Protein 3UAO (pdb70)

Nearest PDB structures (foldseek):
  3uao-assembly1_A  TM=1.004E+00  e=2.116E-42  Bordetella bronchiseptica
  4l07-assembly1_A  TM=9.527E-01  e=1.468E-21  Pseudomonas putida S16
  4l08-assembly3_F  TM=9.529E-01  e=1.859E-20  Pseudomonas putida S16
  3irv-assembly1_A-2  TM=9.202E-01  e=2.487E-13  Pseudomonas savastanoi pv. phaseolicola 1448A
  2fq1-assembly1_B  TM=8.838E-01  e=3.565E-12  Escherichia coli

Structure (mmCIF, N/CA/C/O backbone):
data_3UAO
#
_entry.id   3UAO
#
_cell.length_a   157.560
_cell.length_b   157.560
_cell.length_c   198.480
_cell.angle_alpha   90.00
_cell.angle_beta   90.00
_cell.angle_gamma   120.00
#
_symmetry.space_group_name_H-M   'H 3'
#
loop_
_entity.id
_entity.type
_entity.pdbx_description
1 polymer 'Putative isochorismatase'
2 non-polymer 'ACETATE ION'
3 water water
#
loop_
_atom_site.group_PDB
_atom_site.id
_atom_site.type_symbol
_atom_site.label_atom_id
_atom_site.label_alt_id
_atom_site.label_comp_id
_atom_site.label_asym_id
_atom_site.label_entity_id
_atom_site.label_seq_id
_atom_site.pdbx_PDB_ins_code
_atom_site.Cartn_x
_atom_site.Cartn_y
_atom_site.Cartn_z
_atom_site.occupancy
_atom_site.B_iso_or_equiv
_atom_site.auth_seq_id
_atom_site.auth_comp_id
_atom_site.auth_asym_id
_atom_site.auth_atom_id
_atom_site.pdbx_PDB_model_num
ATOM 1 N N . ASP A 1 26 ? 40.226 15.585 7.654 1.00 38.74 4 ASP A N 1
ATOM 2 C CA . ASP A 1 26 ? 38.955 15.408 6.864 1.00 39.27 4 ASP A CA 1
ATOM 3 C C . ASP A 1 26 ? 37.749 15.934 7.618 1.00 37.89 4 ASP A C 1
ATOM 4 O O . ASP A 1 26 ? 37.647 15.769 8.836 1.00 37.84 4 ASP A O 1
ATOM 9 N N . LEU A 1 27 ? 36.807 16.480 6.842 1.00 36.43 5 LEU A N 1
ATOM 10 C CA . LEU A 1 27 ? 35.809 17.428 7.314 1.00 34.76 5 LEU A CA 1
ATOM 11 C C . LEU A 1 27 ? 34.482 16.859 7.842 1.00 33.88 5 LEU A C 1
ATOM 12 O O . LEU A 1 27 ? 33.583 17.618 8.188 1.00 32.76 5 LEU A O 1
ATOM 17 N N . GLY A 1 28 ? 34.365 15.540 7.938 1.00 33.60 6 GLY A N 1
ATOM 18 C CA . GLY A 1 28 ? 33.186 14.914 8.540 1.00 33.22 6 GLY A CA 1
ATOM 19 C C . GLY A 1 28 ? 33.087 15.181 10.040 1.00 32.30 6 GLY A C 1
ATOM 20 O O . GLY A 1 28 ? 31.977 15.226 10.605 1.00 32.53 6 GLY A O 1
ATOM 21 N N . SER A 1 29 ? 34.249 15.340 10.675 1.00 30.61 7 SER A N 1
ATOM 22 C CA . SER A 1 29 ? 34.373 15.769 12.073 1.00 29.49 7 SER A CA 1
ATOM 23 C C . SER A 1 29 ? 33.495 16.971 12.484 1.00 28.54 7 SER A C 1
ATOM 24 O O . SER A 1 29 ? 32.998 17.038 13.612 1.00 28.11 7 SER A O 1
ATOM 27 N N . TYR A 1 30 ? 33.326 17.923 11.583 1.00 27.01 8 TYR A N 1
ATOM 28 C CA . TYR A 1 30 ? 32.468 19.071 11.872 1.00 26.55 8 TYR A CA 1
ATOM 29 C C . TYR A 1 30 ? 31.027 18.699 12.205 1.00 27.44 8 TYR A C 1
ATOM 30 O O . TYR A 1 30 ? 30.499 19.149 13.207 1.00 27.23 8 TYR A O 1
ATOM 39 N N . GLU A 1 31 ? 30.379 17.898 11.379 1.00 28.94 9 GLU A N 1
ATOM 40 C CA . GLU A 1 31 ? 28.993 17.520 11.675 1.00 30.78 9 GLU A CA 1
ATOM 41 C C . GLU A 1 31 ? 28.947 16.586 12.898 1.00 30.63 9 GLU A C 1
ATOM 42 O O . GLU A 1 31 ? 28.064 16.735 13.737 1.00 30.83 9 GLU A O 1
ATOM 48 N N . ARG A 1 32 ? 29.896 15.661 13.018 1.00 30.50 10 ARG A N 1
ATOM 49 C CA . ARG A 1 32 ? 29.972 14.776 14.183 1.00 31.35 10 ARG A CA 1
ATOM 50 C C . ARG A 1 32 ? 30.068 15.503 15.514 1.00 29.80 10 ARG A C 1
ATOM 51 O O . ARG A 1 32 ? 29.430 15.137 16.487 1.00 30.24 10 ARG A O 1
ATOM 59 N N . GLN A 1 33 ? 30.904 16.525 15.563 1.00 28.08 11 GLN A N 1
ATOM 60 C CA . GLN A 1 33 ? 31.182 17.208 16.817 1.00 26.49 11 GLN A CA 1
ATOM 61 C C . GLN A 1 33 ? 30.242 18.361 17.040 1.00 24.85 11 GLN A C 1
ATOM 62 O O . GLN A 1 33 ? 30.365 19.069 18.017 1.00 23.86 11 GLN A O 1
ATOM 68 N N . GLY A 1 34 ? 29.319 18.547 16.104 1.00 23.99 12 GLY A N 1
ATOM 69 C CA . GLY A 1 34 ? 28.190 19.420 16.275 1.00 23.11 12 GLY A CA 1
ATOM 70 C C . GLY A 1 34 ? 28.478 20.855 15.925 1.00 22.07 12 GLY A C 1
ATOM 71 O O . GLY A 1 34 ? 27.852 21.745 16.470 1.00 21.53 12 GLY A O 1
ATOM 72 N N . PHE A 1 35 ? 29.400 21.066 14.985 1.00 21.97 13 PHE A N 1
ATOM 73 C CA . PHE A 1 35 ? 29.650 22.372 14.386 1.00 20.88 13 PHE A CA 1
ATOM 74 C C . PHE A 1 35 ? 28.550 22.799 13.411 1.00 21.40 13 PHE A C 1
ATOM 75 O O . PHE A 1 35 ? 27.720 21.995 12.977 1.00 21.87 13 PHE A O 1
ATOM 83 N N . GLY A 1 36 ? 28.544 24.088 13.109 1.00 20.99 14 GLY A N 1
ATOM 84 C CA . GLY A 1 36 ? 27.678 24.644 12.111 1.00 21.21 14 GLY A CA 1
ATOM 85 C C . GLY A 1 36 ? 26.209 24.660 12.447 1.00 22.24 14 GLY A C 1
ATOM 86 O O . GLY A 1 36 ? 25.391 24.646 11.516 1.00 23.33 14 GLY A O 1
ATOM 87 N N . ALA A 1 37 ? 25.844 24.696 13.738 1.00 21.85 15 ALA A N 1
ATOM 88 C CA . ALA A 1 37 ? 24.427 24.801 14.107 1.00 21.78 15 ALA A CA 1
ATOM 89 C C . ALA A 1 37 ? 23.911 26.171 13.667 1.00 21.77 15 ALA A C 1
ATOM 90 O O . ALA A 1 37 ? 24.697 27.120 13.500 1.00 20.65 15 ALA A O 1
ATOM 92 N N . ALA A 1 38 ? 22.591 26.263 13.492 1.00 21.57 16 ALA A N 1
ATOM 93 C CA . ALA A 1 38 ? 21.981 27.445 12.983 1.00 21.18 16 ALA A CA 1
ATOM 94 C C . ALA A 1 38 ? 22.067 28.502 14.068 1.00 20.94 16 ALA A C 1
ATOM 95 O O . ALA A 1 38 ? 21.895 28.184 15.257 1.00 20.97 16 ALA A O 1
ATOM 97 N N . LEU A 1 39 ? 22.346 29.741 13.649 1.00 19.91 17 LEU A N 1
ATOM 98 C CA . LEU A 1 39 ? 22.252 30.912 14.516 1.00 19.45 17 LEU A CA 1
ATOM 99 C C . LEU A 1 39 ? 20.928 31.656 14.248 1.00 20.44 17 LEU A C 1
ATOM 100 O O . LEU A 1 39 ? 20.824 32.485 13.309 1.00 20.37 17 LEU A O 1
ATOM 105 N N . PRO A 1 40 ? 19.902 31.380 15.070 1.00 21.47 18 PRO A N 1
ATOM 106 C CA . PRO A 1 40 ? 18.630 32.080 14.897 1.00 22.20 18 PRO A CA 1
ATOM 107 C C . PRO A 1 40 ? 18.853 33.583 14.835 1.00 21.43 18 PRO A C 1
ATOM 108 O O . PRO A 1 40 ? 19.667 34.101 15.581 1.00 20.63 18 PRO A O 1
ATOM 112 N N . LEU A 1 41 ? 18.147 34.267 13.944 1.00 21.84 19 LEU A N 1
ATOM 113 C CA . LEU A 1 41 ? 18.267 35.720 13.830 1.00 21.84 19 LEU A CA 1
ATOM 114 C C . LEU A 1 41 ? 17.400 36.391 14.850 1.00 23.20 19 LEU A C 1
ATOM 115 O O . LEU A 1 41 ? 16.366 35.845 15.217 1.00 24.65 19 LEU A O 1
ATOM 120 N N . LYS A 1 42 ? 17.793 37.593 15.277 1.00 24.29 20 LYS A N 1
ATOM 121 C CA . LYS A 1 42 ? 17.075 38.317 16.335 1.00 24.84 20 LYS A CA 1
ATOM 122 C C . LYS A 1 42 ? 17.292 39.841 16.321 1.00 24.87 20 LYS A C 1
ATOM 123 O O . LYS A 1 42 ? 18.412 40.329 16.414 1.00 24.35 20 LYS A O 1
ATOM 129 N N . ALA A 1 43 ? 16.185 40.570 16.248 1.00 25.69 21 ALA A N 1
ATOM 130 C CA . ALA A 1 43 ? 16.152 42.023 16.272 1.00 25.31 21 ALA A CA 1
ATOM 131 C C . ALA A 1 43 ? 16.445 42.481 17.682 1.00 25.03 21 ALA A C 1
ATOM 132 O O . ALA A 1 43 ? 16.316 41.686 18.598 1.00 25.36 21 ALA A O 1
ATOM 134 N N . PRO A 1 44 ? 16.848 43.756 17.866 1.00 24.52 22 PRO A N 1
ATOM 135 C CA . PRO A 1 44 ? 17.093 44.745 16.798 1.00 23.83 22 PRO A CA 1
ATOM 136 C C . PRO A 1 44 ? 18.280 44.364 15.934 1.00 21.98 22 PRO A C 1
ATOM 137 O O . PRO A 1 44 ? 19.227 43.762 16.432 1.00 20.63 22 PRO A O 1
ATOM 141 N N . TYR A 1 45 ? 18.216 44.710 14.653 1.00 21.31 23 TYR A N 1
ATOM 142 C CA . TYR A 1 45 ? 19.337 44.485 13.736 1.00 20.58 23 TYR A CA 1
ATOM 143 C C . TYR A 1 45 ? 20.218 45.705 13.553 1.00 20.16 23 TYR A C 1
ATOM 144 O O . TYR A 1 45 ? 19.803 46.831 13.779 1.00 21.81 23 TYR A O 1
ATOM 153 N N . GLY A 1 46 ? 21.437 45.442 13.112 1.00 19.41 24 GLY A N 1
ATOM 154 C CA . GLY A 1 46 ? 22.410 46.451 12.768 1.00 18.51 24 GLY A CA 1
ATOM 155 C C . GLY A 1 46 ? 23.241 45.960 11.605 1.00 17.71 24 GLY A C 1
ATOM 156 O O . GLY A 1 46 ? 23.155 44.781 11.187 1.00 18.73 24 GLY A O 1
ATOM 157 N N . LEU A 1 47 ? 24.040 46.864 11.066 1.00 16.45 25 LEU A N 1
ATOM 158 C CA . LEU A 1 47 ? 24.823 46.601 9.872 1.00 15.42 25 LEU A CA 1
ATOM 159 C C . LEU A 1 47 ? 26.203 47.186 10.081 1.00 14.85 25 LEU A C 1
ATOM 160 O O . LEU A 1 47 ? 26.356 48.352 10.414 1.00 15.72 25 LEU A O 1
ATOM 165 N N . LEU A 1 48 ? 27.201 46.350 9.867 1.00 14.28 26 LEU A N 1
ATOM 166 C CA . LEU A 1 48 ? 28.580 46.753 9.838 1.00 13.83 26 LEU A CA 1
ATOM 167 C C . LEU A 1 48 ? 29.121 46.556 8.447 1.00 13.85 26 LEU A C 1
ATOM 168 O O . LEU A 1 48 ? 29.057 45.433 7.940 1.00 14.37 26 LEU A O 1
ATOM 173 N N . ILE A 1 49 ? 29.661 47.606 7.846 1.00 13.24 27 ILE A N 1
ATOM 174 C CA . ILE A 1 49 ? 30.353 47.497 6.583 1.00 13.45 27 ILE A CA 1
ATOM 175 C C . ILE A 1 49 ? 31.842 47.695 6.854 1.00 14.27 27 ILE A C 1
ATOM 176 O O . ILE A 1 49 ? 32.282 48.802 7.187 1.00 15.25 27 ILE A O 1
ATOM 181 N N . VAL A 1 50 ? 32.645 46.651 6.720 1.00 14.61 28 VAL A N 1
ATOM 182 C CA . VAL A 1 50 ? 34.048 46.796 7.128 1.00 15.26 28 VAL A CA 1
ATOM 183 C C . VAL A 1 50 ? 35.011 47.106 5.979 1.00 15.86 28 VAL A C 1
ATOM 184 O O . VAL A 1 50 ? 35.133 46.349 5.050 1.00 16.72 28 VAL A O 1
ATOM 188 N N . ASP A 1 51 ? 35.625 48.278 6.048 1.00 16.64 29 ASP A N 1
ATOM 189 C CA . ASP A 1 51 ? 36.727 48.678 5.176 1.00 17.80 29 ASP A CA 1
ATOM 190 C C . ASP A 1 51 ? 36.474 48.687 3.679 1.00 18.87 29 ASP A C 1
ATOM 191 O O . ASP A 1 51 ? 37.396 48.495 2.886 1.00 19.61 29 ASP A O 1
ATOM 196 N N . PHE A 1 52 ? 35.254 48.941 3.264 1.00 19.88 30 PHE A N 1
ATOM 197 C CA . PHE A 1 52 ? 35.010 49.148 1.841 1.00 21.05 30 PHE A CA 1
ATOM 198 C C . PHE A 1 52 ? 35.502 50.534 1.434 1.00 22.02 30 PHE A C 1
ATOM 199 O O . PHE A 1 52 ? 34.699 51.437 1.201 1.00 23.04 30 PHE A O 1
ATOM 207 N N . VAL A 1 53 ? 36.833 50.667 1.347 1.00 22.01 31 VAL A N 1
ATOM 208 C CA . VAL A 1 53 ? 37.497 51.952 1.129 1.00 22.42 31 VAL A CA 1
ATOM 209 C C . VAL A 1 53 ? 38.210 51.907 -0.214 1.00 23.90 31 VAL A C 1
ATOM 210 O O . VAL A 1 53 ? 38.525 50.825 -0.701 1.00 24.27 31 VAL A O 1
ATOM 214 N N . ASN A 1 54 ? 38.437 53.068 -0.831 1.00 25.46 32 ASN A N 1
ATOM 215 C CA . ASN A 1 54 ? 38.944 53.135 -2.225 1.00 26.52 32 ASN A CA 1
ATOM 216 C C . ASN A 1 54 ? 40.168 52.210 -2.485 1.00 26.92 32 ASN A C 1
ATOM 217 O O . ASN A 1 54 ? 40.309 51.643 -3.565 1.00 27.50 32 ASN A O 1
ATOM 222 N N . GLY A 1 55 ? 41.049 52.073 -1.504 1.00 26.26 33 GLY A N 1
ATOM 223 C CA . GLY A 1 55 ? 42.247 51.280 -1.666 1.00 26.89 33 GLY A CA 1
ATOM 224 C C . GLY A 1 55 ? 41.994 49.783 -1.728 1.00 27.31 33 GLY A C 1
ATOM 225 O O . GLY A 1 55 ? 42.772 49.046 -2.328 1.00 27.66 33 GLY A O 1
ATOM 226 N N . PHE A 1 56 ? 40.917 49.319 -1.100 1.00 27.52 34 PHE A N 1
ATOM 227 C CA . PHE A 1 56 ? 40.486 47.899 -1.208 1.00 27.27 34 PHE A CA 1
ATOM 228 C C . PHE A 1 56 ? 39.568 47.606 -2.429 1.00 27.81 34 PHE A C 1
ATOM 229 O O . PHE A 1 56 ? 39.405 46.452 -2.828 1.00 25.83 34 PHE A O 1
ATOM 237 N N . ALA A 1 57 ? 38.956 48.649 -2.991 1.00 29.36 35 ALA A N 1
ATOM 238 C CA . ALA A 1 57 ? 38.167 48.529 -4.227 1.00 31.47 35 ALA A CA 1
ATOM 239 C C . ALA A 1 57 ? 39.071 48.493 -5.449 1.00 33.25 35 ALA A C 1
ATOM 240 O O . ALA A 1 57 ? 38.879 47.656 -6.306 1.00 33.87 35 ALA A O 1
ATOM 242 N N . ASP A 1 58 ? 40.044 49.400 -5.513 1.00 35.15 36 ASP A N 1
ATOM 243 C CA . ASP A 1 58 ? 41.049 49.448 -6.599 1.00 37.65 36 ASP A CA 1
ATOM 244 C C . ASP A 1 58 ? 41.916 48.183 -6.665 1.00 37.99 36 ASP A C 1
ATOM 245 O O . ASP A 1 58 ? 42.662 47.918 -5.742 1.00 37.14 36 ASP A O 1
ATOM 250 N N . PRO A 1 59 ? 41.836 47.414 -7.768 1.00 39.66 37 PRO A N 1
ATOM 251 C CA . PRO A 1 59 ? 42.696 46.238 -7.813 1.00 40.59 37 PRO A CA 1
ATOM 252 C C . PRO A 1 59 ? 44.197 46.533 -7.932 1.00 41.76 37 PRO A C 1
ATOM 253 O O . PRO A 1 59 ? 44.996 45.633 -7.706 1.00 41.63 37 PRO A O 1
ATOM 257 N N . ALA A 1 60 ? 44.580 47.772 -8.240 1.00 43.32 38 ALA A N 1
ATOM 258 C CA . ALA A 1 60 ? 45.999 48.130 -8.300 1.00 44.55 38 ALA A CA 1
ATOM 259 C C . ALA A 1 60 ? 46.621 48.438 -6.933 1.00 44.65 38 ALA A C 1
ATOM 260 O O . ALA A 1 60 ? 47.839 48.530 -6.826 1.00 45.22 38 ALA A O 1
ATOM 262 N N . GLN A 1 61 ? 45.793 48.575 -5.895 1.00 44.14 39 GLN A N 1
ATOM 263 C CA . GLN A 1 61 ? 46.270 48.892 -4.549 1.00 43.85 39 GLN A CA 1
ATOM 264 C C . GLN A 1 61 ? 46.140 47.733 -3.542 1.00 42.00 39 GLN A C 1
ATOM 265 O O . GLN A 1 61 ? 47.147 47.186 -3.069 1.00 42.26 39 GLN A O 1
ATOM 271 N N . PHE A 1 62 ? 44.910 47.398 -3.167 1.00 40.29 40 PHE A N 1
ATOM 272 C CA . PHE A 1 62 ? 44.656 46.325 -2.177 1.00 38.43 40 PHE A CA 1
ATOM 273 C C . PHE A 1 62 ? 43.467 45.481 -2.543 1.00 36.48 40 PHE A C 1
ATOM 274 O O . PHE A 1 62 ? 43.098 44.591 -1.780 1.00 36.02 40 PHE A O 1
ATOM 282 N N . GLY A 1 63 ? 42.867 45.763 -3.695 1.00 35.16 41 GLY A N 1
ATOM 283 C CA . GLY A 1 63 ? 41.661 45.088 -4.131 1.00 33.99 41 GLY A CA 1
ATOM 284 C C . GLY A 1 63 ? 41.912 43.971 -5.108 1.00 33.02 41 GLY A C 1
ATOM 285 O O . GLY A 1 63 ? 42.997 43.412 -5.174 1.00 33.41 41 GLY A O 1
ATOM 286 N N . GLY A 1 64 ? 40.892 43.688 -5.897 1.00 32.18 42 GLY A N 1
ATOM 287 C CA . GLY A 1 64 ? 40.897 42.563 -6.812 1.00 31.78 42 GLY A CA 1
ATOM 288 C C . GLY A 1 64 ? 39.866 41.582 -6.307 1.00 30.14 42 GLY A C 1
ATOM 289 O O . GLY A 1 64 ? 39.055 41.922 -5.437 1.00 29.71 42 GLY A O 1
ATOM 290 N N . GLY A 1 65 ? 39.919 40.365 -6.836 1.00 28.89 43 GLY A N 1
ATOM 291 C CA . GLY A 1 65 ? 39.032 39.297 -6.448 1.00 27.29 43 GLY A CA 1
ATOM 292 C C . GLY A 1 65 ? 37.592 39.643 -6.724 1.00 27.06 43 GLY A C 1
ATOM 293 O O . GLY A 1 65 ? 37.281 40.193 -7.783 1.00 28.53 43 GLY A O 1
ATOM 294 N N . ASN A 1 66 ? 36.720 39.317 -5.772 1.00 25.17 44 ASN A N 1
ATOM 295 C CA . ASN A 1 66 ? 35.306 39.608 -5.856 1.00 24.68 44 ASN A CA 1
ATOM 296 C C . ASN A 1 66 ? 34.899 40.820 -4.980 1.00 24.61 44 ASN A C 1
ATOM 297 O O . ASN A 1 66 ? 33.748 40.898 -4.545 1.00 24.53 44 ASN A O 1
ATOM 302 N N . ILE A 1 67 ? 35.830 41.753 -4.731 1.00 23.67 45 ILE A N 1
ATOM 303 C CA . ILE A 1 67 ? 35.569 42.903 -3.873 1.00 23.24 45 ILE A CA 1
ATOM 304 C C . ILE A 1 67 ? 34.680 43.979 -4.545 1.00 24.06 45 ILE A C 1
ATOM 305 O O . ILE A 1 67 ? 33.773 44.539 -3.893 1.00 23.26 45 ILE A O 1
ATOM 310 N N . ALA A 1 68 ? 34.935 44.280 -5.828 1.00 24.88 46 ALA A N 1
ATOM 311 C CA . ALA A 1 68 ? 34.107 45.260 -6.572 1.00 25.37 46 ALA A CA 1
ATOM 312 C C . ALA A 1 68 ? 32.636 44.848 -6.592 1.00 25.27 46 ALA A C 1
ATOM 313 O O . ALA A 1 68 ? 31.748 45.691 -6.376 1.00 26.18 46 ALA A O 1
ATOM 315 N N . ALA A 1 69 ? 32.404 43.550 -6.825 1.00 24.10 47 ALA A N 1
ATOM 316 C CA . ALA A 1 69 ? 31.076 42.933 -6.819 1.00 23.19 47 ALA A CA 1
ATOM 317 C C . ALA A 1 69 ? 30.431 42.985 -5.451 1.00 22.01 47 ALA A C 1
ATOM 318 O O . ALA A 1 69 ? 29.250 43.321 -5.317 1.00 22.33 47 ALA A O 1
ATOM 320 N N . ALA A 1 70 ? 31.200 42.637 -4.429 1.00 20.43 48 ALA A N 1
ATOM 321 C CA . ALA A 1 70 ? 30.714 42.763 -3.036 1.00 19.73 48 ALA A CA 1
ATOM 322 C C . ALA A 1 70 ? 30.282 44.181 -2.654 1.00 19.42 48 ALA A C 1
ATOM 323 O O . ALA A 1 70 ? 29.300 44.344 -1.954 1.00 19.38 48 ALA A O 1
ATOM 325 N N . ILE A 1 71 ? 31.015 45.198 -3.096 1.00 20.03 49 ILE A N 1
ATOM 326 C CA . ILE A 1 71 ? 30.703 46.571 -2.726 1.00 20.85 49 ILE A CA 1
ATOM 327 C C . ILE A 1 71 ? 29.325 46.958 -3.236 1.00 22.50 49 ILE A C 1
ATOM 328 O O . ILE A 1 71 ? 28.471 47.396 -2.482 1.00 22.04 49 ILE A O 1
ATOM 333 N N . GLU A 1 72 ? 29.106 46.755 -4.519 1.00 24.61 50 GLU A N 1
ATOM 334 C CA . GLU A 1 72 ? 27.813 47.042 -5.125 1.00 26.55 50 GLU A CA 1
ATOM 335 C C . GLU A 1 72 ? 26.626 46.298 -4.559 1.00 26.14 50 GLU A C 1
ATOM 336 O O . GLU A 1 72 ? 25.543 46.892 -4.436 1.00 25.92 50 GLU A O 1
ATOM 342 N N . THR A 1 73 ? 26.792 44.994 -4.299 1.00 24.97 51 THR A N 1
ATOM 343 C CA . THR A 1 73 ? 25.698 44.222 -3.735 1.00 24.49 51 THR A CA 1
ATOM 344 C C . THR A 1 73 ? 25.324 44.843 -2.376 1.00 24.46 51 THR A C 1
ATOM 345 O O . THR A 1 73 ? 24.140 45.026 -2.075 1.00 25.43 51 THR A O 1
ATOM 349 N N . THR A 1 74 ? 26.330 45.249 -1.603 1.00 23.75 52 THR A N 1
ATOM 350 C CA . THR A 1 74 ? 26.104 45.873 -0.292 1.00 22.93 52 THR A CA 1
ATOM 351 C C . THR A 1 74 ? 25.223 47.129 -0.349 1.00 23.92 52 THR A C 1
ATOM 352 O O . THR A 1 74 ? 24.514 47.425 0.607 1.00 23.59 52 THR A O 1
ATOM 356 N N . ARG A 1 75 ? 25.256 47.865 -1.452 1.00 25.13 53 ARG A N 1
ATOM 357 C CA . ARG A 1 75 ? 24.396 49.048 -1.569 1.00 26.97 53 ARG A CA 1
ATOM 358 C C . ARG A 1 75 ? 22.948 48.769 -1.235 1.00 26.50 53 ARG A C 1
ATOM 359 O O . ARG A 1 75 ? 22.313 49.580 -0.561 1.00 27.05 53 ARG A O 1
ATOM 367 N N . THR A 1 76 ? 22.433 47.642 -1.715 1.00 25.84 54 THR A N 1
ATOM 368 C CA . THR A 1 76 ? 21.042 47.251 -1.479 1.00 26.16 54 THR A CA 1
ATOM 369 C C . THR A 1 76 ? 20.795 46.998 0.008 1.00 25.29 54 THR A C 1
ATOM 370 O O . THR A 1 76 ? 19.708 47.276 0.525 1.00 26.16 54 THR A O 1
ATOM 374 N N . VAL A 1 77 ? 21.819 46.513 0.701 1.00 24.03 55 VAL A N 1
ATOM 375 C CA . VAL A 1 77 ? 21.717 46.264 2.129 1.00 22.74 55 VAL A CA 1
ATOM 376 C C . VAL A 1 77 ? 21.710 47.536 2.955 1.00 23.40 55 VAL A C 1
ATOM 377 O O . VAL A 1 77 ? 20.881 47.675 3.859 1.00 23.49 55 VAL A O 1
ATOM 381 N N . LEU A 1 78 ? 22.636 48.447 2.635 1.00 23.76 56 LEU A N 1
ATOM 382 C CA . LEU A 1 78 ? 22.733 49.753 3.252 1.00 23.92 56 LEU A CA 1
ATOM 383 C C . LEU A 1 78 ? 21.414 50.554 3.077 1.00 25.47 56 LEU A C 1
ATOM 384 O O . LEU A 1 78 ? 20.857 51.080 4.053 1.00 25.78 56 LEU A O 1
ATOM 389 N N . ALA A 1 79 ? 20.906 50.622 1.852 1.00 26.31 57 ALA A N 1
ATOM 390 C CA . ALA A 1 79 ? 19.615 51.267 1.609 1.00 27.67 57 ALA A CA 1
ATOM 391 C C . ALA A 1 79 ? 18.527 50.575 2.441 1.00 27.82 57 ALA A C 1
ATOM 392 O O . ALA A 1 79 ? 17.756 51.245 3.148 1.00 29.22 57 ALA A O 1
ATOM 394 N N . ALA A 1 80 ? 18.484 49.251 2.416 1.00 27.39 58 ALA A N 1
ATOM 395 C CA . ALA A 1 80 ? 17.463 48.541 3.187 1.00 27.66 58 ALA A CA 1
ATOM 396 C C . ALA A 1 80 ? 17.635 48.792 4.699 1.00 27.45 58 ALA A C 1
ATOM 397 O O . ALA A 1 80 ? 16.650 48.958 5.425 1.00 28.00 58 ALA A O 1
ATOM 399 N N . ALA A 1 81 ? 18.886 48.834 5.161 1.00 26.89 59 ALA A N 1
ATOM 400 C CA . ALA A 1 81 ? 19.202 49.216 6.551 1.00 26.48 59 ALA A CA 1
ATOM 401 C C . ALA A 1 81 ? 18.625 50.596 6.868 1.00 27.31 59 ALA A C 1
ATOM 402 O O . ALA A 1 81 ? 18.006 50.788 7.904 1.00 26.80 59 ALA A O 1
ATOM 404 N N . ARG A 1 82 ? 18.825 51.539 5.951 1.00 28.35 60 ARG A N 1
ATOM 405 C CA . ARG A 1 82 ? 18.298 52.896 6.102 1.00 29.55 60 ARG A CA 1
ATOM 406 C C . ARG A 1 82 ? 16.764 52.960 6.057 1.00 30.77 60 ARG A C 1
ATOM 407 O O . ARG A 1 82 ? 16.179 53.669 6.830 1.00 30.15 60 ARG A O 1
ATOM 415 N N . GLU A 1 83 ? 16.120 52.200 5.173 1.00 32.04 61 GLU A N 1
ATOM 416 C CA . GLU A 1 83 ? 14.657 52.110 5.216 1.00 33.58 61 GLU A CA 1
ATOM 417 C C . GLU A 1 83 ? 14.146 51.523 6.550 1.00 32.94 61 GLU A C 1
ATOM 418 O O . GLU A 1 83 ? 13.117 51.945 7.078 1.00 33.54 61 GLU A O 1
ATOM 424 N N . ARG A 1 84 ? 14.865 50.564 7.107 1.00 31.65 62 ARG A N 1
ATOM 425 C CA . ARG A 1 84 ? 14.383 49.909 8.303 1.00 31.19 62 ARG A CA 1
ATOM 426 C C . ARG A 1 84 ? 14.783 50.606 9.606 1.00 30.77 62 ARG A C 1
ATOM 427 O O . ARG A 1 84 ? 14.310 50.242 10.662 1.00 31.66 62 ARG A O 1
ATOM 435 N N . GLY A 1 85 ? 15.603 51.644 9.533 1.00 30.04 63 GLY A N 1
ATOM 436 C CA . GLY A 1 85 ? 16.043 52.352 10.737 1.00 29.60 63 GLY A CA 1
ATOM 437 C C . GLY A 1 85 ? 17.037 51.541 11.567 1.00 28.16 63 GLY A C 1
ATOM 438 O O . GLY A 1 85 ? 16.992 51.559 12.786 1.00 27.44 63 GLY A O 1
ATOM 439 N N . TRP A 1 86 ? 17.932 50.824 10.888 1.00 26.44 64 TRP A N 1
ATOM 440 C CA . TRP A 1 86 ? 18.863 49.928 11.546 1.00 24.56 64 TRP A CA 1
ATOM 441 C C . TRP A 1 86 ? 20.076 50.728 11.915 1.00 23.25 64 TRP A C 1
ATOM 442 O O . TRP A 1 86 ? 20.527 51.527 11.129 1.00 24.20 64 TRP A O 1
ATOM 453 N N . ALA A 1 87 ? 20.618 50.515 13.102 1.00 21.31 65 ALA A N 1
ATOM 454 C CA . ALA A 1 87 ? 21.900 51.103 13.430 1.00 20.11 65 ALA A CA 1
ATOM 455 C C . ALA A 1 87 ? 22.876 50.762 12.278 1.00 19.59 65 ALA A C 1
ATOM 456 O O . ALA A 1 87 ? 22.871 49.638 11.767 1.00 18.83 65 ALA A O 1
ATOM 458 N N . VAL A 1 88 ? 23.693 51.719 11.857 1.00 19.38 66 VAL A N 1
ATOM 459 C CA . VAL A 1 88 ? 24.665 51.451 10.787 1.00 19.47 66 VAL A CA 1
ATOM 460 C C . VAL A 1 88 ? 26.056 52.013 11.130 1.00 19.10 66 VAL A C 1
ATOM 461 O O . VAL A 1 88 ? 26.167 53.160 11.564 1.00 18.29 66 VAL A O 1
ATOM 465 N N . ALA A 1 89 ? 27.084 51.163 10.955 1.00 18.17 67 ALA A N 1
ATOM 466 C CA . ALA A 1 89 ? 28.468 51.480 11.307 1.00 17.77 67 ALA A CA 1
ATOM 467 C C . ALA A 1 89 ? 29.378 51.123 10.149 1.00 17.55 67 ALA A C 1
ATOM 468 O O . ALA A 1 89 ? 29.216 50.099 9.523 1.00 18.08 67 ALA A O 1
ATOM 470 N N . HIS A 1 90 ? 30.307 52.009 9.852 1.00 17.48 68 HIS A N 1
ATOM 471 C CA . HIS A 1 90 ? 31.290 51.809 8.810 1.00 17.00 68 HIS A CA 1
ATOM 472 C C . HIS A 1 90 ? 32.673 51.834 9.470 1.00 15.89 68 HIS A C 1
ATOM 473 O O . HIS A 1 90 ? 32.898 52.564 10.427 1.00 14.87 68 HIS A O 1
ATOM 480 N N . SER A 1 91 ? 33.590 51.036 8.954 1.00 14.67 69 SER A N 1
ATOM 481 C CA . SER A 1 91 ? 34.924 50.975 9.485 1.00 14.07 69 SER A CA 1
ATOM 482 C C . SER A 1 91 ? 35.878 51.457 8.390 1.00 14.43 69 SER A C 1
ATOM 483 O O . SER A 1 91 ? 35.613 51.347 7.190 1.00 14.44 69 SER A O 1
ATOM 486 N N . ARG A 1 92 ? 37.000 51.993 8.828 1.00 14.10 70 ARG A N 1
ATOM 487 C CA . ARG A 1 92 ? 38.064 52.457 7.934 1.00 13.52 70 ARG A CA 1
ATOM 488 C C . ARG A 1 92 ? 39.350 52.168 8.662 1.00 12.82 70 ARG A C 1
ATOM 489 O O . ARG A 1 92 ? 39.378 52.336 9.876 1.00 11.49 70 ARG A O 1
ATOM 497 N N . ILE A 1 93 ? 40.389 51.697 7.959 1.00 12.98 71 ILE A N 1
ATOM 498 C CA . ILE A 1 93 ? 41.726 51.624 8.536 1.00 12.32 71 ILE A CA 1
ATOM 499 C C . ILE A 1 93 ? 42.317 53.003 8.401 1.00 13.10 71 ILE A C 1
ATOM 500 O O . ILE A 1 93 ? 42.261 53.620 7.315 1.00 14.33 71 ILE A O 1
ATOM 505 N N . VAL A 1 94 ? 42.779 53.546 9.533 1.00 12.97 72 VAL A N 1
ATOM 506 C CA . VAL A 1 94 ? 43.455 54.849 9.578 1.00 12.81 72 VAL A CA 1
ATOM 507 C C . VAL A 1 94 ? 44.643 54.838 10.538 1.00 13.12 72 VAL A C 1
ATOM 508 O O . VAL A 1 94 ? 44.491 54.588 11.739 1.00 12.83 72 VAL A O 1
ATOM 512 N N . TYR A 1 95 ? 45.826 55.129 10.018 1.00 14.44 73 TYR A N 1
ATOM 513 C CA . TYR A 1 95 ? 46.999 55.428 10.856 1.00 14.65 73 TYR A CA 1
ATOM 514 C C . TYR A 1 95 ? 47.260 56.929 10.892 1.00 15.70 73 TYR A C 1
ATOM 515 O O . TYR A 1 95 ? 46.763 57.667 10.034 1.00 14.72 73 TYR A O 1
ATOM 524 N N . ALA A 1 96 ? 48.077 57.347 11.871 1.00 16.43 74 ALA A N 1
ATOM 525 C CA . ALA A 1 96 ? 48.556 58.719 11.984 1.00 17.86 74 ALA A CA 1
ATOM 526 C C . ALA A 1 96 ? 49.516 59.069 10.840 1.00 18.98 74 ALA A C 1
ATOM 527 O O . ALA A 1 96 ? 50.334 58.255 10.450 1.00 17.97 74 ALA A O 1
ATOM 529 N N . ASP A 1 97 ? 49.385 60.309 10.360 1.00 20.75 75 ASP A N 1
ATOM 530 C CA . ASP A 1 97 ? 50.190 60.891 9.265 1.00 22.82 75 ASP A CA 1
ATOM 531 C C . ASP A 1 97 ? 51.696 60.648 9.422 1.00 23.34 75 ASP A C 1
ATOM 532 O O . ASP A 1 97 ? 52.372 60.319 8.440 1.00 23.81 75 ASP A O 1
ATOM 537 N N . ASP A 1 98 ? 52.198 60.762 10.647 1.00 23.41 76 ASP A N 1
ATOM 538 C CA . ASP A 1 98 ? 53.620 60.511 10.925 1.00 25.20 76 ASP A CA 1
ATOM 539 C C . ASP A 1 98 ? 53.971 59.044 11.311 1.00 24.85 76 ASP A C 1
ATOM 540 O O . ASP A 1 98 ? 55.042 58.791 11.870 1.00 25.02 76 ASP A O 1
ATOM 545 N N . ASP A 1 99 ? 53.070 58.094 11.034 1.00 24.26 77 ASP A N 1
ATOM 546 C CA . ASP A 1 99 ? 53.273 56.695 11.441 1.00 23.78 77 ASP A CA 1
ATOM 547 C C . ASP A 1 99 ? 53.410 56.494 12.970 1.00 22.29 77 ASP A C 1
ATOM 548 O O . ASP A 1 99 ? 54.011 55.514 13.400 1.00 20.98 77 ASP A O 1
ATOM 553 N N . ALA A 1 100 ? 52.891 57.431 13.777 1.00 21.62 78 ALA A N 1
ATOM 554 C CA . ALA A 1 100 ? 53.013 57.376 15.257 1.00 20.46 78 ALA A CA 1
ATOM 555 C C . ALA A 1 100 ? 52.462 56.083 15.829 1.00 19.12 78 ALA A C 1
ATOM 556 O O . ALA A 1 100 ? 53.030 55.481 16.725 1.00 18.32 78 ALA A O 1
ATOM 558 N N . ASP A 1 101 ? 51.333 55.670 15.285 1.00 18.42 79 ASP A N 1
ATOM 559 C CA . ASP A 1 101 ? 50.684 54.440 15.701 1.00 17.39 79 ASP A CA 1
ATOM 560 C C . ASP A 1 101 ? 51.007 53.236 14.810 1.00 16.70 79 ASP A C 1
ATOM 561 O O . ASP A 1 101 ? 50.231 52.308 14.773 1.00 15.86 79 ASP A O 1
ATOM 566 N N . GLY A 1 102 ? 52.139 53.284 14.092 1.00 17.65 80 GLY A N 1
ATOM 567 C CA . GLY A 1 102 ? 52.646 52.166 13.271 1.00 17.48 80 GLY A CA 1
ATOM 568 C C . GLY A 1 102 ? 52.796 50.952 14.191 1.00 17.47 80 GLY A C 1
ATOM 569 O O . GLY A 1 102 ? 53.281 51.093 15.315 1.00 18.17 80 GLY A O 1
ATOM 570 N N . ASN A 1 103 ? 52.351 49.774 13.755 1.00 16.64 81 ASN A N 1
ATOM 571 C CA . ASN A 1 103 ? 52.154 48.675 14.701 1.00 15.34 81 ASN A CA 1
ATOM 572 C C . ASN A 1 103 ? 52.631 47.329 14.151 1.00 14.81 81 ASN A C 1
ATOM 573 O O . ASN A 1 103 ? 53.476 47.307 13.270 1.00 14.77 81 ASN A O 1
ATOM 578 N N . ILE A 1 104 ? 52.157 46.210 14.703 1.00 14.40 82 ILE A N 1
ATOM 579 C CA . ILE A 1 104 ? 52.625 44.903 14.257 1.00 13.03 82 ILE A CA 1
ATOM 580 C C . ILE A 1 104 ? 51.963 44.595 12.915 1.00 13.78 82 ILE A C 1
ATOM 581 O O . ILE A 1 104 ? 52.640 44.264 11.943 1.00 14.78 82 ILE A O 1
ATOM 586 N N . PHE A 1 105 ? 50.647 44.770 12.830 1.00 13.21 83 PHE A N 1
ATOM 587 C CA . PHE A 1 105 ? 49.917 44.625 11.571 1.00 12.63 83 PHE A CA 1
ATOM 588 C C . PHE A 1 105 ? 50.586 45.313 10.384 1.00 14.81 83 PHE A C 1
ATOM 589 O O . PHE A 1 105 ? 50.605 44.739 9.265 1.00 15.90 83 PHE A O 1
ATOM 597 N N . SER A 1 106 ? 51.056 46.557 10.581 1.00 14.67 84 SER A N 1
ATOM 598 C CA . SER A 1 106 ? 51.677 47.330 9.482 1.00 15.98 84 SER A CA 1
ATOM 599 C C . SER A 1 106 ? 53.167 46.996 9.224 1.00 17.39 84 SER A C 1
ATOM 600 O O . SER A 1 106 ? 53.772 47.572 8.341 1.00 17.97 84 SER A O 1
ATOM 603 N N . ILE A 1 107 ? 53.742 46.068 9.997 1.00 17.91 85 ILE A N 1
ATOM 604 C CA . ILE A 1 107 ? 55.013 45.437 9.668 1.00 18.14 85 ILE A CA 1
ATOM 605 C C . ILE A 1 107 ? 54.731 44.274 8.742 1.00 18.23 85 ILE A C 1
ATOM 606 O O . ILE A 1 107 ? 55.372 44.133 7.685 1.00 19.26 85 ILE A O 1
ATOM 611 N N . LYS A 1 108 ? 53.777 43.431 9.126 1.00 17.53 86 LYS A N 1
ATOM 612 C CA . LYS A 1 108 ? 53.360 42.298 8.278 1.00 17.27 86 LYS A CA 1
ATOM 613 C C . LYS A 1 108 ? 52.842 42.752 6.930 1.00 17.58 86 LYS A C 1
ATOM 614 O O . LYS A 1 108 ? 53.170 42.156 5.919 1.00 18.83 86 LYS A O 1
ATOM 620 N N . VAL A 1 109 ? 52.004 43.785 6.912 1.00 18.03 87 VAL A N 1
ATOM 621 C CA . VAL A 1 109 ? 51.495 44.366 5.651 1.00 18.33 87 VAL A CA 1
ATOM 622 C C . VAL A 1 109 ? 51.795 45.858 5.538 1.00 19.04 87 VAL A C 1
ATOM 623 O O . VAL A 1 109 ? 50.967 46.666 5.867 1.00 19.51 87 VAL A O 1
ATOM 627 N N . PRO A 1 110 ? 53.003 46.233 5.079 1.00 21.12 88 PRO A N 1
ATOM 628 C CA . PRO A 1 110 ? 53.452 47.648 5.108 1.00 22.27 88 PRO A CA 1
ATOM 629 C C . PRO A 1 110 ? 52.565 48.707 4.425 1.00 23.34 88 PRO A C 1
ATOM 630 O O . PRO A 1 110 ? 52.611 49.887 4.812 1.00 24.36 88 PRO A O 1
ATOM 634 N N . GLY A 1 111 ? 51.757 48.317 3.451 1.00 23.44 89 GLY A N 1
ATOM 635 C CA . GLY A 1 111 ? 50.945 49.296 2.739 1.00 24.23 89 GLY A CA 1
ATOM 636 C C . GLY A 1 111 ? 49.742 49.854 3.488 1.00 24.04 89 GLY A C 1
ATOM 637 O O . GLY A 1 111 ? 49.156 50.853 3.075 1.00 24.15 89 GLY A O 1
ATOM 638 N N . MET A 1 112 ? 49.359 49.192 4.571 1.00 23.72 90 MET A N 1
ATOM 639 C CA . MET A 1 112 ? 48.296 49.671 5.450 1.00 23.44 90 MET A CA 1
ATOM 640 C C . MET A 1 112 ? 48.714 50.931 6.135 1.00 24.10 90 MET A C 1
ATOM 641 O O . MET A 1 112 ? 47.897 51.677 6.594 1.00 24.91 90 MET A O 1
ATOM 646 N N . LEU A 1 113 ? 50.014 51.145 6.230 1.00 24.98 91 LEU A N 1
ATOM 647 C CA . LEU A 1 113 ? 50.563 52.285 6.900 1.00 25.18 91 LEU A CA 1
ATOM 648 C C . LEU A 1 113 ? 50.367 53.533 6.081 1.00 25.90 91 LEU A C 1
ATOM 649 O O . LEU A 1 113 ? 50.600 54.610 6.585 1.00 27.20 91 LEU A O 1
ATOM 654 N N . THR A 1 114 ? 49.984 53.386 4.815 1.00 25.99 92 THR A N 1
ATOM 655 C CA . THR A 1 114 ? 49.762 54.519 3.926 1.00 25.69 92 THR A CA 1
ATOM 656 C C . THR A 1 114 ? 48.315 54.947 3.967 1.00 24.80 92 THR A C 1
ATOM 657 O O . THR A 1 114 ? 47.972 55.948 3.379 1.00 24.77 92 THR A O 1
ATOM 661 N N . LEU A 1 115 ? 47.473 54.176 4.662 1.00 23.78 93 LEU A N 1
ATOM 662 C CA . LEU A 1 115 ? 46.062 54.518 4.888 1.00 23.25 93 LEU A CA 1
ATOM 663 C C . LEU A 1 115 ? 45.872 55.638 5.922 1.00 23.75 93 LEU A C 1
ATOM 664 O O . LEU A 1 115 ? 45.567 55.390 7.075 1.00 23.89 93 LEU A O 1
ATOM 669 N N . LYS A 1 116 ? 46.028 56.880 5.477 1.00 24.87 94 LYS A N 1
ATOM 670 C CA . LYS A 1 116 ? 46.021 58.027 6.352 1.00 25.04 94 LYS A CA 1
ATOM 671 C C . LYS A 1 116 ? 44.647 58.693 6.267 1.00 25.64 94 LYS A C 1
ATOM 672 O O . LYS A 1 116 ? 43.831 58.359 5.414 1.00 26.26 94 LYS A O 1
ATOM 678 N N . GLU A 1 117 ? 44.369 59.593 7.185 1.00 25.76 95 GLU A N 1
ATOM 679 C CA . GLU A 1 117 ? 43.021 60.097 7.337 1.00 26.54 95 GLU A CA 1
ATOM 680 C C . GLU A 1 117 ? 42.506 60.747 6.032 1.00 28.60 95 GLU A C 1
ATOM 681 O O . GLU A 1 117 ? 41.348 60.535 5.635 1.00 29.15 95 GLU A O 1
ATOM 687 N N . HIS A 1 118 ? 43.382 61.475 5.342 1.00 30.52 96 HIS A N 1
ATOM 688 C CA . HIS A 1 118 ? 43.016 62.238 4.146 1.00 31.64 96 HIS A CA 1
ATOM 689 C C . HIS A 1 118 ? 43.543 61.620 2.850 1.00 32.61 96 HIS A C 1
ATOM 690 O O . HIS A 1 118 ? 43.341 62.161 1.772 1.00 33.62 96 HIS A O 1
ATOM 697 N N . ALA A 1 119 ? 44.205 60.477 2.952 1.00 32.70 97 ALA A N 1
ATOM 698 C CA . ALA A 1 119 ? 44.592 59.713 1.762 1.00 33.68 97 ALA A CA 1
ATOM 699 C C . ALA A 1 119 ? 43.326 59.139 1.123 1.00 33.80 97 ALA A C 1
ATOM 700 O O . ALA A 1 119 ? 42.547 58.471 1.802 1.00 32.96 97 ALA A O 1
ATOM 702 N N . PRO A 1 120 ? 43.099 59.430 -0.179 1.00 35.13 98 PRO A N 1
ATOM 703 C CA . PRO A 1 120 ? 41.842 58.958 -0.758 1.00 34.89 98 PRO A CA 1
ATOM 704 C C . PRO A 1 120 ? 41.713 57.428 -0.657 1.00 33.04 98 PRO A C 1
ATOM 705 O O . PRO A 1 120 ? 40.609 56.923 -0.509 1.00 31.92 98 PRO A O 1
ATOM 709 N N . ALA A 1 121 ? 42.840 56.713 -0.708 1.00 31.96 99 ALA A N 1
ATOM 710 C CA . ALA A 1 121 ? 42.856 55.260 -0.511 1.00 30.13 99 ALA A CA 1
ATOM 711 C C . ALA A 1 121 ? 42.052 54.842 0.734 1.00 28.87 99 ALA A C 1
ATOM 712 O O . ALA A 1 121 ? 41.348 53.829 0.736 1.00 28.37 99 ALA A O 1
ATOM 714 N N . SER A 1 122 ? 42.130 55.640 1.786 1.00 28.11 100 SER A N 1
ATOM 715 C CA . SER A 1 122 ? 41.547 55.246 3.064 1.00 27.06 100 SER A CA 1
ATOM 716 C C . SER A 1 122 ? 40.071 55.606 3.170 1.00 26.93 100 SER A C 1
ATOM 717 O O . SER A 1 122 ? 39.410 55.163 4.083 1.00 25.55 100 SER A O 1
ATOM 720 N N . ALA A 1 123 ? 39.565 56.407 2.238 1.00 27.68 101 ALA A N 1
ATOM 721 C CA . ALA A 1 123 ? 38.192 56.883 2.298 1.00 28.07 101 ALA A CA 1
ATOM 722 C C . ALA A 1 123 ? 37.185 55.806 1.919 1.00 28.23 101 ALA A C 1
ATOM 723 O O . ALA A 1 123 ? 37.443 54.975 1.039 1.00 28.00 101 ALA A O 1
ATOM 725 N N . ILE A 1 124 ? 36.009 55.880 2.538 1.00 28.64 102 ILE A N 1
ATOM 726 C CA . ILE A 1 124 ? 34.865 55.047 2.130 1.00 28.76 102 ILE A CA 1
ATOM 727 C C . ILE A 1 124 ? 34.443 55.315 0.672 1.00 29.49 102 ILE A C 1
ATOM 728 O O . ILE A 1 124 ? 34.450 56.444 0.214 1.00 29.91 102 ILE A O 1
ATOM 733 N N . VAL A 1 125 ? 34.106 54.250 -0.045 1.00 30.62 103 VAL A N 1
ATOM 734 C CA . VAL A 1 125 ? 33.868 54.330 -1.488 1.00 31.85 103 VAL A CA 1
ATOM 735 C C . VAL A 1 125 ? 32.586 55.095 -1.711 1.00 33.15 103 VAL A C 1
ATOM 736 O O . VAL A 1 125 ? 31.625 54.865 -1.003 1.00 32.85 103 VAL A O 1
ATOM 740 N N . PRO A 1 126 ? 32.562 56.005 -2.700 1.00 35.61 104 PRO A N 1
ATOM 741 C CA . PRO A 1 126 ? 31.392 56.860 -2.898 1.00 37.05 104 PRO A CA 1
ATOM 742 C C . PRO A 1 126 ? 30.097 56.085 -2.952 1.00 37.39 104 PRO A C 1
ATOM 743 O O . PRO A 1 126 ? 29.095 56.590 -2.468 1.00 38.67 104 PRO A O 1
ATOM 747 N N . GLN A 1 127 ? 30.134 54.869 -3.494 1.00 37.37 105 GLN A N 1
ATOM 748 C CA . GLN A 1 127 ? 28.976 53.970 -3.526 1.00 37.59 105 GLN A CA 1
ATOM 749 C C . GLN A 1 127 ? 28.293 53.745 -2.168 1.00 36.12 105 GLN A C 1
ATOM 750 O O . GLN A 1 127 ? 27.082 53.481 -2.112 1.00 36.35 105 GLN A O 1
ATOM 756 N N . LEU A 1 128 ? 29.060 53.811 -1.078 1.00 34.31 106 LEU A N 1
ATOM 757 C CA . LEU A 1 128 ? 28.521 53.489 0.262 1.00 32.36 106 LEU A CA 1
ATOM 758 C C . LEU A 1 128 ? 28.675 54.626 1.266 1.00 32.02 106 LEU A C 1
ATOM 759 O O . LEU A 1 128 ? 28.749 54.390 2.483 1.00 30.65 106 LEU A O 1
ATOM 764 N N . ALA A 1 129 ? 28.717 55.863 0.765 1.00 32.98 107 ALA A N 1
ATOM 765 C CA . ALA A 1 129 ? 29.051 57.010 1.618 1.00 32.57 107 ALA A CA 1
ATOM 766 C C . ALA A 1 129 ? 28.109 56.993 2.803 1.00 32.04 107 ALA A C 1
ATOM 767 O O . ALA A 1 129 ? 26.919 56.764 2.625 1.00 31.80 107 ALA A O 1
ATOM 769 N N . PRO A 1 130 ? 28.642 57.208 4.019 1.00 31.83 108 PRO A N 1
ATOM 770 C CA . PRO A 1 130 ? 27.878 57.380 5.255 1.00 31.54 108 PRO A CA 1
ATOM 771 C C . PRO A 1 130 ? 26.858 58.529 5.277 1.00 32.23 108 PRO A C 1
ATOM 772 O O . PRO A 1 130 ? 27.007 59.517 4.581 1.00 32.86 108 PRO A O 1
ATOM 776 N N . GLN A 1 131 ? 25.849 58.386 6.121 1.00 32.40 109 GLN A N 1
ATOM 777 C CA . GLN A 1 131 ? 24.852 59.402 6.339 1.00 33.32 109 GLN A CA 1
ATOM 778 C C . GLN A 1 131 ? 24.795 59.749 7.823 1.00 32.93 109 GLN A C 1
ATOM 779 O O . GLN A 1 131 ? 25.412 59.051 8.632 1.00 32.12 109 GLN A O 1
ATOM 785 N N . ALA A 1 132 ? 24.027 60.800 8.147 1.00 33.06 110 ALA A N 1
ATOM 786 C CA . ALA A 1 132 ? 23.773 61.263 9.517 1.00 32.85 110 ALA A CA 1
ATOM 787 C C . ALA A 1 132 ? 23.382 60.119 10.458 1.00 31.87 110 ALA A C 1
ATOM 788 O O . ALA A 1 132 ? 22.400 59.409 10.187 1.00 32.89 110 ALA A O 1
ATOM 790 N N . GLY A 1 133 ? 24.174 59.920 11.520 1.00 29.79 111 GLY A N 1
ATOM 791 C CA . GLY A 1 133 ? 23.865 58.962 12.596 1.00 28.34 111 GLY A CA 1
ATOM 792 C C . GLY A 1 133 ? 24.541 57.606 12.448 1.00 26.62 111 GLY A C 1
ATOM 793 O O . GLY A 1 133 ? 24.444 56.757 13.327 1.00 25.96 111 GLY A O 1
ATOM 794 N N . GLU A 1 134 ? 25.203 57.416 11.316 1.00 25.12 112 GLU A N 1
ATOM 795 C CA . GLU A 1 134 ? 25.899 56.197 11.013 1.00 23.39 112 GLU A CA 1
ATOM 796 C C . GLU A 1 134 ? 27.362 56.398 11.410 1.00 22.10 112 GLU A C 1
ATOM 797 O O . GLU A 1 134 ? 27.984 57.409 11.059 1.00 21.21 112 GLU A O 1
ATOM 803 N N . TYR A 1 135 ? 27.895 55.412 12.128 1.00 20.02 113 TYR A N 1
ATOM 804 C CA . TYR A 1 135 ? 29.103 55.574 12.887 1.00 18.98 113 TYR A CA 1
ATOM 805 C C . TYR A 1 135 ? 30.279 55.121 12.068 1.00 18.85 113 TYR A C 1
ATOM 806 O O . TYR A 1 135 ? 30.244 54.036 11.474 1.00 19.49 113 TYR A O 1
ATOM 815 N N . VAL A 1 136 ? 31.317 55.952 12.020 1.00 17.85 114 VAL A N 1
ATOM 816 C CA . VAL A 1 136 ? 32.530 55.639 11.263 1.00 16.60 114 VAL A CA 1
ATOM 817 C C . VAL A 1 136 ? 33.570 55.305 12.290 1.00 16.08 114 VAL A C 1
ATOM 818 O O . VAL A 1 136 ? 34.011 56.150 13.046 1.00 15.87 114 VAL A O 1
ATOM 822 N N . VAL A 1 137 ? 33.952 54.046 12.345 1.00 16.41 115 VAL A N 1
ATOM 823 C CA . VAL A 1 137 ? 34.921 53.640 13.300 1.00 16.01 115 VAL A CA 1
ATOM 824 C C . VAL A 1 137 ? 36.247 53.496 12.563 1.00 16.04 115 VAL A C 1
ATOM 825 O O . VAL A 1 137 ? 36.317 52.924 11.475 1.00 15.74 115 VAL A O 1
ATOM 829 N N . ARG A 1 138 ? 37.287 54.089 13.168 1.00 16.03 116 ARG A N 1
ATOM 830 C CA . ARG A 1 138 ? 38.634 54.097 12.642 1.00 15.20 116 ARG A CA 1
ATOM 831 C C . ARG A 1 138 ? 39.439 53.130 13.432 1.00 14.69 116 ARG A C 1
ATOM 832 O O . ARG A 1 138 ? 39.298 53.044 14.650 1.00 14.95 116 ARG A O 1
ATOM 840 N N . LYS A 1 139 ? 40.305 52.388 12.738 1.00 13.90 117 LYS A N 1
ATOM 841 C CA . LYS A 1 139 ? 41.021 51.328 13.365 1.00 12.35 117 LYS A CA 1
ATOM 842 C C . LYS A 1 139 ? 42.387 51.242 12.732 1.00 13.01 117 LYS A C 1
ATOM 843 O O . LYS A 1 139 ? 42.587 51.705 11.614 1.00 13.74 117 LYS A O 1
ATOM 849 N N . SER A 1 140 ? 43.335 50.695 13.482 1.00 12.07 118 SER A N 1
ATOM 850 C CA . SER A 1 140 ? 44.650 50.406 12.992 1.00 11.85 118 SER A CA 1
ATOM 851 C C . SER A 1 140 ? 44.923 48.900 13.080 1.00 12.36 118 SER A C 1
ATOM 852 O O . SER A 1 140 ? 46.049 48.481 12.938 1.00 12.34 118 SER A O 1
ATOM 855 N N . THR A 1 141 ? 43.882 48.097 13.327 1.00 12.70 119 THR A N 1
ATOM 856 C CA . THR A 1 141 ? 43.980 46.618 13.377 1.00 12.42 119 THR A CA 1
ATOM 857 C C . THR A 1 141 ? 42.904 46.004 12.474 1.00 11.65 119 THR A C 1
ATOM 858 O O . THR A 1 141 ? 42.056 46.746 11.940 1.00 12.87 119 THR A O 1
ATOM 862 N N . PRO A 1 142 ? 42.925 44.672 12.264 1.00 10.14 120 PRO A N 1
ATOM 863 C CA . PRO A 1 142 ? 41.926 44.041 11.395 1.00 9.73 120 PRO A CA 1
ATOM 864 C C . PRO A 1 142 ? 40.458 44.169 11.821 1.00 9.51 120 PRO A C 1
ATOM 865 O O . PRO A 1 142 ? 39.577 44.426 10.974 1.00 9.81 120 PRO A O 1
ATOM 869 N N . SER A 1 143 ? 40.173 43.987 13.101 1.00 9.30 121 SER A N 1
ATOM 870 C CA . SER A 1 143 ? 38.769 43.962 13.583 1.00 9.20 121 SER A CA 1
ATOM 871 C C . SER A 1 143 ? 38.190 45.324 13.885 1.00 9.23 121 SER A C 1
ATOM 872 O O . SER A 1 143 ? 38.817 46.128 14.512 1.00 9.20 121 SER A O 1
ATOM 875 N N . ALA A 1 144 ? 36.951 45.561 13.488 1.00 9.30 122 ALA A N 1
ATOM 876 C CA . ALA A 1 144 ? 36.291 46.866 13.738 1.00 9.96 122 ALA A CA 1
ATOM 877 C C . ALA A 1 144 ? 35.986 47.063 15.223 1.00 10.44 122 ALA A C 1
ATOM 878 O O . ALA A 1 144 ? 35.517 48.154 15.636 1.00 12.33 122 ALA A O 1
ATOM 880 N N . PHE A 1 145 ? 36.252 46.032 16.022 1.00 9.32 123 PHE A N 1
ATOM 881 C CA . PHE A 1 145 ? 35.976 46.035 17.448 1.00 9.70 123 PHE A CA 1
ATOM 882 C C . PHE A 1 145 ? 37.235 46.267 18.274 1.00 11.15 123 PHE A C 1
ATOM 883 O O . PHE A 1 145 ? 37.149 46.817 19.409 1.00 12.48 123 PHE A O 1
ATOM 891 N N . TYR A 1 146 ? 38.399 45.827 17.766 1.00 11.25 124 TYR A N 1
ATOM 892 C CA . TYR A 1 146 ? 39.632 45.890 18.568 1.00 10.75 124 TYR A CA 1
ATOM 893 C C . TYR A 1 146 ? 40.098 47.336 18.795 1.00 10.86 124 TYR A C 1
ATOM 894 O O . TYR A 1 146 ? 40.569 48.016 17.851 1.00 11.53 124 TYR A O 1
ATOM 903 N N . GLY A 1 147 ? 40.031 47.808 20.035 1.00 10.79 125 GLY A N 1
ATOM 904 C CA . GLY A 1 147 ? 40.594 49.130 20.341 1.00 10.41 125 GLY A CA 1
ATOM 905 C C . GLY A 1 147 ? 39.810 50.246 19.716 1.00 10.46 125 GLY A C 1
ATOM 906 O O . GLY A 1 147 ? 40.357 51.256 19.295 1.00 11.92 125 GLY A O 1
ATOM 907 N N . THR A 1 148 ? 38.511 50.026 19.637 1.00 10.76 126 THR A N 1
ATOM 908 C CA . THR A 1 148 ? 37.554 50.962 19.120 1.00 10.30 126 THR A CA 1
ATOM 909 C C . THR A 1 148 ? 36.340 50.912 20.032 1.00 9.75 126 THR A C 1
ATOM 910 O O . THR A 1 148 ? 36.258 50.112 20.964 1.00 9.55 126 THR A O 1
ATOM 914 N N . MET A 1 149 ? 35.381 51.760 19.745 1.00 9.58 127 MET A N 1
ATOM 915 C CA . MET A 1 149 ? 34.174 51.857 20.553 1.00 10.02 127 MET A CA 1
ATOM 916 C C . MET A 1 149 ? 32.997 51.126 19.945 1.00 10.27 127 MET A C 1
ATOM 917 O O . MET A 1 149 ? 31.861 51.310 20.401 1.00 10.74 127 MET A O 1
ATOM 922 N N . LEU A 1 150 ? 33.249 50.240 18.968 1.00 10.89 128 LEU A N 1
ATOM 923 C CA . LEU A 1 150 ? 32.136 49.572 18.254 1.00 11.72 128 LEU A CA 1
ATOM 924 C C . LEU A 1 150 ? 31.244 48.789 19.219 1.00 12.39 128 LEU A C 1
ATOM 925 O O . LEU A 1 150 ? 30.017 48.966 19.189 1.00 13.41 128 LEU A O 1
ATOM 930 N N . ALA A 1 151 ? 31.836 47.950 20.079 1.00 12.43 129 ALA A N 1
ATOM 931 C CA . ALA A 1 151 ? 31.011 47.120 20.962 1.00 13.00 129 ALA A CA 1
ATOM 932 C C . ALA A 1 151 ? 30.053 48.017 21.738 1.00 13.97 129 ALA A C 1
ATOM 933 O O . ALA A 1 151 ? 28.887 47.732 21.843 1.00 15.16 129 ALA A O 1
ATOM 935 N N . ALA A 1 152 ? 30.560 49.098 22.296 1.00 14.21 130 ALA A N 1
ATOM 936 C CA . ALA A 1 152 ? 29.749 49.923 23.193 1.00 14.11 130 ALA A CA 1
ATOM 937 C C . ALA A 1 152 ? 28.711 50.749 22.400 1.00 14.40 130 ALA A C 1
ATOM 938 O O . ALA A 1 152 ? 27.587 50.984 22.879 1.00 14.67 130 ALA A O 1
ATOM 940 N N . TRP A 1 153 ? 29.066 51.137 21.166 1.00 14.23 131 TRP A N 1
ATOM 941 C CA . TRP A 1 153 ? 28.144 51.843 20.275 1.00 12.90 131 TRP A CA 1
ATOM 942 C C . TRP A 1 153 ? 26.957 50.974 19.988 1.00 13.57 131 TRP A C 1
ATOM 943 O O . TRP A 1 153 ? 25.809 51.439 20.009 1.00 15.71 131 TRP A O 1
ATOM 954 N N . LEU A 1 154 ? 27.219 49.692 19.734 1.00 13.40 132 LEU A N 1
ATOM 955 C CA . LEU A 1 154 ? 26.168 48.721 19.437 1.00 12.67 132 LEU A CA 1
ATOM 956 C C . LEU A 1 154 ? 25.345 48.375 20.695 1.00 12.99 132 LEU A C 1
ATOM 957 O O . LEU A 1 154 ? 24.113 48.359 20.653 1.00 13.55 132 LEU A O 1
ATOM 962 N N . ALA A 1 155 ? 26.025 48.092 21.797 1.00 11.96 133 ALA A N 1
ATOM 963 C CA . ALA A 1 155 ? 25.372 47.844 23.078 1.00 12.44 133 ALA A CA 1
ATOM 964 C C . ALA A 1 155 ? 24.356 48.934 23.452 1.00 13.77 133 ALA A C 1
ATOM 965 O O . ALA A 1 155 ? 23.217 48.656 23.832 1.00 13.99 133 ALA A O 1
ATOM 967 N N . GLN A 1 156 ? 24.796 50.186 23.360 1.00 14.70 134 GLN A N 1
ATOM 968 C CA . GLN A 1 156 ? 23.968 51.310 23.716 1.00 15.88 134 GLN A CA 1
ATOM 969 C C . GLN A 1 156 ? 22.686 51.297 22.923 1.00 15.97 134 GLN A C 1
ATOM 970 O O . GLN A 1 156 ? 21.638 51.614 23.447 1.00 16.97 134 GLN A O 1
ATOM 976 N N . ARG A 1 157 ? 22.794 50.916 21.659 1.00 15.50 135 ARG A N 1
ATOM 977 C CA . ARG A 1 157 ? 21.661 50.860 20.753 1.00 15.33 135 ARG A CA 1
ATOM 978 C C . ARG A 1 157 ? 20.876 49.541 20.891 1.00 15.83 135 ARG A C 1
ATOM 979 O O . ARG A 1 157 ? 19.905 49.332 20.200 1.00 16.50 135 ARG A O 1
ATOM 987 N N . GLY A 1 158 ? 21.302 48.650 21.783 1.00 15.76 136 GLY A N 1
ATOM 988 C CA . GLY A 1 158 ? 20.584 47.418 22.046 1.00 16.44 136 GLY A CA 1
ATOM 989 C C . GLY A 1 158 ? 20.567 46.388 20.925 1.00 17.42 136 GLY A C 1
ATOM 990 O O . GLY A 1 158 ? 19.643 45.554 20.868 1.00 18.08 136 GLY A O 1
ATOM 991 N N . VAL A 1 159 ? 21.614 46.384 20.081 1.00 16.74 137 VAL A N 1
ATOM 992 C CA . VAL A 1 159 ? 21.657 45.532 18.886 1.00 16.47 137 VAL A CA 1
ATOM 993 C C . VAL A 1 159 ? 21.920 44.072 19.200 1.00 16.46 137 VAL A C 1
ATOM 994 O O . VAL A 1 159 ? 22.899 43.742 19.877 1.00 17.24 137 VAL A O 1
ATOM 998 N N . GLN A 1 160 ? 21.056 43.193 18.703 1.00 16.51 138 GLN A N 1
ATOM 999 C CA . GLN A 1 160 ? 21.153 41.747 18.996 1.00 16.52 138 GLN A CA 1
ATOM 1000 C C . GLN A 1 160 ? 21.869 41.004 17.893 1.00 15.14 138 GLN A C 1
ATOM 1001 O O . GLN A 1 160 ? 22.665 40.131 18.166 1.00 14.88 138 GLN A O 1
ATOM 1007 N N . THR A 1 161 ? 21.544 41.346 16.652 1.00 14.60 139 THR A N 1
ATOM 1008 C CA . THR A 1 161 ? 22.100 40.752 15.451 1.00 13.74 139 THR A CA 1
ATOM 1009 C C . THR A 1 161 ? 22.737 41.821 14.522 1.00 13.27 139 THR A C 1
ATOM 1010 O O . THR A 1 161 ? 22.131 42.845 14.199 1.00 14.25 139 THR A O 1
ATOM 1014 N N . LEU A 1 162 ? 23.944 41.558 14.062 1.00 12.22 140 LEU A N 1
ATOM 1015 C CA . LEU A 1 162 ? 24.695 42.470 13.240 1.00 12.06 140 LEU A CA 1
ATOM 1016 C C . LEU A 1 162 ? 25.003 41.870 11.871 1.00 12.33 140 LEU A C 1
ATOM 1017 O O . LEU A 1 162 ? 25.674 40.861 11.755 1.00 13.00 140 LEU A O 1
ATOM 1022 N N . LEU A 1 163 ? 24.526 42.503 10.814 1.00 14.19 141 LEU A N 1
ATOM 1023 C CA . LEU A 1 163 ? 24.853 42.067 9.469 1.00 14.53 141 LEU A CA 1
ATOM 1024 C C . LEU A 1 163 ? 26.253 42.612 9.161 1.00 14.40 141 LEU A C 1
ATOM 1025 O O . LEU A 1 163 ? 26.566 43.751 9.492 1.00 15.34 141 LEU A O 1
ATOM 1030 N N . VAL A 1 164 ? 27.110 41.784 8.578 1.00 14.07 142 VAL A N 1
ATOM 1031 C CA . VAL A 1 164 ? 28.449 42.219 8.187 1.00 13.01 142 VAL A CA 1
ATOM 1032 C C . VAL A 1 164 ? 28.692 42.131 6.682 1.00 12.07 142 VAL A C 1
ATOM 1033 O O . VAL A 1 164 ? 28.384 41.140 6.040 1.00 11.58 142 VAL A O 1
ATOM 1037 N N . ALA A 1 165 ? 29.268 43.202 6.160 1.00 11.75 143 ALA A N 1
ATOM 1038 C CA . ALA A 1 165 ? 29.765 43.294 4.818 1.00 11.41 143 ALA A CA 1
ATOM 1039 C C . ALA A 1 165 ? 31.183 43.862 4.874 1.00 11.32 143 ALA A C 1
ATOM 1040 O O . ALA A 1 165 ? 31.586 44.370 5.889 1.00 10.90 143 ALA A O 1
ATOM 1042 N N . GLY A 1 166 ? 31.931 43.781 3.771 1.00 12.04 144 GLY A N 1
ATOM 1043 C CA . GLY A 1 166 ? 33.192 44.457 3.656 1.00 11.93 144 GLY A CA 1
ATOM 1044 C C . GLY A 1 166 ? 34.279 43.622 3.035 1.00 12.91 144 GLY A C 1
ATOM 1045 O O . GLY A 1 166 ? 34.020 42.604 2.398 1.00 12.84 144 GLY A O 1
ATOM 1046 N N . ALA A 1 167 ? 35.520 44.076 3.226 1.00 13.29 145 ALA A N 1
ATOM 1047 C CA . ALA A 1 167 ? 36.700 43.385 2.712 1.00 13.34 145 ALA A CA 1
ATOM 1048 C C . ALA A 1 167 ? 37.764 43.467 3.804 1.00 12.89 145 ALA A C 1
ATOM 1049 O O . ALA A 1 167 ? 37.647 44.331 4.655 1.00 13.65 145 ALA A O 1
ATOM 1051 N N . THR A 1 168 ? 38.734 42.561 3.844 1.00 12.52 146 THR A N 1
ATOM 1052 C CA . THR A 1 168 ? 38.706 41.352 3.066 1.00 13.02 146 THR A CA 1
ATOM 1053 C C . THR A 1 168 ? 38.158 40.203 3.904 1.00 12.73 146 THR A C 1
ATOM 1054 O O . THR A 1 168 ? 38.317 40.148 5.124 1.00 14.31 146 THR A O 1
ATOM 1058 N N . THR A 1 169 ? 37.524 39.262 3.236 1.00 13.18 147 THR A N 1
ATOM 1059 C CA . THR A 1 169 ? 36.883 38.130 3.888 1.00 12.70 147 THR A CA 1
ATOM 1060 C C . THR A 1 169 ? 37.796 37.340 4.817 1.00 12.33 147 THR A C 1
ATOM 1061 O O . THR A 1 169 ? 37.384 36.963 5.895 1.00 12.84 147 THR A O 1
ATOM 1065 N N . SER A 1 170 ? 38.996 37.010 4.342 1.00 12.58 148 SER A N 1
ATOM 1066 C CA . SER A 1 170 ? 39.994 36.335 5.139 1.00 12.01 148 SER A CA 1
ATOM 1067 C C . SER A 1 170 ? 40.834 37.285 5.999 1.00 12.86 148 SER A C 1
ATOM 1068 O O . SER A 1 170 ? 41.856 36.879 6.585 1.00 13.44 148 SER A O 1
ATOM 1071 N N . GLY A 1 171 ? 40.459 38.564 6.029 1.00 12.58 149 GLY A N 1
ATOM 1072 C CA . GLY A 1 171 ? 41.138 39.525 6.871 1.00 12.25 149 GLY A CA 1
ATOM 1073 C C . GLY A 1 171 ? 40.214 40.136 7.886 1.00 11.45 149 GLY A C 1
ATOM 1074 O O . GLY A 1 171 ? 39.814 39.472 8.846 1.00 11.36 149 GLY A O 1
ATOM 1082 N N . VAL A 1 173 ? 37.133 41.384 7.642 1.00 11.09 151 VAL A N 1
ATOM 1083 C CA . VAL A 1 173 ? 35.799 40.833 7.810 1.00 10.89 151 VAL A CA 1
ATOM 1084 C C . VAL A 1 173 ? 35.795 39.751 8.907 1.00 10.88 151 VAL A C 1
ATOM 1085 O O . VAL A 1 173 ? 35.152 39.901 9.940 1.00 10.53 151 VAL A O 1
ATOM 1089 N N . ARG A 1 174 ? 36.521 38.671 8.679 1.00 11.76 152 ARG A N 1
ATOM 1090 C CA . ARG A 1 174 ? 36.580 37.561 9.622 1.00 11.89 152 ARG A CA 1
ATOM 1091 C C . ARG A 1 174 ? 36.956 38.031 11.019 1.00 12.27 152 ARG A C 1
ATOM 1092 O O . ARG A 1 174 ? 36.318 37.637 11.996 1.00 13.70 152 ARG A O 1
ATOM 1100 N N . ALA A 1 175 ? 37.993 38.861 11.135 1.00 11.97 153 ALA A N 1
ATOM 1101 C CA . ALA A 1 175 ? 38.430 39.330 12.459 1.00 11.04 153 ALA A CA 1
ATOM 1102 C C . ALA A 1 175 ? 37.256 40.013 13.124 1.00 10.52 153 ALA A C 1
ATOM 1103 O O . ALA A 1 175 ? 36.997 39.799 14.279 1.00 12.60 153 ALA A O 1
ATOM 1105 N N . SER A 1 176 ? 36.546 40.836 12.372 1.00 9.75 154 SER A N 1
ATOM 1106 C CA . SER A 1 176 ? 35.432 41.574 12.874 1.00 9.41 154 SER A CA 1
ATOM 1107 C C . SER A 1 176 ? 34.222 40.682 13.259 1.00 9.69 154 SER A C 1
ATOM 1108 O O . SER A 1 176 ? 33.450 41.031 14.165 1.00 10.04 154 SER A O 1
ATOM 1111 N N . VAL A 1 177 ? 34.041 39.579 12.549 1.00 9.52 155 VAL A N 1
ATOM 1112 C CA . VAL A 1 177 ? 32.934 38.671 12.802 1.00 9.70 155 VAL A CA 1
ATOM 1113 C C . VAL A 1 177 ? 33.143 37.843 14.075 1.00 10.23 155 VAL A C 1
ATOM 1114 O O . VAL A 1 177 ? 32.250 37.694 14.908 1.00 10.53 155 VAL A O 1
ATOM 1118 N N . VAL A 1 178 ? 34.341 37.304 14.226 1.00 10.97 156 VAL A N 1
ATOM 1119 C CA . VAL A 1 178 ? 34.714 36.605 15.431 1.00 10.98 156 VAL A CA 1
ATOM 1120 C C . VAL A 1 178 ? 34.605 37.555 16.627 1.00 11.45 156 VAL A C 1
ATOM 1121 O O . VAL A 1 178 ? 34.162 37.156 17.695 1.00 10.58 156 VAL A O 1
ATOM 1125 N N . ASP A 1 179 ? 34.991 38.818 16.449 1.00 11.53 157 ASP A N 1
ATOM 1126 C CA . ASP A 1 179 ? 34.860 39.776 17.577 1.00 10.99 157 ASP A CA 1
ATOM 1127 C C . ASP A 1 179 ? 33.435 40.048 17.979 1.00 11.13 157 ASP A C 1
ATOM 1128 O O . ASP A 1 179 ? 33.113 40.166 19.209 1.00 11.72 157 ASP A O 1
ATOM 1133 N N . ALA A 1 180 ? 32.583 40.145 16.954 1.00 10.22 158 ALA A N 1
ATOM 1134 C CA . ALA A 1 180 ? 31.198 40.509 17.120 1.00 9.58 158 ALA A CA 1
ATOM 1135 C C . ALA A 1 180 ? 30.548 39.441 17.917 1.00 9.77 158 ALA A C 1
ATOM 1136 O O . ALA A 1 180 ? 29.809 39.675 18.853 1.00 10.48 158 ALA A O 1
ATOM 1138 N N . MET A 1 181 ? 30.840 38.228 17.521 1.00 10.18 159 MET A N 1
ATOM 1139 C CA . MET A 1 181 ? 30.369 37.048 18.226 1.00 10.46 159 MET A CA 1
ATOM 1140 C C . MET A 1 181 ? 30.846 37.123 19.678 1.00 10.05 159 MET A C 1
ATOM 1141 O O . MET A 1 181 ? 30.063 37.035 20.624 1.00 10.66 159 MET A O 1
ATOM 1146 N N . SER A 1 182 ? 32.140 37.273 19.823 1.00 9.85 160 SER A N 1
ATOM 1147 C CA . SER A 1 182 ? 32.722 37.320 21.121 1.00 9.91 160 SER A CA 1
ATOM 1148 C C . SER A 1 182 ? 32.067 38.420 21.994 1.00 9.98 160 SER A C 1
ATOM 1149 O O . SER A 1 182 ? 31.699 38.151 23.111 1.00 10.56 160 SER A O 1
ATOM 1152 N N . ALA A 1 183 ? 31.827 39.595 21.439 1.00 9.84 161 ALA A N 1
ATOM 1153 C CA . ALA A 1 183 ? 31.189 40.711 22.143 1.00 10.26 161 ALA A CA 1
ATOM 1154 C C . ALA A 1 183 ? 29.706 40.532 22.505 1.00 11.69 161 ALA A C 1
ATOM 1155 O O . ALA A 1 183 ? 29.128 41.403 23.145 1.00 13.02 161 ALA A O 1
ATOM 1157 N N . GLY A 1 184 ? 29.074 39.427 22.108 1.00 12.27 162 GLY A N 1
ATOM 1158 C CA . GLY A 1 184 ? 27.664 39.212 22.391 1.00 11.92 162 GLY A CA 1
ATOM 1159 C C . GLY A 1 184 ? 26.635 39.468 21.304 1.00 12.23 162 GLY A C 1
ATOM 1160 O O . GLY A 1 184 ? 25.437 39.424 21.584 1.00 12.87 162 GLY A O 1
ATOM 1161 N N . PHE A 1 185 ? 27.069 39.698 20.061 1.00 12.18 163 PHE A N 1
ATOM 1162 C CA . PHE A 1 185 ? 26.147 39.944 18.927 1.00 11.77 163 PHE A CA 1
ATOM 1163 C C . PHE A 1 185 ? 26.044 38.725 17.997 1.00 12.04 163 PHE A C 1
ATOM 1164 O O . PHE A 1 185 ? 27.001 38.016 17.767 1.00 12.69 163 PHE A O 1
ATOM 1172 N N . ARG A 1 186 ? 24.879 38.490 17.421 1.00 13.04 164 ARG A N 1
ATOM 1173 C CA . ARG A 1 186 ? 24.720 37.376 16.468 1.00 13.34 164 ARG A CA 1
ATOM 1174 C C . ARG A 1 186 ? 25.201 37.936 15.154 1.00 14.24 164 ARG A C 1
ATOM 1175 O O . ARG A 1 186 ? 24.551 38.863 14.638 1.00 14.52 164 ARG A O 1
ATOM 1183 N N . PRO A 1 187 ? 26.358 37.446 14.635 1.00 13.83 165 PRO A N 1
ATOM 1184 C CA . PRO A 1 187 ? 26.768 37.946 13.336 1.00 14.11 165 PRO A CA 1
ATOM 1185 C C . PRO A 1 187 ? 26.009 37.257 12.203 1.00 14.94 165 PRO A C 1
ATOM 1186 O O . PRO A 1 187 ? 25.779 36.037 12.245 1.00 15.08 165 PRO A O 1
ATOM 1190 N N . LEU A 1 188 ? 25.617 38.054 11.201 1.00 15.33 166 LEU A N 1
ATOM 1191 C CA . LEU A 1 188 ? 25.020 37.568 9.969 1.00 15.12 166 LEU A CA 1
ATOM 1192 C C . LEU A 1 188 ? 25.952 38.004 8.832 1.00 15.07 166 LEU A C 1
ATOM 1193 O O . LEU A 1 188 ? 25.928 39.161 8.388 1.00 13.78 166 LEU A O 1
ATOM 1198 N N . VAL A 1 189 ? 26.787 37.079 8.368 1.00 15.12 167 VAL A N 1
ATOM 1199 C CA . VAL A 1 189 ? 27.725 37.377 7.294 1.00 15.13 167 VAL A CA 1
ATOM 1200 C C . VAL A 1 189 ? 27.031 37.309 5.926 1.00 16.53 167 VAL A C 1
ATOM 1201 O O . VAL A 1 189 ? 26.565 36.265 5.490 1.00 18.10 167 VAL A O 1
ATOM 1205 N N . LEU A 1 190 ? 26.938 38.454 5.276 1.00 16.99 168 LEU A N 1
ATOM 1206 C CA . LEU A 1 190 ? 26.398 38.551 3.959 1.00 17.67 168 LEU A CA 1
ATOM 1207 C C . LEU A 1 190 ? 27.418 37.981 2.968 1.00 18.13 168 LEU A C 1
ATOM 1208 O O . LEU A 1 190 ? 28.335 38.686 2.559 1.00 18.19 168 LEU A O 1
ATOM 1213 N N . SER A 1 191 ? 27.245 36.711 2.589 1.00 18.75 169 SER A N 1
ATOM 1214 C CA . SER A 1 191 ? 28.210 35.984 1.756 1.00 19.40 169 SER A CA 1
ATOM 1215 C C . SER A 1 191 ? 28.484 36.630 0.407 1.00 19.91 169 SER A C 1
ATOM 1216 O O . SER A 1 191 ? 29.544 36.393 -0.164 1.00 20.33 169 SER A O 1
ATOM 1219 N N . ASP A 1 192 ? 27.515 37.397 -0.109 1.00 19.68 170 ASP A N 1
ATOM 1220 C CA . ASP A 1 192 ? 27.642 38.064 -1.389 1.00 20.09 170 ASP A CA 1
ATOM 1221 C C . ASP A 1 192 ? 27.998 39.537 -1.208 1.00 19.87 170 ASP A C 1
ATOM 1222 O O . ASP A 1 192 ? 28.087 40.263 -2.191 1.00 20.77 170 ASP A O 1
ATOM 1227 N N . CYS A 1 193 ? 28.240 39.951 0.037 1.00 18.65 171 CYS A N 1
ATOM 1228 C CA . CYS A 1 193 ? 28.647 41.312 0.367 1.00 18.19 171 CYS A CA 1
ATOM 1229 C C . CYS A 1 193 ? 29.994 41.411 1.099 1.00 17.62 171 CYS A C 1
ATOM 1230 O O . CYS A 1 193 ? 30.385 42.489 1.622 1.00 16.76 171 CYS A O 1
ATOM 1233 N N . VAL A 1 194 ? 30.719 40.306 1.133 1.00 17.01 172 VAL A N 1
ATOM 1234 C CA . VAL A 1 194 ? 32.071 40.326 1.650 1.00 16.60 172 VAL A CA 1
ATOM 1235 C C . VAL A 1 194 ? 32.931 39.936 0.472 1.00 17.71 172 VAL A C 1
ATOM 1236 O O . VAL A 1 194 ? 32.560 39.059 -0.279 1.00 19.64 172 VAL A O 1
ATOM 1240 N N . GLY A 1 195 ? 34.050 40.601 0.248 1.00 18.21 173 GLY A N 1
ATOM 1241 C CA . GLY A 1 195 ? 34.917 40.200 -0.862 1.00 18.25 173 GLY A CA 1
ATOM 1242 C C . GLY A 1 195 ? 36.357 40.044 -0.466 1.00 18.26 173 GLY A C 1
ATOM 1243 O O . GLY A 1 195 ? 36.798 40.576 0.541 1.00 16.72 173 GLY A O 1
ATOM 1244 N N . ASP A 1 196 ? 37.100 39.276 -1.237 1.00 19.11 174 ASP A N 1
ATOM 1245 C CA . ASP A 1 196 ? 38.515 39.142 -0.960 1.00 19.95 174 ASP A CA 1
ATOM 1246 C C . ASP A 1 196 ? 39.288 39.355 -2.250 1.00 21.22 174 ASP A C 1
ATOM 1247 O O . ASP A 1 196 ? 38.713 39.302 -3.337 1.00 20.55 174 ASP A O 1
ATOM 1252 N N . ARG A 1 197 ? 40.584 39.617 -2.119 1.00 21.61 175 ARG A N 1
ATOM 1253 C CA . ARG A 1 197 ? 41.452 39.742 -3.286 1.00 22.75 175 ARG A CA 1
ATOM 1254 C C . ARG A 1 197 ? 41.767 38.380 -3.868 1.00 23.16 175 ARG A C 1
ATOM 1255 O O . ARG A 1 197 ? 42.267 38.274 -4.971 1.00 23.72 175 ARG A O 1
ATOM 1263 N N . ALA A 1 198 ? 41.481 37.335 -3.113 1.00 23.27 176 ALA A N 1
ATOM 1264 C CA . ALA A 1 198 ? 41.772 35.975 -3.558 1.00 24.26 176 ALA A CA 1
ATOM 1265 C C . ALA A 1 198 ? 40.650 35.058 -3.139 1.00 23.87 176 ALA A C 1
ATOM 1266 O O . ALA A 1 198 ? 40.257 35.091 -1.971 1.00 24.06 176 ALA A O 1
ATOM 1268 N N . LEU A 1 199 ? 40.154 34.216 -4.049 1.00 24.03 177 LEU A N 1
ATOM 1269 C CA . LEU A 1 199 ? 38.902 33.495 -3.768 1.00 23.58 177 LEU A CA 1
ATOM 1270 C C . LEU A 1 199 ? 39.025 32.257 -2.869 1.00 22.85 177 LEU A C 1
ATOM 1271 O O . LEU A 1 199 ? 38.043 31.858 -2.247 1.00 22.37 177 LEU A O 1
ATOM 1276 N N . GLY A 1 200 ? 40.181 31.604 -2.877 1.00 22.67 178 GLY A N 1
ATOM 1277 C CA . GLY A 1 200 ? 40.419 30.430 -2.019 1.00 22.20 178 GLY A CA 1
ATOM 1278 C C . GLY A 1 200 ? 40.280 30.820 -0.540 1.00 20.61 178 GLY A C 1
ATOM 1279 O O . GLY A 1 200 ? 39.476 30.240 0.186 1.00 19.22 178 GLY A O 1
ATOM 1280 N N . PRO A 1 201 ? 41.035 31.841 -0.102 1.00 19.54 179 PRO A N 1
ATOM 1281 C CA . PRO A 1 201 ? 40.841 32.456 1.232 1.00 18.79 179 PRO A CA 1
ATOM 1282 C C . PRO A 1 201 ? 39.393 32.917 1.558 1.00 17.91 179 PRO A C 1
ATOM 1283 O O . PRO A 1 201 ? 38.874 32.617 2.651 1.00 17.65 179 PRO A O 1
ATOM 1287 N N . HIS A 1 202 ? 38.758 33.610 0.619 1.00 17.21 180 HIS A N 1
ATOM 1288 C CA . HIS A 1 202 ? 37.317 33.936 0.689 1.00 17.01 180 HIS A CA 1
ATOM 1289 C C . HIS A 1 202 ? 36.444 32.726 1.056 1.00 16.65 180 HIS A C 1
ATOM 1290 O O . HIS A 1 202 ? 35.626 32.787 1.953 1.00 16.47 180 HIS A O 1
ATOM 1297 N N . GLU A 1 203 ? 36.648 31.613 0.380 1.00 17.41 181 GLU A N 1
ATOM 1298 C CA . GLU A 1 203 ? 35.802 30.419 0.553 1.00 17.78 181 GLU A CA 1
ATOM 1299 C C . GLU A 1 203 ? 36.158 29.670 1.854 1.00 17.14 181 GLU A C 1
ATOM 1300 O O . GLU A 1 203 ? 35.255 29.148 2.553 1.00 16.24 181 GLU A O 1
ATOM 1306 N N . ALA A 1 204 ? 37.464 29.644 2.194 1.00 15.68 182 ALA A N 1
ATOM 1307 C CA . ALA A 1 204 ? 37.910 29.009 3.416 1.00 14.82 182 ALA A CA 1
ATOM 1308 C C . ALA A 1 204 ? 37.373 29.770 4.643 1.00 14.53 182 ALA A C 1
ATOM 1309 O O . ALA A 1 204 ? 36.983 29.179 5.632 1.00 13.83 182 ALA A O 1
ATOM 1311 N N . ASN A 1 205 ? 37.333 31.090 4.574 1.00 13.59 183 ASN A N 1
ATOM 1312 C CA . ASN A 1 205 ? 37.007 31.834 5.741 1.00 13.01 183 ASN A CA 1
ATOM 1313 C C . ASN A 1 205 ? 35.508 31.893 5.932 1.00 13.45 183 ASN A C 1
ATOM 1314 O O . ASN A 1 205 ? 35.017 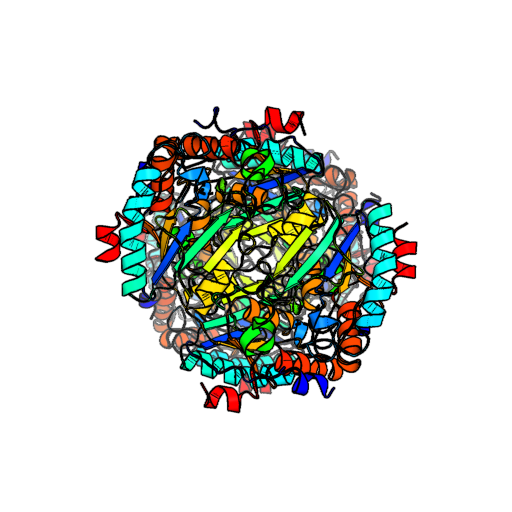31.907 7.050 1.00 12.54 183 ASN A O 1
ATOM 1319 N N . LEU A 1 206 ? 34.768 31.833 4.837 1.00 14.55 184 LEU A N 1
ATOM 1320 C CA . LEU A 1 206 ? 33.336 31.646 4.937 1.00 14.34 184 LEU A CA 1
ATOM 1321 C C . LEU A 1 206 ? 33.058 30.325 5.577 1.00 14.91 184 LEU A C 1
ATOM 1322 O O . LEU A 1 206 ? 32.200 30.245 6.449 1.00 16.01 184 LEU A O 1
ATOM 1327 N N . PHE A 1 207 ? 33.762 29.280 5.156 1.00 15.46 185 PHE A N 1
ATOM 1328 C CA . PHE A 1 207 ? 33.565 27.954 5.729 1.00 15.45 185 PHE A CA 1
ATOM 1329 C C . PHE A 1 207 ? 33.769 28.033 7.230 1.00 15.16 185 PHE A C 1
ATOM 1330 O O . PHE A 1 207 ? 32.860 27.728 7.999 1.00 14.96 185 PHE A O 1
ATOM 1338 N N . ASP A 1 208 ? 34.941 28.503 7.653 1.00 14.95 186 ASP A N 1
ATOM 1339 C CA . ASP A 1 208 ? 35.227 28.646 9.079 1.00 14.71 186 ASP A CA 1
ATOM 1340 C C . ASP A 1 208 ? 34.063 29.349 9.788 1.00 14.64 186 ASP A C 1
ATOM 1341 O O . ASP A 1 208 ? 33.526 28.862 10.806 1.00 14.30 186 ASP A O 1
ATOM 1346 N N . MET A 1 209 ? 33.678 30.498 9.230 1.00 14.04 187 MET A N 1
ATOM 1347 C CA . MET A 1 209 ? 32.674 31.346 9.849 1.00 13.45 187 MET A CA 1
ATOM 1348 C C . MET A 1 209 ? 31.319 30.664 9.968 1.00 14.12 187 MET A C 1
ATOM 1349 O O . MET A 1 209 ? 30.723 30.636 11.053 1.00 14.08 187 MET A O 1
ATOM 1354 N N . ARG A 1 210 ? 30.838 30.084 8.877 1.00 14.60 188 ARG A N 1
ATOM 1355 C CA . ARG A 1 210 ? 29.644 29.233 8.915 1.00 15.68 188 ARG A CA 1
ATOM 1356 C C . ARG A 1 210 ? 29.719 28.127 9.977 1.00 15.25 188 ARG A C 1
ATOM 1357 O O . ARG A 1 210 ? 28.731 27.747 10.560 1.00 14.78 188 ARG A O 1
ATOM 1365 N N . GLN A 1 211 ? 30.908 27.594 10.231 1.00 14.97 189 GLN A N 1
ATOM 1366 C CA . GLN A 1 211 ? 31.007 26.397 11.044 1.00 14.79 189 GLN A CA 1
ATOM 1367 C C . GLN A 1 211 ? 30.978 26.765 12.492 1.00 14.37 189 GLN A C 1
ATOM 1368 O O . GLN A 1 211 ? 30.533 25.996 13.305 1.00 15.06 189 GLN A O 1
ATOM 1374 N N . LYS A 1 212 ? 31.390 27.989 12.811 1.00 14.18 190 LYS A N 1
ATOM 1375 C CA . LYS A 1 212 ? 31.779 28.360 14.165 1.00 12.78 190 LYS A CA 1
ATOM 1376 C C . LYS A 1 212 ? 31.272 29.710 14.713 1.00 12.75 190 LYS A C 1
ATOM 1377 O O . LYS A 1 212 ? 31.175 29.889 15.926 1.00 14.63 190 LYS A O 1
ATOM 1383 N N . TYR A 1 213 ? 30.981 30.669 13.861 1.00 11.68 191 TYR A N 1
ATOM 1384 C CA . TYR A 1 213 ? 30.968 32.058 14.287 1.00 10.86 191 TYR A CA 1
ATOM 1385 C C . TYR A 1 213 ? 29.786 32.908 13.858 1.00 11.18 191 TYR A C 1
ATOM 1386 O O . TYR A 1 213 ? 29.596 33.993 14.418 1.00 11.23 191 TYR A O 1
ATOM 1395 N N . ALA A 1 214 ? 29.019 32.475 12.864 1.00 11.51 192 ALA A N 1
ATOM 1396 C CA . ALA A 1 214 ? 27.997 33.369 12.281 1.00 12.69 192 ALA A CA 1
ATOM 1397 C C . ALA A 1 214 ? 26.915 32.620 11.555 1.00 13.63 192 ALA A C 1
ATOM 1398 O O . ALA A 1 214 ? 27.090 31.478 11.146 1.00 13.91 192 ALA A O 1
ATOM 1400 N N . ALA A 1 215 ? 25.776 33.274 11.426 1.00 14.83 193 ALA A N 1
ATOM 1401 C CA . ALA A 1 215 ? 24.816 32.902 10.374 1.00 15.61 193 ALA A CA 1
ATOM 1402 C C . ALA A 1 215 ? 25.374 33.514 9.076 1.00 15.64 193 ALA A C 1
ATOM 1403 O O . ALA A 1 215 ? 25.859 34.644 9.056 1.00 14.95 193 ALA A O 1
ATOM 1405 N N . VAL A 1 216 ? 25.333 32.716 8.014 1.00 17.40 194 VAL A N 1
ATOM 1406 C CA . VAL A 1 216 ? 25.950 33.020 6.714 1.00 17.21 194 VAL A CA 1
ATOM 1407 C C . VAL A 1 216 ? 24.932 32.771 5.586 1.00 18.48 194 VAL A C 1
ATOM 1408 O O . VAL A 1 216 ? 24.522 31.650 5.333 1.00 19.00 194 VAL A O 1
ATOM 1412 N N . MET A 1 217 ? 24.532 33.840 4.921 1.00 19.63 195 MET A N 1
ATOM 1413 C CA . MET A 1 217 ? 23.592 33.742 3.831 1.00 20.67 195 MET A CA 1
ATOM 1414 C C . MET A 1 217 ? 23.803 34.896 2.830 1.00 20.77 195 MET A C 1
ATOM 1415 O O . MET A 1 217 ? 24.471 35.889 3.138 1.00 20.82 195 MET A O 1
ATOM 1420 N N . THR A 1 218 ? 23.242 34.754 1.636 1.00 20.97 196 THR A N 1
ATOM 1421 C CA . THR A 1 218 ? 23.249 35.824 0.637 1.00 21.34 196 THR A CA 1
ATOM 1422 C C . THR A 1 218 ? 22.287 36.926 1.065 1.00 22.61 196 THR A C 1
ATOM 1423 O O . THR A 1 218 ? 21.397 36.692 1.882 1.00 22.59 196 THR A O 1
ATOM 1427 N N . HIS A 1 219 ? 22.474 38.123 0.512 1.00 23.83 197 HIS A N 1
ATOM 1428 C CA . HIS A 1 219 ? 21.774 39.317 0.990 1.00 25.31 197 HIS A CA 1
ATOM 1429 C C . HIS A 1 219 ? 20.249 39.294 0.793 1.00 26.08 197 HIS A C 1
ATOM 1430 O O . HIS A 1 219 ? 19.513 39.789 1.622 1.00 26.27 197 HIS A O 1
ATOM 1437 N N . ASP A 1 220 ? 19.777 38.727 -0.297 1.00 27.52 198 ASP A N 1
ATOM 1438 C CA . ASP A 1 220 ? 18.329 38.620 -0.517 1.00 28.95 198 ASP A CA 1
ATOM 1439 C C . ASP A 1 220 ? 17.711 37.787 0.595 1.00 28.95 198 ASP A C 1
ATOM 1440 O O . ASP A 1 220 ? 16.659 38.118 1.136 1.00 29.50 198 ASP A O 1
ATOM 1445 N N . GLU A 1 221 ? 18.432 36.741 0.961 1.00 29.05 199 GLU A N 1
ATOM 1446 C CA . GLU A 1 221 ? 18.037 35.837 2.024 1.00 29.61 199 GLU A CA 1
ATOM 1447 C C . GLU A 1 221 ? 18.010 36.571 3.363 1.00 28.49 199 GLU A C 1
ATOM 1448 O O . GLU A 1 221 ? 17.032 36.442 4.101 1.00 28.38 199 GLU A O 1
ATOM 1454 N N . ALA A 1 222 ? 19.092 37.312 3.665 1.00 27.18 200 ALA A N 1
ATOM 1455 C CA . ALA A 1 222 ? 19.229 38.066 4.921 1.00 26.46 200 ALA A CA 1
ATOM 1456 C C . ALA A 1 222 ? 18.089 39.087 5.074 1.00 26.57 200 ALA A C 1
ATOM 1457 O O . ALA A 1 222 ? 17.362 39.050 6.055 1.00 26.17 200 ALA A O 1
ATOM 1459 N N . LEU A 1 223 ? 17.908 39.937 4.068 1.00 26.57 201 LEU A N 1
ATOM 1460 C CA . LEU A 1 223 ? 16.873 40.957 4.082 1.00 27.17 201 LEU A CA 1
ATOM 1461 C C . LEU A 1 223 ? 15.452 40.398 4.148 1.00 28.86 201 LEU A C 1
ATOM 1462 O O . LEU A 1 223 ? 14.578 41.059 4.698 1.00 29.18 201 LEU A O 1
ATOM 1467 N N . ALA A 1 224 ? 15.209 39.211 3.583 1.00 29.89 202 ALA A N 1
ATOM 1468 C CA . ALA A 1 224 ? 13.904 38.546 3.740 1.00 31.59 202 ALA A CA 1
ATOM 1469 C C . ALA A 1 224 ? 13.716 37.986 5.167 1.00 32.31 202 ALA A C 1
ATOM 1470 O O . ALA A 1 224 ? 12.580 37.930 5.665 1.00 33.50 202 ALA A O 1
ATOM 1472 N N . LYS A 1 225 ? 14.839 37.600 5.795 1.00 32.08 203 LYS A N 1
ATOM 1473 C CA . LYS A 1 225 ? 14.929 36.910 7.104 1.00 31.70 203 LYS A CA 1
ATOM 1474 C C . LYS A 1 225 ? 14.740 35.404 6.935 1.00 32.26 203 LYS A C 1
ATOM 1475 O O . LYS A 1 225 ? 15.725 34.666 6.720 1.00 32.10 203 LYS A O 1
ATOM 1481 N N . LEU B 1 27 ? 33.477 74.692 43.545 1.00 39.12 5 LEU B N 1
ATOM 1482 C CA . LEU B 1 27 ? 32.390 73.653 43.468 1.00 38.87 5 LEU B CA 1
ATOM 1483 C C . LEU B 1 27 ? 31.135 74.054 42.658 1.00 38.27 5 LEU B C 1
ATOM 1484 O O . LEU B 1 27 ? 30.386 73.188 42.202 1.00 37.34 5 LEU B O 1
ATOM 1489 N N . GLY B 1 28 ? 30.927 75.354 42.460 1.00 38.12 6 GLY B N 1
ATOM 1490 C CA . GLY B 1 28 ? 29.881 75.859 41.541 1.00 37.40 6 GLY B CA 1
ATOM 1491 C C . GLY B 1 28 ? 30.088 75.613 40.038 1.00 36.18 6 GLY B C 1
ATOM 1492 O O . GLY B 1 28 ? 29.129 75.693 39.248 1.00 35.84 6 GLY B O 1
ATOM 1493 N N . SER B 1 29 ? 31.326 75.326 39.637 1.00 34.45 7 SER B N 1
ATOM 1494 C CA . SER B 1 29 ? 31.662 75.017 38.226 1.00 33.56 7 SER B CA 1
ATOM 1495 C C . SER B 1 29 ? 30.956 73.749 37.651 1.00 31.76 7 SER B C 1
ATOM 1496 O O . SER B 1 29 ? 30.686 73.654 36.458 1.00 30.62 7 SER B O 1
ATOM 1499 N N . TYR B 1 30 ? 30.668 72.780 38.507 1.00 30.57 8 TYR B N 1
ATOM 1500 C CA . TYR B 1 30 ? 29.868 71.630 38.104 1.00 29.47 8 TYR B CA 1
ATOM 1501 C C . TYR B 1 30 ? 28.545 72.058 37.491 1.00 30.21 8 TYR B C 1
ATOM 1502 O O . TYR B 1 30 ? 28.162 71.538 36.454 1.00 29.22 8 TYR B O 1
ATOM 1511 N N . GLU B 1 31 ? 27.872 73.024 38.112 1.00 31.71 9 GLU B N 1
ATOM 1512 C CA . GLU B 1 31 ? 26.562 73.476 37.640 1.00 33.25 9 GLU B CA 1
ATOM 1513 C C . GLU B 1 31 ? 26.684 74.387 36.401 1.00 33.08 9 GLU B C 1
ATOM 1514 O O . GLU B 1 31 ? 25.983 74.191 35.404 1.00 32.44 9 GLU B O 1
ATOM 1520 N N . ARG B 1 32 ? 27.593 75.355 36.461 1.00 33.09 10 ARG B N 1
ATOM 1521 C CA . ARG B 1 32 ? 27.806 76.294 35.363 1.00 33.99 10 ARG B CA 1
ATOM 1522 C C . ARG B 1 32 ? 28.183 75.552 34.076 1.00 32.46 10 ARG B C 1
ATOM 1523 O O . ARG B 1 32 ? 27.697 75.883 32.991 1.00 32.20 10 ARG B O 1
ATOM 1531 N N . GLN B 1 33 ? 29.008 74.520 34.230 1.00 30.04 11 GLN B N 1
ATOM 1532 C CA . GLN B 1 33 ? 29.548 73.768 33.111 1.00 28.23 11 GLN B CA 1
ATOM 1533 C C . GLN B 1 33 ? 28.636 72.646 32.626 1.00 26.89 11 GLN B C 1
ATOM 1534 O O . GLN B 1 33 ? 28.923 72.036 31.597 1.00 24.92 11 GLN B O 1
ATOM 1540 N N . GLY B 1 34 ? 27.523 72.414 33.333 1.00 25.95 12 GLY B N 1
ATOM 1541 C CA . GLY B 1 34 ? 26.517 71.436 32.904 1.00 25.52 12 GLY B CA 1
ATOM 1542 C C . GLY B 1 34 ? 26.842 69.985 33.259 1.00 24.93 12 GLY B C 1
ATOM 1543 O O . GLY B 1 34 ? 26.506 69.058 32.518 1.00 25.16 12 GLY B O 1
ATOM 1544 N N . PHE B 1 35 ? 27.509 69.767 34.382 1.00 24.23 13 PHE B N 1
ATOM 1545 C CA . PHE B 1 35 ? 27.659 68.406 34.905 1.00 23.55 13 PHE B CA 1
ATOM 1546 C C . PHE B 1 35 ? 26.405 68.049 35.658 1.00 23.97 13 PHE B C 1
ATOM 1547 O O . PHE B 1 35 ? 25.549 68.905 35.862 1.00 25.62 13 PHE B O 1
ATOM 1555 N N . GLY B 1 36 ? 26.272 66.783 36.048 1.00 23.80 14 GLY B N 1
ATOM 1556 C CA . GLY B 1 36 ? 25.158 66.336 36.897 1.00 23.66 14 GLY B CA 1
ATOM 1557 C C . GLY B 1 36 ? 23.765 66.296 36.274 1.00 23.94 14 GLY B C 1
ATOM 1558 O O . GLY B 1 36 ? 22.754 66.242 36.996 1.00 23.80 14 GLY B O 1
ATOM 1559 N N . ALA B 1 37 ? 23.709 66.289 34.945 1.00 23.85 15 ALA B N 1
ATOM 1560 C CA . ALA B 1 37 ? 22.441 66.096 34.231 1.00 24.10 15 ALA B CA 1
ATOM 1561 C C . ALA B 1 37 ? 21.879 64.730 34.600 1.00 23.32 15 ALA B C 1
ATOM 1562 O O . ALA B 1 37 ? 22.620 63.832 34.940 1.00 22.91 15 ALA B O 1
ATOM 1564 N N . ALA B 1 38 ? 20.563 64.595 34.511 1.00 23.54 16 ALA B N 1
ATOM 1565 C CA . ALA B 1 38 ? 19.868 63.396 34.894 1.00 22.95 16 ALA B CA 1
ATOM 1566 C C . ALA B 1 38 ? 20.094 62.353 33.814 1.00 22.79 16 ALA B C 1
ATOM 1567 O O . ALA B 1 38 ? 20.113 62.662 32.614 1.00 22.96 16 ALA B O 1
ATOM 1569 N N . LEU B 1 39 ? 20.293 61.120 34.262 1.00 22.05 17 LEU B N 1
ATOM 1570 C CA . LEU B 1 39 ? 20.392 59.975 33.389 1.00 21.36 17 LEU B CA 1
ATOM 1571 C C . LEU B 1 39 ? 19.056 59.233 33.519 1.00 21.85 17 LEU B C 1
ATOM 1572 O O . LEU B 1 39 ? 18.787 58.613 34.550 1.00 22.26 17 LEU B O 1
ATOM 1577 N N . PRO B 1 40 ? 18.188 59.353 32.490 1.00 22.00 18 PRO B N 1
ATOM 1578 C CA . PRO B 1 40 ? 16.938 58.649 32.411 1.00 21.89 18 PRO B CA 1
ATOM 1579 C C . PRO B 1 40 ? 17.130 57.158 32.413 1.00 21.72 18 PRO B C 1
ATOM 1580 O O . PRO B 1 40 ? 17.934 56.635 31.655 1.00 21.87 18 PRO B O 1
ATOM 1584 N N . LEU B 1 41 ? 16.382 56.492 33.277 1.00 22.19 19 LEU B N 1
ATOM 1585 C CA . LEU B 1 41 ? 16.429 55.069 33.468 1.00 21.22 19 LEU B CA 1
ATOM 1586 C C . LEU B 1 41 ? 15.736 54.517 32.271 1.00 21.43 19 LEU B C 1
ATOM 1587 O O . LEU B 1 41 ? 14.712 55.047 31.851 1.00 21.84 19 LEU B O 1
ATOM 1592 N N . LYS B 1 42 ? 16.277 53.438 31.727 1.00 21.12 20 LYS B N 1
ATOM 1593 C CA . LYS B 1 42 ? 15.691 52.774 30.555 1.00 20.98 20 LYS B CA 1
ATOM 1594 C C . LYS B 1 42 ? 15.853 51.252 30.634 1.00 19.72 20 LYS B C 1
ATOM 1595 O O . LYS B 1 42 ? 16.960 50.744 30.913 1.00 17.37 20 LYS B O 1
ATOM 1601 N N . ALA B 1 43 ? 14.757 50.534 30.376 1.00 19.85 21 ALA B N 1
ATOM 1602 C CA . ALA B 1 43 ? 14.774 49.044 30.339 1.00 19.35 21 ALA B CA 1
ATOM 1603 C C . ALA B 1 43 ? 15.411 48.490 29.056 1.00 19.92 21 ALA B C 1
ATOM 1604 O O . ALA B 1 43 ? 15.492 49.213 28.049 1.00 21.18 21 ALA B O 1
ATOM 1606 N N . PRO B 1 44 ? 15.832 47.198 29.040 1.00 19.64 22 PRO B N 1
ATOM 1607 C CA . PRO B 1 44 ? 15.881 46.223 30.116 1.00 19.84 22 PRO B CA 1
ATOM 1608 C C . PRO B 1 44 ? 16.908 46.591 31.208 1.00 18.97 22 PRO B C 1
ATOM 1609 O O . PRO B 1 44 ? 17.905 47.273 30.938 1.00 18.32 22 PRO B O 1
ATOM 1613 N N . TYR B 1 45 ? 16.607 46.143 32.430 1.00 17.87 23 TYR B N 1
ATOM 1614 C CA . TYR B 1 45 ? 17.405 46.388 33.597 1.00 16.72 23 TYR B CA 1
ATOM 1615 C C . TYR B 1 45 ? 18.273 45.174 33.910 1.00 15.88 23 TYR B C 1
ATOM 1616 O O . TYR B 1 45 ? 17.977 44.046 33.531 1.00 15.05 23 TYR B O 1
ATOM 1625 N N . GLY B 1 46 ? 19.362 45.432 34.607 1.00 14.15 24 GLY B N 1
ATOM 1626 C CA . GLY B 1 46 ? 20.226 44.373 35.048 1.00 13.28 24 GLY B CA 1
ATOM 1627 C C . GLY B 1 46 ? 20.819 44.876 36.315 1.00 12.19 24 GLY B C 1
ATOM 1628 O O . GLY B 1 46 ? 20.753 46.052 36.561 1.00 12.43 24 GLY B O 1
ATOM 1629 N N . LEU B 1 47 ? 21.363 43.974 37.114 1.00 11.87 25 LEU B N 1
ATOM 1630 C CA . LEU B 1 47 ? 21.961 44.294 38.385 1.00 11.83 25 LEU B CA 1
ATOM 1631 C C . LEU B 1 47 ? 23.318 43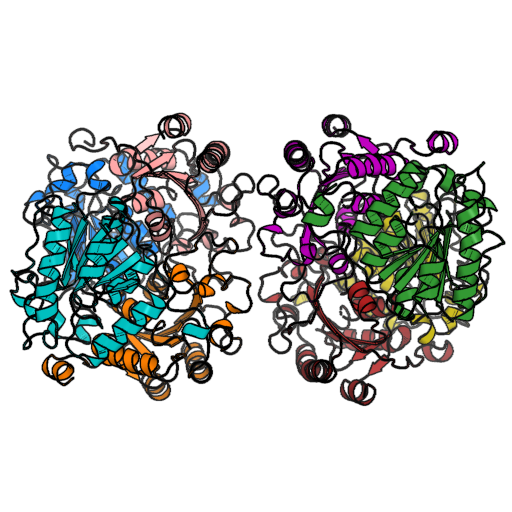.676 38.405 1.00 11.78 25 LEU B C 1
ATOM 1632 O O . LEU B 1 47 ? 23.494 42.546 37.971 1.00 12.73 25 LEU B O 1
ATOM 1637 N N . LEU B 1 48 ? 24.276 44.448 38.894 1.00 12.10 26 LEU B N 1
ATOM 1638 C CA . LEU B 1 48 ? 25.652 44.038 39.099 1.00 10.98 26 LEU B CA 1
ATOM 1639 C C . LEU B 1 48 ? 25.946 44.203 40.580 1.00 11.48 26 LEU B C 1
ATOM 1640 O O . LEU B 1 48 ? 25.769 45.300 41.129 1.00 11.46 26 LEU B O 1
ATOM 1645 N N . ILE B 1 49 ? 26.405 43.128 41.226 1.00 11.95 27 ILE B N 1
ATOM 1646 C CA . ILE B 1 49 ? 26.839 43.213 42.606 1.00 12.30 27 ILE B CA 1
ATOM 1647 C C . ILE B 1 49 ? 28.345 43.033 42.639 1.00 11.49 27 ILE B C 1
ATOM 1648 O O . ILE B 1 49 ? 28.886 41.974 42.302 1.00 12.81 27 ILE B O 1
ATOM 1653 N N . VAL B 1 50 ? 29.029 44.087 43.043 1.00 11.13 28 VAL B N 1
ATOM 1654 C CA . VAL B 1 50 ? 30.485 44.112 43.029 1.00 10.01 28 VAL B CA 1
ATOM 1655 C C . VAL B 1 50 ? 31.106 43.731 44.360 1.00 10.18 28 VAL B C 1
ATOM 1656 O O . VAL B 1 50 ? 30.985 44.428 45.342 1.00 10.34 28 VAL B O 1
ATOM 1660 N N . ASP B 1 51 ? 31.746 42.574 44.359 1.00 10.78 29 ASP B N 1
ATOM 1661 C CA . ASP B 1 51 ? 32.743 42.209 45.352 1.00 11.06 29 ASP B CA 1
ATOM 1662 C C . ASP B 1 51 ? 32.189 42.167 46.757 1.00 11.69 29 ASP B C 1
ATOM 1663 O O . ASP B 1 51 ? 32.919 42.433 47.697 1.00 12.84 29 ASP B O 1
ATOM 1668 N N . PHE B 1 52 ? 30.919 41.812 46.928 1.00 12.63 30 PHE B N 1
ATOM 1669 C CA . PHE B 1 52 ? 30.422 41.516 48.279 1.00 14.35 30 PHE B CA 1
ATOM 1670 C C . PHE B 1 52 ? 30.811 40.095 48.639 1.00 15.63 30 PHE B C 1
ATOM 1671 O O . PHE B 1 52 ? 29.988 39.179 48.561 1.00 16.59 30 PHE B O 1
ATOM 1679 N N . VAL B 1 53 ? 32.070 39.943 49.051 1.00 16.05 31 VAL B N 1
ATOM 1680 C CA . VAL B 1 53 ? 32.659 38.638 49.372 1.00 16.74 31 VAL B CA 1
ATOM 1681 C C . VAL B 1 53 ? 33.014 38.705 50.849 1.00 17.39 31 VAL B C 1
ATOM 1682 O O . VAL B 1 53 ? 33.091 39.797 51.407 1.00 16.77 31 VAL B O 1
ATOM 1686 N N . ASN B 1 54 ? 33.243 37.558 51.480 1.00 18.81 32 ASN B N 1
ATOM 1687 C CA . ASN B 1 54 ? 33.489 37.523 52.939 1.00 20.16 32 ASN B CA 1
ATOM 1688 C C . ASN B 1 54 ? 34.677 38.387 53.362 1.00 20.40 32 ASN B C 1
ATOM 1689 O O . ASN B 1 54 ? 34.597 39.104 54.354 1.00 21.40 32 ASN B O 1
ATOM 1694 N N . GLY B 1 55 ? 35.737 38.399 52.572 1.00 19.72 33 GLY B N 1
ATOM 1695 C CA . GLY B 1 55 ? 36.834 39.331 52.804 1.00 19.74 33 GLY B CA 1
ATOM 1696 C C . GLY B 1 55 ? 36.463 40.819 52.905 1.00 19.75 33 GLY B C 1
ATOM 1697 O O . GLY B 1 55 ? 37.095 41.576 53.618 1.00 18.25 33 GLY B O 1
ATOM 1698 N N . PHE B 1 56 ? 35.462 41.256 52.151 1.00 20.40 34 PHE B N 1
ATOM 1699 C CA . PHE B 1 56 ? 35.118 42.670 52.155 1.00 20.71 34 PHE B CA 1
ATOM 1700 C C . PHE B 1 56 ? 34.010 42.970 53.197 1.00 22.58 34 PHE B C 1
ATOM 1701 O O . PHE B 1 56 ? 33.694 44.128 53.462 1.00 22.65 34 PHE B O 1
ATOM 1709 N N . ALA B 1 57 ? 33.456 41.923 53.799 1.00 24.07 35 ALA B N 1
ATOM 1710 C CA . ALA B 1 57 ? 32.447 42.045 54.839 1.00 25.54 35 ALA B CA 1
ATOM 1711 C C . ALA B 1 57 ? 33.095 41.990 56.193 1.00 27.58 35 ALA B C 1
ATOM 1712 O O . ALA B 1 57 ? 32.476 42.397 57.165 1.00 28.20 35 ALA B O 1
ATOM 1714 N N . ASP B 1 58 ? 34.322 41.460 56.253 1.00 29.32 36 ASP B N 1
ATOM 1715 C CA . ASP B 1 58 ? 35.027 41.259 57.515 1.00 31.65 36 ASP B CA 1
ATOM 1716 C C . ASP B 1 58 ? 36.148 42.347 57.661 1.00 30.57 36 ASP B C 1
ATOM 1717 O O . ASP B 1 58 ? 37.036 42.446 56.828 1.00 29.15 36 ASP B O 1
ATOM 1722 N N . PRO B 1 59 ? 36.076 43.191 58.713 1.00 31.01 37 PRO B N 1
ATOM 1723 C CA . PRO B 1 59 ? 36.983 44.349 58.950 1.00 30.42 37 PRO B CA 1
ATOM 1724 C C . PRO B 1 59 ? 38.438 44.033 59.300 1.00 29.99 37 PRO B C 1
ATOM 1725 O O . PRO B 1 59 ? 39.332 44.889 59.147 1.00 28.52 37 PRO B O 1
ATOM 1729 N N . ALA B 1 60 ? 38.684 42.815 59.755 1.00 30.61 38 ALA B N 1
ATOM 1730 C CA . ALA B 1 60 ? 40.059 42.341 59.861 1.00 31.19 38 ALA B CA 1
ATOM 1731 C C . ALA B 1 60 ? 40.696 42.263 58.474 1.00 30.31 38 ALA B C 1
ATOM 1732 O O . ALA B 1 60 ? 41.889 42.431 58.365 1.00 31.37 38 ALA B O 1
ATOM 1734 N N . GLN B 1 61 ? 39.905 42.041 57.422 1.00 29.37 39 GLN B N 1
ATOM 1735 C CA . GLN B 1 61 ? 40.436 41.904 56.053 1.00 28.77 39 GLN B CA 1
ATOM 1736 C C . GLN B 1 61 ? 40.228 43.169 55.191 1.00 27.72 39 GLN B C 1
ATOM 1737 O O . GLN B 1 61 ? 41.121 44.012 55.141 1.00 26.72 39 GLN B O 1
ATOM 1743 N N . PHE B 1 62 ? 39.092 43.302 54.501 1.00 26.39 40 PHE B N 1
ATOM 1744 C CA . PHE B 1 62 ? 38.845 44.505 53.694 1.00 25.83 40 PHE B CA 1
ATOM 1745 C C . PHE B 1 62 ? 37.535 45.230 53.984 1.00 24.70 40 PHE B C 1
ATOM 1746 O O . PHE B 1 62 ? 37.163 46.155 53.267 1.00 24.90 40 PHE B O 1
ATOM 1754 N N . GLY B 1 63 ? 36.866 44.839 55.056 1.00 24.01 41 GLY B N 1
ATOM 1755 C CA . GLY B 1 63 ? 35.595 45.430 55.429 1.00 23.50 41 GLY B CA 1
ATOM 1756 C C . GLY B 1 63 ? 35.718 46.608 56.347 1.00 22.76 41 GLY B C 1
ATOM 1757 O O . GLY B 1 63 ? 36.785 47.211 56.456 1.00 21.57 41 GLY B O 1
ATOM 1758 N N . GLY B 1 64 ? 34.610 46.911 57.012 1.00 23.05 42 GLY B N 1
ATOM 1759 C CA . GLY B 1 64 ? 34.498 48.084 57.859 1.00 23.39 42 GLY B CA 1
ATOM 1760 C C . GLY B 1 64 ? 33.610 49.114 57.200 1.00 23.13 42 GLY B C 1
ATOM 1761 O O . GLY B 1 64 ? 32.949 48.824 56.205 1.00 22.09 42 GLY B O 1
ATOM 1762 N N . GLY B 1 65 ? 33.554 50.313 57.785 1.00 23.89 43 GLY B N 1
ATOM 1763 C CA . GLY B 1 65 ? 32.647 51.371 57.312 1.00 23.58 43 GLY B CA 1
ATOM 1764 C C . GLY B 1 65 ? 31.204 50.890 57.161 1.00 24.13 43 GLY B C 1
ATOM 1765 O O . GLY B 1 65 ? 30.688 50.180 58.041 1.00 24.96 43 GLY B O 1
ATOM 1766 N N . ASN B 1 66 ? 30.556 51.255 56.050 1.00 23.09 44 ASN B N 1
ATOM 1767 C CA . ASN B 1 66 ? 29.137 50.962 55.861 1.00 22.87 44 ASN B CA 1
ATOM 1768 C C . ASN B 1 66 ? 28.839 49.822 54.893 1.00 22.00 44 ASN B C 1
ATOM 1769 O O . ASN B 1 66 ? 27.740 49.730 54.342 1.00 22.90 44 ASN B O 1
ATOM 1774 N N . ILE B 1 67 ? 29.812 48.952 54.706 1.00 21.24 45 ILE B N 1
ATOM 1775 C CA . ILE B 1 67 ? 29.686 47.815 53.797 1.00 19.89 45 ILE B CA 1
ATOM 1776 C C . ILE B 1 67 ? 28.611 46.842 54.263 1.00 20.29 45 ILE B C 1
ATOM 1777 O O . ILE B 1 67 ? 27.754 46.420 53.472 1.00 19.89 45 ILE B O 1
ATOM 1782 N N . ALA B 1 68 ? 28.632 46.513 55.554 1.00 20.51 46 ALA B N 1
ATOM 1783 C CA . ALA B 1 68 ? 27.704 45.515 56.088 1.00 21.42 46 ALA B CA 1
ATOM 1784 C C . ALA B 1 68 ? 26.235 45.918 55.858 1.00 21.88 46 ALA B C 1
ATOM 1785 O O . ALA B 1 68 ? 25.411 45.084 55.544 1.00 22.32 46 ALA B O 1
ATOM 1787 N N . ALA B 1 69 ? 25.945 47.206 55.958 1.00 22.00 47 ALA B N 1
ATOM 1788 C CA . ALA B 1 69 ? 24.610 47.718 55.778 1.00 22.96 47 ALA B CA 1
ATOM 1789 C C . ALA B 1 69 ? 24.227 47.706 54.311 1.00 22.46 47 ALA B C 1
ATOM 1790 O O . ALA B 1 69 ? 23.085 47.447 53.969 1.00 23.58 47 ALA B O 1
ATOM 1792 N N . ALA B 1 70 ? 25.194 48.032 53.460 1.00 22.19 48 ALA B N 1
ATOM 1793 C CA . ALA B 1 70 ? 25.044 47.977 51.994 1.00 21.08 48 ALA B CA 1
ATOM 1794 C C . ALA B 1 70 ? 24.725 46.532 51.535 1.00 20.27 48 ALA B C 1
ATOM 1795 O O . ALA B 1 70 ? 23.862 46.316 50.685 1.00 18.81 48 ALA B O 1
ATOM 1797 N N . ILE B 1 71 ? 25.410 45.562 52.133 1.00 20.34 49 ILE B N 1
ATOM 1798 C CA . ILE B 1 71 ? 25.071 44.132 51.945 1.00 20.53 49 ILE B CA 1
ATOM 1799 C C . ILE B 1 71 ? 23.609 43.825 52.281 1.00 21.62 49 ILE B C 1
ATOM 1800 O O . ILE B 1 71 ? 22.890 43.235 51.474 1.00 21.15 49 ILE B O 1
ATOM 1805 N N . GLU B 1 72 ? 23.158 44.253 53.452 1.00 23.09 50 GLU B N 1
ATOM 1806 C CA . GLU B 1 72 ? 21.791 43.975 53.851 1.00 24.51 50 GLU B CA 1
ATOM 1807 C C . GLU B 1 72 ? 20.752 44.571 52.929 1.00 24.03 50 GLU B C 1
ATOM 1808 O O . GLU B 1 72 ? 19.852 43.895 52.490 1.00 23.85 50 GLU B O 1
ATOM 1814 N N . THR B 1 73 ? 20.860 45.861 52.674 1.00 23.96 51 THR B N 1
ATOM 1815 C CA . THR B 1 73 ? 19.921 46.536 51.778 1.00 23.34 51 THR B CA 1
ATOM 1816 C C . THR B 1 73 ? 19.921 45.907 50.378 1.00 22.69 51 THR B C 1
ATOM 1817 O O . THR B 1 73 ? 18.853 45.822 49.736 1.00 22.89 51 THR B O 1
ATOM 1821 N N . THR B 1 74 ? 21.104 45.438 49.931 1.00 21.43 52 THR B N 1
ATOM 1822 C CA . THR B 1 74 ? 21.279 44.857 48.591 1.00 19.66 52 THR B CA 1
ATOM 1823 C C . THR B 1 74 ? 20.395 43.640 48.452 1.00 20.92 52 THR B C 1
ATOM 1824 O O . THR B 1 74 ? 19.966 43.321 47.353 1.00 20.29 52 THR B O 1
ATOM 1828 N N . ARG B 1 75 ? 20.066 42.989 49.561 1.00 22.60 53 ARG B N 1
ATOM 1829 C CA . ARG B 1 75 ? 19.220 41.786 49.461 1.00 24.65 53 ARG B CA 1
ATOM 1830 C C . ARG B 1 75 ? 17.865 42.082 48.871 1.00 24.90 53 ARG B C 1
ATOM 1831 O O . ARG B 1 75 ? 17.284 41.215 48.227 1.00 25.59 53 ARG B O 1
ATOM 1839 N N . THR B 1 76 ? 17.361 43.292 49.112 1.00 24.92 54 THR B N 1
ATOM 1840 C CA . THR B 1 76 ? 16.042 43.667 48.636 1.00 25.27 54 THR B CA 1
ATOM 1841 C C . THR B 1 76 ? 16.188 43.862 47.149 1.00 23.75 54 THR B C 1
ATOM 1842 O O . THR B 1 76 ? 15.366 43.422 46.376 1.00 24.90 54 THR B O 1
ATOM 1846 N N . VAL B 1 77 ? 17.287 44.457 46.735 1.00 22.62 55 VAL B N 1
ATOM 1847 C CA . VAL B 1 77 ? 17.473 44.717 45.337 1.00 20.63 55 VAL B CA 1
ATOM 1848 C C . VAL B 1 77 ? 17.641 43.378 44.627 1.00 20.32 55 VAL B C 1
ATOM 1849 O O . VAL B 1 77 ? 17.026 43.153 43.608 1.00 20.51 55 VAL B O 1
ATOM 1853 N N . LEU B 1 78 ? 18.390 42.457 45.209 1.00 20.18 56 LEU B N 1
ATOM 1854 C CA . LEU B 1 78 ? 18.551 41.122 44.624 1.00 20.90 56 LEU B CA 1
ATOM 1855 C C . LEU B 1 78 ? 17.222 40.362 44.464 1.00 22.31 56 LEU B C 1
ATOM 1856 O O . LEU B 1 78 ? 16.894 39.817 43.380 1.00 23.38 56 LEU B O 1
ATOM 1861 N N . ALA B 1 79 ? 16.452 40.329 45.537 1.00 23.32 57 ALA B N 1
ATOM 1862 C CA . ALA B 1 79 ? 15.150 39.711 45.490 1.00 23.73 57 ALA B CA 1
ATOM 1863 C C . ALA B 1 79 ? 14.233 40.418 44.442 1.00 23.82 57 ALA B C 1
ATOM 1864 O O . ALA B 1 79 ? 13.525 39.747 43.700 1.00 23.74 57 ALA B O 1
ATOM 1866 N N . ALA B 1 80 ? 14.265 41.744 44.324 1.00 23.50 58 ALA B N 1
ATOM 1867 C CA . ALA B 1 80 ? 13.463 42.373 43.250 1.00 24.00 58 ALA B CA 1
ATOM 1868 C C . ALA B 1 80 ? 13.973 41.981 41.861 1.00 23.82 58 ALA B C 1
ATOM 1869 O O . ALA B 1 80 ? 13.186 41.678 40.970 1.00 24.22 58 ALA B O 1
ATOM 1871 N N . ALA B 1 81 ? 15.285 41.962 41.700 1.00 23.74 59 ALA B N 1
ATOM 1872 C CA . ALA B 1 81 ? 15.901 41.533 40.456 1.00 24.17 59 ALA B CA 1
ATOM 1873 C C . ALA B 1 81 ? 15.441 40.156 40.024 1.00 25.28 59 ALA B C 1
ATOM 1874 O O . ALA B 1 81 ? 15.211 39.912 38.830 1.00 26.78 59 ALA B O 1
ATOM 1876 N N . ARG B 1 82 ? 15.307 39.238 40.973 1.00 25.74 60 ARG B N 1
ATOM 1877 C CA . ARG B 1 82 ? 14.935 37.880 40.625 1.00 25.52 60 ARG B CA 1
ATOM 1878 C C . ARG B 1 82 ? 13.466 37.837 40.207 1.00 26.85 60 ARG B C 1
ATOM 1879 O O . ARG B 1 82 ? 13.086 37.238 39.196 1.00 28.27 60 ARG B O 1
ATOM 1887 N N . GLU B 1 83 ? 12.633 38.513 40.969 1.00 27.42 61 GLU B N 1
ATOM 1888 C CA . GLU B 1 83 ? 11.207 38.461 40.724 1.00 27.47 61 GLU B CA 1
ATOM 1889 C C . GLU B 1 83 ? 10.822 39.237 39.461 1.00 26.70 61 GLU B C 1
ATOM 1890 O O . GLU B 1 83 ? 9.749 39.009 38.900 1.00 26.78 61 GLU B O 1
ATOM 1896 N N . ARG B 1 84 ? 11.695 40.152 39.016 1.00 25.67 62 ARG B N 1
ATOM 1897 C CA . ARG B 1 84 ? 11.408 40.975 37.840 1.00 25.37 62 ARG B CA 1
ATOM 1898 C C . ARG B 1 84 ? 12.015 40.414 36.562 1.00 25.21 62 ARG B C 1
ATOM 1899 O O . ARG B 1 84 ? 11.798 40.979 35.488 1.00 25.23 62 ARG B O 1
ATOM 1907 N N . GLY B 1 85 ? 12.773 39.321 36.679 1.00 24.44 63 GLY B N 1
ATOM 1908 C CA . GLY B 1 85 ? 13.424 38.727 35.530 1.00 23.92 63 GLY B CA 1
ATOM 1909 C C . GLY B 1 85 ? 14.601 39.513 34.995 1.00 22.78 63 GLY B C 1
ATOM 1910 O O . GLY B 1 85 ? 14.993 39.346 33.853 1.00 24.15 63 GLY B O 1
ATOM 1911 N N . TRP B 1 86 ? 15.183 40.356 35.833 1.00 21.16 64 TRP B N 1
ATOM 1912 C CA . TRP B 1 86 ? 16.421 41.073 35.524 1.00 18.96 64 TRP B CA 1
ATOM 1913 C C . TRP B 1 86 ? 17.684 40.196 35.362 1.00 17.48 64 TRP B C 1
ATOM 1914 O O . TRP B 1 86 ? 17.859 39.189 36.025 1.00 17.13 64 TRP B O 1
ATOM 1925 N N . ALA B 1 87 ? 18.559 40.603 34.459 1.00 15.44 65 ALA B N 1
ATOM 1926 C CA . ALA B 1 87 ? 19.864 40.008 34.320 1.00 14.48 65 ALA B CA 1
ATOM 1927 C C . ALA B 1 87 ? 20.646 40.319 35.601 1.00 13.64 65 ALA B C 1
ATOM 1928 O O . ALA B 1 87 ? 20.756 41.478 36.003 1.00 12.80 65 ALA B O 1
ATOM 1930 N N . VAL B 1 88 ? 21.160 39.290 36.256 1.00 12.92 66 VAL B N 1
ATOM 1931 C CA . VAL B 1 88 ? 21.962 39.496 37.456 1.00 12.53 66 VAL B CA 1
ATOM 1932 C C . VAL B 1 88 ? 23.384 38.975 37.268 1.00 12.10 66 VAL B C 1
ATOM 1933 O O . VAL B 1 88 ? 23.588 37.848 36.817 1.00 11.92 66 VAL B O 1
ATOM 1937 N N . ALA B 1 89 ? 24.351 39.823 37.616 1.00 11.37 67 ALA B N 1
ATOM 1938 C CA . ALA B 1 89 ? 25.761 39.488 37.583 1.00 11.05 67 ALA B CA 1
ATOM 1939 C C . ALA B 1 89 ? 26.435 39.894 38.907 1.00 12.10 67 ALA B C 1
ATOM 1940 O O . ALA B 1 89 ? 26.066 40.911 39.541 1.00 11.14 67 ALA B O 1
ATOM 1942 N N . HIS B 1 90 ? 27.444 39.100 39.293 1.00 12.54 68 HIS B N 1
ATOM 1943 C CA . HIS B 1 90 ? 28.170 39.273 40.551 1.00 12.51 68 HIS B CA 1
ATOM 1944 C C . HIS B 1 90 ? 29.634 39.225 40.235 1.00 12.39 68 HIS B C 1
ATOM 1945 O O . HIS B 1 90 ? 30.084 38.449 39.445 1.00 13.20 68 HIS B O 1
ATOM 1952 N N . SER B 1 91 ? 30.385 39.975 40.975 1.00 12.97 69 SER B N 1
ATOM 1953 C CA . SER B 1 91 ? 31.788 40.126 40.762 1.00 13.12 69 SER B CA 1
ATOM 1954 C C . SER B 1 91 ? 32.475 39.390 41.888 1.00 13.50 69 SER B C 1
ATOM 1955 O O . SER B 1 91 ? 31.992 39.399 43.002 1.00 13.21 69 SER B O 1
ATOM 1958 N N . ARG B 1 92 ? 33.636 38.809 41.622 1.00 14.62 70 ARG B N 1
ATOM 1959 C CA . ARG B 1 92 ? 34.549 38.341 42.677 1.00 14.25 70 ARG B CA 1
ATOM 1960 C C . ARG B 1 92 ? 35.975 38.774 42.314 1.00 13.74 70 ARG B C 1
ATOM 1961 O O . ARG B 1 92 ? 36.363 38.626 41.158 1.00 14.57 70 ARG B O 1
ATOM 1969 N N . ILE B 1 93 ? 36.760 39.288 43.264 1.00 12.31 71 ILE B N 1
ATOM 1970 C CA . ILE B 1 93 ? 38.200 39.308 43.066 1.00 11.21 71 ILE B CA 1
ATOM 1971 C C . ILE B 1 93 ? 38.804 37.898 43.286 1.00 11.85 71 ILE B C 1
ATOM 1972 O O . ILE B 1 93 ? 38.580 37.288 44.352 1.00 11.27 71 ILE B O 1
ATOM 1977 N N . VAL B 1 94 ? 39.526 37.371 42.276 1.00 11.29 72 VAL B N 1
ATOM 1978 C CA . VAL B 1 94 ? 40.291 36.106 42.413 1.00 11.43 72 VAL B CA 1
ATOM 1979 C C . VAL B 1 94 ? 41.664 36.122 41.744 1.00 12.12 72 VAL B C 1
ATOM 1980 O O . VAL B 1 94 ? 41.800 36.308 40.535 1.00 13.26 72 VAL B O 1
ATOM 1984 N N . TYR B 1 95 ? 42.676 35.805 42.516 1.00 13.06 73 TYR B N 1
ATOM 1985 C CA . TYR B 1 95 ? 44.018 35.611 42.013 1.00 12.55 73 TYR B CA 1
ATOM 1986 C C . TYR B 1 95 ? 44.400 34.135 42.029 1.00 13.13 73 TYR B C 1
ATOM 1987 O O . TYR B 1 95 ? 43.785 33.335 42.725 1.00 13.15 73 TYR B O 1
ATOM 1996 N N . ALA B 1 96 ? 45.459 33.791 41.298 1.00 13.10 74 ALA B N 1
ATOM 1997 C CA . ALA B 1 96 ? 45.806 32.396 41.093 1.00 13.70 74 ALA B CA 1
ATOM 1998 C C . ALA B 1 96 ? 46.471 31.886 42.351 1.00 14.51 74 ALA B C 1
ATOM 1999 O O . ALA B 1 96 ? 47.054 32.652 43.077 1.00 15.84 74 ALA B O 1
ATOM 2001 N N . ASP B 1 97 ? 46.370 30.584 42.594 1.00 15.56 75 ASP B N 1
ATOM 2002 C CA . ASP B 1 97 ? 46.860 29.938 43.819 1.00 16.13 75 ASP B CA 1
ATOM 2003 C C . ASP B 1 97 ? 48.380 30.035 44.014 1.00 16.63 75 ASP B C 1
ATOM 2004 O O . ASP B 1 97 ? 48.864 29.969 45.156 1.00 17.84 75 ASP B O 1
ATOM 2009 N N . ASP B 1 98 ? 49.114 30.136 42.899 1.00 16.21 76 ASP B N 1
ATOM 2010 C CA . ASP B 1 98 ? 50.569 30.361 42.887 1.00 15.61 76 ASP B CA 1
ATOM 2011 C C . ASP B 1 98 ? 50.965 31.819 42.616 1.00 14.91 76 ASP B C 1
ATOM 2012 O O . ASP B 1 98 ? 52.131 32.119 42.417 1.00 14.59 76 ASP B O 1
ATOM 2017 N N . ASP B 1 99 ? 50.004 32.734 42.643 1.00 14.36 77 ASP B N 1
ATOM 2018 C CA . ASP B 1 99 ? 50.284 34.167 42.456 1.00 14.07 77 ASP B CA 1
ATOM 2019 C C . ASP B 1 99 ? 50.755 34.470 41.032 1.00 13.56 77 ASP B C 1
ATOM 2020 O O . ASP B 1 99 ? 51.329 35.522 40.772 1.00 12.22 77 ASP B O 1
ATOM 2025 N N . ALA B 1 100 ? 50.497 33.549 40.111 1.00 13.47 78 ALA B N 1
ATOM 2026 C CA . ALA B 1 100 ? 50.994 33.677 38.752 1.00 13.40 78 ALA B CA 1
ATOM 2027 C C . ALA B 1 100 ? 50.423 34.889 38.068 1.00 12.65 78 ALA B C 1
ATOM 2028 O O . ALA B 1 100 ? 51.057 35.406 37.163 1.00 12.94 78 ALA B O 1
ATOM 2030 N N . ASP B 1 101 ? 49.232 35.328 38.468 1.00 11.28 79 ASP B N 1
ATOM 2031 C CA . ASP B 1 101 ? 48.700 36.575 37.944 1.00 10.72 79 ASP B CA 1
ATOM 2032 C C . ASP B 1 101 ? 48.853 37.805 38.862 1.00 10.64 79 ASP B C 1
ATOM 2033 O O . ASP B 1 101 ? 48.170 38.827 38.664 1.00 10.75 79 ASP B O 1
ATOM 2038 N N . GLY B 1 102 ? 49.751 37.716 39.837 1.00 10.96 80 GLY B N 1
ATOM 2039 C CA . GLY B 1 102 ? 50.109 38.854 40.687 1.00 11.39 80 GLY B CA 1
ATOM 2040 C C . GLY B 1 102 ? 50.359 40.050 39.800 1.00 11.07 80 GLY B C 1
ATOM 2041 O O . GLY B 1 102 ? 51.038 39.929 38.771 1.00 11.27 80 GLY B O 1
ATOM 2042 N N . ASN B 1 103 ? 49.730 41.177 40.113 1.00 11.16 81 ASN B N 1
ATOM 2043 C CA . ASN B 1 103 ? 49.780 42.317 39.179 1.00 11.15 81 ASN B CA 1
ATOM 2044 C C . ASN B 1 103 ? 50.236 43.631 39.809 1.00 11.18 81 ASN B C 1
ATOM 2045 O O . ASN B 1 103 ? 50.938 43.619 40.867 1.00 11.40 81 ASN B O 1
ATOM 2050 N N . ILE B 1 104 ? 49.921 44.753 39.164 1.00 10.34 82 ILE B N 1
ATOM 2051 C CA . ILE B 1 104 ? 50.293 46.038 39.728 1.00 10.38 82 ILE B CA 1
ATOM 2052 C C . ILE B 1 104 ? 49.347 46.371 40.891 1.00 10.66 82 ILE B C 1
ATOM 2053 O O . ILE B 1 104 ? 49.733 47.020 41.901 1.00 10.40 82 ILE B O 1
ATOM 2058 N N . PHE B 1 105 ? 48.094 45.939 40.711 1.00 10.01 83 PHE B N 1
ATOM 2059 C CA . PHE B 1 105 ? 47.077 46.122 41.698 1.00 10.38 83 PHE B CA 1
ATOM 2060 C C . PHE B 1 105 ? 47.492 45.512 43.031 1.00 11.58 83 PHE B C 1
ATOM 2061 O O . PHE B 1 105 ? 47.337 46.157 44.081 1.00 12.47 83 PHE B O 1
ATOM 2069 N N . SER B 1 106 ? 48.038 44.301 42.992 1.00 11.98 84 SER B N 1
ATOM 2070 C CA . SER B 1 106 ? 48.501 43.640 44.207 1.00 12.95 84 SER B CA 1
ATOM 2071 C C . SER B 1 106 ? 49.909 44.011 44.641 1.00 13.77 84 SER B C 1
ATOM 2072 O O . SER B 1 106 ? 50.333 43.579 45.708 1.00 15.38 84 SER B O 1
ATOM 2075 N N . ILE B 1 107 ? 50.626 44.860 43.900 1.00 14.68 85 ILE B N 1
ATOM 2076 C CA . ILE B 1 107 ? 51.838 45.478 44.481 1.00 14.33 85 ILE B CA 1
ATOM 2077 C C . ILE B 1 107 ? 51.388 46.585 45.434 1.00 15.32 85 ILE B C 1
ATOM 2078 O O . ILE B 1 107 ? 51.924 46.723 46.521 1.00 15.60 85 ILE B O 1
ATOM 2083 N N . LYS B 1 108 ? 50.357 47.318 45.001 1.00 15.32 86 LYS B N 1
ATOM 2084 C CA . LYS B 1 108 ? 49.771 48.474 45.676 1.00 15.68 86 LYS B CA 1
ATOM 2085 C C . LYS B 1 108 ? 48.923 48.104 46.885 1.00 16.30 86 LYS B C 1
ATOM 2086 O O . LYS B 1 108 ? 48.880 48.838 47.881 1.00 16.33 86 LYS B O 1
ATOM 2092 N N . VAL B 1 109 ? 48.209 46.984 46.770 1.00 16.31 87 VAL B N 1
ATOM 2093 C CA . VAL B 1 109 ? 47.384 46.456 47.849 1.00 15.94 87 VAL B CA 1
ATOM 2094 C C . VAL B 1 109 ? 47.633 44.951 47.945 1.00 15.86 87 VAL B C 1
ATOM 2095 O O . VAL B 1 109 ? 46.823 44.186 47.474 1.00 15.46 87 VAL B O 1
ATOM 2099 N N . PRO B 1 110 ? 48.761 44.525 48.556 1.00 16.24 88 PRO B N 1
ATOM 2100 C CA . PRO B 1 110 ? 49.188 43.119 48.539 1.00 17.00 88 PRO B CA 1
ATOM 2101 C C . PRO B 1 110 ? 48.201 42.097 49.131 1.00 17.60 88 PRO B C 1
ATOM 2102 O O . PRO B 1 110 ? 48.320 40.907 48.892 1.00 17.15 88 PRO B O 1
ATOM 2106 N N . GLY B 1 111 ? 47.261 42.573 49.934 1.00 18.50 89 GLY B N 1
ATOM 2107 C CA . GLY B 1 111 ? 46.253 41.729 50.541 1.00 18.52 89 GLY B CA 1
ATOM 2108 C C . GLY B 1 111 ? 45.364 41.153 49.461 1.00 18.37 89 GLY B C 1
ATOM 2109 O O . GLY B 1 111 ? 44.862 40.042 49.581 1.00 18.81 89 GLY B O 1
ATOM 2110 N N . MET B 1 112 ? 45.170 41.892 48.384 1.00 17.58 90 MET B N 1
ATOM 2111 C CA . MET B 1 112 ? 44.392 41.375 47.280 1.00 16.82 90 MET B CA 1
ATOM 2112 C C . MET B 1 112 ? 44.799 39.935 46.881 1.00 16.92 90 MET B C 1
ATOM 2113 O O . MET B 1 112 ? 43.943 39.111 46.535 1.00 17.16 90 MET B O 1
ATOM 2118 N N . LEU B 1 113 ? 46.091 39.635 46.946 1.00 16.86 91 LEU B N 1
ATOM 2119 C CA . LEU B 1 113 ? 46.635 38.332 46.550 1.00 17.31 91 LEU B CA 1
ATOM 2120 C C . LEU B 1 113 ? 46.127 37.137 47.366 1.00 17.67 91 LEU B C 1
ATOM 2121 O O . LEU B 1 113 ? 46.223 35.998 46.903 1.00 18.10 91 LEU B O 1
ATOM 2126 N N . THR B 1 114 ? 45.652 37.383 48.580 1.00 17.60 92 THR B N 1
ATOM 2127 C CA . THR B 1 114 ? 45.117 36.324 49.426 1.00 18.21 92 THR B CA 1
ATOM 2128 C C . THR B 1 114 ? 43.770 35.868 48.949 1.00 18.14 92 THR B C 1
ATOM 2129 O O . THR B 1 114 ? 43.242 34.874 49.441 1.00 18.94 92 THR B O 1
ATOM 2133 N N . LEU B 1 115 ? 43.147 36.654 48.081 1.00 17.94 93 LEU B N 1
ATOM 2134 C CA . LEU B 1 115 ? 41.826 36.323 47.603 1.00 16.95 93 LEU B CA 1
ATOM 2135 C C . LEU B 1 115 ? 41.907 35.259 46.518 1.00 16.70 93 LEU B C 1
ATOM 2136 O O . LEU B 1 115 ? 41.856 35.558 45.330 1.00 14.72 93 LEU B O 1
ATOM 2141 N N . LYS B 1 116 ? 42.034 34.007 46.952 1.00 17.50 94 LYS B N 1
ATOM 2142 C CA . LYS B 1 116 ? 42.103 32.866 46.052 1.00 17.96 94 LYS B CA 1
ATOM 2143 C C . LYS B 1 116 ? 40.728 32.207 45.892 1.00 17.96 94 LYS B C 1
ATOM 2144 O O . LYS B 1 116 ? 39.862 32.322 46.767 1.00 18.51 94 LYS B O 1
ATOM 2150 N N . GLU B 1 117 ? 40.573 31.484 44.785 1.00 17.54 95 GLU B N 1
ATOM 2151 C CA . GLU B 1 117 ? 39.317 30.870 44.378 1.00 17.87 95 GLU B CA 1
ATOM 2152 C C . GLU B 1 117 ? 38.601 30.151 45.496 1.00 19.08 95 GLU B C 1
ATOM 2153 O O . GLU B 1 117 ? 37.399 30.283 45.622 1.00 19.07 95 GLU B O 1
ATOM 2159 N N . HIS B 1 118 ? 39.336 29.385 46.300 1.00 20.04 96 HIS B N 1
ATOM 2160 C CA . HIS B 1 118 ? 38.726 28.592 47.341 1.00 20.20 96 HIS B CA 1
ATOM 2161 C C . HIS B 1 118 ? 39.029 29.085 48.740 1.00 20.71 96 HIS B C 1
ATOM 2162 O O . HIS B 1 118 ? 38.649 28.415 49.705 1.00 20.46 96 HIS B O 1
ATOM 2169 N N . ALA B 1 119 ? 39.651 30.267 48.859 1.00 20.15 97 ALA B N 1
ATOM 2170 C CA . ALA B 1 119 ? 39.767 30.953 50.160 1.00 20.32 97 ALA B CA 1
ATOM 2171 C C . ALA B 1 119 ? 38.406 31.452 50.568 1.00 20.61 97 ALA B C 1
ATOM 2172 O O . ALA B 1 119 ? 37.763 32.143 49.792 1.00 20.59 97 ALA B O 1
ATOM 2174 N N . PRO B 1 120 ? 37.957 31.136 51.792 1.00 21.69 98 PRO B N 1
ATOM 2175 C CA . PRO B 1 120 ? 36.669 31.667 52.228 1.00 21.58 98 PRO B CA 1
ATOM 2176 C C . PRO B 1 120 ? 36.499 33.154 51.933 1.00 20.41 98 PRO B C 1
ATOM 2177 O O . PRO B 1 120 ? 35.403 33.575 51.566 1.00 20.17 98 PRO B O 1
ATOM 2181 N N . ALA B 1 121 ? 37.582 33.905 52.126 1.00 19.14 99 ALA B N 1
ATOM 2182 C CA . ALA B 1 121 ? 37.636 35.350 51.951 1.00 18.08 99 ALA B CA 1
ATOM 2183 C C . ALA B 1 121 ? 37.184 35.859 50.561 1.00 17.56 99 ALA B C 1
ATOM 2184 O O . ALA B 1 121 ? 36.686 36.974 50.433 1.00 16.24 99 ALA B O 1
ATOM 2186 N N . SER B 1 122 ? 37.394 35.047 49.521 1.00 17.07 100 SER B N 1
ATOM 2187 C CA . SER B 1 122 ? 37.003 35.413 48.177 1.00 16.33 100 SER B CA 1
ATOM 2188 C C . SER B 1 122 ? 35.587 35.004 47.829 1.00 15.92 100 SER B C 1
ATOM 2189 O O . SER B 1 122 ? 35.134 35.279 46.731 1.00 15.91 100 SER B O 1
ATOM 2192 N N . ALA B 1 123 ? 34.889 34.336 48.730 1.00 16.02 101 ALA B N 1
ATOM 2193 C CA . ALA B 1 123 ? 33.553 33.823 48.402 1.00 16.33 101 ALA B CA 1
ATOM 2194 C C . ALA B 1 123 ? 32.450 34.874 48.646 1.00 16.22 101 ALA B C 1
ATOM 2195 O O . ALA B 1 123 ? 32.434 35.535 49.682 1.00 16.43 101 ALA B O 1
ATOM 2197 N N . ILE B 1 124 ? 31.523 34.989 47.690 1.00 16.69 102 ILE B N 1
ATOM 2198 C CA . ILE B 1 124 ? 30.337 35.854 47.802 1.00 16.71 102 ILE B CA 1
ATOM 2199 C C . ILE B 1 124 ? 29.680 35.603 49.174 1.00 18.37 102 ILE B C 1
ATOM 2200 O O . ILE B 1 124 ? 29.512 34.434 49.559 1.00 18.22 102 ILE B O 1
ATOM 2205 N N . VAL B 1 125 ? 29.343 36.689 49.904 1.00 19.20 103 VAL B N 1
ATOM 2206 C CA . VAL B 1 125 ? 28.667 36.600 51.217 1.00 19.87 103 VAL B CA 1
ATOM 2207 C C . VAL B 1 125 ? 27.372 35.784 51.081 1.00 21.47 103 VAL B C 1
ATOM 2208 O O . VAL B 1 125 ? 26.619 35.993 50.145 1.00 21.39 103 VAL B O 1
ATOM 2212 N N . PRO B 1 126 ? 27.119 34.845 52.013 1.00 23.49 104 PRO B N 1
ATOM 2213 C CA . PRO B 1 126 ? 25.937 33.937 51.933 1.00 24.89 104 PRO B CA 1
ATOM 2214 C C . PRO B 1 126 ? 24.569 34.613 51.777 1.00 24.97 104 PRO B C 1
ATOM 2215 O O . PRO B 1 126 ? 23.696 34.091 51.094 1.00 24.83 104 PRO B O 1
ATOM 2219 N N . GLN B 1 127 ? 24.406 35.758 52.415 1.00 25.32 105 GLN B N 1
ATOM 2220 C CA . GLN B 1 127 ? 23.233 36.616 52.263 1.00 26.03 105 GLN B CA 1
ATOM 2221 C C . GLN B 1 127 ? 22.898 36.887 50.801 1.00 25.03 105 GLN B C 1
ATOM 2222 O O . GLN B 1 127 ? 21.753 37.208 50.457 1.00 24.50 105 GLN B O 1
ATOM 2228 N N . LEU B 1 128 ? 23.929 36.838 49.955 1.00 24.66 106 LEU B N 1
ATOM 2229 C CA . LEU B 1 128 ? 23.795 37.237 48.551 1.00 23.50 106 LEU B CA 1
ATOM 2230 C C . LEU B 1 128 ? 24.307 36.176 47.619 1.00 23.62 106 LEU B C 1
ATOM 2231 O O . LEU B 1 128 ? 24.778 36.479 46.547 1.00 24.01 106 LEU B O 1
ATOM 2236 N N . ALA B 1 129 ? 24.195 34.919 48.019 1.00 24.38 107 ALA B N 1
ATOM 2237 C CA . ALA B 1 129 ? 24.617 33.807 47.166 1.00 23.96 107 ALA B CA 1
ATOM 2238 C C . ALA B 1 129 ? 23.873 33.841 45.820 1.00 23.26 107 ALA B C 1
ATOM 2239 O O . ALA B 1 129 ? 22.637 33.999 45.791 1.00 23.91 107 ALA B O 1
ATOM 2241 N N . PRO B 1 130 ? 24.613 33.679 44.711 1.00 22.23 108 PRO B N 1
ATOM 2242 C CA . PRO B 1 130 ? 24.022 33.537 43.383 1.00 21.87 108 PRO B CA 1
ATOM 2243 C C . PRO B 1 130 ? 23.156 32.298 43.225 1.00 22.90 108 PRO B C 1
ATOM 2244 O O . PRO B 1 130 ? 23.462 31.242 43.784 1.00 22.08 108 PRO B O 1
ATOM 2248 N N . GLN B 1 131 ? 22.095 32.430 42.439 1.00 23.51 109 GLN B N 1
ATOM 2249 C CA . GLN B 1 131 ? 21.341 31.274 42.025 1.00 24.40 109 GLN B CA 1
ATOM 2250 C C . GLN B 1 131 ? 21.521 31.128 40.506 1.00 23.88 109 GLN B C 1
ATOM 2251 O O . GLN B 1 131 ? 22.235 31.913 39.894 1.00 24.25 109 GLN B O 1
ATOM 2257 N N . ALA B 1 132 ? 20.922 30.096 39.932 1.00 23.63 110 ALA B N 1
ATOM 2258 C CA . ALA B 1 132 ? 21.070 29.721 38.522 1.00 22.99 110 ALA B CA 1
ATOM 2259 C C . ALA B 1 132 ? 20.743 30.873 37.608 1.00 22.40 110 ALA B C 1
ATOM 2260 O O . ALA B 1 132 ? 19.773 31.617 37.874 1.00 23.46 110 ALA B O 1
ATOM 2262 N N . GLY B 1 133 ? 21.538 31.031 36.535 1.00 21.12 111 GLY B N 1
ATOM 2263 C CA . GLY B 1 133 ? 21.341 32.102 35.523 1.00 19.18 111 GLY B CA 1
ATOM 2264 C C . GLY B 1 133 ? 22.105 33.374 35.835 1.00 18.49 111 GLY B C 1
ATOM 2265 O O . GLY B 1 133 ? 22.291 34.244 34.960 1.00 18.27 111 GLY B O 1
ATOM 2266 N N . GLU B 1 134 ? 22.598 33.482 37.068 1.00 17.96 112 GLU B N 1
ATOM 2267 C CA . GLU B 1 134 ? 23.341 34.674 37.507 1.00 17.13 112 GLU B CA 1
ATOM 2268 C C . GLU B 1 134 ? 24.849 34.482 37.299 1.00 16.30 112 GLU B C 1
ATOM 2269 O O . GLU B 1 134 ? 25.437 33.534 37.811 1.00 16.47 112 GLU B O 1
ATOM 2275 N N . TYR B 1 135 ? 25.449 35.377 36.516 1.00 15.05 113 TYR B N 1
ATOM 2276 C CA . TYR B 1 135 ? 26.852 35.286 36.137 1.00 14.11 113 TYR B CA 1
ATOM 2277 C C . TYR B 1 135 ? 27.680 35.667 37.314 1.00 13.88 113 TYR B C 1
ATOM 2278 O O . TYR B 1 135 ? 27.289 36.558 38.047 1.00 14.98 113 TYR B O 1
ATOM 2287 N N . VAL B 1 136 ? 28.775 34.946 37.544 1.00 13.78 114 VAL B N 1
ATOM 2288 C CA . VAL B 1 136 ? 29.797 35.356 38.479 1.00 13.42 114 VAL B CA 1
ATOM 2289 C C . VAL B 1 136 ? 31.061 35.629 37.696 1.00 13.94 114 VAL B C 1
ATOM 2290 O O . VAL B 1 136 ? 31.539 34.786 36.943 1.00 13.88 114 VAL B O 1
ATOM 2294 N N . VAL B 1 137 ? 31.583 36.845 37.867 1.00 14.22 115 VAL B N 1
ATOM 2295 C CA . VAL B 1 137 ? 32.682 37.306 37.074 1.00 14.77 115 VAL B CA 1
ATOM 2296 C C . VAL B 1 137 ? 33.901 37.325 38.011 1.00 13.62 115 VAL B C 1
ATOM 2297 O O . VAL B 1 137 ? 33.867 37.932 39.061 1.00 12.81 115 VAL B O 1
ATOM 2301 N N . ARG B 1 138 ? 34.941 36.566 37.676 1.00 12.85 116 ARG B N 1
ATOM 2302 C CA . ARG B 1 138 ? 36.194 36.619 38.451 1.00 12.07 116 ARG B CA 1
ATOM 2303 C C . ARG B 1 138 ? 37.137 37.659 37.850 1.00 11.15 116 ARG B C 1
ATOM 2304 O O . ARG B 1 138 ? 37.307 37.734 36.630 1.00 12.65 116 ARG B O 1
ATOM 2312 N N . LYS B 1 139 ? 37.693 38.510 38.693 1.00 10.16 117 LYS B N 1
ATOM 2313 C CA . LYS B 1 139 ? 38.532 39.598 38.215 1.00 9.71 117 LYS B CA 1
ATOM 2314 C C . LYS B 1 139 ? 39.782 39.708 39.094 1.00 9.42 117 LYS B C 1
ATOM 2315 O O . LYS B 1 139 ? 39.875 39.105 40.189 1.00 9.59 117 LYS B O 1
ATOM 2321 N N . SER B 1 140 ? 40.780 40.397 38.555 1.00 9.35 118 SER B N 1
ATOM 2322 C CA . SER B 1 140 ? 41.948 40.696 39.345 1.00 9.45 118 SER B CA 1
ATOM 2323 C C . SER B 1 140 ? 42.286 42.152 39.276 1.00 9.37 118 SER B C 1
ATOM 2324 O O . SER B 1 140 ? 43.397 42.541 39.561 1.00 9.56 118 SER B O 1
ATOM 2327 N N . THR B 1 141 ? 41.301 42.953 38.889 1.00 9.76 119 THR B N 1
ATOM 2328 C CA . THR B 1 141 ? 41.438 44.396 38.808 1.00 10.47 119 THR B CA 1
ATOM 2329 C C . THR B 1 141 ? 40.212 44.991 39.486 1.00 10.52 119 THR B C 1
ATOM 2330 O O . THR B 1 141 ? 39.349 44.237 39.976 1.00 11.82 119 THR B O 1
ATOM 2334 N N . PRO B 1 142 ? 40.114 46.333 39.538 1.00 10.13 120 PRO B N 1
ATOM 2335 C CA . PRO B 1 142 ? 38.984 46.900 40.237 1.00 10.13 120 PRO B CA 1
ATOM 2336 C C . PRO B 1 142 ? 37.644 46.840 39.504 1.00 10.57 120 PRO B C 1
ATOM 2337 O O . PRO B 1 142 ? 36.624 46.449 40.101 1.00 10.84 120 PRO B O 1
ATOM 2341 N N . SER B 1 143 ? 37.610 47.254 38.249 1.00 10.61 121 SER B N 1
ATOM 2342 C CA . SER B 1 143 ? 36.364 47.170 37.489 1.00 10.72 121 SER B CA 1
ATOM 2343 C C . SER B 1 143 ? 35.953 45.719 37.212 1.00 10.67 121 SER B C 1
ATOM 2344 O O . SER B 1 143 ? 36.772 44.897 36.819 1.00 11.34 121 SER B O 1
ATOM 2347 N N . ALA B 1 144 ? 34.657 45.443 37.331 1.00 10.95 122 ALA B N 1
ATOM 2348 C CA . ALA B 1 144 ? 34.081 44.164 36.902 1.00 9.84 122 ALA B CA 1
ATOM 2349 C C . ALA B 1 144 ? 34.059 44.052 35.408 1.00 9.75 122 ALA B C 1
ATOM 2350 O O . ALA B 1 144 ? 33.673 43.001 34.875 1.00 9.93 122 ALA B O 1
ATOM 2352 N N . PHE B 1 145 ? 34.460 45.101 34.696 1.00 9.49 123 PHE B N 1
ATOM 2353 C CA . PHE B 1 145 ? 34.451 45.014 33.235 1.00 9.29 123 PHE B CA 1
ATOM 2354 C C . PHE B 1 145 ? 35.809 44.719 32.656 1.00 9.75 123 PHE B C 1
ATOM 2355 O O . PHE B 1 145 ? 35.900 44.265 31.517 1.00 9.10 123 PHE B O 1
ATOM 2363 N N . TYR B 1 146 ? 36.873 44.946 33.440 1.00 10.47 124 TYR B N 1
ATOM 2364 C CA . TYR B 1 146 ? 38.206 44.959 32.861 1.00 9.91 124 TYR B CA 1
ATOM 2365 C C . TYR B 1 146 ? 38.742 43.552 32.820 1.00 9.75 124 TYR B C 1
ATOM 2366 O O . TYR B 1 146 ? 38.930 42.942 33.857 1.00 11.09 124 TYR B O 1
ATOM 2375 N N . GLY B 1 147 ? 39.043 43.070 31.629 1.00 9.73 125 GLY B N 1
ATOM 2376 C CA . GLY B 1 147 ? 39.561 41.714 31.423 1.00 9.46 125 GLY B CA 1
ATOM 2377 C C . GLY B 1 147 ? 38.560 40.672 31.836 1.00 9.36 125 GLY B C 1
ATOM 2378 O O . GLY B 1 147 ? 38.886 39.684 32.497 1.00 9.47 125 GLY B O 1
ATOM 2379 N N . THR B 1 148 ? 37.320 40.896 31.437 1.00 9.81 126 THR B N 1
ATOM 2380 C CA . THR B 1 148 ? 36.215 39.986 31.745 1.00 9.30 126 THR B CA 1
ATOM 2381 C C . THR B 1 148 ? 35.159 40.047 30.651 1.00 9.34 126 THR B C 1
ATOM 2382 O O . THR B 1 148 ? 35.241 40.826 29.678 1.00 9.70 126 THR B O 1
ATOM 2386 N N . MET B 1 149 ? 34.174 39.188 30.806 1.00 9.40 127 MET B N 1
ATOM 2387 C CA . MET B 1 149 ? 33.130 39.037 29.805 1.00 10.36 127 MET B CA 1
ATOM 2388 C C . MET B 1 149 ? 31.894 39.857 30.126 1.00 9.59 127 MET B C 1
ATOM 2389 O O . MET B 1 149 ? 30.890 39.733 29.443 1.00 9.70 127 MET B O 1
ATOM 2394 N N . LEU B 1 150 ? 31.958 40.699 31.160 1.00 9.57 128 LEU B N 1
ATOM 2395 C CA . LEU B 1 150 ? 30.725 41.373 31.599 1.00 9.49 128 LEU B CA 1
ATOM 2396 C C . LEU B 1 150 ? 30.046 42.161 30.512 1.00 9.60 128 LEU B C 1
ATOM 2397 O O . LEU B 1 150 ? 28.834 42.057 30.356 1.00 10.60 128 LEU B O 1
ATOM 2402 N N . ALA B 1 151 ? 30.796 42.961 29.763 1.00 9.78 129 ALA B N 1
ATOM 2403 C CA . ALA B 1 151 ? 30.198 43.844 28.741 1.00 10.51 129 ALA B CA 1
ATOM 2404 C C . ALA B 1 151 ? 29.432 42.990 27.732 1.00 10.92 129 ALA B C 1
ATOM 2405 O O . ALA B 1 151 ? 28.255 43.246 27.421 1.00 12.02 129 ALA B O 1
ATOM 2407 N N . ALA B 1 152 ? 30.104 41.937 27.292 1.00 10.39 130 ALA B N 1
ATOM 2408 C CA . ALA B 1 152 ? 29.568 41.011 26.308 1.00 11.05 130 ALA B CA 1
ATOM 2409 C C . ALA B 1 152 ? 28.313 40.233 26.802 1.00 11.00 130 ALA B C 1
ATOM 2410 O O . ALA B 1 152 ? 27.315 40.059 26.062 1.00 10.63 130 ALA B O 1
ATOM 2412 N N . TRP B 1 153 ? 28.383 39.811 28.058 1.00 10.35 131 TRP B N 1
ATOM 2413 C CA . TRP B 1 153 ? 27.278 39.215 28.765 1.00 10.70 131 TRP B CA 1
ATOM 2414 C C . TRP B 1 153 ? 26.045 40.116 28.837 1.00 10.78 131 TRP B C 1
ATOM 2415 O O . TRP B 1 153 ? 24.956 39.656 28.622 1.00 11.18 131 TRP B O 1
ATOM 2426 N N . LEU B 1 154 ? 26.221 41.392 29.157 1.00 11.29 132 LEU B N 1
ATOM 2427 C CA . LEU B 1 154 ? 25.100 42.356 29.220 1.00 11.19 132 LEU B CA 1
ATOM 2428 C C . LEU B 1 154 ? 24.517 42.720 27.857 1.00 12.00 132 LEU B C 1
ATOM 2429 O O . LEU B 1 154 ? 23.277 42.775 27.673 1.00 13.53 132 LEU B O 1
ATOM 2434 N N . ALA B 1 155 ? 25.418 42.989 26.911 1.00 12.71 133 ALA B N 1
ATOM 2435 C CA . ALA B 1 155 ? 25.101 43.246 25.483 1.00 12.75 133 ALA B CA 1
ATOM 2436 C C . ALA B 1 155 ? 24.202 42.196 24.843 1.00 13.81 133 ALA B C 1
ATOM 2437 O O . ALA B 1 155 ? 23.278 42.509 24.080 1.00 14.22 133 ALA B O 1
ATOM 2439 N N . GLN B 1 156 ? 24.483 40.936 25.157 1.00 14.87 134 GLN B N 1
ATOM 2440 C CA . GLN B 1 156 ? 23.806 39.809 24.505 1.00 15.38 134 GLN B CA 1
ATOM 2441 C C . GLN B 1 156 ? 22.442 39.760 25.075 1.00 15.87 134 GLN B C 1
ATOM 2442 O O . GLN B 1 156 ? 21.535 39.309 24.412 1.00 17.11 134 GLN B O 1
ATOM 2448 N N . ARG B 1 157 ? 22.306 40.251 26.310 1.00 15.45 135 ARG B N 1
ATOM 2449 C CA . ARG B 1 157 ? 21.016 40.309 26.978 1.00 15.91 135 ARG B CA 1
ATOM 2450 C C . ARG B 1 157 ? 20.237 41.615 26.757 1.00 15.66 135 ARG B C 1
ATOM 2451 O O . ARG B 1 157 ? 19.127 41.794 27.284 1.00 14.56 135 ARG B O 1
ATOM 2459 N N . GLY B 1 158 ? 20.821 42.520 25.990 1.00 15.07 136 GLY B N 1
ATOM 2460 C CA . GLY B 1 158 ? 20.110 43.731 25.614 1.00 15.60 136 GLY B CA 1
ATOM 2461 C C . GLY B 1 158 ? 19.958 44.765 26.723 1.00 14.92 136 GLY B C 1
ATOM 2462 O O . GLY B 1 158 ? 19.181 45.701 26.576 1.00 16.33 136 GLY B O 1
ATOM 2463 N N . VAL B 1 159 ? 20.731 44.621 27.794 1.00 13.65 137 VAL B N 1
ATOM 2464 C CA . VAL B 1 159 ? 20.632 45.506 28.921 1.00 13.30 137 VAL B CA 1
ATOM 2465 C C . VAL B 1 159 ? 20.964 46.929 28.577 1.00 13.56 137 VAL B C 1
ATOM 2466 O O . VAL B 1 159 ? 21.975 47.212 27.971 1.00 13.33 137 VAL B O 1
ATOM 2470 N N . GLN B 1 160 ? 20.069 47.822 28.987 1.00 14.10 138 GLN B N 1
ATOM 2471 C CA . GLN B 1 160 ? 20.182 49.237 28.746 1.00 13.81 138 GLN B CA 1
ATOM 2472 C C . GLN B 1 160 ? 20.593 49.987 29.988 1.00 13.50 138 GLN B C 1
ATOM 2473 O O . GLN B 1 160 ? 21.335 50.961 29.874 1.00 13.39 138 GLN B O 1
ATOM 2479 N N . THR B 1 161 ? 20.074 49.588 31.157 1.00 13.36 139 THR B N 1
ATOM 2480 C CA . THR B 1 161 ? 20.377 50.278 32.434 1.00 13.07 139 THR B CA 1
ATOM 2481 C C . THR B 1 161 ? 20.886 49.258 33.424 1.00 12.94 139 THR B C 1
ATOM 2482 O O . THR B 1 161 ? 20.212 48.241 33.637 1.00 13.02 139 THR B O 1
ATOM 2486 N N . LEU B 1 162 ? 22.046 49.524 34.044 1.00 12.60 140 LEU B N 1
ATOM 2487 C CA . LEU B 1 162 ? 22.672 48.566 34.976 1.00 12.09 140 LEU B CA 1
ATOM 2488 C C . LEU B 1 162 ? 22.665 49.143 36.330 1.00 12.59 140 LEU B C 1
ATOM 2489 O O . LEU B 1 162 ? 23.289 50.174 36.540 1.00 13.98 140 LEU B O 1
ATOM 2494 N N . LEU B 1 163 ? 21.957 48.495 37.262 1.00 12.61 141 LEU B N 1
ATOM 2495 C CA . LEU B 1 163 ? 21.983 48.909 38.650 1.00 12.03 141 LEU B CA 1
ATOM 2496 C C . LEU B 1 163 ? 23.249 48.366 39.285 1.00 12.07 141 LEU B C 1
ATOM 2497 O O . LEU B 1 163 ? 23.630 47.217 39.027 1.00 11.46 141 LEU B O 1
ATOM 2502 N N . VAL B 1 164 ? 23.877 49.154 40.158 1.00 12.34 142 VAL B N 1
ATOM 2503 C CA . VAL B 1 164 ? 25.108 48.710 40.789 1.00 11.75 142 VAL B CA 1
ATOM 2504 C C . VAL B 1 164 ? 25.041 48.809 42.292 1.00 12.14 142 VAL B C 1
ATOM 2505 O O . VAL B 1 164 ? 24.578 49.803 42.849 1.00 12.17 142 VAL B O 1
ATOM 2509 N N . ALA B 1 165 ? 25.508 47.734 42.919 1.00 12.36 143 ALA B N 1
ATOM 2510 C CA . ALA B 1 165 ? 25.673 47.620 44.360 1.00 11.89 143 ALA B CA 1
ATOM 2511 C C . ALA B 1 165 ? 27.060 47.050 44.510 1.00 11.61 143 ALA B C 1
ATOM 2512 O O . ALA B 1 165 ? 27.574 46.432 43.566 1.00 10.58 143 ALA B O 1
ATOM 2514 N N . GLY B 1 166 ? 27.668 47.241 45.681 1.00 11.27 144 GLY B N 1
ATOM 2515 C CA . GLY B 1 166 ? 28.898 46.557 45.961 1.00 11.61 144 GLY B CA 1
ATOM 2516 C C . GLY B 1 166 ? 29.872 47.265 46.881 1.00 11.52 144 GLY B C 1
ATOM 2517 O O . GLY B 1 166 ? 29.501 48.071 47.686 1.00 12.47 144 GLY B O 1
ATOM 2518 N N . ALA B 1 167 ? 31.127 46.885 46.788 1.00 11.19 145 ALA B N 1
ATOM 2519 C CA . ALA B 1 167 ? 32.152 47.429 47.645 1.00 11.94 145 ALA B CA 1
ATOM 2520 C C . ALA B 1 167 ? 33.404 47.434 46.787 1.00 11.76 145 ALA B C 1
ATOM 2521 O O . ALA B 1 167 ? 33.595 46.506 46.025 1.00 10.91 145 ALA B O 1
ATOM 2523 N N . THR B 1 168 ? 34.259 48.442 46.922 1.00 11.68 146 THR B N 1
ATOM 2524 C CA . THR B 1 168 ? 34.047 49.574 47.797 1.00 11.71 146 THR B CA 1
ATOM 2525 C C . THR B 1 168 ? 33.667 50.780 46.919 1.00 11.46 146 THR B C 1
ATOM 2526 O O . THR B 1 168 ? 34.081 50.877 45.770 1.00 10.93 146 THR B O 1
ATOM 2530 N N . THR B 1 169 ? 32.916 51.728 47.456 1.00 11.70 147 THR B N 1
ATOM 2531 C CA . THR B 1 169 ? 32.485 52.865 46.663 1.00 10.83 147 THR B CA 1
ATOM 2532 C C . THR B 1 169 ? 33.657 53.525 45.949 1.00 10.76 147 THR B C 1
ATOM 2533 O O . THR B 1 169 ? 33.580 53.791 44.764 1.00 10.45 147 THR B O 1
ATOM 2537 N N . SER B 1 170 ? 34.741 53.786 46.682 1.00 10.97 148 SER B N 1
ATOM 2538 C CA . SER B 1 170 ? 35.896 54.488 46.166 1.00 10.69 148 SER B CA 1
ATOM 2539 C C . SER B 1 170 ? 36.915 53.597 45.484 1.00 10.50 148 SER B C 1
ATOM 2540 O O . SER B 1 170 ? 38.058 54.039 45.200 1.00 10.53 148 SER B O 1
ATOM 2543 N N . GLY B 1 171 ? 36.513 52.364 45.199 1.00 10.00 149 GLY B N 1
ATOM 2544 C CA . GLY B 1 171 ? 37.393 51.378 44.606 1.00 9.84 149 GLY B CA 1
ATOM 2545 C C . GLY B 1 171 ? 36.769 50.679 43.406 1.00 9.64 149 GLY B C 1
ATOM 2546 O O . GLY B 1 171 ? 36.626 51.270 42.322 1.00 9.54 149 GLY B O 1
ATOM 2554 N N . VAL B 1 173 ? 33.619 49.736 42.967 1.00 9.81 151 VAL B N 1
ATOM 2555 C CA . VAL B 1 173 ? 32.307 50.191 42.561 1.00 10.03 151 VAL B CA 1
ATOM 2556 C C . VAL B 1 173 ? 32.462 51.323 41.553 1.00 9.76 151 VAL B C 1
ATOM 2557 O O . VAL B 1 173 ? 31.909 51.274 40.462 1.00 9.61 151 VAL B O 1
ATOM 2561 N N . ARG B 1 174 ? 33.250 52.328 41.908 1.00 10.37 152 ARG B N 1
ATOM 2562 C CA . ARG B 1 174 ? 33.556 53.403 40.965 1.00 10.26 152 ARG B CA 1
ATOM 2563 C C . ARG B 1 174 ? 34.245 52.929 39.700 1.00 10.59 152 ARG B C 1
ATOM 2564 O O . ARG B 1 174 ? 34.029 53.479 38.669 1.00 12.54 152 ARG B O 1
ATOM 2572 N N . ALA B 1 175 ? 35.095 51.917 39.754 1.00 10.78 153 ALA B N 1
ATOM 2573 C CA . ALA B 1 175 ? 35.780 51.490 38.546 1.00 9.92 153 ALA B CA 1
ATOM 2574 C C . ALA B 1 175 ? 34.769 50.793 37.648 1.00 9.92 153 ALA B C 1
ATOM 2575 O O . ALA B 1 175 ? 34.703 51.019 36.412 1.00 10.58 153 ALA B O 1
ATOM 2577 N N . SER B 1 176 ? 33.948 49.957 38.249 1.00 9.48 154 SER B N 1
ATOM 2578 C CA . SER B 1 176 ? 32.923 49.285 37.478 1.00 9.41 154 SER B CA 1
ATOM 2579 C C . SER B 1 176 ? 31.893 50.274 36.916 1.00 9.66 154 SER B C 1
ATOM 2580 O O . SER B 1 176 ? 31.366 50.036 35.837 1.00 10.45 154 SER B O 1
ATOM 2583 N N . VAL B 1 177 ? 31.602 51.379 37.619 1.00 9.55 155 VAL B N 1
ATOM 2584 C CA . VAL B 1 177 ? 30.586 52.324 37.127 1.00 9.65 155 VAL B CA 1
ATOM 2585 C C . VAL B 1 177 ? 31.082 53.139 35.961 1.00 9.67 155 VAL B C 1
ATOM 2586 O O . VAL B 1 177 ? 30.367 53.319 34.964 1.00 9.77 155 VAL B O 1
ATOM 2590 N N . VAL B 1 178 ? 32.304 53.652 36.061 1.00 9.61 156 VAL B N 1
ATOM 2591 C CA . VAL B 1 178 ? 32.874 54.351 34.921 1.00 9.67 156 VAL B CA 1
ATOM 2592 C C . VAL B 1 178 ? 32.974 53.461 33.682 1.00 9.61 156 VAL B C 1
ATOM 2593 O O . VAL B 1 178 ? 32.740 53.892 32.552 1.00 9.74 156 VAL B O 1
ATOM 2597 N N . ASP B 1 179 ? 33.321 52.206 33.872 1.00 9.80 157 ASP B N 1
ATOM 2598 C CA . ASP B 1 179 ? 33.365 51.267 32.739 1.00 9.50 157 ASP B CA 1
ATOM 2599 C C . ASP B 1 179 ? 31.973 50.894 32.254 1.00 9.83 157 ASP B C 1
ATOM 2600 O O . ASP B 1 179 ? 31.736 50.828 31.047 1.00 11.00 157 ASP B O 1
ATOM 2605 N N . ALA B 1 180 ? 31.063 50.580 33.158 1.00 9.63 158 ALA B N 1
ATOM 2606 C CA . ALA B 1 180 ? 29.686 50.292 32.732 1.00 10.20 158 ALA B CA 1
ATOM 2607 C C . ALA B 1 180 ? 29.269 51.405 31.775 1.00 11.13 158 ALA B C 1
ATOM 2608 O O . ALA B 1 180 ? 28.849 51.160 30.615 1.00 12.45 158 ALA B O 1
ATOM 2610 N N . MET B 1 181 ? 29.435 52.635 32.222 1.00 10.57 159 MET B N 1
ATOM 2611 C CA . MET B 1 181 ? 29.030 53.763 31.392 1.00 11.40 159 MET B CA 1
ATOM 2612 C C . MET B 1 181 ? 29.780 53.797 30.061 1.00 11.86 159 MET B C 1
ATOM 2613 O O . MET B 1 181 ? 29.213 53.929 28.983 1.00 12.98 159 MET B O 1
ATOM 2618 N N . SER B 1 182 ? 31.084 53.685 30.146 1.00 11.44 160 SER B N 1
ATOM 2619 C CA . SER B 1 182 ? 31.875 53.682 28.962 1.00 11.31 160 SER B CA 1
ATOM 2620 C C . SER B 1 182 ? 31.437 52.634 27.964 1.00 10.96 160 SER B C 1
ATOM 2621 O O . SER B 1 182 ? 31.594 52.813 26.760 1.00 12.33 160 SER B O 1
ATOM 2624 N N . ALA B 1 183 ? 30.885 51.546 28.458 1.00 11.37 161 ALA B N 1
ATOM 2625 C CA . ALA B 1 183 ? 30.584 50.338 27.645 1.00 11.00 161 ALA B CA 1
ATOM 2626 C C . ALA B 1 183 ? 29.213 50.435 26.995 1.00 12.00 161 ALA B C 1
ATOM 2627 O O . ALA B 1 183 ? 28.793 49.543 26.229 1.00 11.92 161 ALA B O 1
ATOM 2629 N N . GLY B 1 184 ? 28.528 51.526 27.317 1.00 12.28 162 GLY B N 1
ATOM 2630 C CA . GLY B 1 184 ? 27.332 51.908 26.656 1.00 13.24 162 GLY B CA 1
ATOM 2631 C C . GLY B 1 184 ? 26.127 51.589 27.466 1.00 13.42 162 GLY B C 1
ATOM 2632 O O . GLY B 1 184 ? 25.019 51.632 26.941 1.00 14.94 162 GLY B O 1
ATOM 2633 N N . PHE B 1 185 ? 26.329 51.260 28.733 1.00 13.39 163 PHE B N 1
ATOM 2634 C CA . PHE B 1 185 ? 25.216 51.017 29.667 1.00 12.79 163 PHE B CA 1
ATOM 2635 C C . PHE B 1 185 ? 24.956 52.189 30.596 1.00 12.42 163 PHE B C 1
ATOM 2636 O O . PHE B 1 185 ? 25.881 52.874 30.983 1.00 14.65 163 PHE B O 1
ATOM 2644 N N . ARG B 1 186 ? 23.703 52.393 30.975 1.00 12.26 164 ARG B N 1
ATOM 2645 C CA . ARG B 1 186 ? 23.297 53.483 31.834 1.00 11.90 164 ARG B CA 1
ATOM 2646 C C . ARG B 1 186 ? 23.427 53.012 33.260 1.00 11.41 164 ARG B C 1
ATOM 2647 O O . ARG B 1 186 ? 22.621 52.179 33.668 1.00 10.99 164 ARG B O 1
ATOM 2655 N N . PRO B 1 187 ? 24.416 53.543 34.024 1.00 10.89 165 PRO B N 1
ATOM 2656 C CA . PRO B 1 187 ? 24.649 53.150 35.400 1.00 10.98 165 PRO B CA 1
ATOM 2657 C C . PRO B 1 187 ? 23.734 53.848 36.395 1.00 11.52 165 PRO B C 1
ATOM 2658 O O . PRO B 1 187 ? 23.457 55.023 36.232 1.00 12.15 165 PRO B O 1
ATOM 2662 N N . LEU B 1 188 ? 23.274 53.092 37.395 1.00 11.42 166 LEU B N 1
ATOM 2663 C CA . LEU B 1 188 ? 22.403 53.541 38.455 1.00 11.46 166 LEU B CA 1
ATOM 2664 C C . LEU B 1 188 ? 23.026 52.982 39.728 1.00 11.47 166 LEU B C 1
ATOM 2665 O O . LEU B 1 188 ? 22.895 51.795 40.076 1.00 12.18 166 LEU B O 1
ATOM 2670 N N . VAL B 1 189 ? 23.726 53.850 40.423 1.00 11.43 167 VAL B N 1
ATOM 2671 C CA . VAL B 1 189 ? 24.374 53.507 41.645 1.00 11.35 167 VAL B CA 1
ATOM 2672 C C . VAL B 1 189 ? 23.311 53.503 42.733 1.00 12.43 167 VAL B C 1
ATOM 2673 O O . VAL B 1 189 ? 22.614 54.469 42.912 1.00 13.19 167 VAL B O 1
ATOM 2677 N N . LEU B 1 190 ? 23.152 52.378 43.423 1.00 14.49 168 LEU B N 1
ATOM 2678 C CA . LEU B 1 190 ? 22.279 52.302 44.551 1.00 15.62 168 LEU B CA 1
ATOM 2679 C C . LEU B 1 190 ? 23.069 52.867 45.706 1.00 16.43 168 LEU B C 1
ATOM 2680 O O . LEU B 1 190 ? 23.938 52.205 46.226 1.00 16.71 168 LEU B O 1
ATOM 2685 N N . SER B 1 191 ? 22.768 54.096 46.108 1.00 17.35 169 SER B N 1
ATOM 2686 C CA . SER B 1 191 ? 23.621 54.804 47.052 1.00 17.77 169 SER B CA 1
ATOM 2687 C C . SER B 1 191 ? 23.662 54.170 48.455 1.00 18.59 169 SER B C 1
ATOM 2688 O O . SER B 1 191 ? 24.649 54.353 49.191 1.00 18.05 169 SER B O 1
ATOM 2691 N N . ASP B 1 192 ? 22.605 53.431 48.824 1.00 18.68 170 ASP B N 1
ATOM 2692 C CA . ASP B 1 192 ? 22.561 52.731 50.123 1.00 19.28 170 ASP B CA 1
ATOM 2693 C C . ASP B 1 192 ? 22.907 51.229 50.016 1.00 18.74 170 ASP B C 1
ATOM 2694 O O . ASP B 1 192 ? 22.750 50.481 50.986 1.00 18.10 170 ASP B O 1
ATOM 2699 N N . CYS B 1 193 ? 23.372 50.817 48.831 1.00 18.06 171 CYS B N 1
ATOM 2700 C CA . CYS B 1 193 ? 23.770 49.431 48.514 1.00 17.32 171 CYS B CA 1
ATOM 2701 C C . CYS B 1 193 ? 25.216 49.371 47.984 1.00 16.09 171 CYS B C 1
ATOM 2702 O O . CYS B 1 193 ? 25.670 48.330 47.485 1.00 15.74 171 CYS B O 1
ATOM 2705 N N . VAL B 1 194 ? 25.927 50.482 48.080 1.00 14.97 172 VAL B N 1
ATOM 2706 C CA . VAL B 1 194 ? 27.360 50.475 47.833 1.00 14.21 172 VAL B CA 1
ATOM 2707 C C . VAL B 1 194 ? 28.045 50.835 49.149 1.00 14.05 172 VAL B C 1
ATOM 2708 O O . VAL B 1 194 ? 27.559 51.679 49.874 1.00 13.76 172 VAL B O 1
ATOM 2712 N N . GLY B 1 195 ? 29.158 50.169 49.458 1.00 13.73 173 GLY B N 1
ATOM 2713 C CA . GLY B 1 195 ? 29.812 50.307 50.755 1.00 13.38 173 GLY B CA 1
ATOM 2714 C C . GLY B 1 195 ? 31.264 50.710 50.690 1.00 13.49 173 GLY B C 1
ATOM 2715 O O . GLY B 1 195 ? 31.976 50.383 49.748 1.00 13.35 173 GLY B O 1
ATOM 2716 N N . ASP B 1 196 ? 31.732 51.448 51.682 1.00 13.84 174 ASP B N 1
ATOM 2717 C CA . ASP B 1 196 ? 33.167 51.659 51.790 1.00 13.64 174 ASP B CA 1
ATOM 2718 C C . ASP B 1 196 ? 33.664 51.449 53.213 1.00 14.27 174 ASP B C 1
ATOM 2719 O O . ASP B 1 196 ? 32.899 51.538 54.147 1.00 14.66 174 ASP B O 1
ATOM 2724 N N . ARG B 1 197 ? 34.945 51.145 53.354 1.00 14.44 175 ARG B N 1
ATOM 2725 C CA . ARG B 1 197 ? 35.601 51.150 54.654 1.00 15.52 175 ARG B CA 1
ATOM 2726 C C . ARG B 1 197 ? 35.824 52.536 55.277 1.00 16.24 175 ARG B C 1
ATOM 2727 O O . ARG B 1 197 ? 36.168 52.643 56.446 1.00 17.98 175 ARG B O 1
ATOM 2735 N N . ALA B 1 198 ? 35.683 53.600 54.514 1.00 16.72 176 ALA B N 1
ATOM 2736 C CA . ALA B 1 198 ? 35.789 54.945 55.094 1.00 17.54 176 ALA B CA 1
ATOM 2737 C C . ALA B 1 198 ? 34.720 55.809 54.485 1.00 17.67 176 ALA B C 1
ATOM 2738 O O . ALA B 1 198 ? 34.406 55.665 53.303 1.00 17.63 176 ALA B O 1
ATOM 2740 N N . LEU B 1 199 ? 34.182 56.732 55.268 1.00 18.75 177 LEU B N 1
ATOM 2741 C CA . LEU B 1 199 ? 33.036 57.505 54.804 1.00 19.18 177 LEU B CA 1
ATOM 2742 C C . LEU B 1 199 ? 33.390 58.659 53.847 1.00 19.13 177 LEU B C 1
ATOM 2743 O O . LEU B 1 199 ? 32.617 58.963 52.932 1.00 20.15 177 LEU B O 1
ATOM 2748 N N . GLY B 1 200 ? 34.538 59.293 54.035 1.00 19.00 178 GLY B N 1
ATOM 2749 C CA . GLY B 1 200 ? 34.953 60.433 53.170 1.00 18.75 178 GLY B CA 1
ATOM 2750 C C . GLY B 1 200 ? 35.155 60.012 51.708 1.00 17.74 178 GLY B C 1
ATOM 2751 O O . GLY B 1 200 ? 34.571 60.586 50.794 1.00 17.34 178 GLY B O 1
ATOM 2752 N N . PRO B 1 201 ? 35.979 59.007 51.490 1.00 16.11 179 PRO B N 1
ATOM 2753 C CA . PRO B 1 201 ? 36.056 58.366 50.190 1.00 16.14 179 PRO B CA 1
ATOM 2754 C C . PRO B 1 201 ? 34.671 57.900 49.655 1.00 16.43 179 PRO B C 1
ATOM 2755 O O . PRO B 1 201 ? 34.339 58.179 48.498 1.00 15.04 179 PRO B O 1
ATOM 2759 N N . HIS B 1 202 ? 33.867 57.223 50.494 1.00 18.24 180 HIS B N 1
ATOM 2760 C CA . HIS B 1 202 ? 32.488 56.815 50.107 1.00 18.36 180 HIS B CA 1
ATOM 2761 C C . HIS B 1 202 ? 31.713 58.010 49.546 1.00 19.07 180 HIS B C 1
ATOM 2762 O O . HIS B 1 202 ? 31.148 57.956 48.446 1.00 19.61 180 HIS B O 1
ATOM 2769 N N . GLU B 1 203 ? 31.707 59.104 50.289 1.00 19.54 181 GLU B N 1
ATOM 2770 C CA . GLU B 1 203 ? 30.940 60.279 49.873 1.00 19.83 181 GLU B CA 1
ATOM 2771 C C . GLU B 1 203 ? 31.582 60.990 48.670 1.00 19.22 181 GLU B C 1
ATOM 2772 O O . GLU B 1 203 ? 30.878 61.484 47.786 1.00 20.21 181 GLU B O 1
ATOM 2778 N N . ALA B 1 204 ? 32.912 61.077 48.626 1.00 17.88 182 ALA B N 1
ATOM 2779 C CA . ALA B 1 204 ? 33.582 61.827 47.549 1.00 16.33 182 ALA B CA 1
ATOM 2780 C C . ALA B 1 204 ? 33.363 61.178 46.205 1.00 15.40 182 ALA B C 1
ATOM 2781 O O . ALA B 1 204 ? 33.218 61.868 45.202 1.00 16.76 182 ALA B O 1
ATOM 2783 N N . ASN B 1 205 ? 33.354 59.860 46.190 1.00 14.97 183 ASN B N 1
ATOM 2784 C CA . ASN B 1 205 ? 33.143 59.078 44.967 1.00 14.93 183 ASN B CA 1
ATOM 2785 C C . ASN B 1 205 ? 31.681 59.003 44.534 1.00 14.62 183 ASN B C 1
ATOM 2786 O O . ASN B 1 205 ? 31.406 58.936 43.330 1.00 14.41 183 ASN B O 1
ATOM 2791 N N . LEU B 1 206 ? 30.749 59.018 45.492 1.00 14.29 184 LEU B N 1
ATOM 2792 C CA . LEU B 1 206 ? 29.338 59.282 45.163 1.00 14.56 184 LEU B CA 1
ATOM 2793 C C . LEU B 1 206 ? 29.109 60.597 44.425 1.00 14.86 184 LEU B C 1
ATOM 2794 O O . LEU B 1 206 ? 28.355 60.653 43.431 1.00 16.16 184 LEU B O 1
ATOM 2799 N N . PHE B 1 207 ? 29.746 61.648 44.896 1.00 14.48 185 PHE B N 1
ATOM 2800 C CA . PHE B 1 207 ? 29.708 62.974 44.236 1.00 14.76 185 PHE B CA 1
ATOM 2801 C C . PHE B 1 207 ? 30.110 62.921 42.784 1.00 14.68 185 PHE B C 1
ATOM 2802 O O . PHE B 1 207 ? 29.337 63.251 41.896 1.00 13.89 185 PHE B O 1
ATOM 2810 N N . ASP B 1 208 ? 31.332 62.451 42.560 1.00 15.28 186 ASP B N 1
ATOM 2811 C CA . ASP B 1 208 ? 31.867 62.259 41.231 1.00 14.66 186 ASP B CA 1
ATOM 2812 C C . ASP B 1 208 ? 30.948 61.445 40.355 1.00 14.29 186 ASP B C 1
ATOM 2813 O O . ASP B 1 208 ? 30.750 61.778 39.200 1.00 15.20 186 ASP B O 1
ATOM 2818 N N . MET B 1 209 ? 30.389 60.363 40.876 1.00 14.17 187 MET B N 1
ATOM 2819 C CA . MET B 1 209 ? 29.563 59.508 40.030 1.00 13.83 187 MET B CA 1
ATOM 2820 C C . MET B 1 209 ? 28.277 60.236 39.668 1.00 15.15 187 MET B C 1
ATOM 2821 O O . MET B 1 209 ? 27.869 60.223 38.519 1.00 16.34 187 MET B O 1
ATOM 2826 N N . ARG B 1 210 ? 27.600 60.817 40.647 1.00 17.02 188 ARG B N 1
ATOM 2827 C CA . ARG B 1 210 ? 26.415 61.630 40.385 1.00 19.50 188 ARG B CA 1
ATOM 2828 C C . ARG B 1 210 ? 26.679 62.800 39.370 1.00 19.11 188 ARG B C 1
ATOM 2829 O O . ARG B 1 210 ? 25.807 63.243 38.653 1.00 20.04 188 ARG B O 1
ATOM 2837 N N . GLN B 1 211 ? 27.898 63.269 39.281 1.00 18.34 189 GLN B N 1
ATOM 2838 C CA . GLN B 1 211 ? 28.163 64.408 38.456 1.00 18.45 189 GLN B CA 1
ATOM 2839 C C . GLN B 1 211 ? 28.524 64.040 37.020 1.00 17.90 189 GLN B C 1
ATOM 2840 O O . GLN B 1 211 ? 28.295 64.840 36.076 1.00 16.90 189 GLN B O 1
ATOM 2846 N N . LYS B 1 212 ? 29.086 62.841 36.859 1.00 15.82 190 LYS B N 1
ATOM 2847 C CA . LYS B 1 212 ? 29.690 62.477 35.608 1.00 15.93 190 LYS B CA 1
ATOM 2848 C C . LYS B 1 212 ? 29.245 61.152 34.974 1.00 15.74 190 LYS B C 1
ATOM 2849 O O . LYS B 1 212 ? 29.382 61.008 33.768 1.00 15.44 190 LYS B O 1
ATOM 2855 N N . TYR B 1 213 ? 28.767 60.191 35.772 1.00 15.66 191 TYR B N 1
ATOM 2856 C CA . TYR B 1 213 ? 28.729 58.790 35.328 1.00 15.00 191 TYR B CA 1
ATOM 2857 C C . TYR B 1 213 ? 27.446 58.026 35.561 1.00 14.85 191 TYR B C 1
ATOM 2858 O O . TYR B 1 213 ? 27.235 57.061 34.877 1.00 14.56 191 TYR B O 1
ATOM 2867 N N . ALA B 1 214 ? 26.619 58.401 36.536 1.00 15.42 192 ALA B N 1
ATOM 2868 C CA . ALA B 1 214 ? 25.487 57.565 36.917 1.00 14.97 192 ALA B CA 1
ATOM 2869 C C . ALA B 1 214 ? 24.276 58.376 37.306 1.00 16.30 192 ALA B C 1
ATOM 2870 O O . ALA B 1 214 ? 24.380 59.558 37.628 1.00 17.52 192 ALA B O 1
ATOM 2872 N N . ALA B 1 215 ? 23.121 57.720 37.294 1.00 16.99 193 ALA B N 1
ATOM 2873 C CA . ALA B 1 215 ? 21.993 58.113 38.120 1.00 17.25 193 ALA B CA 1
ATOM 2874 C C . ALA B 1 215 ? 22.274 57.561 39.507 1.00 17.78 193 ALA B C 1
ATOM 2875 O O . ALA B 1 215 ? 22.757 56.437 39.668 1.00 18.13 193 ALA B O 1
ATOM 2877 N N . VAL B 1 216 ? 22.005 58.344 40.537 1.00 18.73 194 VAL B N 1
ATOM 2878 C CA . VAL B 1 216 ? 22.321 57.901 41.896 1.00 18.32 194 VAL B CA 1
ATOM 2879 C C . VAL B 1 216 ? 21.123 58.064 42.772 1.00 19.10 194 VAL B C 1
ATOM 2880 O O . VAL B 1 216 ? 20.636 59.162 42.916 1.00 19.51 194 VAL B O 1
ATOM 2884 N N . MET B 1 217 ? 20.646 56.975 43.366 1.00 20.02 195 MET B N 1
ATOM 2885 C CA . MET B 1 217 ? 19.485 57.084 44.212 1.00 21.04 195 MET B CA 1
ATOM 2886 C C . MET B 1 217 ? 19.424 55.914 45.135 1.00 21.01 195 MET B C 1
ATOM 2887 O O . MET B 1 217 ? 20.091 54.918 44.890 1.00 20.69 195 MET B O 1
ATOM 2892 N N . THR B 1 218 ? 18.629 56.031 46.203 1.00 21.70 196 THR B N 1
ATOM 2893 C CA . THR B 1 218 ? 18.467 54.942 47.149 1.00 21.94 196 THR B CA 1
ATOM 2894 C C . THR B 1 218 ? 17.756 53.774 46.505 1.00 22.76 196 THR B C 1
ATOM 2895 O O . THR B 1 218 ? 17.114 53.916 45.475 1.00 23.48 196 THR B O 1
ATOM 2899 N N . HIS B 1 219 ? 17.826 52.622 47.146 1.00 23.96 197 HIS B N 1
ATOM 2900 C CA . HIS B 1 219 ? 17.217 51.434 46.604 1.00 25.39 197 HIS B CA 1
ATOM 2901 C C . HIS B 1 219 ? 15.696 51.581 46.414 1.00 26.60 197 HIS B C 1
ATOM 2902 O O . HIS B 1 219 ? 15.174 51.141 45.403 1.00 26.57 197 HIS B O 1
ATOM 2909 N N . ASP B 1 220 ? 14.990 52.202 47.350 1.00 28.22 198 ASP B N 1
ATOM 2910 C CA . ASP B 1 220 ? 13.530 52.329 47.178 1.00 30.49 198 ASP B CA 1
ATOM 2911 C C . ASP B 1 220 ? 13.115 53.267 46.027 1.00 30.40 198 ASP B C 1
ATOM 2912 O O . ASP B 1 220 ? 12.203 52.926 45.282 1.00 29.97 198 ASP B O 1
ATOM 2917 N N . GLU B 1 221 ? 13.806 54.394 45.841 1.00 30.85 199 GLU B N 1
ATOM 2918 C CA . GLU B 1 221 ? 13.591 55.212 44.641 1.00 31.07 199 GLU B CA 1
ATOM 2919 C C . GLU B 1 221 ? 13.863 54.357 43.420 1.00 29.35 199 GLU B C 1
ATOM 2920 O O . GLU B 1 221 ? 13.131 54.401 42.431 1.00 30.57 199 GLU B O 1
ATOM 2926 N N . ALA B 1 222 ? 14.951 53.613 43.469 1.00 27.19 200 ALA B N 1
ATOM 2927 C CA . ALA B 1 222 ? 15.378 52.866 42.295 1.00 26.07 200 ALA B CA 1
ATOM 2928 C C . ALA B 1 222 ? 14.381 51.747 41.952 1.00 25.55 200 ALA B C 1
ATOM 2929 O O . ALA B 1 222 ? 14.059 51.533 40.797 1.00 24.86 200 ALA B O 1
ATOM 2931 N N . LEU B 1 223 ? 13.890 51.036 42.956 1.00 26.16 201 LEU B N 1
ATOM 2932 C CA . LEU B 1 223 ? 12.955 49.935 42.702 1.00 26.69 201 LEU B CA 1
ATOM 2933 C C . LEU B 1 223 ? 11.580 50.465 42.290 1.00 28.28 201 LEU B C 1
ATOM 2934 O O . LEU B 1 223 ? 10.998 49.943 41.345 1.00 28.55 201 LEU B O 1
ATOM 2939 N N . ALA B 1 224 ? 11.099 51.521 42.948 1.00 29.57 202 ALA B N 1
ATOM 2940 C CA . ALA B 1 224 ? 9.861 52.182 42.539 1.00 31.42 202 ALA B CA 1
ATOM 2941 C C . ALA B 1 224 ? 9.937 52.597 41.061 1.00 32.04 202 ALA B C 1
ATOM 2942 O O . ALA B 1 224 ? 9.005 52.383 40.291 1.00 32.47 202 ALA B O 1
ATOM 2944 N N . LYS B 1 225 ? 11.058 53.178 40.660 1.00 32.65 203 LYS B N 1
ATOM 2945 C CA . LYS B 1 225 ? 11.158 53.743 39.307 1.00 33.10 203 LYS B CA 1
ATOM 2946 C C . LYS B 1 225 ? 11.529 52.762 38.181 1.00 33.39 203 LYS B C 1
ATOM 2947 O O . LYS B 1 225 ? 11.605 53.157 37.013 1.00 34.11 203 LYS B O 1
ATOM 2953 N N . THR B 1 226 ? 11.749 51.498 38.513 1.00 33.16 204 THR B N 1
ATOM 2954 C CA . THR B 1 226 ? 11.939 50.486 37.501 1.00 32.47 204 THR B CA 1
ATOM 2955 C C . THR B 1 226 ? 10.720 49.536 37.604 1.00 33.63 204 THR B C 1
ATOM 2956 O O . THR B 1 226 ? 10.555 48.604 36.818 1.00 35.03 204 THR B O 1
ATOM 2960 N N . LEU C 1 27 ? 71.980 14.002 56.991 1.00 36.37 5 LEU C N 1
ATOM 2961 C CA . LEU C 1 27 ? 71.130 14.010 58.233 1.00 36.22 5 LEU C CA 1
ATOM 2962 C C . LEU C 1 27 ? 70.783 15.409 58.773 1.00 36.45 5 LEU C C 1
ATOM 2963 O O . LEU C 1 27 ? 69.870 15.559 59.602 1.00 36.12 5 LEU C O 1
ATOM 2968 N N . GLY C 1 28 ? 71.480 16.435 58.298 1.00 37.06 6 GLY C N 1
ATOM 2969 C CA . GLY C 1 28 ? 71.156 17.818 58.708 1.00 37.16 6 GLY C CA 1
ATOM 2970 C C . GLY C 1 28 ? 69.774 18.271 58.243 1.00 35.94 6 GLY C C 1
ATOM 2971 O O . GLY C 1 28 ? 69.189 19.205 58.792 1.00 35.91 6 GLY C O 1
ATOM 2972 N N . SER C 1 29 ? 69.267 17.603 57.215 1.00 34.59 7 SER C N 1
ATOM 2973 C CA . SER C 1 29 ? 67.933 17.857 56.672 1.00 33.79 7 SER C CA 1
ATOM 2974 C C . SER C 1 29 ? 66.772 17.753 57.710 1.00 32.25 7 SER C C 1
ATOM 2975 O O . SER C 1 29 ? 65.843 18.569 57.688 1.00 32.34 7 SER C O 1
ATOM 2978 N N . TYR C 1 30 ? 66.831 16.784 58.613 1.00 30.32 8 TYR C N 1
ATOM 2979 C CA . TYR C 1 30 ? 65.803 16.646 59.634 1.00 30.09 8 TYR C CA 1
ATOM 2980 C C . TYR C 1 30 ? 65.559 17.904 60.504 1.00 31.52 8 TYR C C 1
ATOM 2981 O O . TYR C 1 30 ? 64.410 18.339 60.652 1.00 31.23 8 TYR C O 1
ATOM 2990 N N . GLU C 1 31 ? 66.610 18.515 61.046 1.00 33.33 9 GLU C N 1
ATOM 2991 C CA . GLU C 1 31 ? 66.424 19.723 61.865 1.00 35.24 9 GLU C CA 1
ATOM 2992 C C . GLU C 1 31 ? 66.085 20.959 61.000 1.00 35.21 9 GLU C C 1
ATOM 2993 O O . GLU C 1 31 ? 65.269 21.789 61.388 1.00 35.19 9 GLU C O 1
ATOM 2999 N N . ARG C 1 32 ? 66.664 21.058 59.816 1.00 35.00 10 ARG C N 1
ATOM 3000 C CA . ARG C 1 32 ? 66.349 22.165 58.902 1.00 35.35 10 ARG C CA 1
ATOM 3001 C C . ARG C 1 32 ? 64.861 22.145 58.480 1.00 33.58 10 ARG C C 1
ATOM 3002 O O . ARG C 1 32 ? 64.204 23.185 58.456 1.00 33.93 10 ARG C O 1
ATOM 3010 N N . GLN C 1 33 ? 64.337 20.957 58.179 1.00 31.24 11 GLN C N 1
ATOM 3011 C CA . GLN C 1 33 ? 62.931 20.788 57.758 1.00 29.53 11 GLN C CA 1
ATOM 3012 C C . GLN C 1 33 ? 61.912 20.633 58.901 1.00 27.78 11 GLN C C 1
ATOM 3013 O O . GLN C 1 33 ? 60.717 20.523 58.649 1.00 26.81 11 GLN C O 1
ATOM 3019 N N . GLY C 1 34 ? 62.383 20.651 60.148 1.00 26.77 12 GLY C N 1
ATOM 3020 C CA . GLY C 1 34 ? 61.482 20.769 61.290 1.00 25.49 12 GLY C CA 1
ATOM 3021 C C . GLY C 1 34 ? 60.994 19.420 61.763 1.00 23.51 12 GLY C C 1
ATOM 3022 O O . GLY C 1 34 ? 59.988 19.319 62.439 1.00 22.72 12 GLY C O 1
ATOM 3023 N N . PHE C 1 35 ? 61.729 18.374 61.426 1.00 22.32 13 PHE C N 1
ATOM 3024 C CA . PHE C 1 35 ? 61.438 17.052 61.944 1.00 21.20 13 PHE C CA 1
ATOM 3025 C C . PHE C 1 35 ? 61.802 16.916 63.425 1.00 21.83 13 PHE C C 1
ATOM 3026 O O . PHE C 1 35 ? 62.541 17.740 64.016 1.00 21.82 13 PHE C O 1
ATOM 3034 N N . GLY C 1 36 ? 61.262 15.862 64.028 1.00 21.41 14 GLY C N 1
ATOM 3035 C CA . GLY C 1 36 ? 61.719 15.437 65.352 1.00 21.40 14 GLY C CA 1
ATOM 3036 C C . GLY C 1 36 ? 61.336 16.354 66.503 1.00 21.75 14 GLY C C 1
ATOM 3037 O O . GLY C 1 36 ? 62.065 16.402 67.506 1.00 22.37 14 GLY C O 1
ATOM 3038 N N . ALA C 1 37 ? 60.204 17.059 66.356 1.00 20.73 15 ALA C N 1
ATOM 3039 C CA . ALA C 1 37 ? 59.603 17.867 67.428 1.00 20.43 15 ALA C CA 1
ATOM 3040 C C . ALA C 1 37 ? 59.100 16.998 68.571 1.00 19.18 15 ALA C C 1
ATOM 3041 O O . ALA C 1 37 ? 58.777 15.830 68.392 1.00 17.84 15 ALA C O 1
ATOM 3043 N N . ALA C 1 38 ? 59.017 17.629 69.734 1.00 19.14 16 ALA C N 1
ATOM 3044 C CA . ALA C 1 38 ? 58.583 17.000 70.961 1.00 18.67 16 ALA C CA 1
ATOM 3045 C C . ALA C 1 38 ? 57.114 16.632 70.832 1.00 17.80 16 ALA C C 1
ATOM 3046 O O . ALA C 1 38 ? 56.330 17.401 70.286 1.00 17.46 16 ALA C O 1
ATOM 3048 N N . LEU C 1 39 ? 56.767 15.447 71.316 1.00 16.93 17 LEU C N 1
ATOM 3049 C CA . LEU C 1 39 ? 55.391 15.043 71.448 1.00 16.62 17 LEU C CA 1
ATOM 3050 C C . LEU C 1 39 ? 55.045 15.102 72.909 1.00 17.01 17 LEU C C 1
ATOM 3051 O O . LEU C 1 39 ? 55.320 14.145 73.623 1.00 17.04 17 LEU C O 1
ATOM 3056 N N . PRO C 1 40 ? 54.459 16.225 73.376 1.00 17.60 18 PRO C N 1
ATOM 3057 C CA . PRO C 1 40 ? 54.078 16.277 74.793 1.00 18.02 18 PRO C CA 1
ATOM 3058 C C . PRO C 1 40 ? 53.269 15.059 75.214 1.00 17.67 18 PRO C C 1
ATOM 3059 O O . PRO C 1 40 ? 52.493 14.530 74.434 1.00 16.07 18 PRO C O 1
ATOM 3063 N N . LEU C 1 41 ? 53.497 14.586 76.437 1.00 18.59 19 LEU C N 1
ATOM 3064 C CA . LEU C 1 41 ? 52.788 13.400 76.941 1.00 18.49 19 LEU C CA 1
ATOM 3065 C C . LEU C 1 41 ? 51.476 13.863 77.483 1.00 18.78 19 LEU C C 1
ATOM 3066 O O . LEU C 1 41 ? 51.405 14.921 78.083 1.00 20.13 19 LEU C O 1
ATOM 3071 N N . LYS C 1 42 ? 50.421 13.092 77.270 1.00 18.04 20 LYS C N 1
ATOM 3072 C CA . LYS C 1 42 ? 49.125 13.512 77.759 1.00 17.87 20 LYS C CA 1
ATOM 3073 C C . LYS C 1 42 ? 48.282 12.349 78.294 1.00 17.01 20 LYS C C 1
ATOM 3074 O O . LYS C 1 42 ? 48.064 11.340 77.622 1.00 16.48 20 LYS C O 1
ATOM 3080 N N . ALA C 1 43 ? 47.825 12.515 79.522 1.00 16.66 21 ALA C N 1
ATOM 3081 C CA . ALA C 1 43 ? 46.940 11.554 80.158 1.00 16.88 21 ALA C CA 1
ATOM 3082 C C . ALA C 1 43 ? 45.561 11.576 79.494 1.00 16.16 21 ALA C C 1
ATOM 3083 O O . ALA C 1 43 ? 45.130 12.612 78.948 1.00 16.29 21 ALA C O 1
ATOM 3085 N N . PRO C 1 44 ? 44.846 10.447 79.551 1.00 15.32 22 PRO C N 1
ATOM 3086 C CA . PRO C 1 44 ? 45.204 9.155 80.150 1.00 15.07 22 PRO C CA 1
ATOM 3087 C C . PRO C 1 44 ? 46.129 8.233 79.313 1.00 14.11 22 PRO C C 1
ATOM 3088 O O . PRO C 1 44 ? 46.110 8.248 78.078 1.00 13.20 22 PRO C O 1
ATOM 3092 N N . TYR C 1 45 ? 46.874 7.405 80.024 1.00 13.37 23 TYR C N 1
ATOM 3093 C CA . TYR C 1 45 ? 47.790 6.494 79.434 1.00 13.64 23 TYR C CA 1
ATOM 3094 C C . TYR C 1 45 ? 47.263 5.061 79.315 1.00 13.87 23 TYR C C 1
ATOM 3095 O O . TYR C 1 45 ? 46.383 4.608 80.067 1.00 15.49 23 TYR C O 1
ATOM 3104 N N . GLY C 1 46 ? 47.779 4.404 78.290 1.00 13.17 24 GLY C N 1
ATOM 3105 C CA . GLY C 1 46 ? 47.601 3.023 78.026 1.00 12.94 24 GLY C CA 1
ATOM 3106 C C . GLY C 1 46 ? 48.991 2.466 77.812 1.00 13.48 24 GLY C C 1
ATOM 3107 O O . GLY C 1 46 ? 49.997 3.236 77.663 1.00 12.83 24 GLY C O 1
ATOM 3108 N N . LEU C 1 47 ? 49.057 1.138 77.862 1.00 12.99 25 LEU C N 1
ATOM 3109 C CA . LEU C 1 47 ? 50.243 0.393 77.525 1.00 11.99 25 LEU C CA 1
ATOM 3110 C C . LEU C 1 47 ? 49.910 -0.627 76.423 1.00 11.95 25 LEU C C 1
ATOM 3111 O O . LEU C 1 47 ? 48.931 -1.382 76.531 1.00 11.86 25 LEU C O 1
ATOM 3116 N N . LEU C 1 48 ? 50.709 -0.670 75.353 1.00 11.87 26 LEU C N 1
ATOM 3117 C CA . LEU C 1 48 ? 50.557 -1.757 74.376 1.00 11.38 26 LEU C CA 1
ATOM 3118 C C . LEU C 1 48 ? 51.824 -2.548 74.399 1.00 11.55 26 LEU C C 1
ATOM 3119 O O . LEU C 1 48 ? 52.872 -1.984 74.334 1.00 13.51 26 LEU C O 1
ATOM 3124 N N . ILE C 1 49 ? 51.738 -3.861 74.534 1.00 12.14 27 ILE C N 1
ATOM 3125 C CA . ILE C 1 49 ? 52.916 -4.715 74.473 1.00 11.79 27 ILE C CA 1
ATOM 3126 C C . ILE C 1 49 ? 52.794 -5.532 73.191 1.00 12.16 27 ILE C C 1
ATOM 3127 O O . ILE C 1 49 ? 51.866 -6.317 73.028 1.00 12.09 27 ILE C O 1
ATOM 3132 N N . VAL C 1 50 ? 53.721 -5.317 72.257 1.00 13.01 28 VAL C N 1
ATOM 3133 C CA . VAL C 1 50 ? 53.639 -6.000 70.962 1.00 12.37 28 VAL C CA 1
ATOM 3134 C C . VAL C 1 50 ? 54.511 -7.282 70.784 1.00 12.61 28 VAL C C 1
ATOM 3135 O O . VAL C 1 50 ? 55.736 -7.255 70.784 1.00 11.06 28 VAL C O 1
ATOM 3139 N N . ASP C 1 51 ? 53.775 -8.402 70.679 1.00 13.29 29 ASP C N 1
ATOM 3140 C CA . ASP C 1 51 ? 54.273 -9.730 70.330 1.00 13.51 29 ASP C CA 1
ATOM 3141 C C . ASP C 1 51 ? 55.413 -10.196 71.194 1.00 13.74 29 ASP C C 1
ATOM 3142 O O . ASP C 1 51 ? 56.389 -10.735 70.688 1.00 14.07 29 ASP C O 1
ATOM 3147 N N . PHE C 1 52 ? 55.287 -10.023 72.509 1.00 13.93 30 PHE C N 1
ATOM 3148 C CA . PHE C 1 52 ? 56.271 -10.616 73.409 1.00 14.91 30 PHE C CA 1
ATOM 3149 C C . PHE C 1 52 ? 55.831 -12.040 73.711 1.00 16.20 30 PHE C C 1
ATOM 3150 O O . PHE C 1 52 ? 55.364 -12.363 74.803 1.00 16.66 30 PHE C O 1
ATOM 3158 N N . VAL C 1 53 ? 55.997 -12.882 72.701 1.00 16.84 31 VAL C N 1
ATOM 3159 C CA . VAL C 1 53 ? 55.562 -14.246 72.741 1.00 17.09 31 VAL C CA 1
ATOM 3160 C C . VAL C 1 53 ? 56.793 -15.151 72.758 1.00 18.55 31 VAL C C 1
ATOM 3161 O O . VAL C 1 53 ? 57.906 -14.728 72.461 1.00 18.33 31 VAL C O 1
ATOM 3165 N N . ASN C 1 54 ? 56.617 -16.405 73.155 1.00 20.78 32 ASN C N 1
ATOM 3166 C CA . ASN C 1 54 ? 57.783 -17.266 73.339 1.00 20.90 32 ASN C CA 1
ATOM 3167 C C . ASN C 1 54 ? 58.583 -17.386 72.055 1.00 21.18 32 ASN C C 1
ATOM 3168 O O . ASN C 1 54 ? 59.804 -17.474 72.123 1.00 23.29 32 ASN C O 1
ATOM 3173 N N . GLY C 1 55 ? 57.934 -17.419 70.895 1.00 20.73 33 GLY C N 1
ATOM 3174 C CA . GLY C 1 55 ? 58.671 -17.579 69.642 1.00 21.18 33 GLY C CA 1
ATOM 3175 C C . GLY C 1 55 ? 59.630 -16.424 69.387 1.00 20.70 33 GLY C C 1
ATOM 3176 O O . GLY C 1 55 ? 60.682 -16.577 68.767 1.00 20.24 33 GLY C O 1
ATOM 3177 N N . PHE C 1 56 ? 59.230 -15.250 69.851 1.00 20.82 34 PHE C N 1
ATOM 3178 C CA . PHE C 1 56 ? 60.009 -14.064 69.638 1.00 20.92 34 PHE C CA 1
ATOM 3179 C C . PHE C 1 56 ? 61.034 -13.894 70.770 1.00 21.53 34 PHE C C 1
ATOM 3180 O O . PHE C 1 56 ? 62.048 -13.233 70.564 1.00 21.65 34 PHE C O 1
ATOM 3188 N N . ALA C 1 57 ? 60.761 -14.483 71.929 1.00 22.28 35 ALA C N 1
ATOM 3189 C CA . ALA C 1 57 ? 61.693 -14.472 73.081 1.00 23.56 35 ALA C CA 1
ATOM 3190 C C . ALA C 1 57 ? 62.832 -15.437 72.845 1.00 24.46 35 ALA C C 1
ATOM 3191 O O . ALA C 1 57 ? 63.869 -15.300 73.470 1.00 25.16 35 ALA C O 1
ATOM 3193 N N . ASP C 1 58 ? 62.625 -16.395 71.936 1.00 25.59 36 ASP C N 1
ATOM 3194 C CA . ASP C 1 58 ? 63.528 -17.523 71.724 1.00 26.33 36 ASP C CA 1
ATOM 3195 C C . ASP C 1 58 ? 64.480 -17.272 70.560 1.00 26.47 36 ASP C C 1
ATOM 3196 O O . ASP C 1 58 ? 64.042 -17.174 69.429 1.00 25.91 36 ASP C O 1
ATOM 3201 N N . PRO C 1 59 ? 65.791 -17.178 70.838 1.00 27.19 37 PRO C N 1
ATOM 3202 C CA . PRO C 1 59 ? 66.759 -16.914 69.770 1.00 27.47 37 PRO C CA 1
ATOM 3203 C C . PRO C 1 59 ? 66.805 -17.974 68.653 1.00 27.77 37 PRO C C 1
ATOM 3204 O O . PRO C 1 59 ? 67.213 -17.667 67.526 1.00 27.21 37 PRO C O 1
ATOM 3208 N N . ALA C 1 60 ? 66.395 -19.193 68.967 1.00 28.56 38 ALA C N 1
ATOM 3209 C CA . ALA C 1 60 ? 66.361 -20.279 67.985 1.00 29.79 38 ALA C CA 1
ATOM 3210 C C . ALA C 1 60 ? 65.207 -20.136 66.998 1.00 29.75 38 ALA C C 1
ATOM 3211 O O . ALA C 1 60 ? 65.212 -20.763 65.928 1.00 29.42 38 ALA C O 1
ATOM 3213 N N . GLN C 1 61 ? 64.225 -19.308 67.367 1.00 29.17 39 GLN C N 1
ATOM 3214 C CA . GLN C 1 61 ? 63.025 -19.100 66.581 1.00 29.29 39 GLN C CA 1
ATOM 3215 C C . GLN C 1 61 ? 62.980 -17.702 65.869 1.00 28.57 39 GLN C C 1
ATOM 3216 O O . GLN C 1 61 ? 63.426 -17.580 64.706 1.00 27.39 39 GLN C O 1
ATOM 3222 N N . PHE C 1 62 ? 62.432 -16.679 66.531 1.00 27.15 40 PHE C N 1
ATOM 3223 C CA . PHE C 1 62 ? 62.384 -15.337 65.920 1.00 26.47 40 PHE C CA 1
ATOM 3224 C C . PHE C 1 62 ? 63.079 -14.284 66.721 1.00 24.76 40 PHE C C 1
ATOM 3225 O O . PHE C 1 62 ? 62.981 -13.117 66.368 1.00 23.71 40 PHE C O 1
ATOM 3233 N N . GLY C 1 63 ? 63.827 -14.716 67.735 1.00 23.97 41 GLY C N 1
ATOM 3234 C CA . GLY C 1 63 ? 64.361 -13.854 68.770 1.00 23.05 41 GLY C CA 1
ATOM 3235 C C . GLY C 1 63 ? 65.840 -13.613 68.624 1.00 22.49 41 GLY C C 1
ATOM 3236 O O . GLY C 1 63 ? 66.430 -13.896 67.572 1.00 22.87 41 GLY C O 1
ATOM 3237 N N . GLY C 1 64 ? 66.447 -13.118 69.702 1.00 21.23 42 GLY C N 1
ATOM 3238 C CA . GLY C 1 64 ? 67.860 -12.687 69.665 1.00 20.09 42 GLY C CA 1
ATOM 3239 C C . GLY C 1 64 ? 67.978 -11.219 70.045 1.00 18.71 42 GLY C C 1
ATOM 3240 O O . GLY C 1 64 ? 67.035 -10.633 70.601 1.00 17.80 42 GLY C O 1
ATOM 3241 N N . GLY C 1 65 ? 69.118 -10.620 69.728 1.00 17.41 43 GLY C N 1
ATOM 3242 C CA . GLY C 1 65 ? 69.444 -9.262 70.133 1.00 16.89 43 GLY C CA 1
ATOM 3243 C C . GLY C 1 65 ? 69.070 -9.003 71.578 1.00 17.18 43 GLY C C 1
ATOM 3244 O O . GLY C 1 65 ? 69.327 -9.844 72.458 1.00 18.13 43 GLY C O 1
ATOM 3245 N N . ASN C 1 66 ? 68.393 -7.871 71.794 1.00 17.06 44 ASN C N 1
ATOM 3246 C CA . ASN C 1 66 ? 67.985 -7.383 73.108 1.00 16.84 44 ASN C CA 1
ATOM 3247 C C . ASN C 1 66 ? 66.527 -7.678 73.412 1.00 17.03 44 ASN C C 1
ATOM 3248 O O . ASN C 1 66 ? 65.975 -7.143 74.371 1.00 18.50 44 ASN C O 1
ATOM 3253 N N . ILE C 1 67 ? 65.897 -8.544 72.618 1.00 16.53 45 ILE C N 1
ATOM 3254 C CA . ILE C 1 67 ? 64.516 -8.892 72.828 1.00 15.39 45 ILE C CA 1
ATOM 3255 C C . ILE C 1 67 ? 64.343 -9.350 74.270 1.00 16.24 45 ILE C C 1
ATOM 3256 O O . ILE C 1 67 ? 63.437 -8.885 74.951 1.00 16.35 45 ILE C O 1
ATOM 3261 N N . ALA C 1 68 ? 65.231 -10.217 74.750 1.00 17.01 46 ALA C N 1
ATOM 3262 C CA . ALA C 1 68 ? 65.084 -10.795 76.094 1.00 17.82 46 ALA C CA 1
ATOM 3263 C C . ALA C 1 68 ? 65.107 -9.693 77.161 1.00 18.14 46 ALA C C 1
ATOM 3264 O O . ALA C 1 68 ? 64.289 -9.687 78.059 1.00 19.85 46 ALA C O 1
ATOM 3266 N N . ALA C 1 69 ? 66.024 -8.750 77.032 1.00 17.66 47 ALA C N 1
ATOM 3267 C CA . ALA C 1 69 ? 66.228 -7.724 78.032 1.00 17.28 47 ALA C CA 1
ATOM 3268 C C . ALA C 1 69 ? 65.053 -6.741 77.966 1.00 16.72 47 ALA C C 1
ATOM 3269 O O . ALA C 1 69 ? 64.589 -6.241 78.978 1.00 16.61 47 ALA C O 1
ATOM 3271 N N . ALA C 1 70 ? 64.562 -6.484 76.760 1.00 16.50 48 ALA C N 1
ATOM 3272 C CA . ALA C 1 70 ? 63.396 -5.636 76.591 1.00 15.96 48 ALA C CA 1
ATOM 3273 C C . ALA C 1 70 ? 62.142 -6.224 77.284 1.00 16.73 48 ALA C C 1
ATOM 3274 O O . ALA C 1 70 ? 61.359 -5.494 77.914 1.00 16.77 48 ALA C O 1
ATOM 3276 N N . ILE C 1 71 ? 61.955 -7.539 77.167 1.00 17.49 49 ILE C N 1
ATOM 3277 C CA . ILE C 1 71 ? 60.906 -8.227 77.896 1.00 17.91 49 ILE C CA 1
ATOM 3278 C C . ILE C 1 71 ? 61.052 -8.035 79.417 1.00 19.19 49 ILE C C 1
ATOM 3279 O O . ILE C 1 71 ? 60.091 -7.728 80.091 1.00 19.51 49 ILE C O 1
ATOM 3284 N N . GLU C 1 72 ? 62.238 -8.245 79.964 1.00 19.36 50 GLU C N 1
ATOM 3285 C CA . GLU C 1 72 ? 62.399 -8.090 81.407 1.00 20.50 50 GLU C CA 1
ATOM 3286 C C . GLU C 1 72 ? 62.047 -6.721 81.897 1.00 19.45 50 GLU C C 1
ATOM 3287 O O . GLU C 1 72 ? 61.417 -6.578 82.937 1.00 19.01 50 GLU C O 1
ATOM 3293 N N . THR C 1 73 ? 62.488 -5.714 81.148 1.00 19.28 51 THR C N 1
ATOM 3294 C CA . THR C 1 73 ? 62.289 -4.314 81.526 1.00 19.01 51 THR C CA 1
ATOM 3295 C C . THR C 1 73 ? 60.833 -3.973 81.455 1.00 18.54 51 THR C C 1
ATOM 3296 O O . THR C 1 73 ? 60.290 -3.307 82.356 1.00 19.97 51 THR C O 1
ATOM 3300 N N . THR C 1 74 ? 60.173 -4.488 80.424 1.00 18.11 52 THR C N 1
ATOM 3301 C CA . THR C 1 74 ? 58.753 -4.298 80.289 1.00 17.49 52 THR C CA 1
ATOM 3302 C C . THR C 1 74 ? 58.024 -4.694 81.567 1.00 19.62 52 THR C C 1
ATOM 3303 O O . THR C 1 74 ? 56.981 -4.104 81.897 1.00 19.58 52 THR C O 1
ATOM 3307 N N . ARG C 1 75 ? 58.549 -5.673 82.308 1.00 21.65 53 ARG C N 1
ATOM 3308 C CA . ARG C 1 75 ? 57.831 -6.122 83.491 1.00 23.88 53 ARG C CA 1
ATOM 3309 C C . ARG C 1 75 ? 57.654 -4.994 84.507 1.00 24.36 53 ARG C C 1
ATOM 3310 O O . ARG C 1 75 ? 56.611 -4.921 85.161 1.00 24.58 53 ARG C O 1
ATOM 3318 N N . THR C 1 76 ? 58.665 -4.130 84.645 1.00 24.25 54 THR C N 1
ATOM 3319 C CA . THR C 1 76 ? 58.553 -3.009 85.565 1.00 24.85 54 THR C CA 1
ATOM 3320 C C . THR C 1 76 ? 57.373 -2.095 85.174 1.00 23.72 54 THR C C 1
ATOM 3321 O O . THR C 1 76 ? 56.636 -1.619 86.022 1.00 23.65 54 THR C O 1
ATOM 3325 N N . VAL C 1 77 ? 57.219 -1.915 83.868 1.00 22.28 55 VAL C N 1
ATOM 3326 C CA . VAL C 1 77 ? 56.260 -1.019 83.263 1.00 20.68 55 VAL C CA 1
ATOM 3327 C C . VAL C 1 77 ? 54.882 -1.626 83.331 1.00 20.05 55 VAL C C 1
ATOM 3328 O O . VAL C 1 77 ? 53.924 -0.941 83.657 1.00 19.98 55 VAL C O 1
ATOM 3332 N N . LEU C 1 78 ? 54.779 -2.909 83.016 1.00 19.40 56 LEU C N 1
ATOM 3333 C CA . LEU C 1 78 ? 53.498 -3.617 83.160 1.00 19.01 56 LEU C CA 1
ATOM 3334 C C . LEU C 1 78 ? 53.024 -3.535 84.608 1.00 19.77 56 LEU C C 1
ATOM 3335 O O . LEU C 1 78 ? 51.824 -3.419 84.853 1.00 20.92 56 LEU C O 1
ATOM 3340 N N . ALA C 1 79 ? 53.959 -3.558 85.557 1.00 20.43 57 ALA C N 1
ATOM 3341 C CA . ALA C 1 79 ? 53.639 -3.448 86.992 1.00 21.47 57 ALA C CA 1
ATOM 3342 C C . ALA C 1 79 ? 53.195 -2.051 87.368 1.00 21.43 57 ALA C C 1
ATOM 3343 O O . ALA C 1 79 ? 52.275 -1.905 88.152 1.00 22.48 57 ALA C O 1
ATOM 3345 N N . ALA C 1 80 ? 53.822 -1.033 86.788 1.00 21.23 58 ALA C N 1
ATOM 3346 C CA . ALA C 1 80 ? 53.433 0.348 87.038 1.00 21.78 58 ALA C CA 1
ATOM 3347 C C . ALA C 1 80 ? 52.064 0.682 86.453 1.00 22.02 58 ALA C C 1
ATOM 3348 O O . ALA C 1 80 ? 51.283 1.399 87.080 1.00 22.98 58 ALA C O 1
ATOM 3350 N N . ALA C 1 81 ? 51.769 0.160 85.269 1.00 21.53 59 ALA C N 1
ATOM 3351 C CA . ALA C 1 81 ? 50.537 0.496 84.602 1.00 21.74 59 ALA C CA 1
ATOM 3352 C C . ALA C 1 81 ? 49.391 -0.118 85.352 1.00 22.86 59 ALA C C 1
ATOM 3353 O O . ALA C 1 81 ? 48.273 0.453 85.397 1.00 22.82 59 ALA C O 1
ATOM 3355 N N . ARG C 1 82 ? 49.660 -1.281 85.945 1.00 24.04 60 ARG C N 1
ATOM 3356 C CA . ARG C 1 82 ? 48.639 -2.013 86.671 1.00 24.88 60 ARG C CA 1
ATOM 3357 C C . ARG C 1 82 ? 48.315 -1.284 87.950 1.00 26.24 60 ARG C C 1
ATOM 3358 O O . ARG C 1 82 ? 47.178 -1.238 88.372 1.00 27.26 60 ARG C O 1
ATOM 3366 N N . GLU C 1 83 ? 49.337 -0.735 88.577 1.00 27.37 61 GLU C N 1
ATOM 3367 C CA . GLU C 1 83 ? 49.175 0.004 89.813 1.00 28.51 61 GLU C CA 1
ATOM 3368 C C . GLU C 1 83 ? 48.566 1.387 89.540 1.00 28.00 61 GLU C C 1
ATOM 3369 O O . GLU C 1 83 ? 47.768 1.898 90.345 1.00 28.94 61 GLU C O 1
ATOM 3375 N N . ARG C 1 84 ? 48.901 1.988 88.401 1.00 26.30 62 ARG C N 1
ATOM 3376 C CA . ARG C 1 84 ? 48.382 3.307 88.106 1.00 25.50 62 ARG C CA 1
ATOM 3377 C C . ARG C 1 84 ? 46.978 3.283 87.486 1.00 24.36 62 ARG C C 1
ATOM 3378 O O . ARG C 1 84 ? 46.391 4.333 87.329 1.00 24.94 62 ARG C O 1
ATOM 3386 N N . GLY C 1 85 ? 46.456 2.107 87.152 1.00 23.17 63 GLY C N 1
ATOM 3387 C CA . GLY C 1 85 ? 45.113 1.955 86.623 1.00 22.12 63 GLY C CA 1
ATOM 3388 C C . GLY C 1 85 ? 45.022 2.114 85.115 1.00 21.03 63 GLY C C 1
ATOM 3389 O O . GLY C 1 85 ? 43.939 2.217 84.571 1.00 20.50 63 GLY C O 1
ATOM 3390 N N . TRP C 1 86 ? 46.164 2.101 84.437 1.00 20.26 64 TRP C N 1
ATOM 3391 C CA . TRP C 1 86 ? 46.216 2.264 82.991 1.00 19.11 64 TRP C CA 1
ATOM 3392 C C . TRP C 1 86 ? 45.610 1.093 82.217 1.00 18.68 64 TRP C C 1
ATOM 3393 O O . TRP C 1 86 ? 45.772 -0.062 82.591 1.00 18.90 64 TRP C O 1
ATOM 3404 N N . ALA C 1 87 ? 44.925 1.418 81.121 1.00 17.77 65 ALA C N 1
ATOM 3405 C CA . ALA C 1 87 ? 44.468 0.430 80.134 1.00 17.03 65 ALA C CA 1
ATOM 3406 C C . ALA C 1 87 ? 45.694 -0.319 79.577 1.00 15.62 65 ALA C C 1
ATOM 3407 O O . ALA C 1 87 ? 46.663 0.308 79.191 1.00 14.71 65 ALA C O 1
ATOM 3409 N N . VAL C 1 88 ? 45.666 -1.653 79.571 1.00 15.36 66 VAL C N 1
ATOM 3410 C CA . VAL C 1 88 ? 46.835 -2.481 79.122 1.00 14.72 66 VAL C CA 1
ATOM 3411 C C . VAL C 1 88 ? 46.369 -3.423 78.035 1.00 13.40 66 VAL C C 1
ATOM 3412 O O . VAL C 1 88 ? 45.358 -4.088 78.218 1.00 12.70 66 VAL C O 1
ATOM 3416 N N . ALA C 1 89 ? 47.093 -3.442 76.904 1.00 12.10 67 ALA C N 1
ATOM 3417 C CA . ALA C 1 89 ? 46.760 -4.292 75.757 1.00 11.53 67 ALA C CA 1
ATOM 3418 C C . ALA C 1 89 ? 48.012 -5.030 75.351 1.00 12.00 67 ALA C C 1
ATOM 3419 O O . ALA C 1 89 ? 49.065 -4.420 75.310 1.00 11.39 67 ALA C O 1
ATOM 3421 N N . HIS C 1 90 ? 47.856 -6.319 75.020 1.00 12.36 68 HIS C N 1
ATOM 3422 C CA . HIS C 1 90 ? 48.900 -7.220 74.593 1.00 13.34 68 HIS C CA 1
ATOM 3423 C C . HIS C 1 90 ? 48.536 -7.737 73.187 1.00 14.09 68 HIS C C 1
ATOM 3424 O O . HIS C 1 90 ? 47.415 -8.216 73.001 1.00 15.64 68 HIS C O 1
ATOM 3431 N N . SER C 1 91 ? 49.472 -7.756 72.240 1.00 13.12 69 SER C N 1
ATOM 3432 C CA . SER C 1 91 ? 49.164 -8.308 70.930 1.00 13.04 69 SER C CA 1
ATOM 3433 C C . SER C 1 91 ? 49.919 -9.619 70.691 1.00 13.39 69 SER C C 1
ATOM 3434 O O . SER C 1 91 ? 51.018 -9.819 71.209 1.00 13.98 69 SER C O 1
ATOM 3437 N N . ARG C 1 92 ? 49.326 -10.499 69.884 1.00 13.87 70 ARG C N 1
ATOM 3438 C CA . ARG C 1 92 ? 49.953 -11.758 69.456 1.00 13.74 70 ARG C CA 1
ATOM 3439 C C . ARG C 1 92 ? 49.623 -11.945 68.014 1.00 13.57 70 ARG C C 1
ATOM 3440 O O . ARG C 1 92 ? 48.527 -11.574 67.571 1.00 13.63 70 ARG C O 1
ATOM 3448 N N . ILE C 1 93 ? 50.555 -12.559 67.300 1.00 13.82 71 ILE C N 1
ATOM 3449 C CA . ILE C 1 93 ? 50.408 -12.954 65.897 1.00 13.59 71 ILE C CA 1
ATOM 3450 C C . ILE C 1 93 ? 49.827 -14.370 65.964 1.00 14.51 71 ILE C C 1
ATOM 3451 O O . ILE C 1 93 ? 50.437 -15.259 66.539 1.00 15.83 71 ILE C O 1
ATOM 3456 N N . VAL C 1 94 ? 48.636 -14.555 65.436 1.00 14.59 72 VAL C N 1
ATOM 3457 C CA . VAL C 1 94 ? 48.029 -15.869 65.361 1.00 15.83 72 VAL C CA 1
ATOM 3458 C C . VAL C 1 94 ? 47.499 -16.085 63.978 1.00 16.46 72 VAL C C 1
ATOM 3459 O O . VAL C 1 94 ? 46.675 -15.296 63.506 1.00 16.41 72 VAL C O 1
ATOM 3463 N N . TYR C 1 95 ? 47.976 -17.115 63.307 1.00 17.22 73 TYR C N 1
ATOM 3464 C CA . TYR C 1 95 ? 47.305 -17.588 62.092 1.00 18.89 73 TYR C CA 1
ATOM 3465 C C . TYR C 1 95 ? 46.424 -18.804 62.383 1.00 19.79 73 TYR C C 1
ATOM 3466 O O . TYR C 1 95 ? 46.659 -19.522 63.321 1.00 19.34 73 TYR C O 1
ATOM 3475 N N . ALA C 1 96 ? 45.435 -19.028 61.539 1.00 22.30 74 ALA C N 1
ATOM 3476 C CA . ALA C 1 96 ? 44.551 -20.180 61.640 1.00 25.21 74 ALA C CA 1
ATOM 3477 C C . ALA C 1 96 ? 45.339 -21.489 61.502 1.00 27.66 74 ALA C C 1
ATOM 3478 O O . ALA C 1 96 ? 46.193 -21.605 60.620 1.00 27.85 74 ALA C O 1
ATOM 3480 N N . ASP C 1 97 ? 45.028 -22.449 62.383 1.00 30.47 75 ASP C N 1
ATOM 3481 C CA . ASP C 1 97 ? 45.583 -23.826 62.391 1.00 32.59 75 ASP C CA 1
ATOM 3482 C C . ASP C 1 97 ? 45.785 -24.422 60.991 1.00 33.28 75 ASP C C 1
ATOM 3483 O O . ASP C 1 97 ? 46.824 -24.997 60.723 1.00 33.36 75 ASP C O 1
ATOM 3488 N N . ASP C 1 98 ? 44.790 -24.264 60.112 1.00 34.22 76 ASP C N 1
ATOM 3489 C CA . ASP C 1 98 ? 44.803 -24.858 58.758 1.00 35.12 76 ASP C CA 1
ATOM 3490 C C . ASP C 1 98 ? 45.431 -23.962 57.661 1.00 33.76 76 ASP C C 1
ATOM 3491 O O . ASP C 1 98 ? 45.428 -24.327 56.483 1.00 34.08 76 ASP C O 1
ATOM 3496 N N . ASP C 1 99 ? 46.006 -22.828 58.067 1.00 32.12 77 ASP C N 1
ATOM 3497 C CA . ASP C 1 99 ? 46.628 -21.838 57.155 1.00 31.10 77 ASP C CA 1
ATOM 3498 C C . ASP C 1 99 ? 45.611 -21.102 56.272 1.00 29.81 77 ASP C C 1
ATOM 3499 O O . ASP C 1 99 ? 45.998 -20.541 55.242 1.00 28.93 77 ASP C O 1
ATOM 3504 N N . ALA C 1 100 ? 44.335 -21.119 56.667 1.00 28.59 78 ALA C N 1
ATOM 3505 C CA . ALA C 1 100 ? 43.260 -20.469 55.916 1.00 27.50 78 ALA C CA 1
ATOM 3506 C C . ALA C 1 100 ? 43.530 -18.986 55.637 1.00 25.32 78 ALA C C 1
ATOM 3507 O O . ALA C 1 100 ? 43.164 -18.478 54.589 1.00 24.92 78 ALA C O 1
ATOM 3509 N N . ASP C 1 101 ? 44.187 -18.312 56.580 1.00 23.55 79 ASP C N 1
ATOM 3510 C CA . ASP C 1 101 ? 44.518 -16.882 56.452 1.00 21.52 79 ASP C CA 1
ATOM 3511 C C . ASP C 1 101 ? 45.979 -16.636 56.123 1.00 20.33 79 ASP C C 1
ATOM 3512 O O . ASP C 1 101 ? 46.511 -15.567 56.416 1.00 18.72 79 ASP C O 1
ATOM 3517 N N . GLY C 1 102 ? 46.624 -17.639 55.519 1.00 20.81 80 GLY C N 1
ATOM 3518 C CA . GLY C 1 102 ? 48.001 -17.511 55.031 1.00 19.95 80 GLY C CA 1
ATOM 3519 C C . GLY C 1 102 ? 47.977 -16.277 54.177 1.00 19.26 80 GLY C C 1
ATOM 3520 O O . GLY C 1 102 ? 47.084 -16.129 53.316 1.00 20.17 80 GLY C O 1
ATOM 3521 N N . ASN C 1 103 ? 48.871 -15.346 54.447 1.00 17.98 81 ASN C N 1
ATOM 3522 C CA . ASN C 1 103 ? 48.856 -14.106 53.697 1.00 17.34 81 ASN C CA 1
ATOM 3523 C C . ASN C 1 103 ? 50.156 -13.761 52.972 1.00 16.32 81 ASN C C 1
ATOM 3524 O O . ASN C 1 103 ? 50.952 -14.637 52.681 1.00 17.93 81 ASN C O 1
ATOM 3529 N N . ILE C 1 104 ? 50.288 -12.505 52.580 1.00 14.01 82 ILE C N 1
ATOM 3530 C CA . ILE C 1 104 ? 51.483 -11.982 51.984 1.00 13.01 82 ILE C CA 1
ATOM 3531 C C . ILE C 1 104 ? 52.588 -11.864 53.059 1.00 12.38 82 ILE C C 1
ATOM 3532 O O . ILE C 1 104 ? 53.769 -12.113 52.789 1.00 11.70 82 ILE C O 1
ATOM 3537 N N . PHE C 1 105 ? 52.203 -11.489 54.268 1.00 11.78 83 PHE C N 1
ATOM 3538 C CA . PHE C 1 105 ? 53.174 -11.368 55.350 1.00 11.89 83 PHE C CA 1
ATOM 3539 C C . PHE C 1 105 ? 53.828 -12.754 55.569 1.00 13.31 83 PHE C C 1
ATOM 3540 O O . PHE C 1 105 ? 55.040 -12.858 55.639 1.00 13.06 83 PHE C O 1
ATOM 3548 N N . SER C 1 106 ? 53.048 -13.837 55.524 1.00 15.25 84 SER C N 1
ATOM 3549 C CA . SER C 1 106 ? 53.623 -15.200 55.655 1.00 16.17 84 SER C CA 1
ATOM 3550 C C . SER C 1 106 ? 54.235 -15.809 54.375 1.00 17.22 84 SER C C 1
ATOM 3551 O O . SER C 1 106 ? 54.753 -16.912 54.405 1.00 17.35 84 SER C O 1
ATOM 3554 N N . ILE C 1 107 ? 54.169 -15.114 53.242 1.00 18.02 85 ILE C N 1
ATOM 3555 C CA . ILE C 1 107 ? 54.967 -15.531 52.086 1.00 18.65 85 ILE C CA 1
ATOM 3556 C C . ILE C 1 107 ? 56.396 -14.977 52.253 1.00 17.57 85 ILE C C 1
ATOM 3557 O O . ILE C 1 107 ? 57.347 -15.704 52.033 1.00 18.48 85 ILE C O 1
ATOM 3562 N N . LYS C 1 108 ? 56.533 -13.722 52.686 1.00 16.15 86 LYS C N 1
ATOM 3563 C CA . LYS C 1 108 ? 57.839 -13.111 52.990 1.00 16.31 86 LYS C CA 1
ATOM 3564 C C . LYS C 1 108 ? 58.567 -13.716 54.185 1.00 16.64 86 LYS C C 1
ATOM 3565 O O . LYS C 1 108 ? 59.775 -13.942 54.121 1.00 17.35 86 LYS C O 1
ATOM 3571 N N . VAL C 1 109 ? 57.822 -13.915 55.269 1.00 16.31 87 VAL C N 1
ATOM 3572 C CA . VAL C 1 109 ? 58.307 -14.554 56.474 1.00 16.90 87 VAL C CA 1
ATOM 3573 C C . VAL C 1 109 ? 57.505 -15.825 56.797 1.00 18.21 87 VAL C C 1
ATOM 3574 O O . VAL C 1 109 ? 56.683 -15.822 57.705 1.00 17.56 87 VAL C O 1
ATOM 3578 N N . PRO C 1 110 ? 57.749 -16.918 56.059 1.00 20.68 88 PRO C N 1
ATOM 3579 C CA . PRO C 1 110 ? 57.045 -18.213 56.247 1.00 22.02 88 PRO C CA 1
ATOM 3580 C C . PRO C 1 110 ? 56.872 -18.695 57.681 1.00 22.51 88 PRO C C 1
ATOM 3581 O O . PRO C 1 110 ? 55.830 -19.275 58.024 1.00 23.56 88 PRO C O 1
ATOM 3585 N N . GLY C 1 111 ? 57.864 -18.459 58.518 1.00 22.89 89 GLY C N 1
ATOM 3586 C CA . GLY C 1 111 ? 57.806 -18.933 59.906 1.00 23.78 89 GLY C CA 1
ATOM 3587 C C . GLY C 1 111 ? 56.651 -18.389 60.742 1.00 24.17 89 GLY C C 1
ATOM 3588 O O . GLY C 1 111 ? 56.319 -18.964 61.788 1.00 25.73 89 GLY C O 1
ATOM 3589 N N . MET C 1 112 ? 56.034 -17.291 60.290 1.00 22.91 90 MET C N 1
ATOM 3590 C CA . MET C 1 112 ? 54.960 -16.662 61.010 1.00 22.11 90 MET C CA 1
ATOM 3591 C C . MET C 1 112 ? 53.688 -17.529 60.966 1.00 23.07 90 MET C C 1
ATOM 3592 O O . MET C 1 112 ? 52.775 -17.379 61.791 1.00 23.26 90 MET C O 1
ATOM 3597 N N . LEU C 1 113 ? 53.606 -18.390 59.953 1.00 23.20 91 LEU C N 1
ATOM 3598 C CA . LEU C 1 113 ? 52.453 -19.234 59.724 1.00 22.99 91 LEU C CA 1
ATOM 3599 C C . LEU C 1 113 ? 52.438 -20.311 60.795 1.00 23.03 91 LEU C C 1
ATOM 3600 O O . LEU C 1 113 ? 51.409 -20.843 61.139 1.00 23.38 91 LEU C O 1
ATOM 3605 N N . THR C 1 114 ? 53.609 -20.642 61.306 1.00 23.17 92 THR C N 1
ATOM 3606 C CA . THR C 1 114 ? 53.726 -21.595 62.400 1.00 23.32 92 THR C CA 1
ATOM 3607 C C . THR C 1 114 ? 53.069 -21.034 63.658 1.00 22.57 92 THR C C 1
ATOM 3608 O O . THR C 1 114 ? 52.761 -21.783 64.579 1.00 23.87 92 THR C O 1
ATOM 3612 N N . LEU C 1 115 ? 52.822 -19.725 63.699 1.00 20.83 93 LEU C N 1
ATOM 3613 C CA . LEU C 1 115 ? 52.320 -19.141 64.919 1.00 20.07 93 LEU C CA 1
ATOM 3614 C C . LEU C 1 115 ? 50.821 -19.348 65.010 1.00 20.28 93 LEU C C 1
ATOM 3615 O O . LEU C 1 115 ? 50.055 -18.461 64.680 1.00 19.50 93 LEU C O 1
ATOM 3620 N N . LYS C 1 116 ? 50.441 -20.542 65.460 1.00 21.61 94 LYS C N 1
ATOM 3621 C CA . LYS C 1 116 ? 49.024 -20.943 65.618 1.00 22.46 94 LYS C CA 1
ATOM 3622 C C . LYS C 1 116 ? 48.534 -20.724 67.036 1.00 22.51 94 LYS C C 1
ATOM 3623 O O . LYS C 1 116 ? 49.316 -20.594 67.966 1.00 21.26 94 LYS C O 1
ATOM 3629 N N . GLU C 1 117 ? 47.215 -20.733 67.183 1.00 24.41 95 GLU C N 1
ATOM 3630 C CA . GLU C 1 117 ? 46.548 -20.277 68.414 1.00 25.23 95 GLU C CA 1
ATOM 3631 C C . GLU C 1 117 ? 47.115 -20.971 69.629 1.00 26.42 95 GLU C C 1
ATOM 3632 O O . GLU C 1 117 ? 47.415 -20.317 70.639 1.00 26.91 95 GLU C O 1
ATOM 3638 N N . HIS C 1 118 ? 47.292 -22.284 69.508 1.00 27.77 96 HIS C N 1
ATOM 3639 C CA . HIS C 1 118 ? 47.667 -23.138 70.622 1.00 28.49 96 HIS C CA 1
ATOM 3640 C C . HIS C 1 118 ? 49.090 -23.612 70.570 1.00 28.78 96 HIS C C 1
ATOM 3641 O O . HIS C 1 118 ? 49.508 -24.345 71.459 1.00 28.74 96 HIS C O 1
ATOM 3648 N N . ALA C 1 119 ? 49.842 -23.149 69.574 1.00 28.41 97 ALA C N 1
ATOM 3649 C CA . ALA C 1 119 ? 51.299 -23.382 69.503 1.00 28.61 97 ALA C CA 1
ATOM 3650 C C . ALA C 1 119 ? 52.068 -22.541 70.545 1.00 28.18 97 ALA C C 1
ATOM 3651 O O . ALA C 1 119 ? 51.925 -21.341 70.589 1.00 27.65 97 ALA C O 1
ATOM 3653 N N . PRO C 1 120 ? 52.895 -23.181 71.392 1.00 28.82 98 PRO C N 1
ATOM 3654 C CA . PRO C 1 120 ? 53.678 -22.448 72.404 1.00 28.12 98 PRO C CA 1
ATOM 3655 C C . PRO C 1 120 ? 54.375 -21.156 71.921 1.00 26.42 98 PRO C C 1
ATOM 3656 O O . PRO C 1 120 ? 54.531 -20.205 72.690 1.00 25.51 98 PRO C O 1
ATOM 3660 N N . ALA C 1 121 ? 54.850 -21.174 70.684 1.00 25.44 99 ALA C N 1
ATOM 3661 C CA . ALA C 1 121 ? 55.589 -20.067 70.120 1.00 24.41 99 ALA C CA 1
ATOM 3662 C C . ALA C 1 121 ? 54.724 -18.809 70.025 1.00 23.71 99 ALA C C 1
ATOM 3663 O O . ALA C 1 121 ? 55.238 -17.724 70.001 1.00 23.44 99 ALA C O 1
ATOM 3665 N N . SER C 1 122 ? 53.416 -18.964 70.012 1.00 23.26 100 SER C N 1
ATOM 3666 C CA . SER C 1 122 ? 52.535 -17.857 69.815 1.00 22.86 100 SER C CA 1
ATOM 3667 C C . SER C 1 122 ? 51.972 -17.283 71.136 1.00 23.38 100 SER C C 1
ATOM 3668 O O . SER C 1 122 ? 51.380 -16.177 71.122 1.00 22.98 100 SER C O 1
ATOM 3671 N N . ALA C 1 123 ? 52.158 -18.012 72.247 1.00 23.11 101 ALA C N 1
ATOM 3672 C CA . ALA C 1 123 ? 51.641 -17.613 73.561 1.00 23.14 101 ALA C CA 1
ATOM 3673 C C . ALA C 1 123 ? 52.500 -16.545 74.208 1.00 22.77 101 ALA C C 1
ATOM 3674 O O . ALA C 1 123 ? 53.725 -16.591 74.088 1.00 24.38 101 ALA C O 1
ATOM 3676 N N . ILE C 1 124 ? 51.867 -15.608 74.914 1.00 22.17 102 ILE C N 1
ATOM 3677 C CA . ILE C 1 124 ? 52.566 -14.491 75.565 1.00 21.80 102 ILE C CA 1
ATOM 3678 C C . ILE C 1 124 ? 53.560 -15.105 76.554 1.00 22.00 102 ILE C C 1
ATOM 3679 O O . ILE C 1 124 ? 53.255 -16.093 77.184 1.00 22.82 102 ILE C O 1
ATOM 3684 N N . VAL C 1 125 ? 54.728 -14.510 76.710 1.00 22.19 103 VAL C N 1
ATOM 3685 C CA . VAL C 1 125 ? 55.712 -15.016 77.664 1.00 23.18 103 VAL C CA 1
ATOM 3686 C C . VAL C 1 125 ? 55.123 -15.037 79.085 1.00 25.49 103 VAL C C 1
ATOM 3687 O O . VAL C 1 125 ? 54.269 -14.231 79.439 1.00 25.54 103 VAL C O 1
ATOM 3691 N N . PRO C 1 126 ? 55.516 -16.030 79.881 1.00 28.07 104 PRO C N 1
ATOM 3692 C CA . PRO C 1 126 ? 54.980 -16.153 81.240 1.00 29.39 104 PRO C CA 1
ATOM 3693 C C . PRO C 1 126 ? 55.177 -14.888 82.101 1.00 29.73 104 PRO C C 1
ATOM 3694 O O . PRO C 1 126 ? 54.342 -14.572 82.957 1.00 30.64 104 PRO C O 1
ATOM 3698 N N . GLN C 1 127 ? 56.270 -14.171 81.859 1.00 29.54 105 GLN C N 1
ATOM 3699 C CA . GLN C 1 127 ? 56.622 -13.002 82.660 1.00 29.55 105 GLN C CA 1
ATOM 3700 C C . GLN C 1 127 ? 55.747 -11.777 82.356 1.00 28.07 105 GLN C C 1
ATOM 3701 O O . GLN C 1 127 ? 55.816 -10.785 83.075 1.00 28.16 105 GLN C O 1
ATOM 3707 N N . LEU C 1 128 ? 54.948 -11.822 81.301 1.00 26.17 106 LEU C N 1
ATOM 3708 C CA . LEU C 1 128 ? 54.093 -10.676 80.991 1.00 25.50 106 LEU C CA 1
ATOM 3709 C C . LEU C 1 128 ? 52.690 -11.174 80.818 1.00 25.55 106 LEU C C 1
ATOM 3710 O O . LEU C 1 128 ? 51.976 -10.678 79.962 1.00 25.18 106 LEU C O 1
ATOM 3715 N N . ALA C 1 129 ? 52.307 -12.146 81.648 1.00 26.06 107 ALA C N 1
ATOM 3716 C CA . ALA C 1 129 ? 50.988 -12.788 81.579 1.00 26.18 107 ALA C CA 1
ATOM 3717 C C . ALA C 1 129 ? 49.932 -11.742 81.748 1.00 25.19 107 ALA C C 1
ATOM 3718 O O . ALA C 1 129 ? 50.032 -10.930 82.635 1.00 24.97 107 ALA C O 1
ATOM 3720 N N . PRO C 1 130 ? 48.971 -11.695 80.828 1.00 25.27 108 PRO C N 1
ATOM 3721 C CA . PRO C 1 130 ? 47.851 -10.772 81.023 1.00 25.28 108 PRO C CA 1
ATOM 3722 C C . PRO C 1 130 ? 47.039 -11.142 82.250 1.00 26.38 108 PRO C C 1
ATOM 3723 O O . PRO C 1 130 ? 46.905 -12.328 82.548 1.00 26.78 108 PRO C O 1
ATOM 3727 N N . GLN C 1 131 ? 46.515 -10.129 82.940 1.00 26.92 109 GLN C N 1
ATOM 3728 C CA . GLN C 1 131 ? 45.511 -10.314 83.980 1.00 27.62 109 GLN C CA 1
ATOM 3729 C C . GLN C 1 131 ? 44.170 -9.839 83.479 1.00 27.37 109 GLN C C 1
ATOM 3730 O O . GLN C 1 131 ? 44.115 -8.994 82.604 1.00 26.50 109 GLN C O 1
ATOM 3736 N N . ALA C 1 132 ? 43.105 -10.347 84.097 1.00 27.96 110 ALA C N 1
ATOM 3737 C CA . ALA C 1 132 ? 41.737 -9.857 83.907 1.00 28.02 110 ALA C CA 1
ATOM 3738 C C . ALA C 1 132 ? 41.663 -8.362 83.622 1.00 27.19 110 ALA C C 1
ATOM 3739 O O . ALA C 1 132 ? 42.246 -7.554 84.330 1.00 28.32 110 ALA C O 1
ATOM 3741 N N . GLY C 1 133 ? 40.949 -7.975 82.581 1.00 25.53 111 GLY C N 1
ATOM 3742 C CA . GLY C 1 133 ? 40.888 -6.556 82.249 1.00 24.47 111 GLY C CA 1
ATOM 3743 C C . GLY C 1 133 ? 41.776 -6.111 81.087 1.00 22.97 111 GLY C C 1
ATOM 3744 O O . GLY C 1 133 ? 41.458 -5.135 80.402 1.00 22.12 111 GLY C O 1
ATOM 3745 N N . GLU C 1 134 ? 42.869 -6.834 80.865 1.00 22.24 112 GLU C N 1
ATOM 3746 C CA . GLU C 1 134 ? 43.871 -6.462 79.857 1.00 21.16 112 GLU C CA 1
ATOM 3747 C C . GLU C 1 134 ? 43.555 -7.208 78.584 1.00 20.73 112 GLU C C 1
ATOM 3748 O O . GLU C 1 134 ? 43.109 -8.365 78.627 1.00 22.83 112 GLU C O 1
ATOM 3754 N N . TYR C 1 135 ? 43.736 -6.541 77.453 1.00 18.84 113 TYR C N 1
ATOM 3755 C CA . TYR C 1 135 ? 43.151 -7.012 76.201 1.00 17.87 113 TYR C CA 1
ATOM 3756 C C . TYR C 1 135 ? 44.223 -7.671 75.375 1.00 17.61 113 TYR C C 1
ATOM 3757 O O . TYR C 1 135 ? 45.325 -7.134 75.242 1.00 16.49 113 TYR C O 1
ATOM 3766 N N . VAL C 1 136 ? 43.918 -8.863 74.873 1.00 17.84 114 VAL C N 1
ATOM 3767 C CA . VAL C 1 136 ? 44.817 -9.603 73.994 1.00 17.86 114 VAL C CA 1
ATOM 3768 C C . VAL C 1 136 ? 44.300 -9.447 72.566 1.00 17.98 114 VAL C C 1
ATOM 3769 O O . VAL C 1 136 ? 43.246 -9.978 72.230 1.00 18.75 114 VAL C O 1
ATOM 3773 N N . VAL C 1 137 ? 45.007 -8.697 71.731 1.00 17.56 115 VAL C N 1
ATOM 3774 C CA . VAL C 1 137 ? 44.624 -8.579 70.323 1.00 18.19 115 VAL C CA 1
ATOM 3775 C C . VAL C 1 137 ? 45.401 -9.618 69.517 1.00 18.17 115 VAL C C 1
ATOM 3776 O O . VAL C 1 137 ? 46.591 -9.794 69.724 1.00 19.35 115 VAL C O 1
ATOM 3780 N N . ARG C 1 138 ? 44.711 -10.351 68.646 1.00 17.91 116 ARG C N 1
ATOM 3781 C CA . ARG C 1 138 ? 45.335 -11.325 67.745 1.00 17.33 116 ARG C CA 1
ATOM 3782 C C . ARG C 1 138 ? 45.417 -10.756 66.330 1.00 16.97 116 ARG C C 1
ATOM 3783 O O . ARG C 1 138 ? 44.431 -10.207 65.810 1.00 17.28 116 ARG C O 1
ATOM 3791 N N . LYS C 1 139 ? 46.588 -10.846 65.703 1.00 16.20 117 LYS C N 1
ATOM 3792 C CA . LYS C 1 139 ? 46.741 -10.342 64.355 1.00 15.07 117 LYS C CA 1
ATOM 3793 C C . LYS C 1 139 ? 47.523 -11.286 63.479 1.00 15.15 117 LYS C C 1
ATOM 3794 O O . LYS C 1 139 ? 48.098 -12.261 63.939 1.00 16.60 117 LYS C O 1
ATOM 3800 N N . SER C 1 140 ? 47.539 -10.965 62.201 1.00 14.70 118 SER C N 1
ATOM 3801 C CA . SER C 1 140 ? 48.276 -11.699 61.213 1.00 15.05 118 SER C CA 1
ATOM 3802 C C . SER C 1 140 ? 48.966 -10.743 60.251 1.00 15.34 118 SER C C 1
ATOM 3803 O O . SER C 1 140 ? 49.321 -11.112 59.124 1.00 17.35 118 SER C O 1
ATOM 3806 N N . THR C 1 141 ? 49.174 -9.517 60.726 1.00 14.74 119 THR C N 1
ATOM 3807 C CA . THR C 1 141 ? 49.948 -8.490 60.039 1.00 14.43 119 THR C CA 1
ATOM 3808 C C . THR C 1 141 ? 50.795 -7.855 61.122 1.00 13.77 119 THR C C 1
ATOM 3809 O O . THR C 1 141 ? 50.589 -8.154 62.305 1.00 14.22 119 THR C O 1
ATOM 3813 N N . PRO C 1 142 ? 51.772 -7.003 60.737 1.00 12.78 120 PRO C N 1
ATOM 3814 C CA . PRO C 1 142 ? 52.714 -6.506 61.743 1.00 12.04 120 PRO C CA 1
ATOM 3815 C C . PRO C 1 142 ? 52.173 -5.546 62.779 1.00 10.74 120 PRO C C 1
ATOM 3816 O O . PRO C 1 142 ? 52.690 -5.535 63.876 1.00 12.27 120 PRO C O 1
ATOM 3820 N N . SER C 1 143 ? 51.187 -4.740 62.428 1.00 10.06 121 SER C N 1
ATOM 3821 C CA . SER C 1 143 ? 50.602 -3.733 63.317 1.00 9.48 121 SER C CA 1
ATOM 3822 C C . SER C 1 143 ? 49.486 -4.307 64.104 1.00 9.33 121 SER C C 1
ATOM 3823 O O . SER C 1 143 ? 48.611 -4.952 63.552 1.00 9.93 121 SER C O 1
ATOM 3826 N N . ALA C 1 144 ? 49.522 -4.054 65.409 1.00 9.64 122 ALA C N 1
ATOM 3827 C CA . ALA C 1 144 ? 48.481 -4.443 66.345 1.00 9.30 122 ALA C CA 1
ATOM 3828 C C . ALA C 1 144 ? 47.179 -3.765 66.073 1.00 9.22 122 ALA C C 1
ATOM 3829 O O . ALA C 1 144 ? 46.144 -4.188 66.617 1.00 9.74 122 ALA C O 1
ATOM 3831 N N . PHE C 1 145 ? 47.220 -2.673 65.320 1.00 9.04 123 PHE C N 1
ATOM 3832 C CA . PHE C 1 145 ? 45.981 -1.943 64.921 1.00 8.98 123 PHE C CA 1
ATOM 3833 C C . PHE C 1 145 ? 45.410 -2.396 63.593 1.00 9.00 123 PHE C C 1
ATOM 3834 O O . PHE C 1 145 ? 44.243 -2.153 63.303 1.00 9.01 123 PHE C O 1
ATOM 3842 N N . TYR C 1 146 ? 46.238 -3.018 62.766 1.00 9.78 124 TYR C N 1
ATOM 3843 C CA . TYR C 1 146 ? 45.769 -3.300 61.419 1.00 10.87 124 TYR C CA 1
ATOM 3844 C C . TYR C 1 146 ? 44.828 -4.456 61.469 1.00 11.00 124 TYR C C 1
ATOM 3845 O O . TYR C 1 146 ? 45.216 -5.563 61.822 1.00 11.89 124 TYR C O 1
ATOM 3854 N N . GLY C 1 147 ? 43.592 -4.205 61.059 1.00 11.41 125 GLY C N 1
ATOM 3855 C CA . GLY C 1 147 ? 42.576 -5.253 61.038 1.00 11.09 125 GLY C CA 1
ATOM 3856 C C . GLY C 1 147 ? 42.240 -5.833 62.401 1.00 11.57 125 GLY C C 1
ATOM 3857 O O . GLY C 1 147 ? 41.821 -6.990 62.504 1.00 12.13 125 GLY C O 1
ATOM 3858 N N . THR C 1 148 ? 42.388 -5.019 63.452 1.00 12.06 126 THR C N 1
ATOM 3859 C CA . THR C 1 148 ? 41.937 -5.390 64.801 1.00 11.70 126 THR C CA 1
ATOM 3860 C C . THR C 1 148 ? 41.069 -4.282 65.419 1.00 12.54 126 THR C C 1
ATOM 3861 O O . THR C 1 148 ? 40.852 -3.221 64.809 1.00 14.16 126 THR C O 1
ATOM 3865 N N . MET C 1 149 ? 40.586 -4.529 66.632 1.00 12.48 127 MET C N 1
ATOM 3866 C CA . MET C 1 149 ? 39.825 -3.569 67.397 1.00 11.97 127 MET C CA 1
ATOM 3867 C C . MET C 1 149 ? 40.702 -2.687 68.331 1.00 12.03 127 MET C C 1
ATOM 3868 O O . MET C 1 149 ? 40.171 -1.941 69.163 1.00 12.35 127 MET C O 1
ATOM 3873 N N . LEU C 1 150 ? 42.023 -2.729 68.197 1.00 11.37 128 LEU C N 1
ATOM 3874 C CA . LEU C 1 150 ? 42.857 -1.977 69.119 1.00 10.70 128 LEU C CA 1
ATOM 3875 C C . LEU C 1 150 ? 42.512 -0.500 69.182 1.00 10.76 128 LEU C C 1
ATOM 3876 O O . LEU C 1 150 ? 42.495 0.105 70.276 1.00 11.11 128 LEU C O 1
ATOM 3881 N N . ALA C 1 151 ? 42.200 0.081 68.018 1.00 10.26 129 ALA C N 1
ATOM 3882 C CA . ALA C 1 151 ? 41.821 1.514 67.909 1.00 9.81 129 ALA C CA 1
ATOM 3883 C C . ALA C 1 151 ? 40.593 1.837 68.685 1.00 10.01 129 ALA C C 1
ATOM 3884 O O . ALA C 1 151 ? 40.460 2.938 69.259 1.00 11.21 129 ALA C O 1
ATOM 3886 N N . ALA C 1 152 ? 39.643 0.913 68.627 1.00 10.06 130 ALA C N 1
ATOM 3887 C CA . ALA C 1 152 ? 38.321 1.130 69.164 1.00 9.67 130 ALA C CA 1
ATOM 3888 C C . ALA C 1 152 ? 38.328 0.818 70.652 1.00 10.37 130 ALA C C 1
ATOM 3889 O O . ALA C 1 152 ? 37.597 1.437 71.446 1.00 10.82 130 ALA C O 1
ATOM 3891 N N . TRP C 1 153 ? 39.144 -0.156 71.032 1.00 10.16 131 TRP C N 1
ATOM 3892 C CA . TRP C 1 153 ? 39.322 -0.516 72.437 1.00 10.48 131 TRP C CA 1
ATOM 3893 C C . TRP C 1 153 ? 39.933 0.685 73.209 1.00 10.72 131 TRP C C 1
ATOM 3894 O O . TRP C 1 153 ? 39.480 1.064 74.272 1.00 11.04 131 TRP C O 1
ATOM 3905 N N . LEU C 1 154 ? 40.950 1.300 72.636 1.00 10.66 132 LEU C N 1
ATOM 3906 C CA . LEU C 1 154 ? 41.543 2.476 73.223 1.00 10.30 132 LEU C CA 1
ATOM 3907 C C . LEU C 1 154 ? 40.594 3.683 73.166 1.00 10.36 132 LEU C C 1
ATOM 3908 O O . LEU C 1 154 ? 40.470 4.399 74.150 1.00 11.32 132 LEU C O 1
ATOM 3913 N N . ALA C 1 155 ? 39.908 3.904 72.052 1.00 10.18 133 ALA C N 1
ATOM 3914 C CA . ALA C 1 155 ? 38.998 5.083 71.939 1.00 10.51 133 ALA C CA 1
ATOM 3915 C C . ALA C 1 155 ? 37.940 5.062 73.019 1.00 11.33 133 ALA C C 1
ATOM 3916 O O . ALA C 1 155 ? 37.654 6.101 73.673 1.00 11.70 133 ALA C O 1
ATOM 3918 N N . GLN C 1 156 ? 37.353 3.882 73.197 1.00 11.23 134 GLN C N 1
ATOM 3919 C CA . GLN C 1 156 ? 36.321 3.693 74.182 1.00 12.20 134 GLN C CA 1
ATOM 3920 C C . GLN C 1 156 ? 36.832 4.082 75.533 1.00 13.30 134 GLN C C 1
ATOM 3921 O O . GLN C 1 156 ? 36.071 4.540 76.394 1.00 14.38 134 GLN C O 1
ATOM 3927 N N . ARG C 1 157 ? 38.117 3.830 75.767 1.00 13.86 135 ARG C N 1
ATOM 3928 C CA . ARG C 1 157 ? 38.692 4.157 77.060 1.00 14.37 135 ARG C CA 1
ATOM 3929 C C . ARG C 1 157 ? 39.285 5.556 77.199 1.00 14.58 135 ARG C C 1
ATOM 3930 O O . ARG C 1 157 ? 39.782 5.895 78.268 1.00 15.43 135 ARG C O 1
ATOM 3938 N N . GLY C 1 158 ? 39.257 6.339 76.135 1.00 14.16 136 GLY C N 1
ATOM 3939 C CA . GLY C 1 158 ? 39.683 7.744 76.163 1.00 14.62 136 GLY C CA 1
ATOM 3940 C C . GLY C 1 158 ? 41.197 7.923 76.196 1.00 14.21 136 GLY C C 1
ATOM 3941 O O . GLY C 1 158 ? 41.679 9.003 76.553 1.00 13.96 136 GLY C O 1
ATOM 3942 N N . VAL C 1 159 ? 41.939 6.873 75.819 1.00 13.05 137 VAL C N 1
ATOM 3943 C CA . VAL C 1 159 ? 43.396 6.897 75.976 1.00 12.67 137 VAL C CA 1
ATOM 3944 C C . VAL C 1 159 ? 43.978 7.933 75.049 1.00 12.96 137 VAL C C 1
ATOM 3945 O O . VAL C 1 159 ? 43.527 8.096 73.910 1.00 11.77 137 VAL C O 1
ATOM 3949 N N . GLN C 1 160 ? 44.953 8.681 75.563 1.00 14.37 138 GLN C N 1
ATOM 3950 C CA . GLN C 1 160 ? 45.569 9.796 74.785 1.00 13.89 138 GLN C CA 1
ATOM 3951 C C . GLN C 1 160 ? 47.005 9.486 74.392 1.00 13.34 138 GLN C C 1
ATOM 3952 O O . GLN C 1 160 ? 47.418 9.818 73.305 1.00 13.42 138 GLN C O 1
ATOM 3958 N N . THR C 1 161 ? 47.772 8.906 75.314 1.00 12.97 139 THR C N 1
ATOM 3959 C CA . THR C 1 161 ? 49.162 8.634 75.080 1.00 12.15 139 THR C CA 1
ATOM 3960 C C . THR C 1 161 ? 49.366 7.154 75.306 1.00 11.83 139 THR C C 1
ATOM 3961 O O . THR C 1 161 ? 49.039 6.642 76.380 1.00 12.12 139 THR C O 1
ATOM 3965 N N . LEU C 1 162 ? 49.865 6.480 74.280 1.00 10.30 140 LEU C N 1
ATOM 3966 C CA . LEU C 1 162 ? 50.049 5.042 74.310 1.00 10.69 140 LEU C CA 1
ATOM 3967 C C . LEU C 1 162 ? 51.547 4.726 74.417 1.00 10.63 140 LEU C C 1
ATOM 3968 O O . LEU C 1 162 ? 52.321 5.009 73.476 1.00 10.20 140 LEU C O 1
ATOM 3973 N N . LEU C 1 163 ? 51.931 4.163 75.566 1.00 10.37 141 LEU C N 1
ATOM 3974 C CA . LEU C 1 163 ? 53.231 3.563 75.769 1.00 10.61 141 LEU C CA 1
ATOM 3975 C C . LEU C 1 163 ? 53.284 2.280 75.004 1.00 10.64 141 LEU C C 1
ATOM 3976 O O . LEU C 1 163 ? 52.314 1.533 75.007 1.00 10.72 141 LEU C O 1
ATOM 3981 N N . VAL C 1 164 ? 54.414 2.033 74.340 1.00 10.94 142 VAL C N 1
ATOM 3982 C CA . VAL C 1 164 ? 54.586 0.881 73.479 1.00 10.80 142 VAL C CA 1
ATOM 3983 C C . VAL C 1 164 ? 55.878 0.151 73.824 1.00 11.21 142 VAL C C 1
ATOM 3984 O O . VAL C 1 164 ? 56.973 0.758 73.804 1.00 11.97 142 VAL C O 1
ATOM 3988 N N . ALA C 1 165 ? 55.738 -1.126 74.209 1.00 11.40 143 ALA C N 1
ATOM 3989 C CA . ALA C 1 165 ? 56.865 -2.096 74.314 1.00 11.33 143 ALA C CA 1
ATOM 3990 C C . ALA C 1 165 ? 56.644 -3.168 73.284 1.00 11.24 143 ALA C C 1
ATOM 3991 O O . ALA C 1 165 ? 55.555 -3.284 72.738 1.00 11.49 143 ALA C O 1
ATOM 3993 N N . GLY C 1 166 ? 57.661 -3.981 73.028 1.00 12.01 144 GLY C N 1
ATOM 3994 C CA . GLY C 1 166 ? 57.466 -5.165 72.180 1.00 11.27 144 GLY C CA 1
ATOM 3995 C C . GLY C 1 166 ? 58.612 -5.535 71.290 1.00 11.06 144 GLY C C 1
ATOM 3996 O O . GLY C 1 166 ? 59.721 -4.970 71.352 1.00 10.72 144 GLY C O 1
ATOM 3997 N N . ALA C 1 167 ? 58.325 -6.521 70.453 1.00 10.95 145 ALA C N 1
ATOM 3998 C CA . ALA C 1 167 ? 59.257 -6.977 69.429 1.00 10.34 145 ALA C CA 1
ATOM 3999 C C . ALA C 1 167 ? 58.467 -7.014 68.111 1.00 10.07 145 ALA C C 1
ATOM 4000 O O . ALA C 1 167 ? 57.244 -7.226 68.137 1.00 10.03 145 ALA C O 1
ATOM 4002 N N . THR C 1 168 ? 59.114 -6.762 66.972 1.00 9.98 146 THR C N 1
ATOM 4003 C CA . THR C 1 168 ? 60.485 -6.294 66.894 1.00 10.08 146 THR C CA 1
ATOM 4004 C C . THR C 1 168 ? 60.479 -4.827 66.564 1.00 10.49 146 THR C C 1
ATOM 4005 O O . THR C 1 168 ? 59.495 -4.302 65.949 1.00 11.72 146 THR C O 1
ATOM 4009 N N . THR C 1 169 ? 61.547 -4.143 66.974 1.00 9.91 147 THR C N 1
ATOM 4010 C CA . THR C 1 169 ? 61.632 -2.697 66.847 1.00 9.82 147 THR C CA 1
ATOM 4011 C C . THR C 1 169 ? 61.424 -2.270 65.390 1.00 10.23 147 THR C C 1
ATOM 4012 O O . THR C 1 169 ? 60.687 -1.301 65.108 1.00 11.80 147 THR C O 1
ATOM 4016 N N . SER C 1 170 ? 62.051 -3.012 64.477 1.00 10.26 148 SER C N 1
ATOM 4017 C CA . SER C 1 170 ? 62.014 -2.751 63.055 1.00 10.54 148 SER C CA 1
ATOM 4018 C C . SER C 1 170 ? 60.809 -3.405 62.396 1.00 11.36 148 SER C C 1
ATOM 4019 O O . SER C 1 170 ? 60.566 -3.208 61.225 1.00 12.65 148 SER C O 1
ATOM 4022 N N . GLY C 1 171 ? 60.047 -4.194 63.134 1.00 11.40 149 GLY C N 1
ATOM 4023 C CA . GLY C 1 171 ? 58.999 -4.929 62.527 1.00 11.06 149 GLY C CA 1
ATOM 4024 C C . GLY C 1 171 ? 57.682 -4.456 63.057 1.00 11.07 149 GLY C C 1
ATOM 4025 O O . GLY C 1 171 ? 57.184 -3.388 62.646 1.00 12.68 149 GLY C O 1
ATOM 4033 N N . VAL C 1 173 ? 56.685 -3.392 66.035 1.00 10.58 151 VAL C N 1
ATOM 4034 C CA . VAL C 1 173 ? 56.636 -2.242 66.917 1.00 9.39 151 VAL C CA 1
ATOM 4035 C C . VAL C 1 173 ? 56.500 -0.978 66.123 1.00 9.24 151 VAL C C 1
ATOM 4036 O O . VAL C 1 173 ? 55.579 -0.186 66.325 1.00 9.16 151 VAL C O 1
ATOM 4040 N N . ARG C 1 174 ? 57.424 -0.782 65.195 1.00 9.45 152 ARG C N 1
ATOM 4041 C CA . ARG C 1 174 ? 57.344 0.360 64.331 1.00 9.25 152 ARG C CA 1
ATOM 4042 C C . ARG C 1 174 ? 56.024 0.462 63.630 1.00 9.10 152 ARG C C 1
ATOM 4043 O O . ARG C 1 174 ? 55.504 1.560 63.446 1.00 9.52 152 ARG C O 1
ATOM 4051 N N . ALA C 1 175 ? 55.549 -0.669 63.142 1.00 9.08 153 ALA C N 1
ATOM 4052 C CA . ALA C 1 175 ? 54.312 -0.720 62.410 1.00 9.00 153 ALA C CA 1
ATOM 4053 C C . ALA C 1 175 ? 53.170 -0.370 63.345 1.00 8.93 153 ALA C C 1
ATOM 4054 O O . ALA C 1 175 ? 52.300 0.418 62.995 1.00 8.87 153 ALA C O 1
ATOM 4056 N N . SER C 1 176 ? 53.201 -0.867 64.570 1.00 8.97 154 SER C N 1
ATOM 4057 C CA . SER C 1 176 ? 52.156 -0.492 65.567 1.00 8.95 154 SER C CA 1
ATOM 4058 C C . SER C 1 176 ? 52.195 0.992 65.959 1.00 8.94 154 SER C C 1
ATOM 4059 O O . SER C 1 176 ? 51.153 1.602 66.175 1.00 8.91 154 SER C O 1
ATOM 4062 N N . VAL C 1 177 ? 53.397 1.577 65.979 1.00 9.01 155 VAL C N 1
ATOM 4063 C CA . VAL C 1 177 ? 53.623 2.962 66.401 1.00 9.09 155 VAL C CA 1
ATOM 4064 C C . VAL C 1 177 ? 53.141 3.935 65.317 1.00 9.06 155 VAL C C 1
ATOM 4065 O O . VAL C 1 177 ? 52.496 4.971 65.601 1.00 9.11 155 VAL C O 1
ATOM 4069 N N . VAL C 1 178 ? 53.444 3.613 64.071 1.00 9.02 156 VAL C N 1
ATOM 4070 C CA . VAL C 1 178 ? 52.915 4.413 62.978 1.00 9.03 156 VAL C CA 1
ATOM 4071 C C . VAL C 1 178 ? 51.387 4.415 63.009 1.00 8.93 156 VAL C C 1
ATOM 4072 O O . VAL C 1 178 ? 50.782 5.464 62.918 1.00 8.99 156 VAL C O 1
ATOM 4076 N N . ASP C 1 179 ? 50.759 3.255 63.235 1.00 8.86 157 ASP C N 1
ATOM 4077 C CA . ASP C 1 179 ? 49.289 3.187 63.265 1.00 8.89 157 ASP C CA 1
ATOM 4078 C C . ASP C 1 179 ? 48.745 3.895 64.481 1.00 9.69 157 ASP C C 1
ATOM 4079 O O . ASP C 1 179 ? 47.685 4.574 64.404 1.00 9.81 157 ASP C O 1
ATOM 4084 N N . ALA C 1 180 ? 49.474 3.791 65.592 1.00 8.95 158 ALA C N 1
ATOM 4085 C CA . ALA C 1 180 ? 48.971 4.343 66.835 1.00 8.98 158 ALA C CA 1
ATOM 4086 C C . ALA C 1 180 ? 48.871 5.834 66.599 1.00 9.50 158 ALA C C 1
ATOM 4087 O O . ALA C 1 180 ? 47.804 6.415 66.806 1.00 11.91 158 ALA C O 1
ATOM 4089 N N . MET C 1 181 ? 49.933 6.461 66.080 1.00 9.39 159 MET C N 1
ATOM 4090 C CA . MET C 1 181 ? 49.893 7.899 65.784 1.00 9.30 159 MET C CA 1
ATOM 4091 C C . MET C 1 181 ? 48.838 8.260 64.737 1.00 9.25 159 MET C C 1
ATOM 4092 O O . MET C 1 181 ? 48.151 9.293 64.817 1.00 9.38 159 MET C O 1
ATOM 4097 N N . SER C 1 182 ? 48.711 7.401 63.722 1.00 9.25 160 SER C N 1
ATOM 4098 C CA . SER C 1 182 ? 47.787 7.663 62.623 1.00 9.10 160 SER C CA 1
ATOM 4099 C C . SER C 1 182 ? 46.341 7.715 63.164 1.00 9.06 160 SER C C 1
ATOM 4100 O O . SER C 1 182 ? 45.513 8.532 62.726 1.00 9.73 160 SER C O 1
ATOM 4103 N N . ALA C 1 183 ? 46.076 6.853 64.129 1.00 8.98 161 ALA C N 1
ATOM 4104 C CA . ALA C 1 183 ? 44.739 6.603 64.696 1.00 8.96 161 ALA C CA 1
ATOM 4105 C C . ALA C 1 183 ? 44.413 7.633 65.759 1.00 9.12 161 ALA C C 1
ATOM 4106 O O . ALA C 1 183 ? 43.360 7.609 66.338 1.00 9.16 161 ALA C O 1
ATOM 4108 N N . GLY C 1 184 ? 45.324 8.539 66.029 1.00 9.25 162 GLY C N 1
ATOM 4109 C CA . GLY C 1 184 ? 45.039 9.638 66.945 1.00 9.47 162 GLY C CA 1
ATOM 4110 C C . GLY C 1 184 ? 45.627 9.620 68.325 1.00 9.60 162 GLY C C 1
ATOM 4111 O O . GLY C 1 184 ? 45.322 10.504 69.090 1.00 9.83 162 GLY C O 1
ATOM 4112 N N . PHE C 1 185 ? 46.472 8.639 68.636 1.00 9.50 163 PHE C N 1
ATOM 4113 C CA . PHE C 1 185 ? 47.085 8.513 69.968 1.00 9.65 163 PHE C CA 1
ATOM 4114 C C . PHE C 1 185 ? 48.541 8.984 69.915 1.00 9.76 163 PHE C C 1
ATOM 4115 O O . PHE C 1 185 ? 49.186 8.905 68.874 1.00 9.66 163 PHE C O 1
ATOM 4123 N N . ARG C 1 186 ? 49.044 9.503 71.023 1.00 10.02 164 ARG C N 1
ATOM 4124 C CA . ARG C 1 186 ? 50.429 9.946 71.112 1.00 10.18 164 ARG C CA 1
ATOM 4125 C C . ARG C 1 186 ? 51.320 8.758 71.475 1.00 10.43 164 ARG C C 1
ATOM 4126 O O . ARG C 1 186 ? 51.345 8.311 72.628 1.00 10.70 164 ARG C O 1
ATOM 4134 N N . PRO C 1 187 ? 52.050 8.205 70.496 1.00 9.90 165 PRO C N 1
ATOM 4135 C CA . PRO C 1 187 ? 52.861 7.067 70.928 1.00 10.02 165 PRO C CA 1
ATOM 4136 C C . PRO C 1 187 ? 54.033 7.502 71.801 1.00 10.13 165 PRO C C 1
ATOM 4137 O O . PRO C 1 187 ? 54.640 8.536 71.557 1.00 10.49 165 PRO C O 1
ATOM 4141 N N . LEU C 1 188 ? 54.314 6.712 72.821 1.00 10.26 166 LEU C N 1
ATOM 4142 C CA . LEU C 1 188 ? 55.490 6.868 73.671 1.00 10.74 166 LEU C CA 1
ATOM 4143 C C . LEU C 1 188 ? 56.262 5.579 73.576 1.00 10.81 166 LEU C C 1
ATOM 4144 O O . LEU C 1 188 ? 55.924 4.581 74.255 1.00 10.66 166 LEU C O 1
ATOM 4149 N N . VAL C 1 189 ? 57.275 5.560 72.718 1.00 11.17 167 VAL C N 1
ATOM 4150 C CA . VAL C 1 189 ? 58.067 4.324 72.524 1.00 11.24 167 VAL C CA 1
ATOM 4151 C C . VAL C 1 189 ? 59.081 4.167 73.640 1.00 12.05 167 VAL C C 1
ATOM 4152 O O . VAL C 1 189 ? 59.925 5.025 73.842 1.00 13.00 167 VAL C O 1
ATOM 4156 N N . LEU C 1 190 ? 58.989 3.068 74.368 1.00 13.39 168 LEU C N 1
ATOM 4157 C CA . LEU C 1 190 ? 59.958 2.756 75.438 1.00 13.64 168 LEU C CA 1
ATOM 4158 C C . LEU C 1 190 ? 61.207 2.184 74.823 1.00 14.37 168 LEU C C 1
ATOM 4159 O O . LEU C 1 190 ? 61.252 0.998 74.459 1.00 14.46 168 LEU C O 1
ATOM 4164 N N . SER C 1 191 ? 62.236 3.016 74.725 1.00 15.07 169 SER C N 1
ATOM 4165 C CA . SER C 1 191 ? 63.408 2.707 73.903 1.00 15.20 169 SER C CA 1
ATOM 4166 C C . SER C 1 191 ? 64.126 1.429 74.321 1.00 15.37 169 SER C C 1
ATOM 4167 O O . SER C 1 191 ? 64.757 0.759 73.476 1.00 15.36 169 SER C O 1
ATOM 4170 N N . ASP C 1 192 ? 64.031 1.102 75.613 1.00 15.67 170 ASP C N 1
ATOM 4171 C CA . ASP C 1 192 ? 64.691 -0.078 76.195 1.00 15.21 170 ASP C CA 1
ATOM 4172 C C . ASP C 1 192 ? 63.699 -1.215 76.517 1.00 14.81 170 ASP C C 1
ATOM 4173 O O . ASP C 1 192 ? 64.042 -2.217 77.179 1.00 14.24 170 ASP C O 1
ATOM 4178 N N . CYS C 1 193 ? 62.461 -1.052 76.056 1.00 13.97 171 CYS C N 1
ATOM 4179 C CA . CYS C 1 193 ? 61.445 -2.091 76.169 1.00 13.56 171 CYS C CA 1
ATOM 4180 C C . CYS C 1 193 ? 60.990 -2.570 74.785 1.00 12.18 171 CYS C C 1
ATOM 4181 O O . CYS C 1 193 ? 59.971 -3.293 74.654 1.00 11.78 171 CYS C O 1
ATOM 4184 N N . VAL C 1 194 ? 61.725 -2.155 73.767 1.00 11.10 172 VAL C N 1
ATOM 4185 C CA . VAL C 1 194 ? 61.482 -2.606 72.415 1.00 10.81 172 VAL C CA 1
ATOM 4186 C C . VAL C 1 194 ? 62.763 -3.325 71.977 1.00 11.31 172 VAL C C 1
ATOM 4187 O O . VAL C 1 194 ? 63.855 -2.795 72.127 1.00 11.90 172 VAL C O 1
ATOM 4191 N N . GLY C 1 195 ? 62.642 -4.535 71.443 1.00 11.84 173 GLY C N 1
ATOM 4192 C CA . GLY C 1 195 ? 63.834 -5.292 71.075 1.00 12.46 173 GLY C CA 1
ATOM 4193 C C . GLY C 1 195 ? 63.804 -5.843 69.667 1.00 12.37 173 GLY C C 1
ATOM 4194 O O . GLY C 1 195 ? 62.704 -5.986 69.056 1.00 10.70 173 GLY C O 1
ATOM 4195 N N . ASP C 1 196 ? 65.012 -6.122 69.154 1.00 11.56 174 ASP C N 1
ATOM 4196 C CA . ASP C 1 196 ? 65.161 -6.608 67.803 1.00 12.33 174 ASP C CA 1
ATOM 4197 C C . ASP C 1 196 ? 66.266 -7.645 67.763 1.00 12.66 174 ASP C C 1
ATOM 4198 O O . ASP C 1 196 ? 66.990 -7.741 68.696 1.00 13.84 174 ASP C O 1
ATOM 4203 N N . ARG C 1 197 ? 66.392 -8.378 66.674 1.00 12.91 175 ARG C N 1
ATOM 4204 C CA . ARG C 1 197 ? 67.387 -9.419 66.522 1.00 14.44 175 ARG C CA 1
ATOM 4205 C C . ARG C 1 197 ? 68.670 -8.830 65.965 1.00 15.28 175 ARG C C 1
ATOM 4206 O O . ARG C 1 197 ? 69.775 -9.411 66.123 1.00 14.81 175 ARG C O 1
ATOM 4214 N N . ALA C 1 198 ? 68.535 -7.655 65.343 1.00 15.32 176 ALA C N 1
ATOM 4215 C CA . ALA C 1 198 ? 69.690 -6.894 64.900 1.00 15.69 176 ALA C CA 1
ATOM 4216 C C . ALA C 1 198 ? 69.680 -5.441 65.397 1.00 15.68 176 ALA C C 1
ATOM 4217 O O . ALA C 1 198 ? 68.665 -4.758 65.320 1.00 17.54 176 ALA C O 1
ATOM 4219 N N . LEU C 1 199 ? 70.813 -4.988 65.921 1.00 15.56 177 LEU C N 1
ATOM 4220 C CA . LEU C 1 199 ? 70.971 -3.622 66.453 1.00 15.39 177 LEU C CA 1
ATOM 4221 C C . LEU C 1 199 ? 70.788 -2.500 65.402 1.00 14.83 177 LEU C C 1
ATOM 4222 O O . LEU C 1 199 ? 70.182 -1.443 65.700 1.00 15.30 177 LEU C O 1
ATOM 4227 N N . GLY C 1 200 ? 71.359 -2.702 64.210 1.00 13.69 178 GLY C N 1
ATOM 4228 C CA . GLY C 1 200 ? 71.257 -1.734 63.108 1.00 13.16 178 GLY C CA 1
ATOM 4229 C C . GLY C 1 200 ? 69.819 -1.376 62.805 1.00 12.07 178 GLY C C 1
ATOM 4230 O O . GLY C 1 200 ? 69.442 -0.203 62.855 1.00 11.25 178 GLY C O 1
ATOM 4231 N N . PRO C 1 201 ? 68.999 -2.394 62.496 1.00 11.67 179 PRO C N 1
ATOM 4232 C CA . PRO C 1 201 ? 67.591 -2.066 62.269 1.00 11.47 179 PRO C CA 1
ATOM 4233 C C . PRO C 1 201 ? 66.935 -1.429 63.504 1.00 11.95 179 PRO C C 1
ATOM 4234 O O . PRO C 1 201 ? 66.165 -0.481 63.391 1.00 11.19 179 PRO C O 1
ATOM 4238 N N . HIS C 1 202 ? 67.265 -1.966 64.671 1.00 12.90 180 HIS C N 1
ATOM 4239 C CA . HIS C 1 202 ? 66.761 -1.469 65.920 1.00 13.92 180 HIS C CA 1
ATOM 4240 C C . HIS C 1 202 ? 66.920 0.050 65.990 1.00 14.68 180 HIS C C 1
ATOM 4241 O O . HIS C 1 202 ? 65.937 0.799 66.120 1.00 14.84 180 HIS C O 1
ATOM 4248 N N . GLU C 1 203 ? 68.167 0.477 65.883 1.00 15.21 181 GLU C N 1
ATOM 4249 C CA . GLU C 1 203 ? 68.515 1.891 65.981 1.00 15.99 181 GLU C CA 1
ATOM 4250 C C . GLU C 1 203 ? 67.990 2.655 64.826 1.00 14.51 181 GLU C C 1
ATOM 4251 O O . GLU C 1 203 ? 67.393 3.671 65.025 1.00 15.96 181 GLU C O 1
ATOM 4257 N N . ALA C 1 204 ? 68.187 2.164 63.616 1.00 13.62 182 ALA C N 1
ATOM 4258 C CA . ALA C 1 204 ? 67.628 2.828 62.414 1.00 12.48 182 ALA C CA 1
ATOM 4259 C C . ALA C 1 204 ? 66.190 3.175 62.623 1.00 11.32 182 ALA C C 1
ATOM 4260 O O . ALA C 1 204 ? 65.776 4.281 62.312 1.00 11.36 182 ALA C O 1
ATOM 4262 N N . ASN C 1 205 ? 65.432 2.238 63.199 1.00 10.74 183 ASN C N 1
ATOM 4263 C CA . ASN C 1 205 ? 63.992 2.409 63.381 1.00 10.14 183 ASN C CA 1
ATOM 4264 C C . ASN C 1 205 ? 63.571 3.259 64.558 1.00 10.64 183 ASN C C 1
ATOM 4265 O O . ASN C 1 205 ? 62.527 3.953 64.514 1.00 10.05 183 ASN C O 1
ATOM 4270 N N . LEU C 1 206 ? 64.354 3.185 65.637 1.00 11.42 184 LEU C N 1
ATOM 4271 C CA . LEU C 1 206 ? 64.183 4.119 66.737 1.00 11.75 184 LEU C CA 1
ATOM 4272 C C . LEU C 1 206 ? 64.409 5.534 66.235 1.00 12.53 184 LEU C C 1
ATOM 4273 O O . LEU C 1 206 ? 63.712 6.466 66.662 1.00 12.51 184 LEU C O 1
ATOM 4278 N N . PHE C 1 207 ? 65.363 5.691 65.312 1.00 12.44 185 PHE C N 1
ATOM 4279 C CA . PHE C 1 207 ? 65.663 7.003 64.771 1.00 12.68 185 PHE C CA 1
ATOM 4280 C C . PHE C 1 207 ? 64.480 7.560 63.992 1.00 12.23 185 PHE C C 1
ATOM 4281 O O . PHE C 1 207 ? 63.975 8.661 64.258 1.00 11.72 185 PHE C O 1
ATOM 4289 N N . ASP C 1 208 ? 64.030 6.773 63.032 1.00 12.24 186 ASP C N 1
ATOM 4290 C CA . ASP C 1 208 ? 62.825 7.095 62.286 1.00 12.52 186 ASP C CA 1
ATOM 4291 C C . ASP C 1 208 ? 61.650 7.511 63.179 1.00 12.46 186 ASP C C 1
ATOM 4292 O O . ASP C 1 208 ? 60.896 8.455 62.867 1.00 12.49 186 ASP C O 1
ATOM 4297 N N . MET C 1 209 ? 61.467 6.789 64.274 1.00 12.28 187 MET C N 1
ATOM 4298 C CA . MET C 1 209 ? 60.309 7.037 65.145 1.00 12.41 187 MET C CA 1
ATOM 4299 C C . MET C 1 209 ? 60.496 8.314 65.952 1.00 13.50 187 MET C C 1
ATOM 4300 O O . MET C 1 209 ? 59.583 9.130 66.060 1.00 13.54 187 MET C O 1
ATOM 4305 N N . ARG C 1 210 ? 61.703 8.533 66.456 1.00 15.22 188 ARG C N 1
ATOM 4306 C CA . ARG C 1 210 ? 61.998 9.748 67.196 1.00 16.80 188 ARG C CA 1
ATOM 4307 C C . ARG C 1 210 ? 61.739 10.991 66.322 1.00 16.03 188 ARG C C 1
ATOM 4308 O O . ARG C 1 210 ? 61.239 12.025 66.766 1.00 16.18 188 ARG C O 1
ATOM 4316 N N . GLN C 1 211 ? 62.045 10.845 65.058 1.00 15.33 189 GLN C N 1
ATOM 4317 C CA . GLN C 1 211 ? 61.998 11.940 64.119 1.00 15.56 189 GLN C CA 1
ATOM 4318 C C . GLN C 1 211 ? 60.583 12.201 63.574 1.00 14.22 189 GLN C C 1
ATOM 4319 O O . GLN C 1 211 ? 60.189 13.371 63.357 1.00 14.94 189 GLN C O 1
ATOM 4325 N N . LYS C 1 212 ? 59.789 11.142 63.396 1.00 12.08 190 LYS C N 1
ATOM 4326 C CA . LYS C 1 212 ? 58.577 11.253 62.617 1.00 11.05 190 LYS C CA 1
ATOM 4327 C C . LYS C 1 212 ? 57.277 10.981 63.361 1.00 11.09 190 LYS C C 1
ATOM 4328 O O . LYS C 1 212 ? 56.278 11.598 63.049 1.00 10.76 190 LYS C O 1
ATOM 4334 N N . TYR C 1 213 ? 57.300 10.097 64.359 1.00 11.15 191 TYR C N 1
ATOM 4335 C CA . TYR C 1 213 ? 56.086 9.474 64.843 1.00 10.63 191 TYR C CA 1
ATOM 4336 C C . TYR C 1 213 ? 55.874 9.452 66.338 1.00 10.34 191 TYR C C 1
ATOM 4337 O O . TYR C 1 213 ? 54.777 9.143 66.767 1.00 10.51 191 TYR C O 1
ATOM 4346 N N . ALA C 1 214 ? 56.869 9.719 67.166 1.00 10.59 192 ALA C N 1
ATOM 4347 C CA . ALA C 1 214 ? 56.639 9.503 68.590 1.00 10.50 192 ALA C CA 1
ATOM 4348 C C . ALA C 1 214 ? 57.593 10.202 69.540 1.00 12.01 192 ALA C C 1
ATOM 4349 O O . ALA C 1 214 ? 58.566 10.851 69.137 1.00 12.56 192 ALA C O 1
ATOM 4351 N N . ALA C 1 215 ? 57.242 10.097 70.823 1.00 12.90 193 ALA C N 1
ATOM 4352 C CA . ALA C 1 215 ? 58.123 10.407 71.914 1.00 13.61 193 ALA C CA 1
ATOM 4353 C C . ALA C 1 215 ? 58.902 9.127 72.173 1.00 13.56 193 ALA C C 1
ATOM 4354 O O . ALA C 1 215 ? 58.324 8.065 72.295 1.00 14.31 193 ALA C O 1
ATOM 4356 N N . VAL C 1 216 ? 60.214 9.218 72.231 1.00 14.26 194 VAL C N 1
ATOM 4357 C CA . VAL C 1 216 ? 61.048 8.045 72.510 1.00 14.19 194 VAL C CA 1
ATOM 4358 C C . VAL C 1 216 ? 61.838 8.325 73.798 1.00 15.49 194 VAL C C 1
ATOM 4359 O O . VAL C 1 216 ? 62.410 9.409 73.965 1.00 14.70 194 VAL C O 1
ATOM 4363 N N . MET C 1 217 ? 61.803 7.359 74.726 1.00 16.84 195 MET C N 1
ATOM 4364 C CA . MET C 1 217 ? 62.548 7.471 75.986 1.00 17.90 195 MET C CA 1
ATOM 4365 C C . MET C 1 217 ? 62.710 6.134 76.687 1.00 18.09 195 MET C C 1
ATOM 4366 O O . MET C 1 217 ? 62.047 5.169 76.379 1.00 16.44 195 MET C O 1
ATOM 4371 N N . THR C 1 218 ? 63.650 6.078 77.620 1.00 20.02 196 THR C N 1
ATOM 4372 C CA . THR C 1 218 ? 63.828 4.876 78.424 1.00 20.59 196 THR C CA 1
ATOM 4373 C C . THR C 1 218 ? 62.617 4.671 79.351 1.00 21.03 196 THR C C 1
ATOM 4374 O O . THR C 1 218 ? 61.856 5.615 79.609 1.00 22.16 196 THR C O 1
ATOM 4378 N N . HIS C 1 219 ? 62.414 3.453 79.851 1.00 20.95 197 HIS C N 1
ATOM 4379 C CA . HIS C 1 219 ? 61.225 3.172 80.687 1.00 21.01 197 HIS C CA 1
ATOM 4380 C C . HIS C 1 219 ? 61.219 3.979 81.952 1.00 22.29 197 HIS C C 1
ATOM 4381 O O . HIS C 1 219 ? 60.177 4.289 82.460 1.00 23.15 197 HIS C O 1
ATOM 4388 N N . ASP C 1 220 ? 62.389 4.311 82.474 1.00 24.52 198 ASP C N 1
ATOM 4389 C CA . ASP C 1 220 ? 62.463 5.039 83.733 1.00 25.88 198 ASP C CA 1
ATOM 4390 C C . ASP C 1 220 ? 62.061 6.483 83.525 1.00 25.39 198 ASP C C 1
ATOM 4391 O O . ASP C 1 220 ? 61.361 7.053 84.364 1.00 25.09 198 ASP C O 1
ATOM 4396 N N . GLU C 1 221 ? 62.522 7.065 82.423 1.00 24.74 199 GLU C N 1
ATOM 4397 C CA . GLU C 1 221 ? 62.098 8.394 82.035 1.00 24.99 199 GLU C CA 1
ATOM 4398 C C . GLU C 1 221 ? 60.549 8.395 81.875 1.00 24.64 199 GLU C C 1
ATOM 4399 O O . GLU C 1 221 ? 59.869 9.192 82.503 1.00 24.29 199 GLU C O 1
ATOM 4405 N N . ALA C 1 222 ? 60.011 7.457 81.093 1.00 23.66 200 ALA C N 1
ATOM 4406 C CA . ALA C 1 222 ? 58.574 7.392 80.841 1.00 23.98 200 ALA C CA 1
ATOM 4407 C C . ALA C 1 222 ? 57.749 7.273 82.127 1.00 25.03 200 ALA C C 1
ATOM 4408 O O . ALA C 1 222 ? 56.767 7.996 82.316 1.00 24.44 200 ALA C O 1
ATOM 4410 N N . LEU C 1 223 ? 58.139 6.338 82.987 1.00 25.92 201 LEU C N 1
ATOM 4411 C CA . LEU C 1 223 ? 57.390 6.078 84.194 1.00 27.07 201 LEU C CA 1
ATOM 4412 C C . LEU C 1 223 ? 57.402 7.297 85.095 1.00 27.91 201 LEU C C 1
ATOM 4413 O O . LEU C 1 223 ? 56.416 7.550 85.791 1.00 28.64 201 LEU C O 1
ATOM 4418 N N . ALA C 1 224 ? 58.494 8.053 85.090 1.00 28.36 202 ALA C N 1
ATOM 4419 C CA . ALA C 1 224 ? 58.580 9.239 85.949 1.00 29.26 202 ALA C CA 1
ATOM 4420 C C . ALA C 1 224 ? 57.819 10.437 85.372 1.00 29.18 202 ALA C C 1
ATOM 4421 O O . ALA C 1 224 ? 57.447 11.333 86.091 1.00 29.94 202 ALA C O 1
ATOM 4423 N N . LYS C 1 225 ? 57.583 10.464 84.077 1.00 29.21 203 LYS C N 1
ATOM 4424 C CA . LYS C 1 225 ? 56.923 11.621 83.473 1.00 29.45 203 LYS C CA 1
ATOM 4425 C C . LYS C 1 225 ? 55.435 11.414 83.301 1.00 29.06 203 LYS C C 1
ATOM 4426 O O . LYS C 1 225 ? 54.745 12.310 82.866 1.00 29.69 203 LYS C O 1
ATOM 4432 N N . THR C 1 226 ? 54.954 10.235 83.651 1.00 29.26 204 THR C N 1
ATOM 4433 C CA . THR C 1 226 ? 53.555 9.905 83.536 1.00 29.43 204 THR C CA 1
ATOM 4434 C C . THR C 1 226 ? 52.918 9.716 84.941 1.00 31.47 204 THR C C 1
ATOM 4435 O O . THR C 1 226 ? 52.047 8.869 85.102 1.00 31.66 204 THR C O 1
ATOM 4439 N N . LYS C 1 227 ? 53.336 10.557 85.908 1.00 33.48 205 LYS C N 1
ATOM 4440 C CA . LYS C 1 227 ? 52.972 10.512 87.356 1.00 35.23 205 LYS C CA 1
ATOM 4441 C C . LYS C 1 227 ? 53.801 9.459 88.126 1.00 34.94 205 LYS C C 1
ATOM 4447 N N . GLY D 1 28 ? 9.379 -8.002 69.723 1.00 48.37 6 GLY D N 1
ATOM 4448 C CA . GLY D 1 28 ? 8.804 -9.020 70.670 1.00 50.10 6 GLY D CA 1
ATOM 4449 C C . GLY D 1 28 ? 9.864 -9.877 71.362 1.00 50.50 6 GLY D C 1
ATOM 4450 O O . GLY D 1 28 ? 9.978 -9.897 72.589 1.00 50.19 6 GLY D O 1
ATOM 4451 N N . SER D 1 29 ? 10.628 -10.602 70.553 1.00 50.61 7 SER D N 1
ATOM 4452 C CA . SER D 1 29 ? 11.861 -11.261 70.996 1.00 51.30 7 SER D CA 1
ATOM 4453 C C . SER D 1 29 ? 12.877 -10.293 71.647 1.00 50.28 7 SER D C 1
ATOM 4454 O O . SER D 1 29 ? 13.666 -10.688 72.507 1.00 49.30 7 SER D O 1
ATOM 4457 N N . TYR D 1 30 ? 12.844 -9.039 71.201 1.00 49.79 8 TYR D N 1
ATOM 4458 C CA . TYR D 1 30 ? 13.775 -7.991 71.636 1.00 49.70 8 TYR D CA 1
ATOM 4459 C C . TYR D 1 30 ? 13.844 -7.850 73.165 1.00 51.27 8 TYR D C 1
ATOM 4460 O O . TYR D 1 30 ? 14.916 -8.025 73.756 1.00 51.29 8 TYR D O 1
ATOM 4469 N N . GLU D 1 31 ? 12.712 -7.533 73.786 1.00 52.90 9 GLU D N 1
ATOM 4470 C CA . GLU D 1 31 ? 12.599 -7.440 75.256 1.00 54.39 9 GLU D CA 1
ATOM 4471 C C . GLU D 1 31 ? 13.092 -8.711 75.990 1.00 54.93 9 GLU D C 1
ATOM 4472 O O . GLU D 1 31 ? 13.879 -8.614 76.945 1.00 54.88 9 GLU D O 1
ATOM 4478 N N . ARG D 1 32 ? 12.635 -9.882 75.534 1.00 55.33 10 ARG D N 1
ATOM 4479 C CA . ARG D 1 32 ? 13.009 -11.190 76.131 1.00 55.96 10 ARG D CA 1
ATOM 4480 C C . ARG D 1 32 ? 14.514 -11.460 76.134 1.00 54.11 10 ARG D C 1
ATOM 4481 O O . ARG D 1 32 ? 15.052 -12.062 77.072 1.00 54.38 10 ARG D O 1
ATOM 4489 N N . GLN D 1 33 ? 15.175 -11.035 75.059 1.00 51.60 11 GLN D N 1
ATOM 4490 C CA . GLN D 1 33 ? 16.600 -11.318 74.853 1.00 49.95 11 GLN D CA 1
ATOM 4491 C C . GLN D 1 33 ? 17.493 -10.154 75.279 1.00 47.83 11 GLN D C 1
ATOM 4492 O O . GLN D 1 33 ? 18.686 -10.178 75.013 1.00 47.79 11 GLN D O 1
ATOM 4498 N N . GLY D 1 34 ? 16.919 -9.152 75.942 1.00 45.94 12 GLY D N 1
ATOM 4499 C CA . GLY D 1 34 ? 17.694 -8.054 76.518 1.00 44.24 12 GLY D CA 1
ATOM 4500 C C . GLY D 1 34 ? 18.180 -6.999 75.541 1.00 41.44 12 GLY D C 1
ATOM 4501 O O . GLY D 1 34 ? 19.107 -6.274 75.832 1.00 41.20 12 GLY D O 1
ATOM 4502 N N . PHE D 1 35 ? 17.556 -6.896 74.381 1.00 39.43 13 PHE D N 1
ATOM 4503 C CA . PHE D 1 35 ? 17.883 -5.812 73.457 1.00 36.93 13 PHE D CA 1
ATOM 4504 C C . PHE D 1 35 ? 17.327 -4.480 73.985 1.00 35.84 13 PHE D C 1
ATOM 4505 O O . PHE D 1 35 ? 16.536 -4.434 74.942 1.00 37.10 13 PHE D O 1
ATOM 4513 N N . GLY D 1 36 ? 17.772 -3.398 73.375 1.00 33.26 14 GLY D N 1
ATOM 4514 C CA . GLY D 1 36 ? 17.320 -2.081 73.762 1.00 32.00 14 GLY D CA 1
ATOM 4515 C C . GLY D 1 36 ? 17.722 -1.603 75.149 1.00 30.94 14 GLY D C 1
ATOM 4516 O O . GLY D 1 36 ? 17.020 -0.770 75.734 1.00 30.68 14 GLY D O 1
ATOM 4517 N N . ALA D 1 37 ? 18.853 -2.072 75.683 1.00 28.83 15 ALA D N 1
ATOM 4518 C CA . ALA D 1 37 ? 19.290 -1.521 76.952 1.00 27.92 15 ALA D CA 1
ATOM 4519 C C . ALA D 1 37 ? 19.682 -0.040 76.758 1.00 26.09 15 ALA D C 1
ATOM 4520 O O . ALA D 1 37 ? 20.129 0.384 75.686 1.00 24.78 15 ALA D O 1
ATOM 4522 N N . ALA D 1 38 ? 19.482 0.732 77.811 1.00 25.20 16 ALA D N 1
ATOM 4523 C CA . ALA D 1 38 ? 19.874 2.115 77.847 1.00 24.43 16 ALA D CA 1
ATOM 4524 C C . ALA D 1 38 ? 21.352 2.249 77.526 1.00 23.24 16 ALA D C 1
ATOM 4525 O O . ALA D 1 38 ? 22.171 1.467 78.024 1.00 23.11 16 ALA D O 1
ATOM 4527 N N . LEU D 1 39 ? 21.685 3.223 76.689 1.00 21.81 17 LEU D N 1
ATOM 4528 C CA . LEU D 1 39 ? 23.090 3.648 76.538 1.00 22.15 17 LEU D CA 1
ATOM 4529 C C . LEU D 1 39 ? 23.321 4.921 77.346 1.00 22.39 17 LEU D C 1
ATOM 4530 O O . LEU D 1 39 ? 22.897 5.983 76.926 1.00 22.00 17 LEU D O 1
ATOM 4535 N N . PRO D 1 40 ? 23.948 4.802 78.523 1.00 23.36 18 PRO D N 1
ATOM 4536 C CA . PRO D 1 40 ? 24.147 5.982 79.369 1.00 23.92 18 PRO D CA 1
ATOM 4537 C C . PRO D 1 40 ? 25.070 6.945 78.661 1.00 23.15 18 PRO D C 1
ATOM 4538 O O . PRO D 1 40 ? 25.994 6.532 77.988 1.00 22.71 18 PRO D O 1
ATOM 4542 N N . LEU D 1 41 ? 24.792 8.227 78.792 1.00 23.60 19 LEU D N 1
ATOM 4543 C CA . LEU D 1 41 ? 25.539 9.262 78.079 1.00 22.94 19 LEU D CA 1
ATOM 4544 C C . LEU D 1 41 ? 26.827 9.544 78.817 1.00 22.89 19 LEU D C 1
ATOM 4545 O O . LEU D 1 41 ? 26.894 9.343 80.032 1.00 24.58 19 LEU D O 1
ATOM 4550 N N . LYS D 1 42 ? 27.852 9.996 78.102 1.00 21.72 20 LYS D N 1
ATOM 4551 C CA . LYS D 1 42 ? 29.141 10.242 78.735 1.00 21.38 20 LYS D CA 1
ATOM 4552 C C . LYS D 1 42 ? 29.924 11.306 77.978 1.00 20.43 20 LYS D C 1
ATOM 4553 O O . LYS D 1 42 ? 30.147 11.183 76.786 1.00 20.36 20 LYS D O 1
ATOM 4559 N N . ALA D 1 43 ? 30.316 12.357 78.688 1.00 19.92 21 ALA D N 1
ATOM 4560 C CA . ALA D 1 43 ? 31.141 13.412 78.151 1.00 18.70 21 ALA D CA 1
ATOM 4561 C C . ALA D 1 43 ? 32.504 12.816 78.029 1.00 18.02 21 ALA D C 1
ATOM 4562 O O . ALA D 1 43 ? 32.810 11.875 78.752 1.00 17.90 21 ALA D O 1
ATOM 4564 N N . PRO D 1 44 ? 33.346 13.369 77.142 1.00 17.16 22 PRO D N 1
ATOM 4565 C CA . PRO D 1 44 ? 33.022 14.505 76.256 1.00 16.34 22 PRO D CA 1
ATOM 4566 C C . PRO D 1 44 ? 32.142 14.127 75.073 1.00 15.07 22 PRO D C 1
ATOM 4567 O O . PRO D 1 44 ? 32.195 13.003 74.575 1.00 15.32 22 PRO D O 1
ATOM 4571 N N . TYR D 1 45 ? 31.331 15.098 74.661 1.00 14.38 23 TYR D N 1
ATOM 4572 C CA . TYR D 1 45 ? 30.356 14.971 73.605 1.00 12.30 23 TYR D CA 1
ATOM 4573 C C . TYR D 1 45 ? 30.939 15.443 72.335 1.00 11.53 23 TYR D C 1
ATOM 4574 O O . TYR D 1 45 ? 31.744 16.332 72.323 1.00 11.44 23 TYR D O 1
ATOM 4583 N N . GLY D 1 46 ? 30.491 14.852 71.242 1.00 11.20 24 GLY D N 1
ATOM 4584 C CA . GLY D 1 46 ? 30.868 15.307 69.925 1.00 10.52 24 GLY D CA 1
ATOM 4585 C C . GLY D 1 46 ? 29.592 15.390 69.133 1.00 11.06 24 GLY D C 1
ATOM 4586 O O . GLY D 1 46 ? 28.575 14.838 69.549 1.00 12.40 24 GLY D O 1
ATOM 4587 N N . LEU D 1 47 ? 29.614 16.110 68.014 1.00 10.33 25 LEU D N 1
ATOM 4588 C CA . LEU D 1 47 ? 28.510 16.108 67.114 1.00 9.32 25 LEU D CA 1
ATOM 4589 C C . LEU D 1 47 ? 29.015 15.756 65.704 1.00 9.06 25 LEU D C 1
ATOM 4590 O O . LEU D 1 47 ? 30.015 16.282 65.229 1.00 9.00 25 LEU D O 1
ATOM 4595 N N . LEU D 1 48 ? 28.318 14.819 65.065 1.00 9.06 26 LEU D N 1
ATOM 4596 C CA . LEU D 1 48 ? 28.495 14.529 63.654 1.00 8.78 26 LEU D CA 1
ATOM 4597 C C . LEU D 1 48 ? 27.257 14.948 62.907 1.00 8.85 26 LEU D C 1
ATOM 4598 O O . LEU D 1 48 ? 26.152 14.540 63.270 1.00 9.42 26 LEU D O 1
ATOM 4603 N N . ILE D 1 49 ? 27.407 15.767 61.875 1.00 8.84 27 ILE D N 1
ATOM 4604 C CA . ILE D 1 49 ? 26.265 15.994 60.955 1.00 8.92 27 ILE D CA 1
ATOM 4605 C C . ILE D 1 49 ? 26.530 15.244 59.661 1.00 8.80 27 ILE D C 1
ATOM 4606 O O . ILE D 1 49 ? 27.461 15.581 58.915 1.00 8.75 27 ILE D O 1
ATOM 4611 N N . VAL D 1 50 ? 25.735 14.204 59.412 1.00 8.80 28 VAL D N 1
ATOM 4612 C CA . VAL D 1 50 ? 25.916 13.393 58.214 1.00 8.74 28 VAL D CA 1
ATOM 4613 C C . VAL D 1 50 ? 25.150 13.930 57.003 1.00 9.27 28 VAL D C 1
ATOM 4614 O O . VAL D 1 50 ? 23.912 13.833 56.941 1.00 9.04 28 VAL D O 1
ATOM 4618 N N . ASP D 1 51 ? 25.897 14.484 56.041 1.00 9.12 29 ASP D N 1
ATOM 4619 C CA . ASP D 1 51 ? 25.446 14.626 54.663 1.00 9.05 29 ASP D CA 1
ATOM 4620 C C . ASP D 1 51 ? 24.273 15.563 54.396 1.00 9.82 29 ASP D C 1
ATOM 4621 O O . ASP D 1 51 ? 23.514 15.364 53.418 1.00 10.07 29 ASP D O 1
ATOM 4626 N N . PHE D 1 52 ? 24.120 16.595 55.210 1.00 9.87 30 PHE D N 1
ATOM 4627 C CA . PHE D 1 52 ? 23.047 17.554 54.980 1.00 9.93 30 PHE D CA 1
ATOM 4628 C C . PHE D 1 52 ? 23.530 18.521 53.895 1.00 10.43 30 PHE D C 1
ATOM 4629 O O . PHE D 1 52 ? 24.057 19.599 54.148 1.00 9.94 30 PHE D O 1
ATOM 4637 N N . VAL D 1 53 ? 23.356 18.093 52.657 1.00 10.92 31 VAL D N 1
ATOM 4638 C CA . VAL D 1 53 ? 23.974 18.795 51.552 1.00 11.16 31 VAL D CA 1
ATOM 4639 C C . VAL D 1 53 ? 22.872 19.188 50.588 1.00 12.59 31 VAL D C 1
ATOM 4640 O O . VAL D 1 53 ? 21.769 18.630 50.624 1.00 13.86 31 VAL D O 1
ATOM 4644 N N . ASN D 1 54 ? 23.147 20.146 49.733 1.00 13.49 32 ASN D N 1
ATOM 4645 C CA . ASN D 1 54 ? 22.073 20.740 48.946 1.00 15.22 32 ASN D CA 1
ATOM 4646 C C . ASN D 1 54 ? 21.288 19.715 48.169 1.00 15.65 32 ASN D C 1
ATOM 4647 O O . ASN D 1 54 ? 20.079 19.837 48.064 1.00 16.92 32 ASN D O 1
ATOM 4652 N N . GLY D 1 55 ? 21.989 18.718 47.630 1.00 16.09 33 GLY D N 1
ATOM 4653 C CA . GLY D 1 55 ? 21.375 17.657 46.843 1.00 15.96 33 GLY D CA 1
ATOM 4654 C C . GLY D 1 55 ? 20.445 16.773 47.662 1.00 16.25 33 GLY D C 1
ATOM 4655 O O . GLY D 1 55 ? 19.536 16.164 47.128 1.00 16.49 33 GLY D O 1
ATOM 4656 N N . PHE D 1 56 ? 20.680 16.684 48.963 1.00 16.61 34 PHE D N 1
ATOM 4657 C CA . PHE D 1 56 ? 19.826 15.883 49.833 1.00 16.89 34 PHE D CA 1
ATOM 4658 C C . PHE D 1 56 ? 18.699 16.681 50.455 1.00 17.57 34 PHE D C 1
ATOM 4659 O O . PHE D 1 56 ? 17.754 16.103 50.934 1.00 18.72 34 PHE D O 1
ATOM 4667 N N . ALA D 1 57 ? 18.824 17.991 50.486 1.00 18.16 35 ALA D N 1
ATOM 4668 C CA . ALA D 1 57 ? 17.777 18.857 51.011 1.00 19.93 35 ALA D CA 1
ATOM 4669 C C . ALA D 1 57 ? 16.744 19.131 49.936 1.00 21.12 35 ALA D C 1
ATOM 4670 O O . ALA D 1 57 ? 15.634 19.557 50.243 1.00 22.80 35 ALA D O 1
ATOM 4672 N N . ASP D 1 58 ? 17.121 18.906 48.687 1.00 21.66 36 ASP D N 1
ATOM 4673 C CA . ASP D 1 58 ? 16.276 19.198 47.554 1.00 23.46 36 ASP D CA 1
ATOM 4674 C C . ASP D 1 58 ? 15.466 17.977 47.085 1.00 23.60 36 ASP D C 1
ATOM 4675 O O . ASP D 1 58 ? 16.035 17.001 46.627 1.00 24.74 36 ASP D O 1
ATOM 4680 N N . PRO D 1 59 ? 14.140 18.018 47.192 1.00 24.47 37 PRO D N 1
ATOM 4681 C CA . PRO D 1 59 ? 13.364 16.813 46.854 1.00 24.68 37 PRO D CA 1
ATOM 4682 C C . PRO D 1 59 ? 13.352 16.474 45.354 1.00 25.13 37 PRO D C 1
ATOM 4683 O O . PRO D 1 59 ? 13.043 15.341 44.947 1.00 25.13 37 PRO D O 1
ATOM 4687 N N . ALA D 1 60 ? 13.727 17.462 44.561 1.00 25.62 38 ALA D N 1
ATOM 4688 C CA . ALA D 1 60 ? 13.982 17.297 43.146 1.00 26.12 38 ALA D CA 1
ATOM 4689 C C . ALA D 1 60 ? 15.240 16.467 42.868 1.00 25.79 38 ALA D C 1
ATOM 4690 O O . ALA D 1 60 ? 15.300 15.786 41.841 1.00 26.12 38 ALA D O 1
ATOM 4692 N N . GLN D 1 61 ? 16.248 16.485 43.749 1.00 25.10 39 GLN D N 1
ATOM 4693 C CA . GLN D 1 61 ? 17.426 15.598 43.503 1.00 24.99 39 GLN D CA 1
ATOM 4694 C C . GLN D 1 61 ? 17.503 14.333 44.376 1.00 23.38 39 GLN D C 1
ATOM 4695 O O . GLN D 1 61 ? 17.176 13.266 43.897 1.00 23.83 39 GLN D O 1
ATOM 4701 N N . PHE D 1 62 ? 17.921 14.436 45.624 1.00 22.02 40 PHE D N 1
ATOM 4702 C CA . PHE D 1 62 ? 18.008 13.270 46.507 1.00 20.92 40 PHE D CA 1
ATOM 4703 C C . PHE D 1 62 ? 17.190 13.353 47.795 1.00 19.54 40 PHE D C 1
ATOM 4704 O O . PHE D 1 62 ? 17.237 12.439 48.620 1.00 17.16 40 PHE D O 1
ATOM 4712 N N . GLY D 1 63 ? 16.461 14.456 47.977 1.00 19.43 41 GLY D N 1
ATOM 4713 C CA . GLY D 1 63 ? 15.797 14.733 49.228 1.00 19.19 41 GLY D CA 1
ATOM 4714 C C . GLY D 1 63 ? 14.349 14.304 49.183 1.00 19.32 41 GLY D C 1
ATOM 4715 O O . GLY D 1 63 ? 13.985 13.515 48.343 1.00 19.12 41 GLY D O 1
ATOM 4716 N N . GLY D 1 64 ? 13.531 14.934 50.041 1.00 19.37 42 GLY D N 1
ATOM 4717 C CA . GLY D 1 64 ? 12.133 14.610 50.223 1.00 18.76 42 GLY D CA 1
ATOM 4718 C C . GLY D 1 64 ? 11.830 14.285 51.675 1.00 18.05 42 GLY D C 1
ATOM 4719 O O . GLY D 1 64 ? 12.541 14.712 52.570 1.00 17.04 42 GLY D O 1
ATOM 4720 N N . GLY D 1 65 ? 10.750 13.542 51.896 1.00 17.94 43 GLY D N 1
ATOM 4721 C CA . GLY D 1 65 ? 10.289 13.203 53.242 1.00 17.68 43 GLY D CA 1
ATOM 4722 C C . GLY D 1 65 ? 10.460 14.262 54.323 1.00 16.81 43 GLY D C 1
ATOM 4723 O O . GLY D 1 65 ? 9.963 15.349 54.233 1.00 16.69 43 GLY D O 1
ATOM 4724 N N . ASN D 1 66 ? 11.213 13.922 55.347 1.00 16.96 44 ASN D N 1
ATOM 4725 C CA . ASN D 1 66 ? 11.347 14.741 56.533 1.00 16.40 44 ASN D CA 1
ATOM 4726 C C . ASN D 1 66 ? 12.802 15.262 56.712 1.00 15.73 44 ASN D C 1
ATOM 4727 O O . ASN D 1 66 ? 13.188 15.716 57.789 1.00 17.00 44 ASN D O 1
ATOM 4732 N N . ILE D 1 67 ? 13.579 15.239 55.634 1.00 14.72 45 ILE D N 1
ATOM 4733 C CA . ILE D 1 67 ? 14.940 15.770 55.596 1.00 12.65 45 ILE D CA 1
ATOM 4734 C C . ILE D 1 67 ? 14.921 17.243 55.943 1.00 13.30 45 ILE D C 1
ATOM 4735 O O . ILE D 1 67 ? 15.591 17.660 56.893 1.00 13.98 45 ILE D O 1
ATOM 4740 N N . ALA D 1 68 ? 14.147 18.029 55.210 1.00 13.57 46 ALA D N 1
ATOM 4741 C CA . ALA D 1 68 ? 14.065 19.489 55.441 1.00 14.24 46 ALA D CA 1
ATOM 4742 C C . ALA D 1 68 ? 13.816 19.835 56.905 1.00 14.48 46 ALA D C 1
ATOM 4743 O O . ALA D 1 68 ? 14.474 20.730 57.503 1.00 13.85 46 ALA D O 1
ATOM 4745 N N . ALA D 1 69 ? 12.820 19.159 57.462 1.00 14.94 47 ALA D N 1
ATOM 4746 C CA . ALA D 1 69 ? 12.538 19.249 58.873 1.00 15.45 47 ALA D CA 1
ATOM 4747 C C . ALA D 1 69 ? 13.811 19.016 59.679 1.00 15.53 47 ALA D C 1
ATOM 4748 O O . ALA D 1 69 ? 14.233 19.871 60.485 1.00 16.50 47 ALA D O 1
ATOM 4750 N N . ALA D 1 70 ? 14.448 17.872 59.425 1.00 14.54 48 ALA D N 1
ATOM 4751 C CA . ALA D 1 70 ? 15.614 17.454 60.187 1.00 13.20 48 ALA D CA 1
ATOM 4752 C C . ALA D 1 70 ? 16.748 18.476 60.101 1.00 12.61 48 ALA D C 1
ATOM 4753 O O . ALA D 1 70 ? 17.454 18.725 61.092 1.00 11.56 48 ALA D O 1
ATOM 4755 N N . ILE D 1 71 ? 16.883 19.118 58.939 1.00 12.32 49 ILE D N 1
ATOM 4756 C CA . ILE D 1 71 ? 17.936 20.107 58.754 1.00 12.13 49 ILE D CA 1
ATOM 4757 C C . ILE D 1 71 ? 17.764 21.315 59.680 1.00 12.72 49 ILE D C 1
ATOM 4758 O O . ILE D 1 71 ? 18.752 21.840 60.256 1.00 13.42 49 ILE D O 1
ATOM 4763 N N . GLU D 1 72 ? 16.519 21.751 59.853 1.00 12.28 50 GLU D N 1
ATOM 4764 C CA . GLU D 1 72 ? 16.260 22.952 60.635 1.00 12.42 50 GLU D CA 1
ATOM 4765 C C . GLU D 1 72 ? 16.400 22.673 62.102 1.00 12.13 50 GLU D C 1
ATOM 4766 O O . GLU D 1 72 ? 16.946 23.499 62.833 1.00 12.11 50 GLU D O 1
ATOM 4772 N N . THR D 1 73 ? 15.863 21.542 62.540 1.00 11.60 51 THR D N 1
ATOM 4773 C CA . THR D 1 73 ? 16.045 21.114 63.914 1.00 12.18 51 THR D CA 1
ATOM 4774 C C . THR D 1 73 ? 17.544 20.979 64.309 1.00 12.13 51 THR D C 1
ATOM 4775 O O . THR D 1 73 ? 17.957 21.416 65.388 1.00 12.28 51 THR D O 1
ATOM 4779 N N . THR D 1 74 ? 18.360 20.461 63.392 1.00 11.84 52 THR D N 1
ATOM 4780 C CA . THR D 1 74 ? 19.779 20.356 63.620 1.00 11.10 52 THR D CA 1
ATOM 4781 C C . THR D 1 74 ? 20.437 21.689 63.888 1.00 11.75 52 THR D C 1
ATOM 4782 O O . THR D 1 74 ? 21.397 21.742 64.628 1.00 12.16 52 THR D O 1
ATOM 4786 N N . ARG D 1 75 ? 19.911 22.774 63.358 1.00 13.23 53 ARG D N 1
ATOM 4787 C CA . ARG D 1 75 ? 20.548 24.086 63.590 1.00 14.54 53 ARG D CA 1
ATOM 4788 C C . ARG D 1 75 ? 20.667 24.385 65.078 1.00 15.29 53 ARG D C 1
ATOM 4789 O O . ARG D 1 75 ? 21.659 24.996 65.523 1.00 16.46 53 ARG D O 1
ATOM 4797 N N . THR D 1 76 ? 19.645 23.953 65.824 1.00 15.59 54 THR D N 1
ATOM 4798 C CA . THR D 1 76 ? 19.548 24.122 67.265 1.00 15.90 54 THR D CA 1
ATOM 4799 C C . THR D 1 76 ? 20.601 23.302 67.996 1.00 15.66 54 THR D C 1
ATOM 4800 O O . THR D 1 76 ? 21.170 23.757 68.987 1.00 17.27 54 THR D O 1
ATOM 4804 N N . VAL D 1 77 ? 20.880 22.099 67.504 1.00 14.79 55 VAL D N 1
ATOM 4805 C CA . VAL D 1 77 ? 21.904 21.233 68.096 1.00 13.50 55 VAL D CA 1
ATOM 4806 C C . VAL D 1 77 ? 23.305 21.749 67.795 1.00 13.74 55 VAL D C 1
ATOM 4807 O O . VAL D 1 77 ? 24.214 21.703 68.646 1.00 13.69 55 VAL D O 1
ATOM 4811 N N . LEU D 1 78 ? 23.465 22.271 66.578 1.00 13.46 56 LEU D N 1
ATOM 4812 C CA . LEU D 1 78 ? 24.724 22.809 66.140 1.00 13.36 56 LEU D CA 1
ATOM 4813 C C . LEU D 1 78 ? 25.061 24.104 66.883 1.00 13.78 56 LEU D C 1
ATOM 4814 O O . LEU D 1 78 ? 26.213 24.323 67.279 1.00 14.58 56 LEU D O 1
ATOM 4819 N N . ALA D 1 79 ? 24.081 24.954 67.115 1.00 14.35 57 ALA D N 1
ATOM 4820 C CA . ALA D 1 79 ? 24.350 26.154 67.894 1.00 14.27 57 ALA D CA 1
ATOM 4821 C C . ALA D 1 79 ? 24.747 25.776 69.332 1.00 14.72 57 ALA D C 1
ATOM 4822 O O . ALA D 1 79 ? 25.659 26.384 69.885 1.00 14.75 57 ALA D O 1
ATOM 4824 N N . ALA D 1 80 ? 24.104 24.746 69.913 1.00 15.17 58 ALA D N 1
ATOM 4825 C CA . ALA D 1 80 ? 24.452 24.271 71.285 1.00 15.09 58 ALA D CA 1
ATOM 4826 C C . ALA D 1 80 ? 25.849 23.689 71.397 1.00 14.48 58 ALA D C 1
ATOM 4827 O O . ALA D 1 80 ? 26.597 24.030 72.315 1.00 14.89 58 ALA D O 1
ATOM 4829 N N . ALA D 1 81 ? 26.185 22.780 70.482 1.00 14.18 59 ALA D N 1
ATOM 4830 C CA . ALA D 1 81 ? 27.541 22.270 70.342 1.00 13.38 59 ALA D CA 1
ATOM 4831 C C . ALA D 1 81 ? 28.573 23.380 70.387 1.00 14.02 59 ALA D C 1
ATOM 4832 O O . ALA D 1 81 ? 29.628 23.272 71.033 1.00 13.92 59 ALA D O 1
ATOM 4834 N N . ARG D 1 82 ? 28.286 24.434 69.658 1.00 15.21 60 ARG D N 1
ATOM 4835 C CA . ARG D 1 82 ? 29.211 25.562 69.550 1.00 16.32 60 ARG D CA 1
ATOM 4836 C C . ARG D 1 82 ? 29.282 26.356 70.832 1.00 17.62 60 ARG D C 1
ATOM 4837 O O . ARG D 1 82 ? 30.359 26.854 71.190 1.00 17.67 60 ARG D O 1
ATOM 4845 N N . GLU D 1 83 ? 28.131 26.468 71.511 1.00 18.76 61 GLU D N 1
ATOM 4846 C CA . GLU D 1 83 ? 28.009 27.165 72.815 1.00 19.97 61 GLU D CA 1
ATOM 4847 C C . GLU D 1 83 ? 28.772 26.418 73.922 1.00 20.02 61 GLU D C 1
ATOM 4848 O O . GLU D 1 83 ? 29.237 27.008 74.883 1.00 19.84 61 GLU D O 1
ATOM 4854 N N . ARG D 1 84 ? 28.863 25.104 73.778 1.00 19.87 62 ARG D N 1
ATOM 4855 C CA . ARG D 1 84 ? 29.425 24.232 74.800 1.00 19.74 62 ARG D CA 1
ATOM 4856 C C . ARG D 1 84 ? 30.791 23.736 74.432 1.00 19.50 62 ARG D C 1
ATOM 4857 O O . ARG D 1 84 ? 31.347 22.897 75.137 1.00 20.95 62 ARG D O 1
ATOM 4865 N N . GLY D 1 85 ? 31.319 24.181 73.297 1.00 18.81 63 GLY D N 1
ATOM 4866 C CA . GLY D 1 85 ? 32.695 23.846 72.920 1.00 18.19 63 GLY D CA 1
ATOM 4867 C C . GLY D 1 85 ? 32.941 22.400 72.505 1.00 16.88 63 GLY D C 1
ATOM 4868 O O . GLY D 1 85 ? 34.075 21.961 72.442 1.00 16.80 63 GLY D O 1
ATOM 4869 N N . TRP D 1 86 ? 31.879 21.678 72.173 1.00 16.07 64 TRP D N 1
ATOM 4870 C CA . TRP D 1 86 ? 31.971 20.298 71.700 1.00 14.37 64 TRP D CA 1
ATOM 4871 C C . TRP D 1 86 ? 32.727 20.210 70.383 1.00 13.38 64 TRP D C 1
ATOM 4872 O O . TRP D 1 86 ? 32.740 21.148 69.627 1.00 13.16 64 TRP D O 1
ATOM 4883 N N . ALA D 1 87 ? 33.340 19.063 70.106 1.00 12.38 65 ALA D N 1
ATOM 4884 C CA . ALA D 1 87 ? 33.943 18.806 68.819 1.00 10.89 65 ALA D CA 1
ATOM 4885 C C . ALA D 1 87 ? 32.832 18.604 67.784 1.00 10.51 65 ALA D C 1
ATOM 4886 O O . ALA D 1 87 ? 31.858 17.890 68.045 1.00 9.54 65 ALA D O 1
ATOM 4888 N N . VAL D 1 88 ? 32.992 19.234 66.612 1.00 9.95 66 VAL D N 1
ATOM 4889 C CA . VAL D 1 88 ? 31.994 19.159 65.538 1.00 9.34 66 VAL D CA 1
ATOM 4890 C C . VAL D 1 88 ? 32.624 18.649 64.222 1.00 9.39 66 VAL D C 1
ATOM 4891 O O . VAL D 1 88 ? 33.634 19.200 63.720 1.00 9.68 66 VAL D O 1
ATOM 4895 N N . ALA D 1 89 ? 32.046 17.577 63.683 1.00 9.22 67 ALA D N 1
ATOM 4896 C CA . ALA D 1 89 ? 32.383 17.077 62.353 1.00 8.89 67 ALA D CA 1
ATOM 4897 C C . ALA D 1 89 ? 31.158 17.022 61.469 1.00 8.88 67 ALA D C 1
ATOM 4898 O O . ALA D 1 89 ? 30.034 16.849 61.958 1.00 8.79 67 ALA D O 1
ATOM 4900 N N . HIS D 1 90 ? 31.410 17.156 60.157 1.00 9.10 68 HIS D N 1
ATOM 4901 C CA . HIS D 1 90 ? 30.386 17.180 59.113 1.00 9.30 68 HIS D CA 1
ATOM 4902 C C . HIS D 1 90 ? 30.860 16.236 58.061 1.00 9.65 68 HIS D C 1
ATOM 4903 O O . HIS D 1 90 ? 32.077 16.164 57.822 1.00 11.47 68 HIS D O 1
ATOM 4910 N N . SER D 1 91 ? 29.949 15.501 57.432 1.00 8.96 69 SER D N 1
ATOM 4911 C CA . SER D 1 91 ? 30.346 14.702 56.293 1.00 9.10 69 SER D CA 1
ATOM 4912 C C . SER D 1 91 ? 29.659 15.170 55.038 1.00 9.59 69 SER D C 1
ATOM 4913 O O . SER D 1 91 ? 28.590 15.781 55.079 1.00 10.27 69 SER D O 1
ATOM 4916 N N . ARG D 1 92 ? 30.341 14.952 53.917 1.00 10.74 70 ARG D N 1
ATOM 4917 C CA . ARG D 1 92 ? 29.797 15.222 52.585 1.00 10.33 70 ARG D CA 1
ATOM 4918 C C . ARG D 1 92 ? 30.270 14.075 51.754 1.00 10.01 70 ARG D C 1
ATOM 4919 O O . ARG D 1 92 ? 31.371 13.598 51.993 1.00 10.48 70 ARG D O 1
ATOM 4927 N N . ILE D 1 93 ? 29.459 13.639 50.786 1.00 10.29 71 ILE D N 1
ATOM 4928 C CA . ILE D 1 93 ? 29.835 12.606 49.816 1.00 9.45 71 ILE D CA 1
ATOM 4929 C C . ILE D 1 93 ? 30.527 13.325 48.697 1.00 10.09 71 ILE D C 1
ATOM 4930 O O . ILE D 1 93 ? 30.030 14.352 48.226 1.00 10.30 71 ILE D O 1
ATOM 4935 N N . VAL D 1 94 ? 31.669 12.801 48.256 1.00 10.06 72 VAL D N 1
ATOM 4936 C CA . VAL D 1 94 ? 32.412 13.451 47.166 1.00 10.57 72 VAL D CA 1
ATOM 4937 C C . VAL D 1 94 ? 33.132 12.386 46.388 1.00 11.24 72 VAL D C 1
ATOM 4938 O O . VAL D 1 94 ? 33.937 11.657 46.959 1.00 11.72 72 VAL D O 1
ATOM 4942 N N . TYR D 1 95 ? 32.807 12.282 45.099 1.00 12.36 73 TYR D N 1
ATOM 4943 C CA . TYR D 1 95 ? 33.547 11.474 44.110 1.00 12.10 73 TYR D CA 1
ATOM 4944 C C . TYR D 1 95 ? 34.441 12.385 43.258 1.00 13.38 73 TYR D C 1
ATOM 4945 O O . TYR D 1 95 ? 34.177 13.572 43.081 1.00 13.69 73 TYR D O 1
ATOM 4954 N N . ALA D 1 96 ? 35.513 11.819 42.729 1.00 14.51 74 ALA D N 1
ATOM 4955 C CA . ALA D 1 96 ? 36.406 12.569 41.877 1.00 15.60 74 ALA D CA 1
ATOM 4956 C C . ALA D 1 96 ? 35.685 13.053 40.594 1.00 17.18 74 ALA D C 1
ATOM 4957 O O . ALA D 1 96 ? 34.750 12.382 40.090 1.00 16.27 74 ALA D O 1
ATOM 4959 N N . ASP D 1 97 ? 36.177 14.190 40.077 1.00 18.08 75 ASP D N 1
ATOM 4960 C CA . ASP D 1 97 ? 35.606 14.877 38.931 1.00 20.11 75 ASP D CA 1
ATOM 4961 C C . ASP D 1 97 ? 35.577 13.992 37.679 1.00 21.22 75 ASP D C 1
ATOM 4962 O O . ASP D 1 97 ? 34.635 14.103 36.886 1.00 22.27 75 ASP D O 1
ATOM 4967 N N . ASP D 1 98 ? 36.609 13.145 37.503 1.00 21.38 76 ASP D N 1
ATOM 4968 C CA . ASP D 1 98 ? 36.697 12.178 36.379 1.00 21.13 76 ASP D CA 1
ATOM 4969 C C . ASP D 1 98 ? 36.145 10.773 36.679 1.00 19.92 76 ASP D C 1
ATOM 4970 O O . ASP D 1 98 ? 36.388 9.832 35.905 1.00 20.79 76 ASP D O 1
ATOM 4975 N N . ASP D 1 99 ? 35.389 10.646 37.764 1.00 17.42 77 ASP D N 1
ATOM 4976 C CA . ASP D 1 99 ? 34.811 9.376 38.188 1.00 16.93 77 ASP D CA 1
ATOM 4977 C C . ASP D 1 99 ? 35.837 8.322 38.574 1.00 15.53 77 ASP D C 1
ATOM 4978 O O . ASP D 1 99 ? 35.474 7.159 38.656 1.00 16.35 77 ASP D O 1
ATOM 4983 N N . ALA D 1 100 ? 37.087 8.704 38.813 1.00 14.15 78 ALA D N 1
ATOM 4984 C CA . ALA D 1 100 ? 38.160 7.748 39.093 1.00 13.85 78 ALA D CA 1
ATOM 4985 C C . ALA D 1 100 ? 37.822 6.802 40.232 1.00 12.68 78 ALA D C 1
ATOM 4986 O O . ALA D 1 100 ? 38.138 5.636 40.151 1.00 12.62 78 ALA D O 1
ATOM 4988 N N . ASP D 1 101 ? 37.160 7.314 41.262 1.00 12.41 79 ASP D N 1
ATOM 4989 C CA . ASP D 1 101 ? 36.727 6.504 42.421 1.00 12.14 79 ASP D CA 1
ATOM 4990 C C . ASP D 1 101 ? 35.254 6.029 42.389 1.00 12.17 79 ASP D C 1
ATOM 4991 O O . ASP D 1 101 ? 34.712 5.579 43.405 1.00 12.57 79 ASP D O 1
ATOM 4996 N N . GLY D 1 102 ? 34.602 6.129 41.239 1.00 12.38 80 GLY D N 1
ATOM 4997 C CA . GLY D 1 102 ? 33.320 5.457 41.033 1.00 11.93 80 GLY D CA 1
ATOM 4998 C C . GLY D 1 102 ? 33.433 4.054 41.556 1.00 11.48 80 GLY D C 1
ATOM 4999 O O . GLY D 1 102 ? 34.379 3.359 41.234 1.00 12.53 80 GLY D O 1
ATOM 5000 N N . ASN D 1 103 ? 32.479 3.649 42.382 1.00 11.45 81 ASN D N 1
ATOM 5001 C CA . ASN D 1 103 ? 32.607 2.443 43.189 1.00 10.98 81 ASN D CA 1
ATOM 5002 C C . ASN D 1 103 ? 31.300 1.609 43.126 1.00 11.60 81 ASN D C 1
ATOM 5003 O O . ASN D 1 103 ? 30.447 1.861 42.255 1.00 11.90 81 ASN D O 1
ATOM 5008 N N . ILE D 1 104 ? 31.147 0.629 44.023 1.00 11.36 82 ILE D N 1
ATOM 5009 C CA . ILE D 1 104 ? 29.987 -0.274 44.018 1.00 11.67 82 ILE D CA 1
ATOM 5010 C C . ILE D 1 104 ? 28.713 0.485 44.434 1.00 11.56 82 ILE D C 1
ATOM 5011 O O . ILE D 1 104 ? 27.689 0.329 43.832 1.00 11.38 82 ILE D O 1
ATOM 5016 N N . PHE D 1 105 ? 28.830 1.352 45.447 1.00 11.62 83 PHE D N 1
ATOM 5017 C CA . PHE D 1 105 ? 27.788 2.294 45.839 1.00 11.02 83 PHE D CA 1
ATOM 5018 C C . PHE D 1 105 ? 27.287 3.110 44.647 1.00 11.80 83 PHE D C 1
ATOM 5019 O O . PHE D 1 105 ? 26.084 3.298 44.516 1.00 11.49 83 PHE D O 1
ATOM 5027 N N . SER D 1 106 ? 28.190 3.602 43.794 1.00 12.11 84 SER D N 1
ATOM 5028 C CA . SER D 1 106 ? 27.772 4.431 42.664 1.00 13.16 84 SER D CA 1
ATOM 5029 C C . SER D 1 106 ? 27.193 3.641 41.483 1.00 15.06 84 SER D C 1
ATOM 5030 O O . SER D 1 106 ? 26.649 4.224 40.528 1.00 15.68 84 SER D O 1
ATOM 5033 N N . ILE D 1 107 ? 27.258 2.314 41.560 1.00 16.59 85 ILE D N 1
ATOM 5034 C CA . ILE D 1 107 ? 26.504 1.455 40.632 1.00 16.96 85 ILE D CA 1
ATOM 5035 C C . ILE D 1 107 ? 25.073 1.350 41.067 1.00 17.68 85 ILE D C 1
ATOM 5036 O O . ILE D 1 107 ? 24.162 1.525 40.232 1.00 19.08 85 ILE D O 1
ATOM 5041 N N . LYS D 1 108 ? 24.853 1.067 42.354 1.00 17.35 86 LYS D N 1
ATOM 5042 C CA . LYS D 1 108 ? 23.489 0.934 42.896 1.00 17.54 86 LYS D CA 1
ATOM 5043 C C . LYS D 1 108 ? 22.706 2.248 42.864 1.00 17.47 86 LYS D C 1
ATOM 5044 O O . LYS D 1 108 ? 21.464 2.265 42.671 1.00 17.65 86 LYS D O 1
ATOM 5050 N N . VAL D 1 109 ? 23.432 3.337 43.083 1.00 17.31 87 VAL D N 1
ATOM 50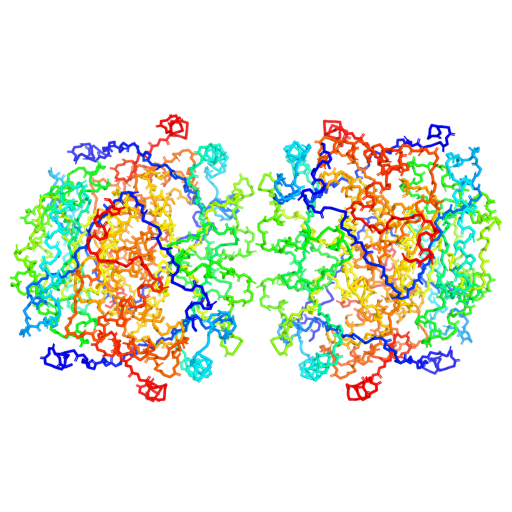51 C CA . VAL D 1 109 ? 22.873 4.701 43.087 1.00 16.84 87 VAL D CA 1
ATOM 5052 C C . VAL D 1 109 ? 23.741 5.588 42.190 1.00 17.51 87 VAL D C 1
ATOM 5053 O O . VAL D 1 109 ? 24.632 6.298 42.650 1.00 16.12 87 VAL D O 1
ATOM 5057 N N . PRO D 1 110 ? 23.505 5.532 40.885 1.00 19.02 88 PRO D N 1
ATOM 5058 C CA . PRO D 1 110 ? 24.405 6.284 39.988 1.00 19.77 88 PRO D CA 1
ATOM 5059 C C . PRO D 1 110 ? 24.471 7.761 40.285 1.00 19.17 88 PRO D C 1
ATOM 5060 O O . PRO D 1 110 ? 25.510 8.394 40.057 1.00 19.13 88 PRO D O 1
ATOM 5064 N N . GLY D 1 111 ? 23.376 8.303 40.811 1.00 19.54 89 GLY D N 1
ATOM 5065 C CA . GLY D 1 111 ? 23.310 9.724 41.159 1.00 19.72 89 GLY D CA 1
ATOM 5066 C C . GLY D 1 111 ? 24.410 10.155 42.115 1.00 19.04 89 GLY D C 1
ATOM 5067 O O . GLY D 1 111 ? 24.900 11.251 42.040 1.00 20.11 89 GLY D O 1
ATOM 5068 N N . MET D 1 112 ? 24.812 9.276 43.003 1.00 19.10 90 MET D N 1
ATOM 5069 C CA . MET D 1 112 ? 25.845 9.593 43.966 1.00 19.10 90 MET D CA 1
ATOM 5070 C C . MET D 1 112 ? 27.072 10.099 43.252 1.00 19.51 90 MET D C 1
ATOM 5071 O O . MET D 1 112 ? 27.640 11.128 43.633 1.00 20.46 90 MET D O 1
ATOM 5076 N N . LEU D 1 113 ? 27.403 9.460 42.136 1.00 19.56 91 LEU D N 1
ATOM 5077 C CA . LEU D 1 113 ? 28.575 9.846 41.335 1.00 19.45 91 LEU D CA 1
ATOM 5078 C C . LEU D 1 113 ? 28.582 11.317 40.872 1.00 19.34 91 LEU D C 1
ATOM 5079 O O . LEU D 1 113 ? 29.634 11.885 40.652 1.00 20.79 91 LEU D O 1
ATOM 5084 N N . THR D 1 114 ? 27.418 11.955 40.772 1.00 19.22 92 THR D N 1
ATOM 5085 C CA . THR D 1 114 ? 27.328 13.395 40.380 1.00 18.35 92 THR D CA 1
ATOM 5086 C C . THR D 1 114 ? 27.711 14.366 41.511 1.00 17.20 92 THR D C 1
ATOM 5087 O O . THR D 1 114 ? 27.721 15.611 41.337 1.00 16.10 92 THR D O 1
ATOM 5091 N N . LEU D 1 115 ? 27.992 13.802 42.689 1.00 15.45 93 LEU D N 1
ATOM 5092 C CA . LEU D 1 115 ? 28.329 14.622 43.828 1.00 13.98 93 LEU D CA 1
ATOM 5093 C C . LEU D 1 115 ? 29.839 14.822 43.814 1.00 13.38 93 LEU D C 1
ATOM 5094 O O . LEU D 1 115 ? 30.622 14.041 44.383 1.00 13.19 93 LEU D O 1
ATOM 5099 N N . LYS D 1 116 ? 30.253 15.853 43.105 1.00 14.66 94 LYS D N 1
ATOM 5100 C CA . LYS D 1 116 ? 31.674 16.202 42.965 1.00 15.38 94 LYS D CA 1
ATOM 5101 C C . LYS D 1 116 ? 31.995 17.338 43.929 1.00 15.70 94 LYS D C 1
ATOM 5102 O O . LYS D 1 116 ? 31.095 17.989 44.460 1.00 15.79 94 LYS D O 1
ATOM 5108 N N . GLU D 1 117 ? 33.285 17.598 44.109 1.00 16.88 95 GLU D N 1
ATOM 5109 C CA . GLU D 1 117 ? 33.788 18.526 45.138 1.00 16.87 95 GLU D CA 1
ATOM 5110 C C . GLU D 1 117 ? 33.141 19.874 45.059 1.00 17.63 95 GLU D C 1
ATOM 5111 O O . GLU D 1 117 ? 32.719 20.425 46.074 1.00 17.86 95 GLU D O 1
ATOM 5117 N N . HIS D 1 118 ? 33.090 20.416 43.850 1.00 18.83 96 HIS D N 1
ATOM 5118 C CA . HIS D 1 118 ? 32.646 21.777 43.620 1.00 19.84 96 HIS D CA 1
ATOM 5119 C C . HIS D 1 118 ? 31.213 21.897 43.095 1.00 20.37 96 HIS D C 1
ATOM 5120 O O . HIS D 1 118 ? 30.755 22.994 42.814 1.00 21.50 96 HIS D O 1
ATOM 5127 N N . ALA D 1 119 ? 30.482 20.789 43.006 1.00 19.53 97 ALA D N 1
ATOM 5128 C CA . ALA D 1 119 ? 29.123 20.839 42.496 1.00 19.29 97 ALA D CA 1
ATOM 5129 C C . ALA D 1 119 ? 28.212 21.348 43.610 1.00 18.66 97 ALA D C 1
ATOM 5130 O O . ALA D 1 119 ? 28.373 20.978 44.762 1.00 18.17 97 ALA D O 1
ATOM 5132 N N . PRO D 1 120 ? 27.277 22.253 43.284 1.00 19.17 98 PRO D N 1
ATOM 5133 C CA . PRO D 1 120 ? 26.471 22.759 44.401 1.00 18.29 98 PRO D CA 1
ATOM 5134 C C . PRO D 1 120 ? 25.736 21.651 45.177 1.00 17.14 98 PRO D C 1
ATOM 5135 O O . PRO D 1 120 ? 25.534 21.787 46.390 1.00 16.36 98 PRO D O 1
ATOM 5139 N N . ALA D 1 121 ? 25.344 20.575 44.504 1.00 15.93 99 ALA D N 1
ATOM 5140 C CA . ALA D 1 121 ? 24.622 19.479 45.170 1.00 14.72 99 ALA D CA 1
ATOM 5141 C C . ALA D 1 121 ? 25.382 18.843 46.350 1.00 13.37 99 ALA D C 1
ATOM 5142 O O . ALA D 1 121 ? 24.765 18.413 47.321 1.00 12.68 99 ALA D O 1
ATOM 5144 N N . SER D 1 122 ? 26.712 18.854 46.299 1.00 12.39 100 SER D N 1
ATOM 5145 C CA . SER D 1 122 ? 27.542 18.209 47.319 1.00 11.70 100 SER D CA 1
ATOM 5146 C C . SER D 1 122 ? 27.985 19.081 48.498 1.00 11.39 100 SER D C 1
ATOM 5147 O O . SER D 1 122 ? 28.632 18.601 49.422 1.00 11.04 100 SER D O 1
ATOM 5150 N N . ALA D 1 123 ? 27.636 20.354 48.465 1.00 12.26 101 ALA D N 1
ATOM 5151 C CA . ALA D 1 123 ? 28.029 21.297 49.479 1.00 11.63 101 ALA D CA 1
ATOM 5152 C C . ALA D 1 123 ? 27.017 21.239 50.595 1.00 11.72 101 ALA D C 1
ATOM 5153 O O . ALA D 1 123 ? 25.820 21.082 50.357 1.00 12.32 101 ALA D O 1
ATOM 5155 N N . ILE D 1 124 ? 27.502 21.440 51.814 1.00 11.44 102 ILE D N 1
ATOM 5156 C CA . ILE D 1 124 ? 26.664 21.535 53.003 1.00 11.12 102 ILE D CA 1
ATOM 5157 C C . ILE D 1 124 ? 25.709 22.739 52.874 1.00 11.41 102 ILE D C 1
ATOM 5158 O O . ILE D 1 124 ? 26.043 23.804 52.316 1.00 12.06 102 ILE D O 1
ATOM 5163 N N . VAL D 1 125 ? 24.513 22.554 53.386 1.00 11.80 103 VAL D N 1
ATOM 5164 C CA . VAL D 1 125 ? 23.473 23.559 53.280 1.00 12.64 103 VAL D CA 1
ATOM 5165 C C . VAL D 1 125 ? 23.853 24.756 54.147 1.00 13.16 103 VAL D C 1
ATOM 5166 O O . VAL D 1 125 ? 24.414 24.580 55.232 1.00 12.47 103 VAL D O 1
ATOM 5170 N N . PRO D 1 126 ? 23.562 25.977 53.653 1.00 14.96 104 PRO D N 1
ATOM 5171 C CA . PRO D 1 126 ? 24.011 27.225 54.295 1.00 15.94 104 PRO D CA 1
ATOM 5172 C C . PRO D 1 126 ? 23.658 27.330 55.789 1.00 15.55 104 PRO D C 1
ATOM 5173 O O . PRO D 1 126 ? 24.467 27.818 56.551 1.00 16.26 104 PRO D O 1
ATOM 5177 N N . GLN D 1 127 ? 22.467 26.867 56.168 1.00 15.40 105 GLN D N 1
ATOM 5178 C CA . GLN D 1 127 ? 21.983 26.861 57.551 1.00 15.28 105 GLN D CA 1
ATOM 5179 C C . GLN D 1 127 ? 22.908 26.107 58.507 1.00 14.56 105 GLN D C 1
ATOM 5180 O O . GLN D 1 127 ? 22.764 26.246 59.733 1.00 13.84 105 GLN D O 1
ATOM 5186 N N . LEU D 1 128 ? 23.781 25.252 57.965 1.00 13.45 106 LEU D N 1
ATOM 5187 C CA . LEU D 1 128 ? 24.669 24.444 58.789 1.00 12.21 106 LEU D CA 1
ATOM 5188 C C . LEU D 1 128 ? 26.091 24.518 58.255 1.00 12.72 106 LEU D C 1
ATOM 5189 O O . LEU D 1 128 ? 26.873 23.572 58.417 1.00 13.63 106 LEU D O 1
ATOM 5194 N N . ALA D 1 129 ? 26.444 25.640 57.639 1.00 13.46 107 ALA D N 1
ATOM 5195 C CA . ALA D 1 129 ? 27.816 25.842 57.153 1.00 13.76 107 ALA D CA 1
ATOM 5196 C C . ALA D 1 129 ? 28.829 25.610 58.271 1.00 13.28 107 ALA D C 1
ATOM 5197 O O . ALA D 1 129 ? 28.619 26.033 59.365 1.00 14.59 107 ALA D O 1
ATOM 5199 N N . PRO D 1 130 ? 29.930 24.930 57.991 1.00 13.05 108 PRO D N 1
ATOM 5200 C CA . PRO D 1 130 ? 30.965 24.706 58.988 1.00 12.91 108 PRO D CA 1
ATOM 5201 C C . PRO D 1 130 ? 31.654 25.945 59.460 1.00 13.99 108 PRO D C 1
ATOM 5202 O O . PRO D 1 130 ? 31.903 26.830 58.647 1.00 16.55 108 PRO D O 1
ATOM 5206 N N . GLN D 1 131 ? 32.054 25.991 60.724 1.00 14.08 109 GLN D N 1
ATOM 5207 C CA . GLN D 1 131 ? 32.909 27.078 61.219 1.00 14.85 109 GLN D CA 1
ATOM 5208 C C . GLN D 1 131 ? 34.332 26.576 61.366 1.00 14.28 109 GLN D C 1
ATOM 5209 O O . GLN D 1 131 ? 34.568 25.400 61.351 1.00 14.30 109 GLN D O 1
ATOM 5215 N N . ALA D 1 132 ? 35.268 27.493 61.518 1.00 14.75 110 ALA D N 1
ATOM 5216 C CA . ALA D 1 132 ? 36.662 27.164 61.797 1.00 14.56 110 ALA D CA 1
ATOM 5217 C C . ALA D 1 132 ? 36.752 26.194 62.975 1.00 13.72 110 ALA D C 1
ATOM 5218 O O . ALA D 1 132 ? 36.114 26.421 64.008 1.00 14.07 110 ALA D O 1
ATOM 5220 N N . GLY D 1 133 ? 37.531 25.117 62.792 1.00 12.79 111 GLY D N 1
ATOM 5221 C CA . GLY D 1 133 ? 37.743 24.083 63.808 1.00 11.38 111 GLY D CA 1
ATOM 5222 C C . GLY D 1 133 ? 36.887 22.880 63.599 1.00 11.10 111 GLY D C 1
ATOM 5223 O O . GLY D 1 133 ? 37.162 21.795 64.113 1.00 11.79 111 GLY D O 1
ATOM 5224 N N . GLU D 1 134 ? 35.804 23.044 62.856 1.00 11.54 112 GLU D N 1
ATOM 5225 C CA . GLU D 1 134 ? 34.944 21.908 62.572 1.00 11.08 112 GLU D CA 1
ATOM 5226 C C . GLU D 1 134 ? 35.430 21.104 61.362 1.00 10.68 112 GLU D C 1
ATOM 5227 O O . GLU D 1 134 ? 35.713 21.681 60.326 1.00 11.66 112 GLU D O 1
ATOM 5233 N N . TYR D 1 135 ? 35.482 19.781 61.499 1.00 9.63 113 TYR D N 1
ATOM 5234 C CA . TYR D 1 135 ? 36.036 18.895 60.481 1.00 9.35 113 TYR D CA 1
ATOM 5235 C C . TYR D 1 135 ? 35.053 18.525 59.371 1.00 9.15 113 TYR D C 1
ATOM 5236 O O . TYR D 1 135 ? 33.961 18.028 59.634 1.00 9.14 113 TYR D O 1
ATOM 5245 N N . VAL D 1 136 ? 35.424 18.749 58.123 1.00 9.07 114 VAL D N 1
ATOM 5246 C CA . VAL D 1 136 ? 34.593 18.285 57.032 1.00 9.00 114 VAL D CA 1
ATOM 5247 C C . VAL D 1 136 ? 35.194 17.019 56.452 1.00 8.86 114 VAL D C 1
ATOM 5248 O O . VAL D 1 136 ? 36.292 17.013 55.925 1.00 8.95 114 VAL D O 1
ATOM 5252 N N . VAL D 1 137 ? 34.447 15.920 56.622 1.00 9.00 115 VAL D N 1
ATOM 5253 C CA . VAL D 1 137 ? 34.862 14.611 56.203 1.00 9.33 115 VAL D CA 1
ATOM 5254 C C . VAL D 1 137 ? 34.194 14.290 54.848 1.00 9.34 115 VAL D C 1
ATOM 5255 O O . VAL D 1 137 ? 32.949 14.335 54.710 1.00 8.85 115 VAL D O 1
ATOM 5259 N N . ARG D 1 138 ? 35.020 13.963 53.857 1.00 8.92 116 ARG D N 1
ATOM 5260 C CA . ARG D 1 138 ? 34.524 13.593 52.559 1.00 9.12 116 ARG D CA 1
ATOM 5261 C C . ARG D 1 138 ? 34.598 12.077 52.408 1.00 9.19 116 ARG D C 1
ATOM 5262 O O . ARG D 1 138 ? 35.602 11.461 52.771 1.00 10.77 116 ARG D O 1
ATOM 5270 N N . LYS D 1 139 ? 33.564 11.482 51.826 1.00 8.94 117 LYS D N 1
ATOM 5271 C CA . LYS D 1 139 ? 33.449 10.031 51.761 1.00 8.74 117 LYS D CA 1
ATOM 5272 C C . LYS D 1 139 ? 32.778 9.668 50.450 1.00 8.93 117 LYS D C 1
ATOM 5273 O O . LYS D 1 139 ? 32.088 10.480 49.851 1.00 9.19 117 LYS D O 1
ATOM 5279 N N . SER D 1 140 ? 33.032 8.459 49.980 1.00 9.25 118 SER D N 1
ATOM 5280 C CA . SER D 1 140 ? 32.392 7.942 48.792 1.00 9.46 118 SER D CA 1
ATOM 5281 C C . SER D 1 140 ? 31.554 6.702 49.147 1.00 10.25 118 SER D C 1
ATOM 5282 O O . SER D 1 140 ? 31.179 5.930 48.270 1.00 10.92 118 SER D O 1
ATOM 5285 N N . THR D 1 141 ? 31.228 6.560 50.445 1.00 10.18 119 THR D N 1
ATOM 5286 C CA . THR D 1 141 ? 30.520 5.408 50.988 1.00 9.85 119 THR D CA 1
ATOM 5287 C C . THR D 1 141 ? 29.519 5.955 51.982 1.00 9.56 119 THR D C 1
ATOM 5288 O O . THR D 1 141 ? 29.568 7.141 52.320 1.00 9.94 119 THR D O 1
ATOM 5292 N N . PRO D 1 142 ? 28.579 5.120 52.420 1.00 9.05 120 PRO D N 1
ATOM 5293 C CA . PRO D 1 142 ? 27.569 5.568 53.326 1.00 9.00 120 PRO D CA 1
ATOM 5294 C C . PRO D 1 142 ? 28.107 6.090 54.663 1.00 8.81 120 PRO D C 1
ATOM 5295 O O . PRO D 1 142 ? 27.769 7.167 55.059 1.00 9.33 120 PRO D O 1
ATOM 5299 N N . SER D 1 143 ? 28.898 5.310 55.374 1.00 8.82 121 SER D N 1
ATOM 5300 C CA . SER D 1 143 ? 29.370 5.698 56.682 1.00 8.65 121 SER D CA 1
ATOM 5301 C C . SER D 1 143 ? 30.389 6.815 56.608 1.00 8.86 121 SER D C 1
ATOM 5302 O O . SER D 1 143 ? 31.327 6.724 55.820 1.00 9.31 121 SER D O 1
ATOM 5305 N N . ALA D 1 144 ? 30.229 7.851 57.446 1.00 8.84 122 ALA D N 1
ATOM 5306 C CA . ALA D 1 144 ? 31.281 8.875 57.639 1.00 8.65 122 ALA D CA 1
ATOM 5307 C C . ALA D 1 144 ? 32.596 8.311 58.154 1.00 8.47 122 ALA D C 1
ATOM 5308 O O . ALA D 1 144 ? 33.654 9.015 58.194 1.00 8.27 122 ALA D O 1
ATOM 5310 N N . PHE D 1 145 ? 32.563 7.049 58.568 1.00 8.38 123 PHE D N 1
ATOM 5311 C CA . PHE D 1 145 ? 33.749 6.451 59.213 1.00 8.41 123 PHE D CA 1
ATOM 5312 C C . PHE D 1 145 ? 34.516 5.648 58.217 1.00 9.02 123 PHE D C 1
ATOM 5313 O O . PHE D 1 145 ? 35.725 5.391 58.417 1.00 8.52 123 PHE D O 1
ATOM 5321 N N . TYR D 1 146 ? 33.832 5.216 57.134 1.00 9.45 124 TYR D N 1
ATOM 5322 C CA . TYR D 1 146 ? 34.474 4.250 56.264 1.00 10.43 124 TYR D CA 1
ATOM 5323 C C . TYR D 1 146 ? 35.431 4.962 55.320 1.00 10.30 124 TYR D C 1
ATOM 5324 O O . TYR D 1 146 ? 35.026 5.884 54.561 1.00 11.04 124 TYR D O 1
ATOM 5333 N N . GLY D 1 147 ? 36.683 4.534 55.350 1.00 9.58 125 GLY D N 1
ATOM 5334 C CA . GLY D 1 147 ? 37.720 5.131 54.521 1.00 9.82 125 GLY D CA 1
ATOM 5335 C C . GLY D 1 147 ? 37.999 6.619 54.777 1.00 9.88 125 GLY D C 1
ATOM 5336 O O . GLY D 1 147 ? 38.415 7.362 53.861 1.00 10.09 125 GLY D O 1
ATOM 5337 N N . THR D 1 148 ? 37.808 7.044 56.023 1.00 9.46 126 THR D N 1
ATOM 5338 C CA . THR D 1 148 ? 38.041 8.407 56.440 1.00 9.37 126 THR D CA 1
ATOM 5339 C C . THR D 1 148 ? 38.729 8.381 57.813 1.00 10.32 126 THR D C 1
ATOM 5340 O O . THR D 1 148 ? 38.891 7.314 58.398 1.00 10.85 126 THR D O 1
ATOM 5344 N N . MET D 1 149 ? 39.122 9.575 58.282 1.00 9.40 127 MET D N 1
ATOM 5345 C CA . MET D 1 149 ? 39.882 9.776 59.485 1.00 9.38 127 MET D CA 1
ATOM 5346 C C . MET D 1 149 ? 39.011 10.115 60.693 1.00 9.51 127 MET D C 1
ATOM 5347 O O . MET D 1 149 ? 39.524 10.586 61.724 1.00 9.83 127 MET D O 1
ATOM 5352 N N . LEU D 1 150 ? 37.702 9.899 60.573 1.00 9.18 128 LEU D N 1
ATOM 5353 C CA . LEU D 1 150 ? 36.747 10.310 61.621 1.00 8.85 128 LEU D CA 1
ATOM 5354 C C . LEU D 1 150 ? 37.047 9.653 62.943 1.00 9.15 128 LEU D C 1
ATOM 5355 O O . LEU D 1 150 ? 37.090 10.308 63.974 1.00 10.81 128 LEU D O 1
ATOM 5360 N N . ALA D 1 151 ? 37.259 8.351 62.934 1.00 8.73 129 ALA D N 1
ATOM 5361 C CA . ALA D 1 151 ? 37.578 7.660 64.164 1.00 8.73 129 ALA D CA 1
ATOM 5362 C C . ALA D 1 151 ? 38.789 8.330 64.821 1.00 8.84 129 ALA D C 1
ATOM 5363 O O . ALA D 1 151 ? 38.797 8.600 66.029 1.00 8.99 129 ALA D O 1
ATOM 5365 N N . ALA D 1 152 ? 39.811 8.600 64.019 1.00 8.82 130 ALA D N 1
ATOM 5366 C CA . ALA D 1 152 ? 41.115 9.054 64.559 1.00 8.98 130 ALA D CA 1
ATOM 5367 C C . ALA D 1 152 ? 40.964 10.454 65.116 1.00 9.01 130 ALA D C 1
ATOM 5368 O O . ALA D 1 152 ? 41.508 10.796 66.166 1.00 9.38 130 ALA D O 1
ATOM 5370 N N . TRP D 1 153 ? 40.191 11.253 64.404 1.00 9.11 131 TRP D N 1
ATOM 5371 C CA . TRP D 1 153 ? 39.975 12.652 64.744 1.00 9.11 131 TRP D CA 1
ATOM 5372 C C . TRP D 1 153 ? 39.194 12.684 66.044 1.00 9.09 131 TRP D C 1
ATOM 5373 O O . TRP D 1 153 ? 39.496 13.481 66.947 1.00 9.80 131 TRP D O 1
ATOM 5384 N N . LEU D 1 154 ? 38.228 11.799 66.176 1.00 8.93 132 LEU D N 1
ATOM 5385 C CA . LEU D 1 154 ? 37.444 11.730 67.427 1.00 9.07 132 LEU D CA 1
ATOM 5386 C C . LEU D 1 154 ? 38.269 11.209 68.599 1.00 9.42 132 LEU D C 1
ATOM 5387 O O . LEU D 1 154 ? 38.167 11.746 69.703 1.00 10.30 132 LEU D O 1
ATOM 5392 N N . ALA D 1 155 ? 39.109 10.193 68.354 1.00 9.35 133 ALA D N 1
ATOM 5393 C CA . ALA D 1 155 ? 39.959 9.585 69.379 1.00 9.63 133 ALA D CA 1
ATOM 5394 C C . ALA D 1 155 ? 40.929 10.614 69.947 1.00 10.06 133 ALA D C 1
ATOM 5395 O O . ALA D 1 155 ? 41.161 10.674 71.155 1.00 11.02 133 ALA D O 1
ATOM 5397 N N . GLN D 1 156 ? 41.521 11.405 69.061 1.00 9.69 134 GLN D N 1
ATOM 5398 C CA . GLN D 1 156 ? 42.461 12.410 69.478 1.00 10.15 134 GLN D CA 1
ATOM 5399 C C . GLN D 1 156 ? 41.800 13.331 70.494 1.00 10.45 134 GLN D C 1
ATOM 5400 O O . GLN D 1 156 ? 42.383 13.691 71.492 1.00 11.43 134 GLN D O 1
ATOM 5406 N N . ARG D 1 157 ? 40.549 13.677 70.235 1.00 10.93 135 ARG D N 1
ATOM 5407 C CA . ARG D 1 157 ? 39.773 14.580 71.063 1.00 10.80 135 ARG D CA 1
ATOM 5408 C C . ARG D 1 157 ? 39.093 13.917 72.239 1.00 11.35 135 ARG D C 1
ATOM 5409 O O . ARG D 1 157 ? 38.282 14.552 72.923 1.00 10.98 135 ARG D O 1
ATOM 5417 N N . GLY D 1 158 ? 39.404 12.638 72.450 1.00 11.94 136 GLY D N 1
ATOM 5418 C CA . GLY D 1 158 ? 38.880 11.871 73.587 1.00 12.46 136 GLY D CA 1
ATOM 5419 C C . GLY D 1 158 ? 37.356 11.915 73.664 1.00 12.30 136 GLY D C 1
ATOM 5420 O O . GLY D 1 158 ? 36.802 11.816 74.760 1.00 13.37 136 GLY D O 1
ATOM 5421 N N . VAL D 1 159 ? 36.688 12.063 72.513 1.00 11.24 137 VAL D N 1
ATOM 5422 C CA . VAL D 1 159 ? 35.237 12.050 72.469 1.00 11.24 137 VAL D CA 1
ATOM 5423 C C . VAL D 1 159 ? 34.667 10.732 72.941 1.00 11.54 137 VAL D C 1
ATOM 5424 O O . VAL D 1 159 ? 35.128 9.674 72.530 1.00 11.13 137 VAL D O 1
ATOM 5428 N N . GLN D 1 160 ? 33.667 10.801 73.821 1.00 12.36 138 GLN D N 1
ATOM 5429 C CA . GLN D 1 160 ? 33.112 9.579 74.415 1.00 13.32 138 GLN D CA 1
ATOM 5430 C C . GLN D 1 160 ? 31.723 9.235 73.899 1.00 13.74 138 GLN D C 1
ATOM 5431 O O . GLN D 1 160 ? 31.406 8.060 73.701 1.00 14.09 138 GLN D O 1
ATOM 5437 N N . THR D 1 161 ? 30.912 10.271 73.655 1.00 14.45 139 THR D N 1
ATOM 5438 C CA . THR D 1 161 ? 29.550 10.130 73.132 1.00 13.72 139 THR D CA 1
ATOM 5439 C C . THR D 1 161 ? 29.433 11.041 71.943 1.00 13.36 139 THR D C 1
ATOM 5440 O O . THR D 1 161 ? 29.904 12.203 71.980 1.00 14.47 139 THR D O 1
ATOM 5444 N N . LEU D 1 162 ? 28.879 10.511 70.852 1.00 12.09 140 LEU D N 1
ATOM 5445 C CA . LEU D 1 162 ? 28.794 11.261 69.603 1.00 10.52 140 LEU D CA 1
ATOM 5446 C C . LEU D 1 162 ? 27.358 11.436 69.242 1.00 10.28 140 LEU D C 1
ATOM 5447 O O . LEU D 1 162 ? 26.718 10.455 68.894 1.00 10.19 140 LEU D O 1
ATOM 5452 N N . LEU D 1 163 ? 26.847 12.664 69.307 1.00 10.15 141 LEU D N 1
ATOM 5453 C CA . LEU D 1 163 ? 25.503 12.943 68.795 1.00 10.56 141 LEU D CA 1
ATOM 5454 C C . LEU D 1 163 ? 25.537 12.897 67.265 1.00 10.38 141 LEU D C 1
ATOM 5455 O O . LEU D 1 163 ? 26.503 13.418 66.665 1.00 9.83 141 LEU D O 1
ATOM 5460 N N . VAL D 1 164 ? 24.491 12.303 66.647 1.00 10.05 142 VAL D N 1
ATOM 5461 C CA . VAL D 1 164 ? 24.383 12.154 65.189 1.00 9.53 142 VAL D CA 1
ATOM 5462 C C . VAL D 1 164 ? 23.096 12.797 64.640 1.00 10.11 142 VAL D C 1
ATOM 5463 O O . VAL D 1 164 ? 21.978 12.416 65.057 1.00 11.49 142 VAL D O 1
ATOM 5467 N N . ALA D 1 165 ? 23.257 13.781 63.748 1.00 9.34 143 ALA D N 1
ATOM 5468 C CA . ALA D 1 165 ? 22.196 14.311 62.888 1.00 9.54 143 ALA D CA 1
ATOM 5469 C C . ALA D 1 165 ? 22.564 14.003 61.454 1.00 9.32 143 ALA D C 1
ATOM 5470 O O . ALA D 1 165 ? 23.684 13.663 61.191 1.00 9.74 143 ALA D O 1
ATOM 5472 N N . GLY D 1 166 ? 21.638 14.155 60.513 1.00 10.07 144 GLY D N 1
ATOM 5473 C CA . GLY D 1 166 ? 21.975 14.108 59.081 1.00 9.96 144 GLY D CA 1
ATOM 5474 C C . GLY D 1 166 ? 20.963 13.360 58.259 1.00 10.30 144 GLY D C 1
ATOM 5475 O O . GLY D 1 166 ? 19.862 13.135 58.730 1.00 13.12 144 GLY D O 1
ATOM 5476 N N . ALA D 1 167 ? 21.317 12.982 57.034 1.00 9.88 145 ALA D N 1
ATOM 5477 C CA . ALA D 1 167 ? 20.466 12.160 56.164 1.00 9.57 145 ALA D CA 1
ATOM 5478 C C . ALA D 1 167 ? 21.285 11.099 55.432 1.00 9.44 145 ALA D C 1
ATOM 5479 O O . ALA D 1 167 ? 22.499 11.232 55.336 1.00 10.04 145 ALA D O 1
ATOM 5481 N N . THR D 1 168 ? 20.688 10.049 54.889 1.00 9.60 146 THR D N 1
ATOM 5482 C CA . THR D 1 168 ? 19.342 9.644 55.151 1.00 9.86 146 THR D CA 1
ATOM 5483 C C . THR D 1 168 ? 19.400 8.669 56.317 1.00 10.00 146 THR D C 1
ATOM 5484 O O . THR D 1 168 ? 20.393 7.917 56.489 1.00 10.74 146 THR D O 1
ATOM 5488 N N . THR D 1 169 ? 18.388 8.742 57.172 1.00 10.15 147 THR D N 1
ATOM 5489 C CA . THR D 1 169 ? 18.206 7.818 58.294 1.00 10.15 147 THR D CA 1
ATOM 5490 C C . THR D 1 169 ? 18.551 6.391 57.942 1.00 10.21 147 THR D C 1
ATOM 5491 O O . THR D 1 169 ? 19.428 5.813 58.533 1.00 10.25 147 THR D O 1
ATOM 5495 N N . SER D 1 170 ? 17.891 5.845 56.941 1.00 10.47 148 SER D N 1
ATOM 5496 C CA . SER D 1 170 ? 18.059 4.447 56.527 1.00 10.61 148 SER D CA 1
ATOM 5497 C C . SER D 1 170 ? 19.240 4.226 55.631 1.00 11.14 148 SER D C 1
ATOM 5498 O O . SER D 1 170 ? 19.318 3.182 54.983 1.00 11.66 148 SER D O 1
ATOM 5501 N N . GLY D 1 171 ? 20.129 5.216 55.534 1.00 11.61 149 GLY D N 1
ATOM 5502 C CA . GLY D 1 171 ? 21.286 5.121 54.657 1.00 11.68 149 GLY D CA 1
ATOM 5503 C C . GLY D 1 171 ? 22.553 5.541 55.370 1.00 11.30 149 GLY D C 1
ATOM 5504 O O . GLY D 1 171 ? 23.034 4.825 56.222 1.00 12.80 149 GLY D O 1
ATOM 5512 N N . VAL D 1 173 ? 23.217 7.762 57.665 1.00 11.09 151 VAL D N 1
ATOM 5513 C CA . VAL D 1 173 ? 23.125 7.955 59.102 1.00 10.66 151 VAL D CA 1
ATOM 5514 C C . VAL D 1 173 ? 23.271 6.606 59.847 1.00 10.94 151 VAL D C 1
ATOM 5515 O O . VAL D 1 173 ? 24.135 6.453 60.704 1.00 11.26 151 VAL D O 1
ATOM 5519 N N . ARG D 1 174 ? 22.466 5.619 59.489 1.00 11.11 152 ARG D N 1
ATOM 5520 C CA . ARG D 1 174 ? 22.501 4.323 60.150 1.00 11.80 152 ARG D CA 1
ATOM 5521 C C . ARG D 1 174 ? 23.869 3.662 59.948 1.00 11.67 152 ARG D C 1
ATOM 5522 O O . ARG D 1 174 ? 24.422 3.043 60.873 1.00 12.45 152 ARG D O 1
ATOM 5530 N N . ALA D 1 175 ? 24.430 3.811 58.754 1.00 10.82 153 ALA D N 1
ATOM 5531 C CA . ALA D 1 175 ? 25.798 3.356 58.491 1.00 10.93 153 ALA D CA 1
ATOM 5532 C C . ALA D 1 175 ? 26.862 4.079 59.350 1.00 10.67 153 ALA D C 1
ATOM 5533 O O . ALA D 1 175 ? 27.773 3.437 59.874 1.00 11.25 153 ALA D O 1
ATOM 5535 N N . SER D 1 176 ? 26.735 5.389 59.542 1.00 9.59 154 SER D N 1
ATOM 5536 C CA . SER D 1 176 ? 27.681 6.084 60.411 1.00 8.99 154 SER D CA 1
ATOM 5537 C C . SER D 1 176 ? 27.473 5.757 61.909 1.00 9.48 154 SER D C 1
ATOM 5538 O O . SER D 1 176 ? 28.460 5.693 62.680 1.00 8.95 154 SER D O 1
ATOM 5541 N N . VAL D 1 177 ? 26.222 5.536 62.324 1.00 9.41 155 VAL D N 1
ATOM 5542 C CA . VAL D 1 177 ? 25.941 5.227 63.723 1.00 9.40 155 VAL D CA 1
ATOM 5543 C C . VAL D 1 177 ? 26.514 3.892 64.115 1.00 9.67 155 VAL D C 1
ATOM 5544 O O . VAL D 1 177 ? 27.186 3.766 65.138 1.00 9.83 155 VAL D O 1
ATOM 5548 N N . VAL D 1 178 ? 26.217 2.868 63.329 1.00 10.05 156 VAL D N 1
ATOM 5549 C CA . VAL D 1 178 ? 26.767 1.544 63.589 1.00 9.92 156 VAL D CA 1
ATOM 5550 C C . VAL D 1 178 ? 28.301 1.562 63.645 1.00 9.75 156 VAL D C 1
ATOM 5551 O O . VAL D 1 178 ? 28.898 0.908 64.481 1.00 10.07 156 VAL D O 1
ATOM 5555 N N . ASP D 1 179 ? 28.936 2.342 62.791 1.00 9.43 157 ASP D N 1
ATOM 5556 C CA . ASP D 1 179 ? 30.410 2.493 62.799 1.00 9.29 157 ASP D CA 1
ATOM 5557 C C . ASP D 1 179 ? 30.911 3.303 64.003 1.00 9.26 157 ASP D C 1
ATOM 5558 O O . ASP D 1 179 ? 31.973 3.014 64.596 1.00 9.33 157 ASP D O 1
ATOM 5563 N N . ALA D 1 180 ? 30.161 4.319 64.396 1.00 9.19 158 ALA D N 1
ATOM 5564 C CA . ALA D 1 180 ? 30.536 5.076 65.604 1.00 9.24 158 ALA D CA 1
ATOM 5565 C C . ALA D 1 180 ? 30.574 4.118 66.778 1.00 9.57 158 ALA D C 1
ATOM 5566 O O . ALA D 1 180 ? 31.486 4.110 67.584 1.00 10.04 158 ALA D O 1
ATOM 5568 N N . MET D 1 181 ? 29.550 3.300 66.854 1.00 10.70 159 MET D N 1
ATOM 5569 C CA . MET D 1 181 ? 29.404 2.364 67.924 1.00 11.95 159 MET D CA 1
ATOM 5570 C C . MET D 1 181 ? 30.558 1.379 67.830 1.00 12.54 159 MET D C 1
ATOM 5571 O O . MET D 1 181 ? 31.274 1.131 68.817 1.00 13.85 159 MET D O 1
ATOM 5576 N N . SER D 1 182 ? 30.782 0.848 66.635 1.00 12.14 160 SER D N 1
ATOM 5577 C CA . SER D 1 182 ? 31.789 -0.190 66.494 1.00 12.12 160 SER D CA 1
ATOM 5578 C C . SER D 1 182 ? 33.142 0.407 66.800 1.00 11.86 160 SER D C 1
ATOM 5579 O O . SER D 1 182 ? 34.026 -0.291 67.310 1.00 13.26 160 SER D O 1
ATOM 5582 N N . ALA D 1 183 ? 33.301 1.694 66.486 1.00 11.54 161 ALA D N 1
ATOM 5583 C CA . ALA D 1 183 ? 34.539 2.439 66.775 1.00 11.15 161 ALA D CA 1
ATOM 5584 C C . ALA D 1 183 ? 34.778 2.773 68.238 1.00 11.77 161 ALA D C 1
ATOM 5585 O O . ALA D 1 183 ? 35.827 3.368 68.534 1.00 13.27 161 ALA D O 1
ATOM 5587 N N . GLY D 1 184 ? 33.833 2.459 69.133 1.00 11.83 162 GLY D N 1
ATOM 5588 C CA . GLY D 1 184 ? 33.945 2.744 70.593 1.00 12.08 162 GLY D CA 1
ATOM 5589 C C . GLY D 1 184 ? 33.264 4.010 71.124 1.00 12.11 162 GLY D C 1
ATOM 5590 O O . GLY D 1 184 ? 33.454 4.385 72.275 1.00 12.57 162 GLY D O 1
ATOM 5591 N N . PHE D 1 185 ? 32.491 4.686 70.283 1.00 11.46 163 PHE D N 1
ATOM 5592 C CA . PHE D 1 185 ? 31.788 5.886 70.689 1.00 10.96 163 PHE D CA 1
ATOM 5593 C C . PHE D 1 185 ? 30.369 5.498 70.930 1.00 11.91 163 PHE D C 1
ATOM 5594 O O . PHE D 1 185 ? 29.866 4.512 70.368 1.00 11.09 163 PHE D O 1
ATOM 5602 N N . ARG D 1 186 ? 29.740 6.230 71.853 1.00 12.02 164 ARG D N 1
ATOM 5603 C CA . ARG D 1 186 ? 28.378 5.932 72.205 1.00 11.77 164 ARG D CA 1
ATOM 5604 C C . ARG D 1 186 ? 27.522 6.829 71.338 1.00 11.49 164 ARG D C 1
ATOM 5605 O O . ARG D 1 186 ? 27.487 8.037 71.566 1.00 11.40 164 ARG D O 1
ATOM 5613 N N . PRO D 1 187 ? 26.868 6.263 70.317 1.00 11.06 165 PRO D N 1
ATOM 5614 C CA . PRO D 1 187 ? 26.002 7.104 69.501 1.00 11.20 165 PRO D CA 1
ATOM 5615 C C . PRO D 1 187 ? 24.744 7.632 70.254 1.00 11.26 165 PRO D C 1
ATOM 5616 O O . PRO D 1 187 ? 24.078 6.910 70.990 1.00 12.03 165 PRO D O 1
ATOM 5620 N N . LEU D 1 188 ? 24.430 8.896 70.073 1.00 11.13 166 LEU D N 1
ATOM 5621 C CA . LEU D 1 188 ? 23.136 9.453 70.533 1.00 11.06 166 LEU D CA 1
ATOM 5622 C C . LEU D 1 188 ? 22.493 9.963 69.258 1.00 10.89 166 LEU D C 1
ATOM 5623 O O . LEU D 1 188 ? 22.889 11.002 68.721 1.00 10.17 166 LEU D O 1
ATOM 5628 N N . VAL D 1 189 ? 21.602 9.138 68.702 1.00 10.81 167 VAL D N 1
ATOM 5629 C CA . VAL D 1 189 ? 20.974 9.447 67.443 1.00 10.35 167 VAL D CA 1
ATOM 5630 C C . VAL D 1 189 ? 19.880 10.422 67.796 1.00 10.63 167 VAL D C 1
ATOM 5631 O O . VAL D 1 189 ? 19.024 10.121 68.624 1.00 10.96 167 VAL D O 1
ATOM 5635 N N . LEU D 1 190 ? 19.938 11.616 67.212 1.00 11.22 168 LEU D N 1
ATOM 5636 C CA . LEU D 1 190 ? 18.904 12.647 67.464 1.00 11.49 168 LEU D CA 1
ATOM 5637 C C . LEU D 1 190 ? 17.741 12.438 66.513 1.00 11.76 168 LEU D C 1
ATOM 5638 O O . LEU D 1 190 ? 17.812 12.871 65.371 1.00 11.52 168 LEU D O 1
ATOM 5643 N N . SER D 1 191 ? 16.666 11.820 66.993 1.00 11.89 169 SER D N 1
ATOM 5644 C CA . SER D 1 191 ? 15.644 11.297 66.117 1.00 12.15 169 SER D CA 1
ATOM 5645 C C . SER D 1 191 ? 14.840 12.342 65.335 1.00 12.77 169 SER D C 1
ATOM 5646 O O . SER D 1 191 ? 14.234 11.991 64.310 1.00 12.18 169 SER D O 1
ATOM 5649 N N . ASP D 1 192 ? 14.817 13.599 65.807 1.00 13.17 170 ASP D N 1
ATOM 5650 C CA . ASP D 1 192 ? 14.188 14.692 65.049 1.00 13.79 170 ASP D CA 1
ATOM 5651 C C . ASP D 1 192 ? 15.189 15.547 64.263 1.00 13.46 170 ASP D C 1
ATOM 5652 O O . ASP D 1 192 ? 14.846 16.630 63.780 1.00 13.94 170 ASP D O 1
ATOM 5657 N N . CYS D 1 193 ? 16.407 15.032 64.109 1.00 13.06 171 CYS D N 1
ATOM 5658 C CA . CYS D 1 193 ? 17.497 15.675 63.357 1.00 12.05 171 CYS D CA 1
ATOM 5659 C C . CYS D 1 193 ? 18.100 14.745 62.273 1.00 11.23 171 CYS D C 1
ATOM 5660 O O . CYS D 1 193 ? 19.105 15.075 61.620 1.00 9.99 171 CYS D O 1
ATOM 5663 N N . VAL D 1 194 ? 17.482 13.578 62.124 1.00 10.99 172 VAL D N 1
ATOM 5664 C CA . VAL D 1 194 ? 17.808 12.656 61.056 1.00 10.72 172 VAL D CA 1
ATOM 5665 C C . VAL D 1 194 ? 16.589 12.542 60.185 1.00 11.76 172 VAL D C 1
ATOM 5666 O O . VAL D 1 194 ? 15.441 12.522 60.692 1.00 11.78 172 VAL D O 1
ATOM 5670 N N . GLY D 1 195 ? 16.846 12.506 58.872 1.00 12.26 173 GLY D N 1
ATOM 5671 C CA . GLY D 1 195 ? 15.794 12.580 57.847 1.00 12.28 173 GLY D CA 1
ATOM 5672 C C . GLY D 1 195 ? 15.924 11.500 56.797 1.00 13.07 173 GLY D C 1
ATOM 5673 O O . GLY D 1 195 ? 16.999 10.943 56.569 1.00 11.33 173 GLY D O 1
ATOM 5674 N N . ASP D 1 196 ? 14.812 11.172 56.164 1.00 14.93 174 ASP D N 1
ATOM 5675 C CA . ASP D 1 196 ? 14.856 10.234 55.061 1.00 16.12 174 ASP D CA 1
ATOM 5676 C C . ASP D 1 196 ? 13.835 10.652 53.989 1.00 17.04 174 ASP D C 1
ATOM 5677 O O . ASP D 1 196 ? 12.840 11.332 54.304 1.00 17.05 174 ASP D O 1
ATOM 5682 N N . ARG D 1 197 ? 14.112 10.290 52.733 1.00 17.16 175 ARG D N 1
ATOM 5683 C CA . ARG D 1 197 ? 13.174 10.533 51.640 1.00 18.54 175 ARG D CA 1
ATOM 5684 C C . ARG D 1 197 ? 11.903 9.733 51.781 1.00 19.38 175 ARG D C 1
ATOM 5685 O O . ARG D 1 197 ? 10.928 10.014 51.087 1.00 20.41 175 ARG D O 1
ATOM 5693 N N . ALA D 1 198 ? 11.910 8.711 52.649 1.00 20.02 176 ALA D N 1
ATOM 5694 C CA . ALA D 1 198 ? 10.677 7.968 52.977 1.00 20.21 176 ALA D CA 1
ATOM 5695 C C . ALA D 1 198 ? 10.626 7.561 54.454 1.00 20.20 176 ALA D C 1
ATOM 5696 O O . ALA D 1 198 ? 11.631 7.149 55.050 1.00 19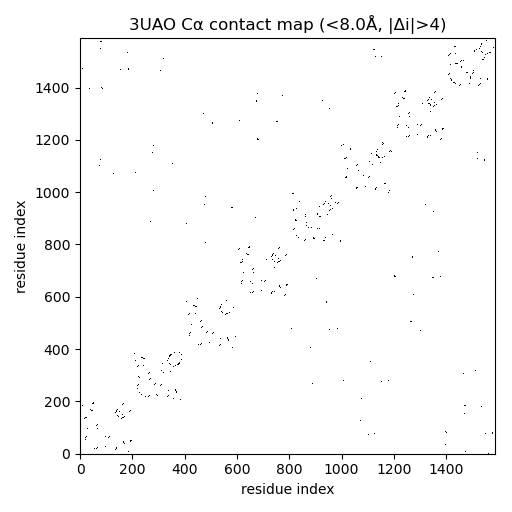.67 176 ALA D O 1
ATOM 5698 N N . LEU D 1 199 ? 9.424 7.685 55.016 1.00 20.51 177 LEU D N 1
ATOM 5699 C CA . LEU D 1 199 ? 9.215 7.592 56.440 1.00 20.57 177 LEU D CA 1
ATOM 5700 C C . LEU D 1 199 ? 9.224 6.167 56.933 1.00 20.14 177 LEU D C 1
ATOM 5701 O O . LEU D 1 199 ? 9.678 5.953 58.017 1.00 19.73 177 LEU D O 1
ATOM 5706 N N . GLY D 1 200 ? 8.723 5.201 56.155 1.00 20.03 178 GLY D N 1
ATOM 5707 C CA . GLY D 1 200 ? 8.762 3.800 56.553 1.00 19.90 178 GLY D CA 1
ATOM 5708 C C . GLY D 1 200 ? 10.203 3.403 56.888 1.00 19.73 178 GLY D C 1
ATOM 5709 O O . GLY D 1 200 ? 10.511 3.028 58.011 1.00 19.10 178 GLY D O 1
ATOM 5710 N N . PRO D 1 201 ? 11.112 3.532 55.905 1.00 19.35 179 PRO D N 1
ATOM 5711 C CA . PRO D 1 201 ? 12.537 3.351 56.177 1.00 18.73 179 PRO D CA 1
ATOM 5712 C C . PRO D 1 201 ? 13.090 4.153 57.360 1.00 18.43 179 PRO D C 1
ATOM 5713 O O . PRO D 1 201 ? 13.898 3.616 58.130 1.00 18.11 179 PRO D O 1
ATOM 5717 N N . HIS D 1 202 ? 12.666 5.409 57.508 1.00 18.05 180 HIS D N 1
ATOM 5718 C CA . HIS D 1 202 ? 13.052 6.225 58.666 1.00 17.31 180 HIS D CA 1
ATOM 5719 C C . HIS D 1 202 ? 12.756 5.491 59.968 1.00 18.28 180 HIS D C 1
ATOM 5720 O O . HIS D 1 202 ? 13.615 5.307 60.789 1.00 17.43 180 HIS D O 1
ATOM 5727 N N . GLU D 1 203 ? 11.534 5.024 60.123 1.00 20.77 181 GLU D N 1
ATOM 5728 C CA . GLU D 1 203 ? 11.076 4.482 61.394 1.00 22.43 181 GLU D CA 1
ATOM 5729 C C . GLU D 1 203 ? 11.734 3.135 61.644 1.00 22.00 181 GLU D C 1
ATOM 5730 O O . GLU D 1 203 ? 12.135 2.840 62.762 1.00 22.35 181 GLU D O 1
ATOM 5736 N N . ALA D 1 204 ? 11.844 2.330 60.597 1.00 21.66 182 ALA D N 1
ATOM 5737 C CA . ALA D 1 204 ? 12.379 0.966 60.733 1.00 21.39 182 ALA D CA 1
ATOM 5738 C C . ALA D 1 204 ? 13.858 1.006 61.176 1.00 20.14 182 ALA D C 1
ATOM 5739 O O . ALA D 1 204 ? 14.346 0.157 61.929 1.00 20.26 182 ALA D O 1
ATOM 5741 N N . ASN D 1 205 ? 14.559 2.024 60.703 1.00 18.16 183 ASN D N 1
ATOM 5742 C CA . ASN D 1 205 ? 15.966 2.174 60.964 1.00 16.52 183 ASN D CA 1
ATOM 5743 C C . ASN D 1 205 ? 16.216 2.823 62.332 1.00 15.77 183 ASN D C 1
ATOM 5744 O O . ASN D 1 205 ? 17.102 2.405 63.101 1.00 15.25 183 ASN D O 1
ATOM 5749 N N . LEU D 1 206 ? 15.426 3.833 62.655 1.00 14.67 184 LEU D N 1
ATOM 5750 C CA . LEU D 1 206 ? 15.434 4.336 64.011 1.00 15.04 184 LEU D CA 1
ATOM 5751 C C . LEU D 1 206 ? 15.207 3.165 64.967 1.00 15.50 184 LEU D C 1
ATOM 5752 O O . LEU D 1 206 ? 15.923 3.019 65.954 1.00 15.64 184 LEU D O 1
ATOM 5757 N N . PHE D 1 207 ? 14.215 2.336 64.649 1.00 15.64 185 PHE D N 1
ATOM 5758 C CA . PHE D 1 207 ? 13.907 1.188 65.465 1.00 17.17 185 PHE D CA 1
ATOM 5759 C C . PHE D 1 207 ? 15.132 0.322 65.665 1.00 17.06 185 PHE D C 1
ATOM 5760 O O . PHE D 1 207 ? 15.518 0.094 66.798 1.00 18.21 185 PHE D O 1
ATOM 5768 N N . ASP D 1 208 ? 15.748 -0.131 64.576 1.00 16.29 186 ASP D N 1
ATOM 5769 C CA . ASP D 1 208 ? 16.972 -0.919 64.665 1.00 15.73 186 ASP D CA 1
ATOM 5770 C C . ASP D 1 208 ? 17.996 -0.283 65.616 1.00 14.99 186 ASP D C 1
ATOM 5771 O O . ASP D 1 208 ? 18.537 -0.974 66.492 1.00 14.03 186 ASP D O 1
ATOM 5776 N N . MET D 1 209 ? 18.218 1.024 65.461 1.00 13.96 187 MET D N 1
ATOM 5777 C CA . MET D 1 209 ? 19.278 1.702 66.197 1.00 14.54 187 MET D CA 1
ATOM 5778 C C . MET D 1 209 ? 18.948 1.744 67.690 1.00 15.43 187 MET D C 1
ATOM 5779 O O . MET D 1 209 ? 19.796 1.498 68.516 1.00 15.59 187 MET D O 1
ATOM 5784 N N . ARG D 1 210 ? 17.708 2.005 68.026 1.00 17.96 188 ARG D N 1
ATOM 5785 C CA . ARG D 1 210 ? 17.285 2.024 69.418 1.00 20.22 188 ARG D CA 1
ATOM 5786 C C . ARG D 1 210 ? 17.459 0.636 70.060 1.00 20.47 188 ARG D C 1
ATOM 5787 O O . ARG D 1 210 ? 17.809 0.529 71.236 1.00 20.28 188 ARG D O 1
ATOM 5795 N N . GLN D 1 211 ? 17.259 -0.414 69.266 1.00 20.08 189 GLN D N 1
ATOM 5796 C CA . GLN D 1 211 ? 17.422 -1.767 69.749 1.00 20.54 189 GLN D CA 1
ATOM 5797 C C . GLN D 1 211 ? 18.868 -2.235 69.880 1.00 19.94 189 GLN D C 1
ATOM 5798 O O . GLN D 1 211 ? 19.186 -2.975 70.780 1.00 20.50 189 GLN D O 1
ATOM 5804 N N . LYS D 1 212 ? 19.742 -1.801 68.990 1.00 19.31 190 LYS D N 1
ATOM 5805 C CA . LYS D 1 212 ? 21.050 -2.416 68.868 1.00 18.97 190 LYS D CA 1
ATOM 5806 C C . LYS D 1 212 ? 22.250 -1.489 69.090 1.00 18.53 190 LYS D C 1
ATOM 5807 O O . LYS D 1 212 ? 23.295 -1.957 69.519 1.00 19.28 190 LYS D O 1
ATOM 5813 N N . TYR D 1 213 ? 22.116 -0.197 68.777 1.00 17.82 191 TYR D N 1
ATOM 5814 C CA . TYR D 1 213 ? 23.276 0.598 68.433 1.00 16.87 191 TYR D CA 1
ATOM 5815 C C . TYR D 1 213 ? 23.434 1.927 69.122 1.00 17.18 191 TYR D C 1
ATOM 5816 O O . TYR D 1 213 ? 24.547 2.438 69.113 1.00 15.80 191 TYR D O 1
ATOM 5825 N N . ALA D 1 214 ? 22.358 2.510 69.679 1.00 17.47 192 ALA D N 1
ATOM 5826 C CA . ALA D 1 214 ? 22.398 3.924 70.060 1.00 17.46 192 ALA D CA 1
ATOM 5827 C C . ALA D 1 214 ? 21.453 4.275 71.193 1.00 18.42 192 ALA D C 1
ATOM 5828 O O . ALA D 1 214 ? 20.537 3.504 71.507 1.00 18.69 192 ALA D O 1
ATOM 5830 N N . ALA D 1 215 ? 21.752 5.396 71.866 1.00 18.17 193 ALA D N 1
ATOM 5831 C CA . ALA D 1 215 ? 20.752 6.122 72.640 1.00 18.56 193 ALA D CA 1
ATOM 5832 C C . ALA D 1 215 ? 19.959 6.894 71.582 1.00 18.53 193 ALA D C 1
ATOM 5833 O O . ALA D 1 215 ? 20.551 7.514 70.712 1.00 19.50 193 ALA D O 1
ATOM 5835 N N . VAL D 1 216 ? 18.638 6.853 71.607 1.00 18.36 194 VAL D N 1
ATOM 5836 C CA . VAL D 1 216 ? 17.889 7.550 70.589 1.00 17.54 194 VAL D CA 1
ATOM 5837 C C . VAL D 1 216 ? 16.908 8.458 71.267 1.00 18.85 194 VAL D C 1
ATOM 5838 O O . VAL D 1 216 ? 16.006 7.992 71.988 1.00 19.98 194 VAL D O 1
ATOM 5842 N N . MET D 1 217 ? 17.040 9.754 71.010 1.00 19.23 195 MET D N 1
ATOM 5843 C CA . MET D 1 217 ? 16.129 10.726 71.607 1.00 19.68 195 MET D CA 1
ATOM 5844 C C . MET D 1 217 ? 15.984 12.034 70.802 1.00 19.14 195 MET D C 1
ATOM 5845 O O . MET D 1 217 ? 16.770 12.312 69.891 1.00 17.85 195 MET D O 1
ATOM 5850 N N . THR D 1 218 ? 14.964 12.816 71.160 1.00 19.53 196 THR D N 1
ATOM 5851 C CA . THR D 1 218 ? 14.672 14.071 70.504 1.00 19.45 196 THR D CA 1
ATOM 5852 C C . THR D 1 218 ? 15.750 15.104 70.879 1.00 20.30 196 THR D C 1
ATOM 5853 O O . THR D 1 218 ? 16.441 14.990 71.901 1.00 21.00 196 THR D O 1
ATOM 5857 N N . HIS D 1 219 ? 15.952 16.096 70.023 1.00 20.41 197 HIS D N 1
ATOM 5858 C CA . HIS D 1 219 ? 17.034 17.004 70.247 1.00 20.24 197 HIS D CA 1
ATOM 5859 C C . HIS D 1 219 ? 16.926 17.598 71.626 1.00 21.08 197 HIS D C 1
ATOM 5860 O O . HIS D 1 219 ? 17.938 17.790 72.285 1.00 21.81 197 HIS D O 1
ATOM 5867 N N . ASP D 1 220 ? 15.713 17.862 72.097 1.00 22.47 198 ASP D N 1
ATOM 5868 C CA . ASP D 1 220 ? 15.553 18.584 73.360 1.00 23.29 198 ASP D CA 1
ATOM 5869 C C . ASP D 1 220 ? 15.982 17.825 74.625 1.00 23.80 198 ASP D C 1
ATOM 5870 O O . ASP D 1 220 ? 16.500 18.442 75.560 1.00 23.24 198 ASP D O 1
ATOM 5875 N N . GLU D 1 221 ? 15.818 16.499 74.638 1.00 24.05 199 GLU D N 1
ATOM 5876 C CA . GLU D 1 221 ? 16.264 15.716 75.770 1.00 25.28 199 GLU D CA 1
ATOM 5877 C C . GLU D 1 221 ? 17.782 15.546 75.665 1.00 24.24 199 GLU D C 1
ATOM 5878 O O . GLU D 1 221 ? 18.483 15.557 76.659 1.00 24.74 199 GLU D O 1
ATOM 5884 N N . ALA D 1 222 ? 18.281 15.331 74.457 1.00 23.04 200 ALA D N 1
ATOM 5885 C CA . ALA D 1 222 ? 19.719 15.173 74.253 1.00 21.33 200 ALA D CA 1
ATOM 5886 C C . ALA D 1 222 ? 20.407 16.402 74.820 1.00 21.18 200 ALA D C 1
ATOM 5887 O O . ALA D 1 222 ? 21.398 16.294 75.536 1.00 20.49 200 ALA D O 1
ATOM 5889 N N . LEU D 1 223 ? 19.861 17.578 74.530 1.00 21.57 201 LEU D N 1
ATOM 5890 C CA . LEU D 1 223 ? 20.492 18.807 74.996 1.00 22.18 201 LEU D CA 1
ATOM 5891 C C . LEU D 1 223 ? 20.347 19.015 76.500 1.00 23.61 201 LEU D C 1
ATOM 5892 O O . LEU D 1 223 ? 21.256 19.510 77.130 1.00 23.72 201 LEU D O 1
ATOM 5897 N N . ALA D 1 224 ? 19.213 18.643 77.080 1.00 25.75 202 ALA D N 1
ATOM 5898 C CA . ALA D 1 224 ? 19.040 18.772 78.537 1.00 27.22 202 ALA D CA 1
ATOM 5899 C C . ALA D 1 224 ? 19.903 17.740 79.272 1.00 27.78 202 ALA D C 1
ATOM 5900 O O . ALA D 1 224 ? 20.489 18.038 80.304 1.00 28.48 202 ALA D O 1
ATOM 5902 N N . LYS D 1 225 ? 19.993 16.534 78.727 1.00 27.75 203 LYS D N 1
ATOM 5903 C CA . LYS D 1 225 ? 20.714 15.475 79.390 1.00 28.17 203 LYS D CA 1
ATOM 5904 C C . LYS D 1 225 ? 22.214 15.578 79.186 1.00 28.27 203 LYS D C 1
ATOM 5905 O O . LYS D 1 225 ? 22.931 14.813 79.802 1.00 28.08 203 LYS D O 1
ATOM 5911 N N . THR D 1 226 ? 22.692 16.514 78.353 1.00 28.61 204 THR D N 1
ATOM 5912 C CA . THR D 1 226 ? 24.155 16.729 78.136 1.00 29.03 204 THR D CA 1
ATOM 5913 C C . THR D 1 226 ? 24.726 18.074 78.710 1.00 30.76 204 THR D C 1
ATOM 5914 O O . THR D 1 226 ? 25.801 18.524 78.296 1.00 30.32 204 THR D O 1
ATOM 5918 N N . LYS D 1 227 ? 23.956 18.698 79.617 1.00 33.44 205 LYS D N 1
ATOM 5919 C CA . LYS D 1 227 ? 24.302 19.890 80.485 1.00 35.39 205 LYS D CA 1
ATOM 5920 C C . LYS D 1 227 ? 23.620 21.214 80.071 1.00 34.96 205 LYS D C 1
ATOM 5926 N N . LEU E 1 27 ? 72.387 -8.257 59.632 1.00 50.72 5 LEU E N 1
ATOM 5927 C CA . LEU E 1 27 ? 72.956 -9.396 60.440 1.00 52.30 5 LEU E CA 1
ATOM 5928 C C . LEU E 1 27 ? 72.423 -10.764 59.946 1.00 52.34 5 LEU E C 1
ATOM 5929 O O . LEU E 1 27 ? 71.329 -10.850 59.368 1.00 51.74 5 LEU E O 1
ATOM 5934 N N . GLY E 1 28 ? 73.221 -11.820 60.158 1.00 53.07 6 GLY E N 1
ATOM 5935 C CA . GLY E 1 28 ? 72.916 -13.189 59.681 1.00 53.06 6 GLY E CA 1
ATOM 5936 C C . GLY E 1 28 ? 71.771 -13.920 60.386 1.00 52.66 6 GLY E C 1
ATOM 5937 O O . GLY E 1 28 ? 71.552 -15.106 60.156 1.00 52.92 6 GLY E O 1
ATOM 5938 N N . SER E 1 29 ? 71.048 -13.201 61.239 1.00 51.70 7 SER E N 1
ATOM 5939 C CA . SER E 1 29 ? 69.867 -13.702 61.942 1.00 51.09 7 SER E CA 1
ATOM 5940 C C . SER E 1 29 ? 68.687 -13.860 60.967 1.00 49.49 7 SER E C 1
ATOM 5941 O O . SER E 1 29 ? 67.910 -14.803 61.043 1.00 49.31 7 SER E O 1
ATOM 5944 N N . TYR E 1 30 ? 68.593 -12.950 60.018 1.00 48.37 8 TYR E N 1
ATOM 5945 C CA . TYR E 1 30 ? 67.492 -12.944 59.044 1.00 47.50 8 TYR E CA 1
ATOM 5946 C C . TYR E 1 30 ? 67.478 -14.155 58.114 1.00 47.80 8 TYR E C 1
ATOM 5947 O O . TYR E 1 30 ? 66.417 -14.648 57.772 1.00 47.37 8 TYR E O 1
ATOM 5956 N N . GLU E 1 31 ? 68.639 -14.620 57.674 1.00 48.93 9 GLU E N 1
ATOM 5957 C CA . GLU E 1 31 ? 68.670 -15.806 56.804 1.00 49.83 9 GLU E CA 1
ATOM 5958 C C . GLU E 1 31 ? 68.368 -17.044 57.645 1.00 49.88 9 GLU E C 1
ATOM 5959 O O . GLU E 1 31 ? 67.645 -17.922 57.197 1.00 49.69 9 GLU E O 1
ATOM 5965 N N . ARG E 1 32 ? 68.880 -17.075 58.876 1.00 50.19 10 ARG E N 1
ATOM 5966 C CA . ARG E 1 32 ? 68.717 -18.230 59.779 1.00 51.22 10 ARG E CA 1
ATOM 5967 C C . ARG E 1 32 ? 67.240 -18.412 60.223 1.00 49.84 10 ARG E C 1
ATOM 5968 O O . ARG E 1 32 ? 66.828 -19.522 60.594 1.00 50.24 10 ARG E O 1
ATOM 5976 N N . GLN E 1 33 ? 66.448 -17.337 60.156 1.00 47.03 11 GLN E N 1
ATOM 5977 C CA . GLN E 1 33 ? 65.060 -17.378 60.597 1.00 45.28 11 GLN E CA 1
ATOM 5978 C C . GLN E 1 33 ? 64.060 -17.407 59.443 1.00 43.55 11 GLN E C 1
ATOM 5979 O O . GLN E 1 33 ? 62.852 -17.406 59.673 1.00 42.93 11 GLN E O 1
ATOM 5985 N N . GLY E 1 34 ? 64.564 -17.442 58.210 1.00 41.71 12 GLY E N 1
ATOM 5986 C CA . GLY E 1 34 ? 63.714 -17.504 57.019 1.00 39.93 12 GLY E CA 1
ATOM 5987 C C . GLY E 1 34 ? 63.081 -16.180 56.591 1.00 37.43 12 GLY E C 1
ATOM 5988 O O . GLY E 1 34 ? 62.102 -16.167 55.822 1.00 36.94 12 GLY E O 1
ATOM 5989 N N . PHE E 1 35 ? 63.630 -15.063 57.066 1.00 34.75 13 PHE E N 1
ATOM 5990 C CA . PHE E 1 35 ? 63.182 -13.747 56.582 1.00 32.36 13 PHE E CA 1
ATOM 5991 C C . PHE E 1 35 ? 63.640 -13.590 55.136 1.00 30.21 13 PHE E C 1
ATOM 5992 O O . PHE E 1 35 ? 64.412 -14.398 54.649 1.00 30.39 13 PHE E O 1
ATOM 6000 N N . GLY E 1 36 ? 63.087 -12.614 54.431 1.00 27.73 14 GLY E N 1
ATOM 6001 C CA . GLY E 1 36 ? 63.581 -12.262 53.105 1.00 26.61 14 GLY E CA 1
ATOM 6002 C C . GLY E 1 36 ? 63.248 -13.206 51.966 1.00 25.94 14 GLY E C 1
ATOM 6003 O O . GLY E 1 36 ? 63.850 -13.078 50.907 1.00 25.35 14 GLY E O 1
ATOM 6004 N N . ALA E 1 37 ? 62.285 -14.121 52.178 1.00 24.89 15 ALA E N 1
ATOM 6005 C CA . ALA E 1 37 ? 61.742 -14.970 51.114 1.00 24.17 15 ALA E CA 1
ATOM 6006 C C . ALA E 1 37 ? 61.252 -14.136 49.947 1.00 22.83 15 ALA E C 1
ATOM 6007 O O . ALA E 1 37 ? 60.751 -13.013 50.118 1.00 21.72 15 ALA E O 1
ATOM 6009 N N . ALA E 1 38 ? 61.411 -14.692 48.755 1.00 22.49 16 ALA E N 1
ATOM 6010 C CA . ALA E 1 38 ? 61.000 -14.020 47.544 1.00 21.55 16 ALA E CA 1
ATOM 6011 C C . ALA E 1 38 ? 59.470 -13.973 47.464 1.00 20.85 16 ALA E C 1
ATOM 6012 O O . ALA E 1 38 ? 58.794 -14.949 47.765 1.00 21.97 16 ALA E O 1
ATOM 6014 N N . LEU E 1 39 ? 58.921 -12.842 47.048 1.00 19.98 17 LEU E N 1
ATOM 6015 C CA . LEU E 1 39 ? 57.475 -12.710 46.877 1.00 19.59 17 LEU E CA 1
ATOM 6016 C C . LEU E 1 39 ? 57.134 -12.715 45.382 1.00 20.18 17 LEU E C 1
ATOM 6017 O O . LEU E 1 39 ? 57.309 -11.717 44.726 1.00 20.72 17 LEU E O 1
ATOM 6022 N N . PRO E 1 40 ? 56.682 -13.862 44.825 1.00 21.25 18 PRO E N 1
ATOM 6023 C CA . PRO E 1 40 ? 56.307 -13.923 43.400 1.00 21.01 18 PRO E CA 1
ATOM 6024 C C . PRO E 1 40 ? 55.327 -12.811 42.966 1.00 20.12 18 PRO E C 1
ATOM 6025 O O . PRO E 1 40 ? 54.421 -12.460 43.714 1.00 19.34 18 PRO E O 1
ATOM 6029 N N . LEU E 1 41 ? 55.489 -12.302 41.752 1.00 19.98 19 LEU E N 1
ATOM 6030 C CA . LEU E 1 41 ? 54.633 -11.225 41.256 1.00 18.65 19 LEU E CA 1
ATOM 6031 C C . LEU E 1 41 ? 53.438 -11.878 40.606 1.00 19.41 19 LEU E C 1
ATOM 6032 O O . LEU E 1 41 ? 53.568 -12.942 39.992 1.00 18.92 19 LEU E O 1
ATOM 6037 N N . LYS E 1 42 ? 52.277 -11.235 40.741 1.00 18.92 20 LYS E N 1
ATOM 6038 C CA . LYS E 1 42 ? 51.060 -11.768 40.179 1.00 19.65 20 LYS E CA 1
ATOM 6039 C C . LYS E 1 42 ? 50.133 -10.685 39.626 1.00 18.57 20 LYS E C 1
ATOM 6040 O O . LYS E 1 42 ? 49.618 -9.849 40.382 1.00 18.89 20 LYS E O 1
ATOM 6046 N N . ALA E 1 43 ? 49.899 -10.733 38.320 1.00 17.88 21 ALA E N 1
ATOM 6047 C CA . ALA E 1 43 ? 48.872 -9.929 37.652 1.00 17.46 21 ALA E CA 1
ATOM 6048 C C . ALA E 1 43 ? 47.557 -10.066 38.391 1.00 17.29 21 ALA E C 1
ATOM 6049 O O . ALA E 1 43 ? 47.318 -11.079 38.991 1.00 17.15 21 ALA E O 1
ATOM 6051 N N . PRO E 1 44 ? 46.695 -9.039 38.367 1.00 17.03 22 PRO E N 1
ATOM 6052 C CA . PRO E 1 44 ? 46.816 -7.712 37.798 1.00 16.63 22 PRO E CA 1
ATOM 6053 C C . PRO E 1 44 ? 47.740 -6.759 38.605 1.00 16.10 22 PRO E C 1
ATOM 6054 O O . PRO E 1 44 ? 47.814 -6.840 39.847 1.00 15.64 22 PRO E O 1
ATOM 6058 N N . TYR E 1 45 ? 48.433 -5.869 37.887 1.00 15.72 23 TYR E N 1
ATOM 6059 C CA . TYR E 1 45 ? 49.365 -4.908 38.483 1.00 14.30 23 TYR E CA 1
ATOM 6060 C C . TYR E 1 45 ? 48.712 -3.564 38.677 1.00 13.74 23 TYR E C 1
ATOM 6061 O O . TYR E 1 45 ? 47.922 -3.138 37.847 1.00 13.29 23 TYR E O 1
ATOM 6070 N N . GLY E 1 46 ? 49.010 -2.918 39.805 1.00 12.61 24 GLY E N 1
ATOM 6071 C CA . GLY E 1 46 ? 48.717 -1.498 39.998 1.00 11.13 24 GLY E CA 1
ATOM 6072 C C . GLY E 1 46 ? 50.033 -0.756 40.222 1.00 10.29 24 GLY E C 1
ATOM 6073 O O . GLY E 1 46 ? 51.070 -1.371 40.538 1.00 9.58 24 GLY E O 1
ATOM 6074 N N . LEU E 1 47 ? 49.985 0.568 40.057 1.00 9.55 25 LEU E N 1
ATOM 6075 C CA . LEU E 1 47 ? 51.085 1.445 40.428 1.00 9.18 25 LEU E CA 1
ATOM 6076 C C . LEU E 1 47 ? 50.521 2.403 41.428 1.00 9.07 25 LEU E C 1
ATOM 6077 O O . LEU E 1 47 ? 49.419 2.945 41.200 1.00 9.79 25 LEU E O 1
ATOM 6082 N N . LEU E 1 48 ? 51.259 2.622 42.531 1.00 8.73 26 LEU E N 1
ATOM 6083 C CA . LEU E 1 48 ? 50.965 3.681 43.524 1.00 8.51 26 LEU E CA 1
ATOM 6084 C C . LEU E 1 48 ? 52.182 4.570 43.626 1.00 8.48 26 LEU E C 1
ATOM 6085 O O . LEU E 1 48 ? 53.285 4.052 43.807 1.00 8.53 26 LEU E O 1
ATOM 6090 N N . ILE E 1 49 ? 52.004 5.885 43.477 1.00 8.47 27 ILE E N 1
ATOM 6091 C CA . ILE E 1 49 ? 53.135 6.833 43.538 1.00 8.74 27 ILE E CA 1
ATOM 6092 C C . ILE E 1 49 ? 52.873 7.641 44.716 1.00 8.40 27 ILE E C 1
ATOM 6093 O O . ILE E 1 49 ? 51.887 8.342 44.715 1.00 9.74 27 ILE E O 1
ATOM 6098 N N . VAL E 1 50 ? 53.683 7.525 45.762 1.00 8.42 28 VAL E N 1
ATOM 6099 C CA . VAL E 1 50 ? 53.318 8.229 46.997 1.00 8.21 28 VAL E CA 1
ATOM 6100 C C . VAL E 1 50 ? 53.998 9.586 47.159 1.00 8.33 28 VAL E C 1
ATOM 6101 O O . VAL E 1 50 ? 55.219 9.695 47.154 1.00 8.45 28 VAL E O 1
ATOM 6105 N N . ASP E 1 51 ? 53.188 10.643 47.254 1.00 8.36 29 ASP E N 1
ATOM 6106 C CA . ASP E 1 51 ? 53.660 11.927 47.746 1.00 8.61 29 ASP E CA 1
ATOM 6107 C C . ASP E 1 51 ? 54.765 12.584 46.919 1.00 8.75 29 ASP E C 1
ATOM 6108 O O . ASP E 1 51 ? 55.551 13.379 47.466 1.00 9.84 29 ASP E O 1
ATOM 6113 N N . PHE E 1 52 ? 54.810 12.324 45.623 1.00 8.84 30 PHE E N 1
ATOM 6114 C CA . PHE E 1 52 ? 55.687 13.056 44.741 1.00 9.14 30 PHE E CA 1
ATOM 6115 C C . PHE E 1 52 ? 55.079 14.400 44.394 1.00 9.48 30 PHE E C 1
ATOM 6116 O O . PHE E 1 52 ? 54.625 14.654 43.246 1.00 10.14 30 PHE E O 1
ATOM 6124 N N . VAL E 1 53 ? 55.121 15.280 45.383 1.00 9.43 31 VAL E N 1
ATOM 6125 C CA . VAL E 1 53 ? 54.455 16.557 45.302 1.00 9.78 31 VAL E CA 1
ATOM 6126 C C . VAL E 1 53 ? 55.531 17.638 45.402 1.00 10.59 31 VAL E C 1
ATOM 6127 O O . VAL E 1 53 ? 56.646 17.346 45.837 1.00 10.17 31 VAL E O 1
ATOM 6131 N N . ASN E 1 54 ? 55.230 18.844 44.927 1.00 11.33 32 ASN E N 1
ATOM 6132 C CA . ASN E 1 54 ? 56.242 19.898 44.806 1.00 12.44 32 ASN E CA 1
ATOM 6133 C C . ASN E 1 54 ? 57.068 20.121 46.082 1.00 12.44 32 ASN E C 1
ATOM 6134 O O . ASN E 1 54 ? 58.236 20.437 45.999 1.00 14.18 32 ASN E O 1
ATOM 6139 N N . GLY E 1 55 ? 56.472 19.953 47.257 1.00 12.12 33 GLY E N 1
ATOM 6140 C CA . GLY E 1 55 ? 57.167 20.197 48.505 1.00 11.80 33 GLY E CA 1
ATOM 6141 C C . GLY E 1 55 ? 58.203 19.165 48.891 1.00 11.69 33 GLY E C 1
ATOM 6142 O O . GLY E 1 55 ? 59.136 19.441 49.656 1.00 12.06 33 GLY E O 1
ATOM 6143 N N . PHE E 1 56 ? 58.020 17.961 48.390 1.00 11.54 34 PHE E N 1
ATOM 6144 C CA . PHE E 1 56 ? 58.924 16.888 48.612 1.00 11.29 34 PHE E CA 1
ATOM 6145 C C . PHE E 1 56 ? 59.919 16.822 47.489 1.00 12.88 34 PHE E C 1
ATOM 6146 O O . PHE E 1 56 ? 60.971 16.188 47.636 1.00 13.80 34 PHE E O 1
ATOM 6154 N N . ALA E 1 57 ? 59.624 17.474 46.363 1.00 13.45 35 ALA E N 1
ATOM 6155 C CA . ALA E 1 57 ? 60.584 17.510 45.267 1.00 14.90 35 ALA E CA 1
ATOM 6156 C C . ALA E 1 57 ? 61.630 18.580 45.554 1.00 16.70 35 ALA E C 1
ATOM 6157 O O . ALA E 1 57 ? 62.749 18.523 45.048 1.00 18.05 35 ALA E O 1
ATOM 6159 N N . ASP E 1 58 ? 61.255 19.553 46.373 1.00 17.63 36 ASP E N 1
ATOM 6160 C CA . ASP E 1 58 ? 62.060 20.734 46.620 1.00 18.87 36 ASP E CA 1
ATOM 6161 C C . ASP E 1 58 ? 62.972 20.582 47.852 1.00 19.44 36 ASP E C 1
ATOM 6162 O O . ASP E 1 58 ? 62.488 20.461 48.981 1.00 19.41 36 ASP E O 1
ATOM 6167 N N . PRO E 1 59 ? 64.293 20.568 47.631 1.00 20.52 37 PRO E N 1
ATOM 6168 C CA . PRO E 1 59 ? 65.239 20.389 48.735 1.00 21.85 37 PRO E CA 1
ATOM 6169 C C . PRO E 1 59 ? 65.186 21.456 49.818 1.00 22.57 37 PRO E C 1
ATOM 6170 O O . PRO E 1 59 ? 65.665 21.219 50.922 1.00 23.00 37 PRO E O 1
ATOM 6174 N N . ALA E 1 60 ? 64.636 22.617 49.472 1.00 23.75 38 ALA E N 1
ATOM 6175 C CA . ALA E 1 60 ? 64.386 23.695 50.406 1.00 24.21 38 ALA E CA 1
ATOM 6176 C C . ALA E 1 60 ? 63.161 23.436 51.258 1.00 23.59 38 ALA E C 1
ATOM 6177 O O . ALA E 1 60 ? 62.902 24.178 52.184 1.00 24.13 38 ALA E O 1
ATOM 6179 N N . GLN E 1 61 ? 62.361 22.424 50.952 1.00 23.07 39 GLN E N 1
ATOM 6180 C CA . GLN E 1 61 ? 61.161 22.198 51.786 1.00 22.72 39 GLN E CA 1
ATOM 6181 C C . GLN E 1 61 ? 61.185 20.861 52.478 1.00 22.09 39 GLN E C 1
ATOM 6182 O O . GLN E 1 61 ? 61.514 20.776 53.655 1.00 23.35 39 GLN E O 1
ATOM 6188 N N . PHE E 1 62 ? 60.839 19.802 51.755 1.00 21.58 40 PHE E N 1
ATOM 6189 C CA . PHE E 1 62 ? 60.849 18.468 52.323 1.00 20.19 40 PHE E CA 1
ATOM 6190 C C . PHE E 1 62 ? 61.614 17.491 51.498 1.00 19.00 40 PHE E C 1
ATOM 6191 O O . PHE E 1 62 ? 61.603 16.315 51.808 1.00 18.73 40 PHE E O 1
ATOM 6199 N N . GLY E 1 63 ? 62.355 17.992 50.516 1.00 18.42 41 GLY E N 1
ATOM 6200 C CA . GLY E 1 63 ? 63.106 17.142 49.645 1.00 17.88 41 GLY E CA 1
ATOM 6201 C C . GLY E 1 63 ? 64.549 17.072 50.031 1.00 18.17 41 GLY E C 1
ATOM 6202 O O . GLY E 1 63 ? 64.926 17.289 51.193 1.00 18.80 41 GLY E O 1
ATOM 6203 N N . GLY E 1 64 ? 65.356 16.735 49.042 1.00 17.65 42 GLY E N 1
ATOM 6204 C CA . GLY E 1 64 ? 66.769 16.501 49.248 1.00 17.79 42 GLY E CA 1
ATOM 6205 C C . GLY E 1 64 ? 67.077 15.085 48.835 1.00 17.29 42 GLY E C 1
ATOM 6206 O O . GLY E 1 64 ? 66.304 14.451 48.083 1.00 17.08 42 GLY E O 1
ATOM 6207 N N . GLY E 1 65 ? 68.207 14.601 49.316 1.00 17.14 43 GLY E N 1
ATOM 6208 C CA . GLY E 1 65 ? 68.678 13.266 49.025 1.00 17.39 43 GLY E CA 1
ATOM 6209 C C . GLY E 1 65 ? 68.554 12.853 47.569 1.00 17.45 43 GLY E C 1
ATOM 6210 O O . GLY E 1 65 ? 69.024 13.590 46.663 1.00 16.54 43 GLY E O 1
ATOM 6211 N N . ASN E 1 66 ? 67.877 11.706 47.335 1.00 16.81 44 ASN E N 1
ATOM 6212 C CA . ASN E 1 66 ? 67.772 11.170 45.974 1.00 16.71 44 ASN E CA 1
ATOM 6213 C C . ASN E 1 66 ? 66.392 11.252 45.383 1.00 16.05 44 ASN E C 1
ATOM 6214 O O . ASN E 1 66 ? 66.079 10.524 44.458 1.00 17.83 44 ASN E O 1
ATOM 6219 N N . ILE E 1 67 ? 65.575 12.160 45.875 1.00 15.69 45 ILE E N 1
ATOM 6220 C CA . ILE E 1 67 ? 64.145 12.225 45.476 1.00 14.72 45 ILE E CA 1
ATOM 6221 C C . ILE E 1 67 ? 64.002 12.660 44.016 1.00 15.07 45 ILE E C 1
ATOM 6222 O O . ILE E 1 67 ? 63.113 12.207 43.279 1.00 15.47 45 ILE E O 1
ATOM 6227 N N . ALA E 1 68 ? 64.908 13.510 43.575 1.00 15.37 46 ALA E N 1
ATOM 6228 C CA . ALA E 1 68 ? 64.754 14.134 42.259 1.00 15.27 46 ALA E CA 1
ATOM 6229 C C . ALA E 1 68 ? 64.927 13.094 41.171 1.00 14.82 46 ALA E C 1
ATOM 6230 O O . ALA E 1 68 ? 64.222 13.105 40.161 1.00 14.41 46 ALA E O 1
ATOM 6232 N N . ALA E 1 69 ? 65.878 12.193 41.377 1.00 14.27 47 ALA E N 1
ATOM 6233 C CA . ALA E 1 69 ? 66.173 11.184 40.374 1.00 13.29 47 ALA E CA 1
ATOM 6234 C C . ALA E 1 69 ? 65.030 10.164 40.365 1.00 12.36 47 ALA E C 1
ATOM 6235 O O . ALA E 1 69 ? 64.549 9.750 39.317 1.00 13.19 47 ALA E O 1
ATOM 6237 N N . ALA E 1 70 ? 64.585 9.780 41.546 1.00 11.55 48 ALA E N 1
ATOM 6238 C CA . ALA E 1 70 ? 63.496 8.812 41.707 1.00 10.61 48 ALA E CA 1
ATOM 6239 C C . ALA E 1 70 ? 62.231 9.321 41.033 1.00 10.51 48 ALA E C 1
ATOM 6240 O O . ALA E 1 70 ? 61.494 8.583 40.401 1.00 10.50 48 ALA E O 1
ATOM 6242 N N . ILE E 1 71 ? 61.994 10.604 41.144 1.00 11.60 49 ILE E N 1
ATOM 6243 C CA . ILE E 1 71 ? 60.913 11.220 40.398 1.00 12.28 49 ILE E CA 1
ATOM 6244 C C . ILE E 1 71 ? 61.163 11.037 38.900 1.00 13.84 49 ILE E C 1
ATOM 6245 O O . ILE E 1 71 ? 60.257 10.589 38.156 1.00 15.26 49 ILE E O 1
ATOM 6250 N N . GLU E 1 72 ? 62.379 11.335 38.459 1.00 14.99 50 GLU E N 1
ATOM 6251 C CA . GLU E 1 72 ? 62.680 11.261 37.034 1.00 16.50 50 GLU E CA 1
ATOM 6252 C C . GLU E 1 72 ? 62.503 9.841 36.592 1.00 16.45 50 GLU E C 1
ATOM 6253 O O . GLU E 1 72 ? 61.989 9.627 35.508 1.00 16.80 50 GLU E O 1
ATOM 6259 N N . THR E 1 73 ? 62.928 8.866 37.406 1.00 15.84 51 THR E N 1
ATOM 6260 C CA . THR E 1 73 ? 62.805 7.474 36.975 1.00 16.09 51 THR E CA 1
ATOM 6261 C C . THR E 1 73 ? 61.353 7.005 36.973 1.00 15.62 51 THR E C 1
ATOM 6262 O O . THR E 1 73 ? 60.984 6.181 36.148 1.00 16.86 51 THR E O 1
ATOM 6266 N N . THR E 1 74 ? 60.508 7.574 37.836 1.00 14.96 52 THR E N 1
ATOM 6267 C CA . THR E 1 74 ? 59.122 7.137 37.964 1.00 13.31 52 THR E CA 1
ATOM 6268 C C . THR E 1 74 ? 58.340 7.476 36.719 1.00 14.52 52 THR E C 1
ATOM 6269 O O . THR E 1 74 ? 57.347 6.828 36.390 1.00 15.45 52 THR E O 1
ATOM 6273 N N . ARG E 1 75 ? 58.804 8.479 35.999 1.00 15.88 53 ARG E N 1
ATOM 6274 C CA . ARG E 1 75 ? 58.165 8.888 34.744 1.00 16.65 53 ARG E CA 1
ATOM 6275 C C . ARG E 1 75 ? 58.065 7.759 33.732 1.00 17.15 53 ARG E C 1
ATOM 6276 O O . ARG E 1 75 ? 57.032 7.605 33.058 1.00 15.82 53 ARG E O 1
ATOM 6284 N N . THR E 1 76 ? 59.150 6.983 33.611 1.00 18.12 54 THR E N 1
ATOM 6285 C CA . THR E 1 76 ? 59.155 5.798 32.734 1.00 17.94 54 THR E CA 1
ATOM 6286 C C . THR E 1 76 ? 58.181 4.755 33.219 1.00 17.17 54 THR E C 1
ATOM 6287 O O . THR E 1 76 ? 57.451 4.157 32.409 1.00 19.15 54 THR E O 1
ATOM 6291 N N . VAL E 1 77 ? 58.128 4.527 34.527 1.00 15.34 55 VAL E N 1
ATOM 6292 C CA . VAL E 1 77 ? 57.218 3.517 35.051 1.00 13.36 55 VAL E CA 1
ATOM 6293 C C . VAL E 1 77 ? 55.786 3.960 34.916 1.00 13.46 55 VAL E C 1
ATOM 6294 O O . VAL E 1 77 ? 54.919 3.119 34.655 1.00 14.72 55 VAL E O 1
ATOM 6298 N N . LEU E 1 78 ? 55.520 5.261 35.115 1.00 13.29 56 LEU E N 1
ATOM 6299 C CA . LEU E 1 78 ? 54.170 5.805 35.006 1.00 12.77 56 LEU E CA 1
ATOM 6300 C C . LEU E 1 78 ? 53.670 5.661 33.581 1.00 13.80 56 LEU E C 1
ATOM 6301 O O . LEU E 1 78 ? 52.523 5.292 33.386 1.00 15.01 56 LEU E O 1
ATOM 6306 N N . ALA E 1 79 ? 54.539 5.957 32.609 1.00 14.48 57 ALA E N 1
ATOM 6307 C CA . ALA E 1 79 ? 54.310 5.763 31.167 1.00 15.08 57 ALA E CA 1
ATOM 6308 C C . ALA E 1 79 ? 54.030 4.293 30.816 1.00 16.28 57 ALA E C 1
ATOM 6309 O O . ALA E 1 79 ? 53.081 4.003 30.095 1.00 17.63 57 ALA E O 1
ATOM 6311 N N . ALA E 1 80 ? 54.826 3.382 31.354 1.00 16.34 58 ALA E N 1
ATOM 6312 C CA . ALA E 1 80 ? 54.588 1.965 31.152 1.00 17.13 58 ALA E CA 1
ATOM 6313 C C . ALA E 1 80 ? 53.246 1.555 31.740 1.00 17.51 58 ALA E C 1
ATOM 6314 O O . ALA E 1 80 ? 52.451 0.862 31.083 1.00 18.90 58 ALA E O 1
ATOM 6316 N N . ALA E 1 81 ? 52.946 2.011 32.947 1.00 17.21 59 ALA E N 1
ATOM 6317 C CA . ALA E 1 81 ? 51.689 1.622 33.566 1.00 16.85 59 ALA E CA 1
ATOM 6318 C C . ALA E 1 81 ? 50.525 2.029 32.693 1.00 17.65 59 ALA E C 1
ATOM 6319 O O . ALA E 1 81 ? 49.546 1.268 32.528 1.00 18.00 59 ALA E O 1
ATOM 6321 N N . ARG E 1 82 ? 50.601 3.246 32.160 1.00 18.76 60 ARG E N 1
ATOM 6322 C CA . ARG E 1 82 ? 49.561 3.744 31.269 1.00 20.03 60 ARG E CA 1
ATOM 6323 C C . ARG E 1 82 ? 49.485 2.945 29.961 1.00 21.58 60 ARG E C 1
ATOM 6324 O O . ARG E 1 82 ? 48.380 2.701 29.467 1.00 22.76 60 ARG E O 1
ATOM 6332 N N . GLU E 1 83 ? 50.622 2.518 29.416 1.00 21.85 61 GLU E N 1
ATOM 6333 C CA . GLU E 1 83 ? 50.618 1.764 28.151 1.00 23.57 61 GLU E CA 1
ATOM 6334 C C . GLU E 1 83 ? 50.145 0.333 28.356 1.00 22.88 61 GLU E C 1
ATOM 6335 O O . GLU E 1 83 ? 49.551 -0.261 27.462 1.00 23.54 61 GLU E O 1
ATOM 6341 N N . ARG E 1 84 ? 50.358 -0.181 29.560 1.00 21.50 62 ARG E N 1
ATOM 6342 C CA . ARG E 1 84 ? 49.861 -1.482 29.974 1.00 21.03 62 ARG E CA 1
ATOM 6343 C C . ARG E 1 84 ? 48.421 -1.521 30.526 1.00 20.31 62 ARG E C 1
ATOM 6344 O O . ARG E 1 84 ? 47.841 -2.571 30.701 1.00 21.08 62 ARG E O 1
ATOM 6352 N N . GLY E 1 85 ? 47.814 -0.379 30.766 1.00 20.00 63 GLY E N 1
ATOM 6353 C CA . GLY E 1 85 ? 46.405 -0.351 31.195 1.00 18.98 63 GLY E CA 1
ATOM 6354 C C . GLY E 1 85 ? 46.267 -0.698 32.663 1.00 17.90 63 GLY E C 1
ATOM 6355 O O . GLY E 1 85 ? 45.191 -1.041 33.141 1.00 17.83 63 GLY E O 1
ATOM 6356 N N . TRP E 1 86 ? 47.385 -0.621 33.374 1.00 16.64 64 TRP E N 1
ATOM 6357 C CA . TRP E 1 86 ? 47.397 -0.746 34.815 1.00 14.96 64 TRP E CA 1
ATOM 6358 C C . TRP E 1 86 ? 46.603 0.348 35.548 1.00 14.27 64 TRP E C 1
ATOM 6359 O O . TRP E 1 86 ? 46.553 1.522 35.146 1.00 15.23 64 TRP E O 1
ATOM 6370 N N . ALA E 1 87 ? 46.011 -0.072 36.657 1.00 13.05 65 ALA E N 1
ATOM 6371 C CA . ALA E 1 87 ? 45.407 0.824 37.614 1.00 11.71 65 ALA E CA 1
ATOM 6372 C C . ALA E 1 87 ? 46.512 1.724 38.183 1.00 11.05 65 ALA E C 1
ATOM 6373 O O . ALA E 1 87 ? 47.631 1.271 38.407 1.00 10.91 65 ALA E O 1
ATOM 6375 N N . VAL E 1 88 ? 46.223 3.008 38.378 1.00 10.55 66 VAL E N 1
ATOM 6376 C CA . VAL E 1 88 ? 47.218 3.933 38.902 1.00 9.79 66 VAL E CA 1
ATOM 6377 C C . VAL E 1 88 ? 46.547 4.861 39.906 1.00 9.38 66 VAL E C 1
ATOM 6378 O O . VAL E 1 88 ? 45.502 5.461 39.611 1.00 9.42 66 VAL E O 1
ATOM 6382 N N . ALA E 1 89 ? 47.182 4.972 41.077 1.00 9.08 67 ALA E N 1
ATOM 6383 C CA . ALA E 1 89 ? 46.814 5.942 42.094 1.00 8.80 67 ALA E CA 1
ATOM 6384 C C . ALA E 1 89 ? 48.050 6.761 42.465 1.00 8.98 67 ALA E C 1
ATOM 6385 O O . ALA E 1 89 ? 49.197 6.261 42.395 1.00 8.63 67 ALA E O 1
ATOM 6387 N N . HIS E 1 90 ? 47.792 8.028 42.804 1.00 8.65 68 HIS E N 1
ATOM 6388 C CA . HIS E 1 90 ? 48.789 8.928 43.281 1.00 9.00 68 HIS E CA 1
ATOM 6389 C C . HIS E 1 90 ? 48.307 9.373 44.633 1.00 9.27 68 HIS E C 1
ATOM 6390 O O . HIS E 1 90 ? 47.088 9.577 44.788 1.00 9.33 68 HIS E O 1
ATOM 6397 N N . SER E 1 91 ? 49.212 9.546 45.615 1.00 8.85 69 SER E N 1
ATOM 6398 C CA . SER E 1 91 ? 48.771 10.022 46.929 1.00 8.37 69 SER E CA 1
ATOM 6399 C C . SER E 1 91 ? 49.294 11.388 47.223 1.00 8.38 69 SER E C 1
ATOM 6400 O O . SER E 1 91 ? 50.291 11.800 46.671 1.00 8.42 69 SER E O 1
ATOM 6403 N N . ARG E 1 92 ? 48.557 12.126 48.060 1.00 8.53 70 ARG E N 1
ATOM 6404 C CA . ARG E 1 92 ? 48.984 13.479 48.458 1.00 8.78 70 ARG E CA 1
ATOM 6405 C C . ARG E 1 92 ? 48.709 13.663 49.928 1.00 8.47 70 ARG E C 1
ATOM 6406 O O . ARG E 1 92 ? 47.723 13.089 50.469 1.00 8.39 70 ARG E O 1
ATOM 6414 N N . ILE E 1 93 ? 49.575 14.470 50.552 1.00 8.59 71 ILE E N 1
ATOM 6415 C CA . ILE E 1 93 ? 49.359 14.891 51.909 1.00 8.66 71 ILE E CA 1
ATOM 6416 C C . ILE E 1 93 ? 48.575 16.229 51.862 1.00 8.91 71 ILE E C 1
ATOM 6417 O O . ILE E 1 93 ? 48.967 17.181 51.194 1.00 9.12 71 ILE E O 1
ATOM 6422 N N . VAL E 1 94 ? 47.416 16.239 52.508 1.00 8.93 72 VAL E N 1
ATOM 6423 C CA . VAL E 1 94 ? 46.592 17.420 52.547 1.00 9.20 72 VAL E CA 1
ATOM 6424 C C . VAL E 1 94 ? 46.035 17.532 53.940 1.00 9.50 72 VAL E C 1
ATOM 6425 O O . VAL E 1 94 ? 45.505 16.548 54.456 1.00 9.23 72 VAL E O 1
ATOM 6429 N N . TYR E 1 95 ? 46.193 18.707 54.558 1.00 9.58 73 TYR E N 1
ATOM 6430 C CA . TYR E 1 95 ? 45.429 19.023 55.731 1.00 9.88 73 TYR E CA 1
ATOM 6431 C C . TYR E 1 95 ? 44.414 20.133 55.382 1.00 10.89 73 TYR E C 1
ATOM 6432 O O . TYR E 1 95 ? 44.456 20.768 54.332 1.00 11.20 73 TYR E O 1
ATOM 6441 N N . ALA E 1 96 ? 43.500 20.383 56.283 1.00 11.52 74 ALA E N 1
ATOM 6442 C CA . ALA E 1 96 ? 42.471 21.353 56.030 1.00 12.60 74 ALA E CA 1
ATOM 6443 C C . ALA E 1 96 ? 43.019 22.753 5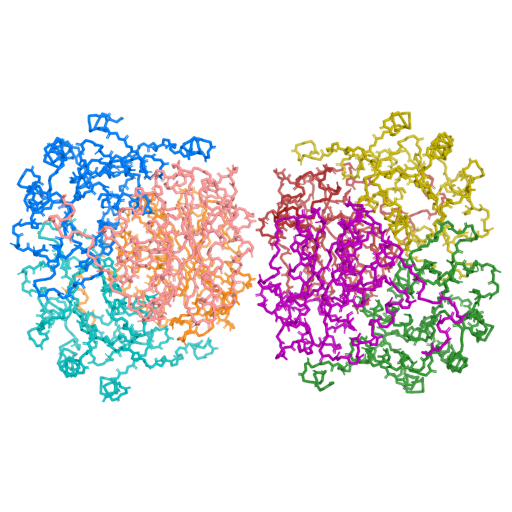6.254 1.00 13.34 74 ALA E C 1
ATOM 6444 O O . ALA E 1 96 ? 43.764 22.997 57.202 1.00 13.44 74 ALA E O 1
ATOM 6446 N N . ASP E 1 97 ? 42.630 23.667 55.370 1.00 14.83 75 ASP E N 1
ATOM 6447 C CA . ASP E 1 97 ? 43.042 25.088 55.425 1.00 16.10 75 ASP E CA 1
ATOM 6448 C C . ASP E 1 97 ? 42.980 25.696 56.815 1.00 16.77 75 ASP E C 1
ATOM 6449 O O . ASP E 1 97 ? 43.867 26.450 57.175 1.00 16.03 75 ASP E O 1
ATOM 6454 N N . ASP E 1 98 ? 41.906 25.380 57.568 1.00 18.28 76 ASP E N 1
ATOM 6455 C CA . ASP E 1 98 ? 41.744 25.849 58.974 1.00 18.97 76 ASP E CA 1
ATOM 6456 C C . ASP E 1 98 ? 42.478 25.040 60.040 1.00 18.84 76 ASP E C 1
ATOM 6457 O O . ASP E 1 98 ? 42.433 25.418 61.219 1.00 19.43 76 ASP E O 1
ATOM 6462 N N . ASP E 1 99 ? 43.202 23.980 59.620 1.00 18.24 77 ASP E N 1
ATOM 6463 C CA . ASP E 1 99 ? 43.935 23.088 60.517 1.00 17.75 77 ASP E CA 1
ATOM 6464 C C . ASP E 1 99 ? 43.051 22.119 61.321 1.00 17.62 77 ASP E C 1
ATOM 6465 O O . ASP E 1 99 ? 43.557 21.472 62.258 1.00 18.00 77 ASP E O 1
ATOM 6470 N N . ALA E 1 100 ? 41.760 21.978 60.975 1.00 15.96 78 ALA E N 1
ATOM 6471 C CA . ALA E 1 100 ? 40.844 21.237 61.852 1.00 14.75 78 ALA E CA 1
ATOM 6472 C C . ALA E 1 100 ? 41.279 19.804 62.008 1.00 13.26 78 ALA E C 1
ATOM 6473 O O . ALA E 1 100 ? 40.971 19.193 62.987 1.00 13.51 78 ALA E O 1
ATOM 6475 N N . ASP E 1 101 ? 41.972 19.264 61.006 1.00 12.56 79 ASP E N 1
ATOM 6476 C CA . ASP E 1 101 ? 42.495 17.892 61.030 1.00 11.51 79 ASP E CA 1
ATOM 6477 C C . ASP E 1 101 ? 43.947 17.840 61.410 1.00 11.34 79 ASP E C 1
ATOM 6478 O O . ASP E 1 101 ? 44.621 16.853 61.134 1.00 11.81 79 ASP E O 1
ATOM 6483 N N . GLY E 1 102 ? 44.440 18.899 62.037 1.00 11.92 80 GLY E N 1
ATOM 6484 C CA . GLY E 1 102 ? 45.807 18.883 62.593 1.00 11.91 80 GLY E CA 1
ATOM 6485 C C . GLY E 1 102 ? 45.897 17.700 63.525 1.00 11.51 80 GLY E C 1
ATOM 6486 O O . GLY E 1 102 ? 44.995 17.505 64.346 1.00 11.61 80 GLY E O 1
ATOM 6487 N N . ASN E 1 103 ? 46.928 16.871 63.378 1.00 10.84 81 ASN E N 1
ATOM 6488 C CA . ASN E 1 103 ? 46.914 15.608 64.093 1.00 10.73 81 ASN E CA 1
ATOM 6489 C C . ASN E 1 103 ? 48.197 15.373 64.876 1.00 11.46 81 ASN E C 1
ATOM 6490 O O . ASN E 1 103 ? 48.826 16.346 65.276 1.00 12.05 81 ASN E O 1
ATOM 6495 N N . ILE E 1 104 ? 48.534 14.125 65.198 1.00 11.51 82 ILE E N 1
ATOM 6496 C CA . ILE E 1 104 ? 49.703 13.831 66.023 1.00 11.78 82 ILE E CA 1
ATOM 6497 C C . ILE E 1 104 ? 50.936 13.866 65.102 1.00 11.51 82 ILE E C 1
ATOM 6498 O O . ILE E 1 104 ? 51.991 14.394 65.461 1.00 12.96 82 ILE E O 1
ATOM 6503 N N . PHE E 1 105 ? 50.779 13.355 63.886 1.00 11.14 83 PHE E N 1
ATOM 6504 C CA . PHE E 1 105 ? 51.799 13.473 62.844 1.00 10.61 83 PHE E CA 1
ATOM 6505 C C . PHE E 1 105 ? 52.174 14.913 62.611 1.00 11.20 83 PHE E C 1
ATOM 6506 O O . PHE E 1 105 ? 53.348 15.186 62.421 1.00 12.59 83 PHE E O 1
ATOM 6514 N N . SER E 1 106 ? 51.226 15.854 62.634 1.00 11.60 84 SER E N 1
ATOM 6515 C CA . SER E 1 106 ? 51.613 17.262 62.402 1.00 12.68 84 SER E CA 1
ATOM 6516 C C . SER E 1 106 ? 52.169 17.932 63.660 1.00 13.28 84 SER E C 1
ATOM 6517 O O . SER E 1 106 ? 52.632 19.059 63.613 1.00 12.65 84 SER E O 1
ATOM 6520 N N . ILE E 1 107 ? 52.135 17.227 64.790 1.00 13.43 85 ILE E N 1
ATOM 6521 C CA . ILE E 1 107 ? 52.900 17.665 65.966 1.00 13.44 85 ILE E CA 1
ATOM 6522 C C . ILE E 1 107 ? 54.366 17.259 65.823 1.00 13.11 85 ILE E C 1
ATOM 6523 O O . ILE E 1 107 ? 55.246 18.074 65.991 1.00 14.04 85 ILE E O 1
ATOM 6528 N N . LYS E 1 108 ? 54.634 16.005 65.494 1.00 12.39 86 LYS E N 1
ATOM 6529 C CA . LYS E 1 108 ? 56.013 15.569 65.251 1.00 12.39 86 LYS E CA 1
ATOM 6530 C C . LYS E 1 108 ? 56.645 16.321 64.044 1.00 12.39 86 LYS E C 1
ATOM 6531 O O . LYS E 1 108 ? 57.819 16.629 64.032 1.00 12.46 86 LYS E O 1
ATOM 6537 N N . VAL E 1 109 ? 55.862 16.595 63.017 1.00 12.32 87 VAL E N 1
ATOM 6538 C CA . VAL E 1 109 ? 56.404 17.218 61.801 1.00 12.37 87 VAL E CA 1
ATOM 6539 C C . VAL E 1 109 ? 55.502 18.369 61.367 1.00 12.19 87 VAL E C 1
ATOM 6540 O O . VAL E 1 109 ? 54.698 18.226 60.456 1.00 13.20 87 VAL E O 1
ATOM 6544 N N . PRO E 1 110 ? 55.608 19.513 62.038 1.00 12.44 88 PRO E N 1
ATOM 6545 C CA . PRO E 1 110 ? 54.616 20.596 61.826 1.00 12.74 88 PRO E CA 1
ATOM 6546 C C . PRO E 1 110 ? 54.518 21.173 60.424 1.00 12.65 88 PRO E C 1
ATOM 6547 O O . PRO E 1 110 ? 53.529 21.800 60.089 1.00 12.36 88 PRO E O 1
ATOM 6551 N N . GLY E 1 111 ? 55.546 21.002 59.608 1.00 13.20 89 GLY E N 1
ATOM 6552 C CA . GLY E 1 111 ? 55.523 21.595 58.275 1.00 13.19 89 GLY E CA 1
ATOM 6553 C C . GLY E 1 111 ? 54.546 20.852 57.415 1.00 12.92 89 GLY E C 1
ATOM 6554 O O . GLY E 1 111 ? 54.003 21.372 56.429 1.00 13.32 89 GLY E O 1
ATOM 6555 N N . MET E 1 112 ? 54.265 19.627 57.814 1.00 13.17 90 MET E N 1
ATOM 6556 C CA . MET E 1 112 ? 53.259 18.858 57.127 1.00 12.40 90 MET E CA 1
ATOM 6557 C C . MET E 1 112 ? 51.864 19.538 57.119 1.00 12.68 90 MET E C 1
ATOM 6558 O O . MET E 1 112 ? 51.060 19.299 56.229 1.00 12.62 90 MET E O 1
ATOM 6563 N N . LEU E 1 113 ? 51.605 20.400 58.087 1.00 12.78 91 LEU E N 1
ATOM 6564 C CA . LEU E 1 113 ? 50.328 21.044 58.246 1.00 12.88 91 LEU E CA 1
ATOM 6565 C C . LEU E 1 113 ? 50.175 22.092 57.179 1.00 13.12 91 LEU E C 1
ATOM 6566 O O . LEU E 1 113 ? 49.057 22.458 56.813 1.00 13.66 91 LEU E O 1
ATOM 6571 N N . THR E 1 114 ? 51.299 22.594 56.682 1.00 13.28 92 THR E N 1
ATOM 6572 C CA . THR E 1 114 ? 51.281 23.633 55.665 1.00 13.26 92 THR E CA 1
ATOM 6573 C C . THR E 1 114 ? 50.839 23.132 54.321 1.00 12.64 92 THR E C 1
ATOM 6574 O O . THR E 1 114 ? 50.530 23.909 53.424 1.00 13.26 92 THR E O 1
ATOM 6578 N N . LEU E 1 115 ? 50.798 21.824 54.157 1.00 13.31 93 LEU E N 1
ATOM 6579 C CA . LEU E 1 115 ? 50.329 21.228 52.899 1.00 13.19 93 LEU E CA 1
ATOM 6580 C C . LEU E 1 115 ? 48.754 21.246 52.794 1.00 13.16 93 LEU E C 1
ATOM 6581 O O . LEU E 1 115 ? 48.057 20.264 53.101 1.00 13.16 93 LEU E O 1
ATOM 6586 N N . LYS E 1 116 ? 48.239 22.392 52.373 1.00 12.54 94 LYS E N 1
ATOM 6587 C CA . LYS E 1 116 ? 46.829 22.584 52.140 1.00 13.29 94 LYS E CA 1
ATOM 6588 C C . LYS E 1 116 ? 46.488 22.152 50.724 1.00 12.89 94 LYS E C 1
ATOM 6589 O O . LYS E 1 116 ? 47.368 22.066 49.842 1.00 13.38 94 LYS E O 1
ATOM 6595 N N . GLU E 1 117 ? 45.196 21.917 50.515 1.00 12.19 95 GLU E N 1
ATOM 6596 C CA . GLU E 1 117 ? 44.648 21.531 49.214 1.00 12.10 95 GLU E CA 1
ATOM 6597 C C . GLU E 1 117 ? 45.219 22.333 48.056 1.00 12.57 95 GLU E C 1
ATOM 6598 O O . GLU E 1 117 ? 45.756 21.753 47.089 1.00 13.38 95 GLU E O 1
ATOM 6604 N N . HIS E 1 118 ? 45.123 23.651 48.174 1.00 12.90 96 HIS E N 1
ATOM 6605 C CA . HIS E 1 118 ? 45.462 24.547 47.099 1.00 13.63 96 HIS E CA 1
ATOM 6606 C C . HIS E 1 118 ? 46.816 25.206 47.244 1.00 13.68 96 HIS E C 1
ATOM 6607 O O . HIS E 1 118 ? 47.167 26.106 46.459 1.00 15.37 96 HIS E O 1
ATOM 6614 N N . ALA E 1 119 ? 47.576 24.774 48.230 1.00 13.19 97 ALA E N 1
ATOM 6615 C CA . ALA E 1 119 ? 48.991 25.178 48.332 1.00 13.91 97 ALA E CA 1
ATOM 6616 C C . ALA E 1 119 ? 49.785 24.486 47.204 1.00 13.15 97 ALA E C 1
ATOM 6617 O O . ALA E 1 119 ? 49.664 23.257 46.994 1.00 13.02 97 ALA E O 1
ATOM 6619 N N . PRO E 1 120 ? 50.509 25.270 46.411 1.00 13.32 98 PRO E N 1
ATOM 6620 C CA . PRO E 1 120 ? 51.363 24.682 45.379 1.00 13.97 98 PRO E CA 1
ATOM 6621 C C . PRO E 1 120 ? 52.251 23.520 45.897 1.00 13.50 98 PRO E C 1
ATOM 6622 O O . PRO E 1 120 ? 52.469 22.544 45.180 1.00 14.68 98 PRO E O 1
ATOM 6626 N N . ALA E 1 121 ? 52.718 23.625 47.127 1.00 12.76 99 ALA E N 1
ATOM 6627 C CA . ALA E 1 121 ? 53.611 22.652 47.716 1.00 13.04 99 ALA E CA 1
ATOM 6628 C C . ALA E 1 121 ? 52.987 21.243 47.784 1.00 12.13 99 ALA E C 1
ATOM 6629 O O . ALA E 1 121 ? 53.704 20.253 47.647 1.00 11.46 99 ALA E O 1
ATOM 6631 N N . SER E 1 122 ? 51.652 21.183 47.885 1.00 11.82 100 SER E N 1
ATOM 6632 C CA . SER E 1 122 ? 50.910 19.933 48.069 1.00 10.76 100 SER E CA 1
ATOM 6633 C C . SER E 1 122 ? 50.496 19.255 46.762 1.00 10.91 100 SER E C 1
ATOM 6634 O O . SER E 1 122 ? 49.949 18.155 46.784 1.00 10.78 100 SER E O 1
ATOM 6637 N N . ALA E 1 123 ? 50.789 19.884 45.628 1.00 10.88 101 ALA E N 1
ATOM 6638 C CA . ALA E 1 123 ? 50.309 19.410 44.354 1.00 10.53 101 ALA E CA 1
ATOM 6639 C C . ALA E 1 123 ? 51.307 18.436 43.750 1.00 10.53 101 ALA E C 1
ATOM 6640 O O . ALA E 1 123 ? 52.519 18.589 43.890 1.00 10.46 101 ALA E O 1
ATOM 6642 N N . ILE E 1 124 ? 50.780 17.408 43.094 1.00 10.81 102 ILE E N 1
ATOM 6643 C CA . ILE E 1 124 ? 51.595 16.442 42.357 1.00 11.11 102 ILE E CA 1
ATOM 6644 C C . ILE E 1 124 ? 52.476 17.164 41.333 1.00 12.19 102 ILE E C 1
ATOM 6645 O O . ILE E 1 124 ? 52.012 18.040 40.600 1.00 14.42 102 ILE E O 1
ATOM 6650 N N . VAL E 1 125 ? 53.754 16.822 41.321 1.00 12.56 103 VAL E N 1
ATOM 6651 C CA . VAL E 1 125 ? 54.722 17.466 40.434 1.00 13.69 103 VAL E CA 1
ATOM 6652 C C . VAL E 1 125 ? 54.240 17.376 38.976 1.00 15.29 103 VAL E C 1
ATOM 6653 O O . VAL E 1 125 ? 53.648 16.386 38.578 1.00 15.81 103 VAL E O 1
ATOM 6657 N N . PRO E 1 126 ? 54.498 18.419 38.179 1.00 16.84 104 PRO E N 1
ATOM 6658 C CA . PRO E 1 126 ? 53.967 18.489 36.831 1.00 17.26 104 PRO E CA 1
ATOM 6659 C C . PRO E 1 126 ? 54.385 17.307 35.967 1.00 17.11 104 PRO E C 1
ATOM 6660 O O . PRO E 1 126 ? 53.677 16.954 35.025 1.00 16.48 104 PRO E O 1
ATOM 6664 N N . GLN E 1 127 ? 55.527 16.700 36.278 1.00 16.68 105 GLN E N 1
ATOM 6665 C CA . GLN E 1 127 ? 56.054 15.659 35.401 1.00 17.12 105 GLN E CA 1
ATOM 6666 C C . GLN E 1 127 ? 55.482 14.308 35.683 1.00 15.91 105 GLN E C 1
ATOM 6667 O O . GLN E 1 127 ? 55.827 13.353 35.002 1.00 15.65 105 GLN E O 1
ATOM 6673 N N . LEU E 1 128 ? 54.623 14.256 36.695 1.00 14.87 106 LEU E N 1
ATOM 6674 C CA . LEU E 1 128 ? 53.839 13.105 37.032 1.00 14.13 106 LEU E CA 1
ATOM 6675 C C . LEU E 1 128 ? 52.376 13.544 37.118 1.00 15.09 106 LEU E C 1
ATOM 6676 O O . LEU E 1 128 ? 51.595 13.000 37.887 1.00 15.69 106 LEU E O 1
ATOM 6681 N N . ALA E 1 129 ? 51.973 14.564 36.356 1.00 16.26 107 ALA E N 1
ATOM 6682 C CA . ALA E 1 129 ? 50.556 14.969 36.394 1.00 16.03 107 ALA E CA 1
ATOM 6683 C C . ALA E 1 129 ? 49.694 13.751 36.032 1.00 15.23 107 ALA E C 1
ATOM 6684 O O . ALA E 1 129 ? 50.023 13.015 35.120 1.00 15.87 107 ALA E O 1
ATOM 6686 N N . PRO E 1 130 ? 48.625 13.512 36.799 1.00 14.97 108 PRO E N 1
ATOM 6687 C CA . PRO E 1 130 ? 47.670 12.450 36.574 1.00 14.46 108 PRO E CA 1
ATOM 6688 C C . PRO E 1 130 ? 46.806 12.593 35.358 1.00 14.99 108 PRO E C 1
ATOM 6689 O O . PRO E 1 130 ? 46.426 13.685 34.980 1.00 13.80 108 PRO E O 1
ATOM 6693 N N . GLN E 1 131 ? 46.471 11.431 34.799 1.00 15.29 109 GLN E N 1
ATOM 6694 C CA . GLN E 1 131 ? 45.612 11.299 33.665 1.00 16.04 109 GLN E CA 1
ATOM 6695 C C . GLN E 1 131 ? 44.240 10.898 34.198 1.00 15.77 109 GLN E C 1
ATOM 6696 O O . GLN E 1 131 ? 44.113 10.505 35.359 1.00 15.30 109 GLN E O 1
ATOM 6702 N N . ALA E 1 132 ? 43.252 10.924 33.317 1.00 15.41 110 ALA E N 1
ATOM 6703 C CA . ALA E 1 132 ? 41.893 10.555 33.667 1.00 15.60 110 ALA E CA 1
ATOM 6704 C C . ALA E 1 132 ? 41.851 9.095 34.034 1.00 14.66 110 ALA E C 1
ATOM 6705 O O . ALA E 1 132 ? 42.537 8.249 33.369 1.00 15.27 110 ALA E O 1
ATOM 6707 N N . GLY E 1 133 ? 41.102 8.804 35.105 1.00 12.95 111 GLY E N 1
ATOM 6708 C CA . GLY E 1 133 ? 40.967 7.420 35.621 1.00 12.80 111 GLY E CA 1
ATOM 6709 C C . GLY E 1 133 ? 41.959 6.994 36.715 1.00 12.02 111 GLY E C 1
ATOM 6710 O O . GLY E 1 133 ? 41.767 5.991 37.413 1.00 10.87 111 GLY E O 1
ATOM 6711 N N . GLU E 1 134 ? 43.029 7.764 36.842 1.00 11.99 112 GLU E N 1
ATOM 6712 C CA . GLU E 1 134 ? 43.986 7.593 37.909 1.00 12.03 112 GLU E CA 1
ATOM 6713 C C . GLU E 1 134 ? 43.445 8.298 39.168 1.00 12.20 112 GLU E C 1
ATOM 6714 O O . GLU E 1 134 ? 43.024 9.462 39.115 1.00 12.55 112 GLU E O 1
ATOM 6720 N N . TYR E 1 135 ? 43.490 7.574 40.288 1.00 11.23 113 TYR E N 1
ATOM 6721 C CA . TYR E 1 135 ? 42.965 8.023 41.569 1.00 11.00 113 TYR E CA 1
ATOM 6722 C C . TYR E 1 135 ? 43.996 8.841 42.312 1.00 11.09 113 TYR E C 1
ATOM 6723 O O . TYR E 1 135 ? 45.151 8.437 42.408 1.00 10.20 113 TYR E O 1
ATOM 6732 N N . VAL E 1 136 ? 43.573 10.014 42.812 1.00 11.70 114 VAL E N 1
ATOM 6733 C CA . VAL E 1 136 ? 44.387 10.858 43.706 1.00 10.74 114 VAL E CA 1
ATOM 6734 C C . VAL E 1 136 ? 43.861 10.743 45.121 1.00 10.61 114 VAL E C 1
ATOM 6735 O O . VAL E 1 136 ? 42.736 11.214 45.448 1.00 12.29 114 VAL E O 1
ATOM 6739 N N . VAL E 1 137 ? 44.665 10.095 45.963 1.00 9.28 115 VAL E N 1
ATOM 6740 C CA . VAL E 1 137 ? 44.276 9.756 47.292 1.00 8.74 115 VAL E CA 1
ATOM 6741 C C . VAL E 1 137 ? 44.855 10.834 48.219 1.00 8.51 115 VAL E C 1
ATOM 6742 O O . VAL E 1 137 ? 46.068 10.887 48.384 1.00 8.92 115 VAL E O 1
ATOM 6746 N N . ARG E 1 138 ? 44.027 11.654 48.861 1.00 8.50 116 ARG E N 1
ATOM 6747 C CA . ARG E 1 138 ? 44.544 12.571 49.909 1.00 8.51 116 ARG E CA 1
ATOM 6748 C C . ARG E 1 138 ? 44.561 11.950 51.337 1.00 8.41 116 ARG E C 1
ATOM 6749 O O . ARG E 1 138 ? 43.668 11.192 51.725 1.00 8.66 116 ARG E O 1
ATOM 6757 N N . LYS E 1 139 ? 45.587 12.272 52.112 1.00 8.37 117 LYS E N 1
ATOM 6758 C CA . LYS E 1 139 ? 45.825 11.657 53.416 1.00 8.33 117 LYS E CA 1
ATOM 6759 C C . LYS E 1 139 ? 46.490 12.671 54.341 1.00 8.45 117 LYS E C 1
ATOM 6760 O O . LYS E 1 139 ? 47.023 13.672 53.902 1.00 8.54 117 LYS E O 1
ATOM 6766 N N . SER E 1 140 ? 46.389 12.429 55.641 1.00 8.54 118 SER E N 1
ATOM 6767 C CA . SER E 1 140 ? 46.990 13.298 56.642 1.00 8.71 118 SER E CA 1
ATOM 6768 C C . SER E 1 140 ? 47.790 12.419 57.599 1.00 8.90 118 SER E C 1
ATOM 6769 O O . SER E 1 140 ? 47.933 12.739 58.776 1.00 10.06 118 SER E O 1
ATOM 6772 N N . THR E 1 141 ? 48.335 11.318 57.059 1.00 8.54 119 THR E N 1
ATOM 6773 C CA . THR E 1 141 ? 49.132 10.324 57.806 1.00 8.59 119 THR E CA 1
ATOM 6774 C C . THR E 1 141 ? 50.214 9.721 56.888 1.00 8.45 119 THR E C 1
ATOM 6775 O O . THR E 1 141 ? 50.225 9.939 55.707 1.00 9.00 119 THR E O 1
ATOM 6779 N N . PRO E 1 142 ? 51.130 8.941 57.407 1.00 8.53 120 PRO E N 1
ATOM 6780 C CA . PRO E 1 142 ? 52.129 8.558 56.446 1.00 8.45 120 PRO E CA 1
ATOM 6781 C C . PRO E 1 142 ? 51.614 7.689 55.290 1.00 8.27 120 PRO E C 1
ATOM 6782 O O . PRO E 1 142 ? 51.951 7.928 54.135 1.00 8.62 120 PRO E O 1
ATOM 6786 N N . SER E 1 143 ? 50.818 6.691 55.612 1.00 8.29 121 SER E N 1
ATOM 6787 C CA . SER E 1 143 ? 50.409 5.732 54.664 1.00 8.21 121 SER E CA 1
ATOM 6788 C C . SER E 1 143 ? 49.205 6.134 53.846 1.00 8.11 121 SER E C 1
ATOM 6789 O O . SER E 1 143 ? 48.247 6.739 54.340 1.00 8.14 121 SER E O 1
ATOM 6792 N N . ALA E 1 144 ? 49.228 5.705 52.588 1.00 8.05 122 ALA E N 1
ATOM 6793 C CA . ALA E 1 144 ? 48.247 6.103 51.602 1.00 8.01 122 ALA E CA 1
ATOM 6794 C C . ALA E 1 144 ? 47.042 5.243 51.774 1.00 8.34 122 ALA E C 1
ATOM 6795 O O . ALA E 1 144 ? 46.013 5.425 51.108 1.00 9.26 122 ALA E O 1
ATOM 6797 N N . PHE E 1 145 ? 47.140 4.290 52.684 1.00 8.59 123 PHE E N 1
ATOM 6798 C CA . PHE E 1 145 ? 46.021 3.400 52.956 1.00 8.80 123 PHE E CA 1
ATOM 6799 C C . PHE E 1 145 ? 45.263 3.784 54.184 1.00 9.20 123 PHE E C 1
ATOM 6800 O O . PHE E 1 145 ? 44.084 3.435 54.340 1.00 8.65 123 PHE E O 1
ATOM 6808 N N . TYR E 1 146 ? 45.950 4.447 55.103 1.00 10.05 124 TYR E N 1
ATOM 6809 C CA . TYR E 1 146 ? 45.319 4.782 56.388 1.00 10.78 124 TYR E CA 1
ATOM 6810 C C . TYR E 1 146 ? 44.302 5.913 56.238 1.00 10.52 124 TYR E C 1
ATOM 6811 O O . TYR E 1 146 ? 44.624 7.012 55.814 1.00 10.15 124 TYR E O 1
ATOM 6820 N N . GLY E 1 147 ? 43.072 5.626 56.627 1.00 11.01 125 GLY E N 1
ATOM 6821 C CA . GLY E 1 147 ? 42.016 6.617 56.577 1.00 10.35 125 GLY E CA 1
ATOM 6822 C C . GLY E 1 147 ? 41.642 7.006 55.175 1.00 9.33 125 GLY E C 1
ATOM 6823 O O . GLY E 1 147 ? 41.285 8.161 54.923 1.00 9.30 125 GLY E O 1
ATOM 6824 N N . THR E 1 148 ? 41.742 6.046 54.256 1.00 9.01 126 THR E N 1
ATOM 6825 C CA . THR E 1 148 ? 41.465 6.286 52.843 1.00 8.61 126 THR E CA 1
ATOM 6826 C C . THR E 1 148 ? 40.843 5.074 52.162 1.00 8.75 126 THR E C 1
ATOM 6827 O O . THR E 1 148 ? 40.788 3.963 52.709 1.00 9.09 126 THR E O 1
ATOM 6831 N N . MET E 1 149 ? 40.336 5.308 50.956 1.00 8.80 127 MET E N 1
ATOM 6832 C CA . MET E 1 149 ? 39.719 4.287 50.165 1.00 8.99 127 MET E CA 1
ATOM 6833 C C . MET E 1 149 ? 40.717 3.502 49.315 1.00 8.90 127 MET E C 1
ATOM 6834 O O . MET E 1 149 ? 40.288 2.773 48.434 1.00 9.31 127 MET E O 1
ATOM 6839 N N . LEU E 1 150 ? 42.029 3.597 49.552 1.00 8.68 128 LEU E N 1
ATOM 6840 C CA . LEU E 1 150 ? 42.930 2.938 48.611 1.00 8.65 128 LEU E CA 1
ATOM 6841 C C . LEU E 1 150 ? 42.723 1.424 48.570 1.00 8.87 128 LEU E C 1
ATOM 6842 O O . LEU E 1 150 ? 42.696 0.849 47.485 1.00 9.22 128 LEU E O 1
ATOM 6847 N N . ALA E 1 151 ? 42.606 0.753 49.717 1.00 8.96 129 ALA E N 1
ATOM 6848 C CA . ALA E 1 151 ? 42.424 -0.708 49.678 1.00 9.24 129 ALA E CA 1
ATOM 6849 C C . ALA E 1 151 ? 41.187 -1.032 48.893 1.00 9.51 129 ALA E C 1
ATOM 6850 O O . ALA E 1 151 ? 41.190 -1.954 48.092 1.00 10.47 129 ALA E O 1
ATOM 6852 N N . ALA E 1 152 ? 40.125 -0.258 49.103 1.00 10.30 130 ALA E N 1
ATOM 6853 C CA . ALA E 1 152 ? 38.829 -0.503 48.429 1.00 10.29 130 ALA E CA 1
ATOM 6854 C C . ALA E 1 152 ? 38.971 -0.287 46.942 1.00 10.81 130 ALA E C 1
ATOM 6855 O O . ALA E 1 152 ? 38.443 -1.043 46.102 1.00 11.01 130 ALA E O 1
ATOM 6857 N N . TRP E 1 153 ? 39.709 0.759 46.618 1.00 10.14 131 TRP E N 1
ATOM 6858 C CA . TRP E 1 153 ? 39.850 1.156 45.248 1.00 10.63 131 TRP E CA 1
ATOM 6859 C C . TRP E 1 153 ? 40.547 0.036 44.477 1.00 11.07 131 TRP E C 1
ATOM 6860 O O . TRP E 1 153 ? 40.124 -0.323 43.379 1.00 12.37 131 TRP E O 1
ATOM 6871 N N . LEU E 1 154 ? 41.540 -0.588 45.100 1.00 11.63 132 LEU E N 1
ATOM 6872 C CA . LEU E 1 154 ? 42.336 -1.677 44.489 1.00 10.92 132 LEU E CA 1
ATOM 6873 C C . LEU E 1 154 ? 41.650 -3.003 44.552 1.00 11.06 132 LEU E C 1
ATOM 6874 O O . LEU E 1 154 ? 41.754 -3.795 43.640 1.00 11.29 132 LEU E O 1
ATOM 6879 N N . ALA E 1 155 ? 40.938 -3.270 45.636 1.00 11.27 133 ALA E N 1
ATOM 6880 C CA . ALA E 1 155 ? 40.093 -4.464 45.664 1.00 11.24 133 ALA E CA 1
ATOM 6881 C C . ALA E 1 155 ? 39.056 -4.488 44.509 1.00 12.12 133 ALA E C 1
ATOM 6882 O O . ALA E 1 155 ? 38.838 -5.536 43.872 1.00 12.58 133 ALA E O 1
ATOM 6884 N N . GLN E 1 156 ? 38.399 -3.361 44.261 1.00 11.70 134 GLN E N 1
ATOM 6885 C CA . GLN E 1 156 ? 37.388 -3.277 43.192 1.00 12.92 134 GLN E CA 1
ATOM 6886 C C . GLN E 1 156 ? 37.990 -3.623 41.836 1.00 13.64 134 GLN E C 1
ATOM 6887 O O . GLN E 1 156 ? 37.345 -4.251 41.019 1.00 13.74 134 GLN E O 1
ATOM 6893 N N . ARG E 1 157 ? 39.245 -3.224 41.616 1.00 13.77 135 ARG E N 1
ATOM 6894 C CA . ARG E 1 157 ? 39.956 -3.565 40.397 1.00 13.94 135 ARG E CA 1
ATOM 6895 C C . ARG E 1 157 ? 40.718 -4.907 40.464 1.00 14.93 135 ARG E C 1
ATOM 6896 O O . ARG E 1 157 ? 41.486 -5.248 39.556 1.00 14.74 135 ARG E O 1
ATOM 6904 N N . GLY E 1 158 ? 40.549 -5.662 41.546 1.00 14.79 136 GLY E N 1
ATOM 6905 C CA . GLY E 1 158 ? 41.203 -6.956 41.633 1.00 14.83 136 GLY E CA 1
ATOM 6906 C C . GLY E 1 158 ? 42.726 -6.911 41.476 1.00 13.77 136 GLY E C 1
ATOM 6907 O O . GLY E 1 158 ? 43.368 -7.881 40.990 1.00 14.53 136 GLY E O 1
ATOM 6908 N N . VAL E 1 159 ? 43.327 -5.820 41.913 1.00 12.01 137 VAL E N 1
ATOM 6909 C CA . VAL E 1 159 ? 44.769 -5.694 41.782 1.00 11.87 137 VAL E CA 1
ATOM 6910 C C . VAL E 1 159 ? 45.437 -6.698 42.702 1.00 12.00 137 VAL E C 1
ATOM 6911 O O . VAL E 1 159 ? 44.976 -6.919 43.817 1.00 12.33 137 VAL E O 1
ATOM 6915 N N . GLN E 1 160 ? 46.498 -7.343 42.237 1.00 11.67 138 GLN E N 1
ATOM 6916 C CA . GLN E 1 160 ? 47.140 -8.350 43.062 1.00 12.32 138 GLN E CA 1
ATOM 6917 C C . GLN E 1 160 ? 48.517 -7.916 43.495 1.00 11.66 138 GLN E C 1
ATOM 6918 O O . GLN E 1 160 ? 48.954 -8.258 44.576 1.00 12.42 138 GLN E O 1
ATOM 6924 N N . THR E 1 161 ? 49.205 -7.185 42.629 1.00 11.27 139 THR E N 1
ATOM 6925 C CA . THR E 1 161 ? 50.509 -6.704 42.913 1.00 10.74 139 THR E CA 1
ATOM 6926 C C . THR E 1 161 ? 50.539 -5.196 42.674 1.00 10.57 139 THR E C 1
ATOM 6927 O O . THR E 1 161 ? 50.102 -4.713 41.641 1.00 10.79 139 THR E O 1
ATOM 6931 N N . LEU E 1 162 ? 51.070 -4.467 43.654 1.00 10.16 140 LEU E N 1
ATOM 6932 C CA . LEU E 1 162 ? 51.076 -3.030 43.669 1.00 9.46 140 LEU E CA 1
ATOM 6933 C C . LEU E 1 162 ? 52.504 -2.585 43.647 1.00 9.44 140 LEU E C 1
ATOM 6934 O O . LEU E 1 162 ? 53.238 -2.791 44.622 1.00 9.36 140 LEU E O 1
ATOM 6939 N N . LEU E 1 163 ? 52.910 -2.000 42.521 1.00 9.59 141 LEU E N 1
ATOM 6940 C CA . LEU E 1 163 ? 54.267 -1.443 42.372 1.00 9.41 141 LEU E CA 1
ATOM 6941 C C . LEU E 1 163 ? 54.190 -0.117 43.097 1.00 9.03 141 LEU E C 1
ATOM 6942 O O . LEU E 1 163 ? 53.130 0.487 43.091 1.00 8.90 141 LEU E O 1
ATOM 6947 N N . VAL E 1 164 ? 55.274 0.312 43.738 1.00 8.97 142 VAL E N 1
ATOM 6948 C CA . VAL E 1 164 ? 55.288 1.532 44.548 1.00 8.75 142 VAL E CA 1
ATOM 6949 C C . VAL E 1 164 ? 56.533 2.403 44.265 1.00 8.88 142 VAL E C 1
ATOM 6950 O O . VAL E 1 164 ? 57.665 1.935 44.276 1.00 8.97 142 VAL E O 1
ATOM 6954 N N . ALA E 1 165 ? 56.267 3.673 43.961 1.00 8.73 143 ALA E N 1
ATOM 6955 C CA . ALA E 1 165 ? 57.258 4.714 43.897 1.00 8.81 143 ALA E CA 1
ATOM 6956 C C . ALA E 1 165 ? 56.873 5.700 44.970 1.00 9.04 143 ALA E C 1
ATOM 6957 O O . ALA E 1 165 ? 55.774 5.622 45.509 1.00 9.17 143 ALA E O 1
ATOM 6959 N N . GLY E 1 166 ? 57.744 6.658 45.259 1.00 9.41 144 GLY E N 1
ATOM 6960 C CA . GLY E 1 166 ? 57.355 7.814 46.066 1.00 9.41 144 GLY E CA 1
ATOM 6961 C C . GLY E 1 166 ? 58.464 8.348 46.998 1.00 9.97 144 GLY E C 1
ATOM 6962 O O . GLY E 1 166 ? 59.613 7.856 46.982 1.00 10.01 144 GLY E O 1
ATOM 6963 N N . ALA E 1 167 ? 58.094 9.338 47.807 1.00 8.74 145 ALA E N 1
ATOM 6964 C CA . ALA E 1 167 ? 58.915 9.836 48.917 1.00 9.01 145 ALA E CA 1
ATOM 6965 C C . ALA E 1 167 ? 58.083 9.830 50.221 1.00 8.74 145 ALA E C 1
ATOM 6966 O O . ALA E 1 167 ? 56.863 10.000 50.162 1.00 8.65 145 ALA E O 1
ATOM 6968 N N . THR E 1 168 ? 58.682 9.611 51.386 1.00 8.84 146 THR E N 1
ATOM 6969 C CA . THR E 1 168 ? 60.073 9.219 51.518 1.00 9.07 146 THR E CA 1
ATOM 6970 C C . THR E 1 168 ? 60.187 7.735 51.809 1.00 9.04 146 THR E C 1
ATOM 6971 O O . THR E 1 168 ? 59.314 7.139 52.412 1.00 9.21 146 THR E O 1
ATOM 6975 N N . THR E 1 169 ? 61.295 7.143 51.403 1.00 9.60 147 THR E N 1
ATOM 6976 C CA . THR E 1 169 ? 61.525 5.742 51.640 1.00 9.63 147 THR E CA 1
ATOM 6977 C C . THR E 1 169 ? 61.213 5.429 53.097 1.00 9.53 147 THR E C 1
ATOM 6978 O O . THR E 1 169 ? 60.386 4.578 53.381 1.00 9.22 147 THR E O 1
ATOM 6982 N N . SER E 1 170 ? 61.838 6.160 54.015 1.00 10.14 148 SER E N 1
ATOM 6983 C CA . SER E 1 170 ? 61.725 5.849 55.450 1.00 10.24 148 SER E CA 1
ATOM 6984 C C . SER E 1 170 ? 60.507 6.410 56.112 1.00 10.31 148 SER E C 1
ATOM 6985 O O . SER E 1 170 ? 60.403 6.379 57.338 1.00 11.84 148 SER E O 1
ATOM 6988 N N . GLY E 1 171 ? 59.570 6.922 55.329 1.00 9.98 149 GLY E N 1
ATOM 6989 C CA . GLY E 1 171 ? 58.353 7.536 55.872 1.00 9.67 149 GLY E CA 1
ATOM 6990 C C . GLY E 1 171 ? 57.104 7.020 55.186 1.00 9.07 149 GLY E C 1
ATOM 6991 O O . GLY E 1 171 ? 56.683 5.889 55.422 1.00 9.00 149 GLY E O 1
ATOM 6999 N N . VAL E 1 173 ? 56.575 6.082 52.100 1.00 8.46 151 VAL E N 1
ATOM 7000 C CA . VAL E 1 173 ? 56.703 4.852 51.287 1.00 8.47 151 VAL E CA 1
ATOM 7001 C C . VAL E 1 173 ? 56.599 3.595 52.166 1.00 8.58 151 VAL E C 1
ATOM 7002 O O . VAL E 1 173 ? 55.793 2.728 51.894 1.00 8.54 151 VAL E O 1
ATOM 7006 N N . ARG E 1 174 ? 57.422 3.507 53.220 1.00 8.77 152 ARG E N 1
ATOM 7007 C CA . ARG E 1 174 ? 57.480 2.328 54.047 1.00 8.97 152 ARG E CA 1
ATOM 7008 C C . ARG E 1 174 ? 56.138 2.014 54.606 1.00 8.91 152 ARG E C 1
ATOM 7009 O O . ARG E 1 174 ? 55.693 0.864 54.563 1.00 9.87 152 ARG E O 1
ATOM 7017 N N . ALA E 1 175 ? 55.494 3.030 55.142 1.00 8.78 153 ALA E N 1
ATOM 7018 C CA . ALA E 1 175 ? 54.227 2.830 55.797 1.00 8.76 153 ALA E CA 1
ATOM 7019 C C . ALA E 1 175 ? 53.150 2.413 54.789 1.00 8.60 153 ALA E C 1
ATOM 7020 O O . ALA E 1 175 ? 52.280 1.586 55.112 1.00 8.70 153 ALA E O 1
ATOM 7022 N N . SER E 1 176 ? 53.202 2.989 53.574 1.00 8.42 154 SER E N 1
ATOM 7023 C CA . SER E 1 176 ? 52.293 2.571 52.517 1.00 8.33 154 SER E CA 1
ATOM 7024 C C . SER E 1 176 ? 52.499 1.121 52.105 1.00 8.50 154 SER E C 1
ATOM 7025 O O . SER E 1 176 ? 51.546 0.424 51.687 1.00 9.34 154 SER E O 1
ATOM 7028 N N . VAL E 1 177 ? 53.725 0.652 52.221 1.00 8.64 155 VAL E N 1
ATOM 7029 C CA . VAL E 1 177 ? 54.086 -0.657 51.697 1.00 8.84 155 VAL E CA 1
ATOM 7030 C C . VAL E 1 177 ? 53.611 -1.694 52.683 1.00 9.72 155 VAL E C 1
ATOM 7031 O O . VAL E 1 177 ? 52.952 -2.700 52.308 1.00 10.33 155 VAL E O 1
ATOM 7035 N N . VAL E 1 178 ? 53.871 -1.413 53.958 1.00 9.45 156 VAL E N 1
ATOM 7036 C CA . VAL E 1 178 ? 53.392 -2.275 55.003 1.00 10.14 156 VAL E CA 1
ATOM 7037 C C . VAL E 1 178 ? 51.855 -2.369 54.993 1.00 10.34 156 VAL E C 1
ATOM 7038 O O . VAL E 1 178 ? 51.269 -3.458 55.094 1.00 10.58 156 VAL E O 1
ATOM 7042 N N . ASP E 1 179 ? 51.195 -1.238 54.814 1.00 10.39 157 ASP E N 1
ATOM 7043 C CA . ASP E 1 179 ? 49.749 -1.265 54.763 1.00 10.41 157 ASP E CA 1
ATOM 7044 C C . ASP E 1 179 ? 49.288 -2.051 53.557 1.00 10.67 157 ASP E C 1
ATOM 7045 O O . ASP E 1 179 ? 48.293 -2.818 53.653 1.00 11.07 157 ASP E O 1
ATOM 7050 N N . ALA E 1 180 ? 49.999 -1.904 52.438 1.00 10.35 158 ALA E N 1
ATOM 7051 C CA . ALA E 1 180 ? 49.577 -2.576 51.191 1.00 10.05 158 ALA E CA 1
ATOM 7052 C C . ALA E 1 180 ? 49.705 -4.052 51.383 1.00 11.04 158 ALA E C 1
ATOM 7053 O O . ALA E 1 180 ? 48.853 -4.804 50.957 1.00 12.25 158 ALA E O 1
ATOM 7055 N N . MET E 1 181 ? 50.786 -4.497 52.015 1.00 11.17 159 MET E N 1
ATOM 7056 C CA . MET E 1 181 ? 50.951 -5.947 52.267 1.00 11.47 159 MET E CA 1
ATOM 7057 C C . MET E 1 181 ? 49.875 -6.421 53.216 1.00 11.86 159 MET E C 1
ATOM 7058 O O . MET E 1 181 ? 49.272 -7.495 53.051 1.00 12.99 159 MET E O 1
ATOM 7063 N N . SER E 1 182 ? 49.678 -5.635 54.260 1.00 11.96 160 SER E N 1
ATOM 7064 C CA . SER E 1 182 ? 48.724 -5.986 55.285 1.00 12.25 160 SER E CA 1
ATOM 7065 C C . SER E 1 182 ? 47.338 -6.051 54.690 1.00 12.88 160 SER E C 1
ATOM 7066 O O . SER E 1 182 ? 46.518 -6.862 55.139 1.00 14.37 160 SER E O 1
ATOM 7069 N N . ALA E 1 183 ? 47.068 -5.225 53.660 1.00 12.32 161 ALA E N 1
ATOM 7070 C CA . ALA E 1 183 ? 45.719 -5.150 53.027 1.00 11.04 161 ALA E CA 1
ATOM 7071 C C . ALA E 1 183 ? 45.470 -6.244 51.977 1.00 11.39 161 ALA E C 1
ATOM 7072 O O . ALA E 1 183 ? 44.370 -6.345 51.372 1.00 10.77 161 ALA E O 1
ATOM 7074 N N . GLY E 1 184 ? 46.508 -7.027 51.711 1.00 11.82 162 GLY E N 1
ATOM 7075 C CA . GLY E 1 184 ? 46.386 -8.232 50.878 1.00 12.22 162 GLY E CA 1
ATOM 7076 C C . GLY E 1 184 ? 46.954 -8.188 49.480 1.00 12.29 162 GLY E C 1
ATOM 7077 O O . GLY E 1 184 ? 46.645 -9.087 48.652 1.00 13.43 162 GLY E O 1
ATOM 7078 N N . PHE E 1 185 ? 47.797 -7.176 49.231 1.00 12.13 163 PHE E N 1
ATOM 7079 C CA . PHE E 1 185 ? 48.472 -6.969 47.967 1.00 11.83 163 PHE E CA 1
ATOM 7080 C C . PHE E 1 185 ? 49.970 -7.281 48.070 1.00 12.45 163 PHE E C 1
ATOM 7081 O O . PHE E 1 185 ? 50.589 -7.165 49.118 1.00 12.10 163 PHE E O 1
ATOM 7089 N N . ARG E 1 186 ? 50.549 -7.690 46.948 1.00 12.81 164 ARG E N 1
ATOM 7090 C CA . ARG E 1 186 ? 51.931 -8.038 46.921 1.00 12.97 164 ARG E CA 1
ATOM 7091 C C . ARG E 1 186 ? 52.625 -6.776 46.510 1.00 12.13 164 ARG E C 1
ATOM 7092 O O . ARG E 1 186 ? 52.551 -6.456 45.341 1.00 11.02 164 ARG E O 1
ATOM 7100 N N . PRO E 1 187 ? 53.284 -6.057 47.453 1.00 11.46 165 PRO E N 1
ATOM 7101 C CA . PRO E 1 187 ? 53.961 -4.798 47.136 1.00 10.96 165 PRO E CA 1
ATOM 7102 C C . PRO E 1 187 ? 55.226 -5.080 46.369 1.00 10.90 165 PRO E C 1
ATOM 7103 O O . PRO E 1 187 ? 55.978 -6.032 46.719 1.00 12.00 165 PRO E O 1
ATOM 7107 N N . LEU E 1 188 ? 55.456 -4.307 45.314 1.00 9.94 166 LEU E N 1
ATOM 7108 C CA . LEU E 1 188 ? 56.688 -4.416 44.542 1.00 9.88 166 LEU E CA 1
ATOM 7109 C C . LEU E 1 188 ? 57.316 -3.070 44.625 1.00 9.64 166 LEU E C 1
ATOM 7110 O O . LEU E 1 188 ? 56.876 -2.159 43.997 1.00 9.47 166 LEU E O 1
ATOM 7115 N N . VAL E 1 189 ? 58.311 -2.921 45.482 1.00 9.91 167 VAL E N 1
ATOM 7116 C CA . VAL E 1 189 ? 58.894 -1.604 45.764 1.00 9.48 167 VAL E CA 1
ATOM 7117 C C . VAL E 1 189 ? 59.982 -1.312 44.704 1.00 9.67 167 VAL E C 1
ATOM 7118 O O . VAL E 1 189 ? 60.940 -2.077 44.544 1.00 9.96 167 VAL E O 1
ATOM 7122 N N . LEU E 1 190 ? 59.789 -0.240 43.947 1.00 9.54 168 LEU E N 1
ATOM 7123 C CA . LEU E 1 190 ? 60.732 0.162 42.906 1.00 9.75 168 LEU E CA 1
ATOM 7124 C C . LEU E 1 190 ? 61.882 0.870 43.615 1.00 9.81 168 LEU E C 1
ATOM 7125 O O . LEU E 1 190 ? 61.765 2.043 43.997 1.00 9.64 168 LEU E O 1
ATOM 7130 N N . SER E 1 191 ? 62.983 0.141 43.829 1.00 10.23 169 SER E N 1
ATOM 7131 C CA . SER E 1 191 ? 64.064 0.646 44.676 1.00 10.60 169 SER E CA 1
ATOM 7132 C C . SER E 1 191 ? 64.672 1.924 44.096 1.00 11.22 169 SER E C 1
ATOM 7133 O O . SER E 1 191 ? 65.197 2.746 44.840 1.00 11.87 169 SER E O 1
ATOM 7136 N N . ASP E 1 192 ? 64.576 2.114 42.784 1.00 10.94 170 ASP E N 1
ATOM 7137 C CA . ASP E 1 192 ? 65.073 3.351 42.185 1.00 11.25 170 ASP E CA 1
ATOM 7138 C C . ASP E 1 192 ? 64.013 4.441 41.930 1.00 11.04 170 ASP E C 1
ATOM 7139 O O . ASP E 1 192 ? 64.333 5.484 41.373 1.00 10.75 170 ASP E O 1
ATOM 7144 N N . CYS E 1 193 ? 62.761 4.186 42.305 1.00 10.72 171 CYS E N 1
ATOM 7145 C CA . CYS E 1 193 ? 61.684 5.181 42.174 1.00 10.48 171 CYS E CA 1
ATOM 7146 C C . CYS E 1 193 ? 61.157 5.621 43.529 1.00 10.22 171 CYS E C 1
ATOM 7147 O O . CYS E 1 193 ? 60.189 6.394 43.599 1.00 10.22 171 CYS E O 1
ATOM 7150 N N . VAL E 1 194 ? 61.791 5.151 44.608 1.00 10.20 172 VAL E N 1
ATOM 7151 C CA . VAL E 1 194 ? 61.474 5.659 45.963 1.00 9.48 172 VAL E CA 1
ATOM 7152 C C . VAL E 1 194 ? 62.619 6.585 46.375 1.00 9.53 172 VAL E C 1
ATOM 7153 O O . VAL E 1 194 ? 63.770 6.295 46.098 1.00 9.80 172 VAL E O 1
ATOM 7157 N N . GLY E 1 195 ? 62.305 7.714 47.005 1.00 9.46 173 GLY E N 1
ATOM 7158 C CA . GLY E 1 195 ? 63.356 8.624 47.425 1.00 10.08 173 GLY E CA 1
ATOM 7159 C C . GLY E 1 195 ? 63.338 9.028 48.879 1.00 10.28 173 GLY E C 1
ATOM 7160 O O . GLY E 1 195 ? 62.284 9.070 49.487 1.00 9.49 173 GLY E O 1
ATOM 7161 N N . ASP E 1 196 ? 64.509 9.371 49.428 1.00 11.07 174 ASP E N 1
ATOM 7162 C CA . ASP E 1 196 ? 64.557 9.966 50.775 1.00 11.73 174 ASP E CA 1
ATOM 7163 C C . ASP E 1 196 ? 65.510 11.160 50.822 1.00 12.69 174 ASP E C 1
ATOM 7164 O O . ASP E 1 196 ? 66.336 11.290 49.945 1.00 12.78 174 ASP E O 1
ATOM 7169 N N . ARG E 1 197 ? 65.371 12.008 51.851 1.00 14.03 175 ARG E N 1
ATOM 7170 C CA . ARG E 1 197 ? 66.256 13.167 52.136 1.00 14.96 175 ARG E CA 1
ATOM 7171 C C . ARG E 1 197 ? 67.596 12.814 52.783 1.00 16.73 175 ARG E C 1
ATOM 7172 O O . ARG E 1 197 ? 68.541 13.660 52.879 1.00 16.13 175 ARG E O 1
ATOM 7180 N N . ALA E 1 198 ? 67.646 11.570 53.252 1.00 16.52 176 ALA E N 1
ATOM 7181 C CA . ALA E 1 198 ? 68.780 11.009 53.913 1.00 17.22 176 ALA E CA 1
ATOM 7182 C C . ALA E 1 198 ? 68.933 9.604 53.388 1.00 17.67 176 ALA E C 1
ATOM 7183 O O . ALA E 1 198 ? 67.984 8.852 53.342 1.00 17.64 176 ALA E O 1
ATOM 7185 N N . LEU E 1 199 ? 70.138 9.240 53.002 1.00 19.39 177 LEU E N 1
ATOM 7186 C CA . LEU E 1 199 ? 70.382 7.955 52.390 1.00 19.85 177 LEU E CA 1
ATOM 7187 C C . LEU E 1 199 ? 70.532 6.818 53.394 1.00 19.73 177 LEU E C 1
ATOM 7188 O O . LEU E 1 199 ? 70.267 5.671 53.060 1.00 18.66 177 LEU E O 1
ATOM 7193 N N . GLY E 1 200 ? 70.975 7.127 54.616 1.00 20.08 178 GLY E N 1
ATOM 7194 C CA . GLY E 1 200 ? 71.062 6.090 55.667 1.00 19.92 178 GLY E CA 1
ATOM 7195 C C . GLY E 1 200 ? 69.699 5.415 55.864 1.00 18.66 178 GLY E C 1
ATOM 7196 O O . GLY E 1 200 ? 69.572 4.214 55.641 1.00 18.23 178 GLY E O 1
ATOM 7197 N N . PRO E 1 201 ? 68.675 6.202 56.252 1.00 16.80 179 PRO E N 1
ATOM 7198 C CA . PRO E 1 201 ? 67.304 5.733 56.429 1.00 15.99 179 PRO E CA 1
ATOM 7199 C C . PRO E 1 201 ? 66.695 5.094 55.190 1.00 15.19 179 PRO E C 1
ATOM 7200 O O . PRO E 1 201 ? 65.867 4.176 55.314 1.00 13.92 179 PRO E O 1
ATOM 7204 N N . HIS E 1 202 ? 67.076 5.594 54.017 1.00 14.90 180 HIS E N 1
ATOM 7205 C CA . HIS E 1 202 ? 66.602 5.036 52.751 1.00 14.49 180 HIS E CA 1
ATOM 7206 C C . HIS E 1 202 ? 67.089 3.601 52.648 1.00 15.56 180 HIS E C 1
ATOM 7207 O O . HIS E 1 202 ? 66.266 2.682 52.513 1.00 16.34 180 HIS E O 1
ATOM 7214 N N . GLU E 1 203 ? 68.389 3.394 52.832 1.00 16.64 181 GLU E N 1
ATOM 7215 C CA . GLU E 1 203 ? 68.968 2.054 52.771 1.00 18.55 181 GLU E CA 1
ATOM 7216 C C . GLU E 1 203 ? 68.433 1.173 53.858 1.00 17.83 181 GLU E C 1
ATOM 7217 O O . GLU E 1 203 ? 68.198 0.010 53.635 1.00 18.85 181 GLU E O 1
ATOM 7223 N N . ALA E 1 204 ? 68.287 1.718 55.053 1.00 17.08 182 ALA E N 1
ATOM 7224 C CA . ALA E 1 204 ? 67.866 0.924 56.195 1.00 16.48 182 ALA E CA 1
ATOM 7225 C C . ALA E 1 204 ? 66.418 0.488 56.040 1.00 15.95 182 ALA E C 1
ATOM 7226 O O . ALA E 1 204 ? 66.068 -0.626 56.472 1.00 16.41 182 ALA E O 1
ATOM 7228 N N . ASN E 1 205 ? 65.582 1.353 55.436 1.00 13.63 183 ASN E N 1
ATOM 7229 C CA . ASN E 1 205 ? 64.193 1.011 55.187 1.00 12.56 183 ASN E CA 1
ATOM 7230 C C . ASN E 1 205 ? 64.020 0.086 53.942 1.00 12.02 183 ASN E C 1
ATOM 7231 O O . ASN E 1 205 ? 63.290 -0.855 53.987 1.00 13.33 183 ASN E O 1
ATOM 7236 N N . LEU E 1 206 ? 64.699 0.311 52.842 1.00 12.02 184 LEU E N 1
ATOM 7237 C CA . LEU E 1 206 ? 64.727 -0.725 51.813 1.00 11.71 184 LEU E CA 1
ATOM 7238 C C . LEU E 1 206 ? 65.157 -2.048 52.393 1.00 12.24 184 LEU E C 1
ATOM 7239 O O . LEU E 1 206 ? 64.622 -3.079 52.003 1.00 11.91 184 LEU E O 1
ATOM 7244 N N . PHE E 1 207 ? 66.110 -2.058 53.327 1.00 13.06 185 PHE E N 1
ATOM 7245 C CA . PHE E 1 207 ? 66.483 -3.334 53.959 1.00 13.96 185 PHE E CA 1
ATOM 7246 C C . PHE E 1 207 ? 65.236 -3.963 54.613 1.00 13.79 185 PHE E C 1
ATOM 7247 O O . PHE E 1 207 ? 64.869 -5.095 54.307 1.00 13.63 185 PHE E O 1
ATOM 7255 N N . ASP E 1 208 ? 64.559 -3.221 55.491 1.00 13.71 186 ASP E N 1
ATOM 7256 C CA . ASP E 1 208 ? 63.473 -3.820 56.271 1.00 13.24 186 ASP E CA 1
ATOM 7257 C C . ASP E 1 208 ? 62.422 -4.358 55.284 1.00 13.27 186 ASP E C 1
ATOM 7258 O O . ASP E 1 208 ? 61.971 -5.451 55.405 1.00 13.74 186 ASP E O 1
ATOM 7263 N N . MET E 1 209 ? 62.065 -3.575 54.280 1.00 12.96 187 MET E N 1
ATOM 7264 C CA . MET E 1 209 ? 61.081 -3.996 53.304 1.00 13.05 187 MET E CA 1
ATOM 7265 C C . MET E 1 209 ? 61.503 -5.302 52.577 1.00 14.49 187 MET E C 1
ATOM 7266 O O . MET E 1 209 ? 60.680 -6.229 52.365 1.00 13.93 187 MET E O 1
ATOM 7271 N N . ARG E 1 210 ? 62.779 -5.414 52.231 1.00 15.42 188 ARG E N 1
ATOM 7272 C CA . ARG E 1 210 ? 63.250 -6.622 51.556 1.00 17.35 188 ARG E CA 1
ATOM 7273 C C . ARG E 1 210 ? 63.126 -7.866 52.443 1.00 17.90 188 ARG E C 1
ATOM 7274 O O . ARG E 1 210 ? 62.796 -8.969 51.989 1.00 18.43 188 ARG E O 1
ATOM 7282 N N . GLN E 1 211 ? 63.394 -7.683 53.717 1.00 18.03 189 GLN E N 1
ATOM 7283 C CA . GLN E 1 211 ? 63.295 -8.765 54.658 1.00 18.98 189 GLN E CA 1
ATOM 7284 C C . GLN E 1 211 ? 61.891 -9.195 55.000 1.00 18.30 189 GLN E C 1
ATOM 7285 O O . GLN E 1 211 ? 61.663 -10.378 55.306 1.00 18.32 189 GLN E O 1
ATOM 7291 N N . LYS E 1 212 ? 60.940 -8.262 54.963 1.00 17.13 190 LYS E N 1
ATOM 7292 C CA . LYS E 1 212 ? 59.642 -8.534 55.564 1.00 16.14 190 LYS E CA 1
ATOM 7293 C C . LYS E 1 212 ? 58.387 -8.234 54.735 1.00 15.69 190 LYS E C 1
ATOM 7294 O O . LYS E 1 212 ? 57.377 -8.860 54.947 1.00 16.70 190 LYS E O 1
ATOM 7300 N N . TYR E 1 213 ? 58.403 -7.269 53.830 1.00 14.68 191 TYR E N 1
ATOM 7301 C CA . TYR E 1 213 ? 57.156 -6.719 53.343 1.00 13.81 191 TYR E CA 1
ATOM 7302 C C . TYR E 1 213 ? 56.939 -6.737 51.839 1.00 13.39 191 TYR E C 1
ATOM 7303 O O . TYR E 1 213 ? 55.783 -6.649 51.394 1.00 11.29 191 TYR E O 1
ATOM 7312 N N . ALA E 1 214 ? 58.024 -6.841 51.058 1.00 13.43 192 ALA E N 1
ATOM 7313 C CA . ALA E 1 214 ? 57.945 -6.533 49.635 1.00 13.49 192 ALA E CA 1
ATOM 7314 C C . ALA E 1 214 ? 58.946 -7.296 48.799 1.00 14.03 192 ALA E C 1
ATOM 7315 O O . ALA E 1 214 ? 59.987 -7.719 49.255 1.00 14.58 192 ALA E O 1
ATOM 7317 N N . ALA E 1 215 ? 58.580 -7.491 47.550 1.00 14.33 193 ALA E N 1
ATOM 7318 C CA . ALA E 1 215 ? 59.536 -7.762 46.520 1.00 14.26 193 ALA E CA 1
ATOM 7319 C C . ALA E 1 215 ? 60.116 -6.387 46.232 1.00 13.95 193 ALA E C 1
ATOM 7320 O O . ALA E 1 215 ? 59.400 -5.430 46.123 1.00 13.72 193 ALA E O 1
ATOM 7322 N N . VAL E 1 216 ? 61.422 -6.286 46.151 1.00 14.73 194 VAL E N 1
ATOM 7323 C CA . VAL E 1 216 ? 62.088 -5.001 45.977 1.00 14.26 194 VAL E CA 1
ATOM 7324 C C . VAL E 1 216 ? 63.055 -5.225 44.853 1.00 15.14 194 VAL E C 1
ATOM 7325 O O . VAL E 1 216 ? 63.765 -6.216 44.866 1.00 16.12 194 VAL E O 1
ATOM 7329 N N . MET E 1 217 ? 63.029 -4.351 43.850 1.00 15.31 195 MET E N 1
ATOM 7330 C CA . MET E 1 217 ? 63.908 -4.485 42.673 1.00 15.52 195 MET E CA 1
ATOM 7331 C C . MET E 1 217 ? 63.838 -3.185 41.888 1.00 14.80 195 MET E C 1
ATOM 7332 O O . MET E 1 217 ? 62.930 -2.363 42.124 1.00 13.89 195 MET E O 1
ATOM 7337 N N . THR E 1 218 ? 64.755 -3.006 40.929 1.00 14.37 196 THR E N 1
ATOM 7338 C CA . THR E 1 218 ? 64.778 -1.757 40.143 1.00 13.48 196 THR E CA 1
ATOM 7339 C C . THR E 1 218 ? 63.665 -1.719 39.109 1.00 13.15 196 THR E C 1
ATOM 7340 O O . THR E 1 218 ? 63.097 -2.756 38.781 1.00 14.31 196 THR E O 1
ATOM 7344 N N . HIS E 1 219 ? 63.330 -0.538 38.594 1.00 13.15 197 HIS E N 1
ATOM 7345 C CA . HIS E 1 219 ? 62.129 -0.381 37.754 1.00 12.55 197 HIS E CA 1
ATOM 7346 C C . HIS E 1 219 ? 62.236 -1.101 36.431 1.00 13.77 197 HIS E C 1
ATOM 7347 O O . HIS E 1 219 ? 61.232 -1.506 35.839 1.00 13.96 197 HIS E O 1
ATOM 7354 N N . ASP E 1 220 ? 63.456 -1.296 35.972 1.00 15.10 198 ASP E N 1
ATOM 7355 C CA . ASP E 1 220 ? 63.686 -2.017 34.710 1.00 16.63 198 ASP E CA 1
ATOM 7356 C C . ASP E 1 220 ? 63.426 -3.522 34.878 1.00 16.77 198 ASP E C 1
ATOM 7357 O O . ASP E 1 220 ? 62.863 -4.184 33.996 1.00 16.00 198 ASP E O 1
ATOM 7362 N N . GLU E 1 221 ? 63.782 -4.036 36.044 1.00 17.40 199 GLU E N 1
ATOM 7363 C CA . GLU E 1 221 ? 63.532 -5.432 36.360 1.00 18.95 199 GLU E CA 1
ATOM 7364 C C . GLU E 1 221 ? 62.039 -5.661 36.504 1.00 17.52 199 GLU E C 1
ATOM 7365 O O . GLU E 1 221 ? 61.489 -6.587 35.972 1.00 17.20 199 GLU E O 1
ATOM 7371 N N . ALA E 1 222 ? 61.408 -4.809 37.281 1.00 17.57 200 ALA E N 1
ATOM 7372 C CA . ALA E 1 222 ? 59.953 -4.866 37.516 1.00 17.11 200 ALA E CA 1
ATOM 7373 C C . ALA E 1 222 ? 59.223 -4.824 36.207 1.00 16.24 200 ALA E C 1
ATOM 7374 O O . ALA E 1 222 ? 58.376 -5.653 35.961 1.00 16.33 200 ALA E O 1
ATOM 7376 N N . LEU E 1 223 ? 59.581 -3.872 35.360 1.00 16.27 201 LEU E N 1
ATOM 7377 C CA . LEU E 1 223 ? 58.860 -3.674 34.121 1.00 16.91 201 LEU E CA 1
ATOM 7378 C C . LEU E 1 223 ? 59.095 -4.836 33.211 1.00 18.67 201 LEU E C 1
ATOM 7379 O O . LEU E 1 223 ? 58.246 -5.124 32.399 1.00 20.05 201 LEU E O 1
ATOM 7384 N N . ALA E 1 224 ? 60.243 -5.490 33.317 1.00 20.75 202 ALA E N 1
ATOM 7385 C CA . ALA E 1 224 ? 60.538 -6.651 32.498 1.00 22.82 202 ALA E CA 1
ATOM 7386 C C . ALA E 1 224 ? 59.667 -7.817 32.941 1.00 24.31 202 ALA E C 1
ATOM 7387 O O . ALA E 1 224 ? 59.071 -8.498 32.110 1.00 26.06 202 ALA E O 1
ATOM 7389 N N . LYS E 1 225 ? 59.585 -8.038 34.251 1.00 24.69 203 LYS E N 1
ATOM 7390 C CA . LYS E 1 225 ? 58.959 -9.236 34.809 1.00 25.25 203 LYS E CA 1
ATOM 7391 C C . LYS E 1 225 ? 57.444 -9.158 34.904 1.00 25.28 203 LYS E C 1
ATOM 7392 O O . LYS E 1 225 ? 56.819 -10.120 35.367 1.00 25.25 203 LYS E O 1
ATOM 7398 N N . THR E 1 226 ? 56.865 -8.029 34.484 1.00 24.92 204 THR E N 1
ATOM 7399 C CA . THR E 1 226 ? 55.436 -7.767 34.580 1.00 24.30 204 THR E CA 1
ATOM 7400 C C . THR E 1 226 ? 54.761 -7.558 33.183 1.00 26.51 204 THR E C 1
ATOM 7401 O O . THR E 1 226 ? 53.698 -6.899 33.087 1.00 24.78 204 THR E O 1
ATOM 7405 N N . LYS E 1 227 ? 55.422 -8.117 32.143 1.00 28.64 205 LYS E N 1
ATOM 7406 C CA . LYS E 1 227 ? 55.044 -8.171 30.678 1.00 30.80 205 LYS E CA 1
ATOM 7407 C C . LYS E 1 227 ? 56.059 -7.487 29.737 1.00 30.01 205 LYS E C 1
ATOM 7413 N N . SER F 1 29 ? 40.742 51.136 58.439 1.00 31.80 7 SER F N 1
ATOM 7414 C CA . SER F 1 29 ? 41.884 51.975 58.031 1.00 31.17 7 SER F CA 1
ATOM 7415 C C . SER F 1 29 ? 42.567 51.350 56.840 1.00 30.45 7 SER F C 1
ATOM 7416 O O . SER F 1 29 ? 42.551 50.129 56.643 1.00 29.73 7 SER F O 1
ATOM 7419 N N . TYR F 1 30 ? 43.223 52.210 56.080 1.00 30.04 8 TYR F N 1
ATOM 7420 C CA . TYR F 1 30 ? 44.004 51.794 54.947 1.00 29.93 8 TYR F CA 1
ATOM 7421 C C . TYR F 1 30 ? 45.308 51.165 55.420 1.00 31.30 8 TYR F C 1
ATOM 7422 O O . TYR F 1 30 ? 45.690 50.104 54.946 1.00 30.23 8 TYR F O 1
ATOM 7431 N N . GLU F 1 31 ? 45.967 51.814 56.379 1.00 33.88 9 GLU F N 1
ATOM 7432 C CA . GLU F 1 31 ? 47.231 51.310 56.962 1.00 36.10 9 GLU F CA 1
ATOM 7433 C C . GLU F 1 31 ? 47.054 49.879 57.521 1.00 36.09 9 GLU F C 1
ATOM 7434 O O . GLU F 1 31 ? 47.867 48.967 57.268 1.00 35.12 9 GLU F O 1
ATOM 7440 N N . ARG F 1 32 ? 45.951 49.692 58.238 1.00 36.64 10 ARG F N 1
ATOM 7441 C CA . ARG F 1 32 ? 45.622 48.414 58.896 1.00 37.51 10 ARG F CA 1
ATOM 7442 C C . ARG F 1 32 ? 45.433 47.255 57.907 1.00 35.79 10 ARG F C 1
ATOM 7443 O O . ARG F 1 32 ? 45.699 46.096 58.235 1.00 35.96 10 ARG F O 1
ATOM 7451 N N . GLN F 1 33 ? 44.951 47.557 56.709 1.00 33.12 11 GLN F N 1
ATOM 7452 C CA . GLN F 1 33 ? 44.623 46.504 55.766 1.00 31.84 11 GLN F CA 1
ATOM 7453 C C . GLN F 1 33 ? 45.655 46.393 54.654 1.00 30.64 11 GLN F C 1
ATOM 7454 O O . GLN F 1 33 ? 45.519 45.545 53.775 1.00 30.66 11 GLN F O 1
ATOM 7460 N N . GLY F 1 34 ? 46.689 47.239 54.702 1.00 29.27 12 GLY F N 1
ATOM 7461 C CA . GLY F 1 34 ? 47.876 47.084 53.849 1.00 28.01 12 GLY F CA 1
ATOM 7462 C C . GLY F 1 34 ? 47.830 47.880 52.556 1.00 26.29 12 GLY F C 1
ATOM 7463 O O . GLY F 1 34 ? 48.577 47.607 51.649 1.00 26.71 12 GLY F O 1
ATOM 7464 N N . PHE F 1 35 ? 46.967 48.879 52.498 1.00 25.14 13 PHE F N 1
ATOM 7465 C CA . PHE F 1 35 ? 46.817 49.739 51.354 1.00 23.85 13 PHE F CA 1
ATOM 7466 C C . PHE F 1 35 ? 47.973 50.725 51.248 1.00 23.82 13 PHE F C 1
ATOM 7467 O O . PHE F 1 35 ? 48.821 50.825 52.139 1.00 24.44 13 PHE F O 1
ATOM 7475 N N . GLY F 1 36 ? 47.987 51.460 50.146 1.00 22.51 14 GLY F N 1
ATOM 7476 C CA . GLY F 1 36 ? 49.031 52.423 49.905 1.00 23.13 14 GLY F CA 1
ATOM 7477 C C . GLY F 1 36 ? 50.467 51.948 50.107 1.00 23.47 14 GLY F C 1
ATOM 7478 O O . GLY F 1 36 ? 51.282 52.715 50.614 1.00 24.37 14 GLY F O 1
ATOM 7479 N N . ALA F 1 37 ? 50.769 50.697 49.727 1.00 23.13 15 ALA F N 1
ATOM 7480 C CA . ALA F 1 37 ? 52.135 50.194 49.714 1.00 22.56 15 ALA F CA 1
ATOM 7481 C C . ALA F 1 37 ? 52.844 50.850 48.545 1.00 21.62 15 ALA F C 1
ATOM 7482 O O . ALA F 1 37 ? 52.218 51.172 47.539 1.00 22.05 15 ALA F O 1
ATOM 7484 N N . ALA F 1 38 ? 54.147 51.067 48.657 1.00 21.02 16 ALA F N 1
ATOM 7485 C CA . ALA F 1 38 ? 54.886 51.755 47.599 1.00 19.29 16 ALA F CA 1
ATOM 7486 C C . ALA F 1 38 ? 54.834 50.931 46.314 1.00 18.43 16 ALA F C 1
ATOM 7487 O O . ALA F 1 38 ? 54.681 49.699 46.323 1.00 18.46 16 ALA F O 1
ATOM 7489 N N . LEU F 1 39 ? 54.929 51.631 45.198 1.00 17.86 17 LEU F N 1
ATOM 7490 C CA . LEU F 1 39 ? 54.873 51.016 43.876 1.00 16.76 17 LEU F CA 1
ATOM 7491 C C . LEU F 1 39 ? 56.183 51.407 43.217 1.00 16.59 17 LEU F C 1
ATOM 7492 O O . LEU F 1 39 ? 56.325 52.544 42.763 1.00 16.58 17 LEU F O 1
ATOM 7497 N N . PRO F 1 40 ? 57.166 50.481 43.226 1.00 16.79 18 PRO F N 1
ATOM 7498 C CA . PRO F 1 40 ? 58.500 50.852 42.729 1.00 16.52 18 PRO F CA 1
ATOM 7499 C C . PRO F 1 40 ? 58.489 51.233 41.248 1.00 16.05 18 PRO F C 1
ATOM 7500 O O . PRO F 1 40 ? 57.752 50.658 40.424 1.00 15.92 18 PRO F O 1
ATOM 7504 N N . LEU F 1 41 ? 59.286 52.227 40.922 1.00 15.83 19 LEU F N 1
ATOM 7505 C CA . LEU F 1 41 ? 59.351 52.723 39.568 1.00 15.08 19 LEU F CA 1
ATOM 7506 C C . LEU F 1 41 ? 60.251 51.811 38.761 1.00 16.28 19 LEU F C 1
ATOM 7507 O O . LEU F 1 41 ? 61.236 51.279 39.287 1.00 16.25 19 LEU F O 1
ATOM 7512 N N . LYS F 1 42 ? 59.942 51.658 37.472 1.00 16.58 20 LYS F N 1
ATOM 7513 C CA . LYS F 1 42 ? 60.683 50.726 36.622 1.00 17.23 20 LYS F CA 1
ATOM 7514 C C . LYS F 1 42 ? 60.619 51.079 35.115 1.00 16.41 20 LYS F C 1
ATOM 7515 O O . LYS F 1 42 ? 59.526 51.212 34.546 1.00 17.85 20 LYS F O 1
ATOM 7521 N N . ALA F 1 43 ? 61.791 51.266 34.501 1.00 15.23 21 ALA F N 1
ATOM 7522 C CA . ALA F 1 43 ? 61.920 51.574 33.086 1.00 14.61 21 ALA F CA 1
ATOM 7523 C C . ALA F 1 43 ? 61.534 50.373 32.261 1.00 14.71 21 ALA F C 1
ATOM 7524 O O . ALA F 1 43 ? 61.542 49.267 32.773 1.00 15.20 21 ALA F O 1
ATOM 7526 N N . PRO F 1 44 ? 61.169 50.584 30.968 1.00 15.24 22 PRO F N 1
ATOM 7527 C CA . PRO F 1 44 ? 61.116 51.895 30.272 1.00 15.02 22 PRO F CA 1
ATOM 7528 C C . PRO F 1 44 ? 59.925 52.716 30.708 1.00 14.24 22 PRO F C 1
ATOM 7529 O O . PRO F 1 44 ? 58.908 52.149 31.122 1.00 14.54 22 PRO F O 1
ATOM 7533 N N . TYR F 1 45 ? 60.094 54.033 30.649 1.00 13.93 23 TYR F N 1
ATOM 7534 C CA . TYR F 1 45 ? 59.093 55.011 31.085 1.00 13.06 23 TYR F CA 1
ATOM 7535 C C . TYR F 1 45 ? 58.364 55.573 29.908 1.00 12.07 23 TYR F C 1
ATOM 7536 O O . TYR F 1 45 ? 58.888 55.601 28.825 1.00 13.55 23 TYR F O 1
ATOM 7545 N N . GLY F 1 46 ? 57.157 56.054 30.141 1.00 10.97 24 GLY F N 1
ATOM 7546 C CA . GLY F 1 46 ? 56.406 56.708 29.101 1.00 10.48 24 GLY F CA 1
ATOM 7547 C C . GLY F 1 46 ? 55.617 57.779 29.771 1.00 10.16 24 GLY F C 1
ATOM 7548 O O . GLY F 1 46 ? 55.528 57.816 31.022 1.00 10.17 24 GLY F O 1
ATOM 7549 N N . LEU F 1 47 ? 55.094 58.696 28.970 1.00 9.83 25 LEU F N 1
ATOM 7550 C CA . LEU F 1 47 ? 54.246 59.752 29.517 1.00 9.78 25 LEU F CA 1
ATOM 7551 C C . LEU F 1 47 ? 52.889 59.701 28.854 1.00 9.41 25 LEU F C 1
ATOM 7552 O O . LEU F 1 47 ? 52.810 59.518 27.642 1.00 11.11 25 LEU F O 1
ATOM 7557 N N . LEU F 1 48 ? 51.824 59.862 29.615 1.00 9.23 26 LEU F N 1
ATOM 7558 C CA . LEU F 1 48 ? 50.472 60.055 29.034 1.00 9.25 26 LEU F CA 1
ATOM 7559 C C . LEU F 1 48 ? 50.064 61.390 29.496 1.00 9.70 26 LEU F C 1
ATOM 7560 O O . LEU F 1 48 ? 50.229 61.681 30.672 1.00 9.15 26 LEU F O 1
ATOM 7565 N N . ILE F 1 49 ? 49.584 62.242 28.577 1.00 10.69 27 ILE F N 1
ATOM 7566 C CA . ILE F 1 49 ? 49.052 63.566 28.972 1.00 10.79 27 ILE F CA 1
ATOM 7567 C C . ILE F 1 49 ? 47.604 63.498 28.564 1.00 11.43 27 ILE F C 1
ATOM 7568 O O . ILE F 1 49 ? 47.298 63.380 27.361 1.00 10.88 27 ILE F O 1
ATOM 7573 N N . VAL F 1 50 ? 46.716 63.538 29.566 1.00 11.66 28 VAL F N 1
ATOM 7574 C CA . VAL F 1 50 ? 45.311 63.369 29.326 1.00 10.44 28 VAL F CA 1
ATOM 7575 C C . VAL F 1 50 ? 44.507 64.660 29.280 1.00 11.21 28 VAL F C 1
ATOM 7576 O O . VAL F 1 50 ? 44.248 65.321 30.279 1.00 10.34 28 VAL F O 1
ATOM 7580 N N . ASP F 1 51 ? 44.047 64.964 28.075 1.00 10.67 29 ASP F N 1
ATOM 7581 C CA . ASP F 1 51 ? 42.924 65.863 27.894 1.00 11.03 29 ASP F CA 1
ATOM 7582 C C . ASP F 1 51 ? 43.252 67.287 28.271 1.00 10.65 29 ASP F C 1
ATOM 7583 O O . ASP F 1 51 ? 42.387 68.024 28.652 1.00 10.61 29 ASP F O 1
ATOM 7588 N N . PHE F 1 52 ? 44.502 67.688 28.050 1.00 10.85 30 PHE F N 1
ATOM 7589 C CA . PHE F 1 52 ? 44.897 69.011 28.288 1.00 10.45 30 PHE F CA 1
ATOM 7590 C C . PHE F 1 52 ? 44.580 69.772 27.038 1.00 11.96 30 PHE F C 1
ATOM 7591 O O . PHE F 1 52 ? 45.466 70.069 26.231 1.00 13.69 30 PHE F O 1
ATOM 7599 N N . VAL F 1 53 ? 43.287 70.106 26.881 1.00 12.01 31 VAL F N 1
ATOM 7600 C CA . VAL F 1 53 ? 42.769 70.681 25.639 1.00 12.02 31 VAL F CA 1
ATOM 7601 C C . VAL F 1 53 ? 42.221 72.053 25.899 1.00 12.50 31 VAL F C 1
ATOM 7602 O O . VAL F 1 53 ? 41.915 72.386 27.050 1.00 12.78 31 VAL F O 1
ATOM 7606 N N . ASN F 1 54 ? 42.042 72.855 24.859 1.00 12.75 32 ASN F N 1
ATOM 7607 C CA . ASN F 1 54 ? 41.529 74.207 25.089 1.00 13.24 32 ASN F CA 1
ATOM 7608 C C . ASN F 1 54 ? 40.258 74.272 25.986 1.00 13.65 32 ASN F C 1
ATOM 7609 O O . ASN F 1 54 ? 40.166 75.075 26.918 1.00 13.57 32 ASN F O 1
ATOM 7614 N N . GLY F 1 55 ? 39.283 73.425 25.723 1.00 14.43 33 GLY F N 1
ATOM 7615 C CA . GLY F 1 55 ? 38.030 73.465 26.475 1.00 15.01 33 GLY F CA 1
ATOM 7616 C C . GLY F 1 55 ? 38.228 73.248 27.948 1.00 15.21 33 GLY F C 1
ATOM 7617 O O . GLY F 1 55 ? 37.581 73.879 28.752 1.00 15.66 33 GLY F O 1
ATOM 7618 N N . PHE F 1 56 ? 39.137 72.351 28.301 1.00 15.81 34 PHE F N 1
ATOM 7619 C CA . PHE F 1 56 ? 39.490 72.115 29.698 1.00 16.30 34 PHE F CA 1
ATOM 7620 C C . PHE F 1 56 ? 40.393 73.149 30.385 1.00 17.70 34 PHE F C 1
ATOM 7621 O O . PHE F 1 56 ? 40.576 73.120 31.615 1.00 18.97 34 PHE F O 1
ATOM 7629 N N . ALA F 1 57 ? 40.990 74.034 29.615 1.00 18.74 35 ALA F N 1
ATOM 7630 C CA . ALA F 1 57 ? 41.857 75.057 30.172 1.00 19.92 35 ALA F CA 1
ATOM 7631 C C . ALA F 1 57 ? 41.070 76.379 30.371 1.00 21.52 35 ALA F C 1
ATOM 7632 O O . ALA F 1 57 ? 41.461 77.238 31.175 1.00 22.88 35 ALA F O 1
ATOM 7634 N N . ASP F 1 58 ? 39.985 76.532 29.620 1.00 22.05 36 ASP F N 1
ATOM 7635 C CA . ASP F 1 58 ? 39.067 77.638 29.748 1.00 24.10 36 ASP F CA 1
ATOM 7636 C C . ASP F 1 58 ? 38.060 77.359 30.881 1.00 23.80 36 ASP F C 1
ATOM 7637 O O . ASP F 1 58 ? 37.292 76.390 30.811 1.00 23.18 36 ASP F O 1
ATOM 7642 N N . PRO F 1 59 ? 38.062 78.195 31.928 1.00 23.77 37 PRO F N 1
ATOM 7643 C CA . PRO F 1 59 ? 37.105 78.005 33.042 1.00 24.70 37 PRO F CA 1
ATOM 7644 C C . PRO F 1 59 ? 35.632 78.279 32.719 1.00 24.35 37 PRO F C 1
ATOM 7645 O O . PRO F 1 59 ? 34.773 78.184 33.592 1.00 24.14 37 PRO F O 1
ATOM 7649 N N . ALA F 1 60 ? 35.367 78.628 31.470 1.00 24.31 38 ALA F N 1
ATOM 7650 C CA . ALA F 1 60 ? 34.046 78.973 31.033 1.00 24.42 38 ALA F CA 1
ATOM 7651 C C . ALA F 1 60 ? 33.498 77.800 30.244 1.00 24.69 38 ALA F C 1
ATOM 7652 O O . ALA F 1 60 ? 32.288 77.667 30.096 1.00 24.68 38 ALA F O 1
ATOM 7654 N N . GLN F 1 61 ? 34.391 76.968 29.712 1.00 23.92 39 GLN F N 1
ATOM 7655 C CA . GLN F 1 61 ? 33.979 75.702 29.143 1.00 23.78 39 GLN F CA 1
ATOM 7656 C C . GLN F 1 61 ? 34.075 74.618 30.232 1.00 23.02 39 GLN F C 1
ATOM 7657 O O . GLN F 1 61 ? 33.122 74.428 30.951 1.00 23.51 39 GLN F O 1
ATOM 7663 N N . PHE F 1 62 ? 35.211 73.950 30.377 1.00 22.25 40 PHE F N 1
ATOM 7664 C CA . PHE F 1 62 ? 35.324 72.779 31.246 1.00 22.27 40 PHE F CA 1
ATOM 7665 C C . PHE F 1 62 ? 36.498 72.895 32.187 1.00 21.25 40 PHE F C 1
ATOM 7666 O O . PHE F 1 62 ? 36.871 71.913 32.857 1.00 20.94 40 PHE F O 1
ATOM 7674 N N . GLY F 1 63 ? 37.095 74.082 32.222 1.00 20.46 41 GLY F N 1
ATOM 7675 C CA . GLY F 1 63 ? 38.286 74.315 32.983 1.00 19.23 41 GLY F CA 1
ATOM 7676 C C . GLY F 1 63 ? 38.025 74.863 34.358 1.00 18.71 41 GLY F C 1
ATOM 7677 O O . GLY F 1 63 ? 36.919 74.787 34.869 1.00 18.54 41 GLY F O 1
ATOM 7678 N N . GLY F 1 64 ? 39.082 75.412 34.950 1.00 18.32 42 GLY F N 1
ATOM 7679 C CA . GLY F 1 64 ? 38.986 76.025 36.258 1.00 18.63 42 GLY F CA 1
ATOM 7680 C C . GLY F 1 64 ? 39.959 75.444 37.216 1.00 18.03 42 GLY F C 1
ATOM 7681 O O . GLY F 1 64 ? 40.833 74.678 36.827 1.00 18.53 42 GLY F O 1
ATOM 7682 N N . GLY F 1 65 ? 39.797 75.822 38.473 1.00 17.95 43 GLY F N 1
ATOM 7683 C CA . GLY F 1 65 ? 40.655 75.378 39.537 1.00 17.49 43 GLY F CA 1
ATOM 7684 C C . GLY F 1 65 ? 42.138 75.503 39.209 1.00 17.49 43 GLY F C 1
ATOM 7685 O O . GLY F 1 65 ? 42.610 76.546 38.707 1.00 17.63 43 GLY F O 1
ATOM 7686 N N . ASN F 1 66 ? 42.865 74.413 39.452 1.00 16.88 44 ASN F N 1
ATOM 7687 C CA . ASN F 1 66 ? 44.321 74.376 39.287 1.00 16.44 44 ASN F CA 1
ATOM 7688 C C . ASN F 1 66 ? 44.740 73.774 37.926 1.00 16.17 44 ASN F C 1
ATOM 7689 O O . ASN F 1 66 ? 45.888 73.324 37.732 1.00 17.15 44 ASN F O 1
ATOM 7694 N N . ILE F 1 67 ? 43.817 73.750 36.971 1.00 15.77 45 ILE F N 1
ATOM 7695 C CA . ILE F 1 67 ? 44.078 73.049 35.712 1.00 15.16 45 ILE F CA 1
ATOM 7696 C C . ILE F 1 67 ? 45.183 73.756 34.963 1.00 14.56 45 ILE F C 1
ATOM 7697 O O . ILE F 1 67 ? 46.034 73.095 34.349 1.00 15.13 45 ILE F O 1
ATOM 7702 N N . ALA F 1 68 ? 45.200 75.086 34.994 1.00 14.83 46 ALA F N 1
ATOM 7703 C CA . ALA F 1 68 ? 46.186 75.836 34.153 1.00 14.63 46 ALA F CA 1
ATOM 7704 C C . ALA F 1 68 ? 47.627 75.722 34.683 1.00 14.42 46 ALA F C 1
ATOM 7705 O O . ALA F 1 68 ? 48.593 75.612 33.899 1.00 15.34 46 ALA F O 1
ATOM 7707 N N . ALA F 1 69 ? 47.771 75.726 35.999 1.00 13.90 47 ALA F N 1
ATOM 7708 C CA . ALA F 1 69 ? 49.095 75.539 36.654 1.00 13.83 47 ALA F CA 1
ATOM 7709 C C . ALA F 1 69 ? 49.624 74.163 36.348 1.00 13.30 47 ALA F C 1
ATOM 7710 O O . ALA F 1 69 ? 50.803 73.980 36.078 1.00 13.51 47 ALA F O 1
ATOM 7712 N N . ALA F 1 70 ? 48.723 73.188 36.357 1.00 12.91 48 ALA F N 1
ATOM 7713 C CA . ALA F 1 70 ? 49.064 71.840 35.950 1.00 12.11 48 ALA F CA 1
ATOM 7714 C C . ALA F 1 70 ? 49.580 71.785 34.489 1.00 12.16 48 ALA F C 1
ATOM 7715 O O . ALA F 1 70 ? 50.558 71.108 34.187 1.00 12.93 48 ALA F O 1
ATOM 7717 N N . ILE F 1 71 ? 48.935 72.496 33.574 1.00 12.18 49 ILE F N 1
ATOM 7718 C CA . ILE F 1 71 ? 49.440 72.582 32.197 1.00 11.68 49 ILE F CA 1
ATOM 7719 C C . ILE F 1 71 ? 50.866 73.076 32.158 1.00 12.41 49 ILE F C 1
ATOM 7720 O O . ILE F 1 71 ? 51.730 72.474 31.516 1.00 12.11 49 ILE F O 1
ATOM 7725 N N . GLU F 1 72 ? 51.118 74.164 32.879 1.00 13.26 50 GLU F N 1
ATOM 7726 C CA . GLU F 1 72 ? 52.448 74.780 32.900 1.00 13.19 50 GLU F CA 1
ATOM 7727 C C . GLU F 1 72 ? 53.479 73.872 33.454 1.00 13.22 50 GLU F C 1
ATOM 7728 O O . GLU F 1 72 ? 54.594 73.831 32.951 1.00 15.27 50 GLU F O 1
ATOM 7734 N N . THR F 1 73 ? 53.149 73.134 34.500 1.00 13.28 51 THR F N 1
ATOM 7735 C CA . THR F 1 73 ? 54.137 72.291 35.119 1.00 12.29 51 THR F CA 1
ATOM 7736 C C . THR F 1 73 ? 54.379 71.102 34.192 1.00 12.94 51 THR F C 1
ATOM 7737 O O . THR F 1 73 ? 55.481 70.524 34.176 1.00 13.78 51 THR F O 1
ATOM 7741 N N . THR F 1 74 ? 53.364 70.700 33.421 1.00 12.03 52 THR F N 1
ATOM 7742 C CA . THR F 1 74 ? 53.563 69.559 32.512 1.00 11.41 52 THR F CA 1
ATOM 7743 C C . THR F 1 74 ? 54.606 69.870 31.406 1.00 12.39 52 THR F C 1
ATOM 7744 O O . THR F 1 74 ? 55.372 68.990 30.970 1.00 12.00 52 THR F O 1
ATOM 7748 N N . ARG F 1 75 ? 54.639 71.119 30.959 1.00 13.24 53 ARG F N 1
ATOM 7749 C CA . ARG F 1 75 ? 55.675 71.571 30.007 1.00 14.84 53 ARG F CA 1
ATOM 7750 C C . ARG F 1 75 ? 57.091 71.094 30.319 1.00 15.26 53 ARG F C 1
ATOM 7751 O O . ARG F 1 75 ? 57.781 70.684 29.403 1.00 16.17 53 ARG F O 1
ATOM 7759 N N . THR F 1 76 ? 57.498 71.148 31.602 1.00 15.11 54 THR F N 1
ATOM 7760 C CA . THR F 1 76 ? 58.800 70.659 32.081 1.00 15.98 54 THR F CA 1
ATOM 7761 C C . THR F 1 76 ? 58.974 69.143 31.913 1.00 15.74 54 THR F C 1
ATOM 7762 O O . THR F 1 76 ? 60.087 68.660 31.625 1.00 18.09 54 THR F O 1
ATOM 7766 N N . VAL F 1 77 ? 57.896 68.399 32.135 1.00 14.14 55 VAL F N 1
ATOM 7767 C CA . VAL F 1 77 ? 57.942 66.941 32.141 1.00 13.01 55 VAL F CA 1
ATOM 7768 C C . VAL F 1 77 ? 57.979 66.459 30.693 1.00 12.67 55 VAL F C 1
ATOM 7769 O O . VAL F 1 77 ? 58.760 65.585 30.338 1.00 13.01 55 VAL F O 1
ATOM 7773 N N . LEU F 1 78 ? 57.158 67.089 29.866 1.00 12.12 56 LEU F N 1
ATOM 7774 C CA . LEU F 1 78 ? 57.122 66.824 28.438 1.00 12.07 56 LEU F CA 1
ATOM 7775 C C . LEU F 1 78 ? 58.490 67.064 27.795 1.00 12.53 56 LEU F C 1
ATOM 7776 O O . LEU F 1 78 ? 58.924 66.282 26.984 1.00 13.83 56 LEU F O 1
ATOM 7781 N N . ALA F 1 79 ? 59.179 68.135 28.152 1.00 13.97 57 ALA F N 1
ATOM 7782 C CA . ALA F 1 79 ? 60.477 68.411 27.557 1.00 14.83 57 ALA F CA 1
ATOM 7783 C C . ALA F 1 79 ? 61.481 67.387 28.069 1.00 15.27 57 ALA F C 1
ATOM 7784 O O . ALA F 1 79 ? 62.301 66.891 27.285 1.00 15.57 57 ALA F O 1
ATOM 7786 N N . ALA F 1 80 ? 61.377 67.023 29.357 1.00 15.61 58 ALA F N 1
ATOM 7787 C CA . ALA F 1 80 ? 62.194 65.916 29.907 1.00 16.15 58 ALA F CA 1
ATOM 7788 C C . ALA F 1 80 ? 61.949 64.589 29.180 1.00 15.73 58 ALA F C 1
ATOM 7789 O O . ALA F 1 80 ? 62.901 63.910 28.819 1.00 14.63 58 ALA F O 1
ATOM 7791 N N . ALA F 1 81 ? 60.668 64.244 28.985 1.00 15.50 59 ALA F N 1
ATOM 7792 C CA . ALA F 1 81 ? 60.248 63.048 28.229 1.00 15.94 59 ALA F CA 1
ATOM 7793 C C . ALA F 1 81 ? 60.882 63.004 26.842 1.00 17.71 59 ALA F C 1
ATOM 7794 O O . ALA F 1 81 ? 61.497 62.010 26.457 1.00 18.75 59 ALA F O 1
ATOM 7796 N N . ARG F 1 82 ? 60.729 64.081 26.081 1.00 18.87 60 ARG F N 1
ATOM 7797 C CA . ARG F 1 82 ? 61.321 64.134 24.759 1.00 19.97 60 ARG F CA 1
ATOM 7798 C C . ARG F 1 82 ? 62.853 63.931 24.835 1.00 21.07 60 ARG F C 1
ATOM 7799 O O . ARG F 1 82 ? 63.403 63.094 24.122 1.00 21.55 60 ARG F O 1
ATOM 7807 N N . GLU F 1 83 ? 63.527 64.662 25.709 1.00 21.69 61 GLU F N 1
ATOM 7808 C CA . GLU F 1 83 ? 64.988 64.502 25.860 1.00 22.96 61 GLU F CA 1
ATOM 7809 C C . GLU F 1 83 ? 65.390 63.091 26.205 1.00 22.17 61 GLU F C 1
ATOM 7810 O O . GLU F 1 83 ? 66.385 62.592 25.706 1.00 22.98 61 GLU F O 1
ATOM 7816 N N . ARG F 1 84 ? 64.604 62.444 27.044 1.00 20.87 62 ARG F N 1
ATOM 7817 C CA . ARG F 1 84 ? 64.949 61.116 27.536 1.00 20.54 62 ARG F CA 1
ATOM 7818 C C . ARG F 1 84 ? 64.583 60.009 26.558 1.00 19.88 62 ARG F C 1
ATOM 7819 O O . ARG F 1 84 ? 65.002 58.893 26.734 1.00 20.12 62 ARG F O 1
ATOM 7827 N N . GLY F 1 85 ? 63.805 60.324 25.530 1.00 19.76 63 GLY F N 1
ATOM 7828 C CA . GLY F 1 85 ? 63.471 59.371 24.448 1.00 19.06 63 GLY F CA 1
ATOM 7829 C C . GLY F 1 85 ? 62.357 58.439 24.884 1.00 18.38 63 GLY F C 1
ATOM 7830 O O . GLY F 1 85 ? 62.227 57.336 24.391 1.00 18.87 63 GLY F O 1
ATOM 7831 N N . TRP F 1 86 ? 61.568 58.891 25.853 1.00 17.70 64 TRP F N 1
ATOM 7832 C CA . TRP F 1 86 ? 60.430 58.161 26.342 1.00 15.59 64 TRP F CA 1
ATOM 7833 C C . TRP F 1 86 ? 59.295 58.209 25.357 1.00 14.73 64 TRP F C 1
ATOM 7834 O O . TRP F 1 86 ? 59.156 59.165 24.607 1.00 15.88 64 TRP F O 1
ATOM 7845 N N . ALA F 1 87 ? 58.436 57.206 25.415 1.00 13.40 65 ALA F N 1
ATOM 7846 C CA . ALA F 1 87 ? 57.197 57.214 24.664 1.00 12.52 65 ALA F CA 1
ATOM 7847 C C . ALA F 1 87 ? 56.207 58.241 25.233 1.00 11.75 65 ALA F C 1
ATOM 7848 O O . ALA F 1 87 ? 55.956 58.231 26.397 1.00 12.48 65 ALA F O 1
ATOM 7850 N N . VAL F 1 88 ? 55.610 59.081 24.396 1.00 11.62 66 VAL F N 1
ATOM 7851 C CA . VAL F 1 88 ? 54.649 60.077 24.836 1.00 10.77 66 VAL F CA 1
ATOM 7852 C C . VAL F 1 88 ? 53.324 59.924 24.070 1.00 11.02 66 VAL F C 1
ATOM 7853 O O . VAL F 1 88 ? 53.323 59.895 22.847 1.00 10.41 66 VAL F O 1
ATOM 7857 N N . ALA F 1 89 ? 52.217 59.796 24.832 1.00 10.22 67 ALA F N 1
ATOM 7858 C CA . ALA F 1 89 ? 50.871 59.793 24.328 1.00 9.84 67 ALA F CA 1
ATOM 7859 C C . ALA F 1 89 ? 50.112 61.021 24.892 1.00 10.29 67 ALA F C 1
ATOM 7860 O O . ALA F 1 89 ? 50.366 61.472 26.035 1.00 11.83 67 ALA F O 1
ATOM 7862 N N . HIS F 1 90 ? 49.207 61.571 24.087 1.00 10.09 68 HIS F N 1
ATOM 7863 C CA . HIS F 1 90 ? 48.285 62.585 24.502 1.00 9.78 68 HIS F CA 1
ATOM 7864 C C . HIS F 1 90 ? 46.901 62.059 24.197 1.00 10.55 68 HIS F C 1
ATOM 7865 O O . HIS F 1 90 ? 46.697 61.477 23.136 1.00 10.72 68 HIS F O 1
ATOM 7872 N N . SER F 1 91 ? 45.919 62.315 25.061 1.00 10.88 69 SER F N 1
ATOM 7873 C CA . SER F 1 91 ? 44.571 61.966 24.707 1.00 11.93 69 SER F CA 1
ATOM 7874 C C . SER F 1 91 ? 43.747 63.205 24.421 1.00 11.86 69 SER F C 1
ATOM 7875 O O . SER F 1 91 ? 44.110 64.284 24.841 1.00 12.38 69 SER F O 1
ATOM 7878 N N . ARG F 1 92 ? 42.655 63.026 23.660 1.00 11.97 70 ARG F N 1
ATOM 7879 C CA . ARG F 1 92 ? 41.682 64.076 23.385 1.00 11.46 70 ARG F CA 1
ATOM 7880 C C . ARG F 1 92 ? 40.289 63.477 23.447 1.00 11.66 70 ARG F C 1
ATOM 7881 O O . ARG F 1 92 ? 40.076 62.358 23.012 1.00 12.76 70 ARG F O 1
ATOM 7889 N N . ILE F 1 93 ? 39.331 64.181 24.017 1.00 12.02 71 ILE F N 1
ATOM 7890 C CA . ILE F 1 93 ? 37.945 63.777 23.875 1.00 12.74 71 ILE F CA 1
ATOM 7891 C C . ILE F 1 93 ? 37.484 64.343 22.528 1.00 14.21 71 ILE F C 1
ATOM 7892 O O . ILE F 1 93 ? 37.611 65.545 22.255 1.00 14.34 71 ILE F O 1
ATOM 7897 N N . VAL F 1 94 ? 36.965 63.478 21.676 1.00 14.82 72 VAL F N 1
ATOM 7898 C CA . VAL F 1 94 ? 36.488 63.910 20.351 1.00 15.53 72 VAL F CA 1
ATOM 7899 C C . VAL F 1 94 ? 35.261 63.093 20.036 1.00 15.79 72 VAL F C 1
ATOM 7900 O O . VAL F 1 94 ? 35.335 61.854 20.051 1.00 15.89 72 VAL F O 1
ATOM 7904 N N . TYR F 1 95 ? 34.146 63.758 19.775 1.00 16.53 73 TYR F N 1
ATOM 7905 C CA . TYR F 1 95 ? 32.938 63.060 19.282 1.00 17.34 73 TYR F CA 1
ATOM 7906 C C . TYR F 1 95 ? 32.727 63.369 17.803 1.00 18.22 73 TYR F C 1
ATOM 7907 O O . TYR F 1 95 ? 33.190 64.394 17.326 1.00 16.62 73 TYR F O 1
ATOM 7916 N N . ALA F 1 96 ? 32.003 62.490 17.091 1.00 19.60 74 ALA F N 1
ATOM 7917 C CA . ALA F 1 96 ? 31.681 62.713 15.680 1.00 20.80 74 ALA F CA 1
ATOM 7918 C C . ALA F 1 96 ? 30.918 64.043 15.473 1.00 22.81 74 ALA F C 1
ATOM 7919 O O . ALA F 1 96 ? 30.234 64.524 16.378 1.00 22.53 74 ALA F O 1
ATOM 7921 N N . ASP F 1 97 ? 31.032 64.626 14.283 1.00 25.10 75 ASP F N 1
ATOM 7922 C CA . ASP F 1 97 ? 30.387 65.912 13.986 1.00 27.35 75 ASP F CA 1
ATOM 7923 C C . ASP F 1 97 ? 28.835 65.803 13.900 1.00 28.47 75 ASP F C 1
ATOM 7924 O O . ASP F 1 97 ? 28.127 66.785 14.189 1.00 28.99 75 ASP F O 1
ATOM 7929 N N . ASP F 1 98 ? 28.305 64.622 13.552 1.00 28.38 76 ASP F N 1
ATOM 7930 C CA . ASP F 1 98 ? 26.842 64.399 13.619 1.00 29.33 76 ASP F CA 1
ATOM 7931 C C . ASP F 1 98 ? 26.295 63.934 14.990 1.00 28.33 76 ASP F C 1
ATOM 7932 O O . ASP F 1 98 ? 25.084 63.720 15.139 1.00 27.89 76 ASP F O 1
ATOM 7937 N N . ASP F 1 99 ? 27.174 63.825 15.990 1.00 26.66 77 ASP F N 1
ATOM 7938 C CA . ASP F 1 99 ? 26.805 63.262 17.287 1.00 25.81 77 ASP F CA 1
ATOM 7939 C C . ASP F 1 99 ? 26.379 61.796 17.185 1.00 24.55 77 ASP F C 1
ATOM 7940 O O . ASP F 1 99 ? 25.617 61.348 18.017 1.00 23.41 77 ASP F O 1
ATOM 7945 N N . ALA F 1 100 ? 26.865 61.068 16.166 1.00 24.07 78 ALA F N 1
ATOM 7946 C CA . ALA F 1 100 ? 26.526 59.641 15.967 1.00 23.17 78 ALA F CA 1
ATOM 7947 C C . ALA F 1 100 ? 27.066 58.741 17.071 1.00 21.87 78 ALA F C 1
ATOM 7948 O O . ALA F 1 100 ? 26.456 57.732 17.374 1.00 21.19 78 ALA F O 1
ATOM 7950 N N . ASP F 1 101 ? 28.197 59.123 17.670 1.00 21.40 79 ASP F N 1
ATOM 7951 C CA . ASP F 1 101 ? 28.779 58.390 18.815 1.00 21.23 79 ASP F CA 1
ATOM 7952 C C . ASP F 1 101 ? 28.482 59.017 20.180 1.00 20.85 79 ASP F C 1
ATOM 7953 O O . ASP F 1 101 ? 29.121 58.701 21.197 1.00 19.79 79 ASP F O 1
ATOM 7958 N N . GLY F 1 102 ? 27.494 59.903 20.189 1.00 21.69 80 GLY F N 1
ATOM 7959 C CA . GLY F 1 102 ? 27.039 60.565 21.416 1.00 21.82 80 GLY F CA 1
ATOM 7960 C C . GLY F 1 102 ? 26.585 59.473 22.360 1.00 21.37 80 GLY F C 1
ATOM 7961 O O . GLY F 1 102 ? 25.774 58.608 21.984 1.00 21.95 80 GLY F O 1
ATOM 7962 N N . ASN F 1 103 ? 27.103 59.498 23.582 1.00 20.36 81 ASN F N 1
ATOM 7963 C CA . ASN F 1 103 ? 26.991 58.321 24.428 1.00 19.82 81 ASN F CA 1
ATOM 7964 C C . ASN F 1 103 ? 26.437 58.605 25.812 1.00 19.38 81 ASN F C 1
ATOM 7965 O O . ASN F 1 103 ? 25.830 59.638 26.006 1.00 20.93 81 ASN F O 1
ATOM 7970 N N . ILE F 1 104 ? 26.569 57.669 26.743 1.00 18.73 82 ILE F N 1
ATOM 7971 C CA . ILE F 1 104 ? 26.017 57.815 28.080 1.00 17.47 82 ILE F CA 1
ATOM 7972 C C . ILE F 1 104 ? 26.720 58.967 28.805 1.00 16.64 82 ILE F C 1
ATOM 7973 O O . ILE F 1 104 ? 26.093 59.812 29.437 1.00 16.23 82 ILE F O 1
ATOM 7978 N N . PHE F 1 105 ? 28.031 58.995 28.666 1.00 16.05 83 PHE F N 1
ATOM 7979 C CA . PHE F 1 105 ? 28.865 60.061 29.179 1.00 15.47 83 PHE F CA 1
ATOM 7980 C C . PHE F 1 105 ? 28.360 61.429 28.726 1.00 16.13 83 PHE F C 1
ATOM 7981 O O . PHE F 1 105 ? 28.268 62.346 29.547 1.00 16.44 83 PHE F O 1
ATOM 7989 N N . SER F 1 106 ? 27.993 61.563 27.446 1.00 16.60 84 SER F N 1
ATOM 7990 C CA . SER F 1 106 ? 27.470 62.834 26.908 1.00 17.16 84 SER F CA 1
ATOM 7991 C C . SER F 1 106 ? 26.016 63.142 27.299 1.00 17.68 84 SER F C 1
ATOM 7992 O O . SER F 1 106 ? 25.536 64.229 27.048 1.00 18.48 84 SER F O 1
ATOM 7995 N N . ILE F 1 107 ? 25.317 62.202 27.929 1.00 17.95 85 ILE F N 1
ATOM 7996 C CA . ILE F 1 107 ? 24.040 62.515 28.581 1.00 17.76 85 ILE F CA 1
ATOM 7997 C C . ILE F 1 107 ? 24.235 63.123 29.965 1.00 17.96 85 ILE F C 1
ATOM 7998 O O . ILE F 1 107 ? 23.513 64.033 30.341 1.00 19.19 85 ILE F O 1
ATOM 8003 N N . LYS F 1 108 ? 25.197 62.578 30.721 1.00 17.56 86 LYS F N 1
ATOM 8004 C CA . LYS F 1 108 ? 25.556 63.070 32.037 1.00 17.26 86 LYS F CA 1
ATOM 8005 C C . LYS F 1 108 ? 26.189 64.453 31.976 1.00 17.09 86 LYS F C 1
ATOM 8006 O O . LYS F 1 108 ? 25.894 65.282 32.827 1.00 17.43 86 LYS F O 1
ATOM 8012 N N . VAL F 1 109 ? 27.112 64.638 31.023 1.00 16.83 87 VAL F N 1
ATOM 8013 C CA . VAL F 1 109 ? 27.817 65.906 30.771 1.00 16.36 87 VAL F CA 1
ATOM 8014 C C . VAL F 1 109 ? 27.592 66.334 29.292 1.00 17.65 87 VAL F C 1
ATOM 8015 O O . VAL F 1 109 ? 28.447 66.082 28.428 1.00 17.72 87 VAL F O 1
ATOM 8019 N N . PRO F 1 110 ? 26.427 66.954 28.976 1.00 19.23 88 PRO F N 1
ATOM 8020 C CA . PRO F 1 110 ? 26.048 67.334 27.593 1.00 20.00 88 PRO F CA 1
ATOM 8021 C C . PRO F 1 110 ? 27.138 68.017 26.775 1.00 19.98 88 PRO F C 1
ATOM 8022 O O . PRO F 1 110 ? 27.248 67.799 25.569 1.00 19.78 88 PRO F O 1
ATOM 8026 N N . GLY F 1 111 ? 27.928 68.845 27.451 1.00 19.70 89 GLY F N 1
ATOM 8027 C CA . GLY F 1 111 ? 28.958 69.629 26.822 1.00 19.32 89 GLY F CA 1
ATOM 8028 C C . GLY F 1 111 ? 30.012 68.793 26.143 1.00 18.76 89 GLY F C 1
ATOM 8029 O O . GLY F 1 111 ? 30.575 69.210 25.139 1.00 18.33 89 GLY F O 1
ATOM 8030 N N . MET F 1 112 ? 30.269 67.599 26.668 1.00 19.10 90 MET F N 1
ATOM 8031 C CA . MET F 1 112 ? 31.256 66.709 26.063 1.00 18.93 90 MET F CA 1
ATOM 8032 C C . MET F 1 112 ? 30.986 66.511 24.581 1.00 19.27 90 MET F C 1
ATOM 8033 O O . MET F 1 112 ? 31.920 66.405 23.802 1.00 18.65 90 MET F O 1
ATOM 8038 N N . LEU F 1 113 ? 29.714 66.493 24.196 1.00 20.15 91 LEU F N 1
ATOM 8039 C CA . LEU F 1 113 ? 29.317 66.311 22.792 1.00 21.23 91 LEU F CA 1
ATOM 8040 C C . LEU F 1 113 ? 29.862 67.408 21.847 1.00 22.00 91 LEU F C 1
ATOM 8041 O O . LEU F 1 113 ? 30.069 67.138 20.664 1.00 22.71 91 LEU F O 1
ATOM 8046 N N . THR F 1 114 ? 30.085 68.625 22.374 1.00 21.90 92 THR F N 1
ATOM 8047 C CA . THR F 1 114 ? 30.634 69.780 21.617 1.00 21.42 92 THR F CA 1
ATOM 8048 C C . THR F 1 114 ? 32.147 69.686 21.311 1.00 20.16 92 THR F C 1
ATOM 8049 O O . THR F 1 114 ? 32.711 70.481 20.553 1.00 19.79 92 THR F O 1
ATOM 8053 N N . LEU F 1 115 ? 32.800 68.714 21.911 1.00 18.92 93 LEU F N 1
ATOM 8054 C CA . LEU F 1 115 ? 34.198 68.431 21.627 1.00 18.05 93 LEU F CA 1
ATOM 8055 C C . LEU F 1 115 ? 34.256 67.621 20.332 1.00 18.26 93 LEU F C 1
ATOM 8056 O O . LEU F 1 115 ? 34.365 66.389 20.349 1.00 17.87 93 LEU F O 1
ATOM 8061 N N . LYS F 1 116 ? 34.158 68.345 19.218 1.00 19.12 94 LYS F N 1
ATOM 8062 C CA . LYS F 1 116 ? 34.246 67.786 17.882 1.00 19.51 94 LYS F CA 1
ATOM 8063 C C . LYS F 1 116 ? 35.681 67.829 17.441 1.00 19.25 94 LYS F C 1
ATOM 8064 O O . LYS F 1 116 ? 36.496 68.544 18.020 1.00 18.93 94 LYS F O 1
ATOM 8070 N N . GLU F 1 117 ? 35.986 67.086 16.394 1.00 19.70 95 GLU F N 1
ATOM 8071 C CA . GLU F 1 117 ? 37.360 66.957 15.932 1.00 20.35 95 GLU F CA 1
ATOM 8072 C C . GLU F 1 117 ? 37.969 68.284 15.637 1.00 21.76 95 GLU F C 1
ATOM 8073 O O . GLU F 1 117 ? 39.074 68.572 16.103 1.00 22.87 95 GLU F O 1
ATOM 8079 N N . HIS F 1 118 ? 37.271 69.099 14.853 1.00 23.46 96 HIS F N 1
ATOM 8080 C CA . HIS F 1 118 ? 37.848 70.371 14.386 1.00 24.80 96 HIS F CA 1
ATOM 8081 C C . HIS F 1 118 ? 37.467 71.608 15.174 1.00 24.86 96 HIS F C 1
ATOM 8082 O O . HIS F 1 118 ? 37.880 72.710 14.831 1.00 25.89 96 HIS F O 1
ATOM 8089 N N . ALA F 1 119 ? 36.715 71.403 16.245 1.00 24.13 97 ALA F N 1
ATOM 8090 C CA . ALA F 1 119 ? 36.347 72.456 17.166 1.00 23.91 97 ALA F CA 1
ATOM 8091 C C . ALA F 1 119 ? 37.578 72.850 17.962 1.00 22.94 97 ALA F C 1
ATOM 8092 O O . ALA F 1 119 ? 38.291 71.972 18.435 1.00 22.47 97 ALA F O 1
ATOM 8094 N N . PRO F 1 120 ? 37.823 74.165 18.131 1.00 22.49 98 PRO F N 1
ATOM 8095 C CA . PRO F 1 120 ? 38.971 74.625 18.920 1.00 21.93 98 PRO F CA 1
ATOM 8096 C C . PRO F 1 120 ? 39.016 74.073 20.350 1.00 20.54 98 PRO F C 1
ATOM 8097 O O . PRO F 1 120 ? 40.075 73.741 20.846 1.00 19.85 98 PRO F O 1
ATOM 8101 N N . ALA F 1 121 ? 37.859 73.989 20.996 1.00 20.04 99 ALA F N 1
ATOM 8102 C CA . ALA F 1 121 ? 37.751 73.471 22.338 1.00 18.94 99 ALA F CA 1
ATOM 8103 C C . ALA F 1 121 ? 38.408 72.105 22.525 1.00 18.38 99 ALA F C 1
ATOM 8104 O O . ALA F 1 121 ? 38.941 71.852 23.573 1.00 18.11 99 ALA F O 1
ATOM 8106 N N . SER F 1 122 ? 38.403 71.243 21.507 1.00 18.83 100 SER F N 1
ATOM 8107 C CA . SER F 1 122 ? 38.954 69.882 21.638 1.00 18.65 100 SER F CA 1
ATOM 8108 C C . SER F 1 122 ? 40.428 69.749 21.274 1.00 17.89 100 SER F C 1
ATOM 8109 O O . SER F 1 122 ? 40.954 68.662 21.331 1.00 17.90 100 SER F O 1
ATOM 8112 N N . ALA F 1 123 ? 41.079 70.828 20.863 1.00 17.17 101 ALA F N 1
ATOM 8113 C CA . ALA F 1 123 ? 42.468 70.738 20.446 1.00 16.60 101 ALA F CA 1
ATOM 8114 C C . ALA F 1 123 ? 43.371 70.805 21.662 1.00 15.60 101 ALA F C 1
ATOM 8115 O O . ALA F 1 123 ? 43.090 71.544 22.625 1.00 14.09 101 ALA F O 1
ATOM 8117 N N . ILE F 1 124 ? 44.508 70.120 21.553 1.00 15.37 102 ILE F N 1
ATOM 8118 C CA . ILE F 1 124 ? 45.519 70.127 22.614 1.00 15.07 102 ILE F CA 1
ATOM 8119 C C . ILE F 1 124 ? 45.954 71.558 22.853 1.00 15.67 102 ILE F C 1
ATOM 8120 O O . ILE F 1 124 ? 46.014 72.343 21.913 1.00 17.09 102 ILE F O 1
ATOM 8125 N N . VAL F 1 125 ? 46.199 71.917 24.106 1.00 16.14 103 VAL F N 1
ATOM 8126 C CA . VAL F 1 125 ? 46.674 73.272 24.422 1.00 17.21 103 VAL F CA 1
ATOM 8127 C C . VAL F 1 125 ? 48.048 73.521 23.806 1.00 18.66 103 VAL F C 1
ATOM 8128 O O . VAL F 1 125 ? 48.876 72.594 23.744 1.00 18.78 103 VAL F O 1
ATOM 8132 N N . PRO F 1 126 ? 48.270 74.751 23.277 1.00 20.46 104 PRO F N 1
ATOM 8133 C CA . PRO F 1 126 ? 49.472 75.059 22.464 1.00 20.87 104 PRO F CA 1
ATOM 8134 C C . PRO F 1 126 ? 50.783 74.862 23.195 1.00 21.00 104 PRO F C 1
ATOM 8135 O O . PRO F 1 126 ? 51.790 74.558 22.570 1.00 21.64 104 PRO F O 1
ATOM 8139 N N . GLN F 1 127 ? 50.749 74.997 24.519 1.00 20.66 105 GLN F N 1
ATOM 8140 C CA . GLN F 1 127 ? 51.907 74.747 25.391 1.00 20.01 105 GLN F CA 1
ATOM 8141 C C . GLN F 1 127 ? 52.406 73.321 25.343 1.00 18.49 105 GLN F C 1
ATOM 8142 O O . GLN F 1 127 ? 53.573 73.070 25.623 1.00 17.69 105 GLN F O 1
ATOM 8148 N N . LEU F 1 128 ? 51.510 72.397 24.996 1.00 17.76 106 LEU F N 1
ATOM 8149 C CA . LEU F 1 128 ? 51.801 70.954 25.003 1.00 16.47 106 LEU F CA 1
ATOM 8150 C C . LEU F 1 128 ? 51.591 70.357 23.633 1.00 16.75 106 LEU F C 1
ATOM 8151 O O . LEU F 1 128 ? 51.219 69.197 23.524 1.00 17.63 106 LEU F O 1
ATOM 8156 N N . ALA F 1 129 ? 51.837 71.124 22.573 1.00 18.07 107 ALA F N 1
ATOM 8157 C CA . ALA F 1 129 ? 51.525 70.649 21.216 1.00 18.36 107 ALA F CA 1
ATOM 8158 C C . ALA F 1 129 ? 52.389 69.436 20.927 1.00 18.12 107 ALA F C 1
ATOM 8159 O O . ALA F 1 129 ? 53.574 69.462 21.255 1.00 19.05 107 ALA F O 1
ATOM 8161 N N . PRO F 1 130 ? 51.786 68.357 20.396 1.00 17.43 108 PRO F N 1
ATOM 8162 C CA . PRO F 1 130 ? 52.432 67.100 20.021 1.00 17.86 108 PRO F CA 1
ATOM 8163 C C . PRO F 1 130 ? 53.494 67.248 18.944 1.00 19.41 108 PRO F C 1
ATOM 8164 O O . PRO F 1 130 ? 53.286 67.995 17.978 1.00 18.79 108 PRO F O 1
ATOM 8168 N N . GLN F 1 131 ? 54.607 66.528 19.133 1.00 20.98 109 GLN F N 1
ATOM 8169 C CA . GLN F 1 131 ? 55.730 66.428 18.159 1.00 22.43 109 GLN F CA 1
ATOM 8170 C C . GLN F 1 131 ? 55.580 65.086 17.464 1.00 22.46 109 GLN F C 1
ATOM 8171 O O . GLN F 1 131 ? 54.816 64.221 17.881 1.00 21.56 109 GLN F O 1
ATOM 8177 N N . ALA F 1 132 ? 56.376 64.904 16.433 1.00 23.23 110 ALA F N 1
ATOM 8178 C CA . ALA F 1 132 ? 56.320 63.722 15.651 1.00 23.35 110 ALA F CA 1
ATOM 8179 C C . ALA F 1 132 ? 56.667 62.510 16.504 1.00 22.75 110 ALA F C 1
ATOM 8180 O O . ALA F 1 132 ? 57.590 62.549 17.338 1.00 23.86 110 ALA F O 1
ATOM 8182 N N . GLY F 1 133 ? 55.929 61.434 16.283 1.00 20.84 111 GLY F N 1
ATOM 8183 C CA . GLY F 1 133 ? 56.127 60.206 17.010 1.00 19.87 111 GLY F CA 1
ATOM 8184 C C . GLY F 1 133 ? 55.259 60.094 18.257 1.00 18.20 111 GLY F C 1
ATOM 8185 O O . GLY F 1 133 ? 55.260 59.062 18.934 1.00 18.21 111 GLY F O 1
ATOM 8186 N N . GLU F 1 134 ? 54.542 61.163 18.592 1.00 16.92 112 GLU F N 1
ATOM 8187 C CA . GLU F 1 134 ? 53.764 61.170 19.816 1.00 15.31 112 GLU F CA 1
ATOM 8188 C C . GLU F 1 134 ? 52.371 60.822 19.416 1.00 14.14 112 GLU F C 1
ATOM 8189 O O . GLU F 1 134 ? 51.842 61.373 18.480 1.00 15.67 112 GLU F O 1
ATOM 8195 N N . TYR F 1 135 ? 51.788 59.896 20.145 1.00 12.86 113 TYR F N 1
ATOM 8196 C CA . TYR F 1 135 ? 50.542 59.320 19.776 1.00 12.76 113 TYR F CA 1
ATOM 8197 C C . TYR F 1 135 ? 49.401 60.092 20.353 1.00 12.93 113 TYR F C 1
ATOM 8198 O O . TYR F 1 135 ? 49.343 60.324 21.574 1.00 13.48 113 TYR F O 1
ATOM 8207 N N . VAL F 1 136 ? 48.498 60.503 19.469 1.00 13.18 114 VAL F N 1
ATOM 8208 C CA . VAL F 1 136 ? 47.307 61.233 19.860 1.00 13.53 114 VAL F CA 1
ATOM 8209 C C . VAL F 1 136 ? 46.138 60.272 19.911 1.00 12.93 114 VAL F C 1
ATOM 8210 O O . VAL F 1 136 ? 45.579 59.851 18.891 1.00 14.08 114 VAL F O 1
ATOM 8214 N N . VAL F 1 137 ? 45.753 59.917 21.120 1.00 12.23 115 VAL F N 1
ATOM 8215 C CA . VAL F 1 137 ? 44.658 58.977 21.303 1.00 11.72 115 VAL F CA 1
ATOM 8216 C C . VAL F 1 137 ? 43.325 59.758 21.414 1.00 11.96 115 VAL F C 1
ATOM 8217 O O . VAL F 1 137 ? 43.176 60.648 22.217 1.00 13.23 115 VAL F O 1
ATOM 8221 N N . ARG F 1 138 ? 42.391 59.504 20.511 1.00 13.00 116 ARG F N 1
ATOM 8222 C CA . ARG F 1 138 ? 41.070 60.141 20.581 1.00 12.72 116 ARG F CA 1
ATOM 8223 C C . ARG F 1 138 ? 40.055 59.231 21.291 1.00 12.12 116 ARG F C 1
ATOM 8224 O O . ARG F 1 138 ? 39.963 58.033 20.981 1.00 11.86 116 ARG F O 1
ATOM 8232 N N . LYS F 1 139 ? 39.313 59.781 22.254 1.00 11.51 117 LYS F N 1
ATOM 8233 C CA . LYS F 1 139 ? 38.342 58.971 23.052 1.00 10.52 117 LYS F CA 1
ATOM 8234 C C . LYS F 1 139 ? 37.021 59.676 23.177 1.00 10.58 117 LYS F C 1
ATOM 8235 O O . LYS F 1 139 ? 36.930 60.878 22.917 1.00 12.40 117 LYS F O 1
ATOM 8241 N N . SER F 1 140 ? 35.972 58.928 23.501 1.00 10.66 118 SER F N 1
ATOM 8242 C CA . SER F 1 140 ? 34.679 59.514 23.845 1.00 11.37 118 SER F CA 1
ATOM 8243 C C . SER F 1 140 ? 34.212 59.041 25.256 1.00 11.15 118 SER F C 1
ATOM 8244 O O . SER F 1 140 ? 33.036 59.146 25.619 1.00 10.22 118 SER F O 1
ATOM 8247 N N . THR F 1 141 ? 35.174 58.594 26.057 1.00 10.74 119 THR F N 1
ATOM 8248 C CA . THR F 1 141 ? 34.928 58.166 27.426 1.00 11.02 119 THR F CA 1
ATOM 8249 C C . THR F 1 141 ? 36.034 58.759 28.276 1.00 10.35 119 THR F C 1
ATOM 8250 O O . THR F 1 141 ? 36.898 59.427 27.743 1.00 11.75 119 THR F O 1
ATOM 8254 N N . PRO F 1 142 ? 35.984 58.608 29.608 1.00 10.11 120 PRO F N 1
ATOM 8255 C CA . PRO F 1 142 ? 36.970 59.304 30.408 1.00 9.32 120 PRO F CA 1
ATOM 8256 C C . PRO F 1 142 ? 38.361 58.694 30.308 1.00 9.63 120 PRO F C 1
ATOM 8257 O O . PRO F 1 142 ? 39.352 59.407 30.212 1.00 10.48 120 PRO F O 1
ATOM 8261 N N . SER F 1 143 ? 38.458 57.376 30.308 1.00 9.03 121 SER F N 1
ATOM 8262 C CA . SER F 1 143 ? 39.760 56.786 30.189 1.00 8.88 121 SER F CA 1
ATOM 8263 C C . SER F 1 143 ? 40.369 56.822 28.790 1.00 8.86 121 SER F C 1
ATOM 8264 O O . SER F 1 143 ? 39.725 56.480 27.816 1.00 8.95 121 SER F O 1
ATOM 8267 N N . ALA F 1 144 ? 41.656 57.193 28.717 1.00 9.01 122 ALA F N 1
ATOM 8268 C CA . ALA F 1 144 ? 42.434 57.158 27.471 1.00 8.83 122 ALA F CA 1
ATOM 8269 C C . ALA F 1 144 ? 42.700 55.737 27.051 1.00 9.36 122 ALA F C 1
ATOM 8270 O O . ALA F 1 144 ? 43.210 55.482 25.929 1.00 9.57 122 ALA F O 1
ATOM 8272 N N . PHE F 1 145 ? 42.371 54.789 27.929 1.00 8.91 123 PHE F N 1
ATOM 8273 C CA . PHE F 1 145 ? 42.481 53.379 27.584 1.00 8.74 123 PHE F CA 1
ATOM 8274 C C . PHE F 1 145 ? 41.209 52.748 27.010 1.00 9.04 123 PHE F C 1
ATOM 8275 O O . PHE F 1 145 ? 41.288 51.674 26.375 1.00 8.88 123 PHE F O 1
ATOM 8283 N N . TYR F 1 146 ? 40.051 53.372 27.192 1.00 9.39 124 TYR F N 1
ATOM 8284 C CA . TYR F 1 146 ? 38.833 52.643 26.873 1.00 10.72 124 TYR F CA 1
ATOM 8285 C C . TYR F 1 146 ? 38.477 52.779 25.445 1.00 11.13 124 TYR F C 1
ATOM 8286 O O . TYR F 1 146 ? 38.299 53.866 24.949 1.00 12.81 124 TYR F O 1
ATOM 8295 N N . GLY F 1 147 ? 38.344 51.650 24.770 1.00 11.67 125 GLY F N 1
ATOM 8296 C CA . GLY F 1 147 ? 37.986 51.689 23.390 1.00 11.45 125 GLY F CA 1
ATOM 8297 C C . GLY F 1 147 ? 39.016 52.479 22.628 1.00 11.50 125 GLY F C 1
ATOM 8298 O O . GLY F 1 147 ? 38.678 53.200 21.679 1.00 12.64 125 GLY F O 1
ATOM 8299 N N . THR F 1 148 ? 40.276 52.335 23.032 1.00 10.47 126 THR F N 1
ATOM 8300 C CA . THR F 1 148 ? 41.403 52.937 22.305 1.00 9.89 126 THR F CA 1
ATOM 8301 C C . THR F 1 148 ? 42.542 51.929 22.219 1.00 10.08 126 THR F C 1
ATOM 8302 O O . THR F 1 148 ? 42.461 50.774 22.747 1.00 10.12 126 THR F O 1
ATOM 8306 N N . MET F 1 149 ? 43.580 52.351 21.515 1.00 9.41 127 MET F N 1
ATOM 8307 C CA . MET F 1 149 ? 44.684 51.497 21.233 1.00 9.47 127 MET F CA 1
ATOM 8308 C C . MET F 1 149 ? 45.836 51.755 22.176 1.00 9.34 127 MET F C 1
ATOM 8309 O O . MET F 1 149 ? 46.938 51.277 21.908 1.00 9.44 127 MET F O 1
ATOM 8314 N N . LEU F 1 150 ? 45.602 52.475 23.285 1.00 9.16 128 LEU F N 1
ATOM 8315 C CA . LEU F 1 150 ? 46.746 52.912 24.116 1.00 9.09 128 LEU F CA 1
ATOM 8316 C C . LEU F 1 150 ? 47.539 51.776 24.753 1.00 9.27 128 LEU F C 1
ATOM 8317 O O . LEU F 1 150 ? 48.807 51.843 24.808 1.00 9.67 128 LEU F O 1
ATOM 8322 N N . ALA F 1 151 ? 46.825 50.745 25.238 1.00 8.99 129 ALA F N 1
ATOM 8323 C CA . ALA F 1 151 ? 47.472 49.639 25.943 1.00 9.00 129 ALA F CA 1
ATOM 8324 C C . ALA F 1 151 ? 48.429 48.989 24.988 1.00 9.19 129 ALA F C 1
ATOM 8325 O O . ALA F 1 151 ? 49.605 48.743 25.326 1.00 9.27 129 ALA F O 1
ATOM 8327 N N . ALA F 1 152 ? 47.902 48.729 23.800 1.00 9.29 130 ALA F N 1
ATOM 8328 C CA . ALA F 1 152 ? 48.634 48.081 22.697 1.00 9.53 130 ALA F CA 1
ATOM 8329 C C . ALA F 1 152 ? 49.790 48.933 22.183 1.00 9.69 130 ALA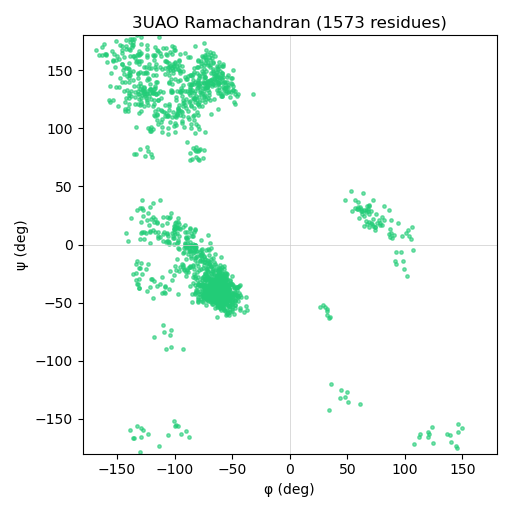 F C 1
ATOM 8330 O O . ALA F 1 152 ? 50.867 48.417 21.814 1.00 9.90 130 ALA F O 1
ATOM 8332 N N . TRP F 1 153 ? 49.560 50.240 22.159 1.00 9.62 131 TRP F N 1
ATOM 8333 C CA . TRP F 1 153 ? 50.604 51.173 21.765 1.00 9.80 131 TRP F CA 1
ATOM 8334 C C . TRP F 1 153 ? 51.778 51.088 22.764 1.00 9.78 131 TRP F C 1
ATOM 8335 O O . TRP F 1 153 ? 52.904 50.843 22.354 1.00 11.15 131 TRP F O 1
ATOM 8346 N N . LEU F 1 154 ? 51.508 51.185 24.058 1.00 9.54 132 LEU F N 1
ATOM 8347 C CA . LEU F 1 154 ? 52.528 51.061 25.104 1.00 9.55 132 LEU F CA 1
ATOM 8348 C C . LEU F 1 154 ? 53.209 49.672 25.247 1.00 9.69 132 LEU F C 1
ATOM 8349 O O . LEU F 1 154 ? 54.434 49.565 25.433 1.00 9.88 132 LEU F O 1
ATOM 8354 N N . ALA F 1 155 ? 52.433 48.616 25.119 1.00 9.83 133 ALA F N 1
ATOM 8355 C CA . ALA F 1 155 ? 52.960 47.250 25.132 1.00 9.95 133 ALA F CA 1
ATOM 8356 C C . ALA F 1 155 ? 53.897 47.022 23.946 1.00 10.70 133 ALA F C 1
ATOM 8357 O O . ALA F 1 155 ? 54.943 46.403 24.083 1.00 11.32 133 ALA F O 1
ATOM 8359 N N . GLN F 1 156 ? 53.548 47.525 22.780 1.00 11.60 134 GLN F N 1
ATOM 8360 C CA . GLN F 1 156 ? 54.455 47.376 21.625 1.00 13.04 134 GLN F CA 1
ATOM 8361 C C . GLN F 1 156 ? 55.833 47.867 21.996 1.00 13.20 134 GLN F C 1
ATOM 8362 O O . GLN F 1 156 ? 56.834 47.230 21.704 1.00 14.39 134 GLN F O 1
ATOM 8368 N N . ARG F 1 157 ? 55.851 48.987 22.709 1.00 13.75 135 ARG F N 1
ATOM 8369 C CA . ARG F 1 157 ? 57.064 49.664 23.114 1.00 12.79 135 ARG F CA 1
ATOM 8370 C C . ARG F 1 157 ? 57.613 49.143 24.414 1.00 13.14 135 ARG F C 1
ATOM 8371 O O . ARG F 1 157 ? 58.601 49.641 24.863 1.00 15.12 135 ARG F O 1
ATOM 8379 N N . GLY F 1 158 ? 56.986 48.180 25.070 1.00 12.58 136 GLY F N 1
ATOM 8380 C CA . GLY F 1 158 ? 57.577 47.626 26.294 1.00 12.12 136 GLY F CA 1
ATOM 8381 C C . GLY F 1 158 ? 57.605 48.605 27.471 1.00 11.48 136 GLY F C 1
ATOM 8382 O O . GLY F 1 158 ? 58.447 48.515 28.350 1.00 11.32 136 GLY F O 1
ATOM 8383 N N . VAL F 1 159 ? 56.633 49.494 27.522 1.00 10.71 137 VAL F N 1
ATOM 8384 C CA . VAL F 1 159 ? 56.619 50.530 28.550 1.00 10.66 137 VAL F CA 1
ATOM 8385 C C . VAL F 1 159 ? 56.236 49.862 29.866 1.00 10.44 137 VAL F C 1
ATOM 8386 O O . VAL F 1 159 ? 55.300 49.056 29.898 1.00 10.00 137 VAL F O 1
ATOM 8390 N N . GLN F 1 160 ? 56.956 50.195 30.938 1.00 10.03 138 GLN F N 1
ATOM 8391 C CA . GLN F 1 160 ? 56.701 49.547 32.192 1.00 10.50 138 GLN F CA 1
ATOM 8392 C C . GLN F 1 160 ? 56.032 50.453 33.166 1.00 10.15 138 GLN F C 1
ATOM 8393 O O . GLN F 1 160 ? 55.227 49.970 33.948 1.00 9.81 138 GLN F O 1
ATOM 8399 N N . THR F 1 161 ? 56.389 51.751 33.132 1.00 10.82 139 THR F N 1
ATOM 8400 C CA . THR F 1 161 ? 55.852 52.741 34.066 1.00 10.28 139 THR F CA 1
ATOM 8401 C C . THR F 1 161 ? 55.391 53.929 33.289 1.00 10.20 139 THR F C 1
ATOM 8402 O O . THR F 1 161 ? 56.156 54.503 32.523 1.00 10.12 139 THR F O 1
ATOM 8406 N N . LEU F 1 162 ? 54.133 54.300 33.489 1.00 9.79 140 LEU F N 1
ATOM 8407 C CA . LEU F 1 162 ? 53.501 55.365 32.761 1.00 9.45 140 LEU F CA 1
ATOM 8408 C C . LEU F 1 162 ? 53.290 56.547 33.696 1.00 9.83 140 LEU F C 1
ATOM 8409 O O . LEU F 1 162 ? 52.513 56.450 34.643 1.00 9.51 140 LEU F O 1
ATOM 8414 N N . LEU F 1 163 ? 53.987 57.658 33.412 1.00 10.45 141 LEU F N 1
ATOM 8415 C CA . LEU F 1 163 ? 53.783 58.926 34.123 1.00 9.93 141 LEU F CA 1
ATOM 8416 C C . LEU F 1 163 ? 52.521 59.537 33.557 1.00 9.44 141 LEU F C 1
ATOM 8417 O O . LEU F 1 163 ? 52.313 59.499 32.355 1.00 9.17 141 LEU F O 1
ATOM 8422 N N . VAL F 1 164 ? 51.695 60.109 34.422 1.00 9.28 142 VAL F N 1
ATOM 8423 C CA . VAL F 1 164 ? 50.409 60.632 33.998 1.00 9.49 142 VAL F CA 1
ATOM 8424 C C . VAL F 1 164 ? 50.251 62.102 34.433 1.00 9.68 142 VAL F C 1
ATOM 8425 O O . VAL F 1 164 ? 50.479 62.458 35.585 1.00 9.68 142 VAL F O 1
ATOM 8429 N N . ALA F 1 165 ? 49.880 62.940 33.467 1.00 9.66 143 ALA F N 1
ATOM 8430 C CA . ALA F 1 165 ? 49.426 64.290 33.713 1.00 9.58 143 ALA F CA 1
ATOM 8431 C C . ALA F 1 165 ? 48.103 64.450 32.937 1.00 9.49 143 ALA F C 1
ATOM 8432 O O . ALA F 1 165 ? 47.817 63.657 32.046 1.00 9.33 143 ALA F O 1
ATOM 8434 N N . GLY F 1 166 ? 47.332 65.486 33.273 1.00 9.89 144 GLY F N 1
ATOM 8435 C CA . GLY F 1 166 ? 46.096 65.850 32.579 1.00 9.38 144 GLY F CA 1
ATOM 8436 C C . GLY F 1 166 ? 44.973 66.452 33.420 1.00 9.46 144 GLY F C 1
ATOM 8437 O O . GLY F 1 166 ? 45.160 66.962 34.559 1.00 9.54 144 GLY F O 1
ATOM 8438 N N . ALA F 1 167 ? 43.774 66.408 32.847 1.00 9.48 145 ALA F N 1
ATOM 8439 C CA . ALA F 1 167 ? 42.595 66.983 33.500 1.00 9.62 145 ALA F CA 1
ATOM 8440 C C . ALA F 1 167 ? 41.448 66.051 33.152 1.00 9.56 145 ALA F C 1
ATOM 8441 O O . ALA F 1 167 ? 41.477 65.491 32.075 1.00 9.47 145 ALA F O 1
ATOM 8443 N N . THR F 1 168 ? 40.447 65.852 34.019 1.00 10.27 146 THR F N 1
ATOM 8444 C CA . THR F 1 168 ? 40.474 66.265 35.405 1.00 11.12 146 THR F CA 1
ATOM 8445 C C . THR F 1 168 ? 40.986 65.109 36.293 1.00 11.00 146 THR F C 1
ATOM 8446 O O . THR F 1 168 ? 40.863 63.945 35.963 1.00 11.01 146 THR F O 1
ATOM 8450 N N . THR F 1 169 ? 41.651 65.460 37.384 1.00 11.55 147 THR F N 1
ATOM 8451 C CA . THR F 1 169 ? 41.985 64.516 38.453 1.00 10.95 147 THR F CA 1
ATOM 8452 C C . THR F 1 169 ? 40.815 63.549 38.814 1.00 10.67 147 THR F C 1
ATOM 8453 O O . THR F 1 169 ? 41.030 62.340 38.987 1.00 11.45 147 THR F O 1
ATOM 8457 N N . SER F 1 170 ? 39.601 64.054 38.943 1.00 10.19 148 SER F N 1
ATOM 8458 C CA . SER F 1 170 ? 38.484 63.189 39.370 1.00 10.65 148 SER F CA 1
ATOM 8459 C C . SER F 1 170 ? 37.661 62.777 38.191 1.00 10.24 148 SER F C 1
ATOM 8460 O O . SER F 1 170 ? 36.550 62.290 38.356 1.00 10.71 148 SER F O 1
ATOM 8463 N N . GLY F 1 171 ? 38.191 63.001 36.994 1.00 9.77 149 GLY F N 1
ATOM 8464 C CA . GLY F 1 171 ? 37.581 62.467 35.810 1.00 9.74 149 GLY F CA 1
ATOM 8465 C C . GLY F 1 171 ? 38.506 61.568 35.043 1.00 9.55 149 GLY F C 1
ATOM 8466 O O . GLY F 1 171 ? 38.855 60.478 35.509 1.00 9.71 149 GLY F O 1
ATOM 8474 N N . VAL F 1 173 ? 41.568 61.525 34.397 1.00 9.46 151 VAL F N 1
ATOM 8475 C CA . VAL F 1 173 ? 42.877 61.148 34.932 1.00 9.02 151 VAL F CA 1
ATOM 8476 C C . VAL F 1 173 ? 42.707 59.907 35.757 1.00 9.10 151 VAL F C 1
ATOM 8477 O O . VAL F 1 173 ? 43.289 58.829 35.447 1.00 9.01 151 VAL F O 1
ATOM 8481 N N . ARG F 1 174 ? 41.914 60.035 36.825 1.00 9.45 152 ARG F N 1
ATOM 8482 C CA . ARG F 1 174 ? 41.633 58.886 37.648 1.00 9.26 152 ARG F CA 1
ATOM 8483 C C . ARG F 1 174 ? 41.301 57.678 36.800 1.00 9.21 152 ARG F C 1
ATOM 8484 O O . ARG F 1 174 ? 41.857 56.626 37.036 1.00 11.27 152 ARG F O 1
ATOM 8492 N N . ALA F 1 175 ? 40.412 57.812 35.812 1.00 9.12 153 ALA F N 1
ATOM 8493 C CA . ALA F 1 175 ? 39.919 56.646 35.063 1.00 9.07 153 ALA F CA 1
ATOM 8494 C C . ALA F 1 175 ? 41.053 56.058 34.217 1.00 8.90 153 ALA F C 1
ATOM 8495 O O . ALA F 1 175 ? 41.145 54.853 34.046 1.00 9.32 153 ALA F O 1
ATOM 8497 N N . SER F 1 176 ? 41.921 56.918 33.711 1.00 8.81 154 SER F N 1
ATOM 8498 C CA . SER F 1 176 ? 43.046 56.510 32.919 1.00 8.71 154 SER F CA 1
ATOM 8499 C C . SER F 1 176 ? 44.138 55.872 33.775 1.00 8.72 154 SER F C 1
ATOM 8500 O O . SER F 1 176 ? 44.936 55.104 33.269 1.00 9.05 154 SER F O 1
ATOM 8503 N N . VAL F 1 177 ? 44.198 56.199 35.065 1.00 9.27 155 VAL F N 1
ATOM 8504 C CA . VAL F 1 177 ? 45.197 55.614 35.978 1.00 8.88 155 VAL F CA 1
ATOM 8505 C C . VAL F 1 177 ? 44.752 54.245 36.432 1.00 9.80 155 VAL F C 1
ATOM 8506 O O . VAL F 1 177 ? 45.555 53.322 36.513 1.00 10.35 155 VAL F O 1
ATOM 8510 N N . VAL F 1 178 ? 43.475 54.085 36.716 1.00 10.08 156 VAL F N 1
ATOM 8511 C CA . VAL F 1 178 ? 42.975 52.755 37.032 1.00 10.78 156 VAL F CA 1
ATOM 8512 C C . VAL F 1 178 ? 43.182 51.815 35.860 1.00 10.55 156 VAL F C 1
ATOM 8513 O O . VAL F 1 178 ? 43.604 50.672 36.053 1.00 11.99 156 VAL F O 1
ATOM 8517 N N . ASP F 1 179 ? 42.952 52.290 34.644 1.00 10.04 157 ASP F N 1
ATOM 8518 C CA . ASP F 1 179 ? 43.095 51.428 33.467 1.00 9.39 157 ASP F CA 1
ATOM 8519 C C . ASP F 1 179 ? 44.516 51.102 33.166 1.00 8.83 157 ASP F C 1
ATOM 8520 O O . ASP F 1 179 ? 44.845 49.937 32.840 1.00 8.86 157 ASP F O 1
ATOM 8525 N N . ALA F 1 180 ? 45.390 52.104 33.290 1.00 8.80 158 ALA F N 1
ATOM 8526 C CA . ALA F 1 180 ? 46.843 51.861 33.123 1.00 8.78 158 ALA F CA 1
ATOM 8527 C C . ALA F 1 180 ? 47.297 50.751 34.044 1.00 8.93 158 ALA F C 1
ATOM 8528 O O . ALA F 1 180 ? 48.003 49.850 33.640 1.00 9.00 158 ALA F O 1
ATOM 8530 N N . MET F 1 181 ? 46.915 50.851 35.303 1.00 9.03 159 MET F N 1
ATOM 8531 C CA . MET F 1 181 ? 47.283 49.876 36.302 1.00 9.25 159 MET F CA 1
ATOM 8532 C C . MET F 1 181 ? 46.700 48.495 35.935 1.00 9.32 159 MET F C 1
ATOM 8533 O O . MET F 1 181 ? 47.343 47.464 36.022 1.00 9.47 159 MET F O 1
ATOM 8538 N N . SER F 1 182 ? 45.442 48.494 35.553 1.00 9.25 160 SER F N 1
ATOM 8539 C CA . SER F 1 182 ? 44.754 47.248 35.223 1.00 9.36 160 SER F CA 1
ATOM 8540 C C . SER F 1 182 ? 45.335 46.615 33.953 1.00 9.28 160 SER F C 1
ATOM 8541 O O . SER F 1 182 ? 45.340 45.391 33.795 1.00 9.43 160 SER F O 1
ATOM 8544 N N . ALA F 1 183 ? 45.822 47.464 33.046 1.00 9.10 161 ALA F N 1
ATOM 8545 C CA . ALA F 1 183 ? 46.432 47.014 31.798 1.00 9.08 161 ALA F CA 1
ATOM 8546 C C . ALA F 1 183 ? 47.852 46.493 32.001 1.00 9.21 161 ALA F C 1
ATOM 8547 O O . ALA F 1 183 ? 48.546 46.151 31.022 1.00 9.24 161 ALA F O 1
ATOM 8549 N N . GLY F 1 184 ? 48.284 46.452 33.256 1.00 9.33 162 GLY F N 1
ATOM 8550 C CA . GLY F 1 184 ? 49.640 45.980 33.632 1.00 9.61 162 GLY F CA 1
ATOM 8551 C C . GLY F 1 184 ? 50.778 47.005 33.640 1.00 9.48 162 GLY F C 1
ATOM 8552 O O . GLY F 1 184 ? 51.947 46.633 33.765 1.00 9.80 162 GLY F O 1
ATOM 8553 N N . PHE F 1 185 ? 50.464 48.290 33.514 1.00 9.58 163 PHE F N 1
ATOM 8554 C CA . PHE F 1 185 ? 51.475 49.352 33.607 1.00 9.44 163 PHE F CA 1
ATOM 8555 C C . PHE F 1 185 ? 51.515 49.962 35.019 1.00 9.95 163 PHE F C 1
ATOM 8556 O O . PHE F 1 185 ? 50.534 49.994 35.730 1.00 10.08 163 PHE F O 1
ATOM 8564 N N . ARG F 1 186 ? 52.664 50.451 35.430 1.00 10.26 164 ARG F N 1
ATOM 8565 C CA . ARG F 1 186 ? 52.814 51.049 36.759 1.00 10.13 164 ARG F CA 1
ATOM 8566 C C . ARG F 1 186 ? 52.574 52.526 36.643 1.00 9.93 164 ARG F C 1
ATOM 8567 O O . ARG F 1 186 ? 53.389 53.227 36.050 1.00 10.19 164 ARG F O 1
ATOM 8575 N N . PRO F 1 187 ? 51.463 53.018 37.204 1.00 9.92 165 PRO F N 1
ATOM 8576 C CA . PRO F 1 187 ? 51.170 54.426 37.027 1.00 9.33 165 PRO F CA 1
ATOM 8577 C C . PRO F 1 187 ? 51.920 55.302 38.026 1.00 10.17 165 PRO F C 1
ATOM 8578 O O . PRO F 1 187 ? 51.862 55.038 39.234 1.00 10.73 165 PRO F O 1
ATOM 8582 N N . LEU F 1 188 ? 52.580 56.349 37.519 1.00 9.44 166 LEU F N 1
ATOM 8583 C CA . LEU F 1 188 ? 53.199 57.377 38.338 1.00 9.68 166 LEU F CA 1
ATOM 8584 C C . LEU F 1 188 ? 52.391 58.642 38.090 1.00 9.68 166 LEU F C 1
ATOM 8585 O O . LEU F 1 188 ? 52.475 59.274 37.012 1.00 9.39 166 LEU F O 1
ATOM 8590 N N . VAL F 1 189 ? 51.576 59.021 39.065 1.00 10.19 167 VAL F N 1
ATOM 8591 C CA . VAL F 1 189 ? 50.696 60.156 38.853 1.00 10.03 167 VAL F CA 1
ATOM 8592 C C . VAL F 1 189 ? 51.495 61.380 39.241 1.00 10.72 167 VAL F C 1
ATOM 8593 O O . VAL F 1 189 ? 52.120 61.447 40.291 1.00 11.00 167 VAL F O 1
ATOM 8597 N N . LEU F 1 190 ? 51.509 62.368 38.378 1.00 11.26 168 LEU F N 1
ATOM 8598 C CA . LEU F 1 190 ? 52.321 63.528 38.682 1.00 10.74 168 LEU F CA 1
ATOM 8599 C C . LEU F 1 190 ? 51.365 64.455 39.417 1.00 10.69 168 LEU F C 1
ATOM 8600 O O . LEU F 1 190 ? 50.546 65.100 38.789 1.00 10.21 168 LEU F O 1
ATOM 8605 N N . SER F 1 191 ? 51.444 64.517 40.745 1.00 11.81 169 SER F N 1
ATOM 8606 C CA . SER F 1 191 ? 50.392 65.207 41.535 1.00 11.56 169 SER F CA 1
ATOM 8607 C C . SER F 1 191 ? 50.230 66.680 41.250 1.00 11.31 169 SER F C 1
ATOM 8608 O O . SER F 1 191 ? 49.197 67.242 41.584 1.00 12.12 169 SER F O 1
ATOM 8611 N N . ASP F 1 192 ? 51.259 67.315 40.689 1.00 11.34 170 ASP F N 1
ATOM 8612 C CA . ASP F 1 192 ? 51.226 68.739 40.291 1.00 11.14 170 ASP F CA 1
ATOM 8613 C C . ASP F 1 192 ? 51.115 68.915 38.781 1.00 11.08 170 ASP F C 1
ATOM 8614 O O . ASP F 1 192 ? 51.257 70.045 38.257 1.00 11.67 170 ASP F O 1
ATOM 8619 N N . CYS F 1 193 ? 50.921 67.812 38.066 1.00 10.03 171 CYS F N 1
ATOM 8620 C CA . CYS F 1 193 ? 50.544 67.905 36.662 1.00 10.31 171 CYS F CA 1
ATOM 8621 C C . CYS F 1 193 ? 49.111 67.415 36.347 1.00 9.75 171 CYS F C 1
ATOM 8622 O O . CYS F 1 193 ? 48.686 67.349 35.192 1.00 9.88 171 CYS F O 1
ATOM 8625 N N . VAL F 1 194 ? 48.363 67.103 37.383 1.00 9.74 172 VAL F N 1
ATOM 8626 C CA . VAL F 1 194 ? 46.992 66.719 37.212 1.00 10.03 172 VAL F CA 1
ATOM 8627 C C . VAL F 1 194 ? 46.201 67.854 37.861 1.00 10.30 172 VAL F C 1
ATOM 8628 O O . VAL F 1 194 ? 46.536 68.336 38.933 1.00 11.10 172 VAL F O 1
ATOM 8632 N N . GLY F 1 195 ? 45.195 68.330 37.153 1.00 10.91 173 GLY F N 1
ATOM 8633 C CA . GLY F 1 195 ? 44.421 69.488 37.572 1.00 11.16 173 GLY F CA 1
ATOM 8634 C C . GLY F 1 195 ? 42.939 69.143 37.635 1.00 11.16 173 GLY F C 1
ATOM 8635 O O . GLY F 1 195 ? 42.445 68.227 36.938 1.00 10.00 173 GLY F O 1
ATOM 8636 N N . ASP F 1 196 ? 42.235 69.871 38.497 1.00 11.59 174 ASP F N 1
ATOM 8637 C CA . ASP F 1 196 ? 40.829 69.700 38.566 1.00 11.98 174 ASP F CA 1
ATOM 8638 C C . ASP F 1 196 ? 40.117 71.029 38.749 1.00 13.61 174 ASP F C 1
ATOM 8639 O O . ASP F 1 196 ? 40.682 71.994 39.201 1.00 12.19 174 ASP F O 1
ATOM 8644 N N . ARG F 1 197 ? 38.886 71.045 38.245 1.00 16.05 175 ARG F N 1
ATOM 8645 C CA . ARG F 1 197 ? 37.810 72.021 38.502 1.00 17.72 175 ARG F CA 1
ATOM 8646 C C . ARG F 1 197 ? 37.636 72.425 39.967 1.00 19.19 175 ARG F C 1
ATOM 8647 O O . ARG F 1 197 ? 37.241 73.563 40.279 1.00 19.18 175 ARG F O 1
ATOM 8655 N N . ALA F 1 198 ? 37.865 71.476 40.873 1.00 18.85 176 ALA F N 1
ATOM 8656 C CA . ALA F 1 198 ? 37.502 71.698 42.276 1.00 20.56 176 ALA F CA 1
ATOM 8657 C C . ALA F 1 198 ? 38.489 70.933 43.145 1.00 20.72 176 ALA F C 1
ATOM 8658 O O . ALA F 1 198 ? 38.829 69.766 42.853 1.00 21.58 176 ALA F O 1
ATOM 8660 N N . LEU F 1 199 ? 38.969 71.574 44.194 1.00 20.40 177 LEU F N 1
ATOM 8661 C CA . LEU F 1 199 ? 40.107 71.016 44.912 1.00 20.35 177 LEU F CA 1
ATOM 8662 C C . LEU F 1 199 ? 39.734 69.832 45.814 1.00 19.12 177 LEU F C 1
ATOM 8663 O O . LEU F 1 199 ? 40.556 68.961 46.037 1.00 18.88 177 LEU F O 1
ATOM 8668 N N . GLY F 1 200 ? 38.513 69.811 46.339 1.00 18.15 178 GLY F N 1
ATOM 8669 C CA . GLY F 1 200 ? 38.044 68.678 47.108 1.00 17.40 178 GLY F CA 1
ATOM 8670 C C . GLY F 1 200 ? 38.118 67.391 46.295 1.00 16.01 178 GLY F C 1
ATOM 8671 O O . GLY F 1 200 ? 38.738 66.446 46.731 1.00 16.32 178 GLY F O 1
ATOM 8672 N N . PRO F 1 201 ? 37.472 67.346 45.120 1.00 14.39 179 PRO F N 1
ATOM 8673 C CA . PRO F 1 201 ? 37.601 66.198 44.234 1.00 13.99 179 PRO F CA 1
ATOM 8674 C C . PRO F 1 201 ? 39.026 65.853 43.874 1.00 13.73 179 PRO F C 1
ATOM 8675 O O . PRO F 1 201 ? 39.388 64.665 43.861 1.00 13.94 179 PRO F O 1
ATOM 8679 N N . HIS F 1 202 ? 39.807 66.871 43.537 1.00 13.38 180 HIS F N 1
ATOM 8680 C CA . HIS F 1 202 ? 41.230 66.700 43.258 1.00 12.90 180 HIS F CA 1
ATOM 8681 C C . HIS F 1 202 ? 41.913 65.942 44.399 1.00 13.68 180 HIS F C 1
ATOM 8682 O O . HIS F 1 202 ? 42.476 64.846 44.178 1.00 13.83 180 HIS F O 1
ATOM 8689 N N . GLU F 1 203 ? 41.830 66.483 45.615 1.00 14.35 181 GLU F N 1
ATOM 8690 C CA . GLU F 1 203 ? 42.441 65.836 46.779 1.00 15.74 181 GLU F CA 1
ATOM 8691 C C . GLU F 1 203 ? 41.853 64.457 47.034 1.00 15.75 181 GLU F C 1
ATOM 8692 O O . GLU F 1 203 ? 42.598 63.495 47.204 1.00 15.50 181 GLU F O 1
ATOM 8698 N N . ALA F 1 204 ? 40.521 64.348 47.040 1.00 15.24 182 ALA F N 1
ATOM 8699 C CA . ALA F 1 204 ? 39.867 63.066 47.289 1.00 15.07 182 ALA F CA 1
ATOM 8700 C C . ALA F 1 204 ? 40.331 61.987 46.293 1.00 14.29 182 ALA F C 1
ATOM 8701 O O . ALA F 1 204 ? 40.366 60.788 46.630 1.00 14.94 182 ALA F O 1
ATOM 8703 N N . ASN F 1 205 ? 40.657 62.407 45.071 1.00 12.57 183 ASN F N 1
ATOM 8704 C CA . ASN F 1 205 ? 41.016 61.461 44.058 1.00 12.42 183 ASN F CA 1
ATOM 8705 C C . ASN F 1 205 ? 42.494 61.079 44.055 1.00 11.98 183 ASN F C 1
ATOM 8706 O O . ASN F 1 205 ? 42.821 59.922 43.822 1.00 12.52 183 ASN F O 1
ATOM 8711 N N . LEU F 1 206 ? 43.369 62.027 44.353 1.00 11.41 184 LEU F N 1
ATOM 8712 C CA . LEU F 1 206 ? 44.764 61.712 44.635 1.00 11.18 184 LEU F CA 1
ATOM 8713 C C . LEU F 1 206 ? 44.914 60.689 45.750 1.00 11.76 184 LEU F C 1
ATOM 8714 O O . LEU F 1 206 ? 45.644 59.693 45.590 1.00 11.49 184 LEU F O 1
ATOM 8719 N N . PHE F 1 207 ? 44.218 60.922 46.864 1.00 11.97 185 PHE F N 1
ATOM 8720 C CA . PHE F 1 207 ? 44.178 59.979 47.944 1.00 12.49 185 PHE F CA 1
ATOM 8721 C C . PHE F 1 207 ? 43.841 58.567 47.477 1.00 12.54 185 PHE F C 1
ATOM 8722 O O . PHE F 1 207 ? 44.628 57.657 47.651 1.00 13.20 185 PHE F O 1
ATOM 8730 N N . ASP F 1 208 ? 42.706 58.370 46.819 1.00 12.63 186 ASP F N 1
ATOM 8731 C CA . ASP F 1 208 ? 42.365 57.040 46.304 1.00 12.30 186 ASP F CA 1
ATOM 8732 C C . ASP F 1 208 ? 43.501 56.434 45.513 1.00 12.20 186 ASP F C 1
ATOM 8733 O O . ASP F 1 208 ? 43.838 55.280 45.704 1.00 13.83 186 ASP F O 1
ATOM 8738 N N . MET F 1 209 ? 44.111 57.219 44.640 1.00 11.80 187 MET F N 1
ATOM 8739 C CA . MET F 1 209 ? 45.132 56.716 43.747 1.00 11.60 187 MET F CA 1
ATOM 8740 C C . MET F 1 209 ? 46.400 56.292 44.464 1.00 13.03 187 MET F C 1
ATOM 8741 O O . MET F 1 209 ? 47.114 55.371 44.024 1.00 13.36 187 MET F O 1
ATOM 8746 N N . ARG F 1 210 ? 46.730 57.012 45.534 1.00 14.60 188 ARG F N 1
ATOM 8747 C CA . ARG F 1 210 ? 47.926 56.739 46.311 1.00 15.41 188 ARG F CA 1
ATOM 8748 C C . ARG F 1 210 ? 47.684 55.467 47.119 1.00 15.20 188 ARG F C 1
ATOM 8749 O O . ARG F 1 210 ? 48.595 54.693 47.407 1.00 15.51 188 ARG F O 1
ATOM 8757 N N . GLN F 1 211 ? 46.424 55.234 47.467 1.00 14.66 189 GLN F N 1
ATOM 8758 C CA . GLN F 1 211 ? 46.067 54.181 48.386 1.00 13.89 189 GLN F CA 1
ATOM 8759 C C . GLN F 1 211 ? 45.942 52.856 47.585 1.00 13.86 189 GLN F C 1
ATOM 8760 O O . GLN F 1 211 ? 46.493 51.785 47.993 1.00 13.50 189 GLN F O 1
ATOM 8766 N N . LYS F 1 212 ? 45.319 52.942 46.401 1.00 12.74 190 LYS F N 1
ATOM 8767 C CA . LYS F 1 212 ? 45.006 51.756 45.597 1.00 12.68 190 LYS F CA 1
ATOM 8768 C C . LYS F 1 212 ? 45.759 51.534 44.267 1.00 11.87 190 LYS F C 1
ATOM 8769 O O . LYS F 1 212 ? 45.904 50.388 43.841 1.00 11.56 190 LYS F O 1
ATOM 8775 N N . TYR F 1 213 ? 46.221 52.587 43.598 1.00 11.05 191 TYR F N 1
ATOM 8776 C CA . TYR F 1 213 ? 46.510 52.461 42.165 1.00 10.18 191 TYR F CA 1
ATOM 8777 C C . TYR F 1 213 ? 47.844 52.930 41.657 1.00 9.98 191 TYR F C 1
ATOM 8778 O O . TYR F 1 213 ? 48.191 52.608 40.522 1.00 9.77 191 TYR F O 1
ATOM 8787 N N . ALA F 1 214 ? 48.544 53.783 42.396 1.00 10.11 192 ALA F N 1
ATOM 8788 C CA . ALA F 1 214 ? 49.634 54.505 41.751 1.00 9.97 192 ALA F CA 1
ATOM 8789 C C . ALA F 1 214 ? 50.718 54.935 42.686 1.00 10.22 192 ALA F C 1
ATOM 8790 O O . ALA F 1 214 ? 50.511 55.054 43.913 1.00 10.51 192 ALA F O 1
ATOM 8792 N N . ALA F 1 215 ? 51.895 55.174 42.111 1.00 10.18 193 ALA F N 1
ATOM 8793 C CA . ALA F 1 215 ? 52.872 56.009 42.778 1.00 10.58 193 ALA F CA 1
ATOM 8794 C C . ALA F 1 215 ? 52.387 57.426 42.474 1.00 10.55 193 ALA F C 1
ATOM 8795 O O . ALA F 1 215 ? 51.981 57.706 41.390 1.00 10.98 193 ALA F O 1
ATOM 8797 N N . VAL F 1 216 ? 52.363 58.299 43.453 1.00 11.52 194 VAL F N 1
ATOM 8798 C CA . VAL F 1 216 ? 51.894 59.678 43.269 1.00 11.59 194 VAL F CA 1
ATOM 8799 C C . VAL F 1 216 ? 52.956 60.581 43.838 1.00 12.10 194 VAL F C 1
ATOM 8800 O O . VAL F 1 216 ? 53.303 60.428 45.009 1.00 12.88 194 VAL F O 1
ATOM 8804 N N . MET F 1 217 ? 53.489 61.498 43.043 1.00 11.27 195 MET F N 1
ATOM 8805 C CA . MET F 1 217 ? 54.524 62.388 43.557 1.00 11.49 195 MET F CA 1
ATOM 8806 C C . MET F 1 217 ? 54.675 63.584 42.650 1.00 11.67 195 MET F C 1
ATOM 8807 O O . MET F 1 217 ? 54.110 63.603 41.571 1.00 11.27 195 MET F O 1
ATOM 8812 N N . THR F 1 218 ? 55.429 64.587 43.073 1.00 11.99 196 THR F N 1
ATOM 8813 C CA . THR F 1 218 ? 55.556 65.784 42.277 1.00 11.79 196 THR F CA 1
ATOM 8814 C C . THR F 1 218 ? 56.512 65.524 41.134 1.00 12.90 196 THR F C 1
ATOM 8815 O O . THR F 1 218 ? 57.369 64.613 41.194 1.00 13.59 196 THR F O 1
ATOM 8819 N N . HIS F 1 219 ? 56.352 66.324 40.074 1.00 13.09 197 HIS F N 1
ATOM 8820 C CA . HIS F 1 219 ? 57.066 66.109 38.845 1.00 13.52 197 HIS F CA 1
ATOM 8821 C C . HIS F 1 219 ? 58.554 66.087 39.061 1.00 14.72 197 HIS F C 1
ATOM 8822 O O . HIS F 1 219 ? 59.247 65.335 38.375 1.00 15.60 197 HIS F O 1
ATOM 8829 N N . ASP F 1 220 ? 59.060 66.930 39.966 1.00 15.87 198 ASP F N 1
ATOM 8830 C CA . ASP F 1 220 ? 60.521 67.058 40.150 1.00 17.16 198 ASP F CA 1
ATOM 8831 C C . ASP F 1 220 ? 61.114 65.837 40.840 1.00 17.75 198 ASP F C 1
ATOM 8832 O O . ASP F 1 220 ? 62.258 65.482 40.594 1.00 18.15 198 ASP F O 1
ATOM 8837 N N . GLU F 1 221 ? 60.311 65.191 41.679 1.00 18.46 199 GLU F N 1
ATOM 8838 C CA . GLU F 1 221 ? 60.651 63.903 42.297 1.00 19.13 199 GLU F CA 1
ATOM 8839 C C . GLU F 1 221 ? 60.601 62.836 41.222 1.00 18.35 199 GLU F C 1
ATOM 8840 O O . GLU F 1 221 ? 61.499 61.982 41.128 1.00 19.09 199 GLU F O 1
ATOM 8846 N N . ALA F 1 222 ? 59.534 62.853 40.422 1.00 16.75 200 ALA F N 1
ATOM 8847 C CA . ALA F 1 222 ? 59.421 61.877 39.335 1.00 15.93 200 ALA F CA 1
ATOM 8848 C C . ALA F 1 222 ? 60.630 61.975 38.412 1.00 15.74 200 ALA F C 1
ATOM 8849 O O . ALA F 1 222 ? 61.260 60.958 38.108 1.00 15.85 200 ALA F O 1
ATOM 8851 N N . LEU F 1 223 ? 60.944 63.185 37.966 1.00 15.46 201 LEU F N 1
ATOM 8852 C CA . LEU F 1 223 ? 62.028 63.381 37.025 1.00 16.18 201 LEU F CA 1
ATOM 8853 C C . LEU F 1 223 ? 63.373 62.944 37.603 1.00 17.23 201 LEU F C 1
ATOM 8854 O O . LEU F 1 223 ? 64.193 62.371 36.881 1.00 17.38 201 LEU F O 1
ATOM 8859 N N . ALA F 1 224 ? 63.571 63.181 38.897 1.00 18.27 202 ALA F N 1
ATOM 8860 C CA . ALA F 1 224 ? 64.795 62.781 39.605 1.00 19.86 202 ALA F CA 1
ATOM 8861 C C . ALA F 1 224 ? 64.903 61.279 39.752 1.00 20.30 202 ALA F C 1
ATOM 8862 O O . ALA F 1 224 ? 65.951 60.707 39.516 1.00 20.91 202 ALA F O 1
ATOM 8864 N N . LYS F 1 225 ? 63.811 60.654 40.146 1.00 20.66 203 LYS F N 1
ATOM 8865 C CA . LYS F 1 225 ? 63.794 59.226 40.408 1.00 21.59 203 LYS F CA 1
ATOM 8866 C C . LYS F 1 225 ? 63.772 58.370 39.122 1.00 22.15 203 LYS F C 1
ATOM 8867 O O . LYS F 1 225 ? 63.879 57.155 39.215 1.00 21.41 203 LYS F O 1
ATOM 8873 N N . THR F 1 226 ? 63.628 59.004 37.950 1.00 22.89 204 THR F N 1
ATOM 8874 C CA . THR F 1 226 ? 63.537 58.307 36.676 1.00 23.33 204 THR F CA 1
ATOM 8875 C C . THR F 1 226 ? 64.726 58.620 35.748 1.00 25.80 204 THR F C 1
ATOM 8876 O O . THR F 1 226 ? 64.654 58.368 34.538 1.00 26.76 204 THR F O 1
ATOM 8880 N N . LYS F 1 227 ? 65.818 59.119 36.345 1.00 28.17 205 LYS F N 1
ATOM 8881 C CA . LYS F 1 227 ? 67.080 59.555 35.701 1.00 29.40 205 LYS F CA 1
ATOM 8882 C C . LYS F 1 227 ? 67.132 61.047 35.376 1.00 29.85 205 LYS F C 1
ATOM 8883 O O . LYS F 1 227 ? 68.221 61.654 35.317 1.00 30.01 205 LYS F O 1
ATOM 8889 N N . SER G 1 29 ? 11.008 9.271 46.749 1.00 42.25 7 SER G N 1
ATOM 8890 C CA . SER G 1 29 ? 10.788 8.028 45.960 1.00 41.81 7 SER G CA 1
ATOM 8891 C C . SER G 1 29 ? 12.138 7.560 45.383 1.00 41.57 7 SER G C 1
ATOM 8892 O O . SER G 1 29 ? 12.933 8.324 44.813 1.00 41.15 7 SER G O 1
ATOM 8895 N N . TYR G 1 30 ? 12.369 6.275 45.557 1.00 41.14 8 TYR G N 1
ATOM 8896 C CA . TYR G 1 30 ? 13.613 5.653 45.202 1.00 40.84 8 TYR G CA 1
ATOM 8897 C C . TYR G 1 30 ? 13.746 5.531 43.688 1.00 41.81 8 TYR G C 1
ATOM 8898 O O . TYR G 1 30 ? 14.845 5.716 43.160 1.00 41.36 8 TYR G O 1
ATOM 8907 N N . GLU G 1 31 ? 12.640 5.240 42.992 1.00 43.11 9 GLU G N 1
ATOM 8908 C CA . GLU G 1 31 ? 12.645 5.142 41.515 1.00 44.43 9 GLU G CA 1
ATOM 8909 C C . GLU G 1 31 ? 12.894 6.491 40.817 1.00 44.23 9 GLU G C 1
ATOM 8910 O O . GLU G 1 31 ? 13.720 6.563 39.915 1.00 43.56 9 GLU G O 1
ATOM 8916 N N . ARG G 1 32 ? 12.197 7.547 41.228 1.00 44.23 10 ARG G N 1
ATOM 8917 C CA . ARG G 1 32 ? 12.437 8.877 40.650 1.00 45.23 10 ARG G CA 1
ATOM 8918 C C . ARG G 1 32 ? 13.923 9.296 40.772 1.00 43.55 10 ARG G C 1
ATOM 8919 O O . ARG G 1 32 ? 14.500 9.842 39.835 1.00 44.12 10 ARG G O 1
ATOM 8927 N N . GLN G 1 33 ? 14.542 9.011 41.912 1.00 40.88 11 GLN G N 1
ATOM 8928 C CA . GLN G 1 33 ? 15.908 9.460 42.168 1.00 39.15 11 GLN G CA 1
ATOM 8929 C C . GLN G 1 33 ? 17.023 8.478 41.710 1.00 37.03 11 GLN G C 1
ATOM 8930 O O . GLN G 1 33 ? 18.198 8.740 41.952 1.00 35.87 11 GLN G O 1
ATOM 8936 N N . GLY G 1 34 ? 16.654 7.373 41.047 1.00 35.43 12 GLY G N 1
ATOM 8937 C CA . GLY G 1 34 ? 17.612 6.435 40.456 1.00 33.72 12 GLY G CA 1
ATOM 8938 C C . GLY G 1 34 ? 18.238 5.438 41.427 1.00 32.28 12 GLY G C 1
ATOM 8939 O O . GLY G 1 34 ? 19.255 4.804 41.128 1.00 31.58 12 GLY G O 1
ATOM 8940 N N . PHE G 1 35 ? 17.641 5.278 42.595 1.00 31.06 13 PHE G N 1
ATOM 8941 C CA . PHE G 1 35 ? 18.029 4.198 43.479 1.00 29.49 13 PHE G CA 1
ATOM 8942 C C . PHE G 1 35 ? 17.613 2.872 42.875 1.00 28.86 13 PHE G C 1
ATOM 8943 O O . PHE G 1 35 ? 16.798 2.817 41.936 1.00 29.17 13 PHE G O 1
ATOM 8951 N N . GLY G 1 36 ? 18.214 1.805 43.392 1.00 27.16 14 GLY G N 1
ATOM 8952 C CA . GLY G 1 36 ? 17.750 0.466 43.121 1.00 26.69 14 GLY G CA 1
ATOM 8953 C C . GLY G 1 36 ? 18.308 -0.144 41.861 1.00 26.83 14 GLY G C 1
ATOM 8954 O O . GLY G 1 36 ? 17.851 -1.237 41.451 1.00 26.38 14 GLY G O 1
ATOM 8955 N N . ALA G 1 37 ? 19.299 0.529 41.254 1.00 26.15 15 ALA G N 1
ATOM 8956 C CA . ALA G 1 37 ? 19.883 0.042 39.993 1.00 25.70 15 ALA G CA 1
ATOM 8957 C C . ALA G 1 37 ? 20.467 -1.353 40.176 1.00 24.89 15 ALA G C 1
ATOM 8958 O O . ALA G 1 37 ? 20.824 -1.767 41.295 1.00 23.15 15 ALA G O 1
ATOM 8960 N N . ALA G 1 38 ? 20.502 -2.078 39.059 1.00 24.92 16 ALA G N 1
ATOM 8961 C CA . ALA G 1 38 ? 20.953 -3.440 39.033 1.00 24.42 16 ALA G CA 1
ATOM 8962 C C . ALA G 1 38 ? 22.432 -3.449 39.371 1.00 24.10 16 ALA G C 1
ATOM 8963 O O . ALA G 1 38 ? 23.172 -2.554 38.963 1.00 23.77 16 ALA G O 1
ATOM 8965 N N . LEU G 1 39 ? 22.854 -4.459 40.127 1.00 23.09 17 LEU G N 1
ATOM 8966 C CA . LEU G 1 39 ? 24.255 -4.659 40.396 1.00 22.60 17 LEU G CA 1
ATOM 8967 C C . LEU G 1 39 ? 24.712 -5.922 39.688 1.00 22.84 17 LEU G C 1
ATOM 8968 O O . LEU G 1 39 ? 24.517 -7.017 40.199 1.00 23.48 17 LEU G O 1
ATOM 8973 N N . PRO G 1 40 ? 25.300 -5.775 38.493 1.00 22.93 18 PRO G N 1
ATOM 8974 C CA . PRO G 1 40 ? 25.740 -6.947 37.731 1.00 23.24 18 PRO G CA 1
ATOM 8975 C C . PRO G 1 40 ? 26.708 -7.825 38.512 1.00 22.91 18 PRO G C 1
ATOM 8976 O O . PRO G 1 40 ? 27.571 -7.307 39.207 1.00 22.05 18 PRO G O 1
ATOM 8980 N N . LEU G 1 41 ? 26.554 -9.143 38.399 1.00 23.47 19 LEU G N 1
ATOM 8981 C CA . LEU G 1 41 ? 27.412 -10.076 39.131 1.00 23.51 19 LEU G CA 1
ATOM 8982 C C . LEU G 1 41 ? 28.695 -10.289 38.349 1.00 25.07 19 LEU G C 1
ATOM 8983 O O . LEU G 1 41 ? 28.666 -10.313 37.108 1.00 25.97 19 LEU G O 1
ATOM 8988 N N . LYS G 1 42 ? 29.809 -10.489 39.064 1.00 25.27 20 LYS G N 1
ATOM 8989 C CA . LYS G 1 42 ? 31.095 -10.697 38.421 1.00 25.53 20 LYS G CA 1
ATOM 8990 C C . LYS G 1 42 ? 32.060 -11.581 39.249 1.00 24.89 20 LYS G C 1
ATOM 8991 O O . LYS G 1 42 ? 32.240 -11.356 40.456 1.00 24.48 20 LYS G O 1
ATOM 8997 N N . ALA G 1 43 ? 32.714 -12.529 38.571 1.00 24.24 21 ALA G N 1
ATOM 8998 C CA . ALA G 1 43 ? 33.669 -13.457 39.200 1.00 24.13 21 ALA G CA 1
ATOM 8999 C C . ALA G 1 43 ? 35.015 -12.816 39.401 1.00 23.92 21 ALA G C 1
ATOM 9000 O O . ALA G 1 43 ? 35.355 -11.842 38.725 1.00 24.38 21 ALA G O 1
ATOM 9002 N N . PRO G 1 44 ? 35.817 -13.372 40.323 1.00 23.61 22 PRO G N 1
ATOM 9003 C CA . PRO G 1 44 ? 35.561 -14.523 41.200 1.00 22.59 22 PRO G CA 1
ATOM 9004 C C . PRO G 1 44 ? 34.557 -14.262 42.302 1.00 21.28 22 PRO G C 1
ATOM 9005 O O . PRO G 1 44 ? 34.373 -13.121 42.703 1.00 20.02 22 PRO G O 1
ATOM 9009 N N . TYR G 1 45 ? 33.945 -15.346 42.778 1.00 20.59 23 TYR G N 1
ATOM 9010 C CA . TYR G 1 45 ? 32.917 -15.317 43.801 1.00 19.99 23 TYR G CA 1
ATOM 9011 C C . TYR G 1 45 ? 33.417 -15.740 45.195 1.00 19.01 23 TYR G C 1
ATOM 9012 O O . TYR G 1 45 ? 34.243 -16.612 45.302 1.00 19.63 23 TYR G O 1
ATOM 9021 N N . GLY G 1 46 ? 32.916 -15.088 46.247 1.00 18.12 24 GLY G N 1
ATOM 9022 C CA . GLY G 1 46 ? 33.072 -15.554 47.650 1.00 17.29 24 GLY G CA 1
ATOM 9023 C C . GLY G 1 46 ? 31.734 -15.819 48.365 1.00 16.97 24 GLY G C 1
ATOM 9024 O O . GLY G 1 46 ? 30.693 -15.213 48.061 1.00 17.30 24 GLY G O 1
ATOM 9025 N N . LEU G 1 47 ? 31.732 -16.727 49.323 1.00 16.52 25 LEU G N 1
ATOM 9026 C CA . LEU G 1 47 ? 30.600 -16.829 50.216 1.00 16.67 25 LEU G CA 1
ATOM 9027 C C . LEU G 1 47 ? 31.049 -16.351 51.596 1.00 16.77 25 LEU G C 1
ATOM 9028 O O . LEU G 1 47 ? 32.124 -16.734 52.067 1.00 18.18 25 LEU G O 1
ATOM 9033 N N . LEU G 1 48 ? 30.260 -15.466 52.198 1.00 15.90 26 LEU G N 1
ATOM 9034 C CA . LEU G 1 48 ? 30.402 -15.060 53.596 1.00 15.22 26 LEU G CA 1
ATOM 9035 C C . LEU G 1 48 ? 29.106 -15.484 54.309 1.00 15.51 26 LEU G C 1
ATOM 9036 O O . LEU G 1 48 ? 28.009 -15.063 53.886 1.00 16.37 26 LEU G O 1
ATOM 9041 N N . ILE G 1 49 ? 29.241 -16.268 55.374 1.00 14.74 27 ILE G N 1
ATOM 9042 C CA . ILE G 1 49 ? 28.145 -16.712 56.198 1.00 15.27 27 ILE G CA 1
ATOM 9043 C C . ILE G 1 49 ? 28.267 -16.013 57.560 1.00 15.43 27 ILE G C 1
ATOM 9044 O O . ILE G 1 49 ? 29.137 -16.337 58.338 1.00 15.53 27 ILE G O 1
ATOM 9049 N N . VAL G 1 50 ? 27.402 -15.050 57.866 1.00 16.04 28 VAL G N 1
ATOM 9050 C CA . VAL G 1 50 ? 27.624 -14.275 59.071 1.00 16.07 28 VAL G CA 1
ATOM 9051 C C . VAL G 1 50 ? 26.835 -14.762 60.283 1.00 16.59 28 VAL G C 1
ATOM 9052 O O . VAL G 1 50 ? 25.612 -14.779 60.281 1.00 17.13 28 VAL G O 1
ATOM 9056 N N . ASP G 1 51 ? 27.579 -15.211 61.302 1.00 17.09 29 ASP G N 1
ATOM 9057 C CA . ASP G 1 51 ? 27.032 -15.452 62.638 1.00 17.27 29 ASP G CA 1
ATOM 9058 C C . ASP G 1 51 ? 25.888 -16.488 62.636 1.00 17.60 29 ASP G C 1
ATOM 9059 O O . ASP G 1 51 ? 24.943 -16.407 63.447 1.00 18.16 29 ASP G O 1
ATOM 9064 N N . PHE G 1 52 ? 25.931 -17.463 61.752 1.00 17.39 30 PHE G N 1
ATOM 9065 C CA . PHE G 1 52 ? 25.033 -18.584 61.961 1.00 18.51 30 PHE G CA 1
ATOM 9066 C C . PHE G 1 52 ? 25.644 -19.476 63.040 1.00 19.59 30 PHE G C 1
ATOM 9067 O O . PHE G 1 52 ? 26.150 -20.567 62.754 1.00 20.03 30 PHE G O 1
ATOM 9075 N N . VAL G 1 53 ? 25.576 -18.971 64.277 1.00 20.15 31 VAL G N 1
ATOM 9076 C CA . VAL G 1 53 ? 26.071 -19.656 65.474 1.00 20.59 31 VAL G CA 1
ATOM 9077 C C . VAL G 1 53 ? 24.885 -20.153 66.295 1.00 22.27 31 VAL G C 1
ATOM 9078 O O . VAL G 1 53 ? 23.771 -19.729 66.070 1.00 21.19 31 VAL G O 1
ATOM 9082 N N . ASN G 1 54 ? 25.139 -21.085 67.215 1.00 24.84 32 ASN G N 1
ATOM 9083 C CA . ASN G 1 54 ? 24.066 -21.753 67.986 1.00 26.57 32 ASN G CA 1
ATOM 9084 C C . ASN G 1 54 ? 23.202 -20.804 68.792 1.00 26.31 32 ASN G C 1
ATOM 9085 O O . ASN G 1 54 ? 22.023 -20.966 68.833 1.00 27.33 32 ASN G O 1
ATOM 9090 N N . GLY G 1 55 ? 23.799 -19.852 69.480 1.00 26.76 33 GLY G N 1
ATOM 9091 C CA . GLY G 1 55 ? 23.026 -18.842 70.203 1.00 27.28 33 GLY G CA 1
ATOM 9092 C C . GLY G 1 55 ? 22.021 -18.138 69.318 1.00 27.51 33 GLY G C 1
ATOM 9093 O O . GLY G 1 55 ? 20.910 -17.812 69.745 1.00 26.86 33 GLY G O 1
ATOM 9094 N N . PHE G 1 56 ? 22.409 -17.940 68.062 1.00 28.46 34 PHE G N 1
ATOM 9095 C CA . PHE G 1 56 ? 21.568 -17.243 67.086 1.00 29.37 34 PHE G CA 1
ATOM 9096 C C . PHE G 1 56 ? 20.541 -18.153 66.428 1.00 29.49 34 PHE G C 1
ATOM 9097 O O . PHE G 1 56 ? 19.475 -17.681 66.051 1.00 29.34 34 PHE G O 1
ATOM 9105 N N . ALA G 1 57 ? 20.841 -19.451 66.331 1.00 30.23 35 ALA G N 1
ATOM 9106 C CA . ALA G 1 57 ? 19.848 -20.476 65.921 1.00 30.67 35 ALA G CA 1
ATOM 9107 C C . ALA G 1 57 ? 18.897 -20.917 67.034 1.00 31.82 35 ALA G C 1
ATOM 9108 O O . ALA G 1 57 ? 17.862 -21.530 66.742 1.00 32.66 35 ALA G O 1
ATOM 9110 N N . ASP G 1 58 ? 19.247 -20.668 68.293 1.00 32.42 36 ASP G N 1
ATOM 9111 C CA . ASP G 1 58 ? 18.379 -21.050 69.429 1.00 34.27 36 ASP G CA 1
ATOM 9112 C C . ASP G 1 58 ? 17.365 -19.937 69.778 1.00 34.22 36 ASP G C 1
ATOM 9113 O O . ASP G 1 58 ? 17.767 -18.859 70.227 1.00 34.50 36 ASP G O 1
ATOM 9118 N N . PRO G 1 59 ? 16.050 -20.191 69.612 1.00 35.09 37 PRO G N 1
ATOM 9119 C CA . PRO G 1 59 ? 15.069 -19.122 69.940 1.00 34.91 37 PRO G CA 1
ATOM 9120 C C . PRO G 1 59 ? 14.986 -18.748 71.437 1.00 35.68 37 PRO G C 1
ATOM 9121 O O . PRO G 1 59 ? 14.367 -17.736 71.773 1.00 35.10 37 PRO G O 1
ATOM 9125 N N . ALA G 1 60 ? 15.605 -19.548 72.311 1.00 36.16 38 ALA G N 1
ATOM 9126 C CA . ALA G 1 60 ? 15.704 -19.223 73.741 1.00 37.32 38 ALA G CA 1
ATOM 9127 C C . ALA G 1 60 ? 16.879 -18.301 74.057 1.00 37.23 38 ALA G C 1
ATOM 9128 O O . ALA G 1 60 ? 16.894 -17.703 75.136 1.00 38.06 38 ALA G O 1
ATOM 9130 N N . GLN G 1 61 ? 17.853 -18.190 73.145 1.00 36.26 39 GLN G N 1
ATOM 9131 C CA . GLN G 1 61 ? 18.993 -17.277 73.342 1.00 35.80 39 GLN G CA 1
ATOM 9132 C C . GLN G 1 61 ? 18.836 -15.995 72.500 1.00 34.71 39 GLN G C 1
ATOM 9133 O O . GLN G 1 61 ? 18.548 -14.936 73.071 1.00 35.17 39 GLN G O 1
ATOM 9139 N N . PHE G 1 62 ? 19.019 -16.080 71.175 1.00 33.26 40 PHE G N 1
ATOM 9140 C CA . PHE G 1 62 ? 18.957 -14.891 70.283 1.00 32.06 40 PHE G CA 1
ATOM 9141 C C . PHE G 1 62 ? 18.304 -15.130 68.934 1.00 30.05 40 PHE G C 1
ATOM 9142 O O . PHE G 1 62 ? 18.362 -14.278 68.070 1.00 28.65 40 PHE G O 1
ATOM 9150 N N . GLY G 1 63 ? 17.687 -16.286 68.756 1.00 28.87 41 GLY G N 1
ATOM 9151 C CA . GLY G 1 63 ? 17.141 -16.646 67.479 1.00 27.93 41 GLY G CA 1
ATOM 9152 C C . GLY G 1 63 ? 15.648 -16.418 67.431 1.00 27.68 41 GLY G C 1
ATOM 9153 O O . GLY G 1 63 ? 15.080 -15.555 68.131 1.00 26.86 41 GLY G O 1
ATOM 9154 N N . GLY G 1 64 ? 15.000 -17.219 66.600 1.00 27.40 42 GLY G N 1
ATOM 9155 C CA . GLY G 1 64 ? 13.579 -17.007 66.320 1.00 27.25 42 GLY G CA 1
ATOM 9156 C C . GLY G 1 64 ? 13.441 -16.606 64.887 1.00 26.36 42 GLY G C 1
ATOM 9157 O O . GLY G 1 64 ? 14.369 -16.783 64.092 1.00 25.05 42 GLY G O 1
ATOM 9158 N N . GLY G 1 65 ? 12.285 -16.048 64.563 1.00 26.58 43 GLY G N 1
ATOM 9159 C CA . GLY G 1 65 ? 11.897 -15.835 63.165 1.00 27.27 43 GLY G CA 1
ATOM 9160 C C . GLY G 1 65 ? 12.377 -16.905 62.167 1.00 27.43 43 GLY G C 1
ATOM 9161 O O . GLY G 1 65 ? 12.430 -18.109 62.469 1.00 28.20 43 GLY G O 1
ATOM 9162 N N . ASN G 1 66 ? 12.758 -16.451 60.975 1.00 27.07 44 ASN G N 1
ATOM 9163 C CA . ASN G 1 66 ? 13.200 -17.344 59.867 1.00 26.50 44 ASN G CA 1
ATOM 9164 C C . ASN G 1 66 ? 14.641 -17.774 59.968 1.00 25.97 44 ASN G C 1
ATOM 9165 O O . ASN G 1 66 ? 15.195 -18.295 58.991 1.00 27.30 44 ASN G O 1
ATOM 9170 N N . ILE G 1 67 ? 15.272 -17.540 61.117 1.00 25.10 45 ILE G N 1
ATOM 9171 C CA . ILE G 1 67 ? 16.705 -17.795 61.253 1.00 24.18 45 ILE G CA 1
ATOM 9172 C C . ILE G 1 67 ? 17.012 -19.271 60.973 1.00 24.72 45 ILE G C 1
ATOM 9173 O O . ILE G 1 67 ? 17.965 -19.567 60.262 1.00 25.02 45 ILE G O 1
ATOM 9178 N N . ALA G 1 68 ? 16.210 -20.190 61.518 1.00 24.88 46 ALA G N 1
ATOM 9179 C CA . ALA G 1 68 ? 16.467 -21.606 61.277 1.00 25.08 46 ALA G CA 1
ATOM 9180 C C . ALA G 1 68 ? 16.255 -21.961 59.792 1.00 24.40 46 ALA G C 1
ATOM 9181 O O . ALA G 1 68 ? 17.000 -22.720 59.227 1.00 24.16 46 ALA G O 1
ATOM 9183 N N . ALA G 1 69 ? 15.256 -21.390 59.147 1.00 24.07 47 ALA G N 1
ATOM 9184 C CA . ALA G 1 69 ? 15.040 -21.698 57.730 1.00 24.16 47 ALA G CA 1
ATOM 9185 C C . ALA G 1 69 ? 16.176 -21.132 56.869 1.00 23.15 47 ALA G C 1
ATOM 9186 O O . ALA G 1 69 ? 16.543 -21.704 55.862 1.00 24.07 47 ALA G O 1
ATOM 9188 N N . ALA G 1 70 ? 16.721 -19.998 57.266 1.00 22.23 48 ALA G N 1
ATOM 9189 C CA . ALA G 1 70 ? 17.848 -19.413 56.547 1.00 21.56 48 ALA G CA 1
ATOM 9190 C C . ALA G 1 70 ? 19.102 -20.271 56.730 1.00 21.53 48 ALA G C 1
ATOM 9191 O O . ALA G 1 70 ? 19.902 -20.426 55.801 1.00 21.87 48 ALA G O 1
ATOM 9193 N N . ILE G 1 71 ? 19.274 -20.854 57.910 1.00 22.11 49 ILE G N 1
ATOM 9194 C CA . ILE G 1 71 ? 20.375 -21.805 58.111 1.00 22.46 49 ILE G CA 1
ATOM 9195 C C . ILE G 1 71 ? 20.235 -23.016 57.192 1.00 24.00 49 ILE G C 1
ATOM 9196 O O . ILE G 1 71 ? 21.228 -23.454 56.621 1.00 24.28 49 ILE G O 1
ATOM 9201 N N . GLU G 1 72 ? 19.018 -23.526 56.998 1.00 25.32 50 GLU G N 1
ATOM 9202 C CA . GLU G 1 72 ? 18.854 -24.747 56.212 1.00 27.44 50 GLU G CA 1
ATOM 9203 C C . GLU G 1 72 ? 19.140 -24.526 54.749 1.00 27.73 50 GLU G C 1
ATOM 9204 O O . GLU G 1 72 ? 19.745 -25.363 54.109 1.00 27.68 50 GLU G O 1
ATOM 9210 N N . THR G 1 73 ? 18.669 -23.411 54.213 1.00 28.34 51 THR G N 1
ATOM 9211 C CA . THR G 1 73 ? 18.841 -23.123 52.783 1.00 28.65 51 THR G CA 1
ATOM 9212 C C . THR G 1 73 ? 20.301 -22.807 52.459 1.00 28.35 51 THR G C 1
ATOM 9213 O O . THR G 1 73 ? 20.813 -23.178 51.402 1.00 28.71 51 THR G O 1
ATOM 9217 N N . THR G 1 74 ? 20.974 -22.147 53.390 1.00 28.44 52 THR G N 1
ATOM 9218 C CA . THR G 1 74 ? 22.404 -21.831 53.233 1.00 28.34 52 THR G CA 1
ATOM 9219 C C . THR G 1 74 ? 23.231 -23.100 52.993 1.00 29.48 52 THR G C 1
ATOM 9220 O O . THR G 1 74 ? 24.140 -23.106 52.175 1.00 30.17 52 THR G O 1
ATOM 9224 N N . ARG G 1 75 ? 22.907 -24.175 53.701 1.00 30.70 53 ARG G N 1
ATOM 9225 C CA . ARG G 1 75 ? 23.543 -25.501 53.491 1.00 31.90 53 ARG G CA 1
ATOM 9226 C C . ARG G 1 75 ? 23.800 -25.781 52.007 1.00 32.11 53 ARG G C 1
ATOM 9227 O O . ARG G 1 75 ? 24.926 -26.049 51.624 1.00 33.04 53 ARG G O 1
ATOM 9235 N N . THR G 1 76 ? 22.755 -25.649 51.190 1.00 32.01 54 THR G N 1
ATOM 9236 C CA . THR G 1 76 ? 22.814 -25.791 49.725 1.00 31.67 54 THR G CA 1
ATOM 9237 C C . THR G 1 76 ? 23.862 -24.857 49.096 1.00 30.44 54 THR G C 1
ATOM 9238 O O . THR G 1 76 ? 24.721 -25.284 48.301 1.00 31.08 54 THR G O 1
ATOM 9242 N N . VAL G 1 77 ? 23.808 -23.581 49.467 1.00 28.70 55 VAL G N 1
ATOM 9243 C CA . VAL G 1 77 ? 24.799 -22.604 48.989 1.00 26.22 55 VAL G CA 1
ATOM 9244 C C . VAL G 1 77 ? 26.238 -22.924 49.455 1.00 25.75 55 VAL G C 1
ATOM 9245 O O . VAL G 1 77 ? 27.160 -22.865 48.673 1.00 25.69 55 VAL G O 1
ATOM 9249 N N . LEU G 1 78 ? 26.434 -23.279 50.712 1.00 25.75 56 LEU G N 1
ATOM 9250 C CA . LEU G 1 78 ? 27.758 -23.696 51.186 1.00 25.95 56 LEU G CA 1
ATOM 9251 C C . LEU G 1 78 ? 28.303 -24.950 50.456 1.00 27.92 56 LEU G C 1
ATOM 9252 O O . LEU G 1 78 ? 29.498 -25.007 50.113 1.00 27.81 56 LEU G O 1
ATOM 9257 N N . ALA G 1 79 ? 27.453 -25.950 50.212 1.00 29.36 57 ALA G N 1
ATOM 9258 C CA . ALA G 1 79 ? 27.924 -27.148 49.498 1.00 30.62 57 ALA G CA 1
ATOM 9259 C C . ALA G 1 79 ? 28.251 -26.814 48.031 1.00 30.79 57 ALA G C 1
ATOM 9260 O O . ALA G 1 79 ? 29.231 -27.340 47.486 1.00 31.84 57 ALA G O 1
ATOM 9262 N N . ALA G 1 80 ? 27.493 -25.892 47.425 1.00 30.21 58 ALA G N 1
ATOM 9263 C CA . ALA G 1 80 ? 27.787 -25.404 46.058 1.00 29.96 58 ALA G CA 1
ATOM 9264 C C . ALA G 1 80 ? 29.093 -24.584 45.949 1.00 29.79 58 ALA G C 1
ATOM 9265 O O . ALA G 1 80 ? 29.934 -24.833 45.072 1.00 29.91 58 ALA G O 1
ATOM 9267 N N . ALA G 1 81 ? 29.222 -23.588 46.823 1.00 28.64 59 ALA G N 1
ATOM 9268 C CA . ALA G 1 81 ? 30.450 -22.792 46.973 1.00 27.52 59 ALA G CA 1
ATOM 9269 C C . ALA G 1 81 ? 31.677 -23.668 47.131 1.00 27.61 59 ALA G C 1
ATOM 9270 O O . ALA G 1 81 ? 32.696 -23.415 46.517 1.00 27.08 59 ALA G O 1
ATOM 9272 N N . ARG G 1 82 ? 31.574 -24.688 47.970 1.00 28.12 60 ARG G N 1
ATOM 9273 C CA . ARG G 1 82 ? 32.682 -25.620 48.189 1.00 28.87 60 ARG G CA 1
ATOM 9274 C C . ARG G 1 82 ? 33.129 -26.339 46.915 1.00 30.43 60 ARG G C 1
ATOM 9275 O O . ARG G 1 82 ? 34.328 -26.504 46.683 1.00 30.84 60 ARG G O 1
ATOM 9283 N N . GLU G 1 83 ? 32.168 -26.760 46.098 1.00 32.07 61 GLU G N 1
ATOM 9284 C CA . GLU G 1 83 ? 32.452 -27.498 44.859 1.00 33.75 61 GLU G CA 1
ATOM 9285 C C . GLU G 1 83 ? 32.809 -26.600 43.676 1.00 33.67 61 GLU G C 1
ATOM 9286 O O . GLU G 1 83 ? 33.438 -27.058 42.711 1.00 34.93 61 GLU G O 1
ATOM 9292 N N . ARG G 1 84 ? 32.416 -25.335 43.754 1.00 32.60 62 ARG G N 1
ATOM 9293 C CA . ARG G 1 84 ? 32.845 -24.335 42.773 1.00 32.20 62 ARG G CA 1
ATOM 9294 C C . ARG G 1 84 ? 34.264 -23.790 43.038 1.00 31.43 62 ARG G C 1
ATOM 9295 O O . ARG G 1 84 ? 34.813 -23.115 42.186 1.00 31.26 62 ARG G O 1
ATOM 9303 N N . GLY G 1 85 ? 34.850 -24.101 44.195 1.00 30.70 63 GLY G N 1
ATOM 9304 C CA . GLY G 1 85 ? 36.165 -23.569 44.571 1.00 30.34 63 GLY G CA 1
ATOM 9305 C C . GLY G 1 85 ? 36.139 -22.103 45.012 1.00 28.90 63 GLY G C 1
ATOM 9306 O O . GLY G 1 85 ? 37.122 -21.389 44.885 1.00 29.13 63 GLY G O 1
ATOM 9307 N N . TRP G 1 86 ? 35.006 -21.649 45.516 1.00 27.29 64 TRP G N 1
ATOM 9308 C CA . TRP G 1 86 ? 34.887 -20.290 45.964 1.00 25.68 64 TRP G CA 1
ATOM 9309 C C . TRP G 1 86 ? 35.624 -20.047 47.293 1.00 24.52 64 TRP G C 1
ATOM 9310 O O . TRP G 1 86 ? 35.630 -20.915 48.153 1.00 24.41 64 TRP G O 1
ATOM 9321 N N . ALA G 1 87 ? 36.228 -18.864 47.460 1.00 22.58 65 ALA G N 1
ATOM 9322 C CA . ALA G 1 87 ? 36.586 -18.400 48.818 1.00 21.16 65 ALA G CA 1
ATOM 9323 C C . ALA G 1 87 ? 35.326 -18.451 49.703 1.00 20.19 65 ALA G C 1
ATOM 9324 O O . ALA G 1 87 ? 34.258 -18.008 49.291 1.00 19.55 65 ALA G O 1
ATOM 9326 N N . VAL G 1 88 ? 35.446 -19.038 50.886 1.00 19.22 66 VAL G N 1
ATOM 9327 C CA . VAL G 1 88 ? 34.354 -19.121 51.827 1.00 18.42 66 VAL G CA 1
ATOM 9328 C C . VAL G 1 88 ? 34.831 -18.627 53.186 1.00 17.77 66 VAL G C 1
ATOM 9329 O O . VAL G 1 88 ? 35.816 -19.177 53.688 1.00 18.32 66 VAL G O 1
ATOM 9333 N N . ALA G 1 89 ? 34.117 -17.642 53.768 1.00 16.88 67 ALA G N 1
ATOM 9334 C CA . ALA G 1 89 ? 34.347 -17.131 55.128 1.00 16.49 67 ALA G CA 1
ATOM 9335 C C . ALA G 1 89 ? 33.119 -17.202 56.027 1.00 17.02 67 ALA G C 1
ATOM 9336 O O . ALA G 1 89 ? 31.990 -17.063 55.562 1.00 15.73 67 ALA G O 1
ATOM 9338 N N . HIS G 1 90 ? 33.367 -17.408 57.336 1.00 18.54 68 HIS G N 1
ATOM 9339 C CA . HIS G 1 90 ? 32.328 -17.571 58.395 1.00 18.24 68 HIS G CA 1
ATOM 9340 C C . HIS G 1 90 ? 32.643 -16.611 59.532 1.00 18.21 68 HIS G C 1
ATOM 9341 O O . HIS G 1 90 ? 33.756 -16.621 60.047 1.00 17.72 68 HIS G O 1
ATOM 9348 N N . SER G 1 91 ? 31.677 -15.799 59.966 1.00 17.29 69 SER G N 1
ATOM 9349 C CA . SER G 1 91 ? 31.947 -14.920 61.109 1.00 16.96 69 SER G CA 1
ATOM 9350 C C . SER G 1 91 ? 31.371 -15.482 62.385 1.00 18.06 69 SER G C 1
ATOM 9351 O O . SER G 1 91 ? 30.432 -16.257 62.360 1.00 19.76 69 SER G O 1
ATOM 9354 N N . ARG G 1 92 ? 31.964 -15.121 63.510 1.00 18.24 70 ARG G N 1
ATOM 9355 C CA . ARG G 1 92 ? 31.376 -15.413 64.805 1.00 18.39 70 ARG G CA 1
ATOM 9356 C C . ARG G 1 92 ? 31.582 -14.221 65.706 1.00 17.57 70 ARG G C 1
ATOM 9357 O O . ARG G 1 92 ? 32.617 -13.526 65.632 1.00 17.51 70 ARG G O 1
ATOM 9365 N N . ILE G 1 93 ? 30.593 -13.948 66.547 1.00 16.93 71 ILE G N 1
ATOM 9366 C CA . ILE G 1 93 ? 30.800 -12.960 67.587 1.00 16.49 71 ILE G CA 1
ATOM 9367 C C . ILE G 1 93 ? 31.491 -13.660 68.742 1.00 17.05 71 ILE G C 1
ATOM 9368 O O . ILE G 1 93 ? 31.032 -14.720 69.195 1.00 18.87 71 ILE G O 1
ATOM 9373 N N . VAL G 1 94 ? 32.619 -13.087 69.163 1.00 17.16 72 VAL G N 1
ATOM 9374 C CA . VAL G 1 94 ? 33.407 -13.557 70.299 1.00 17.18 72 VAL G CA 1
ATOM 9375 C C . VAL G 1 94 ? 33.994 -12.357 71.061 1.00 17.57 72 VAL G C 1
ATOM 9376 O O . VAL G 1 94 ? 34.810 -11.582 70.519 1.00 15.91 72 VAL G O 1
ATOM 9380 N N . TYR G 1 95 ? 33.537 -12.197 72.307 1.00 18.68 73 TYR G N 1
ATOM 9381 C CA . TYR G 1 95 ? 34.214 -11.373 73.302 1.00 19.1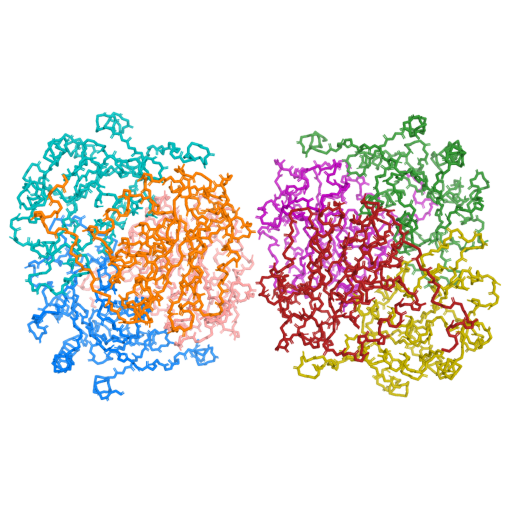5 73 TYR G CA 1
ATOM 9382 C C . TYR G 1 95 ? 35.170 -12.238 74.160 1.00 20.60 73 TYR G C 1
ATOM 9383 O O . TYR G 1 95 ? 34.919 -13.430 74.348 1.00 20.33 73 TYR G O 1
ATOM 9392 N N . ALA G 1 96 ? 36.216 -11.603 74.707 1.00 21.68 74 ALA G N 1
ATOM 9393 C CA . ALA G 1 96 ? 37.192 -12.245 75.604 1.00 23.14 74 ALA G CA 1
ATOM 9394 C C . ALA G 1 96 ? 36.539 -12.737 76.903 1.00 25.36 74 ALA G C 1
ATOM 9395 O O . ALA G 1 96 ? 35.582 -12.128 77.381 1.00 26.09 74 ALA G O 1
ATOM 9397 N N . ASP G 1 97 ? 37.075 -13.829 77.464 1.00 27.23 75 ASP G N 1
ATOM 9398 C CA . ASP G 1 97 ? 36.481 -14.541 78.629 1.00 28.54 75 ASP G CA 1
ATOM 9399 C C . ASP G 1 97 ? 36.418 -13.707 79.905 1.00 28.90 75 ASP G C 1
ATOM 9400 O O . ASP G 1 97 ? 35.546 -13.946 80.746 1.00 30.31 75 ASP G O 1
ATOM 9405 N N . ASP G 1 98 ? 37.339 -12.749 80.048 1.00 28.26 76 ASP G N 1
ATOM 9406 C CA . ASP G 1 98 ? 37.294 -11.769 81.126 1.00 27.84 76 ASP G CA 1
ATOM 9407 C C . ASP G 1 98 ? 36.507 -10.509 80.775 1.00 26.96 76 ASP G C 1
ATOM 9408 O O . ASP G 1 98 ? 36.559 -9.523 81.506 1.00 26.41 76 ASP G O 1
ATOM 9413 N N . ASP G 1 99 ? 35.788 -10.516 79.661 1.00 26.25 77 ASP G N 1
ATOM 9414 C CA . ASP G 1 99 ? 34.921 -9.363 79.318 1.00 26.39 77 ASP G CA 1
ATOM 9415 C C . ASP G 1 99 ? 35.745 -8.112 78.959 1.00 24.49 77 ASP G C 1
ATOM 9416 O O . ASP G 1 99 ? 35.214 -7.010 78.931 1.00 24.06 77 ASP G O 1
ATOM 9421 N N . ALA G 1 100 ? 37.034 -8.284 78.699 1.00 23.29 78 ALA G N 1
ATOM 9422 C CA . ALA G 1 100 ? 37.969 -7.156 78.615 1.00 22.33 78 ALA G CA 1
ATOM 9423 C C . ALA G 1 100 ? 37.739 -6.306 77.376 1.00 21.40 78 ALA G C 1
ATOM 9424 O O . ALA G 1 100 ? 38.266 -5.199 77.275 1.00 22.17 78 ALA G O 1
ATOM 9426 N N . ASP G 1 101 ? 36.992 -6.849 76.420 1.00 20.43 79 ASP G N 1
ATOM 9427 C CA . ASP G 1 101 ? 36.664 -6.175 75.172 1.00 19.49 79 ASP G CA 1
ATOM 9428 C C . ASP G 1 101 ? 35.159 -5.885 75.067 1.00 18.86 79 ASP G C 1
ATOM 9429 O O . ASP G 1 101 ? 34.649 -5.494 73.993 1.00 17.46 79 ASP G O 1
ATOM 9434 N N . GLY G 1 102 ? 34.472 -6.092 76.197 1.00 18.36 80 GLY G N 1
ATOM 9435 C CA . GLY G 1 102 ? 33.108 -5.616 76.379 1.00 18.14 80 GLY G CA 1
ATOM 9436 C C . GLY G 1 102 ? 33.081 -4.188 75.893 1.00 16.81 80 GLY G C 1
ATOM 9437 O O . GLY G 1 102 ? 33.925 -3.395 76.287 1.00 17.88 80 GLY G O 1
ATOM 9438 N N . ASN G 1 103 ? 32.148 -3.878 75.006 1.00 15.63 81 ASN G N 1
ATOM 9439 C CA . ASN G 1 103 ? 32.152 -2.584 74.330 1.00 14.55 81 ASN G CA 1
ATOM 9440 C C . ASN G 1 103 ? 30.782 -1.897 74.315 1.00 13.63 81 ASN G C 1
ATOM 9441 O O . ASN G 1 103 ? 29.915 -2.190 75.163 1.00 12.83 81 ASN G O 1
ATOM 9446 N N . ILE G 1 104 ? 30.584 -1.006 73.346 1.00 12.44 82 ILE G N 1
ATOM 9447 C CA . ILE G 1 104 ? 29.397 -0.208 73.334 1.00 12.96 82 ILE G CA 1
ATOM 9448 C C . ILE G 1 104 ? 28.251 -1.082 72.916 1.00 12.76 82 ILE G C 1
ATOM 9449 O O . ILE G 1 104 ? 27.212 -1.086 73.564 1.00 13.03 82 ILE G O 1
ATOM 9454 N N . PHE G 1 105 ? 28.480 -1.872 71.872 1.00 12.57 83 PHE G N 1
ATOM 9455 C CA . PHE G 1 105 ? 27.551 -2.911 71.439 1.00 12.36 83 PHE G CA 1
ATOM 9456 C C . PHE G 1 105 ? 27.026 -3.771 72.604 1.00 12.82 83 PHE G C 1
ATOM 9457 O O . PHE G 1 105 ? 25.816 -4.032 72.697 1.00 12.96 83 PHE G O 1
ATOM 9465 N N . SER G 1 106 ? 27.899 -4.190 73.510 1.00 13.03 84 SER G N 1
ATOM 9466 C CA . SER G 1 106 ? 27.453 -5.072 74.589 1.00 14.03 84 SER G CA 1
ATOM 9467 C C . SER G 1 106 ? 26.817 -4.305 75.769 1.00 15.04 84 SER G C 1
ATOM 9468 O O . SER G 1 106 ? 26.294 -4.916 76.687 1.00 15.83 84 SER G O 1
ATOM 9471 N N . ILE G 1 107 ? 26.861 -2.968 75.756 1.00 15.72 85 ILE G N 1
ATOM 9472 C CA . ILE G 1 107 ? 26.026 -2.180 76.652 1.00 15.81 85 ILE G CA 1
ATOM 9473 C C . ILE G 1 107 ? 24.586 -2.250 76.156 1.00 16.46 85 ILE G C 1
ATOM 9474 O O . ILE G 1 107 ? 23.695 -2.582 76.933 1.00 15.72 85 ILE G O 1
ATOM 9479 N N . LYS G 1 108 ? 24.385 -1.952 74.868 1.00 16.96 86 LYS G N 1
ATOM 9480 C CA . LYS G 1 108 ? 23.046 -2.035 74.208 1.00 18.44 86 LYS G CA 1
ATOM 9481 C C . LYS G 1 108 ? 22.462 -3.435 74.245 1.00 18.73 86 LYS G C 1
ATOM 9482 O O . LYS G 1 108 ? 21.321 -3.593 74.613 1.00 19.76 86 LYS G O 1
ATOM 9488 N N . VAL G 1 109 ? 23.241 -4.436 73.829 1.00 19.16 87 VAL G N 1
ATOM 9489 C CA . VAL G 1 109 ? 22.776 -5.814 73.842 1.00 19.48 87 VAL G CA 1
ATOM 9490 C C . VAL G 1 109 ? 23.660 -6.738 74.721 1.00 20.04 87 VAL G C 1
ATOM 9491 O O . VAL G 1 109 ? 24.462 -7.507 74.207 1.00 20.35 87 VAL G O 1
ATOM 9495 N N . PRO G 1 110 ? 23.495 -6.682 76.047 1.00 20.36 88 PRO G N 1
ATOM 9496 C CA . PRO G 1 110 ? 24.458 -7.309 76.976 1.00 20.26 88 PRO G CA 1
ATOM 9497 C C . PRO G 1 110 ? 24.655 -8.781 76.825 1.00 20.08 88 PRO G C 1
ATOM 9498 O O . PRO G 1 110 ? 25.661 -9.316 77.284 1.00 19.03 88 PRO G O 1
ATOM 9502 N N . GLY G 1 111 ? 23.691 -9.446 76.210 1.00 20.69 89 GLY G N 1
ATOM 9503 C CA . GLY G 1 111 ? 23.807 -10.881 75.989 1.00 21.45 89 GLY G CA 1
ATOM 9504 C C . GLY G 1 111 ? 24.956 -11.240 75.068 1.00 21.41 89 GLY G C 1
ATOM 9505 O O . GLY G 1 111 ? 25.513 -12.333 75.158 1.00 22.00 89 GLY G O 1
ATOM 9506 N N . MET G 1 112 ? 25.318 -10.320 74.177 1.00 21.12 90 MET G N 1
ATOM 9507 C CA . MET G 1 112 ? 26.414 -10.541 73.257 1.00 21.19 90 MET G CA 1
ATOM 9508 C C . MET G 1 112 ? 27.731 -10.840 74.015 1.00 22.52 90 MET G C 1
ATOM 9509 O O . MET G 1 112 ? 28.574 -11.642 73.569 1.00 21.25 90 MET G O 1
ATOM 9514 N N . LEU G 1 113 ? 27.898 -10.158 75.156 1.00 24.00 91 LEU G N 1
ATOM 9515 C CA . LEU G 1 113 ? 29.124 -10.217 75.963 1.00 24.63 91 LEU G CA 1
ATOM 9516 C C . LEU G 1 113 ? 29.329 -11.637 76.435 1.00 25.26 91 LEU G C 1
ATOM 9517 O O . LEU G 1 113 ? 30.478 -12.010 76.760 1.00 26.82 91 LEU G O 1
ATOM 9522 N N . THR G 1 114 ? 28.230 -12.401 76.476 1.00 24.88 92 THR G N 1
ATOM 9523 C CA . THR G 1 114 ? 28.212 -13.819 76.884 1.00 25.70 92 THR G CA 1
ATOM 9524 C C . THR G 1 114 ? 28.718 -14.816 75.843 1.00 25.41 92 THR G C 1
ATOM 9525 O O . THR G 1 114 ? 28.893 -16.018 76.145 1.00 25.99 92 THR G O 1
ATOM 9529 N N . LEU G 1 115 ? 28.940 -14.340 74.624 1.00 24.60 93 LEU G N 1
ATOM 9530 C CA . LEU G 1 115 ? 29.452 -15.188 73.565 1.00 24.50 93 LEU G CA 1
ATOM 9531 C C . LEU G 1 115 ? 31.000 -15.286 73.638 1.00 25.31 93 LEU G C 1
ATOM 9532 O O . LEU G 1 115 ? 31.729 -14.576 72.944 1.00 24.26 93 LEU G O 1
ATOM 9537 N N . LYS G 1 116 ? 31.466 -16.196 74.495 1.00 26.91 94 LYS G N 1
ATOM 9538 C CA . LYS G 1 116 ? 32.883 -16.449 74.670 1.00 27.93 94 LYS G CA 1
ATOM 9539 C C . LYS G 1 116 ? 33.340 -17.521 73.672 1.00 28.90 94 LYS G C 1
ATOM 9540 O O . LYS G 1 116 ? 32.527 -18.248 73.104 1.00 28.97 94 LYS G O 1
ATOM 9546 N N . GLU G 1 117 ? 34.644 -17.590 73.436 1.00 29.88 95 GLU G N 1
ATOM 9547 C CA . GLU G 1 117 ? 35.189 -18.440 72.383 1.00 30.60 95 GLU G CA 1
ATOM 9548 C C . GLU G 1 117 ? 34.742 -19.898 72.518 1.00 31.36 95 GLU G C 1
ATOM 9549 O O . GLU G 1 117 ? 34.496 -20.575 71.520 1.00 30.85 95 GLU G O 1
ATOM 9555 N N . HIS G 1 118 ? 34.620 -20.382 73.747 1.00 32.19 96 HIS G N 1
ATOM 9556 C CA . HIS G 1 118 ? 34.275 -21.806 73.967 1.00 33.71 96 HIS G CA 1
ATOM 9557 C C . HIS G 1 118 ? 32.861 -22.000 74.535 1.00 34.02 96 HIS G C 1
ATOM 9558 O O . HIS G 1 118 ? 32.483 -23.126 74.824 1.00 35.65 96 HIS G O 1
ATOM 9565 N N . ALA G 1 119 ? 32.098 -20.917 74.701 1.00 33.47 97 ALA G N 1
ATOM 9566 C CA . ALA G 1 119 ? 30.663 -21.014 74.930 1.00 33.42 97 ALA G CA 1
ATOM 9567 C C . ALA G 1 119 ? 30.087 -21.736 73.726 1.00 33.52 97 ALA G C 1
ATOM 9568 O O . ALA G 1 119 ? 30.403 -21.377 72.587 1.00 32.58 97 ALA G O 1
ATOM 9570 N N . PRO G 1 120 ? 29.306 -22.812 73.947 1.00 34.84 98 PRO G N 1
ATOM 9571 C CA . PRO G 1 120 ? 28.612 -23.396 72.774 1.00 34.40 98 PRO G CA 1
ATOM 9572 C C . PRO G 1 120 ? 27.721 -22.395 72.026 1.00 32.43 98 PRO G C 1
ATOM 9573 O O . PRO G 1 120 ? 27.499 -22.562 70.827 1.00 31.50 98 PRO G O 1
ATOM 9577 N N . ALA G 1 121 ? 27.230 -21.380 72.748 1.00 31.15 99 ALA G N 1
ATOM 9578 C CA . ALA G 1 121 ? 26.382 -20.311 72.191 1.00 29.88 99 ALA G CA 1
ATOM 9579 C C . ALA G 1 121 ? 27.033 -19.536 71.033 1.00 28.69 99 ALA G C 1
ATOM 9580 O O . ALA G 1 121 ? 26.329 -19.047 70.159 1.00 28.61 99 ALA G O 1
ATOM 9582 N N . SER G 1 122 ? 28.365 -19.451 71.012 1.00 28.09 100 SER G N 1
ATOM 9583 C CA . SER G 1 122 ? 29.091 -18.712 69.983 1.00 26.65 100 SER G CA 1
ATOM 9584 C C . SER G 1 122 ? 29.685 -19.572 68.876 1.00 26.60 100 SER G C 1
ATOM 9585 O O . SER G 1 122 ? 30.339 -19.034 67.984 1.00 25.63 100 SER G O 1
ATOM 9588 N N . ALA G 1 123 ? 29.474 -20.888 68.946 1.00 26.58 101 ALA G N 1
ATOM 9589 C CA . ALA G 1 123 ? 30.073 -21.816 68.008 1.00 27.27 101 ALA G CA 1
ATOM 9590 C C . ALA G 1 123 ? 29.201 -21.913 66.773 1.00 26.78 101 ALA G C 1
ATOM 9591 O O . ALA G 1 123 ? 27.989 -21.963 66.905 1.00 26.90 101 ALA G O 1
ATOM 9593 N N . ILE G 1 124 ? 29.821 -21.935 65.584 1.00 26.34 102 ILE G N 1
ATOM 9594 C CA . ILE G 1 124 ? 29.108 -22.191 64.317 1.00 25.94 102 ILE G CA 1
ATOM 9595 C C . ILE G 1 124 ? 28.193 -23.426 64.398 1.00 27.28 102 ILE G C 1
ATOM 9596 O O . ILE G 1 124 ? 28.652 -24.538 64.690 1.00 28.09 102 ILE G O 1
ATOM 9601 N N . VAL G 1 125 ? 26.901 -23.243 64.135 1.00 27.29 103 VAL G N 1
ATOM 9602 C CA . VAL G 1 125 ? 25.969 -24.371 64.113 1.00 27.89 103 VAL G CA 1
ATOM 9603 C C . VAL G 1 125 ? 26.523 -25.543 63.244 1.00 29.38 103 VAL G C 1
ATOM 9604 O O . VAL G 1 125 ? 27.039 -25.310 62.149 1.00 29.55 103 VAL G O 1
ATOM 9608 N N . PRO G 1 126 ? 26.401 -26.798 63.726 1.00 30.78 104 PRO G N 1
ATOM 9609 C CA . PRO G 1 126 ? 27.053 -27.954 63.088 1.00 32.06 104 PRO G CA 1
ATOM 9610 C C . PRO G 1 126 ? 26.683 -28.217 61.627 1.00 32.42 104 PRO G C 1
ATOM 9611 O O . PRO G 1 126 ? 27.428 -28.847 60.919 1.00 33.49 104 PRO G O 1
ATOM 9615 N N . GLN G 1 127 ? 25.521 -27.762 61.195 1.00 32.94 105 GLN G N 1
ATOM 9616 C CA . GLN G 1 127 ? 25.048 -27.984 59.827 1.00 32.85 105 GLN G CA 1
ATOM 9617 C C . GLN G 1 127 ? 25.817 -27.119 58.806 1.00 32.05 105 GLN G C 1
ATOM 9618 O O . GLN G 1 127 ? 25.871 -27.457 57.609 1.00 31.56 105 GLN G O 1
ATOM 9624 N N . LEU G 1 128 ? 26.444 -26.038 59.301 1.00 31.12 106 LEU G N 1
ATOM 9625 C CA . LEU G 1 128 ? 27.325 -25.179 58.524 1.00 30.60 106 LEU G CA 1
ATOM 9626 C C . LEU G 1 128 ? 28.787 -25.116 59.049 1.00 31.10 106 LEU G C 1
ATOM 9627 O O . LEU G 1 128 ? 29.449 -24.083 58.965 1.00 30.89 106 LEU G O 1
ATOM 9632 N N . ALA G 1 129 ? 29.303 -26.217 59.565 1.00 32.45 107 ALA G N 1
ATOM 9633 C CA . ALA G 1 129 ? 30.666 -26.253 60.124 1.00 33.23 107 ALA G CA 1
ATOM 9634 C C . ALA G 1 129 ? 31.747 -25.938 59.056 1.00 33.60 107 ALA G C 1
ATOM 9635 O O . ALA G 1 129 ? 31.636 -26.390 57.913 1.00 33.62 107 ALA G O 1
ATOM 9637 N N . PRO G 1 130 ? 32.771 -25.125 59.419 1.00 34.11 108 PRO G N 1
ATOM 9638 C CA . PRO G 1 130 ? 33.872 -24.812 58.506 1.00 34.52 108 PRO G CA 1
ATOM 9639 C C . PRO G 1 130 ? 34.632 -26.046 58.023 1.00 35.83 108 PRO G C 1
ATOM 9640 O O . PRO G 1 130 ? 34.725 -27.051 58.746 1.00 36.68 108 PRO G O 1
ATOM 9644 N N . GLN G 1 131 ? 35.130 -25.964 56.794 1.00 36.47 109 GLN G N 1
ATOM 9645 C CA . GLN G 1 131 ? 35.881 -27.051 56.138 1.00 37.78 109 GLN G CA 1
ATOM 9646 C C . GLN G 1 131 ? 37.299 -26.521 55.990 1.00 37.22 109 GLN G C 1
ATOM 9647 O O . GLN G 1 131 ? 37.582 -25.448 56.464 1.00 36.11 109 GLN G O 1
ATOM 9653 N N . ALA G 1 132 ? 38.171 -27.242 55.299 1.00 37.92 110 ALA G N 1
ATOM 9654 C CA . ALA G 1 132 ? 39.575 -26.853 55.233 1.00 37.39 110 ALA G CA 1
ATOM 9655 C C . ALA G 1 132 ? 39.706 -25.649 54.324 1.00 36.06 110 ALA G C 1
ATOM 9656 O O . ALA G 1 132 ? 39.180 -25.635 53.213 1.00 36.56 110 ALA G O 1
ATOM 9658 N N . GLY G 1 133 ? 40.365 -24.621 54.842 1.00 34.39 111 GLY G N 1
ATOM 9659 C CA . GLY G 1 133 ? 40.718 -23.441 54.069 1.00 33.10 111 GLY G CA 1
ATOM 9660 C C . GLY G 1 133 ? 39.658 -22.358 54.081 1.00 31.46 111 GLY G C 1
ATOM 9661 O O . GLY G 1 133 ? 39.789 -21.344 53.376 1.00 30.96 111 GLY G O 1
ATOM 9662 N N . GLU G 1 134 ? 38.611 -22.573 54.872 1.00 29.94 112 GLU G N 1
ATOM 9663 C CA . GLU G 1 134 ? 37.558 -21.581 55.030 1.00 28.30 112 GLU G CA 1
ATOM 9664 C C . GLU G 1 134 ? 37.881 -20.757 56.256 1.00 27.29 112 GLU G C 1
ATOM 9665 O O . GLU G 1 134 ? 38.225 -21.279 57.312 1.00 27.86 112 GLU G O 1
ATOM 9671 N N . TYR G 1 135 ? 37.738 -19.458 56.112 1.00 25.36 113 TYR G N 1
ATOM 9672 C CA . TYR G 1 135 ? 38.253 -18.566 57.082 1.00 24.42 113 TYR G CA 1
ATOM 9673 C C . TYR G 1 135 ? 37.179 -18.248 58.100 1.00 23.81 113 TYR G C 1
ATOM 9674 O O . TYR G 1 135 ? 36.102 -17.774 57.738 1.00 23.22 113 TYR G O 1
ATOM 9683 N N . VAL G 1 136 ? 37.474 -18.478 59.377 1.00 23.11 114 VAL G N 1
ATOM 9684 C CA . VAL G 1 136 ? 36.547 -18.071 60.414 1.00 21.92 114 VAL G CA 1
ATOM 9685 C C . VAL G 1 136 ? 36.981 -16.742 60.969 1.00 20.38 114 VAL G C 1
ATOM 9686 O O . VAL G 1 136 ? 38.046 -16.642 61.513 1.00 21.45 114 VAL G O 1
ATOM 9690 N N . VAL G 1 137 ? 36.143 -15.721 60.825 1.00 19.13 115 VAL G N 1
ATOM 9691 C CA . VAL G 1 137 ? 36.428 -14.356 61.290 1.00 18.21 115 VAL G CA 1
ATOM 9692 C C . VAL G 1 137 ? 35.726 -14.132 62.635 1.00 17.70 115 VAL G C 1
ATOM 9693 O O . VAL G 1 137 ? 34.531 -14.346 62.752 1.00 17.79 115 VAL G O 1
ATOM 9697 N N . ARG G 1 138 ? 36.479 -13.695 63.639 1.00 17.38 116 ARG G N 1
ATOM 9698 C CA . ARG G 1 138 ? 35.948 -13.367 64.974 1.00 16.85 116 ARG G CA 1
ATOM 9699 C C . ARG G 1 138 ? 35.815 -11.841 65.189 1.00 15.73 116 ARG G C 1
ATOM 9700 O O . ARG G 1 138 ? 36.737 -11.065 64.889 1.00 15.59 116 ARG G O 1
ATOM 9708 N N . LYS G 1 139 ? 34.656 -11.435 65.711 1.00 14.51 117 LYS G N 1
ATOM 9709 C CA . LYS G 1 139 ? 34.276 -10.028 65.808 1.00 12.71 117 LYS G CA 1
ATOM 9710 C C . LYS G 1 139 ? 33.527 -9.771 67.112 1.00 12.67 117 LYS G C 1
ATOM 9711 O O . LYS G 1 139 ? 32.964 -10.685 67.726 1.00 12.81 117 LYS G O 1
ATOM 9717 N N . SER G 1 140 ? 33.638 -8.542 67.578 1.00 12.90 118 SER G N 1
ATOM 9718 C CA . SER G 1 140 ? 32.890 -8.051 68.690 1.00 13.98 118 SER G CA 1
ATOM 9719 C C . SER G 1 140 ? 32.051 -6.859 68.228 1.00 14.45 118 SER G C 1
ATOM 9720 O O . SER G 1 140 ? 31.672 -6.013 69.037 1.00 14.93 118 SER G O 1
ATOM 9723 N N . THR G 1 141 ? 31.796 -6.785 66.918 1.00 14.51 119 THR G N 1
ATOM 9724 C CA . THR G 1 141 ? 30.879 -5.786 66.353 1.00 15.28 119 THR G CA 1
ATOM 9725 C C . THR G 1 141 ? 29.962 -6.422 65.320 1.00 13.76 119 THR G C 1
ATOM 9726 O O . THR G 1 141 ? 30.140 -7.566 64.956 1.00 13.83 119 THR G O 1
ATOM 9730 N N . PRO G 1 142 ? 28.970 -5.667 64.849 1.00 13.48 120 PRO G N 1
ATOM 9731 C CA . PRO G 1 142 ? 28.033 -6.202 63.852 1.00 12.88 120 PRO G CA 1
ATOM 9732 C C . PRO G 1 142 ? 28.653 -6.644 62.518 1.00 12.68 120 PRO G C 1
ATOM 9733 O O . PRO G 1 142 ? 28.344 -7.719 62.010 1.00 12.89 120 PRO G O 1
ATOM 9737 N N . SER G 1 143 ? 29.522 -5.837 61.934 1.00 13.04 121 SER G N 1
ATOM 9738 C CA . SER G 1 143 ? 30.050 -6.172 60.620 1.00 12.63 121 SER G CA 1
ATOM 9739 C C . SER G 1 143 ? 31.253 -7.105 60.679 1.00 12.74 121 SER G C 1
ATOM 9740 O O . SER G 1 143 ? 32.178 -6.931 61.485 1.00 13.82 121 SER G O 1
ATOM 9743 N N . ALA G 1 144 ? 31.258 -8.072 59.770 1.00 12.04 122 ALA G N 1
ATOM 9744 C CA . ALA G 1 144 ? 32.323 -9.064 59.664 1.00 11.16 122 ALA G CA 1
ATOM 9745 C C . ALA G 1 144 ? 33.584 -8.437 59.117 1.00 10.67 122 ALA G C 1
ATOM 9746 O O . ALA G 1 144 ? 34.662 -8.988 59.230 1.00 10.82 122 ALA G O 1
ATOM 9748 N N . PHE G 1 145 ? 33.447 -7.260 58.545 1.00 10.98 123 PHE G N 1
ATOM 9749 C CA . PHE G 1 145 ? 34.579 -6.495 58.052 1.00 11.60 123 PHE G CA 1
ATOM 9750 C C . PHE G 1 145 ? 35.185 -5.504 59.075 1.00 12.31 123 PHE G C 1
ATOM 9751 O O . PHE G 1 145 ? 36.320 -5.066 58.898 1.00 11.06 123 PHE G O 1
ATOM 9759 N N . TYR G 1 146 ? 34.411 -5.102 60.096 1.00 13.17 124 TYR G N 1
ATOM 9760 C CA . TYR G 1 146 ? 34.892 -4.087 61.037 1.00 12.27 124 TYR G CA 1
ATOM 9761 C C . TYR G 1 146 ? 35.831 -4.653 62.067 1.00 12.42 124 TYR G C 1
ATOM 9762 O O . TYR G 1 146 ? 35.414 -5.346 62.980 1.00 12.94 124 TYR G O 1
ATOM 9771 N N . GLY G 1 147 ? 37.088 -4.256 61.976 1.00 12.90 125 GLY G N 1
ATOM 9772 C CA . GLY G 1 147 ? 38.081 -4.669 62.937 1.00 13.22 125 GLY G CA 1
ATOM 9773 C C . GLY G 1 147 ? 38.615 -6.037 62.633 1.00 13.05 125 GLY G C 1
ATOM 9774 O O . GLY G 1 147 ? 39.193 -6.669 63.506 1.00 14.29 125 GLY G O 1
ATOM 9775 N N . THR G 1 148 ? 38.467 -6.482 61.386 1.00 12.63 126 THR G N 1
ATOM 9776 C CA . THR G 1 148 ? 38.854 -7.852 61.000 1.00 11.95 126 THR G CA 1
ATOM 9777 C C . THR G 1 148 ? 39.725 -7.902 59.756 1.00 11.93 126 THR G C 1
ATOM 9778 O O . THR G 1 148 ? 40.131 -6.903 59.212 1.00 11.91 126 THR G O 1
ATOM 9782 N N . MET G 1 149 ? 40.096 -9.091 59.332 1.00 13.05 127 MET G N 1
ATOM 9783 C CA . MET G 1 149 ? 40.957 -9.194 58.167 1.00 12.53 127 MET G CA 1
ATOM 9784 C C . MET G 1 149 ? 40.155 -9.520 56.907 1.00 12.85 127 MET G C 1
ATOM 9785 O O . MET G 1 149 ? 40.733 -9.896 55.868 1.00 13.36 127 MET G O 1
ATOM 9790 N N . LEU G 1 150 ? 38.834 -9.391 56.992 1.00 12.21 128 LEU G N 1
ATOM 9791 C CA . LEU G 1 150 ? 37.968 -9.920 55.951 1.00 12.67 128 LEU G CA 1
ATOM 9792 C C . LEU G 1 150 ? 38.295 -9.318 54.577 1.00 13.76 128 LEU G C 1
ATOM 9793 O O . LEU G 1 150 ? 38.575 -10.037 53.595 1.00 15.82 128 LEU G O 1
ATOM 9798 N N . ALA G 1 151 ? 38.291 -7.996 54.526 1.00 13.45 129 ALA G N 1
ATOM 9799 C CA . ALA G 1 151 ? 38.584 -7.227 53.336 1.00 12.79 129 ALA G CA 1
ATOM 9800 C C . ALA G 1 151 ? 39.928 -7.611 52.737 1.00 13.41 129 ALA G C 1
ATOM 9801 O O . ALA G 1 151 ? 40.065 -7.729 51.521 1.00 13.76 129 ALA G O 1
ATOM 9803 N N . ALA G 1 152 ? 40.936 -7.753 53.591 1.00 14.56 130 ALA G N 1
ATOM 9804 C CA . ALA G 1 152 ? 42.291 -8.180 53.182 1.00 15.03 130 ALA G CA 1
ATOM 9805 C C . ALA G 1 152 ? 42.280 -9.634 52.684 1.00 15.75 130 ALA G C 1
ATOM 9806 O O . ALA G 1 152 ? 43.003 -10.023 51.777 1.00 17.68 130 ALA G O 1
ATOM 9808 N N . TRP G 1 153 ? 41.390 -10.421 53.254 1.00 16.26 131 TRP G N 1
ATOM 9809 C CA . TRP G 1 153 ? 41.299 -11.813 52.947 1.00 16.46 131 TRP G CA 1
ATOM 9810 C C . TRP G 1 153 ? 40.701 -12.017 51.557 1.00 16.28 131 TRP G C 1
ATOM 9811 O O . TRP G 1 153 ? 41.235 -12.773 50.738 1.00 16.35 131 TRP G O 1
ATOM 9822 N N . LEU G 1 154 ? 39.614 -11.307 51.299 1.00 15.59 132 LEU G N 1
ATOM 9823 C CA . LEU G 1 154 ? 38.941 -11.320 50.011 1.00 14.92 132 LEU G CA 1
ATOM 9824 C C . LEU G 1 154 ? 39.744 -10.603 48.945 1.00 14.99 132 LEU G C 1
ATOM 9825 O O . LEU G 1 154 ? 39.723 -10.975 47.804 1.00 15.48 132 LEU G O 1
ATOM 9830 N N . ALA G 1 155 ? 40.433 -9.544 49.310 1.00 15.96 133 ALA G N 1
ATOM 9831 C CA . ALA G 1 155 ? 41.227 -8.782 48.332 1.00 16.28 133 ALA G CA 1
ATOM 9832 C C . ALA G 1 155 ? 42.350 -9.653 47.804 1.00 17.80 133 ALA G C 1
ATOM 9833 O O . ALA G 1 155 ? 42.615 -9.664 46.620 1.00 17.77 133 ALA G O 1
ATOM 9835 N N . GLN G 1 156 ? 42.978 -10.421 48.694 1.00 19.45 134 GLN G N 1
ATOM 9836 C CA . GLN G 1 156 ? 44.097 -11.299 48.327 1.00 20.30 134 GLN G CA 1
ATOM 9837 C C . GLN G 1 156 ? 43.628 -12.392 47.388 1.00 21.15 134 GLN G C 1
ATOM 9838 O O . GLN G 1 156 ? 44.366 -12.869 46.524 1.00 21.19 134 GLN G O 1
ATOM 9844 N N . ARG G 1 157 ? 42.372 -12.761 47.538 1.00 21.76 135 ARG G N 1
ATOM 9845 C CA . ARG G 1 157 ? 41.807 -13.811 46.731 1.00 22.62 135 ARG G CA 1
ATOM 9846 C C . ARG G 1 157 ? 41.217 -13.224 45.464 1.00 22.66 135 ARG G C 1
ATOM 9847 O O . ARG G 1 157 ? 40.698 -13.966 44.638 1.00 23.28 135 ARG G O 1
ATOM 9855 N N . GLY G 1 158 ? 41.331 -11.906 45.308 1.00 21.71 136 GLY G N 1
ATOM 9856 C CA . GLY G 1 158 ? 40.822 -11.214 44.139 1.00 21.55 136 GLY G CA 1
ATOM 9857 C C . GLY G 1 158 ? 39.327 -11.394 43.939 1.00 21.17 136 GLY G C 1
ATOM 9858 O O . GLY G 1 158 ? 38.848 -11.368 42.799 1.00 22.34 136 GLY G O 1
ATOM 9859 N N . VAL G 1 159 ? 38.587 -11.565 45.036 1.00 19.40 137 VAL G N 1
ATOM 9860 C CA . VAL G 1 159 ? 37.141 -11.803 44.966 1.00 18.24 137 VAL G CA 1
ATOM 9861 C C . VAL G 1 159 ? 36.445 -10.531 44.567 1.00 17.62 137 VAL G C 1
ATOM 9862 O O . VAL G 1 159 ? 36.763 -9.456 45.101 1.00 16.32 137 VAL G O 1
ATOM 9866 N N . GLN G 1 160 ? 35.485 -10.645 43.644 1.00 17.48 138 GLN G N 1
ATOM 9867 C CA . GLN G 1 160 ? 34.749 -9.474 43.154 1.00 16.71 138 GLN G CA 1
ATOM 9868 C C . GLN G 1 160 ? 33.326 -9.436 43.652 1.00 15.84 138 GLN G C 1
ATOM 9869 O O . GLN G 1 160 ? 32.811 -8.368 44.004 1.00 15.66 138 GLN G O 1
ATOM 9875 N N . THR G 1 161 ? 32.668 -10.578 43.654 1.00 15.51 139 THR G N 1
ATOM 9876 C CA . THR G 1 161 ? 31.295 -10.631 44.116 1.00 15.46 139 THR G CA 1
ATOM 9877 C C . THR G 1 161 ? 31.252 -11.483 45.385 1.00 14.65 139 THR G C 1
ATOM 9878 O O . THR G 1 161 ? 31.794 -12.569 45.418 1.00 15.70 139 THR G O 1
ATOM 9882 N N . LEU G 1 162 ? 30.623 -10.955 46.423 1.00 13.37 140 LEU G N 1
ATOM 9883 C CA . LEU G 1 162 ? 30.546 -11.615 47.732 1.00 13.14 140 LEU G CA 1
ATOM 9884 C C . LEU G 1 162 ? 29.080 -11.985 48.055 1.00 12.70 140 LEU G C 1
ATOM 9885 O O . LEU G 1 162 ? 28.259 -11.097 48.328 1.00 11.81 140 LEU G O 1
ATOM 9890 N N . LEU G 1 163 ? 28.753 -13.279 47.992 1.00 13.03 141 LEU G N 1
ATOM 9891 C CA . LEU G 1 163 ? 27.427 -13.726 48.381 1.00 13.61 141 LEU G CA 1
ATOM 9892 C C . LEU G 1 163 ? 27.341 -13.673 49.899 1.00 13.45 141 LEU G C 1
ATOM 9893 O O . LEU G 1 163 ? 28.294 -13.987 50.586 1.00 13.63 141 LEU G O 1
ATOM 9898 N N . VAL G 1 164 ? 26.191 -13.299 50.425 1.00 13.83 142 VAL G N 1
ATOM 9899 C CA . VAL G 1 164 ? 26.033 -13.157 51.880 1.00 13.09 142 VAL G CA 1
ATOM 9900 C C . VAL G 1 164 ? 24.815 -13.913 52.387 1.00 13.18 142 VAL G C 1
ATOM 9901 O O . VAL G 1 164 ? 23.719 -13.599 52.007 1.00 13.47 142 VAL G O 1
ATOM 9905 N N . ALA G 1 165 ? 25.039 -14.941 53.209 1.00 13.32 143 ALA G N 1
ATOM 9906 C CA . ALA G 1 165 ? 23.995 -15.548 54.036 1.00 12.97 143 ALA G CA 1
ATOM 9907 C C . ALA G 1 165 ? 24.318 -15.246 55.517 1.00 13.13 143 ALA G C 1
ATOM 9908 O O . ALA G 1 165 ? 25.465 -14.862 55.835 1.00 12.84 143 ALA G O 1
ATOM 9910 N N . GLY G 1 166 ? 23.354 -15.422 56.429 1.00 11.95 144 GLY G N 1
ATOM 9911 C CA . GLY G 1 166 ? 23.669 -15.264 57.868 1.00 12.15 144 GLY G CA 1
ATOM 9912 C C . GLY G 1 166 ? 22.585 -14.697 58.778 1.00 12.77 144 GLY G C 1
ATOM 9913 O O . GLY G 1 166 ? 21.381 -14.821 58.501 1.00 12.77 144 GLY G O 1
ATOM 9914 N N . ALA G 1 167 ? 23.001 -14.074 59.883 1.00 12.80 145 ALA G N 1
ATOM 9915 C CA . ALA G 1 167 ? 22.031 -13.562 60.862 1.00 13.03 145 ALA G CA 1
ATOM 9916 C C . ALA G 1 167 ? 22.628 -12.417 61.673 1.00 13.41 145 ALA G C 1
ATOM 9917 O O . ALA G 1 167 ? 23.856 -12.405 61.863 1.00 12.59 145 ALA G O 1
ATOM 9919 N N . THR G 1 168 ? 21.837 -11.424 62.110 1.00 13.82 146 THR G N 1
ATOM 9920 C CA . THR G 1 168 ? 20.467 -11.221 61.734 1.00 15.01 146 THR G CA 1
ATOM 9921 C C . THR G 1 168 ? 20.340 -10.212 60.598 1.00 14.86 146 THR G C 1
ATOM 9922 O O . THR G 1 168 ? 21.186 -9.349 60.414 1.00 15.25 146 THR G O 1
ATOM 9926 N N . THR G 1 169 ? 19.263 -10.307 59.831 1.00 15.22 147 THR G N 1
ATOM 9927 C CA . THR G 1 169 ? 19.167 -9.536 58.596 1.00 14.60 147 THR G CA 1
ATOM 9928 C C . THR G 1 169 ? 19.388 -8.060 58.909 1.00 14.58 147 THR G C 1
ATOM 9929 O O . THR G 1 169 ? 20.092 -7.319 58.182 1.00 15.03 147 THR G O 1
ATOM 9933 N N . SER G 1 170 ? 18.776 -7.631 59.992 1.00 14.19 148 SER G N 1
ATOM 9934 C CA . SER G 1 170 ? 18.778 -6.239 60.373 1.00 14.51 148 SER G CA 1
ATOM 9935 C C . SER G 1 170 ? 19.858 -5.921 61.376 1.00 14.26 148 SER G C 1
ATOM 9936 O O . SER G 1 170 ? 19.801 -4.899 62.063 1.00 14.22 148 SER G O 1
ATOM 9939 N N . GLY G 1 171 ? 20.837 -6.807 61.486 1.00 14.57 149 GLY G N 1
ATOM 9940 C CA . GLY G 1 171 ? 21.973 -6.599 62.374 1.00 14.75 149 GLY G CA 1
ATOM 9941 C C . GLY G 1 171 ? 23.288 -6.844 61.657 1.00 15.13 149 GLY G C 1
ATOM 9942 O O . GLY G 1 171 ? 23.761 -5.992 60.880 1.00 16.56 149 GLY G O 1
ATOM 9950 N N . VAL G 1 173 ? 24.316 -9.023 59.345 1.00 14.25 151 VAL G N 1
ATOM 9951 C CA . VAL G 1 173 ? 24.246 -9.180 57.875 1.00 13.28 151 VAL G CA 1
ATOM 9952 C C . VAL G 1 173 ? 24.266 -7.832 57.174 1.00 13.01 151 VAL G C 1
ATOM 9953 O O . VAL G 1 173 ? 25.169 -7.542 56.356 1.00 12.44 151 VAL G O 1
ATOM 9957 N N . ARG G 1 174 ? 23.307 -6.993 57.519 1.00 13.55 152 ARG G N 1
ATOM 9958 C CA . ARG G 1 174 ? 23.235 -5.654 56.918 1.00 14.03 152 ARG G CA 1
ATOM 9959 C C . ARG G 1 174 ? 24.519 -4.877 57.103 1.00 13.53 152 ARG G C 1
ATOM 9960 O O . ARG G 1 174 ? 24.927 -4.123 56.225 1.00 13.44 152 ARG G O 1
ATOM 9968 N N . ALA G 1 175 ? 25.090 -5.007 58.300 1.00 13.50 153 ALA G N 1
ATOM 9969 C CA . ALA G 1 175 ? 26.284 -4.251 58.696 1.00 12.69 153 ALA G CA 1
ATOM 9970 C C . ALA G 1 175 ? 27.373 -4.759 57.823 1.00 12.08 153 ALA G C 1
ATOM 9971 O O . ALA G 1 175 ? 28.042 -3.978 57.158 1.00 12.10 153 ALA G O 1
ATOM 9973 N N . SER G 1 176 ? 27.488 -6.089 57.753 1.00 11.16 154 SER G N 1
ATOM 9974 C CA . SER G 1 176 ? 28.440 -6.727 56.845 1.00 11.67 154 SER G CA 1
ATOM 9975 C C . SER G 1 176 ? 28.242 -6.426 55.351 1.00 11.68 154 SER G C 1
ATOM 9976 O O . SER G 1 176 ? 29.221 -6.375 54.596 1.00 12.37 154 SER G O 1
ATOM 9979 N N . VAL G 1 177 ? 27.008 -6.239 54.903 1.00 11.80 155 VAL G N 1
ATOM 9980 C CA . VAL G 1 177 ? 26.755 -5.939 53.471 1.00 11.55 155 VAL G CA 1
ATOM 9981 C C . VAL G 1 177 ? 27.206 -4.531 53.092 1.00 11.97 155 VAL G C 1
ATOM 9982 O O . VAL G 1 177 ? 27.870 -4.303 52.068 1.00 12.95 155 VAL G O 1
ATOM 9986 N N . VAL G 1 178 ? 26.809 -3.570 53.907 1.00 12.31 156 VAL G N 1
ATOM 9987 C CA . VAL G 1 178 ? 27.231 -2.196 53.723 1.00 12.76 156 VAL G CA 1
ATOM 9988 C C . VAL G 1 178 ? 28.763 -2.095 53.644 1.00 11.46 156 VAL G C 1
ATOM 9989 O O . VAL G 1 178 ? 29.285 -1.501 52.731 1.00 12.07 156 VAL G O 1
ATOM 9993 N N . ASP G 1 179 ? 29.446 -2.656 54.628 1.00 11.01 157 ASP G N 1
ATOM 9994 C CA . ASP G 1 179 ? 30.905 -2.793 54.612 1.00 10.45 157 ASP G CA 1
ATOM 9995 C C . ASP G 1 179 ? 31.459 -3.558 53.438 1.00 10.59 157 ASP G C 1
ATOM 9996 O O . ASP G 1 179 ? 32.440 -3.125 52.856 1.00 10.89 157 ASP G O 1
ATOM 10001 N N . ALA G 1 180 ? 30.849 -4.666 53.040 1.00 10.64 158 ALA G N 1
ATOM 10002 C CA . ALA G 1 180 ? 31.349 -5.353 51.832 1.00 11.00 158 ALA G CA 1
ATOM 10003 C C . ALA G 1 180 ? 31.267 -4.421 50.624 1.00 11.34 158 ALA G C 1
ATOM 10004 O O . ALA G 1 180 ? 32.248 -4.250 49.900 1.00 11.81 158 ALA G O 1
ATOM 10006 N N . MET G 1 181 ? 30.119 -3.784 50.409 1.00 11.81 159 MET G N 1
ATOM 10007 C CA . MET G 1 181 ? 30.013 -2.787 49.301 1.00 11.60 159 MET G CA 1
ATOM 10008 C C . MET G 1 181 ? 31.061 -1.680 49.431 1.00 11.88 159 MET G C 1
ATOM 10009 O O . MET G 1 181 ? 31.736 -1.324 48.451 1.00 11.88 159 MET G O 1
ATOM 10014 N N . SER G 1 182 ? 31.198 -1.154 50.657 1.00 10.88 160 SER G N 1
ATOM 10015 C CA . SER G 1 182 ? 32.137 -0.085 50.929 1.00 11.10 160 SER G CA 1
ATOM 10016 C C . SER G 1 182 ? 33.604 -0.493 50.642 1.00 11.31 160 SER G C 1
ATOM 10017 O O . SER G 1 182 ? 34.404 0.320 50.181 1.00 11.05 160 SER G O 1
ATOM 10020 N N . ALA G 1 183 ? 33.927 -1.752 50.929 1.00 11.32 161 ALA G N 1
ATOM 10021 C CA . ALA G 1 183 ? 35.248 -2.307 50.745 1.00 11.55 161 ALA G CA 1
ATOM 10022 C C . ALA G 1 183 ? 35.568 -2.642 49.289 1.00 12.51 161 ALA G C 1
ATOM 10023 O O . ALA G 1 183 ? 36.688 -3.044 48.994 1.00 13.12 161 ALA G O 1
ATOM 10025 N N . GLY G 1 184 ? 34.604 -2.491 48.387 1.00 13.11 162 GLY G N 1
ATOM 10026 C CA . GLY G 1 184 ? 34.864 -2.665 46.946 1.00 13.63 162 GLY G CA 1
ATOM 10027 C C . GLY G 1 184 ? 34.373 -3.967 46.304 1.00 13.41 162 GLY G C 1
ATOM 10028 O O . GLY G 1 184 ? 34.664 -4.226 45.146 1.00 13.88 162 GLY G O 1
ATOM 10029 N N . PHE G 1 185 ? 33.622 -4.774 47.036 1.00 13.00 163 PHE G N 1
ATOM 10030 C CA . PHE G 1 185 ? 33.023 -5.973 46.469 1.00 13.86 163 PHE G CA 1
ATOM 10031 C C . PHE G 1 185 ? 31.555 -5.778 46.248 1.00 14.16 163 PHE G C 1
ATOM 10032 O O . PHE G 1 185 ? 30.922 -5.070 46.973 1.00 14.58 163 PHE G O 1
ATOM 10040 N N . ARG G 1 186 ? 31.029 -6.501 45.275 1.00 15.47 164 ARG G N 1
ATOM 10041 C CA . ARG G 1 186 ? 29.610 -6.525 44.928 1.00 15.09 164 ARG G CA 1
ATOM 10042 C C . ARG G 1 186 ? 28.862 -7.498 45.826 1.00 15.18 164 ARG G C 1
ATOM 10043 O O . ARG G 1 186 ? 29.053 -8.718 45.687 1.00 15.82 164 ARG G O 1
ATOM 10051 N N . PRO G 1 187 ? 28.051 -6.985 46.776 1.00 14.79 165 PRO G N 1
ATOM 10052 C CA . PRO G 1 187 ? 27.262 -7.896 47.600 1.00 14.36 165 PRO G CA 1
ATOM 10053 C C . PRO G 1 187 ? 26.068 -8.493 46.847 1.00 14.34 165 PRO G C 1
ATOM 10054 O O . PRO G 1 187 ? 25.258 -7.775 46.286 1.00 15.02 165 PRO G O 1
ATOM 10058 N N . LEU G 1 188 ? 25.956 -9.800 46.873 1.00 14.22 166 LEU G N 1
ATOM 10059 C CA . LEU G 1 188 ? 24.756 -10.495 46.427 1.00 15.02 166 LEU G CA 1
ATOM 10060 C C . LEU G 1 188 ? 24.123 -11.087 47.681 1.00 15.20 166 LEU G C 1
ATOM 10061 O O . LEU G 1 188 ? 24.598 -12.108 48.192 1.00 14.44 166 LEU G O 1
ATOM 10066 N N . VAL G 1 189 ? 23.087 -10.422 48.188 1.00 15.22 167 VAL G N 1
ATOM 10067 C CA . VAL G 1 189 ? 22.364 -10.877 49.365 1.00 15.67 167 VAL G CA 1
ATOM 10068 C C . VAL G 1 189 ? 21.382 -12.010 49.002 1.00 16.57 167 VAL G C 1
ATOM 10069 O O . VAL G 1 189 ? 20.483 -11.812 48.181 1.00 17.91 167 VAL G O 1
ATOM 10073 N N . LEU G 1 190 ? 21.569 -13.190 49.605 1.00 17.01 168 LEU G N 1
ATOM 10074 C CA . LEU G 1 190 ? 20.657 -14.331 49.454 1.00 17.61 168 LEU G CA 1
ATOM 10075 C C . LEU G 1 190 ? 19.434 -14.197 50.412 1.00 18.24 168 LEU G C 1
ATOM 10076 O O . LEU G 1 190 ? 19.514 -14.563 51.575 1.00 18.06 168 LEU G O 1
ATOM 10081 N N . SER G 1 191 ? 18.325 -13.666 49.909 1.00 19.19 169 SER G N 1
ATOM 10082 C CA . SER G 1 191 ? 17.109 -13.397 50.686 1.00 20.09 169 SER G CA 1
ATOM 10083 C C . SER G 1 191 ? 16.490 -14.561 51.472 1.00 20.77 169 SER G C 1
ATOM 10084 O O . SER G 1 191 ? 15.747 -14.340 52.451 1.00 20.76 169 SER G O 1
ATOM 10087 N N . ASP G 1 192 ? 16.742 -15.780 51.018 1.00 20.67 170 ASP G N 1
ATOM 10088 C CA . ASP G 1 192 ? 16.317 -16.975 51.749 1.00 21.05 170 ASP G CA 1
ATOM 10089 C C . ASP G 1 192 ? 17.487 -17.644 52.533 1.00 20.93 170 ASP G C 1
ATOM 10090 O O . ASP G 1 192 ? 17.337 -18.764 53.002 1.00 21.58 170 ASP G O 1
ATOM 10095 N N . CYS G 1 193 ? 18.643 -16.984 52.634 1.00 19.87 171 CYS G N 1
ATOM 10096 C CA . CYS G 1 193 ? 19.726 -17.438 53.506 1.00 20.02 171 CYS G CA 1
ATOM 10097 C C . CYS G 1 193 ? 20.130 -16.378 54.538 1.00 18.95 171 CYS G C 1
ATOM 10098 O O . CYS G 1 193 ? 21.186 -16.475 55.169 1.00 18.35 171 CYS G O 1
ATOM 10101 N N . VAL G 1 194 ? 19.264 -15.392 54.725 1.00 17.74 172 VAL G N 1
ATOM 10102 C CA . VAL G 1 194 ? 19.464 -14.406 55.742 1.00 16.89 172 VAL G CA 1
ATOM 10103 C C . VAL G 1 194 ? 18.224 -14.420 56.655 1.00 17.15 172 VAL G C 1
ATOM 10104 O O . VAL G 1 194 ? 17.093 -14.667 56.208 1.00 16.32 172 VAL G O 1
ATOM 10108 N N . GLY G 1 195 ? 18.448 -14.214 57.953 1.00 16.76 173 GLY G N 1
ATOM 10109 C CA . GLY G 1 195 ? 17.385 -14.416 58.911 1.00 17.08 173 GLY G CA 1
ATOM 10110 C C . GLY G 1 195 ? 17.416 -13.459 60.065 1.00 17.47 173 GLY G C 1
ATOM 10111 O O . GLY G 1 195 ? 18.463 -13.011 60.475 1.00 17.29 173 GLY G O 1
ATOM 10112 N N . ASP G 1 196 ? 16.240 -13.172 60.598 1.00 18.26 174 ASP G N 1
ATOM 10113 C CA . ASP G 1 196 ? 16.084 -12.286 61.708 1.00 18.79 174 ASP G CA 1
ATOM 10114 C C . ASP G 1 196 ? 15.043 -12.892 62.623 1.00 20.06 174 ASP G C 1
ATOM 10115 O O . ASP G 1 196 ? 14.308 -13.772 62.234 1.00 19.49 174 ASP G O 1
ATOM 10120 N N . ARG G 1 197 ? 14.946 -12.337 63.819 1.00 21.39 175 ARG G N 1
ATOM 10121 C CA . ARG G 1 197 ? 14.011 -12.791 64.821 1.00 22.37 175 ARG G CA 1
ATOM 10122 C C . ARG G 1 197 ? 12.693 -12.068 64.727 1.00 23.96 175 ARG G C 1
ATOM 10123 O O . ARG G 1 197 ? 11.733 -12.457 65.383 1.00 24.66 175 ARG G O 1
ATOM 10131 N N . ALA G 1 198 ? 12.663 -10.989 63.951 1.00 24.59 176 ALA G N 1
ATOM 10132 C CA . ALA G 1 198 ? 11.447 -10.236 63.703 1.00 25.41 176 ALA G CA 1
ATOM 10133 C C . ALA G 1 198 ? 11.425 -10.052 62.213 1.00 25.94 176 ALA G C 1
ATOM 10134 O O . ALA G 1 198 ? 12.455 -9.689 61.602 1.00 26.21 176 ALA G O 1
ATOM 10136 N N . LEU G 1 199 ? 10.279 -10.335 61.626 1.00 26.16 177 LEU G N 1
ATOM 10137 C CA . LEU G 1 199 ? 10.126 -10.343 60.175 1.00 26.68 177 LEU G CA 1
ATOM 10138 C C . LEU G 1 199 ? 10.048 -8.934 59.555 1.00 26.16 177 LEU G C 1
ATOM 10139 O O . LEU G 1 199 ? 10.529 -8.710 58.447 1.00 25.78 177 LEU G O 1
ATOM 10144 N N . GLY G 1 200 ? 9.413 -8.001 60.255 1.00 26.19 178 GLY G N 1
ATOM 10145 C CA . GLY G 1 200 ? 9.357 -6.601 59.814 1.00 26.15 178 GLY G CA 1
ATOM 10146 C C . GLY G 1 200 ? 10.728 -5.990 59.554 1.00 25.19 178 GLY G C 1
ATOM 10147 O O . GLY G 1 200 ? 10.998 -5.529 58.452 1.00 25.98 178 GLY G O 1
ATOM 10148 N N . PRO G 1 201 ? 11.603 -5.972 60.570 1.00 24.16 179 PRO G N 1
ATOM 10149 C CA . PRO G 1 201 ? 12.991 -5.571 60.353 1.00 23.24 179 PRO G CA 1
ATOM 10150 C C . PRO G 1 201 ? 13.703 -6.381 59.251 1.00 22.60 179 PRO G C 1
ATOM 10151 O O . PRO G 1 201 ? 14.314 -5.786 58.367 1.00 23.37 179 PRO G O 1
ATOM 10155 N N . HIS G 1 202 ? 13.602 -7.700 59.263 1.00 21.45 180 HIS G N 1
ATOM 10156 C CA . HIS G 1 202 ? 14.149 -8.491 58.159 1.00 21.27 180 HIS G CA 1
ATOM 10157 C C . HIS G 1 202 ? 13.788 -7.814 56.817 1.00 22.11 180 HIS G C 1
ATOM 10158 O O . HIS G 1 202 ? 14.661 -7.446 56.008 1.00 21.90 180 HIS G O 1
ATOM 10165 N N . GLU G 1 203 ? 12.504 -7.614 56.619 1.00 23.04 181 GLU G N 1
ATOM 10166 C CA . GLU G 1 203 ? 11.987 -7.172 55.337 1.00 24.54 181 GLU G CA 1
ATOM 10167 C C . GLU G 1 203 ? 12.280 -5.706 55.069 1.00 23.63 181 GLU G C 1
ATOM 10168 O O . GLU G 1 203 ? 12.562 -5.318 53.935 1.00 24.44 181 GLU G O 1
ATOM 10174 N N . ALA G 1 204 ? 12.241 -4.880 56.108 1.00 22.36 182 ALA G N 1
ATOM 10175 C CA . ALA G 1 204 ? 12.648 -3.501 55.953 1.00 21.29 182 ALA G CA 1
ATOM 10176 C C . ALA G 1 204 ? 14.143 -3.371 55.527 1.00 20.28 182 ALA G C 1
ATOM 10177 O O . ALA G 1 204 ? 14.488 -2.474 54.754 1.00 20.59 182 ALA G O 1
ATOM 10179 N N . ASN G 1 205 ? 15.005 -4.269 56.005 1.00 18.36 183 ASN G N 1
ATOM 10180 C CA . ASN G 1 205 ? 16.421 -4.210 55.691 1.00 17.63 183 ASN G CA 1
ATOM 10181 C C . ASN G 1 205 ? 16.766 -4.793 54.344 1.00 17.47 183 ASN G C 1
ATOM 10182 O O . ASN G 1 205 ? 17.717 -4.352 53.703 1.00 17.21 183 ASN G O 1
ATOM 10187 N N . LEU G 1 206 ? 16.009 -5.777 53.897 1.00 17.01 184 LEU G N 1
ATOM 10188 C CA . LEU G 1 206 ? 16.217 -6.278 52.562 1.00 17.44 184 LEU G CA 1
ATOM 10189 C C . LEU G 1 206 ? 15.844 -5.198 51.568 1.00 17.73 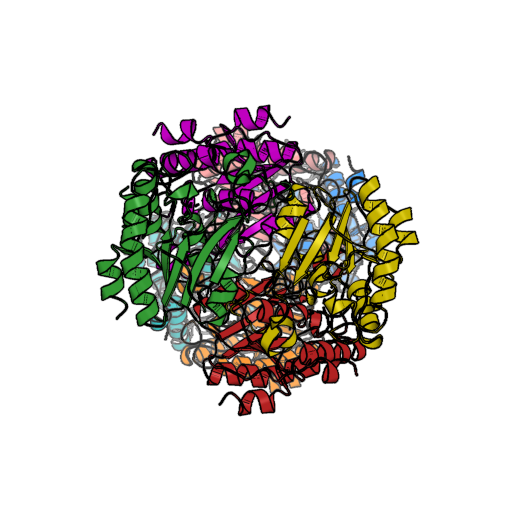184 LEU G C 1
ATOM 10190 O O . LEU G 1 206 ? 16.402 -5.144 50.503 1.00 17.98 184 LEU G O 1
ATOM 10195 N N . PHE G 1 207 ? 14.872 -4.350 51.904 1.00 18.48 185 PHE G N 1
ATOM 10196 C CA . PHE G 1 207 ? 14.505 -3.217 51.046 1.00 18.05 185 PHE G CA 1
ATOM 10197 C C . PHE G 1 207 ? 15.653 -2.227 50.893 1.00 17.00 185 PHE G C 1
ATOM 10198 O O . PHE G 1 207 ? 15.993 -1.830 49.788 1.00 16.96 185 PHE G O 1
ATOM 10206 N N . ASP G 1 208 ? 16.245 -1.827 52.009 1.00 16.66 186 ASP G N 1
ATOM 10207 C CA . ASP G 1 208 ? 17.343 -0.873 51.991 1.00 16.04 186 ASP G CA 1
ATOM 10208 C C . ASP G 1 208 ? 18.494 -1.435 51.161 1.00 16.35 186 ASP G C 1
ATOM 10209 O O . ASP G 1 208 ? 19.052 -0.757 50.304 1.00 17.40 186 ASP G O 1
ATOM 10214 N N . MET G 1 209 ? 18.839 -2.688 51.415 1.00 17.06 187 MET G N 1
ATOM 10215 C CA . MET G 1 209 ? 19.976 -3.324 50.760 1.00 17.52 187 MET G CA 1
ATOM 10216 C C . MET G 1 209 ? 19.738 -3.408 49.258 1.00 18.51 187 MET G C 1
ATOM 10217 O O . MET G 1 209 ? 20.636 -3.174 48.451 1.00 17.87 187 MET G O 1
ATOM 10222 N N . ARG G 1 210 ? 18.509 -3.741 48.897 1.00 20.50 188 ARG G N 1
ATOM 10223 C CA . ARG G 1 210 ? 18.081 -3.833 47.480 1.00 22.11 188 ARG G CA 1
ATOM 10224 C C . ARG G 1 210 ? 18.141 -2.434 46.819 1.00 21.10 188 ARG G C 1
ATOM 10225 O O . ARG G 1 210 ? 18.477 -2.255 45.677 1.00 20.52 188 ARG G O 1
ATOM 10233 N N . GLN G 1 211 ? 17.877 -1.415 47.576 1.00 21.03 189 GLN G N 1
ATOM 10234 C CA . GLN G 1 211 ? 17.755 -0.132 46.947 1.00 21.32 189 GLN G CA 1
ATOM 10235 C C . GLN G 1 211 ? 19.107 0.578 46.865 1.00 20.09 189 GLN G C 1
ATOM 10236 O O . GLN G 1 211 ? 19.313 1.426 45.989 1.00 19.97 189 GLN G O 1
ATOM 10242 N N . LYS G 1 212 ? 20.050 0.188 47.721 1.00 18.42 190 LYS G N 1
ATOM 10243 C CA . LYS G 1 212 ? 21.261 0.983 47.893 1.00 17.64 190 LYS G CA 1
ATOM 10244 C C . LYS G 1 212 ? 22.549 0.213 47.884 1.00 17.04 190 LYS G C 1
ATOM 10245 O O . LYS G 1 212 ? 23.551 0.770 47.487 1.00 17.86 190 LYS G O 1
ATOM 10251 N N . TYR G 1 213 ? 22.557 -1.043 48.341 1.00 16.54 191 TYR G N 1
ATOM 10252 C CA . TYR G 1 213 ? 23.820 -1.723 48.627 1.00 15.33 191 TYR G CA 1
ATOM 10253 C C . TYR G 1 213 ? 24.119 -3.038 47.925 1.00 15.64 191 TYR G C 1
ATOM 10254 O O . TYR G 1 213 ? 25.283 -3.449 47.925 1.00 16.49 191 TYR G O 1
ATOM 10263 N N . ALA G 1 214 ? 23.136 -3.718 47.342 1.00 15.72 192 ALA G N 1
ATOM 10264 C CA . ALA G 1 214 ? 23.344 -5.108 46.914 1.00 15.52 192 ALA G CA 1
ATOM 10265 C C . ALA G 1 214 ? 22.518 -5.555 45.736 1.00 16.40 192 ALA G C 1
ATOM 10266 O O . ALA G 1 214 ? 21.475 -4.978 45.441 1.00 17.27 192 ALA G O 1
ATOM 10268 N N . ALA G 1 215 ? 22.980 -6.601 45.063 1.00 16.25 193 ALA G N 1
ATOM 10269 C CA . ALA G 1 215 ? 22.074 -7.448 44.337 1.00 16.56 193 ALA G CA 1
ATOM 10270 C C . ALA G 1 215 ? 21.432 -8.335 45.395 1.00 17.77 193 ALA G C 1
ATOM 10271 O O . ALA G 1 215 ? 22.069 -8.740 46.370 1.00 17.27 193 ALA G O 1
ATOM 10273 N N . VAL G 1 216 ? 20.157 -8.664 45.188 1.00 19.56 194 VAL G N 1
ATOM 10274 C CA . VAL G 1 216 ? 19.354 -9.365 46.179 1.00 19.20 194 VAL G CA 1
ATOM 10275 C C . VAL G 1 216 ? 18.471 -10.391 45.442 1.00 20.52 194 VAL G C 1
ATOM 10276 O O . VAL G 1 216 ? 17.599 -10.057 44.625 1.00 20.73 194 VAL G O 1
ATOM 10280 N N . MET G 1 217 ? 18.691 -11.652 45.750 1.00 21.50 195 MET G N 1
ATOM 10281 C CA . MET G 1 217 ? 17.969 -12.707 45.083 1.00 22.12 195 MET G CA 1
ATOM 10282 C C . MET G 1 217 ? 17.987 -13.995 45.894 1.00 21.80 195 MET G C 1
ATOM 10283 O O . MET G 1 217 ? 18.778 -14.159 46.829 1.00 20.85 195 MET G O 1
ATOM 10288 N N . THR G 1 218 ? 17.095 -14.902 45.528 1.00 21.66 196 THR G N 1
ATOM 10289 C CA . THR G 1 218 ? 17.033 -16.173 46.187 1.00 22.09 196 THR G CA 1
ATOM 10290 C C . THR G 1 218 ? 18.241 -17.013 45.757 1.00 22.23 196 THR G C 1
ATOM 10291 O O . THR G 1 218 ? 18.858 -16.766 44.725 1.00 21.70 196 THR G O 1
ATOM 10295 N N . HIS G 1 219 ? 18.575 -17.996 46.576 1.00 22.72 197 HIS G N 1
ATOM 10296 C CA . HIS G 1 219 ? 19.690 -18.892 46.316 1.00 23.97 197 HIS G CA 1
ATOM 10297 C C . HIS G 1 219 ? 19.604 -19.662 44.975 1.00 25.22 197 HIS G C 1
ATOM 10298 O O . HIS G 1 219 ? 20.626 -19.899 44.361 1.00 25.20 197 HIS G O 1
ATOM 10305 N N . ASP G 1 220 ? 18.412 -20.035 44.516 1.00 26.85 198 ASP G N 1
ATOM 10306 C CA . ASP G 1 220 ? 18.328 -20.742 43.243 1.00 29.15 198 ASP G CA 1
ATOM 10307 C C . ASP G 1 220 ? 18.836 -19.834 42.138 1.00 28.92 198 ASP G C 1
ATOM 10308 O O . ASP G 1 220 ? 19.694 -20.247 41.379 1.00 29.54 198 ASP G O 1
ATOM 10313 N N . GLU G 1 221 ? 18.359 -18.589 42.098 1.00 28.84 199 GLU G N 1
ATOM 10314 C CA . GLU G 1 221 ? 18.891 -17.562 41.187 1.00 28.43 199 GLU G CA 1
ATOM 10315 C C . GLU G 1 221 ? 20.392 -17.321 41.349 1.00 26.99 199 GLU G C 1
ATOM 10316 O O . GLU G 1 221 ? 21.137 -17.290 40.385 1.00 25.96 199 GLU G O 1
ATOM 10322 N N . ALA G 1 222 ? 20.819 -17.088 42.575 1.00 25.77 200 ALA G N 1
ATOM 10323 C CA . ALA G 1 222 ? 22.215 -16.807 42.814 1.00 25.73 200 ALA G CA 1
ATOM 10324 C C . ALA G 1 222 ? 23.078 -17.900 42.168 1.00 26.47 200 ALA G C 1
ATOM 10325 O O . ALA G 1 222 ? 23.970 -17.620 41.360 1.00 27.60 200 ALA G O 1
ATOM 10327 N N . LEU G 1 223 ? 22.783 -19.148 42.507 1.00 26.35 201 LEU G N 1
ATOM 10328 C CA . LEU G 1 223 ? 23.559 -20.265 42.013 1.00 26.27 201 LEU G CA 1
ATOM 10329 C C . LEU G 1 223 ? 23.489 -20.432 40.487 1.00 26.66 201 LEU G C 1
ATOM 10330 O O . LEU G 1 223 ? 24.501 -20.772 39.859 1.00 26.93 201 LEU G O 1
ATOM 10335 N N . ALA G 1 224 ? 22.323 -20.187 39.897 1.00 26.85 202 ALA G N 1
ATOM 10336 C CA . ALA G 1 224 ? 22.153 -20.368 38.457 1.00 27.93 202 ALA G CA 1
ATOM 10337 C C . ALA G 1 224 ? 22.932 -19.317 37.669 1.00 28.79 202 ALA G C 1
ATOM 10338 O O . ALA G 1 224 ? 23.428 -19.615 36.578 1.00 29.90 202 ALA G O 1
ATOM 10340 N N . LYS G 1 225 ? 23.053 -18.111 38.234 1.00 28.81 203 LYS G N 1
ATOM 10341 C CA . LYS G 1 225 ? 23.663 -16.967 37.564 1.00 29.41 203 LYS G CA 1
ATOM 10342 C C . LYS G 1 225 ? 25.172 -16.840 37.748 1.00 30.02 203 LYS G C 1
ATOM 10343 O O . LYS G 1 225 ? 25.782 -16.010 37.072 1.00 29.77 203 LYS G O 1
ATOM 10349 N N . THR G 1 226 ? 25.760 -17.675 38.619 1.00 30.12 204 THR G N 1
ATOM 10350 C CA . THR G 1 226 ? 27.140 -17.523 39.084 1.00 29.54 204 THR G CA 1
ATOM 10351 C C . THR G 1 226 ? 28.038 -18.744 38.820 1.00 30.72 204 THR G C 1
ATOM 10352 O O . THR G 1 226 ? 27.613 -19.896 38.958 1.00 32.00 204 THR G O 1
ATOM 10356 N N . SER H 1 29 ? 48.610 38.210 -6.075 1.00 49.76 7 SER H N 1
ATOM 10357 C CA . SER H 1 29 ? 48.022 39.487 -5.555 1.00 50.15 7 SER H CA 1
ATOM 10358 C C . SER H 1 29 ? 48.602 39.893 -4.203 1.00 49.49 7 SER H C 1
ATOM 10359 O O . SER H 1 29 ? 48.859 41.070 -3.958 1.00 49.10 7 SER H O 1
ATOM 10362 N N . TYR H 1 30 ? 48.769 38.909 -3.321 1.00 49.41 8 TYR H N 1
ATOM 10363 C CA . TYR H 1 30 ? 49.437 39.106 -2.025 1.00 48.67 8 TYR H CA 1
ATOM 10364 C C . TYR H 1 30 ? 50.875 39.584 -2.210 1.00 49.54 8 TYR H C 1
ATOM 10365 O O . TYR H 1 30 ? 51.337 40.478 -1.506 1.00 48.83 8 TYR H O 1
ATOM 10374 N N . GLU H 1 31 ? 51.570 38.970 -3.163 1.00 51.23 9 GLU H N 1
ATOM 10375 C CA . GLU H 1 31 ? 52.932 39.373 -3.550 1.00 52.72 9 GLU H CA 1
ATOM 10376 C C . GLU H 1 31 ? 52.995 40.842 -4.051 1.00 53.00 9 GLU H C 1
ATOM 10377 O O . GLU H 1 31 ? 53.786 41.649 -3.547 1.00 52.51 9 GLU H O 1
ATOM 10383 N N . ARG H 1 32 ? 52.145 41.178 -5.022 1.00 53.24 10 ARG H N 1
ATOM 10384 C CA . ARG H 1 32 ? 52.167 42.504 -5.678 1.00 53.88 10 ARG H CA 1
ATOM 10385 C C . ARG H 1 32 ? 51.661 43.639 -4.766 1.00 51.73 10 ARG H C 1
ATOM 10386 O O . ARG H 1 32 ? 51.922 44.797 -5.037 1.00 52.29 10 ARG H O 1
ATOM 10394 N N . GLN H 1 33 ? 50.934 43.305 -3.706 1.00 48.73 11 GLN H N 1
ATOM 10395 C CA . GLN H 1 33 ? 50.346 44.313 -2.818 1.00 46.92 11 GLN H CA 1
ATOM 10396 C C . GLN H 1 33 ? 51.061 44.418 -1.450 1.00 44.36 11 GLN H C 1
ATOM 10397 O O . GLN H 1 33 ? 50.555 45.066 -0.526 1.00 43.62 11 GLN H O 1
ATOM 10403 N N . GLY H 1 34 ? 52.214 43.756 -1.322 1.00 42.20 12 GLY H N 1
ATOM 10404 C CA . GLY H 1 34 ? 53.089 43.901 -0.155 1.00 40.54 12 GLY H CA 1
ATOM 10405 C C . GLY H 1 34 ? 52.853 43.013 1.077 1.00 38.07 12 GLY H C 1
ATOM 10406 O O . GLY H 1 34 ? 53.521 43.187 2.096 1.00 36.85 12 GLY H O 1
ATOM 10407 N N . PHE H 1 35 ? 51.926 42.061 0.962 1.00 36.17 13 PHE H N 1
ATOM 10408 C CA . PHE H 1 35 ? 51.633 41.088 2.012 1.00 34.05 13 PHE H CA 1
ATOM 10409 C C . PHE H 1 35 ? 52.808 40.141 2.300 1.00 32.62 13 PHE H C 1
ATOM 10410 O O . PHE H 1 35 ? 53.744 40.025 1.529 1.00 32.72 13 PHE H O 1
ATOM 10418 N N . GLY H 1 36 ? 52.761 39.494 3.459 1.00 30.81 14 GLY H N 1
ATOM 10419 C CA . GLY H 1 36 ? 53.748 38.463 3.816 1.00 29.45 14 GLY H CA 1
ATOM 10420 C C . GLY H 1 36 ? 55.154 38.950 4.164 1.00 28.53 14 GLY H C 1
ATOM 10421 O O . GLY H 1 36 ? 56.101 38.132 4.201 1.00 27.66 14 GLY H O 1
ATOM 10422 N N . ALA H 1 37 ? 55.297 40.252 4.445 1.00 26.73 15 ALA H N 1
ATOM 10423 C CA . ALA H 1 37 ? 56.580 40.770 4.857 1.00 25.87 15 ALA H CA 1
ATOM 10424 C C . ALA H 1 37 ? 56.996 40.029 6.117 1.00 24.47 15 ALA H C 1
ATOM 10425 O O . ALA H 1 37 ? 56.157 39.567 6.897 1.00 23.11 15 ALA H O 1
ATOM 10427 N N . ALA H 1 38 ? 58.304 39.845 6.268 1.00 24.50 16 ALA H N 1
ATOM 10428 C CA . ALA H 1 38 ? 58.863 39.141 7.411 1.00 23.42 16 ALA H CA 1
ATOM 10429 C C . ALA H 1 38 ? 58.534 39.969 8.649 1.00 21.98 16 ALA H C 1
ATOM 10430 O O . ALA H 1 38 ? 58.401 41.201 8.559 1.00 21.58 16 ALA H O 1
ATOM 10432 N N . LEU H 1 39 ? 58.356 39.270 9.763 1.00 20.10 17 LEU H N 1
ATOM 10433 C CA . LEU H 1 39 ? 58.145 39.873 11.059 1.00 19.15 17 LEU H CA 1
ATOM 10434 C C . LEU H 1 39 ? 59.365 39.500 11.923 1.00 18.98 17 LEU H C 1
ATOM 10435 O O . LEU H 1 39 ? 59.532 38.358 12.366 1.00 17.58 17 LEU H O 1
ATOM 10440 N N . PRO H 1 40 ? 60.271 40.463 12.111 1.00 19.85 18 PRO H N 1
ATOM 10441 C CA . PRO H 1 40 ? 61.467 40.140 12.887 1.00 19.73 18 PRO H CA 1
ATOM 10442 C C . PRO H 1 40 ? 61.153 39.727 14.321 1.00 18.72 18 PRO H C 1
ATOM 10443 O O . PRO H 1 40 ? 60.222 40.256 14.921 1.00 18.76 18 PRO H O 1
ATOM 10447 N N . LEU H 1 41 ? 61.907 38.769 14.854 1.00 18.58 19 LEU H N 1
ATOM 10448 C CA . LEU H 1 41 ? 61.717 38.291 16.230 1.00 17.65 19 LEU H CA 1
ATOM 10449 C C . LEU H 1 41 ? 62.508 39.150 17.225 1.00 18.21 19 LEU H C 1
ATOM 10450 O O . LEU H 1 41 ? 63.734 39.367 17.062 1.00 18.91 19 LEU H O 1
ATOM 10455 N N . LYS H 1 42 ? 61.813 39.557 18.286 1.00 17.22 20 LYS H N 1
ATOM 10456 C CA . LYS H 1 42 ? 62.347 40.423 19.317 1.00 17.03 20 LYS H CA 1
ATOM 10457 C C . LYS H 1 42 ? 61.992 39.887 20.743 1.00 15.34 20 LYS H C 1
ATOM 10458 O O . LYS H 1 42 ? 60.813 39.713 21.083 1.00 13.67 20 LYS H O 1
ATOM 10464 N N . ALA H 1 43 ? 63.037 39.617 21.535 1.00 14.95 21 ALA H N 1
ATOM 10465 C CA . ALA H 1 43 ? 62.944 39.351 22.991 1.00 14.61 21 ALA H CA 1
ATOM 10466 C C . ALA H 1 43 ? 62.382 40.551 23.723 1.00 13.34 21 ALA H C 1
ATOM 10467 O O . ALA H 1 43 ? 62.484 41.674 23.232 1.00 13.81 21 ALA H O 1
ATOM 10469 N N . PRO H 1 44 ? 61.806 40.337 24.907 1.00 13.33 22 PRO H N 1
ATOM 10470 C CA . PRO H 1 44 ? 61.591 39.079 25.612 1.00 12.67 22 PRO H CA 1
ATOM 10471 C C . PRO H 1 44 ? 60.574 38.231 24.925 1.00 12.50 22 PRO H C 1
ATOM 10472 O O . PRO H 1 44 ? 59.712 38.742 24.230 1.00 12.57 22 PRO H O 1
ATOM 10476 N N . TYR H 1 45 ? 60.681 36.926 25.136 1.00 11.77 23 TYR H N 1
ATOM 10477 C CA . TYR H 1 45 ? 59.777 36.009 24.542 1.00 11.52 23 TYR H CA 1
ATOM 10478 C C . TYR H 1 45 ? 58.778 35.449 25.576 1.00 11.03 23 TYR H C 1
ATOM 10479 O O . TYR H 1 45 ? 59.090 35.342 26.732 1.00 10.79 23 TYR H O 1
ATOM 10488 N N . GLY H 1 46 ? 57.575 35.127 25.103 1.00 10.55 24 GLY H N 1
ATOM 10489 C CA . GLY H 1 46 ? 56.597 34.410 25.873 1.00 10.56 24 GLY H CA 1
ATOM 10490 C C . GLY H 1 46 ? 56.047 33.257 25.034 1.00 10.17 24 GLY H C 1
ATOM 10491 O O . GLY H 1 46 ? 56.233 33.198 23.824 1.00 9.70 24 GLY H O 1
ATOM 10492 N N . LEU H 1 47 ? 55.386 32.320 25.690 1.00 9.53 25 LEU H N 1
ATOM 10493 C CA . LEU H 1 47 ? 54.748 31.230 24.980 1.00 9.27 25 LEU H CA 1
ATOM 10494 C C . LEU H 1 47 ? 53.330 31.166 25.496 1.00 9.05 25 LEU H C 1
ATOM 10495 O O . LEU H 1 47 ? 53.124 31.248 26.716 1.00 9.08 25 LEU H O 1
ATOM 10500 N N . LEU H 1 48 ? 52.376 31.042 24.558 1.00 8.90 26 LEU H N 1
ATOM 10501 C CA . LEU H 1 48 ? 50.923 30.820 24.803 1.00 8.75 26 LEU H CA 1
ATOM 10502 C C . LEU H 1 48 ? 50.523 29.481 24.179 1.00 8.89 26 LEU H C 1
ATOM 10503 O O . LEU H 1 48 ? 50.694 29.301 22.983 1.00 8.92 26 LEU H O 1
ATOM 10508 N N . ILE H 1 49 ? 50.003 28.546 24.975 1.00 8.84 27 ILE H N 1
ATOM 10509 C CA . ILE H 1 49 ? 49.510 27.296 24.447 1.00 8.91 27 ILE H CA 1
ATOM 10510 C C . ILE H 1 49 ? 47.967 27.446 24.500 1.00 9.49 27 ILE H C 1
ATOM 10511 O O . ILE H 1 49 ? 47.416 27.672 25.594 1.00 10.35 27 ILE H O 1
ATOM 10516 N N . VAL H 1 50 ? 47.272 27.343 23.368 1.00 8.75 28 VAL H N 1
ATOM 10517 C CA . VAL H 1 50 ? 45.818 27.578 23.399 1.00 8.69 28 VAL H CA 1
ATOM 10518 C C . VAL H 1 50 ? 44.951 26.341 23.302 1.00 8.82 28 VAL H C 1
ATOM 10519 O O . VAL H 1 50 ? 45.022 25.577 22.380 1.00 8.92 28 VAL H O 1
ATOM 10523 N N . ASP H 1 51 ? 44.228 26.112 24.379 1.00 8.87 29 ASP H N 1
ATOM 10524 C CA . ASP H 1 51 ? 43.206 25.105 24.466 1.00 9.03 29 ASP H CA 1
ATOM 10525 C C . ASP H 1 51 ? 43.729 23.709 24.147 1.00 9.21 29 ASP H C 1
ATOM 10526 O O . ASP H 1 51 ? 43.035 22.902 23.578 1.00 9.35 29 ASP H O 1
ATOM 10531 N N . PHE H 1 52 ? 44.931 23.402 24.570 1.00 9.27 30 PHE H N 1
ATOM 10532 C CA . PHE H 1 52 ? 45.347 22.003 24.572 1.00 10.29 30 PHE H CA 1
ATOM 10533 C C . PHE H 1 52 ? 44.809 21.267 25.811 1.00 11.37 30 PHE H C 1
ATOM 10534 O O . PHE H 1 52 ? 45.530 20.987 26.766 1.00 11.51 30 PHE H O 1
ATOM 10542 N N . VAL H 1 53 ? 43.512 20.987 25.748 1.00 11.94 31 VAL H N 1
ATOM 10543 C CA . VAL H 1 53 ? 42.770 20.427 26.809 1.00 11.99 31 VAL H CA 1
ATOM 10544 C C . VAL H 1 53 ? 42.139 19.119 26.332 1.00 13.01 31 VAL H C 1
ATOM 10545 O O . VAL H 1 53 ? 41.916 18.911 25.114 1.00 12.31 31 VAL H O 1
ATOM 10549 N N . ASN H 1 54 ? 41.858 18.233 27.297 1.00 13.21 32 ASN H N 1
ATOM 10550 C CA . ASN H 1 54 ? 41.449 16.839 26.998 1.00 13.40 32 ASN H CA 1
ATOM 10551 C C . ASN H 1 54 ? 40.359 16.711 25.972 1.00 13.69 32 ASN H C 1
ATOM 10552 O O . ASN H 1 54 ? 40.430 15.824 25.108 1.00 14.89 32 ASN H O 1
ATOM 10557 N N . GLY H 1 55 ? 39.355 17.579 26.054 1.00 13.02 33 GLY H N 1
ATOM 10558 C CA . GLY H 1 55 ? 38.302 17.607 25.042 1.00 14.06 33 GLY H CA 1
ATOM 10559 C C . GLY H 1 55 ? 38.779 17.797 23.610 1.00 14.73 33 GLY H C 1
ATOM 10560 O O . GLY H 1 55 ? 38.217 17.241 22.659 1.00 14.42 33 GLY H O 1
ATOM 10561 N N . PHE H 1 56 ? 39.836 18.596 23.464 1.00 15.72 34 PHE H N 1
ATOM 10562 C CA . PHE H 1 56 ? 40.407 18.876 22.170 1.00 15.39 34 PHE H CA 1
ATOM 10563 C C . PHE H 1 56 ? 41.435 17.818 21.789 1.00 15.84 34 PHE H C 1
ATOM 10564 O O . PHE H 1 56 ? 41.726 17.649 20.621 1.00 15.92 34 PHE H O 1
ATOM 10572 N N . ALA H 1 57 ? 41.954 17.067 22.763 1.00 16.46 35 ALA H N 1
ATOM 10573 C CA . ALA H 1 57 ? 42.831 15.925 22.467 1.00 16.85 35 ALA H CA 1
ATOM 10574 C C . ALA H 1 57 ? 42.013 14.703 22.079 1.00 17.96 35 ALA H C 1
ATOM 10575 O O . ALA H 1 57 ? 42.539 13.736 21.571 1.00 18.77 35 ALA H O 1
ATOM 10577 N N . ASP H 1 58 ? 40.722 14.730 22.364 1.00 19.00 36 ASP H N 1
ATOM 10578 C CA . ASP H 1 58 ? 39.862 13.562 22.182 1.00 19.98 36 ASP H CA 1
ATOM 10579 C C . ASP H 1 58 ? 39.041 13.577 20.879 1.00 19.60 36 ASP H C 1
ATOM 10580 O O . ASP H 1 58 ? 38.086 14.355 20.745 1.00 18.68 36 ASP H O 1
ATOM 10585 N N . PRO H 1 59 ? 39.388 12.690 19.931 1.00 20.33 37 PRO H N 1
ATOM 10586 C CA . PRO H 1 59 ? 38.673 12.689 18.664 1.00 21.14 37 PRO H CA 1
ATOM 10587 C C . PRO H 1 59 ? 37.152 12.497 18.760 1.00 22.22 37 PRO H C 1
ATOM 10588 O O . PRO H 1 59 ? 36.441 12.895 17.820 1.00 23.31 37 PRO H O 1
ATOM 10592 N N . ALA H 1 60 ? 36.658 11.933 19.869 1.00 22.68 38 ALA H N 1
ATOM 10593 C CA . ALA H 1 60 ? 35.202 11.785 20.110 1.00 23.11 38 ALA H CA 1
ATOM 10594 C C . ALA H 1 60 ? 34.470 13.088 20.548 1.00 23.59 38 ALA H C 1
ATOM 10595 O O . ALA H 1 60 ? 33.244 13.210 20.403 1.00 24.43 38 ALA H O 1
ATOM 10597 N N . GLN H 1 61 ? 35.193 14.070 21.075 1.00 22.99 39 GLN H N 1
ATOM 10598 C CA . GLN H 1 61 ? 34.541 15.309 21.469 1.00 22.74 39 GLN H CA 1
ATOM 10599 C C . GLN H 1 61 ? 34.935 16.452 20.508 1.00 21.58 39 GLN H C 1
ATOM 10600 O O . GLN H 1 61 ? 34.122 16.853 19.703 1.00 21.73 39 GLN H O 1
ATOM 10606 N N . PHE H 1 62 ? 36.146 17.000 20.609 1.00 20.78 40 PHE H N 1
ATOM 10607 C CA . PHE H 1 62 ? 36.565 18.104 19.725 1.00 19.56 40 PHE H CA 1
ATOM 10608 C C . PHE H 1 62 ? 37.897 17.895 19.060 1.00 17.92 40 PHE H C 1
ATOM 10609 O O . PHE H 1 62 ? 38.354 18.765 18.304 1.00 17.18 40 PHE H O 1
ATOM 10617 N N . GLY H 1 63 ? 38.490 16.727 19.264 1.00 17.36 41 GLY H N 1
ATOM 10618 C CA . GLY H 1 63 ? 39.810 16.460 18.714 1.00 17.34 41 GLY H CA 1
ATOM 10619 C C . GLY H 1 63 ? 39.781 15.902 17.316 1.00 17.34 41 GLY H C 1
ATOM 10620 O O . GLY H 1 63 ? 38.763 15.960 16.645 1.00 17.67 41 GLY H O 1
ATOM 10621 N N . GLY H 1 64 ? 40.924 15.359 16.887 1.00 17.11 42 GLY H N 1
ATOM 10622 C CA . GLY H 1 64 ? 41.060 14.737 15.574 1.00 16.54 42 GLY H CA 1
ATOM 10623 C C . GLY H 1 64 ? 42.114 15.403 14.710 1.00 15.46 42 GLY H C 1
ATOM 10624 O O . GLY H 1 64 ? 42.921 16.146 15.195 1.00 13.93 42 GLY H O 1
ATOM 10625 N N . GLY H 1 65 ? 42.096 15.105 13.415 1.00 15.61 43 GLY H N 1
ATOM 10626 C CA . GLY H 1 65 ? 43.053 15.694 12.455 1.00 15.59 43 GLY H CA 1
ATOM 10627 C C . GLY H 1 65 ? 44.497 15.578 12.920 1.00 14.81 43 GLY H C 1
ATOM 10628 O O . GLY H 1 65 ? 44.950 14.514 13.246 1.00 14.41 43 GLY H O 1
ATOM 10629 N N . ASN H 1 66 ? 45.212 16.688 12.962 1.00 14.98 44 ASN H N 1
ATOM 10630 C CA . ASN H 1 66 ? 46.638 16.672 13.346 1.00 14.90 44 ASN H CA 1
ATOM 10631 C C . ASN H 1 66 ? 46.897 17.254 14.756 1.00 14.10 44 ASN H C 1
ATOM 10632 O O . ASN H 1 66 ? 48.004 17.656 15.066 1.00 15.06 44 ASN H O 1
ATOM 10637 N N . ILE H 1 67 ? 45.895 17.242 15.625 1.00 13.65 45 ILE H N 1
ATOM 10638 C CA . ILE H 1 67 ? 46.006 17.836 16.984 1.00 12.86 45 ILE H CA 1
ATOM 10639 C C . ILE H 1 67 ? 46.920 17.051 17.951 1.00 14.07 45 ILE H C 1
ATOM 10640 O O . ILE H 1 67 ? 47.700 17.650 18.695 1.00 14.90 45 ILE H O 1
ATOM 10645 N N . ALA H 1 68 ? 46.802 15.725 17.962 1.00 14.60 46 ALA H N 1
ATOM 10646 C CA . ALA H 1 68 ? 47.611 14.906 18.851 1.00 15.93 46 ALA H CA 1
ATOM 10647 C C . ALA H 1 68 ? 49.090 15.157 18.610 1.00 16.08 46 ALA H C 1
ATOM 10648 O O . ALA H 1 68 ? 49.884 15.208 19.554 1.00 17.85 46 ALA H O 1
ATOM 10650 N N . ALA H 1 69 ? 49.463 15.340 17.357 1.00 16.29 47 ALA H N 1
ATOM 10651 C CA . ALA H 1 69 ? 50.861 15.624 17.007 1.00 15.62 47 ALA H CA 1
ATOM 10652 C C . ALA H 1 69 ? 51.316 17.029 17.437 1.00 14.67 47 ALA H C 1
ATOM 10653 O O . ALA H 1 69 ? 52.479 17.251 17.786 1.00 14.25 47 ALA H O 1
ATOM 10655 N N . ALA H 1 70 ? 50.414 17.998 17.372 1.00 13.66 48 ALA H N 1
ATOM 10656 C CA . ALA H 1 70 ? 50.749 19.337 17.842 1.00 12.95 48 ALA H CA 1
ATOM 10657 C C . ALA H 1 70 ? 51.035 19.290 19.352 1.00 12.47 48 ALA H C 1
ATOM 10658 O O . ALA H 1 70 ? 52.013 19.817 19.830 1.00 11.35 48 ALA H O 1
ATOM 10660 N N . ILE H 1 71 ? 50.207 18.583 20.103 1.00 13.23 49 ILE H N 1
ATOM 10661 C CA . ILE H 1 71 ? 50.426 18.497 21.571 1.00 12.95 49 ILE H CA 1
ATOM 10662 C C . ILE H 1 71 ? 51.794 17.920 21.888 1.00 14.48 49 ILE H C 1
ATOM 10663 O O . ILE H 1 71 ? 52.520 18.463 22.718 1.00 16.28 49 ILE H O 1
ATOM 10668 N N . GLU H 1 72 ? 52.196 16.855 21.213 1.00 15.94 50 GLU H N 1
ATOM 10669 C CA . GLU H 1 72 ? 53.477 16.247 21.547 1.00 16.91 50 GLU H CA 1
ATOM 10670 C C . GLU H 1 72 ? 54.632 17.136 21.200 1.00 16.45 50 GLU H C 1
ATOM 10671 O O . GLU H 1 72 ? 55.622 17.181 21.922 1.00 16.87 50 GLU H O 1
ATOM 10677 N N . THR H 1 73 ? 54.528 17.823 20.076 1.00 16.19 51 THR H N 1
ATOM 10678 C CA . THR H 1 73 ? 55.592 18.683 19.640 1.00 16.17 51 THR H CA 1
ATOM 10679 C C . THR H 1 73 ? 55.653 19.847 20.637 1.00 15.27 51 THR H C 1
ATOM 10680 O O . THR H 1 73 ? 56.747 20.320 21.002 1.00 14.95 51 THR H O 1
ATOM 10684 N N . THR H 1 74 ? 54.487 20.288 21.117 1.00 14.34 52 THR H N 1
ATOM 10685 C CA . THR H 1 74 ? 54.445 21.431 22.028 1.00 13.68 52 THR H CA 1
ATOM 10686 C C . THR H 1 74 ? 55.260 21.127 23.307 1.00 15.11 52 THR H C 1
ATOM 10687 O O . THR H 1 74 ? 55.827 22.031 23.946 1.00 15.18 52 THR H O 1
ATOM 10691 N N . ARG H 1 75 ? 55.352 19.849 23.658 1.00 15.59 53 ARG H N 1
ATOM 10692 C CA . ARG H 1 75 ? 56.091 19.444 24.857 1.00 16.61 53 ARG H CA 1
ATOM 10693 C C . ARG H 1 75 ? 57.500 19.969 24.759 1.00 16.55 53 ARG H C 1
ATOM 10694 O O . ARG H 1 75 ? 58.063 20.494 25.737 1.00 16.07 53 ARG H O 1
ATOM 10702 N N . THR H 1 76 ? 58.056 19.834 23.551 1.00 16.57 54 THR H N 1
ATOM 10703 C CA . THR H 1 76 ? 59.395 20.314 23.241 1.00 16.60 54 THR H CA 1
ATOM 10704 C C . THR H 1 76 ? 59.484 21.802 23.435 1.00 15.37 54 THR H C 1
ATOM 10705 O O . THR H 1 76 ? 60.461 22.274 23.971 1.00 17.71 54 THR H O 1
ATOM 10709 N N . VAL H 1 77 ? 58.458 22.542 23.059 1.00 14.02 55 VAL H N 1
ATOM 10710 C CA . VAL H 1 77 ? 58.518 23.984 23.154 1.00 12.55 55 VAL H CA 1
ATOM 10711 C C . VAL H 1 77 ? 58.395 24.440 24.601 1.00 12.33 55 VAL H C 1
ATOM 10712 O O . VAL H 1 77 ? 59.045 25.379 25.005 1.00 12.22 55 VAL H O 1
ATOM 10716 N N . LEU H 1 78 ? 57.560 23.756 25.374 1.00 12.72 56 LEU H N 1
ATOM 10717 C CA . LEU H 1 78 ? 57.234 24.154 26.762 1.00 12.84 56 LEU H CA 1
ATOM 10718 C C . LEU H 1 78 ? 58.424 23.903 27.664 1.00 13.86 56 LEU H C 1
ATOM 10719 O O . LEU H 1 78 ? 58.679 24.672 28.585 1.00 15.89 56 LEU H O 1
ATOM 10724 N N . ALA H 1 79 ? 59.137 22.817 27.395 1.00 14.44 57 ALA H N 1
ATOM 10725 C CA . ALA H 1 79 ? 60.354 22.429 28.106 1.00 14.81 57 ALA H CA 1
ATOM 10726 C C . ALA H 1 79 ? 61.406 23.506 27.897 1.00 15.84 57 ALA H C 1
ATOM 10727 O O . ALA H 1 79 ? 62.037 23.965 28.862 1.00 17.34 57 ALA H O 1
ATOM 10729 N N . ALA H 1 80 ? 61.570 23.929 26.645 1.00 15.76 58 ALA H N 1
ATOM 10730 C CA . ALA H 1 80 ? 62.550 24.968 26.281 1.00 15.65 58 ALA H CA 1
ATOM 10731 C C . ALA H 1 80 ? 62.292 26.274 27.005 1.00 15.24 58 ALA H C 1
ATOM 10732 O O . ALA H 1 80 ? 63.219 26.937 27.505 1.00 16.12 58 ALA H O 1
ATOM 10734 N N . ALA H 1 81 ? 61.021 26.639 27.042 1.00 14.56 59 ALA H N 1
ATOM 10735 C CA . ALA H 1 81 ? 60.596 27.933 27.551 1.00 14.47 59 ALA H CA 1
ATOM 10736 C C . ALA H 1 81 ? 60.835 27.960 29.039 1.00 15.03 59 ALA H C 1
ATOM 10737 O O . ALA H 1 81 ? 61.323 28.940 29.571 1.00 15.74 59 ALA H O 1
ATOM 10739 N N . ARG H 1 82 ? 60.510 26.853 29.699 1.00 16.26 60 ARG H N 1
ATOM 10740 C CA . ARG H 1 82 ? 60.729 26.736 31.121 1.00 17.01 60 ARG H CA 1
ATOM 10741 C C . ARG H 1 82 ? 62.202 26.904 31.414 1.00 18.54 60 ARG H C 1
ATOM 10742 O O . ARG H 1 82 ? 62.557 27.698 32.269 1.00 18.68 60 ARG H O 1
ATOM 10750 N N . GLU H 1 83 ? 63.047 26.151 30.702 1.00 19.79 61 GLU H N 1
ATOM 10751 C CA . GLU H 1 83 ? 64.514 26.257 30.827 1.00 21.28 61 GLU H CA 1
ATOM 10752 C C . GLU H 1 83 ? 65.066 27.680 30.569 1.00 21.71 61 GLU H C 1
ATOM 10753 O O . GLU H 1 83 ? 65.914 28.173 31.332 1.00 21.98 61 GLU H O 1
ATOM 10759 N N . ARG H 1 84 ? 64.581 28.332 29.504 1.00 21.19 62 ARG H N 1
ATOM 10760 C CA . ARG H 1 84 ? 65.026 29.682 29.141 1.00 20.54 62 ARG H CA 1
ATOM 10761 C C . ARG H 1 84 ? 64.426 30.786 29.985 1.00 20.17 62 ARG H C 1
ATOM 10762 O O . ARG H 1 84 ? 64.824 31.940 29.816 1.00 19.97 62 ARG H O 1
ATOM 10770 N N . GLY H 1 85 ? 63.433 30.477 30.830 1.00 18.98 63 GLY H N 1
ATOM 10771 C CA . GLY H 1 85 ? 62.865 31.485 31.757 1.00 18.19 63 GLY H CA 1
ATOM 10772 C C . GLY H 1 85 ? 61.687 32.293 31.228 1.00 17.48 63 GLY H C 1
ATOM 10773 O O . GLY H 1 85 ? 61.239 33.251 31.876 1.00 18.18 63 GLY H O 1
ATOM 10774 N N . TRP H 1 86 ? 61.157 31.922 30.066 1.00 15.64 64 TRP H N 1
ATOM 10775 C CA . TRP H 1 86 ? 60.136 32.721 29.431 1.00 14.41 64 TRP H CA 1
ATOM 10776 C C . TRP H 1 86 ? 58.821 32.689 30.154 1.00 13.01 64 TRP H C 1
ATOM 10777 O O . TRP H 1 86 ? 58.511 31.766 30.889 1.00 13.91 64 TRP H O 1
ATOM 10788 N N . ALA H 1 87 ? 58.004 33.678 29.850 1.00 11.53 65 ALA H N 1
ATOM 10789 C CA . ALA H 1 87 ? 56.672 33.746 30.388 1.00 10.29 65 ALA H CA 1
ATOM 10790 C C . ALA H 1 87 ? 55.843 32.748 29.624 1.00 9.72 65 ALA H C 1
ATOM 10791 O O . ALA H 1 87 ? 55.891 32.709 28.408 1.00 9.60 65 ALA H O 1
ATOM 10793 N N . VAL H 1 88 ? 55.108 31.907 30.343 1.00 10.08 66 VAL H N 1
ATOM 10794 C CA . VAL H 1 88 ? 54.330 30.866 29.687 1.00 9.88 66 VAL H CA 1
ATOM 10795 C C . VAL H 1 88 ? 52.898 31.003 30.180 1.00 9.91 66 VAL H C 1
ATOM 10796 O O . VAL H 1 88 ? 52.666 31.257 31.399 1.00 11.61 66 VAL H O 1
ATOM 10800 N N . ALA H 1 89 ? 51.944 30.916 29.241 1.00 9.17 67 ALA H N 1
ATOM 10801 C CA . ALA H 1 89 ? 50.544 31.015 29.574 1.00 9.04 67 ALA H CA 1
ATOM 10802 C C . ALA H 1 89 ? 49.800 29.937 28.824 1.00 8.97 67 ALA H C 1
ATOM 10803 O O . ALA H 1 89 ? 50.124 29.622 27.693 1.00 8.91 67 ALA H O 1
ATOM 10805 N N . HIS H 1 90 ? 48.807 29.355 29.492 1.00 9.03 68 HIS H N 1
ATOM 10806 C CA . HIS H 1 90 ? 47.975 28.263 28.925 1.00 9.03 68 HIS H CA 1
ATOM 10807 C C . HIS H 1 90 ? 46.537 28.756 28.948 1.00 8.92 68 HIS H C 1
ATOM 10808 O O . HIS H 1 90 ? 46.108 29.251 29.972 1.00 9.00 68 HIS H O 1
ATOM 10815 N N . SER H 1 91 ? 45.785 28.602 27.867 1.00 8.81 69 SER H N 1
ATOM 10816 C CA . SER H 1 91 ? 44.357 28.981 27.902 1.00 8.78 69 SER H CA 1
ATOM 10817 C C . SER H 1 91 ? 43.448 27.772 27.983 1.00 9.46 69 SER H C 1
ATOM 10818 O O . SER H 1 91 ? 43.817 26.642 27.616 1.00 10.09 69 SER H O 1
ATOM 10821 N N . ARG H 1 92 ? 42.255 28.003 28.496 1.00 9.80 70 ARG H N 1
ATOM 10822 C CA . ARG H 1 92 ? 41.281 26.965 28.573 1.00 10.73 70 ARG H CA 1
ATOM 10823 C C . ARG H 1 92 ? 39.934 27.530 28.274 1.00 11.25 70 ARG H C 1
ATOM 10824 O O . ARG H 1 92 ? 39.641 28.678 28.657 1.00 12.94 70 ARG H O 1
ATOM 10832 N N . ILE H 1 93 ? 39.094 26.739 27.613 1.00 10.64 71 ILE H N 1
ATOM 10833 C CA . ILE H 1 93 ? 37.724 27.167 27.437 1.00 10.60 71 ILE H CA 1
ATOM 10834 C C . ILE H 1 93 ? 36.911 26.720 28.630 1.00 11.02 71 ILE H C 1
ATOM 10835 O O . ILE H 1 93 ? 36.864 25.514 28.930 1.00 13.53 71 ILE H O 1
ATOM 10840 N N . VAL H 1 94 ? 36.277 27.660 29.320 1.00 10.45 72 VAL H N 1
ATOM 10841 C CA . VAL H 1 94 ? 35.475 27.323 30.478 1.00 10.56 72 VAL H CA 1
ATOM 10842 C C . VAL H 1 94 ? 34.201 28.129 30.567 1.00 11.30 72 VAL H C 1
ATOM 10843 O O . VAL H 1 94 ? 34.243 29.370 30.745 1.00 11.52 72 VAL H O 1
ATOM 10847 N N . TYR H 1 95 ? 33.065 27.426 30.452 1.00 12.74 73 TYR H N 1
ATOM 10848 C CA . TYR H 1 95 ? 31.738 27.974 30.727 1.00 13.07 73 TYR H CA 1
ATOM 10849 C C . TYR H 1 95 ? 31.244 27.604 32.145 1.00 14.58 73 TYR H C 1
ATOM 10850 O O . TYR H 1 95 ? 31.646 26.594 32.725 1.00 14.05 73 TYR H O 1
ATOM 10859 N N . ALA H 1 96 ? 30.361 28.444 32.691 1.00 16.09 74 ALA H N 1
ATOM 10860 C CA . ALA H 1 96 ? 29.705 28.200 33.975 1.00 17.73 74 ALA H CA 1
ATOM 10861 C C . ALA H 1 96 ? 28.933 26.892 34.005 1.00 19.07 74 ALA H C 1
ATOM 10862 O O . ALA H 1 96 ? 28.310 26.510 33.007 1.00 18.38 74 ALA H O 1
ATOM 10864 N N . ASP H 1 97 ? 28.968 26.244 35.179 1.00 20.81 75 ASP H N 1
ATOM 10865 C CA . ASP H 1 97 ? 28.220 25.011 35.454 1.00 22.34 75 ASP H CA 1
ATOM 10866 C C . ASP H 1 97 ? 26.738 25.107 35.141 1.00 22.64 75 ASP H C 1
ATOM 10867 O O . ASP H 1 97 ? 26.145 24.135 34.641 1.00 23.97 75 ASP H O 1
ATOM 10872 N N . ASP H 1 98 ? 26.139 26.258 35.421 1.00 22.38 76 ASP H N 1
ATOM 10873 C CA . ASP H 1 98 ? 24.710 26.451 35.153 1.00 22.66 76 ASP H CA 1
ATOM 10874 C C . ASP H 1 98 ? 24.406 27.128 33.795 1.00 21.36 76 ASP H C 1
ATOM 10875 O O . ASP H 1 98 ? 23.277 27.572 33.563 1.00 20.62 76 ASP H O 1
ATOM 10880 N N . ASP H 1 99 ? 25.419 27.208 32.926 1.00 20.10 77 ASP H N 1
ATOM 10881 C CA . ASP H 1 99 ? 25.298 27.816 31.589 1.00 19.83 77 ASP H CA 1
ATOM 10882 C C . ASP H 1 99 ? 25.044 29.307 31.624 1.00 18.82 77 ASP H C 1
ATOM 10883 O O . ASP H 1 99 ? 24.577 29.875 30.665 1.00 17.89 77 ASP H O 1
ATOM 10888 N N . ALA H 1 100 ? 25.362 29.951 32.729 1.00 18.70 78 ALA H N 1
ATOM 10889 C CA . ALA H 1 100 ? 25.010 31.364 32.895 1.00 18.97 78 ALA H CA 1
ATOM 10890 C C . ALA H 1 100 ? 25.692 32.214 31.811 1.00 17.98 78 ALA H C 1
ATOM 10891 O O . ALA H 1 100 ? 25.139 33.203 31.376 1.00 19.00 78 ALA H O 1
ATOM 10893 N N . ASP H 1 101 ? 26.883 31.793 31.360 1.00 16.98 79 ASP H N 1
ATOM 10894 C CA . ASP H 1 101 ? 27.658 32.547 30.378 1.00 15.23 79 ASP H CA 1
ATOM 10895 C C . ASP H 1 101 ? 27.609 31.881 29.037 1.00 14.09 79 ASP H C 1
ATOM 10896 O O . ASP H 1 101 ? 28.417 32.151 28.191 1.00 12.69 79 ASP H O 1
ATOM 10901 N N . GLY H 1 102 ? 26.622 31.011 28.849 1.00 14.18 80 GLY H N 1
ATOM 10902 C CA . GLY H 1 102 ? 26.305 30.494 27.534 1.00 14.37 80 GLY H CA 1
ATOM 10903 C C . GLY H 1 102 ? 26.107 31.660 26.579 1.00 14.60 80 GLY H C 1
ATOM 10904 O O . GLY H 1 102 ? 25.363 32.600 26.894 1.00 14.94 80 GLY H O 1
ATOM 10905 N N . ASN H 1 103 ? 26.740 31.588 25.406 1.00 14.13 81 ASN H N 1
ATOM 10906 C CA . ASN H 1 103 ? 26.926 32.766 24.570 1.00 14.91 81 ASN H CA 1
ATOM 10907 C C . ASN H 1 103 ? 26.654 32.535 23.069 1.00 15.07 81 ASN H C 1
ATOM 10908 O O . ASN H 1 103 ? 26.016 31.573 22.699 1.00 15.03 81 ASN H O 1
ATOM 10913 N N . ILE H 1 104 ? 27.056 33.454 22.199 1.00 14.92 82 ILE H N 1
ATOM 10914 C CA . ILE H 1 104 ? 26.760 33.211 20.797 1.00 14.55 82 ILE H CA 1
ATOM 10915 C C . ILE H 1 104 ? 27.594 32.040 20.301 1.00 14.19 82 ILE H C 1
ATOM 10916 O O . ILE H 1 104 ? 27.072 31.133 19.669 1.00 15.04 82 ILE H O 1
ATOM 10921 N N . PHE H 1 105 ? 28.884 32.052 20.633 1.00 13.54 83 PHE H N 1
ATOM 10922 C CA . PHE H 1 105 ? 29.811 30.961 20.314 1.00 12.63 83 PHE H CA 1
ATOM 10923 C C . PHE H 1 105 ? 29.221 29.606 20.678 1.00 12.78 83 PHE H C 1
ATOM 10924 O O . PHE H 1 105 ? 29.232 28.709 19.878 1.00 11.29 83 PHE H O 1
ATOM 10932 N N . SER H 1 106 ? 28.680 29.503 21.888 1.00 13.38 84 SER H N 1
ATOM 10933 C CA . SER H 1 106 ? 28.044 28.244 22.363 1.00 14.29 84 SER H CA 1
ATOM 10934 C C . SER H 1 106 ? 26.723 27.912 21.627 1.00 15.11 84 SER H C 1
ATOM 10935 O O . SER H 1 106 ? 26.220 26.779 21.741 1.00 16.16 84 SER H O 1
ATOM 10938 N N . ILE H 1 107 ? 26.136 28.876 20.906 1.00 15.38 85 ILE H N 1
ATOM 10939 C CA . ILE H 1 107 ? 24.999 28.547 20.030 1.00 16.41 85 ILE H CA 1
ATOM 10940 C C . ILE H 1 107 ? 25.435 27.827 18.728 1.00 16.39 85 ILE H C 1
ATOM 10941 O O . ILE H 1 107 ? 24.793 26.869 18.314 1.00 17.20 85 ILE H O 1
ATOM 10946 N N . LYS H 1 108 ? 26.500 28.299 18.089 1.00 16.13 86 LYS H N 1
ATOM 10947 C CA . LYS H 1 108 ? 26.988 27.686 16.855 1.00 16.29 86 LYS H CA 1
ATOM 10948 C C . LYS H 1 108 ? 27.656 26.396 17.162 1.00 15.67 86 LYS H C 1
ATOM 10949 O O . LYS H 1 108 ? 27.579 25.458 16.383 1.00 16.51 86 LYS H O 1
ATOM 10955 N N . VAL H 1 109 ? 28.331 26.354 18.311 1.00 15.23 87 VAL H N 1
ATOM 10956 C CA . VAL H 1 109 ? 29.058 25.181 18.737 1.00 14.28 87 VAL H CA 1
ATOM 10957 C C . VAL H 1 109 ? 28.611 24.742 20.140 1.00 15.11 87 VAL H C 1
ATOM 10958 O O . VAL H 1 109 ? 29.334 24.907 21.090 1.00 14.70 87 VAL H O 1
ATOM 10962 N N . PRO H 1 110 ? 27.430 24.109 20.251 1.00 16.84 88 PRO H N 1
ATOM 10963 C CA . PRO H 1 110 ? 26.822 23.838 21.557 1.00 17.56 88 PRO H CA 1
ATOM 10964 C C . PRO H 1 110 ? 27.653 22.964 22.498 1.00 17.48 88 PRO H C 1
ATOM 10965 O O . PRO H 1 110 ? 27.497 23.087 23.709 1.00 18.00 88 PRO H O 1
ATOM 10969 N N . GLY H 1 111 ? 28.526 22.111 21.962 1.00 16.70 89 GLY H N 1
ATOM 10970 C CA . GLY H 1 111 ? 29.447 21.339 22.797 1.00 16.04 89 GLY H CA 1
ATOM 10971 C C . GLY H 1 111 ? 30.439 22.186 23.609 1.00 15.22 89 GLY H C 1
ATOM 10972 O O . GLY H 1 111 ? 30.909 21.777 24.670 1.00 14.53 89 GLY H O 1
ATOM 10973 N N . MET H 1 112 ? 30.766 23.377 23.148 1.00 14.93 90 MET H N 1
ATOM 10974 C CA . MET H 1 112 ? 31.657 24.246 23.949 1.00 15.16 90 MET H CA 1
ATOM 10975 C C . MET H 1 112 ? 31.063 24.467 25.349 1.00 15.81 90 MET H C 1
ATOM 10976 O O . MET H 1 112 ? 31.803 24.662 26.304 1.00 14.86 90 MET H O 1
ATOM 10981 N N . LEU H 1 113 ? 29.731 24.452 25.455 1.00 17.02 91 LEU H N 1
ATOM 10982 C CA . LEU H 1 113 ? 29.068 24.582 26.752 1.00 18.41 91 LEU H CA 1
ATOM 10983 C C . LEU H 1 113 ? 29.552 23.524 27.735 1.00 19.12 91 LEU H C 1
ATOM 10984 O O . LEU H 1 113 ? 29.764 23.812 28.910 1.00 20.46 91 LEU H O 1
ATOM 10989 N N . THR H 1 114 ? 29.703 22.296 27.252 1.00 19.23 92 THR H N 1
ATOM 10990 C CA . THR H 1 114 ? 29.969 21.165 28.111 1.00 19.24 92 THR H CA 1
ATOM 10991 C C . THR H 1 114 ? 31.325 21.248 28.829 1.00 18.07 92 THR H C 1
ATOM 10992 O O . THR H 1 114 ? 31.602 20.424 29.713 1.00 18.23 92 THR H O 1
ATOM 10996 N N . LEU H 1 115 ? 32.146 22.233 28.453 1.00 16.67 93 LEU H N 1
ATOM 10997 C CA . LEU H 1 115 ? 33.447 22.443 29.062 1.00 15.08 93 LEU H CA 1
ATOM 10998 C C . LEU H 1 115 ? 33.327 23.311 30.355 1.00 15.75 93 LEU H C 1
ATOM 10999 O O . LEU H 1 115 ? 33.695 24.519 30.403 1.00 14.18 93 LEU H O 1
ATOM 11004 N N . LYS H 1 116 ? 32.803 22.670 31.399 1.00 15.58 94 LYS H N 1
ATOM 11005 C CA . LYS H 1 116 ? 32.745 23.265 32.720 1.00 15.89 94 LYS H CA 1
ATOM 11006 C C . LYS H 1 116 ? 34.098 23.149 33.387 1.00 15.59 94 LYS H C 1
ATOM 11007 O O . LYS H 1 116 ? 34.908 22.236 33.072 1.00 15.00 94 LYS H O 1
ATOM 11013 N N . GLU H 1 117 ? 34.308 24.030 34.363 1.00 16.29 95 GLU H N 1
ATOM 11014 C CA . GLU H 1 117 ? 35.579 24.148 35.112 1.00 16.90 95 GLU H CA 1
ATOM 11015 C C . GLU H 1 117 ? 36.149 22.842 35.587 1.00 17.40 95 GLU H C 1
ATOM 11016 O O . GLU H 1 117 ? 37.351 22.606 35.499 1.00 17.65 95 GLU H O 1
ATOM 11022 N N . HIS H 1 118 ? 35.280 21.991 36.108 1.00 18.53 96 HIS H N 1
ATOM 11023 C CA . HIS H 1 118 ? 35.707 20.727 36.686 1.00 19.06 96 HIS H CA 1
ATOM 11024 C C . HIS H 1 118 ? 35.305 19.509 35.834 1.00 19.20 96 HIS H C 1
ATOM 11025 O O . HIS H 1 118 ? 35.421 18.374 36.278 1.00 18.84 96 HIS H O 1
ATOM 11032 N N . ALA H 1 119 ? 34.837 19.744 34.608 1.00 18.85 97 ALA H N 1
ATOM 11033 C CA . ALA H 1 119 ? 34.683 18.648 33.654 1.00 18.30 97 ALA H CA 1
ATOM 11034 C C . ALA H 1 119 ? 36.092 18.283 33.180 1.00 17.35 97 ALA H C 1
ATOM 11035 O O . ALA H 1 119 ? 36.900 19.162 32.855 1.00 15.48 97 ALA H O 1
ATOM 11037 N N . PRO H 1 120 ? 36.422 16.989 33.184 1.00 17.40 98 PRO H N 1
ATOM 11038 C CA . PRO H 1 120 ? 37.746 16.615 32.711 1.00 16.80 98 PRO H CA 1
ATOM 11039 C C . PRO H 1 120 ? 38.095 17.108 31.288 1.00 15.61 98 PRO H C 1
ATOM 11040 O O . PRO H 1 120 ? 39.274 17.282 30.978 1.00 14.92 98 PRO H O 1
ATOM 11044 N N . ALA H 1 121 ? 37.086 17.295 30.430 1.00 15.25 99 ALA H N 1
ATOM 11045 C CA . ALA H 1 121 ? 37.273 17.829 29.069 1.00 14.27 99 ALA H CA 1
ATOM 11046 C C . ALA H 1 121 ? 37.874 19.265 29.040 1.00 13.85 99 ALA H C 1
ATOM 11047 O O . ALA H 1 121 ? 38.566 19.626 28.113 1.00 13.62 99 ALA H O 1
ATOM 11049 N N . SER H 1 122 ? 37.618 20.083 30.046 1.00 13.12 100 SER H N 1
ATOM 11050 C CA . SER H 1 122 ? 38.215 21.404 30.072 1.00 12.12 100 SER H CA 1
ATOM 11051 C C . SER H 1 122 ? 39.651 21.442 30.604 1.00 12.39 100 SER H C 1
ATOM 11052 O O . SER H 1 122 ? 40.337 22.441 30.419 1.00 12.56 100 SER H O 1
ATOM 11055 N N . ALA H 1 123 ? 40.122 20.371 31.240 1.00 12.20 101 ALA H N 1
ATOM 11056 C CA . ALA H 1 123 ? 41.422 20.393 31.856 1.00 12.19 101 ALA H CA 1
ATOM 11057 C C . ALA H 1 123 ? 42.562 20.334 30.800 1.00 13.01 101 ALA H C 1
ATOM 11058 O O . ALA H 1 123 ? 42.449 19.667 29.750 1.00 11.58 101 ALA H O 1
ATOM 11060 N N . ILE H 1 124 ? 43.657 21.042 31.093 1.00 13.04 102 ILE H N 1
ATOM 11061 C CA . ILE H 1 124 ? 44.839 20.993 30.235 1.00 13.89 102 ILE H CA 1
ATOM 11062 C C . ILE H 1 124 ? 45.277 19.541 30.171 1.00 14.45 102 ILE H C 1
ATOM 11063 O O . ILE H 1 124 ? 45.240 18.834 31.186 1.00 14.60 102 ILE H O 1
ATOM 11068 N N . VAL H 1 125 ? 45.665 19.084 28.983 1.00 14.33 103 VAL H N 1
ATOM 11069 C CA . VAL H 1 125 ? 46.165 17.719 28.840 1.00 14.71 103 VAL H CA 1
ATOM 11070 C C . VAL H 1 125 ? 47.395 17.517 29.814 1.00 15.06 103 VAL H C 1
ATOM 11071 O O . VAL H 1 125 ? 48.183 18.410 29.961 1.00 13.84 103 VAL H O 1
ATOM 11075 N N . PRO H 1 126 ? 47.528 16.354 30.480 1.00 16.32 104 PRO H N 1
ATOM 11076 C CA . PRO H 1 126 ? 48.582 16.077 31.488 1.00 17.25 104 PRO H CA 1
ATOM 11077 C C . PRO H 1 126 ? 50.039 16.260 31.037 1.00 17.97 104 PRO H C 1
ATOM 11078 O O . PRO H 1 126 ? 50.907 16.542 31.879 1.00 18.27 104 PRO H O 1
ATOM 11082 N N . GLN H 1 127 ? 50.282 16.049 29.735 1.00 18.43 105 GLN H N 1
ATOM 11083 C CA . GLN H 1 127 ? 51.607 16.108 29.076 1.00 19.46 105 GLN H CA 1
ATOM 11084 C C . GLN H 1 127 ? 52.186 17.528 29.053 1.00 18.66 105 GLN H C 1
ATOM 11085 O O . GLN H 1 127 ? 53.381 17.734 28.862 1.00 19.12 105 GLN H O 1
ATOM 11091 N N . LEU H 1 128 ? 51.295 18.481 29.252 1.00 17.84 106 LEU H N 1
ATOM 11092 C CA . LEU H 1 128 ? 51.547 19.907 29.185 1.00 16.48 106 LEU H CA 1
ATOM 11093 C C . LEU H 1 128 ? 51.047 20.565 30.500 1.00 16.26 106 LEU H C 1
ATOM 11094 O O . LEU H 1 128 ? 50.735 21.749 30.536 1.00 16.71 106 LEU H O 1
ATOM 11099 N N . ALA H 1 129 ? 50.978 19.797 31.584 1.00 15.54 107 ALA H N 1
ATOM 11100 C CA . ALA H 1 129 ? 50.576 20.348 32.866 1.00 15.60 107 ALA H CA 1
ATOM 11101 C C . ALA H 1 129 ? 51.374 21.630 33.182 1.00 14.57 107 ALA H C 1
ATOM 11102 O O . ALA H 1 129 ? 52.572 21.672 33.013 1.00 15.02 107 ALA H O 1
ATOM 11104 N N . PRO H 1 130 ? 50.691 22.684 33.618 1.00 14.55 108 PRO H N 1
ATOM 11105 C CA . PRO H 1 130 ? 51.301 23.940 34.070 1.00 14.51 108 PRO H CA 1
ATOM 11106 C C . PRO H 1 130 ? 52.232 23.767 35.257 1.00 15.59 108 PRO H C 1
ATOM 11107 O O . PRO H 1 130 ? 52.013 22.879 36.050 1.00 17.18 108 PRO H O 1
ATOM 11111 N N . GLN H 1 131 ? 53.263 24.602 35.371 1.00 16.03 109 GLN H N 1
ATOM 11112 C CA . GLN H 1 131 ? 54.050 24.722 36.600 1.00 17.04 109 GLN H CA 1
ATOM 11113 C C . GLN H 1 131 ? 53.719 26.059 37.269 1.00 17.19 109 GLN H C 1
ATOM 11114 O O . GLN H 1 131 ? 53.100 26.943 36.660 1.00 16.94 109 GLN H O 1
ATOM 11120 N N . ALA H 1 132 ? 54.181 26.198 38.502 1.00 17.69 110 ALA H N 1
ATOM 11121 C CA . ALA H 1 132 ? 54.127 27.450 39.226 1.00 18.05 110 ALA H CA 1
ATOM 11122 C C . ALA H 1 132 ? 54.658 28.547 38.348 1.00 17.23 110 ALA H C 1
ATOM 11123 O O . ALA H 1 132 ? 55.702 28.385 37.705 1.00 18.65 110 ALA H O 1
ATOM 11125 N N . GLY H 1 133 ? 53.926 29.648 38.305 1.00 15.63 111 GLY H N 1
ATOM 11126 C CA . GLY H 1 133 ? 54.344 30.845 37.606 1.00 14.49 111 GLY H CA 1
ATOM 11127 C C . GLY H 1 133 ? 53.743 30.986 36.230 1.00 13.35 111 GLY H C 1
ATOM 11128 O O . GLY H 1 133 ? 53.852 32.061 35.626 1.00 10.59 111 GLY H O 1
ATOM 11129 N N . GLU H 1 134 ? 53.156 29.878 35.728 1.00 12.46 112 GLU H N 1
ATOM 11130 C CA . GLU H 1 134 ? 52.575 29.872 34.406 1.00 11.74 112 GLU H CA 1
ATOM 11131 C C . GLU H 1 134 ? 51.104 30.201 34.555 1.00 11.74 112 GLU H C 1
ATOM 11132 O O . GLU H 1 134 ? 50.395 29.592 35.347 1.00 12.41 112 GLU H O 1
ATOM 11138 N N . TYR H 1 135 ? 50.652 31.195 33.788 1.00 11.87 113 TYR H N 1
ATOM 11139 C CA . TYR H 1 135 ? 49.270 31.698 33.888 1.00 10.56 113 TYR H CA 1
ATOM 11140 C C . TYR H 1 135 ? 48.283 30.787 33.168 1.00 10.31 113 TYR H C 1
ATOM 11141 O O . TYR H 1 135 ? 48.452 30.498 31.999 1.00 10.36 113 TYR H O 1
ATOM 11150 N N . VAL H 1 136 ? 47.238 30.348 33.853 1.00 10.51 114 VAL H N 1
ATOM 11151 C CA . VAL H 1 136 ? 46.153 29.641 33.171 1.00 10.12 114 VAL H CA 1
ATOM 11152 C C . VAL H 1 136 ? 45.052 30.627 32.896 1.00 9.64 114 VAL H C 1
ATOM 11153 O O . VAL H 1 136 ? 44.389 31.081 33.824 1.00 10.49 114 VAL H O 1
ATOM 11157 N N . VAL H 1 137 ? 44.844 30.948 31.620 1.00 9.11 115 VAL H N 1
ATOM 11158 C CA . VAL H 1 137 ? 43.839 31.913 31.197 1.00 9.00 115 VAL H CA 1
ATOM 11159 C C . VAL H 1 137 ? 42.514 31.218 30.861 1.00 9.57 115 VAL H C 1
ATOM 11160 O O . VAL H 1 137 ? 42.462 30.396 29.953 1.00 9.59 115 VAL H O 1
ATOM 11164 N N . ARG H 1 138 ? 41.423 31.557 31.566 1.00 9.69 116 ARG H N 1
ATOM 11165 C CA . ARG H 1 138 ? 40.120 30.989 31.209 1.00 9.85 116 ARG H CA 1
ATOM 11166 C C . ARG H 1 138 ? 39.345 31.892 30.242 1.00 9.86 116 ARG H C 1
ATOM 11167 O O . ARG H 1 138 ? 39.316 33.127 30.399 1.00 10.93 116 ARG H O 1
ATOM 11175 N N . LYS H 1 139 ? 38.722 31.300 29.230 1.00 9.40 117 LYS H N 1
ATOM 11176 C CA . LYS H 1 139 ? 38.009 32.085 28.199 1.00 9.30 117 LYS H CA 1
ATOM 11177 C C . LYS H 1 139 ? 36.695 31.388 27.822 1.00 9.36 117 LYS H C 1
ATOM 11178 O O . LYS H 1 139 ? 36.583 30.177 27.978 1.00 10.07 117 LYS H O 1
ATOM 11184 N N . SER H 1 140 ? 35.694 32.162 27.417 1.00 9.46 118 SER H N 1
ATOM 11185 C CA . SER H 1 140 ? 34.464 31.616 26.876 1.00 9.98 118 SER H CA 1
ATOM 11186 C C . SER H 1 140 ? 34.288 32.042 25.431 1.00 10.02 118 SER H C 1
ATOM 11187 O O . SER H 1 140 ? 33.204 31.941 24.887 1.00 11.42 118 SER H O 1
ATOM 11190 N N . THR H 1 141 ? 35.382 32.401 24.765 1.00 10.10 119 THR H N 1
ATOM 11191 C CA . THR H 1 141 ? 35.311 32.722 23.335 1.00 10.26 119 THR H CA 1
ATOM 11192 C C . THR H 1 141 ? 36.527 32.211 22.618 1.00 10.59 119 THR H C 1
ATOM 11193 O O . THR H 1 141 ? 37.431 31.697 23.249 1.00 11.18 119 THR H O 1
ATOM 11197 N N . PRO H 1 142 ? 36.580 32.348 21.289 1.00 11.22 120 PRO H N 1
ATOM 11198 C CA . PRO H 1 142 ? 37.740 31.862 20.585 1.00 11.05 120 PRO H CA 1
ATOM 11199 C C . PRO H 1 142 ? 39.087 32.300 21.108 1.00 10.48 120 PRO H C 1
ATOM 11200 O O . PRO H 1 142 ? 39.949 31.446 21.371 1.00 11.37 120 PRO H O 1
ATOM 11204 N N . SER H 1 143 ? 39.276 33.595 21.248 1.00 10.08 121 SER H N 1
ATOM 11205 C CA . SER H 1 143 ? 40.633 34.164 21.490 1.00 9.79 121 SER H CA 1
ATOM 11206 C C . SER H 1 143 ? 41.045 34.184 22.956 1.00 9.33 121 SER H C 1
ATOM 11207 O O . SER H 1 143 ? 40.237 34.391 23.840 1.00 11.43 121 SER H O 1
ATOM 11210 N N . ALA H 1 144 ? 42.321 33.992 23.222 1.00 8.80 122 ALA H N 1
ATOM 11211 C CA . ALA H 1 144 ? 42.815 33.896 24.572 1.00 8.45 122 ALA H CA 1
ATOM 11212 C C . ALA H 1 144 ? 42.919 35.270 25.198 1.00 8.46 122 ALA H C 1
ATOM 11213 O O . ALA H 1 144 ? 43.118 35.391 26.422 1.00 8.66 122 ALA H O 1
ATOM 11215 N N . PHE H 1 145 ? 42.843 36.287 24.362 1.00 8.50 123 PHE H N 1
ATOM 11216 C CA . PHE H 1 145 ? 42.920 37.637 24.807 1.00 8.58 123 PHE H CA 1
ATOM 11217 C C . PHE H 1 145 ? 41.575 38.220 25.146 1.00 8.77 123 PHE H C 1
ATOM 11218 O O . PHE H 1 145 ? 41.532 39.210 25.877 1.00 9.03 123 PHE H O 1
ATOM 11226 N N . TYR H 1 146 ? 40.505 37.677 24.572 1.00 8.76 124 TYR H N 1
ATOM 11227 C CA . TYR H 1 146 ? 39.212 38.394 24.573 1.00 9.17 124 TYR H CA 1
ATOM 11228 C C . TYR H 1 146 ? 38.511 38.177 25.879 1.00 9.04 124 TYR H C 1
ATOM 11229 O O . TYR H 1 146 ? 38.220 37.042 26.270 1.00 9.22 124 TYR H O 1
ATOM 11238 N N . GLY H 1 147 ? 38.211 39.273 26.551 1.00 9.19 125 GLY H N 1
ATOM 11239 C CA . GLY H 1 147 ? 37.550 39.163 27.814 1.00 9.80 125 GLY H CA 1
ATOM 11240 C C . GLY H 1 147 ? 38.417 38.460 28.841 1.00 9.77 125 GLY H C 1
ATOM 11241 O O . GLY H 1 147 ? 37.897 37.792 29.778 1.00 9.76 125 GLY H O 1
ATOM 11242 N N . THR H 1 148 ? 39.735 38.615 28.670 1.00 9.04 126 THR H N 1
ATOM 11243 C CA . THR H 1 148 ? 40.679 38.037 29.599 1.00 8.98 126 THR H CA 1
ATOM 11244 C C . THR H 1 148 ? 41.777 39.018 29.968 1.00 8.97 126 THR H C 1
ATOM 11245 O O . THR H 1 148 ? 41.898 40.128 29.402 1.00 10.33 126 THR H O 1
ATOM 11249 N N . MET H 1 149 ? 42.653 38.594 30.863 1.00 8.99 127 MET H N 1
ATOM 11250 C CA . MET H 1 149 ? 43.720 39.477 31.346 1.00 9.04 127 MET H CA 1
ATOM 11251 C C . MET H 1 149 ? 45.016 39.204 30.606 1.00 8.89 127 MET H C 1
ATOM 11252 O O . MET H 1 149 ? 46.081 39.646 31.046 1.00 8.96 127 MET H O 1
ATOM 11257 N N . LEU H 1 150 ? 44.945 38.488 29.487 1.00 8.73 128 LEU H N 1
ATOM 11258 C CA . LEU H 1 150 ? 46.190 38.001 28.844 1.00 8.64 128 LEU H CA 1
ATOM 11259 C C . LEU H 1 150 ? 47.070 39.104 28.334 1.00 8.67 128 LEU H C 1
ATOM 11260 O O . LEU H 1 150 ? 48.263 39.004 28.458 1.00 9.55 128 LEU H O 1
ATOM 11265 N N . ALA H 1 151 ? 46.501 40.154 27.761 1.00 8.70 129 ALA H N 1
ATOM 11266 C CA . ALA H 1 151 ? 47.288 41.270 27.260 1.00 8.79 129 ALA H CA 1
ATOM 11267 C C . ALA H 1 151 ? 48.022 41.981 28.399 1.00 8.94 129 ALA H C 1
ATOM 11268 O O . ALA H 1 151 ? 49.220 42.249 28.311 1.00 9.57 129 ALA H O 1
ATOM 11270 N N . ALA H 1 152 ? 47.285 42.299 29.459 1.00 9.32 130 ALA H N 1
ATOM 11271 C CA . ALA H 1 152 ? 47.826 42.990 30.656 1.00 9.45 130 ALA H CA 1
ATOM 11272 C C . ALA H 1 152 ? 48.944 42.140 31.312 1.00 9.29 130 ALA H C 1
ATOM 11273 O O . ALA H 1 152 ? 49.949 42.644 31.817 1.00 10.22 130 ALA H O 1
ATOM 11275 N N . TRP H 1 153 ? 48.768 40.836 31.264 1.00 9.13 131 TRP H N 1
ATOM 11276 C CA . TRP H 1 153 ? 49.651 39.928 31.950 1.00 9.22 131 TRP H CA 1
ATOM 11277 C C . TRP H 1 153 ? 50.962 39.892 31.217 1.00 9.22 131 TRP H C 1
ATOM 11278 O O . TRP H 1 153 ? 52.009 39.979 31.825 1.00 9.42 131 TRP H O 1
ATOM 11289 N N . LEU H 1 154 ? 50.882 39.778 29.893 1.00 9.05 132 LEU H N 1
ATOM 11290 C CA . LEU H 1 154 ? 52.047 39.870 29.029 1.00 9.10 132 LEU H CA 1
ATOM 11291 C C . LEU H 1 154 ? 52.646 41.280 29.024 1.00 9.28 132 LEU H C 1
ATOM 11292 O O . LEU H 1 154 ? 53.842 41.430 29.015 1.00 9.78 132 LEU H O 1
ATOM 11297 N N . ALA H 1 155 ? 51.824 42.322 28.995 1.00 9.43 133 ALA H N 1
ATOM 11298 C CA . ALA H 1 155 ? 52.362 43.712 29.024 1.00 9.88 133 ALA H CA 1
ATOM 11299 C C . ALA H 1 155 ? 53.232 43.979 30.274 1.00 10.62 133 ALA H C 1
ATOM 11300 O O . ALA H 1 155 ? 54.326 44.547 30.188 1.00 11.37 133 ALA H O 1
ATOM 11302 N N . GLN H 1 156 ? 52.730 43.565 31.434 1.00 10.86 134 GLN H N 1
ATOM 11303 C CA . GLN H 1 156 ? 53.421 43.754 32.697 1.00 10.88 134 GLN H CA 1
ATOM 11304 C C . GLN H 1 156 ? 54.771 43.094 32.647 1.00 10.88 134 GLN H C 1
ATOM 11305 O O . GLN H 1 156 ? 55.705 43.570 33.252 1.00 12.21 134 GLN H O 1
ATOM 11311 N N . ARG H 1 157 ? 54.868 42.002 31.907 1.00 10.52 135 ARG H N 1
ATOM 11312 C CA . ARG H 1 157 ? 56.131 41.316 31.677 1.00 11.35 135 ARG H CA 1
ATOM 11313 C C . ARG H 1 157 ? 56.959 41.836 30.502 1.00 12.02 135 ARG H C 1
ATOM 11314 O O . ARG H 1 157 ? 58.078 41.388 30.325 1.00 12.72 135 ARG H O 1
ATOM 11322 N N . GLY H 1 158 ? 56.438 42.781 29.729 1.00 11.61 136 GLY H N 1
ATOM 11323 C CA . GLY H 1 158 ? 57.224 43.392 28.654 1.00 12.88 136 GLY H CA 1
ATOM 11324 C C . GLY H 1 158 ? 57.628 42.440 27.546 1.00 12.14 136 GLY H C 1
ATOM 11325 O O . GLY H 1 158 ? 58.623 42.656 26.863 1.00 12.58 136 GLY H O 1
ATOM 11326 N N . VAL H 1 159 ? 56.844 41.382 27.405 1.00 11.27 137 VAL H N 1
ATOM 11327 C CA . VAL H 1 159 ? 56.959 40.431 26.311 1.00 10.30 137 VAL H CA 1
ATOM 11328 C C . VAL H 1 159 ? 56.796 41.195 25.026 1.00 9.83 137 VAL H C 1
ATOM 11329 O O . VAL H 1 159 ? 55.867 41.972 24.891 1.00 10.50 137 VAL H O 1
ATOM 11333 N N . GLN H 1 160 ? 57.654 40.899 24.062 1.00 10.31 138 GLN H N 1
ATOM 11334 C CA . GLN H 1 160 ? 57.630 41.519 22.725 1.00 10.79 138 GLN H CA 1
ATOM 11335 C C . GLN H 1 160 ? 57.181 40.576 21.603 1.00 10.55 138 GLN H C 1
ATOM 11336 O O . GLN H 1 160 ? 56.460 40.981 20.683 1.00 10.95 138 GLN H O 1
ATOM 11342 N N . THR H 1 161 ? 57.645 39.333 21.661 1.00 10.95 139 THR H N 1
ATOM 11343 C CA . THR H 1 161 ? 57.271 38.302 20.708 1.00 10.71 139 THR H CA 1
ATOM 11344 C C . THR H 1 161 ? 56.638 37.131 21.458 1.00 11.47 139 THR H C 1
ATOM 11345 O O . THR H 1 161 ? 57.238 36.617 22.424 1.00 12.64 139 THR H O 1
ATOM 11349 N N . LEU H 1 162 ? 55.462 36.686 20.987 1.00 10.24 140 LEU H N 1
ATOM 11350 C CA . LEU H 1 162 ? 54.701 35.632 21.603 1.00 9.32 140 LEU H CA 1
ATOM 11351 C C . LEU H 1 162 ? 54.638 34.458 20.672 1.00 9.30 140 LEU H C 1
ATOM 11352 O O . LEU H 1 162 ? 54.046 34.529 19.618 1.00 9.31 140 LEU H O 1
ATOM 11357 N N . LEU H 1 163 ? 55.310 33.383 21.067 1.00 9.78 141 LEU H N 1
ATOM 11358 C CA . LEU H 1 163 ? 55.232 32.080 20.399 1.00 9.97 141 LEU H CA 1
ATOM 11359 C C . LEU H 1 163 ? 53.890 31.484 20.693 1.00 9.92 141 LEU H C 1
ATOM 11360 O O . LEU H 1 163 ? 53.415 31.651 21.795 1.00 9.68 141 LEU H O 1
ATOM 11365 N N . VAL H 1 164 ? 53.239 30.841 19.721 1.00 9.98 142 VAL H N 1
ATOM 11366 C CA . VAL H 1 164 ? 51.864 30.356 19.949 1.00 9.04 142 VAL H CA 1
ATOM 11367 C C . VAL H 1 164 ? 51.746 28.913 19.511 1.00 9.15 142 VAL H C 1
ATOM 11368 O O . VAL H 1 164 ? 52.144 28.585 18.427 1.00 9.34 142 VAL H O 1
ATOM 11372 N N . ALA H 1 165 ? 51.208 28.065 20.392 1.00 9.09 143 ALA H N 1
ATOM 11373 C CA . ALA H 1 165 ? 50.860 26.704 20.080 1.00 9.20 143 ALA H CA 1
ATOM 11374 C C . ALA H 1 165 ? 49.359 26.494 20.405 1.00 9.08 143 ALA H C 1
ATOM 11375 O O . ALA H 1 165 ? 48.756 27.368 21.023 1.00 8.89 143 ALA H O 1
ATOM 11377 N N . GLY H 1 166 ? 48.751 25.368 19.968 1.00 9.17 144 GLY H N 1
ATOM 11378 C CA . GLY H 1 166 ? 47.373 25.091 20.381 1.00 9.64 144 GLY H CA 1
ATOM 11379 C C . GLY H 1 166 ? 46.438 24.512 19.338 1.00 10.57 144 GLY H C 1
ATOM 11380 O O . GLY H 1 166 ? 46.847 24.076 18.256 1.00 12.42 144 GLY H O 1
ATOM 11381 N N . ALA H 1 167 ? 45.167 24.482 19.691 1.00 10.32 145 ALA H N 1
ATOM 11382 C CA . ALA H 1 167 ? 44.100 23.990 18.824 1.00 9.68 145 ALA H CA 1
ATOM 11383 C C . ALA H 1 167 ? 42.977 24.990 18.968 1.00 9.22 145 ALA H C 1
ATOM 11384 O O . ALA H 1 167 ? 42.886 25.601 20.048 1.00 9.06 145 ALA H O 1
ATOM 11386 N N . THR H 1 168 ? 42.148 25.206 17.928 1.00 9.33 146 THR H N 1
ATOM 11387 C CA . THR H 1 168 ? 42.370 24.693 16.581 1.00 9.60 146 THR H CA 1
ATOM 11388 C C . THR H 1 168 ? 42.968 25.781 15.710 1.00 9.92 146 THR H C 1
ATOM 11389 O O . THR H 1 168 ? 42.606 26.952 15.842 1.00 10.63 146 THR H O 1
ATOM 11393 N N . THR H 1 169 ? 43.887 25.415 14.832 1.00 9.77 147 THR H N 1
ATOM 11394 C CA . THR H 1 169 ? 44.519 26.373 13.907 1.00 9.78 147 THR H CA 1
ATOM 11395 C C . THR H 1 169 ? 43.521 27.414 13.412 1.00 9.84 147 THR H C 1
ATOM 11396 O O . THR H 1 169 ? 43.724 28.653 13.547 1.00 9.74 147 THR H O 1
ATOM 11400 N N . SER H 1 170 ? 42.437 26.905 12.829 1.00 10.05 148 SER H N 1
ATOM 11401 C CA . SER H 1 170 ? 41.413 27.735 12.187 1.00 10.23 148 SER H CA 1
ATOM 11402 C C . SER H 1 170 ? 40.346 28.246 13.167 1.00 10.43 148 SER H C 1
ATOM 11403 O O . SER H 1 170 ? 39.333 28.775 12.744 1.00 10.81 148 SER H O 1
ATOM 11406 N N . GLY H 1 171 ? 40.566 28.058 14.472 1.00 10.61 149 GLY H N 1
ATOM 11407 C CA . GLY H 1 171 ? 39.636 28.472 15.508 1.00 9.83 149 GLY H CA 1
ATOM 11408 C C . GLY H 1 171 ? 40.363 29.377 16.468 1.00 9.47 149 GLY H C 1
ATOM 11409 O O . GLY H 1 171 ? 40.706 30.499 16.121 1.00 9.70 149 GLY H O 1
ATOM 11417 N N . VAL H 1 173 ? 43.358 29.312 17.728 1.00 8.99 151 VAL H N 1
ATOM 11418 C CA . VAL H 1 173 ? 44.737 29.696 17.515 1.00 8.95 151 VAL H CA 1
ATOM 11419 C C . VAL H 1 173 ? 44.657 30.977 16.735 1.00 9.03 151 VAL H C 1
ATOM 11420 O O . VAL H 1 173 ? 45.064 32.053 17.210 1.00 9.15 151 VAL H O 1
ATOM 11424 N N . ARG H 1 174 ? 44.064 30.911 15.560 1.00 9.26 152 ARG H N 1
ATOM 11425 C CA . ARG H 1 174 ? 44.005 32.089 14.739 1.00 9.69 152 ARG H CA 1
ATOM 11426 C C . ARG H 1 174 ? 43.405 33.238 15.500 1.00 10.26 152 ARG H C 1
ATOM 11427 O O . ARG H 1 174 ? 43.885 34.387 15.352 1.00 12.40 152 ARG H O 1
ATOM 11435 N N . ALA H 1 175 ? 42.362 32.996 16.302 1.00 9.55 153 ALA H N 1
ATOM 11436 C CA . ALA H 1 175 ? 41.699 34.133 16.961 1.00 9.50 153 ALA H CA 1
ATOM 11437 C C . ALA H 1 175 ? 42.698 34.749 17.936 1.00 8.96 153 ALA H C 1
ATOM 11438 O O . ALA H 1 175 ? 42.751 35.952 18.093 1.00 9.66 153 ALA H O 1
ATOM 11440 N N . SER H 1 176 ? 43.534 33.924 18.542 1.00 8.81 154 SER H N 1
ATOM 11441 C CA . SER H 1 176 ? 44.476 34.423 19.513 1.00 8.67 154 SER H CA 1
ATOM 11442 C C . SER H 1 176 ? 45.612 35.163 18.823 1.00 8.76 154 SER H C 1
ATOM 11443 O O . SER H 1 176 ? 46.035 36.193 19.284 1.00 9.29 154 SER H O 1
ATOM 11446 N N . VAL H 1 177 ? 46.066 34.627 17.702 1.00 8.90 155 VAL H N 1
ATOM 11447 C CA . VAL H 1 177 ? 47.133 35.212 16.896 1.00 9.11 155 VAL H CA 1
ATOM 11448 C C . VAL H 1 177 ? 46.778 36.604 16.436 1.00 9.93 155 VAL H C 1
ATOM 11449 O O . VAL H 1 177 ? 47.563 37.533 16.582 1.00 10.92 155 VAL H O 1
ATOM 11453 N N . VAL H 1 178 ? 45.585 36.758 15.882 1.00 11.59 156 VAL H N 1
ATOM 11454 C CA . VAL H 1 178 ? 45.139 38.040 15.385 1.00 11.87 156 VAL H CA 1
ATOM 11455 C C . VAL H 1 178 ? 45.040 39.012 16.571 1.00 12.62 156 VAL H C 1
ATOM 11456 O O . VAL H 1 178 ? 45.481 40.178 16.482 1.00 13.92 156 VAL H O 1
ATOM 11460 N N . ASP H 1 179 ? 44.527 38.546 17.700 1.00 11.50 157 ASP H N 1
ATOM 11461 C CA . ASP H 1 179 ? 44.514 39.420 18.879 1.00 11.54 157 ASP H CA 1
ATOM 11462 C C . ASP H 1 179 ? 45.904 39.777 19.402 1.00 10.81 157 ASP H C 1
ATOM 11463 O O . ASP H 1 179 ? 46.149 40.960 19.725 1.00 11.29 157 ASP H O 1
ATOM 11468 N N . ALA H 1 180 ? 46.797 38.781 19.501 1.00 9.52 158 ALA H N 1
ATOM 11469 C CA . ALA H 1 180 ? 48.189 39.021 19.942 1.00 9.08 158 ALA H CA 1
ATOM 11470 C C . ALA H 1 180 ? 48.829 40.161 19.168 1.00 9.24 158 ALA H C 1
ATOM 11471 O O . ALA H 1 180 ? 49.395 41.088 19.743 1.00 10.32 158 ALA H O 1
ATOM 11473 N N . MET H 1 181 ? 48.759 40.090 17.850 1.00 10.06 159 MET H N 1
ATOM 11474 C CA . MET H 1 181 ? 49.206 41.187 16.963 1.00 10.20 159 MET H CA 1
ATOM 11475 C C . MET H 1 181 ? 48.527 42.549 17.267 1.00 10.42 159 MET H C 1
ATOM 11476 O O . MET H 1 181 ? 49.175 43.597 17.414 1.00 10.58 159 MET H O 1
ATOM 11481 N N . SER H 1 182 ? 47.206 42.515 17.370 1.00 10.34 160 SER H N 1
ATOM 11482 C CA . SER H 1 182 ? 46.407 43.723 17.561 1.00 10.09 160 SER H CA 1
ATOM 11483 C C . SER H 1 182 ? 46.796 44.388 18.879 1.00 9.98 160 SER H C 1
ATOM 11484 O O . SER H 1 182 ? 46.755 45.620 19.027 1.00 9.98 160 SER H O 1
ATOM 11487 N N . ALA H 1 183 ? 47.174 43.544 19.842 1.00 9.92 161 ALA H N 1
ATOM 11488 C CA . ALA H 1 183 ? 47.486 43.999 21.202 1.00 9.56 161 ALA H CA 1
ATOM 11489 C C . ALA H 1 183 ? 48.907 44.530 21.336 1.00 9.93 161 ALA H C 1
ATOM 11490 O O . ALA H 1 183 ? 49.298 45.033 22.412 1.00 10.80 161 ALA H O 1
ATOM 11492 N N . GLY H 1 184 ? 49.674 44.459 20.257 1.00 9.68 162 GLY H N 1
ATOM 11493 C CA . GLY H 1 184 ? 51.028 44.919 20.280 1.00 10.13 162 GLY H CA 1
ATOM 11494 C C . GLY H 1 184 ? 52.126 43.893 20.274 1.00 9.92 162 GLY H C 1
ATOM 11495 O O . GLY H 1 184 ? 53.275 44.228 20.156 1.00 10.41 162 GLY H O 1
ATOM 11496 N N . PHE H 1 185 ? 51.787 42.625 20.336 1.00 10.93 163 PHE H N 1
ATOM 11497 C CA . PHE H 1 185 ? 52.829 41.571 20.421 1.00 10.18 163 PHE H CA 1
ATOM 11498 C C . PHE H 1 185 ? 53.132 41.024 19.011 1.00 10.50 163 PHE H C 1
ATOM 11499 O O . PHE H 1 185 ? 52.265 41.005 18.135 1.00 10.49 163 PHE H O 1
ATOM 11507 N N . ARG H 1 186 ? 54.381 40.635 18.790 1.00 10.36 164 ARG H N 1
ATOM 11508 C CA . ARG H 1 186 ? 54.773 40.004 17.549 1.00 10.14 164 ARG H CA 1
ATOM 11509 C C . ARG H 1 186 ? 54.478 38.520 17.613 1.00 9.96 164 ARG H C 1
ATOM 11510 O O . ARG H 1 186 ? 55.087 37.812 18.412 1.00 10.08 164 ARG H O 1
ATOM 11518 N N . PRO H 1 187 ? 53.496 38.033 16.839 1.00 10.29 165 PRO H N 1
ATOM 11519 C CA . PRO H 1 187 ? 53.144 36.620 17.010 1.00 10.06 165 PRO H CA 1
ATOM 11520 C C . PRO H 1 187 ? 54.038 35.670 16.251 1.00 9.85 165 PRO H C 1
ATOM 11521 O O . PRO H 1 187 ? 54.342 35.919 15.085 1.00 10.76 165 PRO H O 1
ATOM 11525 N N . LEU H 1 188 ? 54.419 34.563 16.881 1.00 9.76 166 LEU H N 1
ATOM 11526 C CA . LEU H 1 188 ? 55.261 33.549 16.212 1.00 10.01 166 LEU H CA 1
ATOM 11527 C C . LEU H 1 188 ? 54.526 32.241 16.264 1.00 9.87 166 LEU H C 1
ATOM 11528 O O . LEU H 1 188 ? 54.471 31.528 17.286 1.00 9.99 166 LEU H O 1
ATOM 11533 N N . VAL H 1 189 ? 53.908 31.939 15.155 1.00 10.02 167 VAL H N 1
ATOM 11534 C CA . VAL H 1 189 ? 53.071 30.764 15.050 1.00 9.90 167 VAL H CA 1
ATOM 11535 C C . VAL H 1 189 ? 53.919 29.552 14.810 1.00 10.21 167 VAL H C 1
ATOM 11536 O O . VAL H 1 189 ? 54.771 29.512 13.963 1.00 12.67 167 VAL H O 1
ATOM 11540 N N . LEU H 1 190 ? 53.723 28.562 15.623 1.00 10.73 168 LEU H N 1
ATOM 11541 C CA . LEU H 1 190 ? 54.551 27.406 15.624 1.00 11.20 168 LEU H CA 1
ATOM 11542 C C . LEU H 1 190 ? 53.760 26.396 14.810 1.00 11.88 168 LEU H C 1
ATOM 11543 O O . LEU H 1 190 ? 52.804 25.838 15.324 1.00 12.06 168 LEU H O 1
ATOM 11548 N N . SER H 1 191 ? 54.143 26.183 13.547 1.00 12.88 169 SER H N 1
ATOM 11549 C CA . SER H 1 191 ? 53.275 25.491 12.554 1.00 12.74 169 SER H CA 1
ATOM 11550 C C . SER H 1 191 ? 53.108 24.003 12.795 1.00 13.13 169 SER H C 1
ATOM 11551 O O . SER H 1 191 ? 52.105 23.411 12.406 1.00 14.85 169 SER H O 1
ATOM 11554 N N . ASP H 1 192 ? 54.061 23.414 13.488 1.00 12.72 170 ASP H N 1
ATOM 11555 C CA . ASP H 1 192 ? 53.998 22.020 13.866 1.00 12.28 170 ASP H CA 1
ATOM 11556 C C . ASP H 1 192 ? 53.495 21.838 15.304 1.00 11.74 170 ASP H C 1
ATOM 11557 O O . ASP H 1 192 ? 53.388 20.707 15.792 1.00 11.00 170 ASP H O 1
ATOM 11562 N N . CYS H 1 193 ? 53.168 22.952 15.963 1.00 11.42 171 CYS H N 1
ATOM 11563 C CA . CYS H 1 193 ? 52.629 22.916 17.324 1.00 11.33 171 CYS H CA 1
ATOM 11564 C C . CYS H 1 193 ? 51.180 23.421 17.406 1.00 10.64 171 CYS H C 1
ATOM 11565 O O . CYS H 1 193 ? 50.637 23.559 18.513 1.00 10.09 171 CYS H O 1
ATOM 11568 N N . VAL H 1 194 ? 50.572 23.673 16.248 1.00 9.95 172 VAL H N 1
ATOM 11569 C CA . VAL H 1 194 ? 49.161 24.003 16.151 1.00 9.79 172 VAL H CA 1
ATOM 11570 C C . VAL H 1 194 ? 48.432 22.927 15.343 1.00 10.49 172 VAL H C 1
ATOM 11571 O O . VAL H 1 194 ? 48.915 22.469 14.290 1.00 11.33 172 VAL H O 1
ATOM 11575 N N . GLY H 1 195 ? 47.280 22.491 15.849 1.00 10.06 173 GLY H N 1
ATOM 11576 C CA . GLY H 1 195 ? 46.534 21.458 15.187 1.00 10.66 173 GLY H CA 1
ATOM 11577 C C . GLY H 1 195 ? 45.110 21.862 14.862 1.00 10.89 173 GLY H C 1
ATOM 11578 O O . GLY H 1 195 ? 44.579 22.809 15.409 1.00 9.98 173 GLY H O 1
ATOM 11579 N N . ASP H 1 196 ? 44.495 21.116 13.963 1.00 11.20 174 ASP H N 1
ATOM 11580 C CA . ASP H 1 196 ? 43.102 21.256 13.718 1.00 11.92 174 ASP H CA 1
ATOM 11581 C C . ASP H 1 196 ? 42.467 19.888 13.448 1.00 12.82 174 ASP H C 1
ATOM 11582 O O . ASP H 1 196 ? 43.162 18.905 13.266 1.00 13.66 174 ASP H O 1
ATOM 11587 N N . ARG H 1 197 ? 41.140 19.846 13.388 1.00 13.52 175 ARG H N 1
ATOM 11588 C CA . ARG H 1 197 ? 40.413 18.602 13.102 1.00 14.23 175 ARG H CA 1
ATOM 11589 C C . ARG H 1 197 ? 40.326 18.280 11.604 1.00 14.95 175 ARG H C 1
ATOM 11590 O O . ARG H 1 197 ? 39.801 17.232 11.204 1.00 14.47 175 ARG H O 1
ATOM 11598 N N . ALA H 1 198 ? 40.866 19.184 10.776 1.00 14.90 176 ALA H N 1
ATOM 11599 C CA . ALA H 1 198 ? 40.802 19.042 9.334 1.00 14.47 176 ALA H CA 1
ATOM 11600 C C . ALA H 1 198 ? 41.932 19.818 8.709 1.00 14.64 176 ALA H C 1
ATOM 11601 O O . ALA H 1 198 ? 42.197 20.967 9.076 1.00 13.64 176 ALA H O 1
ATOM 11603 N N . LEU H 1 199 ? 42.579 19.199 7.721 1.00 16.07 177 LEU H N 1
ATOM 11604 C CA . LEU H 1 199 ? 43.842 19.710 7.177 1.00 16.34 177 LEU H CA 1
ATOM 11605 C C . LEU H 1 199 ? 43.661 20.910 6.253 1.00 16.56 177 LEU H C 1
ATOM 11606 O O . LEU H 1 199 ? 44.551 21.756 6.128 1.00 16.70 177 LEU H O 1
ATOM 11611 N N . GLY H 1 200 ? 42.505 20.976 5.603 1.00 16.81 178 GLY H N 1
ATOM 11612 C CA . GLY H 1 200 ? 42.168 22.116 4.776 1.00 17.10 178 GLY H CA 1
ATOM 11613 C C . GLY H 1 200 ? 42.091 23.359 5.630 1.00 16.25 178 GLY H C 1
ATOM 11614 O O . GLY H 1 200 ? 42.871 24.281 5.465 1.00 16.10 178 GLY H O 1
ATOM 11615 N N . PRO H 1 201 ? 41.162 23.379 6.591 1.00 15.79 179 PRO H N 1
ATOM 11616 C CA . PRO H 1 201 ? 41.114 24.576 7.422 1.00 15.34 179 PRO H CA 1
ATOM 11617 C C . PRO H 1 201 ? 42.463 24.939 8.045 1.00 14.93 179 PRO H C 1
ATOM 11618 O O . PRO H 1 201 ? 42.796 26.145 8.108 1.00 15.68 179 PRO H O 1
ATOM 11622 N N . HIS H 1 202 ? 43.236 23.933 8.450 1.00 14.36 180 HIS H N 1
ATOM 11623 C CA . HIS H 1 202 ? 44.531 24.130 9.100 1.00 14.40 180 HIS H CA 1
ATOM 11624 C C . HIS H 1 202 ? 45.499 24.818 8.161 1.00 15.45 180 HIS H C 1
ATOM 11625 O O . HIS H 1 202 ? 46.121 25.812 8.521 1.00 15.11 180 HIS H O 1
ATOM 11632 N N . GLU H 1 203 ? 45.610 24.313 6.937 1.00 17.08 181 GLU H N 1
ATOM 11633 C CA . GLU H 1 203 ? 46.490 24.948 5.936 1.00 18.23 181 GLU H CA 1
ATOM 11634 C C . GLU H 1 203 ? 46.014 26.335 5.472 1.00 17.55 181 GLU H C 1
ATOM 11635 O O . GLU H 1 203 ? 46.818 27.261 5.376 1.00 18.55 181 GLU H O 1
ATOM 11641 N N . ALA H 1 204 ? 44.738 26.486 5.162 1.00 16.89 182 ALA H N 1
ATOM 11642 C CA . ALA H 1 204 ? 44.169 27.840 4.834 1.00 16.76 182 ALA H CA 1
ATOM 11643 C C . ALA H 1 204 ? 44.487 28.860 5.933 1.00 15.90 182 ALA H C 1
ATOM 11644 O O . ALA H 1 204 ? 44.920 29.971 5.667 1.00 16.55 182 ALA H O 1
ATOM 11646 N N . ASN H 1 205 ? 44.279 28.469 7.187 1.00 15.81 183 ASN H N 1
ATOM 11647 C CA . ASN H 1 205 ? 44.443 29.407 8.275 1.00 14.45 183 ASN H CA 1
ATOM 11648 C C . ASN H 1 205 ? 45.894 29.737 8.508 1.00 14.19 183 ASN H C 1
ATOM 11649 O O . ASN H 1 205 ? 46.214 30.904 8.746 1.00 12.98 183 ASN H O 1
ATOM 11654 N N . LEU H 1 206 ? 46.780 28.748 8.376 1.00 14.23 184 LEU H N 1
ATOM 11655 C CA . LEU H 1 206 ? 48.222 29.016 8.446 1.00 14.81 184 LEU H CA 1
ATOM 11656 C C . LEU H 1 206 ? 48.653 29.946 7.328 1.00 16.55 184 LEU H C 1
ATOM 11657 O O . LEU H 1 206 ? 49.481 30.845 7.533 1.00 17.91 184 LEU H O 1
ATOM 11662 N N . PHE H 1 207 ? 48.115 29.736 6.130 1.00 16.83 185 PHE H N 1
ATOM 11663 C CA . PHE H 1 207 ? 48.377 30.657 5.058 1.00 17.33 185 PHE H CA 1
ATOM 11664 C C . PHE H 1 207 ? 47.979 32.084 5.438 1.00 16.76 185 PHE H C 1
ATOM 11665 O O . PHE H 1 207 ? 48.766 32.991 5.264 1.00 18.72 185 PHE H O 1
ATOM 11673 N N . ASP H 1 208 ? 46.760 32.297 5.900 1.00 15.48 186 ASP H N 1
ATOM 11674 C CA . ASP H 1 208 ? 46.294 33.640 6.211 1.00 14.92 186 ASP H CA 1
ATOM 11675 C C . ASP H 1 208 ? 47.214 34.307 7.211 1.00 13.97 186 ASP H C 1
ATOM 11676 O O . ASP H 1 208 ? 47.566 35.443 7.065 1.00 14.23 186 ASP H O 1
ATOM 11681 N N . MET H 1 209 ? 47.594 33.566 8.228 1.00 13.76 187 MET H N 1
ATOM 11682 C CA . MET H 1 209 ? 48.363 34.088 9.349 1.00 13.54 187 MET H CA 1
ATOM 11683 C C . MET H 1 209 ? 49.746 34.525 8.898 1.00 14.42 187 MET H C 1
ATOM 11684 O O . MET H 1 209 ? 50.231 35.569 9.282 1.00 13.95 187 MET H O 1
ATOM 11689 N N . ARG H 1 210 ? 50.364 33.740 8.038 1.00 16.66 188 ARG H N 1
ATOM 11690 C CA . ARG H 1 210 ? 51.708 34.057 7.550 1.00 18.56 188 ARG H CA 1
ATOM 11691 C C . ARG H 1 210 ? 51.728 35.292 6.688 1.00 18.84 188 ARG H C 1
ATOM 11692 O O . ARG H 1 210 ? 52.684 36.045 6.664 1.00 18.89 188 ARG H O 1
ATOM 11700 N N . GLN H 1 211 ? 50.647 35.473 5.980 1.00 19.33 189 GLN H N 1
ATOM 11701 C CA . GLN H 1 211 ? 50.526 36.514 5.017 1.00 20.98 189 GLN H CA 1
ATOM 11702 C C . GLN H 1 211 ? 50.240 37.858 5.699 1.00 20.70 189 GLN H C 1
ATOM 11703 O O . GLN H 1 211 ? 50.704 38.940 5.246 1.00 21.68 189 GLN H O 1
ATOM 11709 N N . LYS H 1 212 ? 49.476 37.801 6.794 1.00 19.38 190 LYS H N 1
ATOM 11710 C CA . LYS H 1 212 ? 48.955 39.009 7.416 1.00 19.05 190 LYS H CA 1
ATOM 11711 C C . LYS H 1 212 ? 49.389 39.255 8.850 1.00 17.57 190 LYS H C 1
ATOM 11712 O O . LYS H 1 212 ? 49.496 40.395 9.238 1.00 17.34 190 LYS H O 1
ATOM 11718 N N . TYR H 1 213 ? 49.652 38.207 9.629 1.00 16.91 191 TYR H N 1
ATOM 11719 C CA . TYR H 1 213 ? 49.576 38.339 11.084 1.00 15.64 191 TYR H CA 1
ATOM 11720 C C . TYR H 1 213 ? 50.744 37.871 11.891 1.00 15.33 191 TYR H C 1
ATOM 11721 O O . TYR H 1 213 ? 50.804 38.186 13.069 1.00 15.28 191 TYR H O 1
ATOM 11730 N N . ALA H 1 214 ? 51.646 37.083 11.318 1.00 15.50 192 ALA H N 1
ATOM 11731 C CA . ALA H 1 214 ? 52.681 36.500 12.131 1.00 14.91 192 ALA H CA 1
ATOM 11732 C C . ALA H 1 214 ? 53.883 36.013 11.368 1.00 15.79 192 ALA H C 1
ATOM 11733 O O . ALA H 1 214 ? 53.844 35.850 10.158 1.00 16.89 192 ALA H O 1
ATOM 11735 N N . ALA H 1 215 ? 54.968 35.782 12.106 1.00 15.78 193 ALA H N 1
ATOM 11736 C CA . ALA H 1 215 ? 56.037 34.929 11.629 1.00 15.92 193 ALA H CA 1
ATOM 11737 C C . ALA H 1 215 ? 55.504 33.502 11.823 1.00 16.01 193 ALA H C 1
ATOM 11738 O O . ALA H 1 215 ? 54.993 33.189 12.899 1.00 15.85 193 ALA H O 1
ATOM 11740 N N . VAL H 1 216 ? 55.572 32.660 10.788 1.00 16.60 194 VAL H N 1
ATOM 11741 C CA . VAL H 1 216 ? 55.183 31.268 10.908 1.00 16.38 194 VAL H CA 1
ATOM 11742 C C . VAL H 1 216 ? 56.400 30.384 10.663 1.00 16.90 194 VAL H C 1
ATOM 11743 O O . VAL H 1 216 ? 57.091 30.549 9.659 1.00 18.93 194 VAL H O 1
ATOM 11747 N N . MET H 1 217 ? 56.657 29.434 11.561 1.00 16.22 195 MET H N 1
ATOM 11748 C CA . MET H 1 217 ? 57.803 28.533 11.435 1.00 15.83 195 MET H CA 1
ATOM 11749 C C . MET H 1 217 ? 57.644 27.358 12.375 1.00 15.89 195 MET H C 1
ATOM 11750 O O . MET H 1 217 ? 56.829 27.392 13.288 1.00 14.36 195 MET H O 1
ATOM 11755 N N . THR H 1 218 ? 58.416 26.309 12.106 1.00 17.03 196 THR H N 1
ATOM 11756 C CA . THR H 1 218 ? 58.391 25.080 12.870 1.00 17.35 196 THR H CA 1
ATOM 11757 C C . THR H 1 218 ? 59.147 25.289 14.167 1.00 17.89 196 THR H C 1
ATOM 11758 O O . THR H 1 218 ? 59.976 26.176 14.271 1.00 17.74 196 THR H O 1
ATOM 11762 N N . HIS H 1 219 ? 58.864 24.459 15.161 1.00 18.32 197 HIS H N 1
ATOM 11763 C CA . HIS H 1 219 ? 59.480 24.623 16.472 1.00 18.56 197 HIS H CA 1
ATOM 11764 C C . HIS H 1 219 ? 61.019 24.579 16.375 1.00 20.11 197 HIS H C 1
ATOM 11765 O O . HIS H 1 219 ? 61.692 25.268 17.112 1.00 21.09 197 HIS H O 1
ATOM 11772 N N . ASP H 1 220 ? 61.574 23.795 15.460 1.00 21.87 198 ASP H N 1
ATOM 11773 C CA . ASP H 1 220 ? 63.029 23.711 15.318 1.00 23.77 198 ASP H CA 1
ATOM 11774 C C . ASP H 1 220 ? 63.596 25.095 15.031 1.00 23.10 198 ASP H C 1
ATOM 11775 O O . ASP H 1 220 ? 64.501 25.531 15.719 1.00 23.48 198 ASP H O 1
ATOM 11780 N N . GLU H 1 221 ? 63.017 25.769 14.040 1.00 22.90 199 GLU H N 1
ATOM 11781 C CA . GLU H 1 221 ? 63.389 27.123 13.596 1.00 22.81 199 GLU H CA 1
ATOM 11782 C C . GLU H 1 221 ? 63.168 28.185 14.671 1.00 21.59 199 GLU H C 1
ATOM 11783 O O . GLU H 1 221 ? 64.067 28.974 14.960 1.00 22.42 199 GLU H O 1
ATOM 11789 N N . ALA H 1 222 ? 61.971 28.225 15.248 1.00 19.91 200 ALA H N 1
ATOM 11790 C CA . ALA H 1 222 ? 61.663 29.138 16.346 1.00 19.21 200 ALA H CA 1
ATOM 11791 C C . ALA H 1 222 ? 62.659 29.030 17.499 1.00 19.43 200 ALA H C 1
ATOM 11792 O O . ALA H 1 222 ? 63.266 30.036 17.930 1.00 19.30 200 ALA H O 1
ATOM 11794 N N . LEU H 1 223 ? 62.872 27.810 17.988 1.00 19.43 201 LEU H N 1
ATOM 11795 C CA . LEU H 1 223 ? 63.675 27.664 19.185 1.00 19.39 201 LEU H CA 1
ATOM 11796 C C . LEU H 1 223 ? 65.141 28.099 18.930 1.00 21.34 201 LEU H C 1
ATOM 11797 O O . LEU H 1 223 ? 65.714 28.835 19.730 1.00 22.21 201 LEU H O 1
ATOM 11802 N N . ALA H 1 224 ? 65.731 27.695 17.811 1.00 22.60 202 ALA H N 1
ATOM 11803 C CA . ALA H 1 224 ? 67.098 28.099 17.495 1.00 23.79 202 ALA H CA 1
ATOM 11804 C C . ALA H 1 224 ? 67.235 29.603 17.279 1.00 24.84 202 ALA H C 1
ATOM 11805 O O . ALA H 1 224 ? 68.277 30.196 17.595 1.00 25.83 202 ALA H O 1
ATOM 11807 N N . LYS H 1 225 ? 66.194 30.237 16.749 1.00 25.18 203 LYS H N 1
ATOM 11808 C CA . LYS H 1 225 ? 66.286 31.666 16.424 1.00 25.81 203 LYS H CA 1
ATOM 11809 C C . LYS H 1 225 ? 65.939 32.550 17.606 1.00 25.43 203 LYS H C 1
ATOM 11810 O O . LYS H 1 225 ? 66.281 33.728 17.604 1.00 25.92 203 LYS H O 1
ATOM 11816 N N . THR H 1 226 ? 65.263 31.994 18.606 1.00 23.87 204 THR H N 1
ATOM 11817 C CA . THR H 1 226 ? 64.900 32.766 19.777 1.00 22.36 204 THR H CA 1
ATOM 11818 C C . THR H 1 226 ? 65.899 32.536 20.916 1.00 23.10 204 THR H C 1
ATOM 11819 O O . THR H 1 226 ? 65.567 32.742 22.101 1.00 22.62 204 THR H O 1
#

B-factor: mean 18.23, std 8.5, range [6.98, 64.04]

Organism: Bordetella bronchiseptica (strain ATCC BAA-588 / NCTC 13252 / RB50) (NCBI:txid257310)

Foldseek 3Di:
DPPVLVVVPFLDADDDDDPEEEEEEAQAQQCCDLVHFHAFCQVQLLLLCLVVLVLCVVVVHAAEYEWEADDPVCPVVDDVCVVPVSSSVLHPPDSRGHHDPSNDDDPRHHYWYHNALASPPPTCVLVSCVVVVGAEYEYAYDDLLSSLNNQQVCQVSRHAYEYALSNHHYNDVVSSVVSLVVCSGHTHHYDHPVVVSVD/DCCLVVVPFLDADDDDDDEAEEAEAQAQQCCDVVHNHAFQQVQLLVLVLVVLVLCVVVVHAAEYEWEAADPVNPVVDPQCVVVVSSHVLHPPDSNRHRDPSRDDDPRYHYWYDNALASPPPTCVLVVCVVVVGAEYEYAYDDLLSSLVNQQVCVVSRHAYEYQLSNHHHNDVVSSVVSVVVCSGHTHHYYHPVVVSVSD/DVVLVVVPWQDDDDADDDEEEEAEAQAQQQCDPVHNHADLQVVLLVLVLVVLVLCVVVVHAYEYEWEAADPVCPVVDPVCVVVVSSPVLHPPDRRGHHDPSNDDDPRHHYQYHNALASPVPTCPLVVCVVVVGAEYEYAYDALLSSLNNQQVCQVSHHAYEYALSNHHHNDPVSSVVSLVVCSGHGHHYYHSVVVSVSND/DVLVVVPFLDADADDDPEAEEAEAQAQQQCDLVHNHAFCQVQLQVLVLVVLVLCVVVVHAAEYEWEAAAPVNPVVDPVCVVPVSSSVQHDPDRRGHHDPSRHDDPRYHYQYHNALASPPPTCVLVVCVVVVGAAYEYAYDDLLSSLNNQQVCQVSRHAYEYALSNHHHNDVVSSVVSLVVCSGHTHNYYHSVVVSVSND/DCVLVVVVFLDADDDDDDEAEEAEAQAQQCCDLVHNHAFQQVQLQVQVLVVLVLCVVVVHAAEYEWEAADPVCPVVDVVCVVPVSSHVLHPPPSRGHRDPSNDDDPRYHYQYDNALASPPPTCPLVVCVVVVGAEYEYAYPDLLSSLVNQQVCQVSHHAYEYALSNHHHNDVVSSVVSVVVCSRHGHNYYHSVVVSVSND/DLVVVPFLDADDDDDPEAEEAEAQAQQQCDLVRNHADLQVQLLVLVLVLLVLCVVVVHAAEYEWEAADPVCPVVDPVCVVVVSSSVRHPPDRRGHHDPSNHDDPRHHYQYHNALASPPPTCVLVVCVVVPGAEYEYAYDALLSSLVNQQVCQVSRHAYEYALSNHHYNDVVSSVVSLVVCSGHTHNYYHSVVVSVSND/DLVVVVFLDADDDDDDEEEEAEAQAQLCVDPVRFHADLQVQLLVQVLVVLVLCVVVVHAYEYEWEADAPVLPVVDPVCVVVVSSSVQHPPPSSGHNDPSNDDDPRHHYQYDNALASPPPTCVLVVCVVVVGAAYEYAYDAQLSSLNNQQVCQVSHHAYEYALSNHHHNDVVSNVVSLVVCSGHGHRYYHPVVVSVSD/DLVVVVWLDADDDDDDEEEEAEAQAQQCCDPVHFHAFQQVQLLVLVLVVLVLCVVVVHAYEYEWEAADPVNPVVDPQCVVVVSSNVLHPPDRRRHRDPSNDDDPRHHYQYDNALESPPPTCVLVVVVVVVGAEYEYAYDDLLSSLNHQQVCQVSRHAYEYALSNHHYNDVVSSVVSLVVCSGHGHHYYHPVVVSVSD

InterPro domains:
  IPR000868 Isochorismatase-like domain [PF00857] (25-199)
  IPR036380 Isochorismatase-like superfamily [G3DSA:3.40.50.850] (5-205)
  IPR036380 Isochorismatase-like superfamily [SSF52499] (13-202)
  IPR050272 Isochorismatase-like hydrolase [PTHR43540] (25-203)

Solvent-accessible surface area: 47423 Å² total

Sequence (1589 aa):
DLGSYERQGFGAALPLKAPYGLLIVDFVNGFADPAQFGGGNIAAAIETTRTVLAAARERGWAVAHSRIVYADDDADGNIFSIKVPGMLTLKEHAPASAIVPQLAPQAGEYVVRKSTPSAFYGTMLAAWLAQRGVQTLLVAGATTSGVRASVVDAMSAGFRPLVLSDCVGDRALGPHEANLFDMRQKYAAVMTHDEALAKLGSYERQGFGAALPLKAPYGLLIVDFVNGFADPAQFGGGNIAAAIETTRTVLAAARERGWAVAHSRIVYADDDADGNIFSIKVPGMLTLKEHAPASAIVPQLAPQAGEYVVRKSTPSAFYGTMLAAWLAQRGVQTLLVAGATTSGVRASVVDAMSAGFRPLVLSDCVGDRALGPHEANLFDMRQKYAAVMTHDEALAKTLGSYERQGFGAALPLKAPYGLLIVDFVNGFADPAQFGGGNIAAAIETTRTVLAAARERGWAVAHSRIVYADDDADGNIFSIKVPGMLTLKEHAPASAIVPQLAPQAGEYVVRKSTPSAFYGTMLAAWLAQRGVQTLLVAGATTSGVRASVVDAMSAGFRPLVLSDCVGDRALGPHEANLFDMRQKYAAVMTHDEALAKTKGSYERQGFGAALPLKAPYGLLIVDFVNGFADPAQFGGGNIAAAIETTRTVLAAARERGWAVAHSRIVYADDDADGNIFSIKVPGMLTLKEHAPASAIVPQLAPQAGEYVVRKSTPSAFYGTMLAAWLAQRGVQTLLVAGATTSGVRASVVDAMSAGFRPLVLSDCVGDRALGPHEANLFDMRQKYAAVMTHDEALAKTKLGSYERQGFGAALPLKAPYGLLIVDFVNGFADPAQFGGGNIAAAIETTRTVLAAARERGWAVAHSRIVYADDDADGNIFSIKVPGMLTLKEHAPASAIVPQLAPQAGEYVVRKSTPSAFYGTMLAAWLAQRGVQTLLVAGATTSGVRASVVDAMSAGFRPLVLSDCVGDRALGPHEANLFDMRQKYAAVMTHDEALAKTKSYERQGFGAALPLKAPYGLLIVDFVNGFADPAQFGGGNIAAAIETTRTVLAAARERGWAVAHSRIVYADDDADGNIFSIKVPGMLTLKEHAPASAIVPQLAPQAGEYVVRKSTPSAFYGTMLAAWLAQRGVQTLLVAGATTSGVRASVVDAMSAGFRPLVLSDCVGDRALGPHEANLFDMRQKYAAVMTHDEALAKTKSYERQGFGAALPLKAPYGLLIVDFVNGFADPAQFGGGNIAAAIETTRTVLAAARERGWAVAHSRIVYADDDADGNIFSIKVPGMLTLKEHAPASAIVPQLAPQAGEYVVRKSTPSAFYGTMLAAWLAQRGVQTLLVAGATTSGVRASVVDAMSAGFRPLVLSDCVGDRALGPHEANLFDMRQKYAAVMTHDEALAKTSYERQGFGAALPLKAPYGLLIVDFVNGFADPAQFGGGNIAAAIETTRTVLAAARERGWAVAHSRIVYADDDADGNIFSIKVPGMLTLKEHAPASAIVPQLAPQAGEYVVRKSTPSAFYGTMLAAWLAQRGVQTLLVAGATTSGVRASVVDAMSAGFRPLVLSDCVGDRALGPHEANLFDMRQKYAAVMTHDEALAKT

Radius of gyration: 37.35 Å; Cα contacts (8 Å, |Δi|>4): 4148; chains: 8; bounding box: 64×107×98 Å

Secondary structure (P-SEA, 3-state):
cccccccccccccccccccbbbbbccccccccccccccccaaaaaaaaaaaaaaaaaaaccbbbbbbbbbccccccccccccccccccccccccccccccccccccccbbbbbbcccccccccaaaaaaaaacccbbbbbbccccccaaaaaaaaaaccbbbbccccccccccaaaaaaaaaaaacccccccaaaaaac/cccccccccccbbbbbccbbbbbccccccccccccccccaaaaaaaaaaaaaaaaaaaccbbbbbbbbbccccccccccccccccccccccccccccccccccccccbbbbbbcccccccccaaaaaaaaacccbbbbbbccccccaaaaaaaaaacbbbbbccccbbbccaaaaaaaaaaaaccccccccaaaaaaac/ccccccccccccccccccbbbbbccccccccccccccccaaaaaaaaaaaaaaaaaaaccbbbbbbbbcccccccccccccccccccccccccccccccccccccccbbbbbbcccccccccaaaaaaaaacccbbbbbbccccccaaaaaaaaaacccccccccccccccaaaaaaaaaaaaccccccccaaaaaaaac/cccccccccccccccccbbbbbccccccccccccccccaaaaaaaaaaaaaaaaaaaccbbbbbbbbcccccccccccccccccccccccccccccccccccccccbbbbbbcccccccccaaaaaaaaacccbbbbbbccccccaaaaaaaaaacccccccccccccccaaaaaaaaaaaaacccccccaaaaaaaac/cccccccccccbbbbbccbbbbbccccccccccccccccaaaaaaaaaaaaaaaaaaaccbbbbbbbbcccccccccccccccccccccccccccccccccccccccbbbbbbcccccccccaaaaaaaaacccbbbbbbccccccaaaaaaaaaacccccccccccccccaaaaaaaaaaaaacccccccaaaaaaaac/cccccccccbbbbbccbbbbbccccccccccccccccaaaaaaaaaaaaaaaaaaaccbbbbbbbcccccccccccccccccccccccccccccccccccccccccccccccccccccccaaaaaaaaacccbbbbbbccccccaaaaaaaaaacccccccccccccccaaaaaaaaaaaaacccccccaaaaaaaac/ccccccccccccccccbbbbbccccccccccccccccaaaaaaaaaaaaaaaaaaaccbbbbbbbbcccccccccccccccccccccccccccccccccccccccbbbbbbcccccccccaaaaaaaaacccbbbbbbccccccaaaaaaaaaacccccccccccccccaaaaaaaaaaaaacccccccaaaaaaac/cccccccccbbbbbccbbbbbccccccccccccccccaaaaaaaaaaaaaaaaaaaccbbbbbbbbbcccccccccccccccccccccccccccccccccccccccccccccccccccccaaaaaaaaacccbbbbbbccccccaaaaaaaaaaccbbbbcccccccccaaaaaaaaaaaaacccccccaaaaaaac

CATH classification: 3.40.50.850